Protein 1Z2Q (pdb70)

Foldseek 3Di:
DPPPPVVCVCQQARAQDCVSDQAAPPPGHGDDPVWDWDAANHNNYIHTCVQFVDWQADVVSVGRDIGTGGDVVNVVSVVPDDPD

Solvent-accessible surface area: 6778 Å² total; per-residue (Å²): 115,134,98,58,130,168,42,169,167,130,96,142,25,154,170,36,100,64,152,88,2,80,34,4,75,52,77,47,45,107,26,74,143,123,53,182,88,45,63,4,141,20,32,3,99,0,1,6,31,95,5,20,179,86,175,16,30,0,96,161,108,62,26,105,113,79,64,133,0,5,61,67,11,68,98,68,36,163,90,75,147,188,112,143

Secondary structure (DSSP, 8-state):
---TT--TT---SPPPPTTT--B-TTT-PBP-TTS--EE-TTT--EE-TGGG--EEEETTTTEEEEEE--HHHHHHHHTSPPP-

Structure (mmCIF, N/CA/C/O backbone):
data_1Z2Q
#
_entry.id   1Z2Q
#
loop_
_atom_site.group_PDB
_atom_site.id
_atom_site.type_symbol
_atom_site.label_atom_id
_atom_site.label_alt_id
_atom_site.label_comp_id
_atom_site.label_asym_id
_atom_site.label_entity_id
_atom_site.label_seq_id
_atom_site.pdbx_PDB_ins_code
_atom_site.Cartn_x
_atom_site.Cartn_y
_atom_site.Cartn_z
_atom_site.occupancy
_atom_site.B_iso_or_equiv
_atom_site.auth_seq_id
_atom_site.auth_comp_id
_atom_site.auth_asym_id
_atom_site.auth_atom_id
_atom_site.pdbx_PDB_model_num
ATOM 1 N N . GLY A 1 1 ? -16.370 19.339 -17.167 1.00 0.00 1 GLY A N 1
ATOM 2 C CA . GLY A 1 1 ? -15.144 20.183 -17.098 1.00 0.00 1 GLY A CA 1
ATOM 3 C C . GLY A 1 1 ? -13.906 19.378 -16.750 1.00 0.00 1 GLY A C 1
ATOM 4 O O . GLY A 1 1 ? -13.961 18.482 -15.908 1.00 0.00 1 GLY A O 1
ATOM 10 N N . PRO A 1 2 ? -12.764 19.683 -17.386 1.00 0.00 2 PRO A N 1
ATOM 11 C CA . PRO A 1 2 ? -11.501 18.981 -17.131 1.00 0.00 2 PRO A CA 1
ATOM 12 C C . PRO A 1 2 ? -11.066 19.085 -15.674 1.00 0.00 2 PRO A C 1
ATOM 13 O O . PRO A 1 2 ? -11.339 20.082 -15.005 1.00 0.00 2 PRO A O 1
ATOM 24 N N . LEU A 1 3 ? -10.389 18.050 -15.187 1.00 0.00 3 LEU A N 1
ATOM 25 C CA . LEU A 1 3 ? -9.918 18.027 -13.807 1.00 0.00 3 LEU A CA 1
ATOM 26 C C . LEU A 1 3 ? -8.956 19.180 -13.539 1.00 0.00 3 LEU A C 1
ATOM 27 O O . LEU A 1 3 ? -8.895 19.704 -12.427 1.00 0.00 3 LEU A O 1
ATOM 43 N N . GLY A 1 4 ? -8.205 19.569 -14.563 1.00 0.00 4 GLY A N 1
ATOM 44 C CA . GLY A 1 4 ? -7.257 20.656 -14.413 1.00 0.00 4 GLY A CA 1
ATOM 45 C C . GLY A 1 4 ? -5.885 20.177 -13.978 1.00 0.00 4 GLY A C 1
ATOM 46 O O . GLY A 1 4 ? -5.522 19.022 -14.205 1.00 0.00 4 GLY A O 1
ATOM 50 N N . SER A 1 5 ? -5.121 21.067 -13.356 1.00 0.00 5 SER A N 1
ATOM 51 C CA . SER A 1 5 ? -3.779 20.736 -12.892 1.00 0.00 5 SER A CA 1
ATOM 52 C C . SER A 1 5 ? -3.805 19.581 -11.896 1.00 0.00 5 SER A C 1
ATOM 53 O O . SER A 1 5 ? -2.872 18.779 -11.839 1.00 0.00 5 SER A O 1
ATOM 61 N N . MET A 1 6 ? -4.871 19.502 -11.106 1.00 0.00 6 MET A N 1
ATOM 62 C CA . MET A 1 6 ? -5.006 18.446 -10.110 1.00 0.00 6 MET A CA 1
ATOM 63 C C . MET A 1 6 ? -6.059 17.423 -10.528 1.00 0.00 6 MET A C 1
ATOM 64 O O . MET A 1 6 ? -7.072 17.772 -11.133 1.00 0.00 6 MET A O 1
ATOM 78 N N . GLY A 1 7 ? -5.812 16.159 -10.197 1.00 0.00 7 GLY A N 1
ATOM 79 C CA . GLY A 1 7 ? -6.746 15.102 -10.540 1.00 0.00 7 GLY A CA 1
ATOM 80 C C . GLY A 1 7 ? -6.634 13.907 -9.611 1.00 0.00 7 GLY A C 1
ATOM 81 O O . GLY A 1 7 ? -5.531 13.447 -9.314 1.00 0.00 7 GLY A O 1
ATOM 85 N N . GLU A 1 8 ? -7.774 13.405 -9.150 1.00 0.00 8 GLU A N 1
ATOM 86 C CA . GLU A 1 8 ? -7.796 12.258 -8.248 1.00 0.00 8 GLU A CA 1
ATOM 87 C C . GLU A 1 8 ? -7.850 10.944 -9.016 1.00 0.00 8 GLU A C 1
ATOM 88 O O . GLU A 1 8 ? -8.085 9.885 -8.432 1.00 0.00 8 GLU A O 1
ATOM 100 N N . LYS A 1 9 ? -7.604 11.005 -10.321 1.00 0.00 9 LYS A N 1
ATOM 101 C CA . LYS A 1 9 ? -7.600 9.803 -11.143 1.00 0.00 9 LYS A CA 1
ATOM 102 C C . LYS A 1 9 ? -6.346 8.987 -10.849 1.00 0.00 9 LYS A C 1
ATOM 103 O O . LYS A 1 9 ? -6.155 7.895 -11.383 1.00 0.00 9 LYS A O 1
ATOM 122 N N . GLN A 1 10 ? -5.499 9.536 -9.982 1.00 0.00 10 GLN A N 1
ATOM 123 C CA . GLN A 1 10 ? -4.259 8.891 -9.582 1.00 0.00 10 GLN A CA 1
ATOM 124 C C . GLN A 1 10 ? -4.535 7.613 -8.793 1.00 0.00 10 GLN A C 1
ATOM 125 O O . GLN A 1 10 ? -5.468 7.556 -7.992 1.00 0.00 10 GLN A O 1
ATOM 139 N N . SER A 1 11 ? -3.715 6.592 -9.023 1.00 0.00 11 SER A N 1
ATOM 140 C CA . SER A 1 11 ? -3.870 5.317 -8.331 1.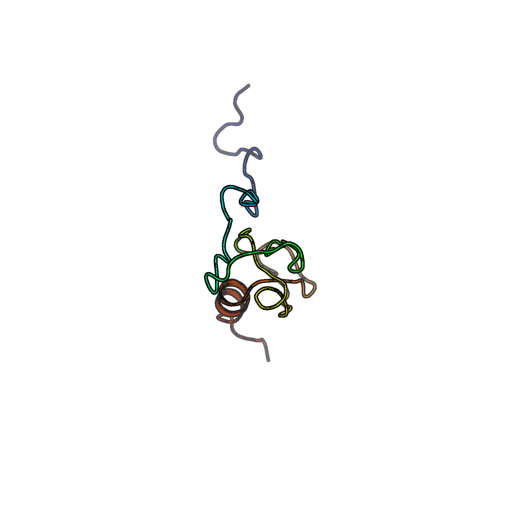00 0.00 11 SER A CA 1
ATOM 141 C C . SER A 1 11 ? -2.632 4.996 -7.500 1.00 0.00 11 SER A C 1
ATOM 142 O O . SER A 1 11 ? -1.526 5.430 -7.824 1.00 0.00 11 SER A O 1
ATOM 150 N N . LYS A 1 12 ? -2.824 4.237 -6.425 1.00 0.00 12 LYS A N 1
ATOM 151 C CA . LYS A 1 12 ? -1.720 3.863 -5.548 1.00 0.00 12 LYS A CA 1
ATOM 152 C C . LYS A 1 12 ? -1.639 2.348 -5.384 1.00 0.00 12 LYS A C 1
ATOM 153 O O . LYS A 1 12 ? -2.660 1.663 -5.351 1.00 0.00 12 LYS A O 1
ATOM 172 N N . GLY A 1 13 ? -0.418 1.834 -5.275 1.00 0.00 13 GLY A N 1
ATOM 173 C CA . GLY A 1 13 ? -0.228 0.405 -5.109 1.00 0.00 13 GLY A CA 1
ATOM 174 C C . GLY A 1 13 ? -0.751 -0.392 -6.287 1.00 0.00 13 GLY A C 1
ATOM 175 O O . GLY A 1 13 ? -1.863 -0.918 -6.243 1.00 0.00 13 GLY A O 1
ATOM 179 N N . TYR A 1 14 ? 0.052 -0.486 -7.341 1.00 0.00 14 TYR A N 1
ATOM 180 C CA . TYR A 1 14 ? -0.345 -1.230 -8.531 1.00 0.00 14 TYR A CA 1
ATOM 181 C C . TYR A 1 14 ? -0.214 -2.730 -8.301 1.00 0.00 14 TYR A C 1
ATOM 182 O O . TYR A 1 14 ? 0.869 -3.230 -7.999 1.00 0.00 14 TYR A O 1
ATOM 200 N N . TRP A 1 15 ? -1.322 -3.440 -8.459 1.00 0.00 15 TRP A N 1
ATOM 201 C CA . TRP A 1 15 ? -1.336 -4.889 -8.280 1.00 0.00 15 TRP A CA 1
ATOM 202 C C . TRP A 1 15 ? -1.087 -5.596 -9.609 1.00 0.00 15 TRP A C 1
ATOM 203 O O . TRP A 1 15 ? -1.876 -5.471 -10.546 1.00 0.00 15 TRP A O 1
ATOM 224 N N . GLN A 1 16 ? 0.004 -6.355 -9.678 1.00 0.00 16 GLN A N 1
ATOM 225 C CA . GLN A 1 16 ? 0.342 -7.100 -10.884 1.00 0.00 16 GLN A CA 1
ATOM 226 C C . GLN A 1 16 ? -0.445 -8.406 -10.926 1.00 0.00 16 GLN A C 1
ATOM 227 O O . GLN A 1 16 ? -0.455 -9.178 -9.967 1.00 0.00 16 GLN A O 1
ATOM 241 N N . GLU A 1 17 ? -1.131 -8.618 -12.045 1.00 0.00 17 GLU A N 1
ATOM 242 C CA . GLU A 1 17 ? -1.968 -9.796 -12.243 1.00 0.00 17 GLU A CA 1
ATOM 243 C C . GLU A 1 17 ? -1.206 -11.104 -12.054 1.00 0.00 17 GLU A C 1
ATOM 244 O O . GLU A 1 17 ? 0.001 -11.181 -12.284 1.00 0.00 17 GLU A O 1
ATOM 256 N N . ASP A 1 18 ? -1.943 -12.132 -11.646 1.00 0.00 18 ASP A N 1
ATOM 257 C CA . ASP A 1 18 ? -1.385 -13.460 -11.429 1.00 0.00 18 ASP A CA 1
ATOM 258 C C . ASP A 1 18 ? -0.654 -13.957 -12.672 1.00 0.00 18 ASP A C 1
ATOM 259 O O . ASP A 1 18 ? 0.443 -14.509 -12.583 1.00 0.00 18 ASP A O 1
ATOM 268 N N . GLU A 1 19 ? -1.286 -13.778 -13.825 1.00 0.00 19 GLU A N 1
ATOM 269 C CA . GLU A 1 19 ? -0.718 -14.228 -15.091 1.00 0.00 19 GLU A CA 1
ATOM 270 C C . GLU A 1 19 ? 0.542 -13.456 -15.463 1.00 0.00 19 GLU A C 1
ATOM 271 O O . GLU A 1 19 ? 1.520 -14.038 -15.933 1.00 0.00 19 GLU A O 1
ATOM 283 N N . ASP A 1 20 ? 0.519 -12.150 -15.249 1.00 0.00 20 ASP A N 1
ATOM 284 C CA . ASP A 1 20 ? 1.670 -11.311 -15.562 1.00 0.00 20 ASP A CA 1
ATOM 285 C C . ASP A 1 20 ? 2.831 -11.606 -14.616 1.00 0.00 20 ASP A C 1
ATOM 286 O O . ASP A 1 20 ? 3.999 -11.520 -14.997 1.00 0.00 20 ASP A O 1
ATOM 295 N N . ALA A 1 21 ? 2.490 -11.963 -13.383 1.00 0.00 21 ALA A N 1
ATOM 296 C CA . ALA A 1 21 ? 3.488 -12.283 -12.369 1.00 0.00 21 ALA A CA 1
ATOM 297 C C . ALA A 1 21 ? 3.407 -13.756 -11.977 1.00 0.00 21 ALA A C 1
ATOM 298 O O . ALA A 1 21 ? 2.917 -14.100 -10.900 1.00 0.00 21 ALA A O 1
ATOM 305 N N . PRO A 1 22 ? 3.890 -14.646 -12.858 1.00 0.00 22 PRO A N 1
ATOM 306 C CA . PRO A 1 22 ? 3.879 -16.094 -12.623 1.00 0.00 22 PRO A CA 1
ATOM 307 C C . PRO A 1 22 ? 4.963 -16.544 -11.650 1.00 0.00 22 PRO A C 1
ATOM 308 O O . PRO A 1 22 ? 4.959 -17.679 -11.173 1.00 0.00 22 PRO A O 1
ATOM 319 N N . ALA A 1 23 ? 5.883 -15.637 -11.360 1.00 0.00 23 ALA A N 1
ATOM 320 C CA . ALA A 1 23 ? 6.978 -15.919 -10.439 1.00 0.00 23 ALA A CA 1
ATOM 321 C C . ALA A 1 23 ? 7.163 -14.765 -9.464 1.00 0.00 23 ALA A C 1
ATOM 322 O O . ALA A 1 23 ? 6.776 -13.632 -9.753 1.00 0.00 23 ALA A O 1
ATOM 329 N N . CYS A 1 24 ? 7.734 -15.052 -8.297 1.00 0.00 24 CYS A N 1
ATOM 330 C CA . CYS A 1 24 ? 7.942 -14.034 -7.275 1.00 0.00 24 CYS A CA 1
ATOM 331 C C . CYS A 1 24 ? 8.836 -12.906 -7.773 1.00 0.00 24 CYS A C 1
ATOM 332 O O . CYS A 1 24 ? 9.977 -13.130 -8.178 1.00 0.00 24 CYS A O 1
ATOM 340 N N . ASN A 1 25 ? 8.310 -11.690 -7.716 1.00 0.00 25 ASN A N 1
ATOM 341 C CA . ASN A 1 25 ? 9.047 -10.507 -8.133 1.00 0.00 25 ASN A CA 1
ATOM 342 C C . ASN A 1 25 ? 10.298 -10.314 -7.278 1.00 0.00 25 ASN A C 1
ATOM 343 O O . ASN A 1 25 ? 11.269 -9.696 -7.714 1.00 0.00 25 ASN A O 1
ATOM 354 N N . GLY A 1 26 ? 10.256 -10.818 -6.048 1.00 0.00 26 GLY A N 1
ATOM 355 C CA . GLY A 1 26 ? 11.381 -10.659 -5.143 1.00 0.00 26 GLY A CA 1
ATOM 356 C C . GLY A 1 26 ? 12.439 -11.743 -5.267 1.00 0.00 26 GLY A C 1
ATOM 357 O O . GLY A 1 26 ? 13.615 -11.440 -5.471 1.00 0.00 26 GLY A O 1
ATOM 361 N N . CYS A 1 27 ? 12.041 -13.002 -5.109 1.00 0.00 27 CYS A N 1
ATOM 362 C CA . CYS A 1 27 ? 12.994 -14.107 -5.173 1.00 0.00 27 CYS A CA 1
ATOM 363 C C . CYS A 1 27 ? 12.906 -14.887 -6.483 1.00 0.00 27 CYS A C 1
ATOM 364 O O . CYS A 1 27 ? 13.707 -15.791 -6.721 1.00 0.00 27 CYS A O 1
ATOM 372 N N . GLY A 1 28 ? 11.960 -14.530 -7.342 1.00 0.00 28 GLY A N 1
ATOM 373 C CA . GLY A 1 28 ? 11.837 -15.211 -8.619 1.00 0.00 28 GLY A CA 1
ATOM 374 C C . GLY A 1 28 ? 11.309 -16.632 -8.506 1.00 0.00 28 GLY A C 1
ATOM 375 O O . GLY A 1 28 ? 11.339 -17.381 -9.483 1.00 0.00 28 GLY A O 1
ATOM 379 N N . CYS A 1 29 ? 10.821 -17.012 -7.329 1.00 0.00 29 CYS A N 1
ATOM 380 C CA . CYS A 1 29 ? 10.290 -18.359 -7.142 1.00 0.00 29 CYS A CA 1
ATOM 381 C C . CYS A 1 29 ? 8.961 -18.508 -7.872 1.00 0.00 29 CYS A C 1
ATOM 382 O O . CYS A 1 29 ? 8.169 -17.568 -7.946 1.00 0.00 29 CYS A O 1
ATOM 390 N N . VAL A 1 30 ? 8.735 -19.691 -8.432 1.00 0.00 30 VAL A N 1
ATOM 391 C CA . VAL A 1 30 ? 7.515 -19.963 -9.183 1.00 0.00 30 VAL A CA 1
ATOM 392 C C . VAL A 1 30 ? 6.350 -20.307 -8.264 1.00 0.00 30 VAL A C 1
ATOM 393 O O . VAL A 1 30 ? 6.502 -21.062 -7.305 1.00 0.00 30 VAL A O 1
ATOM 406 N N . PHE A 1 31 ? 5.185 -19.756 -8.573 1.00 0.00 31 PHE A N 1
ATOM 407 C CA . PHE A 1 31 ? 3.988 -20.013 -7.782 1.00 0.00 31 PHE A CA 1
ATOM 408 C C . PHE A 1 31 ? 3.337 -21.320 -8.223 1.00 0.00 31 PHE A C 1
ATOM 409 O O . PHE A 1 31 ? 3.185 -21.591 -9.415 1.00 0.00 31 PHE A O 1
ATOM 426 N N . THR A 1 32 ? 2.964 -22.125 -7.236 1.00 0.00 32 THR A N 1
ATOM 427 C CA . THR A 1 32 ? 2.334 -23.417 -7.484 1.00 0.00 32 THR A CA 1
ATOM 428 C C . THR A 1 32 ? 1.013 -23.543 -6.729 1.00 0.00 32 THR A C 1
ATOM 429 O O . THR A 1 32 ? 0.660 -22.684 -5.921 1.00 0.00 32 THR A O 1
ATOM 440 N N . THR A 1 33 ? 0.287 -24.621 -7.009 1.00 0.00 33 THR A N 1
ATOM 441 C CA . THR A 1 33 ? -1.003 -24.877 -6.372 1.00 0.00 33 THR A CA 1
ATOM 442 C C . THR A 1 33 ? -0.923 -24.762 -4.851 1.00 0.00 33 THR A C 1
ATOM 443 O O . THR A 1 33 ? -1.835 -24.228 -4.220 1.00 0.00 33 THR A O 1
ATOM 454 N N . THR A 1 34 ? 0.152 -25.272 -4.259 1.00 0.00 34 THR A N 1
ATOM 455 C CA . THR A 1 34 ? 0.302 -25.219 -2.808 1.00 0.00 34 THR A CA 1
ATOM 456 C C . THR A 1 34 ? 0.691 -23.819 -2.343 1.00 0.00 34 THR A C 1
ATOM 457 O O . THR A 1 34 ? 0.402 -23.439 -1.209 1.00 0.00 34 THR A O 1
ATOM 468 N N . VAL A 1 35 ? 1.340 -23.050 -3.207 1.00 0.00 35 VAL A N 1
ATOM 469 C CA . VAL A 1 35 ? 1.743 -21.700 -2.842 1.00 0.00 35 VAL A CA 1
ATOM 470 C C . VAL A 1 35 ? 0.702 -20.678 -3.264 1.00 0.00 35 VAL A C 1
ATOM 471 O O . VAL A 1 35 ? 0.480 -20.442 -4.452 1.00 0.00 35 VAL A O 1
ATOM 484 N N . ARG A 1 36 ? 0.084 -20.066 -2.270 1.00 0.00 36 ARG A N 1
ATOM 485 C CA . ARG A 1 36 ? -0.926 -19.045 -2.500 1.00 0.00 36 ARG A CA 1
ATOM 486 C C . ARG A 1 36 ? -0.268 -17.754 -2.970 1.00 0.00 36 ARG A C 1
ATOM 487 O O . ARG A 1 36 ? 0.826 -17.402 -2.527 1.00 0.00 36 ARG A O 1
ATOM 508 N N . ARG A 1 37 ? -0.943 -17.055 -3.872 1.00 0.00 37 ARG A N 1
ATOM 509 C CA . ARG A 1 37 ? -0.431 -15.805 -4.413 1.00 0.00 37 ARG A CA 1
ATOM 510 C C . ARG A 1 37 ? -0.817 -14.634 -3.517 1.00 0.00 37 ARG A C 1
ATOM 511 O O . ARG A 1 37 ? -1.917 -14.602 -2.965 1.00 0.00 37 ARG A O 1
ATOM 532 N N . HIS A 1 38 ? 0.092 -13.675 -3.368 1.00 0.00 38 HIS A N 1
ATOM 533 C CA . HIS A 1 38 ? -0.166 -12.512 -2.527 1.00 0.00 38 HIS A CA 1
ATOM 534 C C . HIS A 1 38 ? 0.458 -11.246 -3.111 1.00 0.00 38 HIS A C 1
ATOM 535 O O . HIS A 1 38 ? 1.240 -11.305 -4.059 1.00 0.00 38 HIS A O 1
ATOM 550 N N . HIS A 1 39 ? 0.093 -10.105 -2.541 1.00 0.00 39 HIS A N 1
ATOM 551 C CA . HIS A 1 39 ? 0.602 -8.818 -3.008 1.00 0.00 39 HIS A CA 1
ATOM 552 C C . HIS A 1 39 ? 1.167 -7.989 -1.859 1.00 0.00 39 HIS A C 1
ATOM 553 O O . HIS A 1 39 ? 0.655 -8.035 -0.740 1.00 0.00 39 HIS A O 1
ATOM 568 N N . CYS A 1 40 ? 2.202 -7.204 -2.152 1.00 0.00 40 CYS A N 1
ATOM 569 C CA . CYS A 1 40 ? 2.825 -6.325 -1.168 1.00 0.00 40 CYS A CA 1
ATOM 570 C C . CYS A 1 40 ? 2.132 -4.962 -1.215 1.00 0.00 40 CYS A C 1
ATOM 571 O O . CYS A 1 40 ? 1.798 -4.461 -2.288 1.00 0.00 40 CYS A O 1
ATOM 579 N N . ARG A 1 41 ? 1.879 -4.388 -0.040 1.00 0.00 41 ARG A N 1
ATOM 580 C CA . ARG A 1 41 ? 1.179 -3.107 0.066 1.00 0.00 41 ARG A CA 1
ATOM 581 C C . ARG A 1 41 ? 2.040 -1.922 -0.370 1.00 0.00 41 ARG A C 1
ATOM 582 O O . ARG A 1 41 ? 1.553 -0.794 -0.456 1.00 0.00 41 ARG A O 1
ATOM 603 N N . ASN A 1 42 ? 3.311 -2.175 -0.641 1.00 0.00 42 ASN A N 1
ATOM 604 C CA . ASN A 1 42 ? 4.225 -1.118 -1.063 1.00 0.00 42 ASN A CA 1
ATOM 605 C C . ASN A 1 42 ? 4.442 -1.128 -2.575 1.00 0.00 42 ASN A C 1
ATOM 606 O O . ASN A 1 42 ? 3.999 -0.219 -3.277 1.00 0.00 42 ASN A O 1
ATOM 617 N N . CYS A 1 43 ? 5.142 -2.139 -3.068 1.00 0.00 43 CYS A N 1
ATOM 618 C CA . CYS A 1 43 ? 5.435 -2.236 -4.494 1.00 0.00 43 CYS A CA 1
ATOM 619 C C . CYS A 1 43 ? 4.226 -2.702 -5.299 1.00 0.00 43 CYS A C 1
ATOM 620 O O . CYS A 1 43 ? 4.126 -2.431 -6.496 1.00 0.00 43 CYS A O 1
ATOM 628 N N . GLY A 1 44 ? 3.308 -3.395 -4.638 1.00 0.00 44 GLY A N 1
ATOM 629 C CA . GLY A 1 44 ? 2.119 -3.872 -5.321 1.00 0.00 44 GLY A CA 1
ATOM 630 C C . GLY A 1 44 ? 2.414 -5.028 -6.253 1.00 0.00 44 GLY A C 1
ATOM 631 O O . GLY A 1 44 ? 1.654 -5.300 -7.180 1.00 0.00 44 GLY A O 1
ATOM 635 N N . TYR A 1 45 ? 3.518 -5.716 -5.999 1.00 0.00 45 TYR A N 1
ATOM 636 C CA . TYR A 1 45 ? 3.914 -6.856 -6.813 1.00 0.00 45 TYR A CA 1
ATOM 637 C C . TYR A 1 45 ? 3.489 -8.151 -6.145 1.00 0.00 45 TYR A C 1
ATOM 638 O O . TYR A 1 45 ? 3.210 -8.181 -4.947 1.00 0.00 45 TYR A O 1
ATOM 656 N N . VAL A 1 46 ? 3.426 -9.215 -6.931 1.00 0.00 46 VAL A N 1
ATOM 657 C CA . VAL A 1 46 ? 3.019 -10.509 -6.408 1.00 0.00 46 VAL A CA 1
ATOM 658 C C . VAL A 1 46 ? 4.141 -11.155 -5.603 1.00 0.00 46 VAL A C 1
ATOM 659 O O . VAL A 1 46 ? 5.273 -11.269 -6.076 1.00 0.00 46 VAL A O 1
ATOM 672 N N . LEU A 1 47 ? 3.817 -11.585 -4.390 1.00 0.00 47 LEU A N 1
ATOM 673 C CA . LEU A 1 47 ? 4.793 -12.233 -3.520 1.00 0.00 47 LEU A CA 1
ATOM 674 C C . LEU A 1 47 ? 4.210 -13.499 -2.901 1.00 0.00 47 LEU A C 1
ATOM 675 O O . LEU A 1 47 ? 3.062 -13.512 -2.459 1.00 0.00 47 LEU A O 1
ATOM 691 N N . CYS A 1 48 ? 5.017 -14.550 -2.841 1.00 0.00 48 CYS A N 1
ATOM 692 C CA . CYS A 1 48 ? 4.585 -15.801 -2.235 1.00 0.00 48 CYS A CA 1
ATOM 693 C C . CYS A 1 48 ? 4.640 -15.654 -0.721 1.00 0.00 48 CYS A C 1
ATOM 694 O O . CYS A 1 48 ? 5.066 -14.613 -0.219 1.00 0.00 48 CYS A O 1
ATOM 702 N N . GLY A 1 49 ? 4.211 -16.668 0.019 1.00 0.00 49 GLY A N 1
ATOM 703 C CA . GLY A 1 49 ? 4.238 -16.567 1.464 1.00 0.00 49 GLY A CA 1
ATOM 704 C C . GLY A 1 49 ? 5.614 -16.205 1.988 1.00 0.00 49 GLY A C 1
ATOM 705 O O . GLY A 1 49 ? 5.763 -15.254 2.754 1.00 0.00 49 GLY A O 1
ATOM 709 N N . ASP A 1 50 ? 6.613 -16.975 1.572 1.00 0.00 50 ASP A N 1
ATOM 710 C CA . ASP A 1 50 ? 7.997 -16.764 1.998 1.00 0.00 50 ASP A CA 1
ATOM 711 C C . ASP A 1 50 ? 8.500 -15.354 1.705 1.00 0.00 50 ASP A C 1
ATOM 712 O O . ASP A 1 50 ? 9.272 -14.787 2.478 1.00 0.00 50 ASP A O 1
ATOM 721 N N . CYS A 1 51 ? 8.062 -14.797 0.585 1.00 0.00 51 CYS A N 1
ATOM 722 C CA . CYS A 1 51 ? 8.471 -13.453 0.189 1.00 0.00 51 CYS A CA 1
ATOM 723 C C . CYS A 1 51 ? 7.546 -12.394 0.774 1.00 0.00 51 CYS A C 1
ATOM 724 O O . CYS A 1 51 ? 7.760 -11.197 0.584 1.00 0.00 51 CYS A O 1
ATOM 732 N N . SER A 1 52 ? 6.527 -12.839 1.497 1.00 0.00 52 SER A N 1
ATOM 733 C CA . SER A 1 52 ? 5.579 -11.934 2.125 1.00 0.00 52 SER A CA 1
ATOM 734 C C . SER A 1 52 ? 5.374 -12.336 3.580 1.00 0.00 52 SER A C 1
ATOM 735 O O . SER A 1 52 ? 4.313 -12.100 4.158 1.00 0.00 52 SER A O 1
ATOM 743 N N . ARG A 1 53 ? 6.405 -12.939 4.168 1.00 0.00 53 ARG A N 1
ATOM 744 C CA . ARG A 1 53 ? 6.347 -13.364 5.560 1.00 0.00 53 ARG A CA 1
ATOM 745 C C . ARG A 1 53 ? 6.708 -12.219 6.503 1.00 0.00 53 ARG A C 1
ATOM 746 O O . ARG A 1 53 ? 6.428 -12.286 7.700 1.00 0.00 53 ARG A O 1
ATOM 767 N N . HIS A 1 54 ? 7.327 -11.165 5.971 1.00 0.00 54 HIS A N 1
ATOM 768 C CA . HIS A 1 54 ? 7.706 -10.023 6.798 1.00 0.00 54 HIS A CA 1
ATOM 769 C C . HIS A 1 54 ? 6.521 -9.097 7.019 1.00 0.00 54 HIS A C 1
ATOM 770 O O . HIS A 1 54 ? 5.514 -9.178 6.316 1.00 0.00 54 HIS A O 1
ATOM 785 N N . ARG A 1 55 ? 6.651 -8.209 7.995 1.00 0.00 55 ARG A N 1
ATOM 786 C CA . ARG A 1 55 ? 5.594 -7.256 8.303 1.00 0.00 55 ARG A CA 1
ATOM 787 C C . ARG A 1 55 ? 6.187 -5.888 8.639 1.00 0.00 55 ARG A C 1
ATOM 788 O O . ARG A 1 55 ? 7.171 -5.791 9.373 1.00 0.00 55 ARG A O 1
ATOM 809 N N . ALA A 1 56 ? 5.585 -4.841 8.097 1.00 0.00 56 ALA A N 1
ATOM 810 C CA . ALA A 1 56 ? 6.061 -3.483 8.342 1.00 0.00 56 ALA A CA 1
ATOM 811 C C . ALA A 1 56 ? 4.978 -2.448 8.075 1.00 0.00 56 ALA A C 1
ATOM 812 O O . ALA A 1 56 ? 4.079 -2.674 7.264 1.00 0.00 56 ALA A O 1
ATOM 819 N N . ALA A 1 57 ? 5.085 -1.295 8.732 1.00 0.00 57 ALA A N 1
ATOM 820 C CA . ALA A 1 57 ? 4.132 -0.210 8.538 1.00 0.00 57 ALA A CA 1
ATOM 821 C C . ALA A 1 57 ? 4.618 0.689 7.412 1.00 0.00 57 ALA A C 1
ATOM 822 O O . ALA A 1 57 ? 5.816 0.757 7.141 1.00 0.00 57 ALA A O 1
ATOM 829 N N . ILE A 1 58 ? 3.695 1.374 6.749 1.00 0.00 58 ILE A N 1
ATOM 830 C CA . ILE A 1 58 ? 4.048 2.257 5.649 1.00 0.00 58 ILE A CA 1
ATOM 831 C C . ILE A 1 58 ? 3.402 3.629 5.822 1.00 0.00 58 ILE A C 1
ATOM 832 O O . ILE A 1 58 ? 2.369 3.924 5.223 1.00 0.00 58 ILE A O 1
ATOM 848 N N . PRO A 1 59 ? 4.002 4.476 6.672 1.00 0.00 59 PRO A N 1
ATOM 849 C CA . PRO A 1 59 ? 3.487 5.820 6.965 1.00 0.00 59 PRO A CA 1
ATOM 850 C C . PRO A 1 59 ? 3.504 6.771 5.770 1.00 0.00 59 PRO A C 1
ATOM 851 O O . PRO A 1 59 ? 2.922 7.854 5.835 1.00 0.00 59 PRO A O 1
ATOM 862 N N . MET A 1 60 ? 4.132 6.369 4.671 1.00 0.00 60 MET A N 1
ATOM 863 C CA . MET A 1 60 ? 4.158 7.210 3.479 1.00 0.00 60 MET A CA 1
ATOM 864 C C . MET A 1 60 ? 2.946 6.894 2.618 1.00 0.00 60 MET A C 1
ATOM 865 O O . MET A 1 60 ? 2.339 7.777 2.012 1.00 0.00 60 MET A O 1
ATOM 879 N N . ARG A 1 61 ? 2.608 5.612 2.581 1.00 0.00 61 ARG A N 1
ATOM 880 C CA . ARG A 1 61 ? 1.474 5.132 1.807 1.00 0.00 61 ARG A CA 1
ATOM 881 C C . ARG A 1 61 ? 0.179 5.309 2.593 1.00 0.00 61 ARG A C 1
ATOM 882 O O . ARG A 1 61 ? -0.904 4.948 2.130 1.00 0.00 61 ARG A O 1
ATOM 903 N N . GLY A 1 62 ? 0.311 5.870 3.791 1.00 0.00 62 GLY A N 1
ATOM 904 C CA . GLY A 1 62 ? -0.839 6.095 4.643 1.00 0.00 62 GLY A CA 1
ATOM 905 C C . GLY A 1 62 ? -1.062 4.965 5.624 1.00 0.00 62 GLY A C 1
ATOM 906 O O . GLY A 1 62 ? -2.066 4.940 6.335 1.00 0.00 62 GLY A O 1
ATOM 910 N N . ILE A 1 63 ? -0.121 4.027 5.667 1.00 0.00 63 ILE A N 1
ATOM 911 C CA . ILE A 1 63 ? -0.214 2.892 6.570 1.00 0.00 63 ILE A CA 1
ATOM 912 C C . ILE A 1 63 ? 0.578 3.166 7.844 1.00 0.00 63 ILE A C 1
ATOM 913 O O . ILE A 1 63 ? 1.805 3.079 7.856 1.00 0.00 63 ILE A O 1
ATOM 929 N N . THR A 1 64 ? -0.133 3.509 8.913 1.00 0.00 64 THR A N 1
ATOM 930 C CA . THR A 1 64 ? 0.507 3.809 10.189 1.00 0.00 64 THR A CA 1
ATOM 931 C C . THR A 1 64 ? 0.694 2.552 11.028 1.00 0.00 64 THR A C 1
ATOM 932 O O . THR A 1 64 ? 1.513 2.526 11.948 1.00 0.00 64 THR A O 1
ATOM 943 N N . GLU A 1 65 ? -0.049 1.503 10.697 1.00 0.00 65 GLU A N 1
ATOM 944 C CA . GLU A 1 65 ? 0.058 0.237 11.411 1.00 0.00 65 GLU A CA 1
ATOM 945 C C . GLU A 1 65 ? 0.858 -0.748 10.572 1.00 0.00 65 GLU A C 1
ATOM 946 O O . GLU A 1 65 ? 0.741 -0.762 9.347 1.00 0.00 65 GLU A O 1
ATOM 958 N N . PRO A 1 66 ? 1.695 -1.578 11.206 1.00 0.00 66 PRO A N 1
ATOM 959 C CA . PRO A 1 66 ? 2.513 -2.545 10.479 1.00 0.00 66 PRO A CA 1
ATOM 960 C C . PRO A 1 66 ? 1.664 -3.468 9.614 1.00 0.00 66 PRO A C 1
ATOM 961 O O . PRO A 1 66 ? 0.746 -4.129 10.101 1.00 0.00 66 PRO A O 1
ATOM 972 N N . GLU A 1 67 ? 1.975 -3.496 8.324 1.00 0.00 67 GLU A N 1
ATOM 973 C CA . GLU A 1 67 ? 1.249 -4.320 7.369 1.00 0.00 67 GLU A CA 1
ATOM 974 C C . GLU A 1 67 ? 2.202 -5.240 6.616 1.00 0.00 67 GLU A C 1
ATOM 975 O O . GLU A 1 67 ? 3.420 -5.069 6.672 1.00 0.00 67 GLU A O 1
ATOM 987 N N . ARG A 1 68 ? 1.642 -6.222 5.920 1.00 0.00 68 ARG A N 1
ATOM 988 C CA . ARG A 1 68 ? 2.441 -7.178 5.164 1.00 0.00 68 ARG A CA 1
ATOM 989 C C . ARG A 1 68 ? 3.081 -6.532 3.939 1.00 0.00 68 ARG A C 1
ATOM 990 O O . ARG A 1 68 ? 2.447 -5.774 3.203 1.00 0.00 68 ARG A O 1
ATOM 1011 N N . VAL A 1 69 ? 4.349 -6.867 3.736 1.00 0.00 69 VAL A N 1
ATOM 1012 C CA . VAL A 1 69 ? 5.132 -6.370 2.610 1.00 0.00 69 VAL A CA 1
ATOM 1013 C C . VAL A 1 69 ? 6.099 -7.443 2.136 1.00 0.00 69 VAL A C 1
ATOM 1014 O O . VAL A 1 69 ? 6.149 -8.537 2.699 1.00 0.00 69 VAL A O 1
ATOM 1027 N N . CYS A 1 70 ? 6.888 -7.120 1.122 1.00 0.00 70 CYS A N 1
ATOM 1028 C CA . CYS A 1 70 ? 7.876 -8.046 0.603 1.00 0.00 70 CYS A CA 1
ATOM 1029 C C . CYS A 1 70 ? 9.235 -7.725 1.207 1.00 0.00 70 CYS A C 1
ATOM 1030 O O . CYS A 1 70 ? 9.326 -6.964 2.168 1.00 0.00 70 CYS A O 1
ATOM 1038 N N . ASP A 1 71 ? 10.284 -8.317 0.665 1.00 0.00 71 ASP A N 1
ATOM 1039 C CA . ASP A 1 71 ? 11.627 -8.088 1.192 1.00 0.00 71 ASP A CA 1
ATOM 1040 C C . ASP A 1 71 ? 12.201 -6.728 0.781 1.00 0.00 71 ASP A C 1
ATOM 1041 O O . ASP A 1 71 ? 12.803 -6.036 1.603 1.00 0.00 71 ASP A O 1
ATOM 1050 N N . ALA A 1 72 ? 12.035 -6.349 -0.481 1.00 0.00 72 ALA A N 1
ATOM 1051 C CA . ALA A 1 72 ? 12.565 -5.073 -0.962 1.00 0.00 72 ALA A CA 1
ATOM 1052 C C . ALA A 1 72 ? 11.843 -3.881 -0.337 1.00 0.00 72 ALA A C 1
ATOM 1053 O O . ALA A 1 72 ? 12.479 -2.928 0.113 1.00 0.00 72 ALA A O 1
ATOM 1060 N N . CYS A 1 73 ? 10.519 -3.937 -0.309 1.00 0.00 73 CYS A N 1
ATOM 1061 C CA . CYS A 1 73 ? 9.723 -2.859 0.267 1.00 0.00 73 CYS A CA 1
ATOM 1062 C C . CYS A 1 73 ? 10.008 -2.726 1.755 1.00 0.00 73 CYS A C 1
ATOM 1063 O O . CYS A 1 73 ? 10.129 -1.617 2.276 1.00 0.00 73 CYS A O 1
ATOM 1071 N N . TYR A 1 74 ? 10.139 -3.856 2.433 1.00 0.00 74 TYR A N 1
ATOM 1072 C CA . TYR A 1 74 ? 10.439 -3.841 3.855 1.00 0.00 74 TYR A CA 1
ATOM 1073 C C . TYR A 1 74 ? 11.725 -3.062 4.093 1.00 0.00 74 TYR A C 1
ATOM 1074 O O . TYR A 1 74 ? 11.843 -2.309 5.058 1.00 0.00 74 TYR A O 1
ATOM 1092 N N . LEU A 1 75 ? 12.686 -3.258 3.194 1.00 0.00 75 LEU A N 1
ATOM 1093 C CA . LEU A 1 75 ? 13.981 -2.588 3.277 1.00 0.00 75 LEU A CA 1
ATOM 1094 C C . LEU A 1 75 ? 13.897 -1.106 2.920 1.00 0.00 75 LEU A C 1
ATOM 1095 O O . LEU A 1 75 ? 14.365 -0.251 3.673 1.00 0.00 75 LEU A O 1
ATOM 1111 N N . ALA A 1 76 ? 13.318 -0.804 1.760 1.00 0.00 76 ALA A N 1
ATOM 1112 C CA . ALA A 1 76 ? 13.207 0.582 1.310 1.00 0.00 76 ALA A CA 1
ATOM 1113 C C . ALA A 1 76 ? 12.625 1.452 2.413 1.00 0.00 76 ALA A C 1
ATOM 1114 O O . ALA A 1 76 ? 13.176 2.503 2.739 1.00 0.00 76 ALA A O 1
ATOM 1121 N N . LEU A 1 77 ? 11.535 0.999 3.014 1.00 0.00 77 LEU A N 1
ATOM 1122 C CA . LEU A 1 77 ? 10.928 1.739 4.107 1.00 0.00 77 LEU A CA 1
ATOM 1123 C C . LEU A 1 77 ? 11.900 1.753 5.280 1.00 0.00 77 LEU A C 1
ATOM 1124 O O . LEU A 1 77 ? 12.079 2.764 5.958 1.00 0.00 77 LEU A O 1
ATOM 1140 N N . ARG A 1 78 ? 12.530 0.602 5.489 1.00 0.00 78 ARG A N 1
ATOM 1141 C CA . ARG A 1 78 ? 13.510 0.411 6.552 1.00 0.00 78 ARG A CA 1
ATOM 1142 C C . ARG A 1 78 ? 14.659 1.412 6.445 1.00 0.00 78 ARG A C 1
ATOM 1143 O O . ARG A 1 78 ? 15.376 1.650 7.416 1.00 0.00 78 ARG A O 1
ATOM 1164 N N . SER A 1 79 ? 14.832 1.993 5.262 1.00 0.00 79 SER A N 1
ATOM 1165 C CA . SER A 1 79 ? 15.898 2.963 5.043 1.00 0.00 79 SER A CA 1
ATOM 1166 C C . SER A 1 79 ? 15.725 4.179 5.948 1.00 0.00 79 SER A C 1
ATOM 1167 O O . SER A 1 79 ? 16.698 4.839 6.311 1.00 0.00 79 SER A O 1
ATOM 1175 N N . SER A 1 80 ? 14.479 4.470 6.305 1.00 0.00 80 SER A N 1
ATOM 1176 C CA . SER A 1 80 ? 14.177 5.608 7.165 1.00 0.00 80 SER A CA 1
ATOM 1177 C C . SER A 1 80 ? 14.820 5.439 8.536 1.00 0.00 80 SER A C 1
ATOM 1178 O O . SER A 1 80 ? 15.082 4.320 8.977 1.00 0.00 80 SER A O 1
ATOM 1186 N N . ASN A 1 81 ? 15.073 6.558 9.207 1.00 0.00 81 ASN A N 1
ATOM 1187 C CA . ASN A 1 81 ? 15.686 6.534 10.530 1.00 0.00 81 ASN A CA 1
ATOM 1188 C C . ASN A 1 81 ? 14.619 6.493 11.620 1.00 0.00 81 ASN A C 1
ATOM 1189 O O . ASN A 1 81 ? 13.621 7.210 11.552 1.00 0.00 81 ASN A O 1
ATOM 1200 N N . MET A 1 82 ? 14.836 5.649 12.622 1.00 0.00 82 MET A N 1
ATOM 1201 C CA . MET A 1 82 ? 13.892 5.514 13.725 1.00 0.00 82 MET A CA 1
ATOM 1202 C C . MET A 1 82 ? 14.095 6.620 14.756 1.00 0.00 82 MET A C 1
ATOM 1203 O O . MET A 1 82 ? 15.213 6.866 15.205 1.00 0.00 82 MET A O 1
ATOM 1217 N N . ALA A 1 83 ? 13.004 7.285 15.126 1.00 0.00 83 ALA A N 1
ATOM 1218 C CA . ALA A 1 83 ? 13.061 8.364 16.103 1.00 0.00 83 ALA A CA 1
ATOM 1219 C C . ALA A 1 83 ? 13.507 7.849 17.468 1.00 0.00 83 ALA A C 1
ATOM 1220 O O . ALA A 1 83 ? 13.178 6.728 17.856 1.00 0.00 83 ALA A O 1
ATOM 1227 N N . GLY A 1 84 ? 14.257 8.673 18.189 1.00 0.00 84 GLY A N 1
ATOM 1228 C CA . GLY A 1 84 ? 14.736 8.282 19.503 1.00 0.00 84 GLY A CA 1
ATOM 1229 C C . GLY A 1 84 ? 15.495 9.395 20.199 1.00 0.00 84 GLY A C 1
ATOM 1230 O O . GLY A 1 84 ? 15.085 9.787 21.312 1.00 0.00 84 GLY A O 1
ATOM 1235 N N . GLY A 1 1 ? 11.803 21.694 -7.558 1.00 0.00 1 GLY A N 2
ATOM 1236 C CA . GLY A 1 1 ? 12.025 21.545 -9.022 1.00 0.00 1 GLY A CA 2
ATOM 1237 C C . GLY A 1 1 ? 10.925 20.747 -9.693 1.00 0.00 1 GLY A C 2
ATOM 1238 O O . GLY A 1 1 ? 11.131 19.593 -10.066 1.00 0.00 1 GLY A O 2
ATOM 1244 N N . PRO A 1 2 ? 9.735 21.342 -9.855 1.00 0.00 2 PRO A N 2
ATOM 1245 C CA . PRO A 1 2 ? 8.591 20.675 -10.484 1.00 0.00 2 PRO A CA 2
ATOM 1246 C C . PRO A 1 2 ? 8.935 20.080 -11.844 1.00 0.00 2 PRO A C 2
ATOM 1247 O O . PRO A 1 2 ? 9.793 20.597 -12.560 1.00 0.00 2 PRO A O 2
ATOM 1258 N N . LEU A 1 3 ? 8.254 18.996 -12.196 1.00 0.00 3 LEU A N 2
ATOM 1259 C CA . LEU A 1 3 ? 8.482 18.337 -13.476 1.00 0.00 3 LEU A CA 2
ATOM 1260 C C . LEU A 1 3 ? 7.594 18.948 -14.556 1.00 0.00 3 LEU A C 2
ATOM 1261 O O . LEU A 1 3 ? 6.421 19.236 -14.318 1.00 0.00 3 LEU A O 2
ATOM 1277 N N . GLY A 1 4 ? 8.160 19.147 -15.742 1.00 0.00 4 GLY A N 2
ATOM 1278 C CA . GLY A 1 4 ? 7.402 19.728 -16.837 1.00 0.00 4 GLY A CA 2
ATOM 1279 C C . GLY A 1 4 ? 6.101 18.994 -17.097 1.00 0.00 4 GLY A C 2
ATOM 1280 O O . GLY A 1 4 ? 5.106 19.604 -17.491 1.00 0.00 4 GLY A O 2
ATOM 1284 N N . SER A 1 5 ? 6.102 17.684 -16.878 1.00 0.00 5 SER A N 2
ATOM 1285 C CA . SER A 1 5 ? 4.907 16.875 -17.092 1.00 0.00 5 SER A CA 2
ATOM 1286 C C . SER A 1 5 ? 4.479 16.188 -15.800 1.00 0.00 5 SER A C 2
ATOM 1287 O O . SER A 1 5 ? 5.315 15.830 -14.970 1.00 0.00 5 SER A O 2
ATOM 1295 N N . MET A 1 6 ? 3.172 16.003 -15.633 1.00 0.00 6 MET A N 2
ATOM 1296 C CA . MET A 1 6 ? 2.639 15.355 -14.441 1.00 0.00 6 MET A CA 2
ATOM 1297 C C . MET A 1 6 ? 1.787 14.146 -14.811 1.00 0.00 6 MET A C 2
ATOM 1298 O O . MET A 1 6 ? 1.228 14.079 -15.905 1.00 0.00 6 MET A O 2
ATOM 1312 N N . GLY A 1 7 ? 1.696 13.195 -13.889 1.00 0.00 7 GLY A N 2
ATOM 1313 C CA . GLY A 1 7 ? 0.913 12.000 -14.131 1.00 0.00 7 GLY A CA 2
ATOM 1314 C C . GLY A 1 7 ? 0.297 11.446 -12.861 1.00 0.00 7 GLY A C 2
ATOM 1315 O O . GLY A 1 7 ? 0.344 10.241 -12.614 1.00 0.00 7 GLY A O 2
ATOM 1319 N N . GLU A 1 8 ? -0.280 12.330 -12.052 1.00 0.00 8 GLU A N 2
ATOM 1320 C CA . GLU A 1 8 ? -0.904 11.924 -10.798 1.00 0.00 8 GLU A CA 2
ATOM 1321 C C . GLU A 1 8 ? -2.136 11.063 -11.043 1.00 0.00 8 GLU A C 2
ATOM 1322 O O . GLU A 1 8 ? -2.657 10.437 -10.120 1.00 0.00 8 GLU A O 2
ATOM 1334 N N . LYS A 1 9 ? -2.585 11.002 -12.293 1.00 0.00 9 LYS A N 2
ATOM 1335 C CA . LYS A 1 9 ? -3.735 10.179 -12.634 1.00 0.00 9 LYS A CA 2
ATOM 1336 C C . LYS A 1 9 ? -3.416 8.717 -12.334 1.00 0.00 9 LYS A C 2
ATOM 1337 O O . LYS A 1 9 ? -4.284 7.846 -12.402 1.00 0.00 9 LYS A O 2
ATOM 1356 N N . GLN A 1 10 ? -2.156 8.470 -11.977 1.00 0.00 10 GLN A N 2
ATOM 1357 C CA . GLN A 1 10 ? -1.685 7.139 -11.634 1.00 0.00 10 GLN A CA 2
ATOM 1358 C C . GLN A 1 10 ? -2.319 6.657 -10.335 1.00 0.00 10 GLN A C 2
ATOM 1359 O O . GLN A 1 10 ? -2.624 7.455 -9.449 1.00 0.00 10 GLN A O 2
ATOM 1373 N N . SER A 1 11 ? -2.514 5.348 -10.226 1.00 0.00 11 SER A N 2
ATOM 1374 C CA . SER A 1 11 ? -3.112 4.764 -9.030 1.00 0.00 11 SER A CA 2
ATOM 1375 C C . SER A 1 11 ? -2.050 4.099 -8.160 1.00 0.00 11 SER A C 2
ATOM 1376 O O . SER A 1 11 ? -1.041 3.603 -8.662 1.00 0.00 11 SER A O 2
ATOM 1384 N N . LYS A 1 12 ? -2.290 4.088 -6.852 1.00 0.00 12 LYS A N 2
ATOM 1385 C CA . LYS A 1 12 ? -1.358 3.480 -5.908 1.00 0.00 12 LYS A CA 2
ATOM 1386 C C . LYS A 1 12 ? -1.777 2.051 -5.572 1.00 0.00 12 LYS A C 2
ATOM 1387 O O . LYS A 1 12 ? -2.967 1.739 -5.525 1.00 0.00 12 LYS A O 2
ATOM 1406 N N . GLY A 1 13 ? -0.796 1.187 -5.330 1.00 0.00 13 GLY A N 2
ATOM 1407 C CA . GLY A 1 13 ? -1.092 -0.192 -4.992 1.00 0.00 13 GLY A CA 2
ATOM 1408 C C . GLY A 1 13 ? -1.556 -1.005 -6.184 1.00 0.00 13 GLY A C 2
ATOM 1409 O O . GLY A 1 13 ? -2.649 -1.572 -6.165 1.00 0.00 13 GLY A O 2
ATOM 1413 N N . TYR A 1 14 ? -0.731 -1.067 -7.223 1.00 0.00 14 TYR A N 2
ATOM 1414 C CA . TYR A 1 14 ? -1.085 -1.824 -8.417 1.00 0.00 14 TYR A CA 2
ATOM 1415 C C . TYR A 1 14 ? -0.915 -3.321 -8.183 1.00 0.00 14 TYR A C 2
ATOM 1416 O O . TYR A 1 14 ? 0.168 -3.783 -7.836 1.00 0.00 14 TYR A O 2
ATOM 1434 N N . TRP A 1 15 ? -1.992 -4.069 -8.378 1.00 0.00 15 TRP A N 2
ATOM 1435 C CA . TRP A 1 15 ? -1.963 -5.518 -8.196 1.00 0.00 15 TRP A CA 2
ATOM 1436 C C . TRP A 1 15 ? -1.636 -6.226 -9.509 1.00 0.00 15 TRP A C 2
ATOM 1437 O O . TRP A 1 15 ? -2.388 -6.132 -10.478 1.00 0.00 15 TRP A O 2
ATOM 1458 N N . GLN A 1 16 ? -0.524 -6.958 -9.527 1.00 0.00 16 GLN A N 2
ATOM 1459 C CA . GLN A 1 16 ? -0.120 -7.707 -10.712 1.00 0.00 16 GLN A CA 2
ATOM 1460 C C . GLN A 1 16 ? -0.833 -9.057 -10.735 1.00 0.00 16 GLN A C 2
ATOM 1461 O O . GLN A 1 16 ? -0.886 -9.765 -9.731 1.00 0.00 16 GLN A O 2
ATOM 1475 N N . GLU A 1 17 ? -1.414 -9.377 -11.887 1.00 0.00 17 GLU A N 2
ATOM 1476 C CA . GLU A 1 17 ? -2.173 -10.612 -12.068 1.00 0.00 17 GLU A CA 2
ATOM 1477 C C . GLU A 1 17 ? -1.332 -11.871 -11.884 1.00 0.00 17 GLU A C 2
ATOM 1478 O O . GLU A 1 17 ? -0.120 -11.868 -12.099 1.00 0.00 17 GLU A O 2
ATOM 1490 N N . ASP A 1 18 ? -2.009 -12.953 -11.507 1.00 0.00 18 ASP A N 2
ATOM 1491 C CA . ASP A 1 18 ? -1.372 -14.250 -11.313 1.00 0.00 18 ASP A CA 2
ATOM 1492 C C . ASP A 1 18 ? -0.617 -14.681 -12.567 1.00 0.00 18 ASP A C 2
ATOM 1493 O O . ASP A 1 18 ? 0.498 -15.197 -12.489 1.00 0.00 18 ASP A O 2
ATOM 1502 N N . GLU A 1 19 ? -1.247 -14.489 -13.721 1.00 0.00 19 GLU A N 2
ATOM 1503 C CA . GLU A 1 19 ? -0.649 -14.882 -14.992 1.00 0.00 19 GLU A CA 2
ATOM 1504 C C . GLU A 1 19 ? 0.587 -14.056 -15.332 1.00 0.00 19 GLU A C 2
ATOM 1505 O O . GLU A 1 19 ? 1.594 -14.598 -15.787 1.00 0.00 19 GLU A O 2
ATOM 1517 N N . ASP A 1 20 ? 0.517 -12.751 -15.104 1.00 0.00 20 ASP A N 2
ATOM 1518 C CA . ASP A 1 20 ? 1.648 -11.876 -15.389 1.00 0.00 20 ASP A CA 2
ATOM 1519 C C . ASP A 1 20 ? 2.784 -12.124 -14.403 1.00 0.00 20 ASP A C 2
ATOM 1520 O O . ASP A 1 20 ? 3.960 -11.962 -14.729 1.00 0.00 20 ASP A O 2
ATOM 1529 N N . ALA A 1 21 ? 2.412 -12.524 -13.194 1.00 0.00 21 ALA A N 2
ATOM 1530 C CA . ALA A 1 21 ? 3.383 -12.810 -12.148 1.00 0.00 21 ALA A CA 2
ATOM 1531 C C . ALA A 1 21 ? 3.413 -14.303 -11.837 1.00 0.00 21 ALA A C 2
ATOM 1532 O O . ALA A 1 21 ? 2.958 -14.741 -10.779 1.00 0.00 21 ALA A O 2
ATOM 1539 N N . PRO A 1 22 ? 3.954 -15.105 -12.766 1.00 0.00 22 PRO A N 2
ATOM 1540 C CA . PRO A 1 22 ? 4.051 -16.560 -12.604 1.00 0.00 22 PRO A CA 2
ATOM 1541 C C . PRO A 1 22 ? 5.125 -16.961 -11.601 1.00 0.00 22 PRO A C 2
ATOM 1542 O O . PRO A 1 22 ? 5.163 -18.094 -11.121 1.00 0.00 22 PRO A O 2
ATOM 1553 N N . ALA A 1 23 ? 5.990 -16.005 -11.290 1.00 0.00 23 ALA A N 2
ATOM 1554 C CA . ALA A 1 23 ? 7.073 -16.220 -10.343 1.00 0.00 23 ALA A CA 2
ATOM 1555 C C . ALA A 1 23 ? 7.196 -15.033 -9.395 1.00 0.00 23 ALA A C 2
ATOM 1556 O O . ALA A 1 23 ? 6.752 -13.930 -9.713 1.00 0.00 23 ALA A O 2
ATOM 1563 N N . CYS A 1 24 ? 7.780 -15.264 -8.227 1.00 0.00 24 CYS A N 2
ATOM 1564 C CA . CYS A 1 24 ? 7.932 -14.210 -7.234 1.00 0.00 24 CYS A CA 2
ATOM 1565 C C . CYS A 1 24 ? 8.837 -13.091 -7.734 1.00 0.00 24 CYS A C 2
ATOM 1566 O O . CYS A 1 24 ? 9.981 -13.322 -8.126 1.00 0.00 24 CYS A O 2
ATOM 1574 N N . ASN A 1 25 ? 8.311 -11.873 -7.701 1.00 0.00 25 ASN A N 2
ATOM 1575 C CA . ASN A 1 25 ? 9.051 -10.694 -8.130 1.00 0.00 25 ASN A CA 2
ATOM 1576 C C . ASN A 1 25 ? 10.313 -10.505 -7.290 1.00 0.00 25 ASN A C 2
ATOM 1577 O O . ASN A 1 25 ? 11.282 -9.897 -7.742 1.00 0.00 25 ASN A O 2
ATOM 1588 N N . GLY A 1 26 ? 10.285 -11.007 -6.058 1.00 0.00 26 GLY A N 2
ATOM 1589 C CA . GLY A 1 26 ? 11.427 -10.852 -5.174 1.00 0.00 26 GLY A CA 2
ATOM 1590 C C . GLY A 1 26 ? 12.487 -11.929 -5.326 1.00 0.00 26 GLY A C 2
ATOM 1591 O O . GLY A 1 26 ? 13.658 -11.620 -5.544 1.00 0.00 26 GLY A O 2
ATOM 1595 N N . CYS A 1 27 ? 12.096 -13.192 -5.180 1.00 0.00 27 CYS A N 2
ATOM 1596 C CA . CYS A 1 27 ? 13.054 -14.291 -5.273 1.00 0.00 27 CYS A CA 2
ATOM 1597 C C . CYS A 1 27 ? 12.941 -15.061 -6.586 1.00 0.00 27 CYS A C 2
ATOM 1598 O O . CYS A 1 27 ? 13.700 -16.001 -6.821 1.00 0.00 27 CYS A O 2
ATOM 1606 N N . GLY A 1 28 ? 12.018 -14.659 -7.449 1.00 0.00 28 GLY A N 2
ATOM 1607 C CA . GLY A 1 28 ? 11.872 -15.330 -8.728 1.00 0.00 28 GLY A CA 2
ATOM 1608 C C . GLY A 1 28 ? 11.333 -16.746 -8.613 1.00 0.00 28 GLY A C 2
ATOM 1609 O O . GLY A 1 28 ? 11.314 -17.482 -9.598 1.00 0.00 28 GLY A O 2
ATOM 1613 N N . CYS A 1 29 ? 10.890 -17.134 -7.419 1.00 0.00 29 CYS A N 2
ATOM 1614 C CA . CYS A 1 29 ? 10.349 -18.477 -7.223 1.00 0.00 29 CYS A CA 2
ATOM 1615 C C . CYS A 1 29 ? 9.012 -18.617 -7.944 1.00 0.00 29 CYS A C 2
ATOM 1616 O O . CYS A 1 29 ? 8.233 -17.669 -8.012 1.00 0.00 29 CYS A O 2
ATOM 1624 N N . VAL A 1 30 ? 8.764 -19.797 -8.501 1.00 0.00 30 VAL A N 2
ATOM 1625 C CA . VAL A 1 30 ? 7.531 -20.043 -9.242 1.00 0.00 30 VAL A CA 2
ATOM 1626 C C . VAL A 1 30 ? 6.360 -20.381 -8.325 1.00 0.00 30 VAL A C 2
ATOM 1627 O O . VAL A 1 30 ? 6.506 -21.129 -7.359 1.00 0.00 30 VAL A O 2
ATOM 1640 N N . PHE A 1 31 ? 5.198 -19.828 -8.650 1.00 0.00 31 PHE A N 2
ATOM 1641 C CA . PHE A 1 31 ? 3.984 -20.069 -7.876 1.00 0.00 31 PHE A CA 2
ATOM 1642 C C . PHE A 1 31 ? 3.314 -21.363 -8.328 1.00 0.00 31 PHE A C 2
ATOM 1643 O O . PHE A 1 31 ? 3.200 -21.641 -9.521 1.00 0.00 31 PHE A O 2
ATOM 1660 N N . THR A 1 32 ? 2.883 -22.149 -7.350 1.00 0.00 32 THR A N 2
ATOM 1661 C CA . THR A 1 32 ? 2.230 -23.423 -7.616 1.00 0.00 32 THR A CA 2
ATOM 1662 C C . THR A 1 32 ? 0.895 -23.519 -6.885 1.00 0.00 32 THR A C 2
ATOM 1663 O O . THR A 1 32 ? 0.558 -22.665 -6.065 1.00 0.00 32 THR A O 2
ATOM 1674 N N . THR A 1 33 ? 0.139 -24.563 -7.194 1.00 0.00 33 THR A N 2
ATOM 1675 C CA . THR A 1 33 ? -1.163 -24.781 -6.579 1.00 0.00 33 THR A CA 2
ATOM 1676 C C . THR A 1 33 ? -1.108 -24.619 -5.063 1.00 0.00 33 THR A C 2
ATOM 1677 O O . THR A 1 33 ? -2.021 -24.052 -4.463 1.00 0.00 33 THR A O 2
ATOM 1688 N N . THR A 1 34 ? -0.053 -25.130 -4.439 1.00 0.00 34 THR A N 2
ATOM 1689 C CA . THR A 1 34 ? 0.071 -25.039 -2.988 1.00 0.00 34 THR A CA 2
ATOM 1690 C C . THR A 1 34 ? 0.420 -23.620 -2.540 1.00 0.00 34 THR A C 2
ATOM 1691 O O . THR A 1 34 ? 0.125 -23.241 -1.409 1.00 0.00 34 THR A O 2
ATOM 1702 N N . VAL A 1 35 ? 1.041 -22.834 -3.412 1.00 0.00 35 VAL A N 2
ATOM 1703 C CA . VAL A 1 35 ? 1.397 -21.468 -3.047 1.00 0.00 35 VAL A CA 2
ATOM 1704 C C . VAL A 1 35 ? 0.376 -20.465 -3.557 1.00 0.00 35 VAL A C 2
ATOM 1705 O O . VAL A 1 35 ? 0.241 -20.248 -4.760 1.00 0.00 35 VAL A O 2
ATOM 1718 N N . ARG A 1 36 ? -0.319 -19.845 -2.620 1.00 0.00 36 ARG A N 2
ATOM 1719 C CA . ARG A 1 36 ? -1.322 -18.838 -2.939 1.00 0.00 36 ARG A CA 2
ATOM 1720 C C . ARG A 1 36 ? -0.655 -17.525 -3.333 1.00 0.00 36 ARG A C 2
ATOM 1721 O O . ARG A 1 36 ? 0.437 -17.206 -2.861 1.00 0.00 36 ARG A O 2
ATOM 1742 N N . ARG A 1 37 ? -1.321 -16.761 -4.192 1.00 0.00 37 ARG A N 2
ATOM 1743 C CA . ARG A 1 37 ? -0.785 -15.478 -4.634 1.00 0.00 37 ARG A CA 2
ATOM 1744 C C . ARG A 1 37 ? -1.039 -14.402 -3.587 1.00 0.00 37 ARG A C 2
ATOM 1745 O O . ARG A 1 37 ? -2.097 -14.366 -2.958 1.00 0.00 37 ARG A O 2
ATOM 1766 N N . HIS A 1 38 ? -0.058 -13.523 -3.412 1.00 0.00 38 HIS A N 2
ATOM 1767 C CA . HIS A 1 38 ? -0.166 -12.438 -2.448 1.00 0.00 38 HIS A CA 2
ATOM 1768 C C . HIS A 1 38 ? 0.425 -11.153 -3.016 1.00 0.00 38 HIS A C 2
ATOM 1769 O O . HIS A 1 38 ? 1.192 -11.186 -3.978 1.00 0.00 38 HIS A O 2
ATOM 1784 N N . HIS A 1 39 ? 0.054 -10.025 -2.429 1.00 0.00 39 HIS A N 2
ATOM 1785 C CA . HIS A 1 39 ? 0.542 -8.733 -2.898 1.00 0.00 39 HIS A CA 2
ATOM 1786 C C . HIS A 1 39 ? 1.124 -7.911 -1.761 1.00 0.00 39 HIS A C 2
ATOM 1787 O O . HIS A 1 39 ? 0.627 -7.950 -0.635 1.00 0.00 39 HIS A O 2
ATOM 1802 N N . CYS A 1 40 ? 2.155 -7.130 -2.070 1.00 0.00 40 CYS A N 2
ATOM 1803 C CA . CYS A 1 40 ? 2.782 -6.254 -1.095 1.00 0.00 40 CYS A CA 2
ATOM 1804 C C . CYS A 1 40 ? 2.096 -4.892 -1.163 1.00 0.00 40 CYS A C 2
ATOM 1805 O O . CYS A 1 40 ? 1.801 -4.390 -2.248 1.00 0.00 40 CYS A O 2
ATOM 1813 N N . ARG A 1 41 ? 1.805 -4.316 -0.001 1.00 0.00 41 ARG A N 2
ATOM 1814 C CA . ARG A 1 41 ? 1.106 -3.036 0.068 1.00 0.00 41 ARG A CA 2
ATOM 1815 C C . ARG A 1 41 ? 1.985 -1.859 -0.356 1.00 0.00 41 ARG A C 2
ATOM 1816 O O . ARG A 1 41 ? 1.515 -0.725 -0.433 1.00 0.00 41 ARG A O 2
ATOM 1837 N N . ASN A 1 42 ? 3.253 -2.126 -0.629 1.00 0.00 42 ASN A N 2
ATOM 1838 C CA . ASN A 1 42 ? 4.179 -1.076 -1.040 1.00 0.00 42 ASN A CA 2
ATOM 1839 C C . ASN A 1 42 ? 4.418 -1.084 -2.549 1.00 0.00 42 ASN A C 2
ATOM 1840 O O . ASN A 1 42 ? 3.973 -0.181 -3.257 1.00 0.00 42 ASN A O 2
ATOM 1851 N N . CYS A 1 43 ? 5.141 -2.085 -3.032 1.00 0.00 43 CYS A N 2
ATOM 1852 C CA . CYS A 1 43 ? 5.459 -2.177 -4.454 1.00 0.00 43 CYS A CA 2
ATOM 1853 C C . CYS A 1 43 ? 4.271 -2.662 -5.282 1.00 0.00 43 CYS A C 2
ATOM 1854 O O . CYS A 1 43 ? 4.188 -2.385 -6.478 1.00 0.00 43 CYS A O 2
ATOM 1862 N N . GLY A 1 44 ? 3.353 -3.375 -4.642 1.00 0.00 44 GLY A N 2
ATOM 1863 C CA . GLY A 1 44 ? 2.183 -3.867 -5.348 1.00 0.00 44 GLY A CA 2
ATOM 1864 C C . GLY A 1 44 ? 2.497 -5.034 -6.263 1.00 0.00 44 GLY A C 2
ATOM 1865 O O . GLY A 1 44 ? 1.752 -5.319 -7.198 1.00 0.00 44 GLY A O 2
ATOM 1869 N N . TYR A 1 45 ? 3.597 -5.717 -5.985 1.00 0.00 45 TYR A N 2
ATOM 1870 C CA . TYR A 1 45 ? 4.000 -6.865 -6.785 1.00 0.00 45 TYR A CA 2
ATOM 1871 C C . TYR A 1 45 ? 3.586 -8.159 -6.102 1.00 0.00 45 TYR A C 2
ATOM 1872 O O . TYR A 1 45 ? 3.311 -8.179 -4.903 1.00 0.00 45 TYR A O 2
ATOM 1890 N N . VAL A 1 46 ? 3.533 -9.232 -6.876 1.00 0.00 46 VAL A N 2
ATOM 1891 C CA . VAL A 1 46 ? 3.142 -10.529 -6.337 1.00 0.00 46 VAL A CA 2
ATOM 1892 C C . VAL A 1 46 ? 4.295 -11.178 -5.579 1.00 0.00 46 VAL A C 2
ATOM 1893 O O . VAL A 1 46 ? 5.406 -11.294 -6.096 1.00 0.00 46 VAL A O 2
ATOM 1906 N N . LEU A 1 47 ? 4.019 -11.604 -4.351 1.00 0.00 47 LEU A N 2
ATOM 1907 C CA . LEU A 1 47 ? 5.028 -12.250 -3.518 1.00 0.00 47 LEU A CA 2
ATOM 1908 C C . LEU A 1 47 ? 4.475 -13.535 -2.917 1.00 0.00 47 LEU A C 2
ATOM 1909 O O . LEU A 1 47 ? 3.323 -13.581 -2.486 1.00 0.00 47 LEU A O 2
ATOM 1925 N N . CYS A 1 48 ? 5.308 -14.565 -2.853 1.00 0.00 48 CYS A N 2
ATOM 1926 C CA . CYS A 1 48 ? 4.897 -15.826 -2.255 1.00 0.00 48 CYS A CA 2
ATOM 1927 C C . CYS A 1 48 ? 4.969 -15.682 -0.740 1.00 0.00 48 CYS A C 2
ATOM 1928 O O . CYS A 1 48 ? 5.359 -14.625 -0.244 1.00 0.00 48 CYS A O 2
ATOM 1936 N N . GLY A 1 49 ? 4.601 -16.716 0.007 1.00 0.00 49 GLY A N 2
ATOM 1937 C CA . GLY A 1 49 ? 4.657 -16.607 1.451 1.00 0.00 49 GLY A CA 2
ATOM 1938 C C . GLY A 1 49 ? 6.038 -16.217 1.939 1.00 0.00 49 GLY A C 2
ATOM 1939 O O . GLY A 1 49 ? 6.192 -15.263 2.701 1.00 0.00 49 GLY A O 2
ATOM 1943 N N . ASP A 1 50 ? 7.042 -16.962 1.493 1.00 0.00 50 ASP A N 2
ATOM 1944 C CA . ASP A 1 50 ? 8.429 -16.710 1.882 1.00 0.00 50 ASP A CA 2
ATOM 1945 C C . ASP A 1 50 ? 8.866 -15.276 1.598 1.00 0.00 50 ASP A C 2
ATOM 1946 O O . ASP A 1 50 ? 9.661 -14.700 2.341 1.00 0.00 50 ASP A O 2
ATOM 1955 N N . CYS A 1 51 ? 8.355 -14.712 0.511 1.00 0.00 51 CYS A N 2
ATOM 1956 C CA . CYS A 1 51 ? 8.708 -13.350 0.121 1.00 0.00 51 CYS A CA 2
ATOM 1957 C C . CYS A 1 51 ? 7.738 -12.324 0.701 1.00 0.00 51 CYS A C 2
ATOM 1958 O O . CYS A 1 51 ? 7.915 -11.120 0.513 1.00 0.00 51 CYS A O 2
ATOM 1966 N N . SER A 1 52 ? 6.720 -12.799 1.413 1.00 0.00 52 SER A N 2
ATOM 1967 C CA . SER A 1 52 ? 5.732 -11.919 2.028 1.00 0.00 52 SER A CA 2
ATOM 1968 C C . SER A 1 52 ? 5.508 -12.323 3.480 1.00 0.00 52 SER A C 2
ATOM 1969 O O . SER A 1 52 ? 4.426 -12.120 4.031 1.00 0.00 52 SER A O 2
ATOM 1977 N N . ARG A 1 53 ? 6.539 -12.890 4.095 1.00 0.00 53 ARG A N 2
ATOM 1978 C CA . ARG A 1 53 ? 6.457 -13.315 5.487 1.00 0.00 53 ARG A CA 2
ATOM 1979 C C . ARG A 1 53 ? 6.754 -12.160 6.438 1.00 0.00 53 ARG A C 2
ATOM 1980 O O . ARG A 1 53 ? 6.430 -12.231 7.623 1.00 0.00 53 ARG A O 2
ATOM 2001 N N . HIS A 1 54 ? 7.380 -11.101 5.926 1.00 0.00 54 HIS A N 2
ATOM 2002 C CA . HIS A 1 54 ? 7.719 -9.952 6.760 1.00 0.00 54 HIS A CA 2
ATOM 2003 C C . HIS A 1 54 ? 6.515 -9.050 6.981 1.00 0.00 54 HIS A C 2
ATOM 2004 O O . HIS A 1 54 ? 5.505 -9.152 6.285 1.00 0.00 54 HIS A O 2
ATOM 2019 N N . ARG A 1 55 ? 6.645 -8.158 7.953 1.00 0.00 55 ARG A N 2
ATOM 2020 C CA . ARG A 1 55 ? 5.586 -7.217 8.275 1.00 0.00 55 ARG A CA 2
ATOM 2021 C C . ARG A 1 55 ? 6.178 -5.852 8.621 1.00 0.00 55 ARG A C 2
ATOM 2022 O O . ARG A 1 55 ? 7.150 -5.756 9.369 1.00 0.00 55 ARG A O 2
ATOM 2043 N N . ALA A 1 56 ? 5.588 -4.805 8.068 1.00 0.00 56 ALA A N 2
ATOM 2044 C CA . ALA A 1 56 ? 6.068 -3.451 8.319 1.00 0.00 56 ALA A CA 2
ATOM 2045 C C . ALA A 1 56 ? 4.987 -2.415 8.057 1.00 0.00 56 ALA A C 2
ATOM 2046 O O . ALA A 1 56 ? 4.097 -2.630 7.235 1.00 0.00 56 ALA A O 2
ATOM 2053 N N . ALA A 1 57 ? 5.086 -1.276 8.732 1.00 0.00 57 ALA A N 2
ATOM 2054 C CA . ALA A 1 57 ? 4.132 -0.193 8.545 1.00 0.00 57 ALA A CA 2
ATOM 2055 C C . ALA A 1 57 ? 4.582 0.677 7.381 1.00 0.00 57 ALA A C 2
ATOM 2056 O O . ALA A 1 57 ? 5.760 0.676 7.022 1.00 0.00 57 ALA A O 2
ATOM 2063 N N . ILE A 1 58 ? 3.654 1.413 6.785 1.00 0.00 58 ILE A N 2
ATOM 2064 C CA . ILE A 1 58 ? 3.972 2.275 5.657 1.00 0.00 58 ILE A CA 2
ATOM 2065 C C . ILE A 1 58 ? 3.334 3.651 5.837 1.00 0.00 58 ILE A C 2
ATOM 2066 O O . ILE A 1 58 ? 2.292 3.946 5.253 1.00 0.00 58 ILE A O 2
ATOM 2082 N N . PRO A 1 59 ? 3.949 4.500 6.676 1.00 0.00 59 PRO A N 2
ATOM 2083 C CA . PRO A 1 59 ? 3.443 5.846 6.974 1.00 0.00 59 PRO A CA 2
ATOM 2084 C C . PRO A 1 59 ? 3.440 6.789 5.775 1.00 0.00 59 PRO A C 2
ATOM 2085 O O . PRO A 1 59 ? 2.814 7.849 5.823 1.00 0.00 59 PRO A O 2
ATOM 2096 N N . MET A 1 60 ? 4.102 6.405 4.688 1.00 0.00 60 MET A N 2
ATOM 2097 C CA . MET A 1 60 ? 4.114 7.240 3.493 1.00 0.00 60 MET A CA 2
ATOM 2098 C C . MET A 1 60 ? 2.875 6.934 2.662 1.00 0.00 60 MET A C 2
ATOM 2099 O O . MET A 1 60 ? 2.257 7.824 2.078 1.00 0.00 60 MET A O 2
ATOM 2113 N N . ARG A 1 61 ? 2.525 5.655 2.633 1.00 0.00 61 ARG A N 2
ATOM 2114 C CA . ARG A 1 61 ? 1.363 5.182 1.893 1.00 0.00 61 ARG A CA 2
ATOM 2115 C C . ARG A 1 61 ? 0.092 5.346 2.723 1.00 0.00 61 ARG A C 2
ATOM 2116 O O . ARG A 1 61 ? -1.001 4.981 2.289 1.00 0.00 61 ARG A O 2
ATOM 2137 N N . GLY A 1 62 ? 0.251 5.906 3.919 1.00 0.00 62 GLY A N 2
ATOM 2138 C CA . GLY A 1 62 ? -0.882 6.123 4.798 1.00 0.00 62 GLY A CA 2
ATOM 2139 C C . GLY A 1 62 ? -1.090 4.985 5.774 1.00 0.00 62 GLY A C 2
ATOM 2140 O O . GLY A 1 62 ? -2.104 4.934 6.471 1.00 0.00 62 GLY A O 2
ATOM 2144 N N . ILE A 1 63 ? -0.133 4.070 5.826 1.00 0.00 63 ILE A N 2
ATOM 2145 C CA . ILE A 1 63 ? -0.217 2.928 6.721 1.00 0.00 63 ILE A CA 2
ATOM 2146 C C . ILE A 1 63 ? 0.637 3.164 7.965 1.00 0.00 63 ILE A C 2
ATOM 2147 O O . ILE A 1 63 ? 1.855 2.985 7.938 1.00 0.00 63 ILE A O 2
ATOM 2163 N N . THR A 1 64 ? -0.013 3.577 9.052 1.00 0.00 64 THR A N 2
ATOM 2164 C CA . THR A 1 64 ? 0.683 3.855 10.306 1.00 0.00 64 THR A CA 2
ATOM 2165 C C . THR A 1 64 ? 0.875 2.593 11.138 1.00 0.00 64 THR A C 2
ATOM 2166 O O . THR A 1 64 ? 1.704 2.563 12.047 1.00 0.00 64 THR A O 2
ATOM 2177 N N . GLU A 1 65 ? 0.121 1.549 10.818 1.00 0.00 65 GLU A N 2
ATOM 2178 C CA . GLU A 1 65 ? 0.232 0.285 11.530 1.00 0.00 65 GLU A CA 2
ATOM 2179 C C . GLU A 1 65 ? 1.018 -0.702 10.684 1.00 0.00 65 GLU A C 2
ATOM 2180 O O . GLU A 1 65 ? 0.919 -0.686 9.459 1.00 0.00 65 GLU A O 2
ATOM 2192 N N . PRO A 1 66 ? 1.821 -1.570 11.308 1.00 0.00 66 PRO A N 2
ATOM 2193 C CA . PRO A 1 66 ? 2.617 -2.537 10.565 1.00 0.00 66 PRO A CA 2
ATOM 2194 C C . PRO A 1 66 ? 1.743 -3.445 9.708 1.00 0.00 66 PRO A C 2
ATOM 2195 O O . PRO A 1 66 ? 0.825 -4.097 10.203 1.00 0.00 66 PRO A O 2
ATOM 2206 N N . GLU A 1 67 ? 2.037 -3.467 8.412 1.00 0.00 67 GLU A N 2
ATOM 2207 C CA . GLU A 1 67 ? 1.287 -4.275 7.459 1.00 0.00 67 GLU A CA 2
ATOM 2208 C C . GLU A 1 67 ? 2.220 -5.201 6.683 1.00 0.00 67 GLU A C 2
ATOM 2209 O O . GLU A 1 67 ? 3.442 -5.058 6.743 1.00 0.00 67 GLU A O 2
ATOM 2221 N N . ARG A 1 68 ? 1.639 -6.162 5.967 1.00 0.00 68 ARG A N 2
ATOM 2222 C CA . ARG A 1 68 ? 2.419 -7.121 5.190 1.00 0.00 68 ARG A CA 2
ATOM 2223 C C . ARG A 1 68 ? 3.042 -6.480 3.955 1.00 0.00 68 ARG A C 2
ATOM 2224 O O . ARG A 1 68 ? 2.404 -5.712 3.234 1.00 0.00 68 ARG A O 2
ATOM 2245 N N . VAL A 1 69 ? 4.299 -6.836 3.727 1.00 0.00 69 VAL A N 2
ATOM 2246 C CA . VAL A 1 69 ? 5.069 -6.348 2.591 1.00 0.00 69 VAL A CA 2
ATOM 2247 C C . VAL A 1 69 ? 6.039 -7.422 2.115 1.00 0.00 69 VAL A C 2
ATOM 2248 O O . VAL A 1 69 ? 6.081 -8.520 2.672 1.00 0.00 69 VAL A O 2
ATOM 2261 N N . CYS A 1 70 ? 6.836 -7.094 1.104 1.00 0.00 70 CYS A N 2
ATOM 2262 C CA . CYS A 1 70 ? 7.829 -8.015 0.580 1.00 0.00 70 CYS A CA 2
ATOM 2263 C C . CYS A 1 70 ? 9.181 -7.712 1.216 1.00 0.00 70 CYS A C 2
ATOM 2264 O O . CYS A 1 70 ? 9.244 -7.048 2.252 1.00 0.00 70 CYS A O 2
ATOM 2272 N N . ASP A 1 71 ? 10.255 -8.203 0.619 1.00 0.00 71 ASP A N 2
ATOM 2273 C CA . ASP A 1 71 ? 11.591 -7.977 1.171 1.00 0.00 71 ASP A CA 2
ATOM 2274 C C . ASP A 1 71 ? 12.171 -6.617 0.771 1.00 0.00 71 ASP A C 2
ATOM 2275 O O . ASP A 1 71 ? 12.771 -5.934 1.601 1.00 0.00 71 ASP A O 2
ATOM 2284 N N . ALA A 1 72 ? 12.009 -6.225 -0.487 1.00 0.00 72 ALA A N 2
ATOM 2285 C CA . ALA A 1 72 ? 12.542 -4.945 -0.950 1.00 0.00 72 ALA A CA 2
ATOM 2286 C C . ALA A 1 72 ? 11.818 -3.765 -0.304 1.00 0.00 72 ALA A C 2
ATOM 2287 O O . ALA A 1 72 ? 12.450 -2.818 0.162 1.00 0.00 72 ALA A O 2
ATOM 2294 N N . CYS A 1 73 ? 10.493 -3.833 -0.269 1.00 0.00 73 CYS A N 2
ATOM 2295 C CA . CYS A 1 73 ? 9.684 -2.776 0.327 1.00 0.00 73 CYS A CA 2
ATOM 2296 C C . CYS A 1 73 ? 9.982 -2.650 1.815 1.00 0.00 73 CYS A C 2
ATOM 2297 O O . CYS A 1 73 ? 10.082 -1.543 2.345 1.00 0.00 73 CYS A O 2
ATOM 2305 N N . TYR A 1 74 ? 10.146 -3.782 2.485 1.00 0.00 74 TYR A N 2
ATOM 2306 C CA . TYR A 1 74 ? 10.462 -3.771 3.904 1.00 0.00 74 TYR A CA 2
ATOM 2307 C C . TYR A 1 74 ? 11.745 -2.974 4.132 1.00 0.00 74 TYR A C 2
ATOM 2308 O O . TYR A 1 74 ? 11.871 -2.233 5.107 1.00 0.00 74 TYR A O 2
ATOM 2326 N N . LEU A 1 75 ? 12.693 -3.144 3.212 1.00 0.00 75 LEU A N 2
ATOM 2327 C CA . LEU A 1 75 ? 13.984 -2.460 3.276 1.00 0.00 75 LEU A CA 2
ATOM 2328 C C . LEU A 1 75 ? 13.871 -0.969 2.970 1.00 0.00 75 LEU A C 2
ATOM 2329 O O . LEU A 1 75 ? 14.374 -0.133 3.722 1.00 0.00 75 LEU A O 2
ATOM 2345 N N . ALA A 1 76 ? 13.237 -0.639 1.848 1.00 0.00 76 ALA A N 2
ATOM 2346 C CA . ALA A 1 76 ? 13.099 0.756 1.441 1.00 0.00 76 ALA A CA 2
ATOM 2347 C C . ALA A 1 76 ? 12.435 1.585 2.534 1.00 0.00 76 ALA A C 2
ATOM 2348 O O . ALA A 1 76 ? 12.911 2.669 2.870 1.00 0.00 76 ALA A O 2
ATOM 2355 N N . LEU A 1 77 ? 11.357 1.068 3.111 1.00 0.00 77 LEU A N 2
ATOM 2356 C CA . LEU A 1 77 ? 10.678 1.778 4.186 1.00 0.00 77 LEU A CA 2
ATOM 2357 C C . LEU A 1 77 ? 11.583 1.830 5.405 1.00 0.00 77 LEU A C 2
ATOM 2358 O O . LEU A 1 77 ? 11.679 2.847 6.092 1.00 0.00 77 LEU A O 2
ATOM 2374 N N . ARG A 1 78 ? 12.246 0.711 5.654 1.00 0.00 78 ARG A N 2
ATOM 2375 C CA . ARG A 1 78 ? 13.163 0.571 6.776 1.00 0.00 78 ARG A CA 2
ATOM 2376 C C . ARG A 1 78 ? 14.300 1.584 6.708 1.00 0.00 78 ARG A C 2
ATOM 2377 O O . ARG A 1 78 ? 14.968 1.843 7.708 1.00 0.00 78 ARG A O 2
ATOM 2398 N N . SER A 1 79 ? 14.518 2.162 5.532 1.00 0.00 79 SER A N 2
ATOM 2399 C CA . SER A 1 79 ? 15.578 3.148 5.366 1.00 0.00 79 SER A CA 2
ATOM 2400 C C . SER A 1 79 ? 15.341 4.359 6.263 1.00 0.00 79 SER A C 2
ATOM 2401 O O . SER A 1 79 ? 16.278 4.918 6.832 1.00 0.00 79 SER A O 2
ATOM 2409 N N . SER A 1 80 ? 14.078 4.758 6.382 1.00 0.00 80 SER A N 2
ATOM 2410 C CA . SER A 1 80 ? 13.708 5.903 7.207 1.00 0.00 80 SER A CA 2
ATOM 2411 C C . SER A 1 80 ? 13.903 5.601 8.689 1.00 0.00 80 SER A C 2
ATOM 2412 O O . SER A 1 80 ? 13.875 4.444 9.108 1.00 0.00 80 SER A O 2
ATOM 2420 N N . ASN A 1 81 ? 14.090 6.654 9.477 1.00 0.00 81 ASN A N 2
ATOM 2421 C CA . ASN A 1 81 ? 14.281 6.515 10.916 1.00 0.00 81 ASN A CA 2
ATOM 2422 C C . ASN A 1 81 ? 12.977 6.798 11.654 1.00 0.00 81 ASN A C 2
ATOM 2423 O O . ASN A 1 81 ? 12.334 7.822 11.425 1.00 0.00 81 ASN A O 2
ATOM 2434 N N . MET A 1 82 ? 12.589 5.884 12.537 1.00 0.00 82 MET A N 2
ATOM 2435 C CA . MET A 1 82 ? 11.359 6.042 13.302 1.00 0.00 82 MET A CA 2
ATOM 2436 C C . MET A 1 82 ? 11.591 6.919 14.529 1.00 0.00 82 MET A C 2
ATOM 2437 O O . MET A 1 82 ? 12.573 6.745 15.252 1.00 0.00 82 MET A O 2
ATOM 2451 N N . ALA A 1 83 ? 10.682 7.861 14.759 1.00 0.00 83 ALA A N 2
ATOM 2452 C CA . ALA A 1 83 ? 10.787 8.767 15.897 1.00 0.00 83 ALA A CA 2
ATOM 2453 C C . ALA A 1 83 ? 10.748 8.004 17.218 1.00 0.00 83 ALA A C 2
ATOM 2454 O O . ALA A 1 83 ? 10.112 6.957 17.321 1.00 0.00 83 ALA A O 2
ATOM 2461 N N . GLY A 1 84 ? 11.439 8.535 18.224 1.00 0.00 84 GLY A N 2
ATOM 2462 C CA . GLY A 1 84 ? 11.473 7.889 19.523 1.00 0.00 84 GLY A CA 2
ATOM 2463 C C . GLY A 1 84 ? 12.384 6.678 19.543 1.00 0.00 84 GLY A C 2
ATOM 2464 O O . GLY A 1 84 ? 11.878 5.551 19.360 1.00 0.00 84 GLY A O 2
ATOM 2469 N N . GLY A 1 1 ? -9.107 2.702 -10.744 1.00 0.00 1 GLY A N 3
ATOM 2470 C CA . GLY A 1 1 ? -8.951 3.524 -11.975 1.00 0.00 1 GLY A CA 3
ATOM 2471 C C . GLY A 1 1 ? -7.865 4.573 -11.837 1.00 0.00 1 GLY A C 3
ATOM 2472 O O . GLY A 1 1 ? -6.853 4.340 -11.177 1.00 0.00 1 GLY A O 3
ATOM 2478 N N . PRO A 1 2 ? -8.050 5.748 -12.458 1.00 0.00 2 PRO A N 3
ATOM 2479 C CA . PRO A 1 2 ? -7.072 6.839 -12.398 1.00 0.00 2 PRO A CA 3
ATOM 2480 C C . PRO A 1 2 ? -6.714 7.218 -10.965 1.00 0.00 2 PRO A C 3
ATOM 2481 O O . PRO A 1 2 ? -7.556 7.168 -10.070 1.00 0.00 2 PRO A O 3
ATOM 2492 N N . LEU A 1 3 ? -5.457 7.598 -10.756 1.00 0.00 3 LEU A N 3
ATOM 2493 C CA . LEU A 1 3 ? -4.985 7.985 -9.433 1.00 0.00 3 LEU A CA 3
ATOM 2494 C C . LEU A 1 3 ? -5.351 9.433 -9.127 1.00 0.00 3 LEU A C 3
ATOM 2495 O O . LEU A 1 3 ? -5.346 10.286 -10.015 1.00 0.00 3 LEU A O 3
ATOM 2511 N N . GLY A 1 4 ? -5.672 9.703 -7.866 1.00 0.00 4 GLY A N 3
ATOM 2512 C CA . GLY A 1 4 ? -6.040 11.049 -7.469 1.00 0.00 4 GLY A CA 3
ATOM 2513 C C . GLY A 1 4 ? -7.467 11.389 -7.847 1.00 0.00 4 GLY A C 3
ATOM 2514 O O . GLY A 1 4 ? -7.772 12.533 -8.184 1.00 0.00 4 GLY A O 3
ATOM 2518 N N . SER A 1 5 ? -8.341 10.390 -7.795 1.00 0.00 5 SER A N 3
ATOM 2519 C CA . SER A 1 5 ? -9.744 10.583 -8.138 1.00 0.00 5 SER A CA 3
ATOM 2520 C C . SER A 1 5 ? -10.638 10.361 -6.923 1.00 0.00 5 SER A C 3
ATOM 2521 O O . SER A 1 5 ? -10.312 9.573 -6.035 1.00 0.00 5 SER A O 3
ATOM 2529 N N . MET A 1 6 ? -11.764 11.064 -6.890 1.00 0.00 6 MET A N 3
ATOM 2530 C CA . MET A 1 6 ? -12.707 10.950 -5.783 1.00 0.00 6 MET A CA 3
ATOM 2531 C C . MET A 1 6 ? -13.182 9.509 -5.610 1.00 0.00 6 MET A C 3
ATOM 2532 O O . MET A 1 6 ? -13.438 9.062 -4.491 1.00 0.00 6 MET A O 3
ATOM 2546 N N . GLY A 1 7 ? -13.301 8.786 -6.719 1.00 0.00 7 GLY A N 3
ATOM 2547 C CA . GLY A 1 7 ? -13.746 7.404 -6.657 1.00 0.00 7 GLY A CA 3
ATOM 2548 C C . GLY A 1 7 ? -12.902 6.566 -5.717 1.00 0.00 7 GLY A C 3
ATOM 2549 O O . GLY A 1 7 ? -11.674 6.654 -5.731 1.00 0.00 7 GLY A O 3
ATOM 2553 N N . GLU A 1 8 ? -13.560 5.755 -4.892 1.00 0.00 8 GLU A N 3
ATOM 2554 C CA . GLU A 1 8 ? -12.856 4.904 -3.937 1.00 0.00 8 GLU A CA 3
ATOM 2555 C C . GLU A 1 8 ? -12.499 3.552 -4.540 1.00 0.00 8 GLU A C 3
ATOM 2556 O O . GLU A 1 8 ? -11.995 2.671 -3.843 1.00 0.00 8 GLU A O 3
ATOM 2568 N N . LYS A 1 9 ? -12.725 3.394 -5.840 1.00 0.00 9 LYS A N 3
ATOM 2569 C CA . LYS A 1 9 ? -12.381 2.148 -6.511 1.00 0.00 9 LYS A CA 3
ATOM 2570 C C . LYS A 1 9 ? -10.865 2.055 -6.645 1.00 0.00 9 LYS A C 3
ATOM 2571 O O . LYS A 1 9 ? -10.324 1.059 -7.124 1.00 0.00 9 LYS A O 3
ATOM 2590 N N . GLN A 1 10 ? -10.192 3.115 -6.201 1.00 0.00 10 GLN A N 3
ATOM 2591 C CA . GLN A 1 10 ? -8.744 3.202 -6.239 1.00 0.00 10 GLN A CA 3
ATOM 2592 C C . GLN A 1 10 ? -8.109 2.216 -5.264 1.00 0.00 10 GLN A C 3
ATOM 2593 O O . GLN A 1 10 ? -8.647 1.957 -4.187 1.00 0.00 10 GLN A O 3
ATOM 2607 N N . SER A 1 11 ? -6.958 1.672 -5.645 1.00 0.00 11 SER A N 3
ATOM 2608 C CA . SER A 1 11 ? -6.246 0.718 -4.802 1.00 0.00 11 SER A CA 3
ATOM 2609 C C . SER A 1 11 ? -4.915 1.303 -4.342 1.00 0.00 11 SER A C 3
ATOM 2610 O O . SER A 1 11 ? -4.340 2.162 -5.012 1.00 0.00 11 SER A O 3
ATOM 2618 N N . LYS A 1 12 ? -4.431 0.840 -3.194 1.00 0.00 12 LYS A N 3
ATOM 2619 C CA . LYS A 1 12 ? -3.169 1.330 -2.653 1.00 0.00 12 LYS A CA 3
ATOM 2620 C C . LYS A 1 12 ? -2.038 1.130 -3.655 1.00 0.00 12 LYS A C 3
ATOM 2621 O O . LYS A 1 12 ? -1.167 1.985 -3.801 1.00 0.00 12 LYS A O 3
ATOM 2640 N N . GLY A 1 13 ? -2.064 -0.001 -4.350 1.00 0.00 13 GLY A N 3
ATOM 2641 C CA . GLY A 1 13 ? -1.041 -0.288 -5.336 1.00 0.00 13 GLY A CA 3
ATOM 2642 C C . GLY A 1 13 ? -1.571 -1.105 -6.496 1.00 0.00 13 GLY A C 3
ATOM 2643 O O . GLY A 1 13 ? -2.691 -1.614 -6.443 1.00 0.00 13 GLY A O 3
ATOM 2647 N N . TYR A 1 14 ? -0.768 -1.236 -7.545 1.00 0.00 14 TYR A N 3
ATOM 2648 C CA . TYR A 1 14 ? -1.179 -2.006 -8.712 1.00 0.00 14 TYR A CA 3
ATOM 2649 C C . TYR A 1 14 ? -0.986 -3.496 -8.469 1.00 0.00 14 TYR A C 3
ATOM 2650 O O . TYR A 1 14 ? 0.118 -3.948 -8.176 1.00 0.00 14 TYR A O 3
ATOM 2668 N N . TRP A 1 15 ? -2.066 -4.252 -8.603 1.00 0.00 15 TRP A N 3
ATOM 2669 C CA . TRP A 1 15 ? -2.018 -5.697 -8.406 1.00 0.00 15 TRP A CA 3
ATOM 2670 C C . TRP A 1 15 ? -1.638 -6.402 -9.706 1.00 0.00 15 TRP A C 3
ATOM 2671 O O . TRP A 1 15 ? -2.365 -6.328 -10.697 1.00 0.00 15 TRP A O 3
ATOM 2692 N N . GLN A 1 16 ? -0.509 -7.106 -9.689 1.00 0.00 16 GLN A N 3
ATOM 2693 C CA . GLN A 1 16 ? -0.049 -7.845 -10.859 1.00 0.00 16 GLN A CA 3
ATOM 2694 C C . GLN A 1 16 ? -0.714 -9.218 -10.899 1.00 0.00 16 GLN A C 3
ATOM 2695 O O . GLN A 1 16 ? -0.722 -9.951 -9.911 1.00 0.00 16 GLN A O 3
ATOM 2709 N N . GLU A 1 17 ? -1.304 -9.531 -12.048 1.00 0.00 17 GLU A N 3
ATOM 2710 C CA . GLU A 1 17 ? -2.022 -10.788 -12.241 1.00 0.00 17 GLU A CA 3
ATOM 2711 C C . GLU A 1 17 ? -1.145 -12.019 -12.038 1.00 0.00 17 GLU A C 3
ATOM 2712 O O . GLU A 1 17 ? 0.066 -11.987 -12.253 1.00 0.00 17 GLU A O 3
ATOM 2724 N N . ASP A 1 18 ? -1.794 -13.112 -11.646 1.00 0.00 18 ASP A N 3
ATOM 2725 C CA . ASP A 1 18 ? -1.126 -14.390 -11.431 1.00 0.00 18 ASP A CA 3
ATOM 2726 C C . ASP A 1 18 ? -0.387 -14.838 -12.685 1.00 0.00 18 ASP A C 3
ATOM 2727 O O . ASP A 1 18 ? 0.745 -15.320 -12.617 1.00 0.00 18 ASP A O 3
ATOM 2736 N N . GLU A 1 19 ? -1.048 -14.698 -13.827 1.00 0.00 19 GLU A N 3
ATOM 2737 C CA . GLU A 1 19 ? -0.474 -15.111 -15.105 1.00 0.00 19 GLU A CA 3
ATOM 2738 C C . GLU A 1 19 ? 0.742 -14.276 -15.482 1.00 0.00 19 GLU A C 3
ATOM 2739 O O . GLU A 1 19 ? 1.750 -14.810 -15.946 1.00 0.00 19 GLU A O 3
ATOM 2751 N N . ASP A 1 20 ? 0.655 -12.971 -15.270 1.00 0.00 20 ASP A N 3
ATOM 2752 C CA . ASP A 1 20 ? 1.765 -12.079 -15.580 1.00 0.00 20 ASP A CA 3
ATOM 2753 C C . ASP A 1 20 ? 2.893 -12.270 -14.574 1.00 0.00 20 ASP A C 3
ATOM 2754 O O . ASP A 1 20 ? 4.069 -12.096 -14.893 1.00 0.00 20 ASP A O 3
ATOM 2763 N N . ALA A 1 21 ? 2.514 -12.641 -13.357 1.00 0.00 21 ALA A N 3
ATOM 2764 C CA . ALA A 1 21 ? 3.477 -12.874 -12.290 1.00 0.00 21 ALA A CA 3
ATOM 2765 C C . ALA A 1 21 ? 3.500 -14.347 -11.897 1.00 0.00 21 ALA A C 3
ATOM 2766 O O . ALA A 1 21 ? 3.086 -14.719 -10.800 1.00 0.00 21 ALA A O 3
ATOM 2773 N N . PRO A 1 22 ? 3.990 -15.205 -12.805 1.00 0.00 22 PRO A N 3
ATOM 2774 C CA . PRO A 1 22 ? 4.078 -16.652 -12.574 1.00 0.00 22 PRO A CA 3
ATOM 2775 C C . PRO A 1 22 ? 5.166 -17.022 -11.575 1.00 0.00 22 PRO A C 3
ATOM 2776 O O . PRO A 1 22 ? 5.229 -18.151 -11.088 1.00 0.00 22 PRO A O 3
ATOM 2787 N N . ALA A 1 23 ? 6.012 -16.048 -11.273 1.00 0.00 23 ALA A N 3
ATOM 2788 C CA . ALA A 1 23 ? 7.103 -16.239 -10.327 1.00 0.00 23 ALA A CA 3
ATOM 2789 C C . ALA A 1 23 ? 7.200 -15.046 -9.384 1.00 0.00 23 ALA A C 3
ATOM 2790 O O . ALA A 1 23 ? 6.741 -13.952 -9.710 1.00 0.00 23 ALA A O 3
ATOM 2797 N N . CYS A 1 24 ? 7.782 -15.259 -8.209 1.00 0.00 24 CYS A N 3
ATOM 2798 C CA . CYS A 1 24 ? 7.912 -14.195 -7.222 1.00 0.00 24 CYS A CA 3
ATOM 2799 C C . CYS A 1 24 ? 8.814 -13.075 -7.726 1.00 0.00 24 CYS A C 3
ATOM 2800 O O . CYS A 1 24 ? 9.962 -13.304 -8.107 1.00 0.00 24 CYS A O 3
ATOM 2808 N N . ASN A 1 25 ? 8.282 -11.860 -7.707 1.00 0.00 25 ASN A N 3
ATOM 2809 C CA . ASN A 1 25 ? 9.021 -10.684 -8.142 1.00 0.00 25 ASN A CA 3
ATOM 2810 C C . ASN A 1 25 ? 10.287 -10.493 -7.309 1.00 0.00 25 ASN A C 3
ATOM 2811 O O . ASN A 1 25 ? 11.253 -9.881 -7.765 1.00 0.00 25 ASN A O 3
ATOM 2822 N N . GLY A 1 26 ? 10.266 -10.993 -6.076 1.00 0.00 26 GLY A N 3
ATOM 2823 C CA . GLY A 1 26 ? 11.410 -10.836 -5.196 1.00 0.00 26 GLY A CA 3
ATOM 2824 C C . GLY A 1 26 ? 12.443 -11.944 -5.315 1.00 0.00 26 GLY A C 3
ATOM 2825 O O . GLY A 1 26 ? 13.624 -11.671 -5.533 1.00 0.00 26 GLY A O 3
ATOM 2829 N N . CYS A 1 27 ? 12.016 -13.193 -5.139 1.00 0.00 27 CYS A N 3
ATOM 2830 C CA . CYS A 1 27 ? 12.941 -14.323 -5.196 1.00 0.00 27 CYS A CA 3
ATOM 2831 C C . CYS A 1 27 ? 12.854 -15.092 -6.513 1.00 0.00 27 CYS A C 3
ATOM 2832 O O . CYS A 1 27 ? 13.645 -16.004 -6.750 1.00 0.00 27 CYS A O 3
ATOM 2840 N N . GLY A 1 28 ? 11.917 -14.720 -7.377 1.00 0.00 28 GLY A N 3
ATOM 2841 C CA . GLY A 1 28 ? 11.795 -15.393 -8.658 1.00 0.00 28 GLY A CA 3
ATOM 2842 C C . GLY A 1 28 ? 11.248 -16.804 -8.548 1.00 0.00 28 GLY A C 3
ATOM 2843 O O . GLY A 1 28 ? 11.278 -17.557 -9.522 1.00 0.00 28 GLY A O 3
ATOM 2847 N N . CYS A 1 29 ? 10.744 -17.173 -7.375 1.00 0.00 29 CYS A N 3
ATOM 2848 C CA . CYS A 1 29 ? 10.192 -18.509 -7.186 1.00 0.00 29 CYS A CA 3
ATOM 2849 C C . CYS A 1 29 ? 8.870 -18.643 -7.927 1.00 0.00 29 CYS A C 3
ATOM 2850 O O . CYS A 1 29 ? 8.086 -17.699 -7.994 1.00 0.00 29 CYS A O 3
ATOM 2858 N N . VAL A 1 30 ? 8.635 -19.816 -8.498 1.00 0.00 30 VAL A N 3
ATOM 2859 C CA . VAL A 1 30 ? 7.414 -20.059 -9.254 1.00 0.00 30 VAL A CA 3
ATOM 2860 C C . VAL A 1 30 ? 6.239 -20.356 -8.336 1.00 0.00 30 VAL A C 3
ATOM 2861 O O . VAL A 1 30 ? 6.364 -21.101 -7.364 1.00 0.00 30 VAL A O 3
ATOM 2874 N N . PHE A 1 31 ? 5.093 -19.776 -8.662 1.00 0.00 31 PHE A N 3
ATOM 2875 C CA . PHE A 1 31 ? 3.883 -19.982 -7.880 1.00 0.00 31 PHE A CA 3
ATOM 2876 C C . PHE A 1 31 ? 3.187 -21.265 -8.313 1.00 0.00 31 PHE A C 3
ATOM 2877 O O . PHE A 1 31 ? 3.035 -21.542 -9.502 1.00 0.00 31 PHE A O 3
ATOM 2894 N N . THR A 1 32 ? 2.776 -22.043 -7.323 1.00 0.00 32 THR A N 3
ATOM 2895 C CA . THR A 1 32 ? 2.099 -23.310 -7.566 1.00 0.00 32 THR A CA 3
ATOM 2896 C C . THR A 1 32 ? 0.781 -23.379 -6.803 1.00 0.00 32 THR A C 3
ATOM 2897 O O . THR A 1 32 ? 0.500 -22.540 -5.949 1.00 0.00 32 THR A O 3
ATOM 2908 N N . THR A 1 33 ? -0.019 -24.391 -7.115 1.00 0.00 33 THR A N 3
ATOM 2909 C CA . THR A 1 33 ? -1.304 -24.582 -6.458 1.00 0.00 33 THR A CA 3
ATOM 2910 C C . THR A 1 33 ? -1.169 -24.445 -4.946 1.00 0.00 33 THR A C 3
ATOM 2911 O O . THR A 1 33 ? -2.017 -23.836 -4.294 1.00 0.00 33 THR A O 3
ATOM 2922 N N . THR A 1 34 ? -0.108 -25.019 -4.386 1.00 0.00 34 THR A N 3
ATOM 2923 C CA . THR A 1 34 ? 0.109 -24.953 -2.946 1.00 0.00 34 THR A CA 3
ATOM 2924 C C . THR A 1 34 ? 0.442 -23.530 -2.499 1.00 0.00 34 THR A C 3
ATOM 2925 O O . THR A 1 34 ? 0.031 -23.110 -1.418 1.00 0.00 34 THR A O 3
ATOM 2936 N N . VAL A 1 35 ? 1.181 -22.785 -3.317 1.00 0.00 35 VAL A N 3
ATOM 2937 C CA . VAL A 1 35 ? 1.541 -21.420 -2.960 1.00 0.00 35 VAL A CA 3
ATOM 2938 C C . VAL A 1 35 ? 0.511 -20.422 -3.467 1.00 0.00 35 VAL A C 3
ATOM 2939 O O . VAL A 1 35 ? 0.348 -20.226 -4.672 1.00 0.00 35 VAL A O 3
ATOM 2952 N N . ARG A 1 36 ? -0.170 -19.793 -2.528 1.00 0.00 36 ARG A N 3
ATOM 2953 C CA . ARG A 1 36 ? -1.188 -18.798 -2.841 1.00 0.00 36 ARG A CA 3
ATOM 2954 C C . ARG A 1 36 ? -0.551 -17.483 -3.279 1.00 0.00 36 ARG A C 3
ATOM 2955 O O . ARG A 1 36 ? 0.539 -17.125 -2.831 1.00 0.00 36 ARG A O 3
ATOM 2976 N N . ARG A 1 37 ? -1.246 -16.770 -4.157 1.00 0.00 37 ARG A N 3
ATOM 2977 C CA . ARG A 1 37 ? -0.769 -15.490 -4.667 1.00 0.00 37 ARG A CA 3
ATOM 2978 C C . ARG A 1 37 ? -1.019 -14.381 -3.649 1.00 0.00 37 ARG A C 3
ATOM 2979 O O . ARG A 1 37 ? -2.065 -14.346 -3.002 1.00 0.00 37 ARG A O 3
ATOM 3000 N N . HIS A 1 38 ? -0.049 -13.482 -3.506 1.00 0.00 38 HIS A N 3
ATOM 3001 C CA . HIS A 1 38 ? -0.168 -12.380 -2.559 1.00 0.00 38 HIS A CA 3
ATOM 3002 C C . HIS A 1 38 ? 0.432 -11.096 -3.126 1.00 0.00 38 HIS A C 3
ATOM 3003 O O . HIS A 1 38 ? 1.191 -11.131 -4.092 1.00 0.00 38 HIS A O 3
ATOM 3018 N N . HIS A 1 39 ? 0.076 -9.966 -2.526 1.00 0.00 39 HIS A N 3
ATOM 3019 C CA . HIS A 1 39 ? 0.574 -8.673 -2.985 1.00 0.00 39 HIS A CA 3
ATOM 3020 C C . HIS A 1 39 ? 1.150 -7.852 -1.836 1.00 0.00 39 HIS A C 3
ATOM 3021 O O . HIS A 1 39 ? 0.650 -7.902 -0.713 1.00 0.00 39 HIS A O 3
ATOM 3036 N N . CYS A 1 40 ? 2.181 -7.065 -2.137 1.00 0.00 40 CYS A N 3
ATOM 3037 C CA . CYS A 1 40 ? 2.808 -6.190 -1.155 1.00 0.00 40 CYS A CA 3
ATOM 3038 C C . CYS A 1 40 ? 2.126 -4.821 -1.217 1.00 0.00 40 CYS A C 3
ATOM 3039 O O . CYS A 1 40 ? 1.803 -4.329 -2.299 1.00 0.00 40 CYS A O 3
ATOM 3047 N N . ARG A 1 41 ? 1.866 -4.232 -0.051 1.00 0.00 41 ARG A N 3
ATOM 3048 C CA . ARG A 1 41 ? 1.171 -2.945 0.024 1.00 0.00 41 ARG A CA 3
ATOM 3049 C C . ARG A 1 41 ? 2.047 -1.770 -0.407 1.00 0.00 41 ARG A C 3
ATOM 3050 O O . ARG A 1 41 ? 1.575 -0.636 -0.491 1.00 0.00 41 ARG A O 3
ATOM 3071 N N . ASN A 1 42 ? 3.316 -2.038 -0.675 1.00 0.00 42 ASN A N 3
ATOM 3072 C CA . ASN A 1 42 ? 4.246 -0.995 -1.095 1.00 0.00 42 ASN A CA 3
ATOM 3073 C C . ASN A 1 42 ? 4.469 -1.015 -2.604 1.00 0.00 42 ASN A C 3
ATOM 3074 O O . ASN A 1 42 ? 4.013 -0.121 -3.317 1.00 0.00 42 ASN A O 3
ATOM 3085 N N . CYS A 1 43 ? 5.189 -2.019 -3.085 1.00 0.00 43 CYS A N 3
ATOM 3086 C CA . CYS A 1 43 ? 5.487 -2.128 -4.508 1.00 0.00 43 CYS A CA 3
ATOM 3087 C C . CYS A 1 43 ? 4.280 -2.612 -5.307 1.00 0.00 43 CYS A C 3
ATOM 3088 O O . CYS A 1 43 ? 4.162 -2.333 -6.499 1.00 0.00 43 CYS A O 3
ATOM 3096 N N . GLY A 1 44 ? 3.379 -3.324 -4.640 1.00 0.00 44 GLY A N 3
ATOM 3097 C CA . GLY A 1 44 ? 2.186 -3.816 -5.305 1.00 0.00 44 GLY A CA 3
ATOM 3098 C C . GLY A 1 44 ? 2.469 -4.985 -6.227 1.00 0.00 44 GLY A C 3
ATOM 3099 O O . GLY A 1 44 ? 1.691 -5.272 -7.135 1.00 0.00 44 GLY A O 3
ATOM 3103 N N . TYR A 1 45 ? 3.577 -5.667 -5.988 1.00 0.00 45 TYR A N 3
ATOM 3104 C CA . TYR A 1 45 ? 3.955 -6.815 -6.798 1.00 0.00 45 TYR A CA 3
ATOM 3105 C C . TYR A 1 45 ? 3.564 -8.108 -6.102 1.00 0.00 45 TYR A C 3
ATOM 3106 O O . TYR A 1 45 ? 3.307 -8.126 -4.899 1.00 0.00 45 TYR A O 3
ATOM 3124 N N . VAL A 1 46 ? 3.507 -9.184 -6.871 1.00 0.00 46 VAL A N 3
ATOM 3125 C CA . VAL A 1 46 ? 3.134 -10.479 -6.321 1.00 0.00 46 VAL A CA 3
ATOM 3126 C C . VAL A 1 46 ? 4.303 -11.117 -5.580 1.00 0.00 46 VAL A C 3
ATOM 3127 O O . VAL A 1 46 ? 5.406 -11.228 -6.117 1.00 0.00 46 VAL A O 3
ATOM 3140 N N . LEU A 1 47 ? 4.051 -11.543 -4.348 1.00 0.00 47 LEU A N 3
ATOM 3141 C CA . LEU A 1 47 ? 5.074 -12.184 -3.529 1.00 0.00 47 LEU A CA 3
ATOM 3142 C C . LEU A 1 47 ? 4.536 -13.472 -2.917 1.00 0.00 47 LEU A C 3
ATOM 3143 O O . LEU A 1 47 ? 3.402 -13.513 -2.440 1.00 0.00 47 LEU A O 3
ATOM 3159 N N . CYS A 1 48 ? 5.359 -14.512 -2.894 1.00 0.00 48 CYS A N 3
ATOM 3160 C CA . CYS A 1 48 ? 4.953 -15.775 -2.290 1.00 0.00 48 CYS A CA 3
ATOM 3161 C C . CYS A 1 48 ? 5.005 -15.625 -0.776 1.00 0.00 48 CYS A C 3
ATOM 3162 O O . CYS A 1 48 ? 5.398 -14.570 -0.277 1.00 0.00 48 CYS A O 3
ATOM 3170 N N . GLY A 1 49 ? 4.613 -16.652 -0.033 1.00 0.00 49 GLY A N 3
ATOM 3171 C CA . GLY A 1 49 ? 4.643 -16.544 1.412 1.00 0.00 49 GLY A CA 3
ATOM 3172 C C . GLY A 1 49 ? 6.010 -16.143 1.929 1.00 0.00 49 GLY A C 3
ATOM 3173 O O . GLY A 1 49 ? 6.138 -15.182 2.686 1.00 0.00 49 GLY A O 3
ATOM 3177 N N . ASP A 1 50 ? 7.029 -16.891 1.517 1.00 0.00 50 ASP A N 3
ATOM 3178 C CA . ASP A 1 50 ? 8.407 -16.639 1.939 1.00 0.00 50 ASP A CA 3
ATOM 3179 C C . ASP A 1 50 ? 8.867 -15.217 1.639 1.00 0.00 50 ASP A C 3
ATOM 3180 O O . ASP A 1 50 ? 9.626 -14.624 2.405 1.00 0.00 50 ASP A O 3
ATOM 3189 N N . CYS A 1 51 ? 8.406 -14.679 0.520 1.00 0.00 51 CYS A N 3
ATOM 3190 C CA . CYS A 1 51 ? 8.774 -13.327 0.114 1.00 0.00 51 CYS A CA 3
ATOM 3191 C C . CYS A 1 51 ? 7.816 -12.294 0.695 1.00 0.00 51 CYS A C 3
ATOM 3192 O O . CYS A 1 51 ? 7.995 -11.091 0.504 1.00 0.00 51 CYS A O 3
ATOM 3200 N N . SER A 1 52 ? 6.807 -12.768 1.418 1.00 0.00 52 SER A N 3
ATOM 3201 C CA . SER A 1 52 ? 5.830 -11.891 2.043 1.00 0.00 52 SER A CA 3
ATOM 3202 C C . SER A 1 52 ? 5.620 -12.302 3.496 1.00 0.00 52 SER A C 3
ATOM 3203 O O . SER A 1 52 ? 4.556 -12.075 4.070 1.00 0.00 52 SER A O 3
ATOM 3211 N N . ARG A 1 53 ? 6.652 -12.900 4.089 1.00 0.00 53 ARG A N 3
ATOM 3212 C CA . ARG A 1 53 ? 6.584 -13.332 5.479 1.00 0.00 53 ARG A CA 3
ATOM 3213 C C . ARG A 1 53 ? 6.883 -12.176 6.430 1.00 0.00 53 ARG A C 3
ATOM 3214 O O . ARG A 1 53 ? 6.567 -12.248 7.617 1.00 0.00 53 ARG A O 3
ATOM 3235 N N . HIS A 1 54 ? 7.497 -11.113 5.915 1.00 0.00 54 HIS A N 3
ATOM 3236 C CA . HIS A 1 54 ? 7.831 -9.962 6.747 1.00 0.00 54 HIS A CA 3
ATOM 3237 C C . HIS A 1 54 ? 6.618 -9.074 6.973 1.00 0.00 54 HIS A C 3
ATOM 3238 O O . HIS A 1 54 ? 5.612 -9.181 6.272 1.00 0.00 54 HIS A O 3
ATOM 3253 N N . ARG A 1 55 ? 6.731 -8.185 7.951 1.00 0.00 55 ARG A N 3
ATOM 3254 C CA . ARG A 1 55 ? 5.655 -7.258 8.271 1.00 0.00 55 ARG A CA 3
ATOM 3255 C C . ARG A 1 55 ? 6.222 -5.881 8.615 1.00 0.00 55 ARG A C 3
ATOM 3256 O O . ARG A 1 55 ? 7.206 -5.769 9.346 1.00 0.00 55 ARG A O 3
ATOM 3277 N N . ALA A 1 56 ? 5.600 -4.841 8.082 1.00 0.00 56 ALA A N 3
ATOM 3278 C CA . ALA A 1 56 ? 6.056 -3.476 8.337 1.00 0.00 56 ALA A CA 3
ATOM 3279 C C . ALA A 1 56 ? 4.952 -2.459 8.095 1.00 0.00 56 ALA A C 3
ATOM 3280 O O . ALA A 1 56 ? 4.045 -2.693 7.298 1.00 0.00 56 ALA A O 3
ATOM 3287 N N . ALA A 1 57 ? 5.049 -1.311 8.762 1.00 0.00 57 ALA A N 3
ATOM 3288 C CA . ALA A 1 57 ? 4.075 -0.243 8.594 1.00 0.00 57 ALA A CA 3
ATOM 3289 C C . ALA A 1 57 ? 4.554 0.709 7.510 1.00 0.00 57 ALA A C 3
ATOM 3290 O O . ALA A 1 57 ? 5.758 0.856 7.297 1.00 0.00 57 ALA A O 3
ATOM 3297 N N . ILE A 1 58 ? 3.622 1.347 6.816 1.00 0.00 58 ILE A N 3
ATOM 3298 C CA . ILE A 1 58 ? 3.969 2.268 5.746 1.00 0.00 58 ILE A CA 3
ATOM 3299 C C . ILE A 1 58 ? 3.292 3.621 5.946 1.00 0.00 58 ILE A C 3
ATOM 3300 O O . ILE A 1 58 ? 2.249 3.900 5.356 1.00 0.00 58 ILE A O 3
ATOM 3316 N N . PRO A 1 59 ? 3.878 4.471 6.801 1.00 0.00 59 PRO A N 3
ATOM 3317 C CA . PRO A 1 59 ? 3.335 5.798 7.114 1.00 0.00 59 PRO A CA 3
ATOM 3318 C C . PRO A 1 59 ? 3.315 6.752 5.924 1.00 0.00 59 PRO A C 3
ATOM 3319 O O . PRO A 1 59 ? 2.697 7.815 5.994 1.00 0.00 59 PRO A O 3
ATOM 3330 N N . MET A 1 60 ? 3.957 6.373 4.825 1.00 0.00 60 MET A N 3
ATOM 3331 C CA . MET A 1 60 ? 3.956 7.213 3.633 1.00 0.00 60 MET A CA 3
ATOM 3332 C C . MET A 1 60 ? 2.766 6.845 2.761 1.00 0.00 60 MET A C 3
ATOM 3333 O O . MET A 1 60 ? 2.136 7.699 2.136 1.00 0.00 60 MET A O 3
ATOM 3347 N N . ARG A 1 61 ? 2.473 5.552 2.738 1.00 0.00 61 ARG A N 3
ATOM 3348 C CA . ARG A 1 61 ? 1.364 5.015 1.961 1.00 0.00 61 ARG A CA 3
ATOM 3349 C C . ARG A 1 61 ? 0.066 5.067 2.766 1.00 0.00 61 ARG A C 3
ATOM 3350 O O . ARG A 1 61 ? -0.924 4.426 2.418 1.00 0.00 61 ARG A O 3
ATOM 3371 N N . GLY A 1 62 ? 0.089 5.851 3.840 1.00 0.00 62 GLY A N 3
ATOM 3372 C CA . GLY A 1 62 ? -1.081 5.999 4.683 1.00 0.00 62 GLY A CA 3
ATOM 3373 C C . GLY A 1 62 ? -1.247 4.858 5.664 1.00 0.00 62 GLY A C 3
ATOM 3374 O O . GLY A 1 62 ? -2.287 4.740 6.312 1.00 0.00 62 GLY A O 3
ATOM 3378 N N . ILE A 1 63 ? -0.228 4.012 5.778 1.00 0.00 63 ILE A N 3
ATOM 3379 C CA . ILE A 1 63 ? -0.280 2.878 6.688 1.00 0.00 63 ILE A CA 3
ATOM 3380 C C . ILE A 1 63 ? 0.508 3.181 7.962 1.00 0.00 63 ILE A C 3
ATOM 3381 O O . ILE A 1 63 ? 1.737 3.138 7.969 1.00 0.00 63 ILE A O 3
ATOM 3397 N N . THR A 1 64 ? -0.209 3.499 9.038 1.00 0.00 64 THR A N 3
ATOM 3398 C CA . THR A 1 64 ? 0.432 3.820 10.311 1.00 0.00 64 THR A CA 3
ATOM 3399 C C . THR A 1 64 ? 0.665 2.571 11.152 1.00 0.00 64 THR A C 3
ATOM 3400 O O . THR A 1 64 ? 1.498 2.570 12.057 1.00 0.00 64 THR A O 3
ATOM 3411 N N . GLU A 1 65 ? -0.056 1.502 10.836 1.00 0.00 65 GLU A N 3
ATOM 3412 C CA . GLU A 1 65 ? 0.097 0.243 11.552 1.00 0.00 65 GLU A CA 3
ATOM 3413 C C . GLU A 1 65 ? 0.906 -0.726 10.704 1.00 0.00 65 GLU A C 3
ATOM 3414 O O . GLU A 1 65 ? 0.819 -0.701 9.478 1.00 0.00 65 GLU A O 3
ATOM 3426 N N . PRO A 1 66 ? 1.714 -1.589 11.332 1.00 0.00 66 PRO A N 3
ATOM 3427 C CA . PRO A 1 66 ? 2.534 -2.546 10.594 1.00 0.00 66 PRO A CA 3
ATOM 3428 C C . PRO A 1 66 ? 1.683 -3.470 9.731 1.00 0.00 66 PRO A C 3
ATOM 3429 O O . PRO A 1 66 ? 0.779 -4.148 10.222 1.00 0.00 66 PRO A O 3
ATOM 3440 N N . GLU A 1 67 ? 1.978 -3.479 8.437 1.00 0.00 67 GLU A N 3
ATOM 3441 C CA . GLU A 1 67 ? 1.251 -4.299 7.478 1.00 0.00 67 GLU A CA 3
ATOM 3442 C C . GLU A 1 67 ? 2.212 -5.201 6.707 1.00 0.00 67 GLU A C 3
ATOM 3443 O O . GLU A 1 67 ? 3.428 -5.016 6.760 1.00 0.00 67 GLU A O 3
ATOM 3455 N N . ARG A 1 68 ? 1.661 -6.183 6.004 1.00 0.00 68 ARG A N 3
ATOM 3456 C CA . ARG A 1 68 ? 2.470 -7.125 5.235 1.00 0.00 68 ARG A CA 3
ATOM 3457 C C . ARG A 1 68 ? 3.085 -6.474 3.998 1.00 0.00 68 ARG A C 3
ATOM 3458 O O . ARG A 1 68 ? 2.432 -5.726 3.270 1.00 0.00 68 ARG A O 3
ATOM 3479 N N . VAL A 1 69 ? 4.353 -6.801 3.777 1.00 0.00 69 VAL A N 3
ATOM 3480 C CA . VAL A 1 69 ? 5.119 -6.305 2.637 1.00 0.00 69 VAL A CA 3
ATOM 3481 C C . VAL A 1 69 ? 6.089 -7.374 2.162 1.00 0.00 69 VAL A C 3
ATOM 3482 O O . VAL A 1 69 ? 6.148 -8.466 2.728 1.00 0.00 69 VAL A O 3
ATOM 3495 N N . CYS A 1 70 ? 6.872 -7.050 1.142 1.00 0.00 70 CYS A N 3
ATOM 3496 C CA . CYS A 1 70 ? 7.864 -7.973 0.622 1.00 0.00 70 CYS A CA 3
ATOM 3497 C C . CYS A 1 70 ? 9.218 -7.656 1.241 1.00 0.00 70 CYS A C 3
ATOM 3498 O O . CYS A 1 70 ? 9.296 -6.926 2.229 1.00 0.00 70 CYS A O 3
ATOM 3506 N N . ASP A 1 71 ? 10.278 -8.211 0.681 1.00 0.00 71 ASP A N 3
ATOM 3507 C CA . ASP A 1 71 ? 11.616 -7.976 1.220 1.00 0.00 71 ASP A CA 3
ATOM 3508 C C . ASP A 1 71 ? 12.187 -6.618 0.801 1.00 0.00 71 ASP A C 3
ATOM 3509 O O . ASP A 1 71 ? 12.750 -5.901 1.629 1.00 0.00 71 ASP A O 3
ATOM 3518 N N . ALA A 1 72 ? 12.055 -6.267 -0.472 1.00 0.00 72 ALA A N 3
ATOM 3519 C CA . ALA A 1 72 ? 12.579 -4.993 -0.960 1.00 0.00 72 ALA A CA 3
ATOM 3520 C C . ALA A 1 72 ? 11.853 -3.803 -0.336 1.00 0.00 72 ALA A C 3
ATOM 3521 O O . ALA A 1 72 ? 12.485 -2.847 0.112 1.00 0.00 72 ALA A O 3
ATOM 3528 N N . CYS A 1 73 ? 10.528 -3.868 -0.303 1.00 0.00 73 CYS A N 3
ATOM 3529 C CA . CYS A 1 73 ? 9.723 -2.797 0.274 1.00 0.00 73 CYS A CA 3
ATOM 3530 C C . CYS A 1 73 ? 10.011 -2.660 1.761 1.00 0.00 73 CYS A C 3
ATOM 3531 O O . CYS A 1 73 ? 10.134 -1.550 2.278 1.00 0.00 73 CYS A O 3
ATOM 3539 N N . TYR A 1 74 ? 10.141 -3.788 2.442 1.00 0.00 74 TYR A N 3
ATOM 3540 C CA . TYR A 1 74 ? 10.443 -3.770 3.863 1.00 0.00 74 TYR A CA 3
ATOM 3541 C C . TYR A 1 74 ? 11.725 -2.984 4.096 1.00 0.00 74 TYR A C 3
ATOM 3542 O O . TYR A 1 74 ? 11.837 -2.219 5.051 1.00 0.00 74 TYR A O 3
ATOM 3560 N N . LEU A 1 75 ? 12.688 -3.184 3.200 1.00 0.00 75 LEU A N 3
ATOM 3561 C CA . LEU A 1 75 ? 13.976 -2.507 3.275 1.00 0.00 75 LEU A CA 3
ATOM 3562 C C . LEU A 1 75 ? 13.867 -1.024 2.927 1.00 0.00 75 LEU A C 3
ATOM 3563 O O . LEU A 1 75 ? 14.331 -0.165 3.677 1.00 0.00 75 LEU A O 3
ATOM 3579 N N . ALA A 1 76 ? 13.267 -0.727 1.777 1.00 0.00 76 ALA A N 3
ATOM 3580 C CA . ALA A 1 76 ? 13.124 0.658 1.335 1.00 0.00 76 ALA A CA 3
ATOM 3581 C C . ALA A 1 76 ? 12.538 1.514 2.447 1.00 0.00 76 ALA A C 3
ATOM 3582 O O . ALA A 1 76 ? 13.078 2.570 2.773 1.00 0.00 76 ALA A O 3
ATOM 3589 N N . LEU A 1 77 ? 11.458 1.042 3.053 1.00 0.00 77 LEU A N 3
ATOM 3590 C CA . LEU A 1 77 ? 10.852 1.770 4.157 1.00 0.00 77 LEU A CA 3
ATOM 3591 C C . LEU A 1 77 ? 11.829 1.774 5.324 1.00 0.00 77 LEU A C 3
ATOM 3592 O O . LEU A 1 77 ? 12.027 2.784 5.999 1.00 0.00 77 LEU A O 3
ATOM 3608 N N . ARG A 1 78 ? 12.444 0.613 5.529 1.00 0.00 78 ARG A N 3
ATOM 3609 C CA . ARG A 1 78 ? 13.427 0.405 6.586 1.00 0.00 78 ARG A CA 3
ATOM 3610 C C . ARG A 1 78 ? 14.577 1.403 6.488 1.00 0.00 78 ARG A C 3
ATOM 3611 O O . ARG A 1 78 ? 15.268 1.663 7.474 1.00 0.00 78 ARG A O 3
ATOM 3632 N N . SER A 1 79 ? 14.777 1.966 5.303 1.00 0.00 79 SER A N 3
ATOM 3633 C CA . SER A 1 79 ? 15.843 2.940 5.099 1.00 0.00 79 SER A CA 3
ATOM 3634 C C . SER A 1 79 ? 15.664 4.140 6.024 1.00 0.00 79 SER A C 3
ATOM 3635 O O . SER A 1 79 ? 16.638 4.704 6.522 1.00 0.00 79 SER A O 3
ATOM 3643 N N . SER A 1 80 ? 14.412 4.522 6.247 1.00 0.00 80 SER A N 3
ATOM 3644 C CA . SER A 1 80 ? 14.096 5.655 7.111 1.00 0.00 80 SER A CA 3
ATOM 3645 C C . SER A 1 80 ? 14.632 5.437 8.523 1.00 0.00 80 SER A C 3
ATOM 3646 O O . SER A 1 80 ? 15.043 6.384 9.193 1.00 0.00 80 SER A O 3
ATOM 3654 N N . ASN A 1 81 ? 14.623 4.184 8.968 1.00 0.00 81 ASN A N 3
ATOM 3655 C CA . ASN A 1 81 ? 15.105 3.843 10.301 1.00 0.00 81 ASN A CA 3
ATOM 3656 C C . ASN A 1 81 ? 16.628 3.770 10.327 1.00 0.00 81 ASN A C 3
ATOM 3657 O O . ASN A 1 81 ? 17.253 3.269 9.392 1.00 0.00 81 ASN A O 3
ATOM 3668 N N . MET A 1 82 ? 17.219 4.276 11.405 1.00 0.00 82 MET A N 3
ATOM 3669 C CA . MET A 1 82 ? 18.670 4.271 11.556 1.00 0.00 82 MET A CA 3
ATOM 3670 C C . MET A 1 82 ? 19.149 2.992 12.234 1.00 0.00 82 MET A C 3
ATOM 3671 O O . MET A 1 82 ? 18.592 2.567 13.246 1.00 0.00 82 MET A O 3
ATOM 3685 N N . ALA A 1 83 ? 20.190 2.386 11.672 1.00 0.00 83 ALA A N 3
ATOM 3686 C CA . ALA A 1 83 ? 20.749 1.158 12.224 1.00 0.00 83 ALA A CA 3
ATOM 3687 C C . ALA A 1 83 ? 22.216 1.346 12.598 1.00 0.00 83 ALA A C 3
ATOM 3688 O O . ALA A 1 83 ? 22.633 1.010 13.707 1.00 0.00 83 ALA A O 3
ATOM 3695 N N . GLY A 1 84 ? 22.994 1.885 11.663 1.00 0.00 84 GLY A N 3
ATOM 3696 C CA . GLY A 1 84 ? 24.406 2.109 11.911 1.00 0.00 84 GLY A CA 3
ATOM 3697 C C . GLY A 1 84 ? 25.266 0.951 11.447 1.00 0.00 84 GLY A C 3
ATOM 3698 O O . GLY A 1 84 ? 26.405 0.821 11.944 1.00 0.00 84 GLY A O 3
ATOM 3703 N N . GLY A 1 1 ? -1.605 28.306 -13.524 1.00 0.00 1 GLY A N 4
ATOM 3704 C CA . GLY A 1 1 ? -1.001 27.112 -12.868 1.00 0.00 1 GLY A CA 4
ATOM 3705 C C . GLY A 1 1 ? -1.335 25.822 -13.592 1.00 0.00 1 GLY A C 4
ATOM 3706 O O . GLY A 1 1 ? -2.255 25.785 -14.409 1.00 0.00 1 GLY A O 4
ATOM 3712 N N . PRO A 1 2 ? -0.598 24.738 -13.308 1.00 0.00 2 PRO A N 4
ATOM 3713 C CA . PRO A 1 2 ? -0.825 23.436 -13.943 1.00 0.00 2 PRO A CA 4
ATOM 3714 C C . PRO A 1 2 ? -2.259 22.946 -13.761 1.00 0.00 2 PRO A C 4
ATOM 3715 O O . PRO A 1 2 ? -2.886 23.197 -12.731 1.00 0.00 2 PRO A O 4
ATOM 3726 N N . LEU A 1 3 ? -2.773 22.248 -14.769 1.00 0.00 3 LEU A N 4
ATOM 3727 C CA . LEU A 1 3 ? -4.134 21.724 -14.722 1.00 0.00 3 LEU A CA 4
ATOM 3728 C C . LEU A 1 3 ? -4.185 20.391 -13.984 1.00 0.00 3 LEU A C 4
ATOM 3729 O O . LEU A 1 3 ? -3.290 19.560 -14.121 1.00 0.00 3 LEU A O 4
ATOM 3745 N N . GLY A 1 4 ? -5.245 20.194 -13.205 1.00 0.00 4 GLY A N 4
ATOM 3746 C CA . GLY A 1 4 ? -5.396 18.956 -12.463 1.00 0.00 4 GLY A CA 4
ATOM 3747 C C . GLY A 1 4 ? -5.357 17.739 -13.364 1.00 0.00 4 GLY A C 4
ATOM 3748 O O . GLY A 1 4 ? -4.864 16.682 -12.973 1.00 0.00 4 GLY A O 4
ATOM 3752 N N . SER A 1 5 ? -5.880 17.891 -14.577 1.00 0.00 5 SER A N 4
ATOM 3753 C CA . SER A 1 5 ? -5.906 16.799 -15.542 1.00 0.00 5 SER A CA 4
ATOM 3754 C C . SER A 1 5 ? -4.492 16.334 -15.878 1.00 0.00 5 SER A C 4
ATOM 3755 O O . SER A 1 5 ? -4.277 15.173 -16.227 1.00 0.00 5 SER A O 4
ATOM 3763 N N . MET A 1 6 ? -3.531 17.246 -15.769 1.00 0.00 6 MET A N 4
ATOM 3764 C CA . MET A 1 6 ? -2.139 16.925 -16.062 1.00 0.00 6 MET A CA 4
ATOM 3765 C C . MET A 1 6 ? -1.388 16.557 -14.788 1.00 0.00 6 MET A C 4
ATOM 3766 O O . MET A 1 6 ? -1.565 17.188 -13.746 1.00 0.00 6 MET A O 4
ATOM 3780 N N . GLY A 1 7 ? -0.551 15.529 -14.878 1.00 0.00 7 GLY A N 4
ATOM 3781 C CA . GLY A 1 7 ? 0.214 15.091 -13.727 1.00 0.00 7 GLY A CA 4
ATOM 3782 C C . GLY A 1 7 ? -0.490 14.004 -12.939 1.00 0.00 7 GLY A C 4
ATOM 3783 O O . GLY A 1 7 ? 0.005 13.566 -11.900 1.00 0.00 7 GLY A O 4
ATOM 3787 N N . GLU A 1 8 ? -1.649 13.568 -13.427 1.00 0.00 8 GLU A N 4
ATOM 3788 C CA . GLU A 1 8 ? -2.415 12.530 -12.747 1.00 0.00 8 GLU A CA 4
ATOM 3789 C C . GLU A 1 8 ? -1.984 11.137 -13.192 1.00 0.00 8 GLU A C 4
ATOM 3790 O O . GLU A 1 8 ? -2.647 10.148 -12.884 1.00 0.00 8 GLU A O 4
ATOM 3802 N N . LYS A 1 9 ? -0.855 11.050 -13.889 1.00 0.00 9 LYS A N 4
ATOM 3803 C CA . LYS A 1 9 ? -0.352 9.756 -14.326 1.00 0.00 9 LYS A CA 4
ATOM 3804 C C . LYS A 1 9 ? -0.122 8.879 -13.101 1.00 0.00 9 LYS A C 4
ATOM 3805 O O . LYS A 1 9 ? -0.029 7.655 -13.198 1.00 0.00 9 LYS A O 4
ATOM 3824 N N . GLN A 1 10 ? -0.048 9.533 -11.944 1.00 0.00 10 GLN A N 4
ATOM 3825 C CA . GLN A 1 10 ? 0.150 8.854 -10.674 1.00 0.00 10 GLN A CA 4
ATOM 3826 C C . GLN A 1 10 ? -0.995 7.887 -10.385 1.00 0.00 10 GLN A C 4
ATOM 3827 O O . GLN A 1 10 ? -2.148 8.160 -10.719 1.00 0.00 10 GLN A O 4
ATOM 3841 N N . SER A 1 11 ? -0.669 6.759 -9.764 1.00 0.00 11 SER A N 4
ATOM 3842 C CA . SER A 1 11 ? -1.674 5.757 -9.434 1.00 0.00 11 SER A CA 4
ATOM 3843 C C . SER A 1 11 ? -1.350 5.076 -8.107 1.00 0.00 11 SER A C 4
ATOM 3844 O O . SER A 1 11 ? -0.215 5.125 -7.633 1.00 0.00 11 SER A O 4
ATOM 3852 N N . LYS A 1 12 ? -2.355 4.439 -7.516 1.00 0.00 12 LYS A N 4
ATOM 3853 C CA . LYS A 1 12 ? -2.182 3.743 -6.247 1.00 0.00 12 LYS A CA 4
ATOM 3854 C C . LYS A 1 12 ? -1.552 2.370 -6.466 1.00 0.00 12 LYS A C 4
ATOM 3855 O O . LYS A 1 12 ? -1.486 1.884 -7.595 1.00 0.00 12 LYS A O 4
ATOM 3874 N N . GLY A 1 13 ? -1.082 1.761 -5.379 1.00 0.00 13 GLY A N 4
ATOM 3875 C CA . GLY A 1 13 ? -0.450 0.453 -5.460 1.00 0.00 13 GLY A CA 4
ATOM 3876 C C . GLY A 1 13 ? -0.991 -0.401 -6.592 1.00 0.00 13 GLY A C 4
ATOM 3877 O O . GLY A 1 13 ? -2.125 -0.879 -6.535 1.00 0.00 13 GLY A O 4
ATOM 3881 N N . TYR A 1 14 ? -0.175 -0.591 -7.624 1.00 0.00 14 TYR A N 4
ATOM 3882 C CA . TYR A 1 14 ? -0.577 -1.392 -8.775 1.00 0.00 14 TYR A CA 4
ATOM 3883 C C . TYR A 1 14 ? -0.418 -2.881 -8.489 1.00 0.00 14 TYR A C 4
ATOM 3884 O O . TYR A 1 14 ? 0.677 -3.352 -8.182 1.00 0.00 14 TYR A O 4
ATOM 3902 N N . TRP A 1 15 ? -1.516 -3.612 -8.599 1.00 0.00 15 TRP A N 4
ATOM 3903 C CA . TRP A 1 15 ? -1.508 -5.053 -8.361 1.00 0.00 15 TRP A CA 4
ATOM 3904 C C . TRP A 1 15 ? -1.213 -5.808 -9.653 1.00 0.00 15 TRP A C 4
ATOM 3905 O O . TRP A 1 15 ? -1.965 -5.713 -10.624 1.00 0.00 15 TRP A O 4
ATOM 3926 N N . GLN A 1 16 ? -0.126 -6.578 -9.656 1.00 0.00 16 GLN A N 4
ATOM 3927 C CA . GLN A 1 16 ? 0.255 -7.371 -10.822 1.00 0.00 16 GLN A CA 4
ATOM 3928 C C . GLN A 1 16 ? -0.495 -8.701 -10.826 1.00 0.00 16 GLN A C 4
ATOM 3929 O O . GLN A 1 16 ? -0.534 -9.417 -9.824 1.00 0.00 16 GLN A O 4
ATOM 3943 N N . GLU A 1 17 ? -1.119 -8.995 -11.963 1.00 0.00 17 GLU A N 4
ATOM 3944 C CA . GLU A 1 17 ? -1.919 -10.205 -12.135 1.00 0.00 17 GLU A CA 4
ATOM 3945 C C . GLU A 1 17 ? -1.117 -11.490 -11.943 1.00 0.00 17 GLU A C 4
ATOM 3946 O O . GLU A 1 17 ? 0.091 -11.535 -12.176 1.00 0.00 17 GLU A O 4
ATOM 3958 N N . ASP A 1 18 ? -1.826 -12.539 -11.535 1.00 0.00 18 ASP A N 4
ATOM 3959 C CA . ASP A 1 18 ? -1.239 -13.857 -11.323 1.00 0.00 18 ASP A CA 4
ATOM 3960 C C . ASP A 1 18 ? -0.513 -14.341 -12.572 1.00 0.00 18 ASP A C 4
ATOM 3961 O O . ASP A 1 18 ? 0.612 -14.839 -12.499 1.00 0.00 18 ASP A O 4
ATOM 3970 N N . GLU A 1 19 ? -1.179 -14.214 -13.712 1.00 0.00 19 GLU A N 4
ATOM 3971 C CA . GLU A 1 19 ? -0.622 -14.662 -14.986 1.00 0.00 19 GLU A CA 4
ATOM 3972 C C . GLU A 1 19 ? 0.617 -13.871 -15.381 1.00 0.00 19 GLU A C 4
ATOM 3973 O O . GLU A 1 19 ? 1.599 -14.442 -15.858 1.00 0.00 19 GLU A O 4
ATOM 3985 N N . ASP A 1 20 ? 0.577 -12.564 -15.173 1.00 0.00 20 ASP A N 4
ATOM 3986 C CA . ASP A 1 20 ? 1.711 -11.714 -15.503 1.00 0.00 20 ASP A CA 4
ATOM 3987 C C . ASP A 1 20 ? 2.861 -11.970 -14.535 1.00 0.00 20 ASP A C 4
ATOM 3988 O O . ASP A 1 20 ? 4.033 -11.840 -14.887 1.00 0.00 20 ASP A O 4
ATOM 3997 N N . ALA A 1 21 ? 2.499 -12.348 -13.313 1.00 0.00 21 ALA A N 4
ATOM 3998 C CA . ALA A 1 21 ? 3.477 -12.639 -12.273 1.00 0.00 21 ALA A CA 4
ATOM 3999 C C . ALA A 1 21 ? 3.485 -14.129 -11.936 1.00 0.00 21 ALA A C 4
ATOM 4000 O O . ALA A 1 21 ? 3.047 -14.538 -10.860 1.00 0.00 21 ALA A O 4
ATOM 4007 N N . PRO A 1 22 ? 3.991 -14.957 -12.863 1.00 0.00 22 PRO A N 4
ATOM 4008 C CA . PRO A 1 22 ? 4.065 -16.412 -12.679 1.00 0.00 22 PRO A CA 4
ATOM 4009 C C . PRO A 1 22 ? 5.121 -16.818 -11.660 1.00 0.00 22 PRO A C 4
ATOM 4010 O O . PRO A 1 22 ? 5.140 -17.949 -11.175 1.00 0.00 22 PRO A O 4
ATOM 4021 N N . ALA A 1 23 ? 5.993 -15.873 -11.343 1.00 0.00 23 ALA A N 4
ATOM 4022 C CA . ALA A 1 23 ? 7.058 -16.107 -10.378 1.00 0.00 23 ALA A CA 4
ATOM 4023 C C . ALA A 1 23 ? 7.181 -14.927 -9.425 1.00 0.00 23 ALA A C 4
ATOM 4024 O O . ALA A 1 23 ? 6.759 -13.816 -9.744 1.00 0.00 23 ALA A O 4
ATOM 4031 N N . CYS A 1 24 ? 7.744 -15.169 -8.247 1.00 0.00 24 CYS A N 4
ATOM 4032 C CA . CYS A 1 24 ? 7.899 -14.122 -7.251 1.00 0.00 24 CYS A CA 4
ATOM 4033 C C . CYS A 1 24 ? 8.814 -13.011 -7.749 1.00 0.00 24 CYS A C 4
ATOM 4034 O O . CYS A 1 24 ? 9.957 -13.253 -8.135 1.00 0.00 24 CYS A O 4
ATOM 4042 N N . ASN A 1 25 ? 8.300 -11.790 -7.721 1.00 0.00 25 ASN A N 4
ATOM 4043 C CA . ASN A 1 25 ? 9.052 -10.622 -8.152 1.00 0.00 25 ASN A CA 4
ATOM 4044 C C . ASN A 1 25 ? 10.317 -10.438 -7.317 1.00 0.00 25 ASN A C 4
ATOM 4045 O O . ASN A 1 25 ? 11.286 -9.829 -7.769 1.00 0.00 25 ASN A O 4
ATOM 4056 N N . GLY A 1 26 ? 10.290 -10.940 -6.085 1.00 0.00 26 GLY A N 4
ATOM 4057 C CA . GLY A 1 26 ? 11.433 -10.784 -5.203 1.00 0.00 26 GLY A CA 4
ATOM 4058 C C . GLY A 1 26 ? 12.483 -11.875 -5.339 1.00 0.00 26 GLY A C 4
ATOM 4059 O O . GLY A 1 26 ? 13.659 -11.577 -5.554 1.00 0.00 26 GLY A O 4
ATOM 4063 N N . CYS A 1 27 ? 12.079 -13.131 -5.177 1.00 0.00 27 CYS A N 4
ATOM 4064 C CA . CYS A 1 27 ? 13.027 -14.243 -5.248 1.00 0.00 27 CYS A CA 4
ATOM 4065 C C . CYS A 1 27 ? 12.930 -15.022 -6.558 1.00 0.00 27 CYS A C 4
ATOM 4066 O O . CYS A 1 27 ? 13.715 -15.941 -6.792 1.00 0.00 27 CYS A O 4
ATOM 4074 N N . GLY A 1 28 ? 11.990 -14.654 -7.419 1.00 0.00 28 GLY A N 4
ATOM 4075 C CA . GLY A 1 28 ? 11.860 -15.338 -8.694 1.00 0.00 28 GLY A CA 4
ATOM 4076 C C . GLY A 1 28 ? 11.321 -16.752 -8.571 1.00 0.00 28 GLY A C 4
ATOM 4077 O O . GLY A 1 28 ? 11.335 -17.506 -9.544 1.00 0.00 28 GLY A O 4
ATOM 4081 N N . CYS A 1 29 ? 10.838 -17.119 -7.388 1.00 0.00 29 CYS A N 4
ATOM 4082 C CA . CYS A 1 29 ? 10.293 -18.457 -7.185 1.00 0.00 29 CYS A CA 4
ATOM 4083 C C . CYS A 1 29 ? 8.954 -18.593 -7.900 1.00 0.00 29 CYS A C 4
ATOM 4084 O O . CYS A 1 29 ? 8.183 -17.638 -7.980 1.00 0.00 29 CYS A O 4
ATOM 4092 N N . VAL A 1 30 ? 8.696 -19.778 -8.443 1.00 0.00 30 VAL A N 4
ATOM 4093 C CA . VAL A 1 30 ? 7.461 -20.022 -9.179 1.00 0.00 30 VAL A CA 4
ATOM 4094 C C . VAL A 1 30 ? 6.294 -20.337 -8.254 1.00 0.00 30 VAL A C 4
ATOM 4095 O O . VAL A 1 30 ? 6.436 -21.077 -7.282 1.00 0.00 30 VAL A O 4
ATOM 4108 N N . PHE A 1 31 ? 5.139 -19.775 -8.579 1.00 0.00 31 PHE A N 4
ATOM 4109 C CA . PHE A 1 31 ? 3.932 -19.996 -7.795 1.00 0.00 31 PHE A CA 4
ATOM 4110 C C . PHE A 1 31 ? 3.241 -21.283 -8.231 1.00 0.00 31 PHE A C 4
ATOM 4111 O O . PHE A 1 31 ? 3.095 -21.559 -9.422 1.00 0.00 31 PHE A O 4
ATOM 4128 N N . THR A 1 32 ? 2.819 -22.059 -7.245 1.00 0.00 32 THR A N 4
ATOM 4129 C CA . THR A 1 32 ? 2.136 -23.320 -7.493 1.00 0.00 32 THR A CA 4
ATOM 4130 C C . THR A 1 32 ? 0.824 -23.385 -6.724 1.00 0.00 32 THR A C 4
ATOM 4131 O O . THR A 1 32 ? 0.563 -22.561 -5.848 1.00 0.00 32 THR A O 4
ATOM 4142 N N . THR A 1 33 ? 0.002 -24.370 -7.060 1.00 0.00 33 THR A N 4
ATOM 4143 C CA . THR A 1 33 ? -1.287 -24.551 -6.405 1.00 0.00 33 THR A CA 4
ATOM 4144 C C . THR A 1 33 ? -1.159 -24.441 -4.891 1.00 0.00 33 THR A C 4
ATOM 4145 O O . THR A 1 33 ? -1.985 -23.799 -4.240 1.00 0.00 33 THR A O 4
ATOM 4156 N N . THR A 1 34 ? -0.131 -25.066 -4.326 1.00 0.00 34 THR A N 4
ATOM 4157 C CA . THR A 1 34 ? 0.071 -25.020 -2.882 1.00 0.00 34 THR A CA 4
ATOM 4158 C C . THR A 1 34 ? 0.402 -23.602 -2.421 1.00 0.00 34 THR A C 4
ATOM 4159 O O . THR A 1 34 ? -0.029 -23.182 -1.347 1.00 0.00 34 THR A O 4
ATOM 4170 N N . VAL A 1 35 ? 1.165 -22.863 -3.222 1.00 0.00 35 VAL A N 4
ATOM 4171 C CA . VAL A 1 35 ? 1.526 -21.501 -2.854 1.00 0.00 35 VAL A CA 4
ATOM 4172 C C . VAL A 1 35 ? 0.492 -20.501 -3.338 1.00 0.00 35 VAL A C 4
ATOM 4173 O O . VAL A 1 35 ? 0.319 -20.287 -4.538 1.00 0.00 35 VAL A O 4
ATOM 4186 N N . ARG A 1 36 ? -0.174 -19.883 -2.379 1.00 0.00 36 ARG A N 4
ATOM 4187 C CA . ARG A 1 36 ? -1.188 -18.880 -2.665 1.00 0.00 36 ARG A CA 4
ATOM 4188 C C . ARG A 1 36 ? -0.536 -17.584 -3.125 1.00 0.00 36 ARG A C 4
ATOM 4189 O O . ARG A 1 36 ? 0.550 -17.225 -2.670 1.00 0.00 36 ARG A O 4
ATOM 4210 N N . ARG A 1 37 ? -1.210 -16.885 -4.028 1.00 0.00 37 ARG A N 4
ATOM 4211 C CA . ARG A 1 37 ? -0.703 -15.626 -4.548 1.00 0.00 37 ARG A CA 4
ATOM 4212 C C . ARG A 1 37 ? -0.985 -14.496 -3.571 1.00 0.00 37 ARG A C 4
ATOM 4213 O O . ARG A 1 37 ? -2.055 -14.440 -2.964 1.00 0.00 37 ARG A O 4
ATOM 4234 N N . HIS A 1 38 ? -0.020 -13.598 -3.420 1.00 0.00 38 HIS A N 4
ATOM 4235 C CA . HIS A 1 38 ? -0.170 -12.474 -2.511 1.00 0.00 38 HIS A CA 4
ATOM 4236 C C . HIS A 1 38 ? 0.456 -11.212 -3.091 1.00 0.00 38 HIS A C 4
ATOM 4237 O O . HIS A 1 38 ? 1.223 -11.271 -4.052 1.00 0.00 38 HIS A O 4
ATOM 4252 N N . HIS A 1 39 ? 0.111 -10.072 -2.510 1.00 0.00 39 HIS A N 4
ATOM 4253 C CA . HIS A 1 39 ? 0.628 -8.795 -2.983 1.00 0.00 39 HIS A CA 4
ATOM 4254 C C . HIS A 1 39 ? 1.178 -7.955 -1.838 1.00 0.00 39 HIS A C 4
ATOM 4255 O O . HIS A 1 39 ? 0.657 -7.989 -0.723 1.00 0.00 39 HIS A O 4
ATOM 4270 N N . CYS A 1 40 ? 2.209 -7.168 -2.131 1.00 0.00 40 CYS A N 4
ATOM 4271 C CA . CYS A 1 40 ? 2.811 -6.277 -1.151 1.00 0.00 40 CYS A CA 4
ATOM 4272 C C . CYS A 1 40 ? 2.098 -4.926 -1.225 1.00 0.00 40 CYS A C 4
ATOM 4273 O O . CYS A 1 40 ? 1.784 -4.439 -2.310 1.00 0.00 40 CYS A O 4
ATOM 4281 N N . ARG A 1 41 ? 1.804 -4.352 -0.060 1.00 0.00 41 ARG A N 4
ATOM 4282 C CA . ARG A 1 41 ? 1.076 -3.085 0.022 1.00 0.00 41 ARG A CA 4
ATOM 4283 C C . ARG A 1 41 ? 1.909 -1.885 -0.428 1.00 0.00 41 ARG A C 4
ATOM 4284 O O . ARG A 1 41 ? 1.394 -0.770 -0.517 1.00 0.00 41 ARG A O 4
ATOM 4305 N N . ASN A 1 42 ? 3.185 -2.102 -0.702 1.00 0.00 42 ASN A N 4
ATOM 4306 C CA . ASN A 1 42 ? 4.063 -1.015 -1.131 1.00 0.00 42 ASN A CA 4
ATOM 4307 C C . ASN A 1 42 ? 4.325 -1.043 -2.633 1.00 0.00 42 ASN A C 4
ATOM 4308 O O . ASN A 1 42 ? 3.867 -0.167 -3.365 1.00 0.00 42 ASN A O 4
ATOM 4319 N N . CYS A 1 43 ? 5.079 -2.032 -3.085 1.00 0.00 43 CYS A N 4
ATOM 4320 C CA . CYS A 1 43 ? 5.418 -2.143 -4.498 1.00 0.00 43 CYS A CA 4
ATOM 4321 C C . CYS A 1 43 ? 4.231 -2.627 -5.323 1.00 0.00 43 CYS A C 4
ATOM 4322 O O . CYS A 1 43 ? 4.142 -2.353 -6.520 1.00 0.00 43 CYS A O 4
ATOM 4330 N N . GLY A 1 44 ? 3.315 -3.333 -4.674 1.00 0.00 44 GLY A N 4
ATOM 4331 C CA . GLY A 1 44 ? 2.139 -3.826 -5.366 1.00 0.00 44 GLY A CA 4
ATOM 4332 C C . GLY A 1 44 ? 2.444 -5.002 -6.272 1.00 0.00 44 GLY A C 4
ATOM 4333 O O . GLY A 1 44 ? 1.676 -5.306 -7.185 1.00 0.00 44 GLY A O 4
ATOM 4337 N N . TYR A 1 45 ? 3.560 -5.672 -6.017 1.00 0.00 45 TYR A N 4
ATOM 4338 C CA . TYR A 1 45 ? 3.958 -6.826 -6.812 1.00 0.00 45 TYR A CA 4
ATOM 4339 C C . TYR A 1 45 ? 3.537 -8.118 -6.131 1.00 0.00 45 TYR A C 4
ATOM 4340 O O . TYR A 1 45 ? 3.199 -8.129 -4.948 1.00 0.00 45 TYR A O 4
ATOM 4358 N N . VAL A 1 46 ? 3.552 -9.203 -6.894 1.00 0.00 46 VAL A N 4
ATOM 4359 C CA . VAL A 1 46 ? 3.164 -10.501 -6.364 1.00 0.00 46 VAL A CA 4
ATOM 4360 C C . VAL A 1 46 ? 4.309 -11.140 -5.588 1.00 0.00 46 VAL A C 4
ATOM 4361 O O . VAL A 1 46 ? 5.428 -11.252 -6.089 1.00 0.00 46 VAL A O 4
ATOM 4374 N N . LEU A 1 47 ? 4.016 -11.562 -4.364 1.00 0.00 47 LEU A N 4
ATOM 4375 C CA . LEU A 1 47 ? 5.013 -12.201 -3.515 1.00 0.00 47 LEU A CA 4
ATOM 4376 C C . LEU A 1 47 ? 4.453 -13.477 -2.903 1.00 0.00 47 LEU A C 4
ATOM 4377 O O . LEU A 1 47 ? 3.317 -13.500 -2.427 1.00 0.00 47 LEU A O 4
ATOM 4393 N N . CYS A 1 48 ? 5.263 -14.528 -2.879 1.00 0.00 48 CYS A N 4
ATOM 4394 C CA . CYS A 1 48 ? 4.844 -15.784 -2.277 1.00 0.00 48 CYS A CA 4
ATOM 4395 C C . CYS A 1 48 ? 4.937 -15.650 -0.765 1.00 0.00 48 CYS A C 4
ATOM 4396 O O . CYS A 1 48 ? 5.429 -14.638 -0.267 1.00 0.00 48 CYS A O 4
ATOM 4404 N N . GLY A 1 49 ? 4.469 -16.645 -0.021 1.00 0.00 49 GLY A N 4
ATOM 4405 C CA . GLY A 1 49 ? 4.532 -16.551 1.421 1.00 0.00 49 GLY A CA 4
ATOM 4406 C C . GLY A 1 49 ? 5.915 -16.170 1.911 1.00 0.00 49 GLY A C 4
ATOM 4407 O O . GLY A 1 49 ? 6.070 -15.202 2.652 1.00 0.00 49 GLY A O 4
ATOM 4411 N N . ASP A 1 50 ? 6.916 -16.940 1.492 1.00 0.00 50 ASP A N 4
ATOM 4412 C CA . ASP A 1 50 ? 8.303 -16.701 1.892 1.00 0.00 50 ASP A CA 4
ATOM 4413 C C . ASP A 1 50 ? 8.776 -15.284 1.582 1.00 0.00 50 ASP A C 4
ATOM 4414 O O . ASP A 1 50 ? 9.550 -14.699 2.339 1.00 0.00 50 ASP A O 4
ATOM 4423 N N . CYS A 1 51 ? 8.310 -14.738 0.465 1.00 0.00 51 CYS A N 4
ATOM 4424 C CA . CYS A 1 51 ? 8.691 -13.390 0.061 1.00 0.00 51 CYS A CA 4
ATOM 4425 C C . CYS A 1 51 ? 7.739 -12.351 0.640 1.00 0.00 51 CYS A C 4
ATOM 4426 O O . CYS A 1 51 ? 7.928 -11.149 0.454 1.00 0.00 51 CYS A O 4
ATOM 4434 N N . SER A 1 52 ? 6.728 -12.821 1.362 1.00 0.00 52 SER A N 4
ATOM 4435 C CA . SER A 1 52 ? 5.758 -11.944 1.994 1.00 0.00 52 SER A CA 4
ATOM 4436 C C . SER A 1 52 ? 5.582 -12.351 3.452 1.00 0.00 52 SER A C 4
ATOM 4437 O O . SER A 1 52 ? 4.546 -12.090 4.063 1.00 0.00 52 SER A O 4
ATOM 4445 N N . ARG A 1 53 ? 6.615 -12.983 4.005 1.00 0.00 53 ARG A N 4
ATOM 4446 C CA . ARG A 1 53 ? 6.589 -13.415 5.396 1.00 0.00 53 ARG A CA 4
ATOM 4447 C C . ARG A 1 53 ? 6.904 -12.251 6.331 1.00 0.00 53 ARG A C 4
ATOM 4448 O O . ARG A 1 53 ? 6.609 -12.312 7.525 1.00 0.00 53 ARG A O 4
ATOM 4469 N N . HIS A 1 54 ? 7.508 -11.193 5.793 1.00 0.00 54 HIS A N 4
ATOM 4470 C CA . HIS A 1 54 ? 7.857 -10.031 6.603 1.00 0.00 54 HIS A CA 4
ATOM 4471 C C . HIS A 1 54 ? 6.646 -9.143 6.839 1.00 0.00 54 HIS A C 4
ATOM 4472 O O . HIS A 1 54 ? 5.631 -9.259 6.152 1.00 0.00 54 HIS A O 4
ATOM 4487 N N . ARG A 1 55 ? 6.772 -8.244 7.806 1.00 0.00 55 ARG A N 4
ATOM 4488 C CA . ARG A 1 55 ? 5.700 -7.315 8.126 1.00 0.00 55 ARG A CA 4
ATOM 4489 C C . ARG A 1 55 ? 6.272 -5.949 8.503 1.00 0.00 55 ARG A C 4
ATOM 4490 O O . ARG A 1 55 ? 7.270 -5.860 9.219 1.00 0.00 55 ARG A O 4
ATOM 4511 N N . ALA A 1 56 ? 5.641 -4.894 8.016 1.00 0.00 56 ALA A N 4
ATOM 4512 C CA . ALA A 1 56 ? 6.100 -3.540 8.308 1.00 0.00 56 ALA A CA 4
ATOM 4513 C C . ALA A 1 56 ? 5.020 -2.508 8.048 1.00 0.00 56 ALA A C 4
ATOM 4514 O O . ALA A 1 56 ? 4.127 -2.721 7.229 1.00 0.00 56 ALA A O 4
ATOM 4521 N N . ALA A 1 57 ? 5.123 -1.365 8.722 1.00 0.00 57 ALA A N 4
ATOM 4522 C CA . ALA A 1 57 ? 4.172 -0.285 8.528 1.00 0.00 57 ALA A CA 4
ATOM 4523 C C . ALA A 1 57 ? 4.574 0.514 7.302 1.00 0.00 57 ALA A C 4
ATOM 4524 O O . ALA A 1 57 ? 5.728 0.466 6.873 1.00 0.00 57 ALA A O 4
ATOM 4531 N N . ILE A 1 58 ? 3.632 1.250 6.735 1.00 0.00 58 ILE A N 4
ATOM 4532 C CA . ILE A 1 58 ? 3.903 2.055 5.557 1.00 0.00 58 ILE A CA 4
ATOM 4533 C C . ILE A 1 58 ? 3.304 3.449 5.722 1.00 0.00 58 ILE A C 4
ATOM 4534 O O . ILE A 1 58 ? 2.262 3.763 5.148 1.00 0.00 58 ILE A O 4
ATOM 4550 N N . PRO A 1 59 ? 3.956 4.290 6.541 1.00 0.00 59 PRO A N 4
ATOM 4551 C CA . PRO A 1 59 ? 3.495 5.655 6.834 1.00 0.00 59 PRO A CA 4
ATOM 4552 C C . PRO A 1 59 ? 3.489 6.589 5.628 1.00 0.00 59 PRO A C 4
ATOM 4553 O O . PRO A 1 59 ? 2.883 7.660 5.679 1.00 0.00 59 PRO A O 4
ATOM 4564 N N . MET A 1 60 ? 4.125 6.189 4.536 1.00 0.00 60 MET A N 4
ATOM 4565 C CA . MET A 1 60 ? 4.127 7.016 3.336 1.00 0.00 60 MET A CA 4
ATOM 4566 C C . MET A 1 60 ? 2.892 6.687 2.513 1.00 0.00 60 MET A C 4
ATOM 4567 O O . MET A 1 60 ? 2.276 7.559 1.897 1.00 0.00 60 MET A O 4
ATOM 4581 N N . ARG A 1 61 ? 2.544 5.408 2.522 1.00 0.00 61 ARG A N 4
ATOM 4582 C CA . ARG A 1 61 ? 1.388 4.906 1.794 1.00 0.00 61 ARG A CA 4
ATOM 4583 C C . ARG A 1 61 ? 0.108 5.092 2.608 1.00 0.00 61 ARG A C 4
ATOM 4584 O O . ARG A 1 61 ? -0.968 4.642 2.213 1.00 0.00 61 ARG A O 4
ATOM 4605 N N . GLY A 1 62 ? 0.242 5.766 3.747 1.00 0.00 62 GLY A N 4
ATOM 4606 C CA . GLY A 1 62 ? -0.900 6.017 4.606 1.00 0.00 62 GLY A CA 4
ATOM 4607 C C . GLY A 1 62 ? -1.112 4.917 5.624 1.00 0.00 62 GLY A C 4
ATOM 4608 O O . GLY A 1 62 ? -2.143 4.873 6.296 1.00 0.00 62 GLY A O 4
ATOM 4612 N N . ILE A 1 63 ? -0.136 4.025 5.738 1.00 0.00 63 ILE A N 4
ATOM 4613 C CA . ILE A 1 63 ? -0.218 2.918 6.675 1.00 0.00 63 ILE A CA 4
ATOM 4614 C C . ILE A 1 63 ? 0.630 3.205 7.912 1.00 0.00 63 ILE A C 4
ATOM 4615 O O . ILE A 1 63 ? 1.855 3.090 7.880 1.00 0.00 63 ILE A O 4
ATOM 4631 N N . THR A 1 64 ? -0.032 3.588 8.998 1.00 0.00 64 THR A N 4
ATOM 4632 C CA . THR A 1 64 ? 0.658 3.904 10.245 1.00 0.00 64 THR A CA 4
ATOM 4633 C C . THR A 1 64 ? 0.855 2.662 11.108 1.00 0.00 64 THR A C 4
ATOM 4634 O O . THR A 1 64 ? 1.677 2.659 12.023 1.00 0.00 64 THR A O 4
ATOM 4645 N N . GLU A 1 65 ? 0.112 1.608 10.802 1.00 0.00 65 GLU A N 4
ATOM 4646 C CA . GLU A 1 65 ? 0.224 0.358 11.542 1.00 0.00 65 GLU A CA 4
ATOM 4647 C C . GLU A 1 65 ? 0.988 -0.658 10.709 1.00 0.00 65 GLU A C 4
ATOM 4648 O O . GLU A 1 65 ? 0.844 -0.699 9.488 1.00 0.00 65 GLU A O 4
ATOM 4660 N N . PRO A 1 66 ? 1.826 -1.485 11.344 1.00 0.00 66 PRO A N 4
ATOM 4661 C CA . PRO A 1 66 ? 2.616 -2.483 10.627 1.00 0.00 66 PRO A CA 4
ATOM 4662 C C . PRO A 1 66 ? 1.744 -3.399 9.776 1.00 0.00 66 PRO A C 4
ATOM 4663 O O . PRO A 1 66 ? 0.833 -4.058 10.277 1.00 0.00 66 PRO A O 4
ATOM 4674 N N . GLU A 1 67 ? 2.037 -3.426 8.482 1.00 0.00 67 GLU A N 4
ATOM 4675 C CA . GLU A 1 67 ? 1.297 -4.247 7.535 1.00 0.00 67 GLU A CA 4
ATOM 4676 C C . GLU A 1 67 ? 2.247 -5.158 6.764 1.00 0.00 67 GLU A C 4
ATOM 4677 O O . GLU A 1 67 ? 3.463 -4.992 6.825 1.00 0.00 67 GLU A O 4
ATOM 4689 N N . ARG A 1 68 ? 1.691 -6.135 6.061 1.00 0.00 68 ARG A N 4
ATOM 4690 C CA . ARG A 1 68 ? 2.499 -7.085 5.305 1.00 0.00 68 ARG A CA 4
ATOM 4691 C C . ARG A 1 68 ? 3.112 -6.447 4.059 1.00 0.00 68 ARG A C 4
ATOM 4692 O O . ARG A 1 68 ? 2.471 -5.670 3.351 1.00 0.00 68 ARG A O 4
ATOM 4713 N N . VAL A 1 69 ? 4.361 -6.818 3.805 1.00 0.00 69 VAL A N 4
ATOM 4714 C CA . VAL A 1 69 ? 5.115 -6.338 2.649 1.00 0.00 69 VAL A CA 4
ATOM 4715 C C . VAL A 1 69 ? 6.068 -7.417 2.163 1.00 0.00 69 VAL A C 4
ATOM 4716 O O . VAL A 1 69 ? 6.141 -8.501 2.743 1.00 0.00 69 VAL A O 4
ATOM 4729 N N . CYS A 1 70 ? 6.828 -7.104 1.121 1.00 0.00 70 CYS A N 4
ATOM 4730 C CA . CYS A 1 70 ? 7.809 -8.029 0.589 1.00 0.00 70 CYS A CA 4
ATOM 4731 C C . CYS A 1 70 ? 9.155 -7.737 1.238 1.00 0.00 70 CYS A C 4
ATOM 4732 O O . CYS A 1 70 ? 9.211 -7.091 2.283 1.00 0.00 70 CYS A O 4
ATOM 4740 N N . ASP A 1 71 ? 10.233 -8.217 0.641 1.00 0.00 71 ASP A N 4
ATOM 4741 C CA . ASP A 1 71 ? 11.558 -7.990 1.209 1.00 0.00 71 ASP A CA 4
ATOM 4742 C C . ASP A 1 71 ? 12.140 -6.633 0.808 1.00 0.00 71 ASP A C 4
ATOM 4743 O O . ASP A 1 71 ? 12.740 -5.948 1.636 1.00 0.00 71 ASP A O 4
ATOM 4752 N N . ALA A 1 72 ? 11.974 -6.245 -0.452 1.00 0.00 72 ALA A N 4
ATOM 4753 C CA . ALA A 1 72 ? 12.503 -4.966 -0.923 1.00 0.00 72 ALA A CA 4
ATOM 4754 C C . ALA A 1 72 ? 11.780 -3.788 -0.278 1.00 0.00 72 ALA A C 4
ATOM 4755 O O . ALA A 1 72 ? 12.414 -2.832 0.170 1.00 0.00 72 ALA A O 4
ATOM 4762 N N . CYS A 1 73 ? 10.457 -3.863 -0.222 1.00 0.00 73 CYS A N 4
ATOM 4763 C CA . CYS A 1 73 ? 9.656 -2.806 0.380 1.00 0.00 73 CYS A CA 4
ATOM 4764 C C . CYS A 1 73 ? 9.967 -2.692 1.864 1.00 0.00 73 CYS A C 4
ATOM 4765 O O . CYS A 1 73 ? 10.100 -1.590 2.397 1.00 0.00 73 CYS A O 4
ATOM 4773 N N . TYR A 1 74 ? 10.105 -3.832 2.524 1.00 0.00 74 TYR A N 4
ATOM 4774 C CA . TYR A 1 74 ? 10.430 -3.852 3.942 1.00 0.00 74 TYR A CA 4
ATOM 4775 C C . TYR A 1 74 ? 11.715 -3.066 4.179 1.00 0.00 74 TYR A C 4
ATOM 4776 O O . TYR A 1 74 ? 11.831 -2.319 5.146 1.00 0.00 74 TYR A O 4
ATOM 4794 N N . LEU A 1 75 ? 12.672 -3.241 3.274 1.00 0.00 75 LEU A N 4
ATOM 4795 C CA . LEU A 1 75 ? 13.959 -2.553 3.357 1.00 0.00 75 LEU A CA 4
ATOM 4796 C C . LEU A 1 75 ? 13.844 -1.057 3.071 1.00 0.00 75 LEU A C 4
ATOM 4797 O O . LEU A 1 75 ? 14.374 -0.234 3.817 1.00 0.00 75 LEU A O 4
ATOM 4813 N N . ALA A 1 76 ? 13.180 -0.709 1.974 1.00 0.00 76 ALA A N 4
ATOM 4814 C CA . ALA A 1 76 ? 13.037 0.692 1.580 1.00 0.00 76 ALA A CA 4
ATOM 4815 C C . ALA A 1 76 ? 12.401 1.534 2.683 1.00 0.00 76 ALA A C 4
ATOM 4816 O O . ALA A 1 76 ? 12.878 2.627 2.987 1.00 0.00 76 ALA A O 4
ATOM 4823 N N . LEU A 1 77 ? 11.335 1.027 3.286 1.00 0.00 77 LEU A N 4
ATOM 4824 C CA . LEU A 1 77 ? 10.653 1.748 4.359 1.00 0.00 77 LEU A CA 4
ATOM 4825 C C . LEU A 1 77 ? 11.568 1.915 5.566 1.00 0.00 77 LEU A C 4
ATOM 4826 O O . LEU A 1 77 ? 11.557 2.950 6.232 1.00 0.00 77 LEU A O 4
ATOM 4842 N N . ARG A 1 78 ? 12.349 0.886 5.841 1.00 0.00 78 ARG A N 4
ATOM 4843 C CA . ARG A 1 78 ? 13.270 0.895 6.972 1.00 0.00 78 ARG A CA 4
ATOM 4844 C C . ARG A 1 78 ? 14.359 1.954 6.821 1.00 0.00 78 ARG A C 4
ATOM 4845 O O . ARG A 1 78 ? 15.134 2.189 7.747 1.00 0.00 78 ARG A O 4
ATOM 4866 N N . SER A 1 79 ? 14.414 2.589 5.655 1.00 0.00 79 SER A N 4
ATOM 4867 C CA . SER A 1 79 ? 15.414 3.618 5.409 1.00 0.00 79 SER A CA 4
ATOM 4868 C C . SER A 1 79 ? 15.288 4.747 6.424 1.00 0.00 79 SER A C 4
ATOM 4869 O O . SER A 1 79 ? 14.207 5.001 6.956 1.00 0.00 79 SER A O 4
ATOM 4877 N N . SER A 1 80 ? 16.403 5.420 6.690 1.00 0.00 80 SER A N 4
ATOM 4878 C CA . SER A 1 80 ? 16.422 6.523 7.641 1.00 0.00 80 SER A CA 4
ATOM 4879 C C . SER A 1 80 ? 16.886 7.806 6.965 1.00 0.00 80 SER A C 4
ATOM 4880 O O . SER A 1 80 ? 17.720 7.776 6.060 1.00 0.00 80 SER A O 4
ATOM 4888 N N . ASN A 1 81 ? 16.343 8.935 7.408 1.00 0.00 81 ASN A N 4
ATOM 4889 C CA . ASN A 1 81 ? 16.706 10.227 6.841 1.00 0.00 81 ASN A CA 4
ATOM 4890 C C . ASN A 1 81 ? 17.838 10.871 7.635 1.00 0.00 81 ASN A C 4
ATOM 4891 O O . ASN A 1 81 ? 17.819 10.878 8.866 1.00 0.00 81 ASN A O 4
ATOM 4902 N N . MET A 1 82 ? 18.823 11.413 6.922 1.00 0.00 82 MET A N 4
ATOM 4903 C CA . MET A 1 82 ? 19.961 12.061 7.563 1.00 0.00 82 MET A CA 4
ATOM 4904 C C . MET A 1 82 ? 19.623 13.501 7.932 1.00 0.00 82 MET A C 4
ATOM 4905 O O . MET A 1 82 ? 19.106 14.258 7.111 1.00 0.00 82 MET A O 4
ATOM 4919 N N . ALA A 1 83 ? 19.920 13.876 9.171 1.00 0.00 83 ALA A N 4
ATOM 4920 C CA . ALA A 1 83 ? 19.648 15.226 9.646 1.00 0.00 83 ALA A CA 4
ATOM 4921 C C . ALA A 1 83 ? 20.422 16.259 8.834 1.00 0.00 83 ALA A C 4
ATOM 4922 O O . ALA A 1 83 ? 21.542 16.002 8.393 1.00 0.00 83 ALA A O 4
ATOM 4929 N N . GLY A 1 84 ? 19.819 17.428 8.641 1.00 0.00 84 GLY A N 4
ATOM 4930 C CA . GLY A 1 84 ? 20.467 18.480 7.882 1.00 0.00 84 GLY A CA 4
ATOM 4931 C C . GLY A 1 84 ? 19.496 19.550 7.423 1.00 0.00 84 GLY A C 4
ATOM 4932 O O . GLY A 1 84 ? 19.941 20.693 7.181 1.00 0.00 84 GLY A O 4
ATOM 4937 N N . GLY A 1 1 ? 22.633 16.050 3.450 1.00 0.00 1 GLY A N 5
ATOM 4938 C CA . GLY A 1 1 ? 22.325 15.558 2.079 1.00 0.00 1 GLY A CA 5
ATOM 4939 C C . GLY A 1 1 ? 20.988 14.848 2.002 1.00 0.00 1 GLY A C 5
ATOM 4940 O O . GLY A 1 1 ? 20.937 13.621 1.923 1.00 0.00 1 GLY A O 5
ATOM 4946 N N . PRO A 1 2 ? 19.878 15.602 2.020 1.00 0.00 2 PRO A N 5
ATOM 4947 C CA . PRO A 1 2 ? 18.529 15.030 1.948 1.00 0.00 2 PRO A CA 5
ATOM 4948 C C . PRO A 1 2 ? 18.310 14.239 0.664 1.00 0.00 2 PRO A C 5
ATOM 4949 O O . PRO A 1 2 ? 18.863 14.572 -0.383 1.00 0.00 2 PRO A O 5
ATOM 4960 N N . LEU A 1 3 ? 17.499 13.189 0.750 1.00 0.00 3 LEU A N 5
ATOM 4961 C CA . LEU A 1 3 ? 17.213 12.354 -0.411 1.00 0.00 3 LEU A CA 5
ATOM 4962 C C . LEU A 1 3 ? 16.128 12.990 -1.275 1.00 0.00 3 LEU A C 5
ATOM 4963 O O . LEU A 1 3 ? 15.130 13.496 -0.763 1.00 0.00 3 LEU A O 5
ATOM 4979 N N . GLY A 1 4 ? 16.332 12.961 -2.587 1.00 0.00 4 GLY A N 5
ATOM 4980 C CA . GLY A 1 4 ? 15.364 13.539 -3.502 1.00 0.00 4 GLY A CA 5
ATOM 4981 C C . GLY A 1 4 ? 14.803 12.520 -4.473 1.00 0.00 4 GLY A C 5
ATOM 4982 O O . GLY A 1 4 ? 15.552 11.863 -5.194 1.00 0.00 4 GLY A O 5
ATOM 4986 N N . SER A 1 5 ? 13.482 12.389 -4.492 1.00 0.00 5 SER A N 5
ATOM 4987 C CA . SER A 1 5 ? 12.824 11.442 -5.385 1.00 0.00 5 SER A CA 5
ATOM 4988 C C . SER A 1 5 ? 11.822 12.155 -6.288 1.00 0.00 5 SER A C 5
ATOM 4989 O O . SER A 1 5 ? 11.182 13.123 -5.878 1.00 0.00 5 SER A O 5
ATOM 4997 N N . MET A 1 6 ? 11.690 11.668 -7.518 1.00 0.00 6 MET A N 5
ATOM 4998 C CA . MET A 1 6 ? 10.764 12.256 -8.478 1.00 0.00 6 MET A CA 5
ATOM 4999 C C . MET A 1 6 ? 9.945 11.174 -9.174 1.00 0.00 6 MET A C 5
ATOM 5000 O O . MET A 1 6 ? 10.295 9.995 -9.131 1.00 0.00 6 MET A O 5
ATOM 5014 N N . GLY A 1 7 ? 8.854 11.581 -9.814 1.00 0.00 7 GLY A N 5
ATOM 5015 C CA . GLY A 1 7 ? 8.007 10.630 -10.510 1.00 0.00 7 GLY A CA 5
ATOM 5016 C C . GLY A 1 7 ? 7.102 9.860 -9.569 1.00 0.00 7 GLY A C 5
ATOM 5017 O O . GLY A 1 7 ? 6.896 8.658 -9.740 1.00 0.00 7 GLY A O 5
ATOM 5021 N N . GLU A 1 8 ? 6.560 10.552 -8.572 1.00 0.00 8 GLU A N 5
ATOM 5022 C CA . GLU A 1 8 ? 5.671 9.925 -7.600 1.00 0.00 8 GLU A CA 5
ATOM 5023 C C . GLU A 1 8 ? 4.248 9.824 -8.137 1.00 0.00 8 GLU A C 5
ATOM 5024 O O . GLU A 1 8 ? 3.333 9.425 -7.418 1.00 0.00 8 GLU A O 5
ATOM 5036 N N . LYS A 1 9 ? 4.070 10.159 -9.410 1.00 0.00 9 LYS A N 5
ATOM 5037 C CA . LYS A 1 9 ? 2.761 10.073 -10.036 1.00 0.00 9 LYS A CA 5
ATOM 5038 C C . LYS A 1 9 ? 2.251 8.640 -9.951 1.00 0.00 9 LYS A C 5
ATOM 5039 O O . LYS A 1 9 ? 1.060 8.376 -10.116 1.00 0.00 9 LYS A O 5
ATOM 5058 N N . GLN A 1 10 ? 3.173 7.719 -9.680 1.00 0.00 10 GLN A N 5
ATOM 5059 C CA . GLN A 1 10 ? 2.846 6.306 -9.556 1.00 0.00 10 GLN A CA 5
ATOM 5060 C C . GLN A 1 10 ? 1.719 6.094 -8.546 1.00 0.00 10 GLN A C 5
ATOM 5061 O O . GLN A 1 10 ? 1.637 6.794 -7.537 1.00 0.00 10 GLN A O 5
ATOM 5075 N N . SER A 1 11 ? 0.852 5.126 -8.828 1.00 0.00 11 SER A N 5
ATOM 5076 C CA . SER A 1 11 ? -0.272 4.824 -7.947 1.00 0.00 11 SER A CA 5
ATOM 5077 C C . SER A 1 11 ? 0.217 4.401 -6.566 1.00 0.00 11 SER A C 5
ATOM 5078 O O . SER A 1 11 ? 1.348 3.942 -6.411 1.00 0.00 11 SER A O 5
ATOM 5086 N N . LYS A 1 12 ? -0.643 4.561 -5.565 1.00 0.00 12 LYS A N 5
ATOM 5087 C CA . LYS A 1 12 ? -0.299 4.198 -4.195 1.00 0.00 12 LYS A CA 5
ATOM 5088 C C . LYS A 1 12 ? 0.126 2.736 -4.109 1.00 0.00 12 LYS A C 5
ATOM 5089 O O . LYS A 1 12 ? 0.964 2.373 -3.284 1.00 0.00 12 LYS A O 5
ATOM 5108 N N . GLY A 1 13 ? -0.456 1.900 -4.963 1.00 0.00 13 GLY A N 5
ATOM 5109 C CA . GLY A 1 13 ? -0.118 0.488 -4.959 1.00 0.00 13 GLY A CA 5
ATOM 5110 C C . GLY A 1 13 ? -0.702 -0.259 -6.143 1.00 0.00 13 GLY A C 5
ATOM 5111 O O . GLY A 1 13 ? -1.845 -0.713 -6.096 1.00 0.00 13 GLY A O 5
ATOM 5115 N N . TYR A 1 14 ? 0.088 -0.396 -7.203 1.00 0.00 14 TYR A N 5
ATOM 5116 C CA . TYR A 1 14 ? -0.363 -1.104 -8.395 1.00 0.00 14 TYR A CA 5
ATOM 5117 C C . TYR A 1 14 ? -0.275 -2.608 -8.181 1.00 0.00 14 TYR A C 5
ATOM 5118 O O . TYR A 1 14 ? 0.790 -3.140 -7.872 1.00 0.00 14 TYR A O 5
ATOM 5136 N N . TRP A 1 15 ? -1.400 -3.286 -8.345 1.00 0.00 15 TRP A N 5
ATOM 5137 C CA . TRP A 1 15 ? -1.452 -4.733 -8.170 1.00 0.00 15 TRP A CA 5
ATOM 5138 C C . TRP A 1 15 ? -1.212 -5.452 -9.492 1.00 0.00 15 TRP A C 5
ATOM 5139 O O . TRP A 1 15 ? -1.992 -5.318 -10.434 1.00 0.00 15 TRP A O 5
ATOM 5160 N N . GLN A 1 16 ? -0.137 -6.234 -9.550 1.00 0.00 16 GLN A N 5
ATOM 5161 C CA . GLN A 1 16 ? 0.195 -6.996 -10.747 1.00 0.00 16 GLN A CA 5
ATOM 5162 C C . GLN A 1 16 ? -0.579 -8.314 -10.755 1.00 0.00 16 GLN A C 5
ATOM 5163 O O . GLN A 1 16 ? -0.593 -9.050 -9.770 1.00 0.00 16 GLN A O 5
ATOM 5177 N N . GLU A 1 17 ? -1.255 -8.575 -11.871 1.00 0.00 17 GLU A N 5
ATOM 5178 C CA . GLU A 1 17 ? -2.081 -9.770 -12.030 1.00 0.00 17 GLU A CA 5
ATOM 5179 C C . GLU A 1 17 ? -1.301 -11.070 -11.844 1.00 0.00 17 GLU A C 5
ATOM 5180 O O . GLU A 1 17 ? -0.091 -11.128 -12.064 1.00 0.00 17 GLU A O 5
ATOM 5192 N N . ASP A 1 18 ? -2.029 -12.113 -11.453 1.00 0.00 18 ASP A N 5
ATOM 5193 C CA . ASP A 1 18 ? -1.457 -13.439 -11.248 1.00 0.00 18 ASP A CA 5
ATOM 5194 C C . ASP A 1 18 ? -0.771 -13.954 -12.509 1.00 0.00 18 ASP A C 5
ATOM 5195 O O . ASP A 1 18 ? 0.317 -14.525 -12.445 1.00 0.00 18 ASP A O 5
ATOM 5204 N N . GLU A 1 19 ? -1.423 -13.774 -13.648 1.00 0.00 19 GLU A N 5
ATOM 5205 C CA . GLU A 1 19 ? -0.883 -14.247 -14.918 1.00 0.00 19 GLU A CA 5
ATOM 5206 C C . GLU A 1 19 ? 0.394 -13.510 -15.300 1.00 0.00 19 GLU A C 5
ATOM 5207 O O . GLU A 1 19 ? 1.353 -14.119 -15.774 1.00 0.00 19 GLU A O 5
ATOM 5219 N N . ASP A 1 20 ? 0.404 -12.204 -15.090 1.00 0.00 20 ASP A N 5
ATOM 5220 C CA . ASP A 1 20 ? 1.572 -11.395 -15.413 1.00 0.00 20 ASP A CA 5
ATOM 5221 C C . ASP A 1 20 ? 2.741 -11.736 -14.492 1.00 0.00 20 ASP A C 5
ATOM 5222 O O . ASP A 1 20 ? 3.903 -11.680 -14.892 1.00 0.00 20 ASP A O 5
ATOM 5231 N N . ALA A 1 21 ? 2.411 -12.097 -13.256 1.00 0.00 21 ALA A N 5
ATOM 5232 C CA . ALA A 1 21 ? 3.416 -12.459 -12.264 1.00 0.00 21 ALA A CA 5
ATOM 5233 C C . ALA A 1 21 ? 3.341 -13.949 -11.935 1.00 0.00 21 ALA A C 5
ATOM 5234 O O . ALA A 1 21 ? 2.901 -14.336 -10.853 1.00 0.00 21 ALA A O 5
ATOM 5241 N N . PRO A 1 22 ? 3.777 -14.801 -12.876 1.00 0.00 22 PRO A N 5
ATOM 5242 C CA . PRO A 1 22 ? 3.769 -16.261 -12.703 1.00 0.00 22 PRO A CA 5
ATOM 5243 C C . PRO A 1 22 ? 4.812 -16.739 -11.699 1.00 0.00 22 PRO A C 5
ATOM 5244 O O . PRO A 1 22 ? 4.762 -17.871 -11.220 1.00 0.00 22 PRO A O 5
ATOM 5255 N N . ALA A 1 23 ? 5.748 -15.857 -11.385 1.00 0.00 23 ALA A N 5
ATOM 5256 C CA . ALA A 1 23 ? 6.806 -16.167 -10.431 1.00 0.00 23 ALA A CA 5
ATOM 5257 C C . ALA A 1 23 ? 7.009 -15.005 -9.467 1.00 0.00 23 ALA A C 5
ATOM 5258 O O . ALA A 1 23 ? 6.635 -13.871 -9.769 1.00 0.00 23 ALA A O 5
ATOM 5265 N N . CYS A 1 24 ? 7.580 -15.286 -8.299 1.00 0.00 24 CYS A N 5
ATOM 5266 C CA . CYS A 1 24 ? 7.800 -14.255 -7.293 1.00 0.00 24 CYS A CA 5
ATOM 5267 C C . CYS A 1 24 ? 8.741 -13.168 -7.795 1.00 0.00 24 CYS A C 5
ATOM 5268 O O . CYS A 1 24 ? 9.881 -13.436 -8.174 1.00 0.00 24 CYS A O 5
ATOM 5276 N N . ASN A 1 25 ? 8.248 -11.936 -7.778 1.00 0.00 25 ASN A N 5
ATOM 5277 C CA . ASN A 1 25 ? 9.021 -10.781 -8.211 1.00 0.00 25 ASN A CA 5
ATOM 5278 C C . ASN A 1 25 ? 10.272 -10.597 -7.354 1.00 0.00 25 ASN A C 5
ATOM 5279 O O . ASN A 1 25 ? 11.253 -9.998 -7.795 1.00 0.00 25 ASN A O 5
ATOM 5290 N N . GLY A 1 26 ? 10.221 -11.085 -6.118 1.00 0.00 26 GLY A N 5
ATOM 5291 C CA . GLY A 1 26 ? 11.347 -10.927 -5.215 1.00 0.00 26 GLY A CA 5
ATOM 5292 C C . GLY A 1 26 ? 12.398 -12.019 -5.321 1.00 0.00 26 GLY A C 5
ATOM 5293 O O . GLY A 1 26 ? 13.578 -11.726 -5.514 1.00 0.00 26 GLY A O 5
ATOM 5297 N N . CYS A 1 27 ? 11.986 -13.274 -5.159 1.00 0.00 27 CYS A N 5
ATOM 5298 C CA . CYS A 1 27 ? 12.932 -14.388 -5.204 1.00 0.00 27 CYS A CA 5
ATOM 5299 C C . CYS A 1 27 ? 12.858 -15.168 -6.514 1.00 0.00 27 CYS A C 5
ATOM 5300 O O . CYS A 1 27 ? 13.638 -16.095 -6.730 1.00 0.00 27 CYS A O 5
ATOM 5308 N N . GLY A 1 28 ? 11.941 -14.789 -7.395 1.00 0.00 28 GLY A N 5
ATOM 5309 C CA . GLY A 1 28 ? 11.826 -15.472 -8.671 1.00 0.00 28 GLY A CA 5
ATOM 5310 C C . GLY A 1 28 ? 11.258 -16.874 -8.551 1.00 0.00 28 GLY A C 5
ATOM 5311 O O . GLY A 1 28 ? 11.237 -17.620 -9.531 1.00 0.00 28 GLY A O 5
ATOM 5315 N N . CYS A 1 29 ? 10.792 -17.239 -7.360 1.00 0.00 29 CYS A N 5
ATOM 5316 C CA . CYS A 1 29 ? 10.223 -18.566 -7.156 1.00 0.00 29 CYS A CA 5
ATOM 5317 C C . CYS A 1 29 ? 8.896 -18.686 -7.890 1.00 0.00 29 CYS A C 5
ATOM 5318 O O . CYS A 1 29 ? 8.129 -17.727 -7.971 1.00 0.00 29 CYS A O 5
ATOM 5326 N N . VAL A 1 30 ? 8.642 -19.864 -8.443 1.00 0.00 30 VAL A N 5
ATOM 5327 C CA . VAL A 1 30 ? 7.418 -20.103 -9.193 1.00 0.00 30 VAL A CA 5
ATOM 5328 C C . VAL A 1 30 ? 6.247 -20.417 -8.274 1.00 0.00 30 VAL A C 5
ATOM 5329 O O . VAL A 1 30 ? 6.380 -21.181 -7.317 1.00 0.00 30 VAL A O 5
ATOM 5342 N N . PHE A 1 31 ? 5.099 -19.835 -8.580 1.00 0.00 31 PHE A N 5
ATOM 5343 C CA . PHE A 1 31 ? 3.898 -20.066 -7.790 1.00 0.00 31 PHE A CA 5
ATOM 5344 C C . PHE A 1 31 ? 3.236 -21.369 -8.222 1.00 0.00 31 PHE A C 5
ATOM 5345 O O . PHE A 1 31 ? 3.067 -21.639 -9.412 1.00 0.00 31 PHE A O 5
ATOM 5362 N N . THR A 1 32 ? 2.876 -22.170 -7.230 1.00 0.00 32 THR A N 5
ATOM 5363 C CA . THR A 1 32 ? 2.242 -23.460 -7.468 1.00 0.00 32 THR A CA 5
ATOM 5364 C C . THR A 1 32 ? 0.913 -23.565 -6.729 1.00 0.00 32 THR A C 5
ATOM 5365 O O . THR A 1 32 ? 0.551 -22.689 -5.943 1.00 0.00 32 THR A O 5
ATOM 5376 N N . THR A 1 33 ? 0.189 -24.645 -6.996 1.00 0.00 33 THR A N 5
ATOM 5377 C CA . THR A 1 33 ? -1.106 -24.886 -6.372 1.00 0.00 33 THR A CA 5
ATOM 5378 C C . THR A 1 33 ? -1.045 -24.738 -4.852 1.00 0.00 33 THR A C 5
ATOM 5379 O O . THR A 1 33 ? -1.980 -24.221 -4.241 1.00 0.00 33 THR A O 5
ATOM 5390 N N . THR A 1 34 ? 0.040 -25.201 -4.240 1.00 0.00 34 THR A N 5
ATOM 5391 C CA . THR A 1 34 ? 0.174 -25.117 -2.787 1.00 0.00 34 THR A CA 5
ATOM 5392 C C . THR A 1 34 ? 0.592 -23.719 -2.340 1.00 0.00 34 THR A C 5
ATOM 5393 O O . THR A 1 34 ? 0.351 -23.338 -1.195 1.00 0.00 34 THR A O 5
ATOM 5404 N N . VAL A 1 35 ? 1.211 -22.952 -3.227 1.00 0.00 35 VAL A N 5
ATOM 5405 C CA . VAL A 1 35 ? 1.635 -21.604 -2.871 1.00 0.00 35 VAL A CA 5
ATOM 5406 C C . VAL A 1 35 ? 0.611 -20.566 -3.302 1.00 0.00 35 VAL A C 5
ATOM 5407 O O . VAL A 1 35 ? 0.397 -20.331 -4.491 1.00 0.00 35 VAL A O 5
ATOM 5420 N N . ARG A 1 36 ? -0.002 -19.940 -2.312 1.00 0.00 36 ARG A N 5
ATOM 5421 C CA . ARG A 1 36 ? -0.997 -18.905 -2.550 1.00 0.00 36 ARG A CA 5
ATOM 5422 C C . ARG A 1 36 ? -0.322 -17.627 -3.031 1.00 0.00 36 ARG A C 5
ATOM 5423 O O . ARG A 1 36 ? 0.776 -17.285 -2.591 1.00 0.00 36 ARG A O 5
ATOM 5444 N N . ARG A 1 37 ? -0.988 -16.928 -3.939 1.00 0.00 37 ARG A N 5
ATOM 5445 C CA . ARG A 1 37 ? -0.460 -15.688 -4.490 1.00 0.00 37 ARG A CA 5
ATOM 5446 C C . ARG A 1 37 ? -0.802 -14.513 -3.580 1.00 0.00 37 ARG A C 5
ATOM 5447 O O . ARG A 1 37 ? -1.894 -14.454 -3.017 1.00 0.00 37 ARG A O 5
ATOM 5468 N N . HIS A 1 38 ? 0.138 -13.584 -3.431 1.00 0.00 38 HIS A N 5
ATOM 5469 C CA . HIS A 1 38 ? -0.074 -12.421 -2.578 1.00 0.00 38 HIS A CA 5
ATOM 5470 C C . HIS A 1 38 ? 0.573 -11.168 -3.163 1.00 0.00 38 HIS A C 5
ATOM 5471 O O . HIS A 1 38 ? 1.354 -11.245 -4.110 1.00 0.00 38 HIS A O 5
ATOM 5486 N N . HIS A 1 39 ? 0.230 -10.018 -2.597 1.00 0.00 39 HIS A N 5
ATOM 5487 C CA . HIS A 1 39 ? 0.767 -8.744 -3.069 1.00 0.00 39 HIS A CA 5
ATOM 5488 C C . HIS A 1 39 ? 1.306 -7.902 -1.919 1.00 0.00 39 HIS A C 5
ATOM 5489 O O . HIS A 1 39 ? 0.774 -7.937 -0.810 1.00 0.00 39 HIS A O 5
ATOM 5504 N N . CYS A 1 40 ? 2.343 -7.116 -2.203 1.00 0.00 40 CYS A N 5
ATOM 5505 C CA . CYS A 1 40 ? 2.943 -6.223 -1.220 1.00 0.00 40 CYS A CA 5
ATOM 5506 C C . CYS A 1 40 ? 2.230 -4.870 -1.282 1.00 0.00 40 CYS A C 5
ATOM 5507 O O . CYS A 1 40 ? 1.908 -4.377 -2.364 1.00 0.00 40 CYS A O 5
ATOM 5515 N N . ARG A 1 41 ? 1.944 -4.299 -0.113 1.00 0.00 41 ARG A N 5
ATOM 5516 C CA . ARG A 1 41 ? 1.219 -3.029 -0.024 1.00 0.00 41 ARG A CA 5
ATOM 5517 C C . ARG A 1 41 ? 2.067 -1.830 -0.446 1.00 0.00 41 ARG A C 5
ATOM 5518 O O . ARG A 1 41 ? 1.567 -0.709 -0.535 1.00 0.00 41 ARG A O 5
ATOM 5539 N N . ASN A 1 42 ? 3.343 -2.067 -0.701 1.00 0.00 42 ASN A N 5
ATOM 5540 C CA . ASN A 1 42 ? 4.254 -1.005 -1.108 1.00 0.00 42 ASN A CA 5
ATOM 5541 C C . ASN A 1 42 ? 4.490 -1.015 -2.619 1.00 0.00 42 ASN A C 5
ATOM 5542 O O . ASN A 1 42 ? 4.047 -0.112 -3.329 1.00 0.00 42 ASN A O 5
ATOM 5553 N N . CYS A 1 43 ? 5.203 -2.023 -3.102 1.00 0.00 43 CYS A N 5
ATOM 5554 C CA . CYS A 1 43 ? 5.510 -2.126 -4.526 1.00 0.00 43 CYS A CA 5
ATOM 5555 C C . CYS A 1 43 ? 4.304 -2.597 -5.335 1.00 0.00 43 CYS A C 5
ATOM 5556 O O . CYS A 1 43 ? 4.200 -2.315 -6.529 1.00 0.00 43 CYS A O 5
ATOM 5564 N N . GLY A 1 44 ? 3.389 -3.301 -4.678 1.00 0.00 44 GLY A N 5
ATOM 5565 C CA . GLY A 1 44 ? 2.201 -3.781 -5.358 1.00 0.00 44 GLY A CA 5
ATOM 5566 C C . GLY A 1 44 ? 2.488 -4.944 -6.288 1.00 0.00 44 GLY A C 5
ATOM 5567 O O . GLY A 1 44 ? 1.721 -5.215 -7.210 1.00 0.00 44 GLY A O 5
ATOM 5571 N N . TYR A 1 45 ? 3.591 -5.638 -6.039 1.00 0.00 45 TYR A N 5
ATOM 5572 C CA . TYR A 1 45 ? 3.974 -6.781 -6.854 1.00 0.00 45 TYR A CA 5
ATOM 5573 C C . TYR A 1 45 ? 3.564 -8.078 -6.178 1.00 0.00 45 TYR A C 5
ATOM 5574 O O . TYR A 1 45 ? 3.279 -8.102 -4.982 1.00 0.00 45 TYR A O 5
ATOM 5592 N N . VAL A 1 46 ? 3.522 -9.151 -6.953 1.00 0.00 46 VAL A N 5
ATOM 5593 C CA . VAL A 1 46 ? 3.131 -10.446 -6.418 1.00 0.00 46 VAL A CA 5
ATOM 5594 C C . VAL A 1 46 ? 4.275 -11.093 -5.649 1.00 0.00 46 VAL A C 5
ATOM 5595 O O . VAL A 1 46 ? 5.388 -11.222 -6.159 1.00 0.00 46 VAL A O 5
ATOM 5608 N N . LEU A 1 47 ? 3.988 -11.509 -4.421 1.00 0.00 47 LEU A N 5
ATOM 5609 C CA . LEU A 1 47 ? 4.983 -12.158 -3.576 1.00 0.00 47 LEU A CA 5
ATOM 5610 C C . LEU A 1 47 ? 4.406 -13.421 -2.945 1.00 0.00 47 LEU A C 5
ATOM 5611 O O . LEU A 1 47 ? 3.262 -13.431 -2.491 1.00 0.00 47 LEU A O 5
ATOM 5627 N N . CYS A 1 48 ? 5.213 -14.474 -2.885 1.00 0.00 48 CYS A N 5
ATOM 5628 C CA . CYS A 1 48 ? 4.779 -15.718 -2.268 1.00 0.00 48 CYS A CA 5
ATOM 5629 C C . CYS A 1 48 ? 4.845 -15.565 -0.753 1.00 0.00 48 CYS A C 5
ATOM 5630 O O . CYS A 1 48 ? 5.301 -14.533 -0.260 1.00 0.00 48 CYS A O 5
ATOM 5638 N N . GLY A 1 49 ? 4.391 -16.564 -0.006 1.00 0.00 49 GLY A N 5
ATOM 5639 C CA . GLY A 1 49 ? 4.428 -16.454 1.438 1.00 0.00 49 GLY A CA 5
ATOM 5640 C C . GLY A 1 49 ? 5.808 -16.095 1.954 1.00 0.00 49 GLY A C 5
ATOM 5641 O O . GLY A 1 49 ? 5.966 -15.138 2.709 1.00 0.00 49 GLY A O 5
ATOM 5645 N N . ASP A 1 50 ? 6.801 -16.873 1.539 1.00 0.00 50 ASP A N 5
ATOM 5646 C CA . ASP A 1 50 ? 8.185 -16.662 1.959 1.00 0.00 50 ASP A CA 5
ATOM 5647 C C . ASP A 1 50 ? 8.687 -15.254 1.656 1.00 0.00 50 ASP A C 5
ATOM 5648 O O . ASP A 1 50 ? 9.457 -14.679 2.425 1.00 0.00 50 ASP A O 5
ATOM 5657 N N . CYS A 1 51 ? 8.243 -14.705 0.532 1.00 0.00 51 CYS A N 5
ATOM 5658 C CA . CYS A 1 51 ? 8.646 -13.364 0.124 1.00 0.00 51 CYS A CA 5
ATOM 5659 C C . CYS A 1 51 ? 7.705 -12.309 0.690 1.00 0.00 51 CYS A C 5
ATOM 5660 O O . CYS A 1 51 ? 7.914 -11.112 0.497 1.00 0.00 51 CYS A O 5
ATOM 5668 N N . SER A 1 52 ? 6.675 -12.757 1.398 1.00 0.00 52 SER A N 5
ATOM 5669 C CA . SER A 1 52 ? 5.709 -11.855 2.007 1.00 0.00 52 SER A CA 5
ATOM 5670 C C . SER A 1 52 ? 5.482 -12.246 3.462 1.00 0.00 52 SER A C 5
ATOM 5671 O O . SER A 1 52 ? 4.419 -11.988 4.028 1.00 0.00 52 SER A O 5
ATOM 5679 N N . ARG A 1 53 ? 6.496 -12.861 4.065 1.00 0.00 53 ARG A N 5
ATOM 5680 C CA . ARG A 1 53 ? 6.417 -13.275 5.460 1.00 0.00 53 ARG A CA 5
ATOM 5681 C C . ARG A 1 53 ? 6.726 -12.116 6.402 1.00 0.00 53 ARG A C 5
ATOM 5682 O O . ARG A 1 53 ? 6.364 -12.160 7.579 1.00 0.00 53 ARG A O 5
ATOM 5703 N N . HIS A 1 54 ? 7.397 -11.082 5.900 1.00 0.00 54 HIS A N 5
ATOM 5704 C CA . HIS A 1 54 ? 7.738 -9.937 6.736 1.00 0.00 54 HIS A CA 5
ATOM 5705 C C . HIS A 1 54 ? 6.532 -9.038 6.956 1.00 0.00 54 HIS A C 5
ATOM 5706 O O . HIS A 1 54 ? 5.544 -9.111 6.225 1.00 0.00 54 HIS A O 5
ATOM 5721 N N . ARG A 1 55 ? 6.632 -8.182 7.961 1.00 0.00 55 ARG A N 5
ATOM 5722 C CA . ARG A 1 55 ? 5.561 -7.251 8.276 1.00 0.00 55 ARG A CA 5
ATOM 5723 C C . ARG A 1 55 ? 6.139 -5.887 8.645 1.00 0.00 55 ARG A C 5
ATOM 5724 O O . ARG A 1 55 ? 7.120 -5.798 9.384 1.00 0.00 55 ARG A O 5
ATOM 5745 N N . ALA A 1 56 ? 5.531 -4.834 8.126 1.00 0.00 56 ALA A N 5
ATOM 5746 C CA . ALA A 1 56 ? 5.999 -3.480 8.405 1.00 0.00 56 ALA A CA 5
ATOM 5747 C C . ALA A 1 56 ? 4.921 -2.443 8.133 1.00 0.00 56 ALA A C 5
ATOM 5748 O O . ALA A 1 56 ? 4.042 -2.653 7.298 1.00 0.00 56 ALA A O 5
ATOM 5755 N N . ALA A 1 57 ? 5.009 -1.307 8.818 1.00 0.00 57 ALA A N 5
ATOM 5756 C CA . ALA A 1 57 ? 4.058 -0.223 8.622 1.00 0.00 57 ALA A CA 5
ATOM 5757 C C . ALA A 1 57 ? 4.537 0.665 7.486 1.00 0.00 57 ALA A C 5
ATOM 5758 O O . ALA A 1 57 ? 5.736 0.741 7.218 1.00 0.00 57 ALA A O 5
ATOM 5765 N N . ILE A 1 58 ? 3.612 1.333 6.812 1.00 0.00 58 ILE A N 5
ATOM 5766 C CA . ILE A 1 58 ? 3.964 2.203 5.704 1.00 0.00 58 ILE A CA 5
ATOM 5767 C C . ILE A 1 58 ? 3.328 3.578 5.872 1.00 0.00 58 ILE A C 5
ATOM 5768 O O . ILE A 1 58 ? 2.314 3.888 5.247 1.00 0.00 58 ILE A O 5
ATOM 5784 N N . PRO A 1 59 ? 3.911 4.410 6.744 1.00 0.00 59 PRO A N 5
ATOM 5785 C CA . PRO A 1 59 ? 3.402 5.755 7.032 1.00 0.00 59 PRO A CA 5
ATOM 5786 C C . PRO A 1 59 ? 3.438 6.699 5.834 1.00 0.00 59 PRO A C 5
ATOM 5787 O O . PRO A 1 59 ? 2.874 7.792 5.891 1.00 0.00 59 PRO A O 5
ATOM 5798 N N . MET A 1 60 ? 4.067 6.281 4.741 1.00 0.00 60 MET A N 5
ATOM 5799 C CA . MET A 1 60 ? 4.114 7.113 3.545 1.00 0.00 60 MET A CA 5
ATOM 5800 C C . MET A 1 60 ? 2.912 6.802 2.667 1.00 0.00 60 MET A C 5
ATOM 5801 O O . MET A 1 60 ? 2.321 7.687 2.049 1.00 0.00 60 MET A O 5
ATOM 5815 N N . ARG A 1 61 ? 2.563 5.524 2.629 1.00 0.00 61 ARG A N 5
ATOM 5816 C CA . ARG A 1 61 ? 1.432 5.054 1.840 1.00 0.00 61 ARG A CA 5
ATOM 5817 C C . ARG A 1 61 ? 0.131 5.217 2.623 1.00 0.00 61 ARG A C 5
ATOM 5818 O O . ARG A 1 61 ? -0.945 4.842 2.157 1.00 0.00 61 ARG A O 5
ATOM 5839 N N . GLY A 1 62 ? 0.254 5.791 3.816 1.00 0.00 62 GLY A N 5
ATOM 5840 C CA . GLY A 1 62 ? -0.901 6.013 4.663 1.00 0.00 62 GLY A CA 5
ATOM 5841 C C . GLY A 1 62 ? -1.129 4.882 5.640 1.00 0.00 62 GLY A C 5
ATOM 5842 O O . GLY A 1 62 ? -2.146 4.848 6.334 1.00 0.00 62 GLY A O 5
ATOM 5846 N N . ILE A 1 63 ? -0.184 3.950 5.701 1.00 0.00 63 ILE A N 5
ATOM 5847 C CA . ILE A 1 63 ? -0.290 2.814 6.603 1.00 0.00 63 ILE A CA 5
ATOM 5848 C C . ILE A 1 63 ? 0.509 3.076 7.876 1.00 0.00 63 ILE A C 5
ATOM 5849 O O . ILE A 1 63 ? 1.735 2.967 7.885 1.00 0.00 63 ILE A O 5
ATOM 5865 N N . THR A 1 64 ? -0.190 3.433 8.948 1.00 0.00 64 THR A N 5
ATOM 5866 C CA . THR A 1 64 ? 0.462 3.721 10.221 1.00 0.00 64 THR A CA 5
ATOM 5867 C C . THR A 1 64 ? 0.640 2.459 11.056 1.00 0.00 64 THR A C 5
ATOM 5868 O O . THR A 1 64 ? 1.450 2.429 11.983 1.00 0.00 64 THR A O 5
ATOM 5879 N N . GLU A 1 65 ? -0.100 1.412 10.714 1.00 0.00 65 GLU A N 5
ATOM 5880 C CA . GLU A 1 65 ? -0.001 0.145 11.424 1.00 0.00 65 GLU A CA 5
ATOM 5881 C C . GLU A 1 65 ? 0.805 -0.838 10.591 1.00 0.00 65 GLU A C 5
ATOM 5882 O O . GLU A 1 65 ? 0.694 -0.853 9.367 1.00 0.00 65 GLU A O 5
ATOM 5894 N N . PRO A 1 66 ? 1.643 -1.664 11.229 1.00 0.00 66 PRO A N 5
ATOM 5895 C CA . PRO A 1 66 ? 2.470 -2.627 10.507 1.00 0.00 66 PRO A CA 5
ATOM 5896 C C . PRO A 1 66 ? 1.636 -3.554 9.630 1.00 0.00 66 PRO A C 5
ATOM 5897 O O . PRO A 1 66 ? 0.714 -4.218 10.104 1.00 0.00 66 PRO A O 5
ATOM 5908 N N . GLU A 1 67 ? 1.970 -3.581 8.344 1.00 0.00 67 GLU A N 5
ATOM 5909 C CA . GLU A 1 67 ? 1.265 -4.407 7.375 1.00 0.00 67 GLU A CA 5
ATOM 5910 C C . GLU A 1 67 ? 2.244 -5.295 6.609 1.00 0.00 67 GLU A C 5
ATOM 5911 O O . GLU A 1 67 ? 3.457 -5.096 6.675 1.00 0.00 67 GLU A O 5
ATOM 5923 N N . ARG A 1 68 ? 1.711 -6.280 5.895 1.00 0.00 68 ARG A N 5
ATOM 5924 C CA . ARG A 1 68 ? 2.534 -7.212 5.128 1.00 0.00 68 ARG A CA 5
ATOM 5925 C C . ARG A 1 68 ? 3.195 -6.529 3.930 1.00 0.00 68 ARG A C 5
ATOM 5926 O O . ARG A 1 68 ? 2.568 -5.758 3.203 1.00 0.00 68 ARG A O 5
ATOM 5947 N N . VAL A 1 69 ? 4.473 -6.841 3.740 1.00 0.00 69 VAL A N 5
ATOM 5948 C CA . VAL A 1 69 ? 5.265 -6.295 2.638 1.00 0.00 69 VAL A CA 5
ATOM 5949 C C . VAL A 1 69 ? 6.327 -7.291 2.188 1.00 0.00 69 VAL A C 5
ATOM 5950 O O . VAL A 1 69 ? 6.686 -8.203 2.932 1.00 0.00 69 VAL A O 5
ATOM 5963 N N . CYS A 1 70 ? 6.845 -7.100 0.980 1.00 0.00 70 CYS A N 5
ATOM 5964 C CA . CYS A 1 70 ? 7.883 -7.973 0.457 1.00 0.00 70 CYS A CA 5
ATOM 5965 C C . CYS A 1 70 ? 9.213 -7.647 1.124 1.00 0.00 70 CYS A C 5
ATOM 5966 O O . CYS A 1 70 ? 9.251 -6.934 2.126 1.00 0.00 70 CYS A O 5
ATOM 5974 N N . ASP A 1 71 ? 10.297 -8.188 0.591 1.00 0.00 71 ASP A N 5
ATOM 5975 C CA . ASP A 1 71 ? 11.615 -7.956 1.179 1.00 0.00 71 ASP A CA 5
ATOM 5976 C C . ASP A 1 71 ? 12.234 -6.615 0.769 1.00 0.00 71 ASP A C 5
ATOM 5977 O O . ASP A 1 71 ? 12.852 -5.944 1.596 1.00 0.00 71 ASP A O 5
ATOM 5986 N N . ALA A 1 72 ? 12.087 -6.224 -0.491 1.00 0.00 72 ALA A N 5
ATOM 5987 C CA . ALA A 1 72 ? 12.657 -4.960 -0.958 1.00 0.00 72 ALA A CA 5
ATOM 5988 C C . ALA A 1 72 ? 11.937 -3.765 -0.343 1.00 0.00 72 ALA A C 5
ATOM 5989 O O . ALA A 1 72 ? 12.569 -2.811 0.109 1.00 0.00 72 ALA A O 5
ATOM 5996 N N . CYS A 1 73 ? 10.614 -3.830 -0.320 1.00 0.00 73 CYS A N 5
ATOM 5997 C CA . CYS A 1 73 ? 9.803 -2.763 0.247 1.00 0.00 73 CYS A CA 5
ATOM 5998 C C . CYS A 1 73 ? 10.077 -2.626 1.737 1.00 0.00 73 CYS A C 5
ATOM 5999 O O . CYS A 1 73 ? 10.188 -1.517 2.258 1.00 0.00 73 CYS A O 5
ATOM 6007 N N . TYR A 1 74 ? 10.209 -3.756 2.415 1.00 0.00 74 TYR A N 5
ATOM 6008 C CA . TYR A 1 74 ? 10.497 -3.747 3.840 1.00 0.00 74 TYR A CA 5
ATOM 6009 C C . TYR A 1 74 ? 11.784 -2.972 4.100 1.00 0.00 74 TYR A C 5
ATOM 6010 O O . TYR A 1 74 ? 11.878 -2.205 5.053 1.00 0.00 74 TYR A O 5
ATOM 6028 N N . LEU A 1 75 ? 12.768 -3.183 3.236 1.00 0.00 75 LEU A N 5
ATOM 6029 C CA . LEU A 1 75 ? 14.061 -2.516 3.351 1.00 0.00 75 LEU A CA 5
ATOM 6030 C C . LEU A 1 75 ? 13.981 -1.017 3.060 1.00 0.00 75 LEU A C 5
ATOM 6031 O O . LEU A 1 75 ? 14.507 -0.203 3.819 1.00 0.00 75 LEU A O 5
ATOM 6047 N N . ALA A 1 76 ? 13.345 -0.656 1.950 1.00 0.00 76 ALA A N 5
ATOM 6048 C CA . ALA A 1 76 ? 13.232 0.751 1.558 1.00 0.00 76 ALA A CA 5
ATOM 6049 C C . ALA A 1 76 ? 12.564 1.589 2.646 1.00 0.00 76 ALA A C 5
ATOM 6050 O O . ALA A 1 76 ? 13.022 2.687 2.960 1.00 0.00 76 ALA A O 5
ATOM 6057 N N . LEU A 1 77 ? 11.491 1.068 3.224 1.00 0.00 77 LEU A N 5
ATOM 6058 C CA . LEU A 1 77 ? 10.779 1.775 4.283 1.00 0.00 77 LEU A CA 5
ATOM 6059 C C . LEU A 1 77 ? 11.658 1.907 5.524 1.00 0.00 77 LEU A C 5
ATOM 6060 O O . LEU A 1 77 ? 11.626 2.923 6.217 1.00 0.00 77 LEU A O 5
ATOM 6076 N N . ARG A 1 78 ? 12.444 0.874 5.789 1.00 0.00 78 ARG A N 5
ATOM 6077 C CA . ARG A 1 78 ? 13.345 0.855 6.939 1.00 0.00 78 ARG A CA 5
ATOM 6078 C C . ARG A 1 78 ? 14.471 1.882 6.801 1.00 0.00 78 ARG A C 5
ATOM 6079 O O . ARG A 1 78 ? 15.231 2.110 7.742 1.00 0.00 78 ARG A O 5
ATOM 6100 N N . SER A 1 79 ? 14.572 2.494 5.625 1.00 0.00 79 SER A N 5
ATOM 6101 C CA . SER A 1 79 ? 15.607 3.491 5.371 1.00 0.00 79 SER A CA 5
ATOM 6102 C C . SER A 1 79 ? 15.472 4.681 6.315 1.00 0.00 79 SER A C 5
ATOM 6103 O O . SER A 1 79 ? 16.465 5.309 6.682 1.00 0.00 79 SER A O 5
ATOM 6111 N N . SER A 1 80 ? 14.238 4.993 6.695 1.00 0.00 80 SER A N 5
ATOM 6112 C CA . SER A 1 80 ? 13.978 6.115 7.586 1.00 0.00 80 SER A CA 5
ATOM 6113 C C . SER A 1 80 ? 14.975 6.139 8.739 1.00 0.00 80 SER A C 5
ATOM 6114 O O . SER A 1 80 ? 15.256 5.112 9.354 1.00 0.00 80 SER A O 5
ATOM 6122 N N . ASN A 1 81 ? 15.509 7.323 9.021 1.00 0.00 81 ASN A N 5
ATOM 6123 C CA . ASN A 1 81 ? 16.477 7.491 10.096 1.00 0.00 81 ASN A CA 5
ATOM 6124 C C . ASN A 1 81 ? 15.779 7.817 11.412 1.00 0.00 81 ASN A C 5
ATOM 6125 O O . ASN A 1 81 ? 14.894 8.670 11.460 1.00 0.00 81 ASN A O 5
ATOM 6136 N N . MET A 1 82 ? 16.182 7.130 12.475 1.00 0.00 82 MET A N 5
ATOM 6137 C CA . MET A 1 82 ? 15.592 7.344 13.792 1.00 0.00 82 MET A CA 5
ATOM 6138 C C . MET A 1 82 ? 16.151 8.603 14.444 1.00 0.00 82 MET A C 5
ATOM 6139 O O . MET A 1 82 ? 17.362 8.835 14.440 1.00 0.00 82 MET A O 5
ATOM 6153 N N . ALA A 1 83 ? 15.259 9.414 15.006 1.00 0.00 83 ALA A N 5
ATOM 6154 C CA . ALA A 1 83 ? 15.656 10.653 15.666 1.00 0.00 83 ALA A CA 5
ATOM 6155 C C . ALA A 1 83 ? 16.538 10.375 16.877 1.00 0.00 83 ALA A C 5
ATOM 6156 O O . ALA A 1 83 ? 16.373 9.364 17.560 1.00 0.00 83 ALA A O 5
ATOM 6163 N N . GLY A 1 84 ? 17.476 11.279 17.140 1.00 0.00 84 GLY A N 5
ATOM 6164 C CA . GLY A 1 84 ? 18.369 11.115 18.269 1.00 0.00 84 GLY A CA 5
ATOM 6165 C C . GLY A 1 84 ? 19.776 11.590 17.969 1.00 0.00 84 GLY A C 5
ATOM 6166 O O . GLY A 1 84 ? 20.451 12.077 18.900 1.00 0.00 84 GLY A O 5
ATOM 6171 N N . GLY A 1 1 ? -3.208 19.504 -14.639 1.00 0.00 1 GLY A N 6
ATOM 6172 C CA . GLY A 1 1 ? -4.251 18.470 -14.391 1.00 0.00 1 GLY A CA 6
ATOM 6173 C C . GLY A 1 1 ? -5.656 19.047 -14.398 1.00 0.00 1 GLY A C 6
ATOM 6174 O O . GLY A 1 1 ? -5.946 19.991 -13.665 1.00 0.00 1 GLY A O 6
ATOM 6180 N N . PRO A 1 2 ? -6.559 18.489 -15.220 1.00 0.00 2 PRO A N 6
ATOM 6181 C CA . PRO A 1 2 ? -7.947 18.959 -15.305 1.00 0.00 2 PRO A CA 6
ATOM 6182 C C . PRO A 1 2 ? -8.703 18.764 -13.994 1.00 0.00 2 PRO A C 6
ATOM 6183 O O . PRO A 1 2 ? -8.480 17.788 -13.277 1.00 0.00 2 PRO A O 6
ATOM 6194 N N . LEU A 1 3 ? -9.599 19.695 -13.686 1.00 0.00 3 LEU A N 6
ATOM 6195 C CA . LEU A 1 3 ? -10.387 19.621 -12.461 1.00 0.00 3 LEU A CA 6
ATOM 6196 C C . LEU A 1 3 ? -11.544 18.638 -12.604 1.00 0.00 3 LEU A C 6
ATOM 6197 O O . LEU A 1 3 ? -12.270 18.382 -11.643 1.00 0.00 3 LEU A O 6
ATOM 6213 N N . GLY A 1 4 ? -11.721 18.096 -13.805 1.00 0.00 4 GLY A N 6
ATOM 6214 C CA . GLY A 1 4 ? -12.805 17.158 -14.038 1.00 0.00 4 GLY A CA 6
ATOM 6215 C C . GLY A 1 4 ? -12.485 15.753 -13.561 1.00 0.00 4 GLY A C 6
ATOM 6216 O O . GLY A 1 4 ? -11.409 15.503 -13.017 1.00 0.00 4 GLY A O 6
ATOM 6220 N N . SER A 1 5 ? -13.429 14.839 -13.764 1.00 0.00 5 SER A N 6
ATOM 6221 C CA . SER A 1 5 ? -13.256 13.449 -13.353 1.00 0.00 5 SER A CA 6
ATOM 6222 C C . SER A 1 5 ? -12.164 12.761 -14.165 1.00 0.00 5 SER A C 6
ATOM 6223 O O . SER A 1 5 ? -11.621 11.740 -13.748 1.00 0.00 5 SER A O 6
ATOM 6231 N N . MET A 1 6 ? -11.853 13.321 -15.329 1.00 0.00 6 MET A N 6
ATOM 6232 C CA . MET A 1 6 ? -10.828 12.751 -16.199 1.00 0.00 6 MET A CA 6
ATOM 6233 C C . MET A 1 6 ? -9.425 13.090 -15.699 1.00 0.00 6 MET A C 6
ATOM 6234 O O . MET A 1 6 ? -9.152 14.219 -15.292 1.00 0.00 6 MET A O 6
ATOM 6248 N N . GLY A 1 7 ? -8.542 12.098 -15.733 1.00 0.00 7 GLY A N 6
ATOM 6249 C CA . GLY A 1 7 ? -7.177 12.298 -15.282 1.00 0.00 7 GLY A CA 6
ATOM 6250 C C . GLY A 1 7 ? -6.957 11.800 -13.867 1.00 0.00 7 GLY A C 6
ATOM 6251 O O . GLY A 1 7 ? -5.818 11.656 -13.422 1.00 0.00 7 GLY A O 6
ATOM 6255 N N . GLU A 1 8 ? -8.051 11.533 -13.159 1.00 0.00 8 GLU A N 6
ATOM 6256 C CA . GLU A 1 8 ? -7.970 11.046 -11.788 1.00 0.00 8 GLU A CA 6
ATOM 6257 C C . GLU A 1 8 ? -8.120 9.531 -11.733 1.00 0.00 8 GLU A C 6
ATOM 6258 O O . GLU A 1 8 ? -8.345 8.961 -10.665 1.00 0.00 8 GLU A O 6
ATOM 6270 N N . LYS A 1 9 ? -7.968 8.878 -12.882 1.00 0.00 9 LYS A N 6
ATOM 6271 C CA . LYS A 1 9 ? -8.060 7.427 -12.942 1.00 0.00 9 LYS A CA 6
ATOM 6272 C C . LYS A 1 9 ? -6.827 6.819 -12.287 1.00 0.00 9 LYS A C 6
ATOM 6273 O O . LYS A 1 9 ? -6.725 5.604 -12.117 1.00 0.00 9 LYS A O 6
ATOM 6292 N N . GLN A 1 10 ? -5.901 7.695 -11.900 1.00 0.00 10 GLN A N 6
ATOM 6293 C CA . GLN A 1 10 ? -4.674 7.294 -11.235 1.00 0.00 10 GLN A CA 6
ATOM 6294 C C . GLN A 1 10 ? -4.985 6.625 -9.900 1.00 0.00 10 GLN A C 6
ATOM 6295 O O . GLN A 1 10 ? -5.887 7.050 -9.178 1.00 0.00 10 GLN A O 6
ATOM 6309 N N . SER A 1 11 ? -4.240 5.574 -9.579 1.00 0.00 11 SER A N 6
ATOM 6310 C CA . SER A 1 11 ? -4.447 4.849 -8.331 1.00 0.00 11 SER A CA 6
ATOM 6311 C C . SER A 1 11 ? -3.118 4.536 -7.651 1.00 0.00 11 SER A C 6
ATOM 6312 O O . SER A 1 11 ? -2.063 4.548 -8.286 1.00 0.00 11 SER A O 6
ATOM 6320 N N . LYS A 1 12 ? -3.180 4.260 -6.355 1.00 0.00 12 LYS A N 6
ATOM 6321 C CA . LYS A 1 12 ? -1.987 3.946 -5.578 1.00 0.00 12 LYS A CA 6
ATOM 6322 C C . LYS A 1 12 ? -1.873 2.443 -5.334 1.00 0.00 12 LYS A C 6
ATOM 6323 O O . LYS A 1 12 ? -2.881 1.754 -5.174 1.00 0.00 12 LYS A O 6
ATOM 6342 N N . GLY A 1 13 ? -0.641 1.941 -5.303 1.00 0.00 13 GLY A N 6
ATOM 6343 C CA . GLY A 1 13 ? -0.427 0.523 -5.074 1.00 0.00 13 GLY A CA 6
ATOM 6344 C C . GLY A 1 13 ? -0.924 -0.327 -6.227 1.00 0.00 13 GLY A C 6
ATOM 6345 O O . GLY A 1 13 ? -2.040 -0.845 -6.188 1.00 0.00 13 GLY A O 6
ATOM 6349 N N . TYR A 1 14 ? -0.097 -0.463 -7.259 1.00 0.00 14 TYR A N 6
ATOM 6350 C CA . TYR A 1 14 ? -0.467 -1.249 -8.431 1.00 0.00 14 TYR A CA 6
ATOM 6351 C C . TYR A 1 14 ? -0.323 -2.742 -8.164 1.00 0.00 14 TYR A C 6
ATOM 6352 O O . TYR A 1 14 ? 0.763 -3.228 -7.849 1.00 0.00 14 TYR A O 6
ATOM 6370 N N . TRP A 1 15 ? -1.426 -3.464 -8.308 1.00 0.00 15 TRP A N 6
ATOM 6371 C CA . TRP A 1 15 ? -1.431 -4.910 -8.098 1.00 0.00 15 TRP A CA 6
ATOM 6372 C C . TRP A 1 15 ? -1.243 -5.640 -9.422 1.00 0.00 15 TRP A C 6
ATOM 6373 O O . TRP A 1 15 ? -2.050 -5.500 -10.341 1.00 0.00 15 TRP A O 6
ATOM 6394 N N . GLN A 1 16 ? -0.175 -6.429 -9.507 1.00 0.00 16 GLN A N 6
ATOM 6395 C CA . GLN A 1 16 ? 0.124 -7.200 -10.709 1.00 0.00 16 GLN A CA 6
ATOM 6396 C C . GLN A 1 16 ? -0.630 -8.526 -10.690 1.00 0.00 16 GLN A C 6
ATOM 6397 O O . GLN A 1 16 ? -0.587 -9.269 -9.711 1.00 0.00 16 GLN A O 6
ATOM 6411 N N . GLU A 1 17 ? -1.344 -8.790 -11.781 1.00 0.00 17 GLU A N 6
ATOM 6412 C CA . GLU A 1 17 ? -2.151 -10.000 -11.913 1.00 0.00 17 GLU A CA 6
ATOM 6413 C C . GLU A 1 17 ? -1.346 -11.275 -11.696 1.00 0.00 17 GLU A C 6
ATOM 6414 O O . GLU A 1 17 ? -0.138 -11.320 -11.928 1.00 0.00 17 GLU A O 6
ATOM 6426 N N . ASP A 1 18 ? -2.053 -12.318 -11.274 1.00 0.00 18 ASP A N 6
ATOM 6427 C CA . ASP A 1 18 ? -1.455 -13.627 -11.043 1.00 0.00 18 ASP A CA 6
ATOM 6428 C C . ASP A 1 18 ? -0.760 -14.140 -12.300 1.00 0.00 18 ASP A C 6
ATOM 6429 O O . ASP A 1 18 ? 0.331 -14.704 -12.233 1.00 0.00 18 ASP A O 6
ATOM 6438 N N . GLU A 1 19 ? -1.414 -13.961 -13.444 1.00 0.00 19 GLU A N 6
ATOM 6439 C CA . GLU A 1 19 ? -0.874 -14.429 -14.718 1.00 0.00 19 GLU A CA 6
ATOM 6440 C C . GLU A 1 19 ? 0.379 -13.666 -15.122 1.00 0.00 19 GLU A C 6
ATOM 6441 O O . GLU A 1 19 ? 1.352 -14.260 -15.590 1.00 0.00 19 GLU A O 6
ATOM 6453 N N . ASP A 1 20 ? 0.357 -12.356 -14.941 1.00 0.00 20 ASP A N 6
ATOM 6454 C CA . ASP A 1 20 ? 1.501 -11.528 -15.291 1.00 0.00 20 ASP A CA 6
ATOM 6455 C C . ASP A 1 20 ? 2.687 -11.836 -14.381 1.00 0.00 20 ASP A C 6
ATOM 6456 O O . ASP A 1 20 ? 3.844 -11.759 -14.793 1.00 0.00 20 ASP A O 6
ATOM 6465 N N . ALA A 1 21 ? 2.378 -12.197 -13.140 1.00 0.00 21 ALA A N 6
ATOM 6466 C CA . ALA A 1 21 ? 3.404 -12.533 -12.161 1.00 0.00 21 ALA A CA 6
ATOM 6467 C C . ALA A 1 21 ? 3.376 -14.022 -11.829 1.00 0.00 21 ALA A C 6
ATOM 6468 O O . ALA A 1 21 ? 2.923 -14.425 -10.758 1.00 0.00 21 ALA A O 6
ATOM 6475 N N . PRO A 1 22 ? 3.868 -14.858 -12.755 1.00 0.00 22 PRO A N 6
ATOM 6476 C CA . PRO A 1 22 ? 3.909 -16.312 -12.574 1.00 0.00 22 PRO A CA 6
ATOM 6477 C C . PRO A 1 22 ? 4.983 -16.739 -11.580 1.00 0.00 22 PRO A C 6
ATOM 6478 O O . PRO A 1 22 ? 4.976 -17.862 -11.078 1.00 0.00 22 PRO A O 6
ATOM 6489 N N . ALA A 1 23 ? 5.895 -15.820 -11.297 1.00 0.00 23 ALA A N 6
ATOM 6490 C CA . ALA A 1 23 ? 6.977 -16.069 -10.354 1.00 0.00 23 ALA A CA 6
ATOM 6491 C C . ALA A 1 23 ? 7.116 -14.891 -9.402 1.00 0.00 23 ALA A C 6
ATOM 6492 O O . ALA A 1 23 ? 6.699 -13.777 -9.721 1.00 0.00 23 ALA A O 6
ATOM 6499 N N . CYS A 1 24 ? 7.676 -15.139 -8.226 1.00 0.00 24 CYS A N 6
ATOM 6500 C CA . CYS A 1 24 ? 7.838 -14.098 -7.224 1.00 0.00 24 CYS A CA 6
ATOM 6501 C C . CYS A 1 24 ? 8.732 -12.968 -7.718 1.00 0.00 24 CYS A C 6
ATOM 6502 O O . CYS A 1 24 ? 9.878 -13.184 -8.113 1.00 0.00 24 CYS A O 6
ATOM 6510 N N . ASN A 1 25 ? 8.190 -11.758 -7.672 1.00 0.00 25 ASN A N 6
ATOM 6511 C CA . ASN A 1 25 ? 8.912 -10.564 -8.089 1.00 0.00 25 ASN A CA 6
ATOM 6512 C C . ASN A 1 25 ? 10.156 -10.347 -7.234 1.00 0.00 25 ASN A C 6
ATOM 6513 O O . ASN A 1 25 ? 11.121 -9.722 -7.675 1.00 0.00 25 ASN A O 6
ATOM 6524 N N . GLY A 1 26 ? 10.112 -10.829 -5.995 1.00 0.00 26 GLY A N 6
ATOM 6525 C CA . GLY A 1 26 ? 11.228 -10.637 -5.087 1.00 0.00 26 GLY A CA 6
ATOM 6526 C C . GLY A 1 26 ? 12.334 -11.673 -5.211 1.00 0.00 26 GLY A C 6
ATOM 6527 O O . GLY A 1 26 ? 13.498 -11.316 -5.397 1.00 0.00 26 GLY A O 6
ATOM 6531 N N . CYS A 1 27 ? 11.992 -12.949 -5.071 1.00 0.00 27 CYS A N 6
ATOM 6532 C CA . CYS A 1 27 ? 13.000 -14.007 -5.133 1.00 0.00 27 CYS A CA 6
ATOM 6533 C C . CYS A 1 27 ? 12.955 -14.793 -6.443 1.00 0.00 27 CYS A C 6
ATOM 6534 O O . CYS A 1 27 ? 13.765 -15.693 -6.653 1.00 0.00 27 CYS A O 6
ATOM 6542 N N . GLY A 1 28 ? 12.031 -14.445 -7.331 1.00 0.00 28 GLY A N 6
ATOM 6543 C CA . GLY A 1 28 ? 11.946 -15.136 -8.608 1.00 0.00 28 GLY A CA 6
ATOM 6544 C C . GLY A 1 28 ? 11.445 -16.565 -8.497 1.00 0.00 28 GLY A C 6
ATOM 6545 O O . GLY A 1 28 ? 11.480 -17.310 -9.475 1.00 0.00 28 GLY A O 6
ATOM 6549 N N . CYS A 1 29 ? 10.972 -16.958 -7.318 1.00 0.00 29 CYS A N 6
ATOM 6550 C CA . CYS A 1 29 ? 10.466 -18.317 -7.138 1.00 0.00 29 CYS A CA 6
ATOM 6551 C C . CYS A 1 29 ? 9.141 -18.476 -7.870 1.00 0.00 29 CYS A C 6
ATOM 6552 O O . CYS A 1 29 ? 8.354 -17.535 -7.955 1.00 0.00 29 CYS A O 6
ATOM 6560 N N . VAL A 1 30 ? 8.910 -19.664 -8.420 1.00 0.00 30 VAL A N 6
ATOM 6561 C CA . VAL A 1 30 ? 7.688 -19.923 -9.171 1.00 0.00 30 VAL A CA 6
ATOM 6562 C C . VAL A 1 30 ? 6.515 -20.260 -8.263 1.00 0.00 30 VAL A C 6
ATOM 6563 O O . VAL A 1 30 ? 6.664 -20.982 -7.276 1.00 0.00 30 VAL A O 6
ATOM 6576 N N . PHE A 1 31 ? 5.347 -19.743 -8.613 1.00 0.00 31 PHE A N 6
ATOM 6577 C CA . PHE A 1 31 ? 4.140 -20.000 -7.841 1.00 0.00 31 PHE A CA 6
ATOM 6578 C C . PHE A 1 31 ? 3.501 -21.313 -8.278 1.00 0.00 31 PHE A C 6
ATOM 6579 O O . PHE A 1 31 ? 3.384 -21.604 -9.468 1.00 0.00 31 PHE A O 6
ATOM 6596 N N . THR A 1 32 ? 3.095 -22.095 -7.290 1.00 0.00 32 THR A N 6
ATOM 6597 C CA . THR A 1 32 ? 2.469 -23.384 -7.531 1.00 0.00 32 THR A CA 6
ATOM 6598 C C . THR A 1 32 ? 1.134 -23.485 -6.802 1.00 0.00 32 THR A C 6
ATOM 6599 O O . THR A 1 32 ? 0.826 -22.669 -5.934 1.00 0.00 32 THR A O 6
ATOM 6610 N N . THR A 1 33 ? 0.351 -24.496 -7.154 1.00 0.00 33 THR A N 6
ATOM 6611 C CA . THR A 1 33 ? -0.947 -24.711 -6.528 1.00 0.00 33 THR A CA 6
ATOM 6612 C C . THR A 1 33 ? -0.848 -24.569 -5.013 1.00 0.00 33 THR A C 6
ATOM 6613 O O . THR A 1 33 ? -1.724 -23.978 -4.382 1.00 0.00 33 THR A O 6
ATOM 6624 N N . THR A 1 34 ? 0.217 -25.114 -4.431 1.00 0.00 34 THR A N 6
ATOM 6625 C CA . THR A 1 34 ? 0.412 -25.039 -2.987 1.00 0.00 34 THR A CA 6
ATOM 6626 C C . THR A 1 34 ? 0.751 -23.618 -2.546 1.00 0.00 34 THR A C 6
ATOM 6627 O O . THR A 1 34 ? 0.352 -23.193 -1.462 1.00 0.00 34 THR A O 6
ATOM 6638 N N . VAL A 1 35 ? 1.488 -22.880 -3.371 1.00 0.00 35 VAL A N 6
ATOM 6639 C CA . VAL A 1 35 ? 1.858 -21.515 -3.019 1.00 0.00 35 VAL A CA 6
ATOM 6640 C C . VAL A 1 35 ? 0.846 -20.511 -3.540 1.00 0.00 35 VAL A C 6
ATOM 6641 O O . VAL A 1 35 ? 0.688 -20.324 -4.746 1.00 0.00 35 VAL A O 6
ATOM 6654 N N . ARG A 1 36 ? 0.174 -19.865 -2.608 1.00 0.00 36 ARG A N 6
ATOM 6655 C CA . ARG A 1 36 ? -0.824 -18.859 -2.930 1.00 0.00 36 ARG A CA 6
ATOM 6656 C C . ARG A 1 36 ? -0.158 -17.538 -3.294 1.00 0.00 36 ARG A C 6
ATOM 6657 O O . ARG A 1 36 ? 0.917 -17.214 -2.789 1.00 0.00 36 ARG A O 6
ATOM 6678 N N . ARG A 1 37 ? -0.813 -16.771 -4.152 1.00 0.00 37 ARG A N 6
ATOM 6679 C CA . ARG A 1 37 ? -0.287 -15.475 -4.553 1.00 0.00 37 ARG A CA 6
ATOM 6680 C C . ARG A 1 37 ? -0.795 -14.386 -3.625 1.00 0.00 37 ARG A C 6
ATOM 6681 O O . ARG A 1 37 ? -1.945 -14.409 -3.186 1.00 0.00 37 ARG A O 6
ATOM 6702 N N . HIS A 1 38 ? 0.074 -13.432 -3.341 1.00 0.00 38 HIS A N 6
ATOM 6703 C CA . HIS A 1 38 ? -0.273 -12.320 -2.474 1.00 0.00 38 HIS A CA 6
ATOM 6704 C C . HIS A 1 38 ? 0.313 -11.030 -3.019 1.00 0.00 38 HIS A C 6
ATOM 6705 O O . HIS A 1 38 ? 1.133 -11.054 -3.935 1.00 0.00 38 HIS A O 6
ATOM 6720 N N . HIS A 1 39 ? -0.116 -9.907 -2.476 1.00 0.00 39 HIS A N 6
ATOM 6721 C CA . HIS A 1 39 ? 0.368 -8.619 -2.943 1.00 0.00 39 HIS A CA 6
ATOM 6722 C C . HIS A 1 39 ? 0.974 -7.811 -1.806 1.00 0.00 39 HIS A C 6
ATOM 6723 O O . HIS A 1 39 ? 0.475 -7.835 -0.681 1.00 0.00 39 HIS A O 6
ATOM 6738 N N . CYS A 1 40 ? 2.031 -7.066 -2.114 1.00 0.00 40 CYS A N 6
ATOM 6739 C CA . CYS A 1 40 ? 2.691 -6.210 -1.142 1.00 0.00 40 CYS A CA 6
ATOM 6740 C C . CYS A 1 40 ? 2.044 -4.826 -1.199 1.00 0.00 40 CYS A C 6
ATOM 6741 O O . CYS A 1 40 ? 1.723 -4.327 -2.275 1.00 0.00 40 CYS A O 6
ATOM 6749 N N . ARG A 1 41 ? 1.813 -4.233 -0.029 1.00 0.00 41 ARG A N 6
ATOM 6750 C CA . ARG A 1 41 ? 1.154 -2.929 0.054 1.00 0.00 41 ARG A CA 6
ATOM 6751 C C . ARG A 1 41 ? 2.059 -1.787 -0.397 1.00 0.00 41 ARG A C 6
ATOM 6752 O O . ARG A 1 41 ? 1.627 -0.637 -0.473 1.00 0.00 41 ARG A O 6
ATOM 6773 N N . ASN A 1 42 ? 3.309 -2.106 -0.687 1.00 0.00 42 ASN A N 6
ATOM 6774 C CA . ASN A 1 42 ? 4.273 -1.105 -1.123 1.00 0.00 42 ASN A CA 6
ATOM 6775 C C . ASN A 1 42 ? 4.486 -1.144 -2.634 1.00 0.00 42 ASN A C 6
ATOM 6776 O O . ASN A 1 42 ? 4.055 -0.239 -3.348 1.00 0.00 42 ASN A O 6
ATOM 6787 N N . CYS A 1 43 ? 5.167 -2.175 -3.118 1.00 0.00 43 CYS A N 6
ATOM 6788 C CA . CYS A 1 43 ? 5.445 -2.293 -4.545 1.00 0.00 43 CYS A CA 6
ATOM 6789 C C . CYS A 1 43 ? 4.223 -2.765 -5.328 1.00 0.00 43 CYS A C 6
ATOM 6790 O O . CYS A 1 43 ? 4.099 -2.499 -6.523 1.00 0.00 43 CYS A O 6
ATOM 6798 N N . GLY A 1 44 ? 3.314 -3.457 -4.648 1.00 0.00 44 GLY A N 6
ATOM 6799 C CA . GLY A 1 44 ? 2.111 -3.937 -5.303 1.00 0.00 44 GLY A CA 6
ATOM 6800 C C . GLY A 1 44 ? 2.371 -5.112 -6.224 1.00 0.00 44 GLY A C 6
ATOM 6801 O O . GLY A 1 44 ? 1.591 -5.379 -7.139 1.00 0.00 44 GLY A O 6
ATOM 6805 N N . TYR A 1 45 ? 3.463 -5.822 -5.975 1.00 0.00 45 TYR A N 6
ATOM 6806 C CA . TYR A 1 45 ? 3.822 -6.985 -6.776 1.00 0.00 45 TYR A CA 6
ATOM 6807 C C . TYR A 1 45 ? 3.397 -8.266 -6.072 1.00 0.00 45 TYR A C 6
ATOM 6808 O O . TYR A 1 45 ? 3.103 -8.262 -4.876 1.00 0.00 45 TYR A O 6
ATOM 6826 N N . VAL A 1 46 ? 3.363 -9.359 -6.820 1.00 0.00 46 VAL A N 6
ATOM 6827 C CA . VAL A 1 46 ? 2.968 -10.636 -6.248 1.00 0.00 46 VAL A CA 6
ATOM 6828 C C . VAL A 1 46 ? 4.130 -11.280 -5.503 1.00 0.00 46 VAL A C 6
ATOM 6829 O O . VAL A 1 46 ? 5.229 -11.421 -6.042 1.00 0.00 46 VAL A O 6
ATOM 6842 N N . LEU A 1 47 ? 3.876 -11.678 -4.262 1.00 0.00 47 LEU A N 6
ATOM 6843 C CA . LEU A 1 47 ? 4.893 -12.323 -3.439 1.00 0.00 47 LEU A CA 6
ATOM 6844 C C . LEU A 1 47 ? 4.340 -13.597 -2.816 1.00 0.00 47 LEU A C 6
ATOM 6845 O O . LEU A 1 47 ? 3.218 -13.610 -2.307 1.00 0.00 47 LEU A O 6
ATOM 6861 N N . CYS A 1 48 ? 5.140 -14.653 -2.812 1.00 0.00 48 CYS A N 6
ATOM 6862 C CA . CYS A 1 48 ? 4.723 -15.901 -2.197 1.00 0.00 48 CYS A CA 6
ATOM 6863 C C . CYS A 1 48 ? 4.760 -15.731 -0.686 1.00 0.00 48 CYS A C 6
ATOM 6864 O O . CYS A 1 48 ? 5.198 -14.690 -0.197 1.00 0.00 48 CYS A O 6
ATOM 6872 N N . GLY A 1 49 ? 4.302 -16.725 0.064 1.00 0.00 49 GLY A N 6
ATOM 6873 C CA . GLY A 1 49 ? 4.308 -16.596 1.508 1.00 0.00 49 GLY A CA 6
ATOM 6874 C C . GLY A 1 49 ? 5.667 -16.199 2.047 1.00 0.00 49 GLY A C 6
ATOM 6875 O O . GLY A 1 49 ? 5.781 -15.229 2.793 1.00 0.00 49 GLY A O 6
ATOM 6879 N N . ASP A 1 50 ? 6.692 -16.960 1.666 1.00 0.00 50 ASP A N 6
ATOM 6880 C CA . ASP A 1 50 ? 8.063 -16.709 2.114 1.00 0.00 50 ASP A CA 6
ATOM 6881 C C . ASP A 1 50 ? 8.543 -15.299 1.788 1.00 0.00 50 ASP A C 6
ATOM 6882 O O . ASP A 1 50 ? 9.282 -14.686 2.556 1.00 0.00 50 ASP A O 6
ATOM 6891 N N . CYS A 1 51 ? 8.116 -14.797 0.639 1.00 0.00 51 CYS A N 6
ATOM 6892 C CA . CYS A 1 51 ? 8.499 -13.463 0.199 1.00 0.00 51 CYS A CA 6
ATOM 6893 C C . CYS A 1 51 ? 7.553 -12.410 0.754 1.00 0.00 51 CYS A C 6
ATOM 6894 O O . CYS A 1 51 ? 7.754 -11.212 0.557 1.00 0.00 51 CYS A O 6
ATOM 6902 N N . SER A 1 52 ? 6.529 -12.865 1.464 1.00 0.00 52 SER A N 6
ATOM 6903 C CA . SER A 1 52 ? 5.553 -11.976 2.069 1.00 0.00 52 SER A CA 6
ATOM 6904 C C . SER A 1 52 ? 5.340 -12.371 3.528 1.00 0.00 52 SER A C 6
ATOM 6905 O O . SER A 1 52 ? 4.288 -12.103 4.107 1.00 0.00 52 SER A O 6
ATOM 6913 N N . ARG A 1 53 ? 6.361 -12.995 4.120 1.00 0.00 53 ARG A N 6
ATOM 6914 C CA . ARG A 1 53 ? 6.297 -13.409 5.519 1.00 0.00 53 ARG A CA 6
ATOM 6915 C C . ARG A 1 53 ? 6.628 -12.246 6.448 1.00 0.00 53 ARG A C 6
ATOM 6916 O O . ARG A 1 53 ? 6.345 -12.302 7.644 1.00 0.00 53 ARG A O 6
ATOM 6937 N N . HIS A 1 54 ? 7.242 -11.195 5.908 1.00 0.00 54 HIS A N 6
ATOM 6938 C CA . HIS A 1 54 ? 7.614 -10.042 6.723 1.00 0.00 54 HIS A CA 6
ATOM 6939 C C . HIS A 1 54 ? 6.426 -9.123 6.958 1.00 0.00 54 HIS A C 6
ATOM 6940 O O . HIS A 1 54 ? 5.398 -9.228 6.290 1.00 0.00 54 HIS A O 6
ATOM 6955 N N . ARG A 1 55 ? 6.589 -8.215 7.910 1.00 0.00 55 ARG A N 6
ATOM 6956 C CA . ARG A 1 55 ? 5.546 -7.258 8.240 1.00 0.00 55 ARG A CA 6
ATOM 6957 C C . ARG A 1 55 ? 6.161 -5.900 8.574 1.00 0.00 55 ARG A C 6
ATOM 6958 O O . ARG A 1 55 ? 7.146 -5.816 9.307 1.00 0.00 55 ARG A O 6
ATOM 6979 N N . ALA A 1 56 ? 5.574 -4.848 8.032 1.00 0.00 56 ALA A N 6
ATOM 6980 C CA . ALA A 1 56 ? 6.069 -3.496 8.277 1.00 0.00 56 ALA A CA 6
ATOM 6981 C C . ALA A 1 56 ? 4.995 -2.450 8.025 1.00 0.00 56 ALA A C 6
ATOM 6982 O O . ALA A 1 56 ? 4.098 -2.656 7.208 1.00 0.00 56 ALA A O 6
ATOM 6989 N N . ALA A 1 57 ? 5.107 -1.311 8.700 1.00 0.00 57 ALA A N 6
ATOM 6990 C CA . ALA A 1 57 ? 4.162 -0.222 8.514 1.00 0.00 57 ALA A CA 6
ATOM 6991 C C . ALA A 1 57 ? 4.653 0.675 7.390 1.00 0.00 57 ALA A C 6
ATOM 6992 O O . ALA A 1 57 ? 5.850 0.720 7.107 1.00 0.00 57 ALA A O 6
ATOM 6999 N N . ILE A 1 58 ? 3.736 1.377 6.740 1.00 0.00 58 ILE A N 6
ATOM 7000 C CA . ILE A 1 58 ? 4.087 2.255 5.638 1.00 0.00 58 ILE A CA 6
ATOM 7001 C C . ILE A 1 58 ? 3.444 3.625 5.814 1.00 0.00 58 ILE A C 6
ATOM 7002 O O . ILE A 1 58 ? 2.393 3.911 5.239 1.00 0.00 58 ILE A O 6
ATOM 7018 N N . PRO A 1 59 ? 4.061 4.483 6.639 1.00 0.00 59 PRO A N 6
ATOM 7019 C CA . PRO A 1 59 ? 3.546 5.825 6.925 1.00 0.00 59 PRO A CA 6
ATOM 7020 C C . PRO A 1 59 ? 3.558 6.762 5.720 1.00 0.00 59 PRO A C 6
ATOM 7021 O O . PRO A 1 59 ? 2.987 7.852 5.777 1.00 0.00 59 PRO A O 6
ATOM 7032 N N . MET A 1 60 ? 4.169 6.337 4.619 1.00 0.00 60 MET A N 6
ATOM 7033 C CA . MET A 1 60 ? 4.185 7.158 3.411 1.00 0.00 60 MET A CA 6
ATOM 7034 C C . MET A 1 60 ? 2.962 6.826 2.573 1.00 0.00 60 MET A C 6
ATOM 7035 O O . MET A 1 60 ? 2.354 7.696 1.949 1.00 0.00 60 MET A O 6
ATOM 7049 N N . ARG A 1 61 ? 2.614 5.548 2.577 1.00 0.00 61 ARG A N 6
ATOM 7050 C CA . ARG A 1 61 ? 1.466 5.051 1.835 1.00 0.00 61 ARG A CA 6
ATOM 7051 C C . ARG A 1 61 ? 0.184 5.217 2.653 1.00 0.00 61 ARG A C 6
ATOM 7052 O O . ARG A 1 61 ? -0.895 4.795 2.235 1.00 0.00 61 ARG A O 6
ATOM 7073 N N . GLY A 1 62 ? 0.320 5.841 3.821 1.00 0.00 62 GLY A N 6
ATOM 7074 C CA . GLY A 1 62 ? -0.822 6.066 4.689 1.00 0.00 62 GLY A CA 6
ATOM 7075 C C . GLY A 1 62 ? -1.011 4.955 5.698 1.00 0.00 62 GLY A C 6
ATOM 7076 O O . GLY A 1 62 ? -1.981 4.950 6.455 1.00 0.00 62 GLY A O 6
ATOM 7080 N N . ILE A 1 63 ? -0.080 4.009 5.707 1.00 0.00 63 ILE A N 6
ATOM 7081 C CA . ILE A 1 63 ? -0.139 2.882 6.621 1.00 0.00 63 ILE A CA 6
ATOM 7082 C C . ILE A 1 63 ? 0.685 3.176 7.873 1.00 0.00 63 ILE A C 6
ATOM 7083 O O . ILE A 1 63 ? 1.906 3.017 7.877 1.00 0.00 63 ILE A O 6
ATOM 7099 N N . THR A 1 64 ? 0.008 3.613 8.932 1.00 0.00 64 THR A N 6
ATOM 7100 C CA . THR A 1 64 ? 0.678 3.940 10.187 1.00 0.00 64 THR A CA 6
ATOM 7101 C C . THR A 1 64 ? 0.877 2.701 11.051 1.00 0.00 64 THR A C 6
ATOM 7102 O O . THR A 1 64 ? 1.717 2.690 11.951 1.00 0.00 64 THR A O 6
ATOM 7113 N N . GLU A 1 65 ? 0.121 1.651 10.758 1.00 0.00 65 GLU A N 6
ATOM 7114 C CA . GLU A 1 65 ? 0.241 0.403 11.498 1.00 0.00 65 GLU A CA 6
ATOM 7115 C C . GLU A 1 65 ? 1.001 -0.610 10.656 1.00 0.00 65 GLU A C 6
ATOM 7116 O O . GLU A 1 65 ? 0.900 -0.604 9.429 1.00 0.00 65 GLU A O 6
ATOM 7128 N N . PRO A 1 66 ? 1.790 -1.482 11.293 1.00 0.00 66 PRO A N 6
ATOM 7129 C CA . PRO A 1 66 ? 2.578 -2.483 10.575 1.00 0.00 66 PRO A CA 6
ATOM 7130 C C . PRO A 1 66 ? 1.704 -3.388 9.717 1.00 0.00 66 PRO A C 6
ATOM 7131 O O . PRO A 1 66 ? 0.765 -4.015 10.208 1.00 0.00 66 PRO A O 6
ATOM 7142 N N . GLU A 1 67 ? 2.016 -3.435 8.425 1.00 0.00 67 GLU A N 6
ATOM 7143 C CA . GLU A 1 67 ? 1.265 -4.244 7.475 1.00 0.00 67 GLU A CA 6
ATOM 7144 C C . GLU A 1 67 ? 2.196 -5.173 6.697 1.00 0.00 67 GLU A C 6
ATOM 7145 O O . GLU A 1 67 ? 3.417 -5.029 6.750 1.00 0.00 67 GLU A O 6
ATOM 7157 N N . ARG A 1 68 ? 1.615 -6.135 5.990 1.00 0.00 68 ARG A N 6
ATOM 7158 C CA . ARG A 1 68 ? 2.391 -7.101 5.217 1.00 0.00 68 ARG A CA 6
ATOM 7159 C C . ARG A 1 68 ? 3.023 -6.473 3.976 1.00 0.00 68 ARG A C 6
ATOM 7160 O O . ARG A 1 68 ? 2.394 -5.704 3.247 1.00 0.00 68 ARG A O 6
ATOM 7181 N N . VAL A 1 69 ? 4.276 -6.846 3.751 1.00 0.00 69 VAL A N 6
ATOM 7182 C CA . VAL A 1 69 ? 5.050 -6.381 2.606 1.00 0.00 69 VAL A CA 6
ATOM 7183 C C . VAL A 1 69 ? 6.001 -7.471 2.143 1.00 0.00 69 VAL A C 6
ATOM 7184 O O . VAL A 1 69 ? 6.073 -8.543 2.746 1.00 0.00 69 VAL A O 6
ATOM 7197 N N . CYS A 1 70 ? 6.758 -7.183 1.095 1.00 0.00 70 CYS A N 6
ATOM 7198 C CA . CYS A 1 70 ? 7.733 -8.124 0.580 1.00 0.00 70 CYS A CA 6
ATOM 7199 C C . CYS A 1 70 ? 9.083 -7.848 1.227 1.00 0.00 70 CYS A C 6
ATOM 7200 O O . CYS A 1 70 ? 9.150 -7.192 2.266 1.00 0.00 70 CYS A O 6
ATOM 7208 N N . ASP A 1 71 ? 10.153 -8.351 0.632 1.00 0.00 71 ASP A N 6
ATOM 7209 C CA . ASP A 1 71 ? 11.485 -8.140 1.194 1.00 0.00 71 ASP A CA 6
ATOM 7210 C C . ASP A 1 71 ? 12.089 -6.795 0.784 1.00 0.00 71 ASP A C 6
ATOM 7211 O O . ASP A 1 71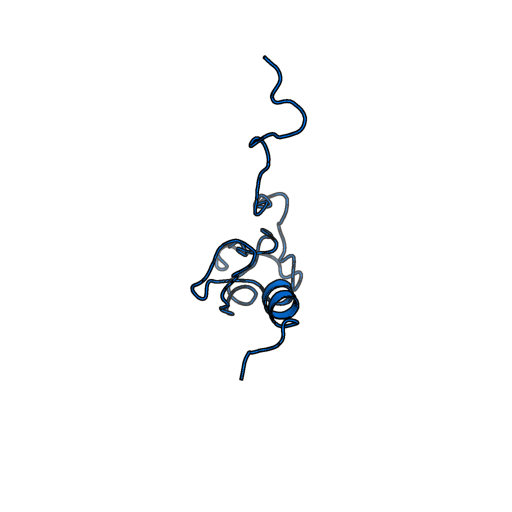 ? 12.668 -6.096 1.617 1.00 0.00 71 ASP A O 6
ATOM 7220 N N . ALA A 1 72 ? 11.968 -6.430 -0.488 1.00 0.00 72 ALA A N 6
ATOM 7221 C CA . ALA A 1 72 ? 12.527 -5.165 -0.962 1.00 0.00 72 ALA A CA 6
ATOM 7222 C C . ALA A 1 72 ? 11.812 -3.965 -0.350 1.00 0.00 72 ALA A C 6
ATOM 7223 O O . ALA A 1 72 ? 12.452 -3.013 0.095 1.00 0.00 72 ALA A O 6
ATOM 7230 N N . CYS A 1 73 ? 10.489 -4.019 -0.323 1.00 0.00 73 CYS A N 6
ATOM 7231 C CA . CYS A 1 73 ? 9.692 -2.940 0.243 1.00 0.00 73 CYS A CA 6
ATOM 7232 C C . CYS A 1 73 ? 9.970 -2.800 1.731 1.00 0.00 73 CYS A C 6
ATOM 7233 O O . CYS A 1 73 ? 10.100 -1.689 2.245 1.00 0.00 73 CYS A O 6
ATOM 7241 N N . TYR A 1 74 ? 10.089 -3.926 2.416 1.00 0.00 74 TYR A N 6
ATOM 7242 C CA . TYR A 1 74 ? 10.383 -3.905 3.837 1.00 0.00 74 TYR A CA 6
ATOM 7243 C C . TYR A 1 74 ? 11.659 -3.115 4.073 1.00 0.00 74 TYR A C 6
ATOM 7244 O O . TYR A 1 74 ? 11.758 -2.337 5.019 1.00 0.00 74 TYR A O 6
ATOM 7262 N N . LEU A 1 75 ? 12.629 -3.327 3.188 1.00 0.00 75 LEU A N 6
ATOM 7263 C CA . LEU A 1 75 ? 13.915 -2.648 3.263 1.00 0.00 75 LEU A CA 6
ATOM 7264 C C . LEU A 1 75 ? 13.812 -1.170 2.902 1.00 0.00 75 LEU A C 6
ATOM 7265 O O . LEU A 1 75 ? 14.247 -0.305 3.661 1.00 0.00 75 LEU A O 6
ATOM 7281 N N . ALA A 1 76 ? 13.251 -0.881 1.730 1.00 0.00 76 ALA A N 6
ATOM 7282 C CA . ALA A 1 76 ? 13.123 0.499 1.277 1.00 0.00 76 ALA A CA 6
ATOM 7283 C C . ALA A 1 76 ? 12.529 1.362 2.374 1.00 0.00 76 ALA A C 6
ATOM 7284 O O . ALA A 1 76 ? 13.073 2.416 2.705 1.00 0.00 76 ALA A O 6
ATOM 7291 N N . LEU A 1 77 ? 11.440 0.899 2.969 1.00 0.00 77 LEU A N 6
ATOM 7292 C CA . LEU A 1 77 ? 10.826 1.630 4.062 1.00 0.00 77 LEU A CA 6
ATOM 7293 C C . LEU A 1 77 ? 11.797 1.641 5.232 1.00 0.00 77 LEU A C 6
ATOM 7294 O O . LEU A 1 77 ? 11.996 2.657 5.896 1.00 0.00 77 LEU A O 6
ATOM 7310 N N . ARG A 1 78 ? 12.408 0.480 5.452 1.00 0.00 78 ARG A N 6
ATOM 7311 C CA . ARG A 1 78 ? 13.386 0.285 6.514 1.00 0.00 78 ARG A CA 6
ATOM 7312 C C . ARG A 1 78 ? 14.509 1.314 6.432 1.00 0.00 78 ARG A C 6
ATOM 7313 O O . ARG A 1 78 ? 15.199 1.568 7.420 1.00 0.00 78 ARG A O 6
ATOM 7334 N N . SER A 1 79 ? 14.687 1.908 5.259 1.00 0.00 79 SER A N 6
ATOM 7335 C CA . SER A 1 79 ? 15.731 2.907 5.079 1.00 0.00 79 SER A CA 6
ATOM 7336 C C . SER A 1 79 ? 15.529 4.075 6.036 1.00 0.00 79 SER A C 6
ATOM 7337 O O . SER A 1 79 ? 16.492 4.695 6.486 1.00 0.00 79 SER A O 6
ATOM 7345 N N . SER A 1 80 ? 14.270 4.366 6.351 1.00 0.00 80 SER A N 6
ATOM 7346 C CA . SER A 1 80 ? 13.946 5.453 7.265 1.00 0.00 80 SER A CA 6
ATOM 7347 C C . SER A 1 80 ? 14.531 5.183 8.646 1.00 0.00 80 SER A C 6
ATOM 7348 O O . SER A 1 80 ? 14.939 6.104 9.352 1.00 0.00 80 SER A O 6
ATOM 7356 N N . ASN A 1 81 ? 14.563 3.908 9.026 1.00 0.00 81 ASN A N 6
ATOM 7357 C CA . ASN A 1 81 ? 15.095 3.511 10.323 1.00 0.00 81 ASN A CA 6
ATOM 7358 C C . ASN A 1 81 ? 16.566 3.119 10.221 1.00 0.00 81 ASN A C 6
ATOM 7359 O O . ASN A 1 81 ? 16.926 2.204 9.484 1.00 0.00 81 ASN A O 6
ATOM 7370 N N . MET A 1 82 ? 17.409 3.816 10.973 1.00 0.00 82 MET A N 6
ATOM 7371 C CA . MET A 1 82 ? 18.838 3.539 10.973 1.00 0.00 82 MET A CA 6
ATOM 7372 C C . MET A 1 82 ? 19.178 2.461 11.998 1.00 0.00 82 MET A C 6
ATOM 7373 O O . MET A 1 82 ? 18.718 2.511 13.139 1.00 0.00 82 MET A O 6
ATOM 7387 N N . ALA A 1 83 ? 19.988 1.492 11.586 1.00 0.00 83 ALA A N 6
ATOM 7388 C CA . ALA A 1 83 ? 20.389 0.407 12.473 1.00 0.00 83 ALA A CA 6
ATOM 7389 C C . ALA A 1 83 ? 21.185 0.945 13.658 1.00 0.00 83 ALA A C 6
ATOM 7390 O O . ALA A 1 83 ? 21.962 1.890 13.517 1.00 0.00 83 ALA A O 6
ATOM 7397 N N . GLY A 1 84 ? 20.984 0.344 14.827 1.00 0.00 84 GLY A N 6
ATOM 7398 C CA . GLY A 1 84 ? 21.688 0.786 16.018 1.00 0.00 84 GLY A CA 6
ATOM 7399 C C . GLY A 1 84 ? 22.659 -0.250 16.546 1.00 0.00 84 GLY A C 6
ATOM 7400 O O . GLY A 1 84 ? 23.588 0.132 17.288 1.00 0.00 84 GLY A O 6
ATOM 7405 N N . GLY A 1 1 ? -14.912 3.256 -18.077 1.00 0.00 1 GLY A N 7
ATOM 7406 C CA . GLY A 1 1 ? -15.040 3.217 -16.595 1.00 0.00 1 GLY A CA 7
ATOM 7407 C C . GLY A 1 1 ? -14.800 4.569 -15.954 1.00 0.00 1 GLY A C 7
ATOM 7408 O O . GLY A 1 1 ? -14.888 5.600 -16.621 1.00 0.00 1 GLY A O 7
ATOM 7414 N N . PRO A 1 2 ? -14.483 4.592 -14.652 1.00 0.00 2 PRO A N 7
ATOM 7415 C CA . PRO A 1 2 ? -14.222 5.834 -13.920 1.00 0.00 2 PRO A CA 7
ATOM 7416 C C . PRO A 1 2 ? -13.044 6.603 -14.503 1.00 0.00 2 PRO A C 7
ATOM 7417 O O . PRO A 1 2 ? -12.115 6.013 -15.055 1.00 0.00 2 PRO A O 7
ATOM 7428 N N . LEU A 1 3 ? -13.089 7.925 -14.382 1.00 0.00 3 LEU A N 7
ATOM 7429 C CA . LEU A 1 3 ? -12.025 8.775 -14.900 1.00 0.00 3 LEU A CA 7
ATOM 7430 C C . LEU A 1 3 ? -10.855 8.833 -13.922 1.00 0.00 3 LEU A C 7
ATOM 7431 O O . LEU A 1 3 ? -11.050 8.895 -12.708 1.00 0.00 3 LEU A O 7
ATOM 7447 N N . GLY A 1 4 ? -9.639 8.811 -14.459 1.00 0.00 4 GLY A N 7
ATOM 7448 C CA . GLY A 1 4 ? -8.457 8.859 -13.620 1.00 0.00 4 GLY A CA 7
ATOM 7449 C C . GLY A 1 4 ? -8.090 10.272 -13.215 1.00 0.00 4 GLY A C 7
ATOM 7450 O O . GLY A 1 4 ? -8.796 11.224 -13.550 1.00 0.00 4 GLY A O 7
ATOM 7454 N N . SER A 1 5 ? -6.982 10.411 -12.493 1.00 0.00 5 SER A N 7
ATOM 7455 C CA . SER A 1 5 ? -6.524 11.720 -12.046 1.00 0.00 5 SER A CA 7
ATOM 7456 C C . SER A 1 5 ? -6.016 12.546 -13.225 1.00 0.00 5 SER A C 7
ATOM 7457 O O . SER A 1 5 ? -5.650 11.999 -14.266 1.00 0.00 5 SER A O 7
ATOM 7465 N N . MET A 1 6 ? -6.000 13.864 -13.057 1.00 0.00 6 MET A N 7
ATOM 7466 C CA . MET A 1 6 ? -5.541 14.763 -14.111 1.00 0.00 6 MET A CA 7
ATOM 7467 C C . MET A 1 6 ? -4.087 14.487 -14.482 1.00 0.00 6 MET A C 7
ATOM 7468 O O . MET A 1 6 ? -3.711 14.566 -15.651 1.00 0.00 6 MET A O 7
ATOM 7482 N N . GLY A 1 7 ? -3.272 14.168 -13.483 1.00 0.00 7 GLY A N 7
ATOM 7483 C CA . GLY A 1 7 ? -1.869 13.893 -13.732 1.00 0.00 7 GLY A CA 7
ATOM 7484 C C . GLY A 1 7 ? -1.605 12.427 -14.012 1.00 0.00 7 GLY A C 7
ATOM 7485 O O . GLY A 1 7 ? -2.512 11.600 -13.921 1.00 0.00 7 GLY A O 7
ATOM 7489 N N . GLU A 1 8 ? -0.361 12.104 -14.347 1.00 0.00 8 GLU A N 7
ATOM 7490 C CA . GLU A 1 8 ? 0.014 10.725 -14.634 1.00 0.00 8 GLU A CA 7
ATOM 7491 C C . GLU A 1 8 ? 0.501 10.020 -13.372 1.00 0.00 8 GLU A C 7
ATOM 7492 O O . GLU A 1 8 ? 1.118 8.959 -13.441 1.00 0.00 8 GLU A O 7
ATOM 7504 N N . LYS A 1 9 ? 0.195 10.603 -12.214 1.00 0.00 9 LYS A N 7
ATOM 7505 C CA . LYS A 1 9 ? 0.582 10.006 -10.943 1.00 0.00 9 LYS A CA 7
ATOM 7506 C C . LYS A 1 9 ? -0.261 8.761 -10.684 1.00 0.00 9 LYS A C 7
ATOM 7507 O O . LYS A 1 9 ? -0.077 8.062 -9.687 1.00 0.00 9 LYS A O 7
ATOM 7526 N N . GLN A 1 10 ? -1.184 8.492 -11.606 1.00 0.00 10 GLN A N 7
ATOM 7527 C CA . GLN A 1 10 ? -2.066 7.339 -11.515 1.00 0.00 10 GLN A CA 7
ATOM 7528 C C . GLN A 1 10 ? -1.288 6.038 -11.674 1.00 0.00 10 GLN A C 7
ATOM 7529 O O . GLN A 1 10 ? -0.814 5.716 -12.762 1.00 0.00 10 GLN A O 7
ATOM 7543 N N . SER A 1 11 ? -1.166 5.296 -10.575 1.00 0.00 11 SER A N 7
ATOM 7544 C CA . SER A 1 11 ? -0.450 4.023 -10.571 1.00 0.00 11 SER A CA 7
ATOM 7545 C C . SER A 1 11 ? -0.030 3.649 -9.151 1.00 0.00 11 SER A C 7
ATOM 7546 O O . SER A 1 11 ? 1.069 3.143 -8.930 1.00 0.00 11 SER A O 7
ATOM 7554 N N . LYS A 1 12 ? -0.916 3.904 -8.192 1.00 0.00 12 LYS A N 7
ATOM 7555 C CA . LYS A 1 12 ? -0.638 3.595 -6.795 1.00 0.00 12 LYS A CA 7
ATOM 7556 C C . LYS A 1 12 ? -1.208 2.233 -6.418 1.00 0.00 12 LYS A C 7
ATOM 7557 O O . LYS A 1 12 ? -2.410 1.998 -6.540 1.00 0.00 12 LYS A O 7
ATOM 7576 N N . GLY A 1 13 ? -0.342 1.339 -5.953 1.00 0.00 13 GLY A N 7
ATOM 7577 C CA . GLY A 1 13 ? -0.786 0.016 -5.560 1.00 0.00 13 GLY A CA 7
ATOM 7578 C C . GLY A 1 13 ? -1.289 -0.802 -6.734 1.00 0.00 13 GLY A C 7
ATOM 7579 O O . GLY A 1 13 ? -2.382 -1.366 -6.680 1.00 0.00 13 GLY A O 7
ATOM 7583 N N . TYR A 1 14 ? -0.493 -0.874 -7.797 1.00 0.00 14 TYR A N 7
ATOM 7584 C CA . TYR A 1 14 ? -0.879 -1.637 -8.979 1.00 0.00 14 TYR A CA 7
ATOM 7585 C C . TYR A 1 14 ? -0.718 -3.132 -8.733 1.00 0.00 14 TYR A C 7
ATOM 7586 O O . TYR A 1 14 ? 0.376 -3.609 -8.435 1.00 0.00 14 TYR A O 7
ATOM 7604 N N . TRP A 1 15 ? -1.816 -3.863 -8.862 1.00 0.00 15 TRP A N 7
ATOM 7605 C CA . TRP A 1 15 ? -1.800 -5.310 -8.656 1.00 0.00 15 TRP A CA 7
ATOM 7606 C C . TRP A 1 15 ? -1.416 -6.037 -9.939 1.00 0.00 15 TRP A C 7
ATOM 7607 O O . TRP A 1 15 ? -2.126 -5.961 -10.941 1.00 0.00 15 TRP A O 7
ATOM 7628 N N . GLN A 1 16 ? -0.303 -6.765 -9.895 1.00 0.00 16 GLN A N 7
ATOM 7629 C CA . GLN A 1 16 ? 0.158 -7.533 -11.046 1.00 0.00 16 GLN A CA 7
ATOM 7630 C C . GLN A 1 16 ? -0.539 -8.890 -11.070 1.00 0.00 16 GLN A C 7
ATOM 7631 O O . GLN A 1 16 ? -0.540 -9.625 -10.083 1.00 0.00 16 GLN A O 7
ATOM 7645 N N . GLU A 1 17 ? -1.163 -9.191 -12.205 1.00 0.00 17 GLU A N 7
ATOM 7646 C CA . GLU A 1 17 ? -1.911 -10.432 -12.378 1.00 0.00 17 GLU A CA 7
ATOM 7647 C C . GLU A 1 17 ? -1.056 -11.678 -12.174 1.00 0.00 17 GLU A C 7
ATOM 7648 O O . GLU A 1 17 ? 0.157 -11.668 -12.390 1.00 0.00 17 GLU A O 7
ATOM 7660 N N . ASP A 1 18 ? -1.723 -12.756 -11.780 1.00 0.00 18 ASP A N 7
ATOM 7661 C CA . ASP A 1 18 ? -1.079 -14.048 -11.562 1.00 0.00 18 ASP A CA 7
ATOM 7662 C C . ASP A 1 18 ? -0.374 -14.534 -12.824 1.00 0.00 18 ASP A C 7
ATOM 7663 O O . ASP A 1 18 ? 0.742 -15.051 -12.764 1.00 0.00 18 ASP A O 7
ATOM 7672 N N . GLU A 1 19 ? -1.041 -14.385 -13.961 1.00 0.00 19 GLU A N 7
ATOM 7673 C CA . GLU A 1 19 ? -0.492 -14.828 -15.239 1.00 0.00 19 GLU A CA 7
ATOM 7674 C C . GLU A 1 19 ? 0.741 -14.025 -15.636 1.00 0.00 19 GLU A C 7
ATOM 7675 O O . GLU A 1 19 ? 1.728 -14.585 -16.115 1.00 0.00 19 GLU A O 7
ATOM 7687 N N . ASP A 1 20 ? 0.691 -12.718 -15.421 1.00 0.00 20 ASP A N 7
ATOM 7688 C CA . ASP A 1 20 ? 1.821 -11.857 -15.747 1.00 0.00 20 ASP A CA 7
ATOM 7689 C C . ASP A 1 20 ? 2.962 -12.087 -14.761 1.00 0.00 20 ASP A C 7
ATOM 7690 O O . ASP A 1 20 ? 4.137 -11.944 -15.099 1.00 0.00 20 ASP A O 7
ATOM 7699 N N . ALA A 1 21 ? 2.591 -12.456 -13.539 1.00 0.00 21 ALA A N 7
ATOM 7700 C CA . ALA A 1 21 ? 3.561 -12.726 -12.484 1.00 0.00 21 ALA A CA 7
ATOM 7701 C C . ALA A 1 21 ? 3.489 -14.186 -12.050 1.00 0.00 21 ALA A C 7
ATOM 7702 O O . ALA A 1 21 ? 2.998 -14.502 -10.966 1.00 0.00 21 ALA A O 7
ATOM 7709 N N . PRO A 1 22 ? 3.981 -15.095 -12.904 1.00 0.00 22 PRO A N 7
ATOM 7710 C CA . PRO A 1 22 ? 3.981 -16.537 -12.629 1.00 0.00 22 PRO A CA 7
ATOM 7711 C C . PRO A 1 22 ? 5.039 -16.939 -11.612 1.00 0.00 22 PRO A C 7
ATOM 7712 O O . PRO A 1 22 ? 5.056 -18.068 -11.120 1.00 0.00 22 PRO A O 7
ATOM 7723 N N . ALA A 1 23 ? 5.911 -15.995 -11.300 1.00 0.00 23 ALA A N 7
ATOM 7724 C CA . ALA A 1 23 ? 6.975 -16.222 -10.334 1.00 0.00 23 ALA A CA 7
ATOM 7725 C C . ALA A 1 23 ? 7.097 -15.032 -9.390 1.00 0.00 23 ALA A C 7
ATOM 7726 O O . ALA A 1 23 ? 6.657 -13.929 -9.714 1.00 0.00 23 ALA A O 7
ATOM 7733 N N . CYS A 1 24 ? 7.679 -15.261 -8.219 1.00 0.00 24 CYS A N 7
ATOM 7734 C CA . CYS A 1 24 ? 7.838 -14.208 -7.225 1.00 0.00 24 CYS A CA 7
ATOM 7735 C C . CYS A 1 24 ? 8.734 -13.087 -7.733 1.00 0.00 24 CYS A C 7
ATOM 7736 O O . CYS A 1 24 ? 9.874 -13.315 -8.140 1.00 0.00 24 CYS A O 7
ATOM 7744 N N . ASN A 1 25 ? 8.203 -11.873 -7.690 1.00 0.00 25 ASN A N 7
ATOM 7745 C CA . ASN A 1 25 ? 8.930 -10.688 -8.125 1.00 0.00 25 ASN A CA 7
ATOM 7746 C C . ASN A 1 25 ? 10.162 -10.440 -7.255 1.00 0.00 25 ASN A C 7
ATOM 7747 O O . ASN A 1 25 ? 11.116 -9.794 -7.689 1.00 0.00 25 ASN A O 7
ATOM 7758 N N . GLY A 1 26 ? 10.123 -10.925 -6.017 1.00 0.00 26 GLY A N 7
ATOM 7759 C CA . GLY A 1 26 ? 11.229 -10.707 -5.100 1.00 0.00 26 GLY A CA 7
ATOM 7760 C C . GLY A 1 26 ? 12.359 -11.717 -5.217 1.00 0.00 26 GLY A C 7
ATOM 7761 O O . GLY A 1 26 ? 13.512 -11.334 -5.410 1.00 0.00 26 GLY A O 7
ATOM 7765 N N . CYS A 1 27 ? 12.046 -13.002 -5.067 1.00 0.00 27 CYS A N 7
ATOM 7766 C CA . CYS A 1 27 ? 13.077 -14.038 -5.125 1.00 0.00 27 CYS A CA 7
ATOM 7767 C C . CYS A 1 27 ? 13.053 -14.826 -6.433 1.00 0.00 27 CYS A C 7
ATOM 7768 O O . CYS A 1 27 ? 13.895 -15.697 -6.648 1.00 0.00 27 CYS A O 7
ATOM 7776 N N . GLY A 1 28 ? 12.110 -14.514 -7.311 1.00 0.00 28 GLY A N 7
ATOM 7777 C CA . GLY A 1 28 ? 12.039 -15.211 -8.584 1.00 0.00 28 GLY A CA 7
ATOM 7778 C C . GLY A 1 28 ? 11.476 -16.616 -8.472 1.00 0.00 28 GLY A C 7
ATOM 7779 O O . GLY A 1 28 ? 11.383 -17.327 -9.472 1.00 0.00 28 GLY A O 7
ATOM 7783 N N . CYS A 1 29 ? 11.084 -17.021 -7.267 1.00 0.00 29 CYS A N 7
ATOM 7784 C CA . CYS A 1 29 ? 10.519 -18.353 -7.075 1.00 0.00 29 CYS A CA 7
ATOM 7785 C C . CYS A 1 29 ? 9.174 -18.446 -7.785 1.00 0.00 29 CYS A C 7
ATOM 7786 O O . CYS A 1 29 ? 8.431 -17.471 -7.841 1.00 0.00 29 CYS A O 7
ATOM 7794 N N . VAL A 1 30 ? 8.873 -19.607 -8.351 1.00 0.00 30 VAL A N 7
ATOM 7795 C CA . VAL A 1 30 ? 7.620 -19.781 -9.085 1.00 0.00 30 VAL A CA 7
ATOM 7796 C C . VAL A 1 30 ? 6.446 -20.127 -8.183 1.00 0.00 30 VAL A C 7
ATOM 7797 O O . VAL A 1 30 ? 6.586 -20.864 -7.207 1.00 0.00 30 VAL A O 7
ATOM 7810 N N . PHE A 1 31 ? 5.285 -19.592 -8.535 1.00 0.00 31 PHE A N 7
ATOM 7811 C CA . PHE A 1 31 ? 4.062 -19.842 -7.778 1.00 0.00 31 PHE A CA 7
ATOM 7812 C C . PHE A 1 31 ? 3.411 -21.146 -8.224 1.00 0.00 31 PHE A C 7
ATOM 7813 O O . PHE A 1 31 ? 3.291 -21.428 -9.417 1.00 0.00 31 PHE A O 7
ATOM 7830 N N . THR A 1 32 ? 2.998 -21.935 -7.240 1.00 0.00 32 THR A N 7
ATOM 7831 C CA . THR A 1 32 ? 2.358 -23.219 -7.495 1.00 0.00 32 THR A CA 7
ATOM 7832 C C . THR A 1 32 ? 1.016 -23.315 -6.776 1.00 0.00 32 THR A C 7
ATOM 7833 O O . THR A 1 32 ? 0.690 -22.481 -5.931 1.00 0.00 32 THR A O 7
ATOM 7844 N N . THR A 1 33 ? 0.242 -24.338 -7.119 1.00 0.00 33 THR A N 7
ATOM 7845 C CA . THR A 1 33 ? -1.065 -24.547 -6.510 1.00 0.00 33 THR A CA 7
ATOM 7846 C C . THR A 1 33 ? -0.993 -24.441 -4.991 1.00 0.00 33 THR A C 7
ATOM 7847 O O . THR A 1 33 ? -1.845 -23.803 -4.371 1.00 0.00 33 THR A O 7
ATOM 7858 N N . THR A 1 34 ? 0.014 -25.062 -4.385 1.00 0.00 34 THR A N 7
ATOM 7859 C CA . THR A 1 34 ? 0.153 -25.011 -2.934 1.00 0.00 34 THR A CA 7
ATOM 7860 C C . THR A 1 34 ? 0.433 -23.583 -2.472 1.00 0.00 34 THR A C 7
ATOM 7861 O O . THR A 1 34 ? -0.045 -23.164 -1.418 1.00 0.00 34 THR A O 7
ATOM 7872 N N . VAL A 1 35 ? 1.204 -22.837 -3.255 1.00 0.00 35 VAL A N 7
ATOM 7873 C CA . VAL A 1 35 ? 1.525 -21.464 -2.896 1.00 0.00 35 VAL A CA 7
ATOM 7874 C C . VAL A 1 35 ? 0.477 -20.492 -3.414 1.00 0.00 35 VAL A C 7
ATOM 7875 O O . VAL A 1 35 ? 0.337 -20.283 -4.619 1.00 0.00 35 VAL A O 7
ATOM 7888 N N . ARG A 1 36 ? -0.236 -19.891 -2.481 1.00 0.00 36 ARG A N 7
ATOM 7889 C CA . ARG A 1 36 ? -1.264 -18.912 -2.801 1.00 0.00 36 ARG A CA 7
ATOM 7890 C C . ARG A 1 36 ? -0.622 -17.601 -3.236 1.00 0.00 36 ARG A C 7
ATOM 7891 O O . ARG A 1 36 ? 0.471 -17.255 -2.788 1.00 0.00 36 ARG A O 7
ATOM 7912 N N . ARG A 1 37 ? -1.306 -16.877 -4.114 1.00 0.00 37 ARG A N 7
ATOM 7913 C CA . ARG A 1 37 ? -0.800 -15.605 -4.611 1.00 0.00 37 ARG A CA 7
ATOM 7914 C C . ARG A 1 37 ? -1.092 -14.484 -3.623 1.00 0.00 37 ARG A C 7
ATOM 7915 O O . ARG A 1 37 ? -2.160 -14.443 -3.012 1.00 0.00 37 ARG A O 7
ATOM 7936 N N . HIS A 1 38 ? -0.135 -13.578 -3.470 1.00 0.00 38 HIS A N 7
ATOM 7937 C CA . HIS A 1 38 ? -0.288 -12.457 -2.553 1.00 0.00 38 HIS A CA 7
ATOM 7938 C C . HIS A 1 38 ? 0.329 -11.187 -3.129 1.00 0.00 38 HIS A C 7
ATOM 7939 O O . HIS A 1 38 ? 1.079 -11.236 -4.105 1.00 0.00 38 HIS A O 7
ATOM 7954 N N . HIS A 1 39 ? 0.003 -10.052 -2.528 1.00 0.00 39 HIS A N 7
ATOM 7955 C CA . HIS A 1 39 ? 0.520 -8.770 -2.994 1.00 0.00 39 HIS A CA 7
ATOM 7956 C C . HIS A 1 39 ? 1.084 -7.943 -1.845 1.00 0.00 39 HIS A C 7
ATOM 7957 O O . HIS A 1 39 ? 0.573 -7.988 -0.726 1.00 0.00 39 HIS A O 7
ATOM 7972 N N . CYS A 1 40 ? 2.113 -7.153 -2.143 1.00 0.00 40 CYS A N 7
ATOM 7973 C CA . CYS A 1 40 ? 2.727 -6.267 -1.163 1.00 0.00 40 CYS A CA 7
ATOM 7974 C C . CYS A 1 40 ? 2.021 -4.914 -1.233 1.00 0.00 40 CYS A C 7
ATOM 7975 O O . CYS A 1 40 ? 1.705 -4.426 -2.318 1.00 0.00 40 CYS A O 7
ATOM 7983 N N . ARG A 1 41 ? 1.727 -4.337 -0.070 1.00 0.00 41 ARG A N 7
ATOM 7984 C CA . ARG A 1 41 ? 1.002 -3.069 0.000 1.00 0.00 41 ARG A CA 7
ATOM 7985 C C . ARG A 1 41 ? 1.848 -1.870 -0.432 1.00 0.00 41 ARG A C 7
ATOM 7986 O O . ARG A 1 41 ? 1.339 -0.752 -0.526 1.00 0.00 41 ARG A O 7
ATOM 8007 N N . ASN A 1 42 ? 3.127 -2.095 -0.700 1.00 0.00 42 ASN A N 7
ATOM 8008 C CA . ASN A 1 42 ? 4.018 -1.017 -1.126 1.00 0.00 42 ASN A CA 7
ATOM 8009 C C . ASN A 1 42 ? 4.259 -1.041 -2.634 1.00 0.00 42 ASN A C 7
ATOM 8010 O O . ASN A 1 42 ? 3.802 -0.155 -3.357 1.00 0.00 42 ASN A O 7
ATOM 8021 N N . CYS A 1 43 ? 4.998 -2.040 -3.100 1.00 0.00 43 CYS A N 7
ATOM 8022 C CA . CYS A 1 43 ? 5.319 -2.152 -4.520 1.00 0.00 43 CYS A CA 7
ATOM 8023 C C . CYS A 1 43 ? 4.126 -2.634 -5.342 1.00 0.00 43 CYS A C 7
ATOM 8024 O O . CYS A 1 43 ? 4.034 -2.360 -6.539 1.00 0.00 43 CYS A O 7
ATOM 8032 N N . GLY A 1 44 ? 3.212 -3.342 -4.691 1.00 0.00 44 GLY A N 7
ATOM 8033 C CA . GLY A 1 44 ? 2.033 -3.837 -5.381 1.00 0.00 44 GLY A CA 7
ATOM 8034 C C . GLY A 1 44 ? 2.340 -5.007 -6.295 1.00 0.00 44 GLY A C 7
ATOM 8035 O O . GLY A 1 44 ? 1.592 -5.287 -7.230 1.00 0.00 44 GLY A O 7
ATOM 8039 N N . TYR A 1 45 ? 3.440 -5.695 -6.017 1.00 0.00 45 TYR A N 7
ATOM 8040 C CA . TYR A 1 45 ? 3.847 -6.845 -6.813 1.00 0.00 45 TYR A CA 7
ATOM 8041 C C . TYR A 1 45 ? 3.430 -8.141 -6.131 1.00 0.00 45 TYR A C 7
ATOM 8042 O O . TYR A 1 45 ? 3.110 -8.155 -4.943 1.00 0.00 45 TYR A O 7
ATOM 8060 N N . VAL A 1 46 ? 3.427 -9.224 -6.895 1.00 0.00 46 VAL A N 7
ATOM 8061 C CA . VAL A 1 46 ? 3.039 -10.520 -6.358 1.00 0.00 46 VAL A CA 7
ATOM 8062 C C . VAL A 1 46 ? 4.185 -11.150 -5.578 1.00 0.00 46 VAL A C 7
ATOM 8063 O O . VAL A 1 46 ? 5.306 -11.255 -6.074 1.00 0.00 46 VAL A O 7
ATOM 8076 N N . LEU A 1 47 ? 3.891 -11.573 -4.356 1.00 0.00 47 LEU A N 7
ATOM 8077 C CA . LEU A 1 47 ? 4.893 -12.201 -3.504 1.00 0.00 47 LEU A CA 7
ATOM 8078 C C . LEU A 1 47 ? 4.347 -13.473 -2.871 1.00 0.00 47 LEU A C 7
ATOM 8079 O O . LEU A 1 47 ? 3.197 -13.516 -2.435 1.00 0.00 47 LEU A O 7
ATOM 8095 N N . CYS A 1 48 ? 5.189 -14.492 -2.787 1.00 0.00 48 CYS A N 7
ATOM 8096 C CA . CYS A 1 48 ? 4.798 -15.747 -2.163 1.00 0.00 48 CYS A CA 7
ATOM 8097 C C . CYS A 1 48 ? 4.957 -15.615 -0.657 1.00 0.00 48 CYS A C 7
ATOM 8098 O O . CYS A 1 48 ? 5.441 -14.590 -0.178 1.00 0.00 48 CYS A O 7
ATOM 8106 N N . GLY A 1 49 ? 4.556 -16.625 0.101 1.00 0.00 49 GLY A N 7
ATOM 8107 C CA . GLY A 1 49 ? 4.685 -16.532 1.539 1.00 0.00 49 GLY A CA 7
ATOM 8108 C C . GLY A 1 49 ? 6.091 -16.157 1.963 1.00 0.00 49 GLY A C 7
ATOM 8109 O O . GLY A 1 49 ? 6.288 -15.205 2.717 1.00 0.00 49 GLY A O 7
ATOM 8113 N N . ASP A 1 50 ? 7.071 -16.908 1.471 1.00 0.00 50 ASP A N 7
ATOM 8114 C CA . ASP A 1 50 ? 8.473 -16.666 1.799 1.00 0.00 50 ASP A CA 7
ATOM 8115 C C . ASP A 1 50 ? 8.900 -15.229 1.518 1.00 0.00 50 ASP A C 7
ATOM 8116 O O . ASP A 1 50 ? 9.706 -14.657 2.253 1.00 0.00 50 ASP A O 7
ATOM 8125 N N . CYS A 1 51 ? 8.365 -14.653 0.449 1.00 0.00 51 CYS A N 7
ATOM 8126 C CA . CYS A 1 51 ? 8.704 -13.285 0.072 1.00 0.00 51 CYS A CA 7
ATOM 8127 C C . CYS A 1 51 ? 7.732 -12.276 0.676 1.00 0.00 51 CYS A C 7
ATOM 8128 O O . CYS A 1 51 ? 7.891 -11.069 0.496 1.00 0.00 51 CYS A O 7
ATOM 8136 N N . SER A 1 52 ? 6.738 -12.771 1.409 1.00 0.00 52 SER A N 7
ATOM 8137 C CA . SER A 1 52 ? 5.755 -11.909 2.054 1.00 0.00 52 SER A CA 7
ATOM 8138 C C . SER A 1 52 ? 5.566 -12.327 3.509 1.00 0.00 52 SER A C 7
ATOM 8139 O O . SER A 1 52 ? 4.514 -12.093 4.103 1.00 0.00 52 SER A O 7
ATOM 8147 N N . ARG A 1 53 ? 6.598 -12.945 4.079 1.00 0.00 53 ARG A N 7
ATOM 8148 C CA . ARG A 1 53 ? 6.554 -13.389 5.468 1.00 0.00 53 ARG A CA 7
ATOM 8149 C C . ARG A 1 53 ? 6.802 -12.230 6.429 1.00 0.00 53 ARG A C 7
ATOM 8150 O O . ARG A 1 53 ? 6.417 -12.295 7.596 1.00 0.00 53 ARG A O 7
ATOM 8171 N N . HIS A 1 54 ? 7.459 -11.179 5.948 1.00 0.00 54 HIS A N 7
ATOM 8172 C CA . HIS A 1 54 ? 7.762 -10.030 6.796 1.00 0.00 54 HIS A CA 7
ATOM 8173 C C . HIS A 1 54 ? 6.540 -9.156 7.022 1.00 0.00 54 HIS A C 7
ATOM 8174 O O . HIS A 1 54 ? 5.538 -9.256 6.312 1.00 0.00 54 HIS A O 7
ATOM 8189 N N . ARG A 1 55 ? 6.651 -8.285 8.012 1.00 0.00 55 ARG A N 7
ATOM 8190 C CA . ARG A 1 55 ? 5.584 -7.360 8.351 1.00 0.00 55 ARG A CA 7
ATOM 8191 C C . ARG A 1 55 ? 6.168 -5.990 8.691 1.00 0.00 55 ARG A C 7
ATOM 8192 O O . ARG A 1 55 ? 7.147 -5.891 9.431 1.00 0.00 55 ARG A O 7
ATOM 8213 N N . ALA A 1 56 ? 5.573 -4.944 8.142 1.00 0.00 56 ALA A N 7
ATOM 8214 C CA . ALA A 1 56 ? 6.056 -3.590 8.389 1.00 0.00 56 ALA A CA 7
ATOM 8215 C C . ALA A 1 56 ? 4.989 -2.544 8.106 1.00 0.00 56 ALA A C 7
ATOM 8216 O O . ALA A 1 56 ? 4.088 -2.766 7.298 1.00 0.00 56 ALA A O 7
ATOM 8223 N N . ALA A 1 57 ? 5.111 -1.387 8.749 1.00 0.00 57 ALA A N 7
ATOM 8224 C CA . ALA A 1 57 ? 4.172 -0.296 8.536 1.00 0.00 57 ALA A CA 7
ATOM 8225 C C . ALA A 1 57 ? 4.597 0.507 7.317 1.00 0.00 57 ALA A C 7
ATOM 8226 O O . ALA A 1 57 ? 5.756 0.453 6.906 1.00 0.00 57 ALA A O 7
ATOM 8233 N N . ILE A 1 58 ? 3.666 1.250 6.738 1.00 0.00 58 ILE A N 7
ATOM 8234 C CA . ILE A 1 58 ? 3.956 2.058 5.567 1.00 0.00 58 ILE A CA 7
ATOM 8235 C C . ILE A 1 58 ? 3.391 3.464 5.740 1.00 0.00 58 ILE A C 7
ATOM 8236 O O . ILE A 1 58 ? 2.359 3.810 5.164 1.00 0.00 58 ILE A O 7
ATOM 8252 N N . PRO A 1 59 ? 4.057 4.281 6.572 1.00 0.00 59 PRO A N 7
ATOM 8253 C CA . PRO A 1 59 ? 3.626 5.651 6.877 1.00 0.00 59 PRO A CA 7
ATOM 8254 C C . PRO A 1 59 ? 3.612 6.591 5.677 1.00 0.00 59 PRO A C 7
ATOM 8255 O O . PRO A 1 59 ? 3.009 7.663 5.740 1.00 0.00 59 PRO A O 7
ATOM 8266 N N . MET A 1 60 ? 4.241 6.196 4.579 1.00 0.00 60 MET A N 7
ATOM 8267 C CA . MET A 1 60 ? 4.240 7.030 3.385 1.00 0.00 60 MET A CA 7
ATOM 8268 C C . MET A 1 60 ? 2.995 6.725 2.567 1.00 0.00 60 MET A C 7
ATOM 8269 O O . MET A 1 60 ? 2.387 7.612 1.966 1.00 0.00 60 MET A O 7
ATOM 8283 N N . ARG A 1 61 ? 2.633 5.451 2.556 1.00 0.00 61 ARG A N 7
ATOM 8284 C CA . ARG A 1 61 ? 1.468 4.981 1.820 1.00 0.00 61 ARG A CA 7
ATOM 8285 C C . ARG A 1 61 ? 0.191 5.188 2.633 1.00 0.00 61 ARG A C 7
ATOM 8286 O O . ARG A 1 61 ? -0.899 4.794 2.215 1.00 0.00 61 ARG A O 7
ATOM 8307 N N . GLY A 1 62 ? 0.342 5.810 3.797 1.00 0.00 62 GLY A N 7
ATOM 8308 C CA . GLY A 1 62 ? -0.795 6.069 4.659 1.00 0.00 62 GLY A CA 7
ATOM 8309 C C . GLY A 1 62 ? -1.011 4.968 5.676 1.00 0.00 62 GLY A C 7
ATOM 8310 O O . GLY A 1 62 ? -2.025 4.948 6.374 1.00 0.00 62 GLY A O 7
ATOM 8314 N N . ILE A 1 63 ? -0.056 4.051 5.762 1.00 0.00 63 ILE A N 7
ATOM 8315 C CA . ILE A 1 63 ? -0.143 2.943 6.700 1.00 0.00 63 ILE A CA 7
ATOM 8316 C C . ILE A 1 63 ? 0.726 3.218 7.924 1.00 0.00 63 ILE A C 7
ATOM 8317 O O . ILE A 1 63 ? 1.946 3.059 7.882 1.00 0.00 63 ILE A O 7
ATOM 8333 N N . THR A 1 64 ? 0.090 3.637 9.013 1.00 0.00 64 THR A N 7
ATOM 8334 C CA . THR A 1 64 ? 0.807 3.942 10.246 1.00 0.00 64 THR A CA 7
ATOM 8335 C C . THR A 1 64 ? 0.971 2.702 11.116 1.00 0.00 64 THR A C 7
ATOM 8336 O O . THR A 1 64 ? 1.801 2.679 12.025 1.00 0.00 64 THR A O 7
ATOM 8347 N N . GLU A 1 65 ? 0.196 1.664 10.823 1.00 0.00 65 GLU A N 7
ATOM 8348 C CA . GLU A 1 65 ? 0.280 0.416 11.570 1.00 0.00 65 GLU A CA 7
ATOM 8349 C C . GLU A 1 65 ? 1.041 -0.612 10.744 1.00 0.00 65 GLU A C 7
ATOM 8350 O O . GLU A 1 65 ? 0.943 -0.622 9.518 1.00 0.00 65 GLU A O 7
ATOM 8362 N N . PRO A 1 66 ? 1.826 -1.485 11.388 1.00 0.00 66 PRO A N 7
ATOM 8363 C CA . PRO A 1 66 ? 2.602 -2.492 10.669 1.00 0.00 66 PRO A CA 7
ATOM 8364 C C . PRO A 1 66 ? 1.715 -3.405 9.830 1.00 0.00 66 PRO A C 7
ATOM 8365 O O . PRO A 1 66 ? 0.813 -4.066 10.345 1.00 0.00 66 PRO A O 7
ATOM 8376 N N . GLU A 1 67 ? 1.987 -3.429 8.531 1.00 0.00 67 GLU A N 7
ATOM 8377 C CA . GLU A 1 67 ? 1.232 -4.246 7.592 1.00 0.00 67 GLU A CA 7
ATOM 8378 C C . GLU A 1 67 ? 2.166 -5.153 6.793 1.00 0.00 67 GLU A C 7
ATOM 8379 O O . GLU A 1 67 ? 3.387 -5.005 6.847 1.00 0.00 67 GLU A O 7
ATOM 8391 N N . ARG A 1 68 ? 1.587 -6.106 6.073 1.00 0.00 68 ARG A N 7
ATOM 8392 C CA . ARG A 1 68 ? 2.366 -7.055 5.284 1.00 0.00 68 ARG A CA 7
ATOM 8393 C C . ARG A 1 68 ? 2.981 -6.411 4.043 1.00 0.00 68 ARG A C 7
ATOM 8394 O O . ARG A 1 68 ? 2.339 -5.644 3.326 1.00 0.00 68 ARG A O 7
ATOM 8415 N N . VAL A 1 69 ? 4.239 -6.768 3.808 1.00 0.00 69 VAL A N 7
ATOM 8416 C CA . VAL A 1 69 ? 5.009 -6.289 2.664 1.00 0.00 69 VAL A CA 7
ATOM 8417 C C . VAL A 1 69 ? 5.946 -7.382 2.177 1.00 0.00 69 VAL A C 7
ATOM 8418 O O . VAL A 1 69 ? 5.966 -8.484 2.728 1.00 0.00 69 VAL A O 7
ATOM 8431 N N . CYS A 1 70 ? 6.747 -7.068 1.166 1.00 0.00 70 CYS A N 7
ATOM 8432 C CA . CYS A 1 70 ? 7.713 -8.012 0.635 1.00 0.00 70 CYS A CA 7
ATOM 8433 C C . CYS A 1 70 ? 9.076 -7.731 1.254 1.00 0.00 70 CYS A C 7
ATOM 8434 O O . CYS A 1 70 ? 9.163 -7.077 2.293 1.00 0.00 70 CYS A O 7
ATOM 8442 N N . ASP A 1 71 ? 10.133 -8.233 0.640 1.00 0.00 71 ASP A N 7
ATOM 8443 C CA . ASP A 1 71 ? 11.473 -8.024 1.179 1.00 0.00 71 ASP A CA 7
ATOM 8444 C C . ASP A 1 71 ? 12.062 -6.670 0.774 1.00 0.00 71 ASP A C 7
ATOM 8445 O O . ASP A 1 71 ? 12.653 -5.979 1.604 1.00 0.00 71 ASP A O 7
ATOM 8454 N N . ALA A 1 72 ? 11.911 -6.291 -0.489 1.00 0.00 72 ALA A N 7
ATOM 8455 C CA . ALA A 1 72 ? 12.448 -5.017 -0.964 1.00 0.00 72 ALA A CA 7
ATOM 8456 C C . ALA A 1 72 ? 11.725 -3.833 -0.329 1.00 0.00 72 ALA A C 7
ATOM 8457 O O . ALA A 1 72 ? 12.358 -2.876 0.120 1.00 0.00 72 ALA A O 7
ATOM 8464 N N . CYS A 1 73 ? 10.402 -3.907 -0.285 1.00 0.00 73 CYS A N 7
ATOM 8465 C CA . CYS A 1 73 ? 9.597 -2.846 0.305 1.00 0.00 73 CYS A CA 7
ATOM 8466 C C . CYS A 1 73 ? 9.893 -2.724 1.790 1.00 0.00 73 CYS A C 7
ATOM 8467 O O . CYS A 1 73 ? 10.002 -1.618 2.320 1.00 0.00 73 CYS A O 7
ATOM 8475 N N . TYR A 1 74 ? 10.046 -3.859 2.458 1.00 0.00 74 TYR A N 7
ATOM 8476 C CA . TYR A 1 74 ? 10.356 -3.850 3.877 1.00 0.00 74 TYR A CA 7
ATOM 8477 C C . TYR A 1 74 ? 11.639 -3.062 4.107 1.00 0.00 74 TYR A C 7
ATOM 8478 O O . TYR A 1 74 ? 11.745 -2.281 5.051 1.00 0.00 74 TYR A O 7
ATOM 8496 N N . LEU A 1 75 ? 12.607 -3.272 3.219 1.00 0.00 75 LEU A N 7
ATOM 8497 C CA . LEU A 1 75 ? 13.890 -2.584 3.298 1.00 0.00 75 LEU A CA 7
ATOM 8498 C C . LEU A 1 75 ? 13.763 -1.105 2.955 1.00 0.00 75 LEU A C 7
ATOM 8499 O O . LEU A 1 75 ? 14.239 -0.245 3.695 1.00 0.00 75 LEU A O 7
ATOM 8515 N N . ALA A 1 76 ? 13.135 -0.808 1.819 1.00 0.00 76 ALA A N 7
ATOM 8516 C CA . ALA A 1 76 ? 12.979 0.578 1.389 1.00 0.00 76 ALA A CA 7
ATOM 8517 C C . ALA A 1 76 ? 12.416 1.416 2.523 1.00 0.00 76 ALA A C 7
ATOM 8518 O O . ALA A 1 76 ? 12.958 2.472 2.849 1.00 0.00 76 ALA A O 7
ATOM 8525 N N . LEU A 1 77 ? 11.358 0.930 3.153 1.00 0.00 77 LEU A N 7
ATOM 8526 C CA . LEU A 1 77 ? 10.779 1.640 4.281 1.00 0.00 77 LEU A CA 7
ATOM 8527 C C . LEU A 1 77 ? 11.805 1.667 5.402 1.00 0.00 77 LEU A C 7
ATOM 8528 O O . LEU A 1 77 ? 12.007 2.680 6.070 1.00 0.00 77 LEU A O 7
ATOM 8544 N N . ARG A 1 78 ? 12.451 0.521 5.580 1.00 0.00 78 ARG A N 7
ATOM 8545 C CA . ARG A 1 78 ? 13.479 0.335 6.597 1.00 0.00 78 ARG A CA 7
ATOM 8546 C C . ARG A 1 78 ? 14.597 1.364 6.460 1.00 0.00 78 ARG A C 7
ATOM 8547 O O . ARG A 1 78 ? 15.348 1.605 7.405 1.00 0.00 78 ARG A O 7
ATOM 8568 N N . SER A 1 79 ? 14.702 1.973 5.284 1.00 0.00 79 SER A N 7
ATOM 8569 C CA . SER A 1 79 ? 15.733 2.975 5.049 1.00 0.00 79 SER A CA 7
ATOM 8570 C C . SER A 1 79 ? 15.579 4.131 6.027 1.00 0.00 79 SER A C 7
ATOM 8571 O O . SER A 1 79 ? 16.555 4.785 6.396 1.00 0.00 79 SER A O 7
ATOM 8579 N N . SER A 1 80 ? 14.343 4.370 6.450 1.00 0.00 80 SER A N 7
ATOM 8580 C CA . SER A 1 80 ? 14.048 5.441 7.393 1.00 0.00 80 SER A CA 7
ATOM 8581 C C . SER A 1 80 ? 13.394 4.883 8.654 1.00 0.00 80 SER A C 7
ATOM 8582 O O . SER A 1 80 ? 12.558 3.981 8.583 1.00 0.00 80 SER A O 7
ATOM 8590 N N . ASN A 1 81 ? 13.779 5.424 9.805 1.00 0.00 81 ASN A N 7
ATOM 8591 C CA . ASN A 1 81 ? 13.230 4.978 11.081 1.00 0.00 81 ASN A CA 7
ATOM 8592 C C . ASN A 1 81 ? 12.005 5.801 11.467 1.00 0.00 81 ASN A C 7
ATOM 8593 O O . ASN A 1 81 ? 11.964 7.011 11.252 1.00 0.00 81 ASN A O 7
ATOM 8604 N N . MET A 1 82 ? 11.008 5.133 12.039 1.00 0.00 82 MET A N 7
ATOM 8605 C CA . MET A 1 82 ? 9.782 5.799 12.456 1.00 0.00 82 MET A CA 7
ATOM 8606 C C . MET A 1 82 ? 9.955 6.452 13.822 1.00 0.00 82 MET A C 7
ATOM 8607 O O . MET A 1 82 ? 10.506 5.850 14.744 1.00 0.00 82 MET A O 7
ATOM 8621 N N . ALA A 1 83 ? 9.479 7.686 13.946 1.00 0.00 83 ALA A N 7
ATOM 8622 C CA . ALA A 1 83 ? 9.577 8.421 15.201 1.00 0.00 83 ALA A CA 7
ATOM 8623 C C . ALA A 1 83 ? 8.782 7.728 16.299 1.00 0.00 83 ALA A C 7
ATOM 8624 O O . ALA A 1 83 ? 7.716 7.166 16.046 1.00 0.00 83 ALA A O 7
ATOM 8631 N N . GLY A 1 84 ? 9.304 7.769 17.519 1.00 0.00 84 GLY A N 7
ATOM 8632 C CA . GLY A 1 84 ? 8.626 7.140 18.635 1.00 0.00 84 GLY A CA 7
ATOM 8633 C C . GLY A 1 84 ? 9.373 7.317 19.942 1.00 0.00 84 GLY A C 7
ATOM 8634 O O . GLY A 1 84 ? 10.558 7.711 19.901 1.00 0.00 84 GLY A O 7
ATOM 8639 N N . GLY A 1 1 ? -2.766 19.689 3.316 1.00 0.00 1 GLY A N 8
ATOM 8640 C CA . GLY A 1 1 ? -2.199 18.474 2.669 1.00 0.00 1 GLY A CA 8
ATOM 8641 C C . GLY A 1 1 ? -3.197 17.780 1.763 1.00 0.00 1 GLY A C 8
ATOM 8642 O O . GLY A 1 1 ? -3.126 17.909 0.541 1.00 0.00 1 GLY A O 8
ATOM 8648 N N . PRO A 1 2 ? -4.147 17.031 2.342 1.00 0.00 2 PRO A N 8
ATOM 8649 C CA . PRO A 1 2 ? -5.167 16.311 1.573 1.00 0.00 2 PRO A CA 8
ATOM 8650 C C . PRO A 1 2 ? -5.959 17.234 0.655 1.00 0.00 2 PRO A C 8
ATOM 8651 O O . PRO A 1 2 ? -6.185 18.401 0.976 1.00 0.00 2 PRO A O 8
ATOM 8662 N N . LEU A 1 3 ? -6.377 16.705 -0.491 1.00 0.00 3 LEU A N 8
ATOM 8663 C CA . LEU A 1 3 ? -7.144 17.483 -1.457 1.00 0.00 3 LEU A CA 8
ATOM 8664 C C . LEU A 1 3 ? -8.445 17.986 -0.837 1.00 0.00 3 LEU A C 8
ATOM 8665 O O . LEU A 1 3 ? -8.906 19.086 -1.144 1.00 0.00 3 LEU A O 8
ATOM 8681 N N . GLY A 1 4 ? -9.031 17.174 0.035 1.00 0.00 4 GLY A N 8
ATOM 8682 C CA . GLY A 1 4 ? -10.271 17.553 0.686 1.00 0.00 4 GLY A CA 8
ATOM 8683 C C . GLY A 1 4 ? -10.388 16.982 2.084 1.00 0.00 4 GLY A C 8
ATOM 8684 O O . GLY A 1 4 ? -9.527 16.223 2.526 1.00 0.00 4 GLY A O 8
ATOM 8688 N N . SER A 1 5 ? -11.459 17.346 2.783 1.00 0.00 5 SER A N 8
ATOM 8689 C CA . SER A 1 5 ? -11.684 16.862 4.138 1.00 0.00 5 SER A CA 8
ATOM 8690 C C . SER A 1 5 ? -11.825 15.342 4.158 1.00 0.00 5 SER A C 8
ATOM 8691 O O . SER A 1 5 ? -11.522 14.693 5.158 1.00 0.00 5 SER A O 8
ATOM 8699 N N . MET A 1 6 ? -12.287 14.783 3.044 1.00 0.00 6 MET A N 8
ATOM 8700 C CA . MET A 1 6 ? -12.469 13.341 2.930 1.00 0.00 6 MET A CA 8
ATOM 8701 C C . MET A 1 6 ? -11.150 12.604 3.142 1.00 0.00 6 MET A C 8
ATOM 8702 O O . MET A 1 6 ? -11.120 11.517 3.719 1.00 0.00 6 MET A O 8
ATOM 8716 N N . GLY A 1 7 ? -10.061 13.201 2.668 1.00 0.00 7 GLY A N 8
ATOM 8717 C CA . GLY A 1 7 ? -8.756 12.583 2.812 1.00 0.00 7 GLY A CA 8
ATOM 8718 C C . GLY A 1 7 ? -8.547 11.450 1.827 1.00 0.00 7 GLY A C 8
ATOM 8719 O O . GLY A 1 7 ? -7.840 10.485 2.121 1.00 0.00 7 GLY A O 8
ATOM 8723 N N . GLU A 1 8 ? -9.167 11.565 0.656 1.00 0.00 8 GLU A N 8
ATOM 8724 C CA . GLU A 1 8 ? -9.052 10.539 -0.375 1.00 0.00 8 GLU A CA 8
ATOM 8725 C C . GLU A 1 8 ? -7.773 10.701 -1.185 1.00 0.00 8 GLU A C 8
ATOM 8726 O O . GLU A 1 8 ? -7.562 9.993 -2.170 1.00 0.00 8 GLU A O 8
ATOM 8738 N N . LYS A 1 9 ? -6.906 11.609 -0.756 1.00 0.00 9 LYS A N 8
ATOM 8739 C CA . LYS A 1 9 ? -5.640 11.819 -1.438 1.00 0.00 9 LYS A CA 8
ATOM 8740 C C . LYS A 1 9 ? -4.852 10.513 -1.444 1.00 0.00 9 LYS A C 8
ATOM 8741 O O . LYS A 1 9 ? -3.925 10.330 -2.233 1.00 0.00 9 LYS A O 8
ATOM 8760 N N . GLN A 1 10 ? -5.249 9.606 -0.553 1.00 0.00 10 GLN A N 8
ATOM 8761 C CA . GLN A 1 10 ? -4.612 8.303 -0.430 1.00 0.00 10 GLN A CA 8
ATOM 8762 C C . GLN A 1 10 ? -4.661 7.543 -1.753 1.00 0.00 10 GLN A C 8
ATOM 8763 O O . GLN A 1 10 ? -5.651 7.608 -2.481 1.00 0.00 10 GLN A O 8
ATOM 8777 N N . SER A 1 11 ? -3.586 6.820 -2.057 1.00 0.00 11 SER A N 8
ATOM 8778 C CA . SER A 1 11 ? -3.512 6.047 -3.292 1.00 0.00 11 SER A CA 8
ATOM 8779 C C . SER A 1 11 ? -3.300 4.566 -2.993 1.00 0.00 11 SER A C 8
ATOM 8780 O O . SER A 1 11 ? -2.717 4.206 -1.970 1.00 0.00 11 SER A O 8
ATOM 8788 N N . LYS A 1 12 ? -3.779 3.711 -3.891 1.00 0.00 12 LYS A N 8
ATOM 8789 C CA . LYS A 1 12 ? -3.644 2.269 -3.720 1.00 0.00 12 LYS A CA 8
ATOM 8790 C C . LYS A 1 12 ? -2.547 1.714 -4.625 1.00 0.00 12 LYS A C 8
ATOM 8791 O O . LYS A 1 12 ? -2.468 2.060 -5.804 1.00 0.00 12 LYS A O 8
ATOM 8810 N N . GLY A 1 13 ? -1.703 0.850 -4.067 1.00 0.00 13 GLY A N 8
ATOM 8811 C CA . GLY A 1 13 ? -0.624 0.263 -4.838 1.00 0.00 13 GLY A CA 8
ATOM 8812 C C . GLY A 1 13 ? -1.128 -0.554 -6.012 1.00 0.00 13 GLY A C 8
ATOM 8813 O O . GLY A 1 13 ? -2.239 -1.085 -5.974 1.00 0.00 13 GLY A O 8
ATOM 8817 N N . TYR A 1 14 ? -0.313 -0.655 -7.058 1.00 0.00 14 TYR A N 8
ATOM 8818 C CA . TYR A 1 14 ? -0.694 -1.415 -8.243 1.00 0.00 14 TYR A CA 8
ATOM 8819 C C . TYR A 1 14 ? -0.528 -2.911 -8.009 1.00 0.00 14 TYR A C 8
ATOM 8820 O O . TYR A 1 14 ? 0.564 -3.384 -7.701 1.00 0.00 14 TYR A O 8
ATOM 8838 N N . TRP A 1 15 ? -1.618 -3.649 -8.166 1.00 0.00 15 TRP A N 8
ATOM 8839 C CA . TRP A 1 15 ? -1.600 -5.098 -7.983 1.00 0.00 15 TRP A CA 8
ATOM 8840 C C . TRP A 1 15 ? -1.360 -5.808 -9.313 1.00 0.00 15 TRP A C 8
ATOM 8841 O O . TRP A 1 15 ? -2.157 -5.686 -10.243 1.00 0.00 15 TRP A O 8
ATOM 8862 N N . GLN A 1 16 ? -0.267 -6.564 -9.391 1.00 0.00 16 GLN A N 8
ATOM 8863 C CA . GLN A 1 16 ? 0.064 -7.311 -10.601 1.00 0.00 16 GLN A CA 8
ATOM 8864 C C . GLN A 1 16 ? -0.673 -8.647 -10.618 1.00 0.00 16 GLN A C 8
ATOM 8865 O O . GLN A 1 16 ? -0.696 -9.378 -9.627 1.00 0.00 16 GLN A O 8
ATOM 8879 N N . GLU A 1 17 ? -1.305 -8.932 -11.753 1.00 0.00 17 GLU A N 8
ATOM 8880 C CA . GLU A 1 17 ? -2.091 -10.148 -11.934 1.00 0.00 17 GLU A CA 8
ATOM 8881 C C . GLU A 1 17 ? -1.270 -11.424 -11.750 1.00 0.00 17 GLU A C 8
ATOM 8882 O O . GLU A 1 17 ? -0.060 -11.442 -11.974 1.00 0.00 17 GLU A O 8
ATOM 8894 N N . ASP A 1 18 ? -1.963 -12.492 -11.363 1.00 0.00 18 ASP A N 8
ATOM 8895 C CA . ASP A 1 18 ? -1.345 -13.801 -11.164 1.00 0.00 18 ASP A CA 8
ATOM 8896 C C . ASP A 1 18 ? -0.649 -14.285 -12.432 1.00 0.00 18 ASP A C 8
ATOM 8897 O O . ASP A 1 18 ? 0.460 -14.817 -12.377 1.00 0.00 18 ASP A O 8
ATOM 8906 N N . GLU A 1 19 ? -1.318 -14.123 -13.565 1.00 0.00 19 GLU A N 8
ATOM 8907 C CA . GLU A 1 19 ? -0.774 -14.571 -14.843 1.00 0.00 19 GLU A CA 8
ATOM 8908 C C . GLU A 1 19 ? 0.465 -13.781 -15.248 1.00 0.00 19 GLU A C 8
ATOM 8909 O O . GLU A 1 19 ? 1.443 -14.352 -15.730 1.00 0.00 19 GLU A O 8
ATOM 8921 N N . ASP A 1 20 ? 0.424 -12.472 -15.048 1.00 0.00 20 ASP A N 8
ATOM 8922 C CA . ASP A 1 20 ? 1.555 -11.619 -15.395 1.00 0.00 20 ASP A CA 8
ATOM 8923 C C . ASP A 1 20 ? 2.751 -11.920 -14.498 1.00 0.00 20 ASP A C 8
ATOM 8924 O O . ASP A 1 20 ? 3.903 -11.846 -14.927 1.00 0.00 20 ASP A O 8
ATOM 8933 N N . ALA A 1 21 ? 2.457 -12.267 -13.250 1.00 0.00 21 ALA A N 8
ATOM 8934 C CA . ALA A 1 21 ? 3.492 -12.593 -12.276 1.00 0.00 21 ALA A CA 8
ATOM 8935 C C . ALA A 1 21 ? 3.431 -14.069 -11.894 1.00 0.00 21 ALA A C 8
ATOM 8936 O O . ALA A 1 21 ? 2.984 -14.424 -10.804 1.00 0.00 21 ALA A O 8
ATOM 8943 N N . PRO A 1 22 ? 3.888 -14.948 -12.799 1.00 0.00 22 PRO A N 8
ATOM 8944 C CA . PRO A 1 22 ? 3.894 -16.400 -12.574 1.00 0.00 22 PRO A CA 8
ATOM 8945 C C . PRO A 1 22 ? 4.966 -16.833 -11.582 1.00 0.00 22 PRO A C 8
ATOM 8946 O O . PRO A 1 22 ? 4.967 -17.963 -11.096 1.00 0.00 22 PRO A O 8
ATOM 8957 N N . ALA A 1 23 ? 5.868 -15.911 -11.281 1.00 0.00 23 ALA A N 8
ATOM 8958 C CA . ALA A 1 23 ? 6.948 -16.168 -10.337 1.00 0.00 23 ALA A CA 8
ATOM 8959 C C . ALA A 1 23 ? 7.094 -14.997 -9.375 1.00 0.00 23 ALA A C 8
ATOM 8960 O O . ALA A 1 23 ? 6.677 -13.880 -9.682 1.00 0.00 23 ALA A O 8
ATOM 8967 N N . CYS A 1 24 ? 7.666 -15.250 -8.202 1.00 0.00 24 CYS A N 8
ATOM 8968 C CA . CYS A 1 24 ? 7.834 -14.208 -7.197 1.00 0.00 24 CYS A CA 8
ATOM 8969 C C . CYS A 1 24 ? 8.739 -13.087 -7.694 1.00 0.00 24 CYS A C 8
ATOM 8970 O O . CYS A 1 24 ? 9.887 -13.315 -8.074 1.00 0.00 24 CYS A O 8
ATOM 8978 N N . ASN A 1 25 ? 8.207 -11.871 -7.670 1.00 0.00 25 ASN A N 8
ATOM 8979 C CA . ASN A 1 25 ? 8.947 -10.691 -8.096 1.00 0.00 25 ASN A CA 8
ATOM 8980 C C . ASN A 1 25 ? 10.199 -10.489 -7.247 1.00 0.00 25 ASN A C 8
ATOM 8981 O O . ASN A 1 25 ? 11.169 -9.874 -7.692 1.00 0.00 25 ASN A O 8
ATOM 8992 N N . GLY A 1 26 ? 10.160 -10.980 -6.010 1.00 0.00 26 GLY A N 8
ATOM 8993 C CA . GLY A 1 26 ? 11.288 -10.809 -5.111 1.00 0.00 26 GLY A CA 8
ATOM 8994 C C . GLY A 1 26 ? 12.354 -11.883 -5.230 1.00 0.00 26 GLY A C 8
ATOM 8995 O O . GLY A 1 26 ? 13.527 -11.573 -5.431 1.00 0.00 26 GLY A O 8
ATOM 8999 N N . CYS A 1 27 ? 11.964 -13.146 -5.072 1.00 0.00 27 CYS A N 8
ATOM 9000 C CA . CYS A 1 27 ? 12.927 -14.245 -5.132 1.00 0.00 27 CYS A CA 8
ATOM 9001 C C . CYS A 1 27 ? 12.860 -15.016 -6.447 1.00 0.00 27 CYS A C 8
ATOM 9002 O O . CYS A 1 27 ? 13.662 -15.922 -6.676 1.00 0.00 27 CYS A O 8
ATOM 9010 N N . GLY A 1 28 ? 11.928 -14.654 -7.318 1.00 0.00 28 GLY A N 8
ATOM 9011 C CA . GLY A 1 28 ? 11.824 -15.332 -8.597 1.00 0.00 28 GLY A CA 8
ATOM 9012 C C . GLY A 1 28 ? 11.288 -16.747 -8.488 1.00 0.00 28 GLY A C 8
ATOM 9013 O O . GLY A 1 28 ? 11.301 -17.491 -9.468 1.00 0.00 28 GLY A O 8
ATOM 9017 N N . CYS A 1 29 ? 10.814 -17.128 -7.306 1.00 0.00 29 CYS A N 8
ATOM 9018 C CA . CYS A 1 29 ? 10.274 -18.470 -7.116 1.00 0.00 29 CYS A CA 8
ATOM 9019 C C . CYS A 1 29 ? 8.955 -18.616 -7.862 1.00 0.00 29 CYS A C 8
ATOM 9020 O O . CYS A 1 29 ? 8.164 -17.677 -7.938 1.00 0.00 29 CYS A O 8
ATOM 9028 N N . VAL A 1 30 ? 8.734 -19.792 -8.431 1.00 0.00 30 VAL A N 8
ATOM 9029 C CA . VAL A 1 30 ? 7.521 -20.052 -9.196 1.00 0.00 30 VAL A CA 8
ATOM 9030 C C . VAL A 1 30 ? 6.341 -20.388 -8.295 1.00 0.00 30 VAL A C 8
ATOM 9031 O O . VAL A 1 30 ? 6.474 -21.142 -7.331 1.00 0.00 30 VAL A O 8
ATOM 9044 N N . PHE A 1 31 ? 5.186 -19.831 -8.627 1.00 0.00 31 PHE A N 8
ATOM 9045 C CA . PHE A 1 31 ? 3.969 -20.074 -7.861 1.00 0.00 31 PHE A CA 8
ATOM 9046 C C . PHE A 1 31 ? 3.304 -21.368 -8.311 1.00 0.00 31 PHE A C 8
ATOM 9047 O O . PHE A 1 31 ? 3.166 -21.639 -9.504 1.00 0.00 31 PHE A O 8
ATOM 9064 N N . THR A 1 32 ? 2.898 -22.159 -7.328 1.00 0.00 32 THR A N 8
ATOM 9065 C CA . THR A 1 32 ? 2.245 -23.436 -7.581 1.00 0.00 32 THR A CA 8
ATOM 9066 C C . THR A 1 32 ? 0.926 -23.534 -6.825 1.00 0.00 32 THR A C 8
ATOM 9067 O O . THR A 1 32 ? 0.608 -22.687 -5.991 1.00 0.00 32 THR A O 8
ATOM 9078 N N . THR A 1 33 ? 0.165 -24.577 -7.126 1.00 0.00 33 THR A N 8
ATOM 9079 C CA . THR A 1 33 ? -1.123 -24.803 -6.484 1.00 0.00 33 THR A CA 8
ATOM 9080 C C . THR A 1 33 ? -1.027 -24.638 -4.970 1.00 0.00 33 THR A C 8
ATOM 9081 O O . THR A 1 33 ? -1.938 -24.099 -4.343 1.00 0.00 33 THR A O 8
ATOM 9092 N N . THR A 1 34 ? 0.064 -25.117 -4.380 1.00 0.00 34 THR A N 8
ATOM 9093 C CA . THR A 1 34 ? 0.238 -25.021 -2.933 1.00 0.00 34 THR A CA 8
ATOM 9094 C C . THR A 1 34 ? 0.615 -23.606 -2.499 1.00 0.00 34 THR A C 8
ATOM 9095 O O . THR A 1 34 ? 0.350 -23.218 -1.362 1.00 0.00 34 THR A O 8
ATOM 9106 N N . VAL A 1 35 ? 1.225 -22.831 -3.387 1.00 0.00 35 VAL A N 8
ATOM 9107 C CA . VAL A 1 35 ? 1.607 -21.468 -3.036 1.00 0.00 35 VAL A CA 8
ATOM 9108 C C . VAL A 1 35 ? 0.565 -20.464 -3.507 1.00 0.00 35 VAL A C 8
ATOM 9109 O O . VAL A 1 35 ? 0.374 -20.253 -4.705 1.00 0.00 35 VAL A O 8
ATOM 9122 N N . ARG A 1 36 ? -0.093 -19.844 -2.542 1.00 0.00 36 ARG A N 8
ATOM 9123 C CA . ARG A 1 36 ? -1.116 -18.842 -2.818 1.00 0.00 36 ARG A CA 8
ATOM 9124 C C . ARG A 1 36 ? -0.478 -17.528 -3.250 1.00 0.00 36 ARG A C 8
ATOM 9125 O O . ARG A 1 36 ? 0.614 -17.178 -2.804 1.00 0.00 36 ARG A O 8
ATOM 9146 N N . ARG A 1 37 ? -1.172 -16.803 -4.119 1.00 0.00 37 ARG A N 8
ATOM 9147 C CA . ARG A 1 37 ? -0.680 -15.523 -4.613 1.00 0.00 37 ARG A CA 8
ATOM 9148 C C . ARG A 1 37 ? -0.979 -14.409 -3.618 1.00 0.00 37 ARG A C 8
ATOM 9149 O O . ARG A 1 37 ? -2.048 -14.376 -3.010 1.00 0.00 37 ARG A O 8
ATOM 9170 N N . HIS A 1 38 ? -0.025 -13.499 -3.455 1.00 0.00 38 HIS A N 8
ATOM 9171 C CA . HIS A 1 38 ? -0.187 -12.387 -2.530 1.00 0.00 38 HIS A CA 8
ATOM 9172 C C . HIS A 1 38 ? 0.419 -11.107 -3.094 1.00 0.00 38 HIS A C 8
ATOM 9173 O O . HIS A 1 38 ? 1.197 -11.146 -4.046 1.00 0.00 38 HIS A O 8
ATOM 9188 N N . HIS A 1 39 ? 0.053 -9.973 -2.511 1.00 0.00 39 HIS A N 8
ATOM 9189 C CA . HIS A 1 39 ? 0.560 -8.685 -2.971 1.00 0.00 39 HIS A CA 8
ATOM 9190 C C . HIS A 1 39 ? 1.121 -7.857 -1.821 1.00 0.00 39 HIS A C 8
ATOM 9191 O O . HIS A 1 39 ? 0.608 -7.902 -0.703 1.00 0.00 39 HIS A O 8
ATOM 9206 N N . CYS A 1 40 ? 2.158 -7.074 -2.114 1.00 0.00 40 CYS A N 8
ATOM 9207 C CA . CYS A 1 40 ? 2.781 -6.196 -1.133 1.00 0.00 40 CYS A CA 8
ATOM 9208 C C . CYS A 1 40 ? 2.103 -4.826 -1.196 1.00 0.00 40 CYS A C 8
ATOM 9209 O O . CYS A 1 40 ? 1.786 -4.330 -2.277 1.00 0.00 40 CYS A O 8
ATOM 9217 N N . ARG A 1 41 ? 1.846 -4.238 -0.028 1.00 0.00 41 ARG A N 8
ATOM 9218 C CA . ARG A 1 41 ? 1.159 -2.948 0.055 1.00 0.00 41 ARG A CA 8
ATOM 9219 C C . ARG A 1 41 ? 2.043 -1.780 -0.381 1.00 0.00 41 ARG A C 8
ATOM 9220 O O . ARG A 1 41 ? 1.581 -0.641 -0.456 1.00 0.00 41 ARG A O 8
ATOM 9241 N N . ASN A 1 42 ? 3.308 -2.059 -0.659 1.00 0.00 42 ASN A N 8
ATOM 9242 C CA . ASN A 1 42 ? 4.244 -1.023 -1.079 1.00 0.00 42 ASN A CA 8
ATOM 9243 C C . ASN A 1 42 ? 4.471 -1.041 -2.589 1.00 0.00 42 ASN A C 8
ATOM 9244 O O . ASN A 1 42 ? 4.028 -0.137 -3.299 1.00 0.00 42 ASN A O 8
ATOM 9255 N N . CYS A 1 43 ? 5.180 -2.051 -3.075 1.00 0.00 43 CYS A N 8
ATOM 9256 C CA . CYS A 1 43 ? 5.480 -2.154 -4.501 1.00 0.00 43 CYS A CA 8
ATOM 9257 C C . CYS A 1 43 ? 4.280 -2.644 -5.307 1.00 0.00 43 CYS A C 8
ATOM 9258 O O . CYS A 1 43 ? 4.173 -2.372 -6.503 1.00 0.00 43 CYS A O 8
ATOM 9266 N N . GLY A 1 44 ? 3.374 -3.358 -4.647 1.00 0.00 44 GLY A N 8
ATOM 9267 C CA . GLY A 1 44 ? 2.193 -3.856 -5.329 1.00 0.00 44 GLY A CA 8
ATOM 9268 C C . GLY A 1 44 ? 2.500 -5.024 -6.245 1.00 0.00 44 GLY A C 8
ATOM 9269 O O . GLY A 1 44 ? 1.745 -5.313 -7.172 1.00 0.00 44 GLY A O 8
ATOM 9273 N N . TYR A 1 45 ? 3.606 -5.703 -5.979 1.00 0.00 45 TYR A N 8
ATOM 9274 C CA . TYR A 1 45 ? 4.007 -6.850 -6.777 1.00 0.00 45 TYR A CA 8
ATOM 9275 C C . TYR A 1 45 ? 3.590 -8.141 -6.097 1.00 0.00 45 TYR A C 8
ATOM 9276 O O . TYR A 1 45 ? 3.304 -8.161 -4.901 1.00 0.00 45 TYR A O 8
ATOM 9294 N N . VAL A 1 46 ? 3.542 -9.214 -6.870 1.00 0.00 46 VAL A N 8
ATOM 9295 C CA . VAL A 1 46 ? 3.145 -10.507 -6.336 1.00 0.00 46 VAL A CA 8
ATOM 9296 C C . VAL A 1 46 ? 4.284 -11.148 -5.553 1.00 0.00 46 VAL A C 8
ATOM 9297 O O . VAL A 1 46 ? 5.405 -11.259 -6.048 1.00 0.00 46 VAL A O 8
ATOM 9310 N N . LEU A 1 47 ? 3.987 -11.573 -4.331 1.00 0.00 47 LEU A N 8
ATOM 9311 C CA . LEU A 1 47 ? 4.985 -12.210 -3.480 1.00 0.00 47 LEU A CA 8
ATOM 9312 C C . LEU A 1 47 ? 4.435 -13.491 -2.866 1.00 0.00 47 LEU A C 8
ATOM 9313 O O . LEU A 1 47 ? 3.290 -13.530 -2.414 1.00 0.00 47 LEU A O 8
ATOM 9329 N N . CYS A 1 48 ? 5.266 -14.524 -2.815 1.00 0.00 48 CYS A N 8
ATOM 9330 C CA . CYS A 1 48 ? 4.864 -15.786 -2.210 1.00 0.00 48 CYS A CA 8
ATOM 9331 C C . CYS A 1 48 ? 4.960 -15.651 -0.697 1.00 0.00 48 CYS A C 8
ATOM 9332 O O . CYS A 1 48 ? 5.394 -14.613 -0.198 1.00 0.00 48 CYS A O 8
ATOM 9340 N N . GLY A 1 49 ? 4.555 -16.674 0.045 1.00 0.00 49 GLY A N 8
ATOM 9341 C CA . GLY A 1 49 ? 4.620 -16.585 1.489 1.00 0.00 49 GLY A CA 8
ATOM 9342 C C . GLY A 1 49 ? 5.997 -16.184 1.980 1.00 0.00 49 GLY A C 8
ATOM 9343 O O . GLY A 1 49 ? 6.137 -15.222 2.733 1.00 0.00 49 GLY A O 8
ATOM 9347 N N . ASP A 1 50 ? 7.008 -16.931 1.550 1.00 0.00 50 ASP A N 8
ATOM 9348 C CA . ASP A 1 50 ? 8.392 -16.678 1.946 1.00 0.00 50 ASP A CA 8
ATOM 9349 C C . ASP A 1 50 ? 8.843 -15.250 1.653 1.00 0.00 50 ASP A C 8
ATOM 9350 O O . ASP A 1 50 ? 9.618 -14.665 2.409 1.00 0.00 50 ASP A O 8
ATOM 9359 N N . CYS A 1 51 ? 8.357 -14.698 0.551 1.00 0.00 51 CYS A N 8
ATOM 9360 C CA . CYS A 1 51 ? 8.715 -13.339 0.158 1.00 0.00 51 CYS A CA 8
ATOM 9361 C C . CYS A 1 51 ? 7.746 -12.318 0.739 1.00 0.00 51 CYS A C 8
ATOM 9362 O O . CYS A 1 51 ? 7.918 -11.113 0.556 1.00 0.00 51 CYS A O 8
ATOM 9370 N N . SER A 1 52 ? 6.736 -12.802 1.454 1.00 0.00 52 SER A N 8
ATOM 9371 C CA . SER A 1 52 ? 5.752 -11.934 2.081 1.00 0.00 52 SER A CA 8
ATOM 9372 C C . SER A 1 52 ? 5.562 -12.339 3.538 1.00 0.00 52 SER A C 8
ATOM 9373 O O . SER A 1 52 ? 4.508 -12.102 4.129 1.00 0.00 52 SER A O 8
ATOM 9381 N N . ARG A 1 53 ? 6.598 -12.943 4.114 1.00 0.00 53 ARG A N 8
ATOM 9382 C CA . ARG A 1 53 ? 6.556 -13.371 5.506 1.00 0.00 53 ARG A CA 8
ATOM 9383 C C . ARG A 1 53 ? 6.838 -12.204 6.449 1.00 0.00 53 ARG A C 8
ATOM 9384 O O . ARG A 1 53 ? 6.515 -12.269 7.635 1.00 0.00 53 ARG A O 8
ATOM 9405 N N . HIS A 1 54 ? 7.449 -11.141 5.930 1.00 0.00 54 HIS A N 8
ATOM 9406 C CA . HIS A 1 54 ? 7.772 -9.982 6.756 1.00 0.00 54 HIS A CA 8
ATOM 9407 C C . HIS A 1 54 ? 6.561 -9.082 6.949 1.00 0.00 54 HIS A C 8
ATOM 9408 O O . HIS A 1 54 ? 5.580 -9.166 6.210 1.00 0.00 54 HIS A O 8
ATOM 9423 N N . ARG A 1 55 ? 6.649 -8.206 7.942 1.00 0.00 55 ARG A N 8
ATOM 9424 C CA . ARG A 1 55 ? 5.576 -7.268 8.232 1.00 0.00 55 ARG A CA 8
ATOM 9425 C C . ARG A 1 55 ? 6.152 -5.895 8.579 1.00 0.00 55 ARG A C 8
ATOM 9426 O O . ARG A 1 55 ? 7.134 -5.792 9.313 1.00 0.00 55 ARG A O 8
ATOM 9447 N N . ALA A 1 56 ? 5.541 -4.851 8.042 1.00 0.00 56 ALA A N 8
ATOM 9448 C CA . ALA A 1 56 ? 6.009 -3.491 8.298 1.00 0.00 56 ALA A CA 8
ATOM 9449 C C . ALA A 1 56 ? 4.920 -2.459 8.050 1.00 0.00 56 ALA A C 8
ATOM 9450 O O . ALA A 1 56 ? 4.013 -2.680 7.248 1.00 0.00 56 ALA A O 8
ATOM 9457 N N . ALA A 1 57 ? 5.032 -1.312 8.716 1.00 0.00 57 ALA A N 8
ATOM 9458 C CA . ALA A 1 57 ? 4.077 -0.229 8.540 1.00 0.00 57 ALA A CA 8
ATOM 9459 C C . ALA A 1 57 ? 4.563 0.695 7.436 1.00 0.00 57 ALA A C 8
ATOM 9460 O O . ALA A 1 57 ? 5.766 0.799 7.195 1.00 0.00 57 ALA A O 8
ATOM 9467 N N . ILE A 1 58 ? 3.639 1.354 6.754 1.00 0.00 58 ILE A N 8
ATOM 9468 C CA . ILE A 1 58 ? 3.995 2.251 5.668 1.00 0.00 58 ILE A CA 8
ATOM 9469 C C . ILE A 1 58 ? 3.344 3.619 5.852 1.00 0.00 58 ILE A C 8
ATOM 9470 O O . ILE A 1 58 ? 2.321 3.922 5.240 1.00 0.00 58 ILE A O 8
ATOM 9486 N N . PRO A 1 59 ? 3.930 4.456 6.722 1.00 0.00 59 PRO A N 8
ATOM 9487 C CA . PRO A 1 59 ? 3.411 5.796 7.023 1.00 0.00 59 PRO A CA 8
ATOM 9488 C C . PRO A 1 59 ? 3.423 6.750 5.831 1.00 0.00 59 PRO A C 8
ATOM 9489 O O . PRO A 1 59 ? 2.825 7.823 5.893 1.00 0.00 59 PRO A O 8
ATOM 9500 N N . MET A 1 60 ? 4.069 6.359 4.737 1.00 0.00 60 MET A N 8
ATOM 9501 C CA . MET A 1 60 ? 4.095 7.202 3.544 1.00 0.00 60 MET A CA 8
ATOM 9502 C C . MET A 1 60 ? 2.887 6.881 2.679 1.00 0.00 60 MET A C 8
ATOM 9503 O O . MET A 1 60 ? 2.278 7.763 2.075 1.00 0.00 60 MET A O 8
ATOM 9517 N N . ARG A 1 61 ? 2.558 5.600 2.641 1.00 0.00 61 ARG A N 8
ATOM 9518 C CA . ARG A 1 61 ? 1.426 5.114 1.867 1.00 0.00 61 ARG A CA 8
ATOM 9519 C C . ARG A 1 61 ? 0.131 5.279 2.656 1.00 0.00 61 ARG A C 8
ATOM 9520 O O . ARG A 1 61 ? -0.950 4.913 2.192 1.00 0.00 61 ARG A O 8
ATOM 9541 N N . GLY A 1 62 ? 0.261 5.836 3.855 1.00 0.00 62 GLY A N 8
ATOM 9542 C CA . GLY A 1 62 ? -0.891 6.052 4.708 1.00 0.00 62 GLY A CA 8
ATOM 9543 C C . GLY A 1 62 ? -1.106 4.917 5.685 1.00 0.00 62 GLY A C 8
ATOM 9544 O O . GLY A 1 62 ? -2.114 4.880 6.392 1.00 0.00 62 GLY A O 8
ATOM 9548 N N . ILE A 1 63 ? -0.156 3.991 5.732 1.00 0.00 63 ILE A N 8
ATOM 9549 C CA . ILE A 1 63 ? -0.241 2.853 6.631 1.00 0.00 63 ILE A CA 8
ATOM 9550 C C . ILE A 1 63 ? 0.549 3.130 7.905 1.00 0.00 63 ILE A C 8
ATOM 9551 O O . ILE A 1 63 ? 1.777 3.046 7.919 1.00 0.00 63 ILE A O 8
ATOM 9567 N N . THR A 1 64 ? -0.167 3.473 8.973 1.00 0.00 64 THR A N 8
ATOM 9568 C CA . THR A 1 64 ? 0.467 3.776 10.251 1.00 0.00 64 THR A CA 8
ATOM 9569 C C . THR A 1 64 ? 0.649 2.520 11.092 1.00 0.00 64 THR A C 8
ATOM 9570 O O . THR A 1 64 ? 1.470 2.492 12.009 1.00 0.00 64 THR A O 8
ATOM 9581 N N . GLU A 1 65 ? -0.099 1.473 10.764 1.00 0.00 65 GLU A N 8
ATOM 9582 C CA . GLU A 1 65 ? 0.002 0.208 11.478 1.00 0.00 65 GLU A CA 8
ATOM 9583 C C . GLU A 1 65 ? 0.782 -0.785 10.632 1.00 0.00 65 GLU A C 8
ATOM 9584 O O . GLU A 1 65 ? 0.601 -0.846 9.418 1.00 0.00 65 GLU A O 8
ATOM 9596 N N . PRO A 1 66 ? 1.677 -1.567 11.248 1.00 0.00 66 PRO A N 8
ATOM 9597 C CA . PRO A 1 66 ? 2.485 -2.535 10.512 1.00 0.00 66 PRO A CA 8
ATOM 9598 C C . PRO A 1 66 ? 1.629 -3.463 9.658 1.00 0.00 66 PRO A C 8
ATOM 9599 O O . PRO A 1 66 ? 0.718 -4.124 10.156 1.00 0.00 66 PRO A O 8
ATOM 9610 N N . GLU A 1 67 ? 1.933 -3.495 8.365 1.00 0.00 67 GLU A N 8
ATOM 9611 C CA . GLU A 1 67 ? 1.207 -4.326 7.416 1.00 0.00 67 GLU A CA 8
ATOM 9612 C C . GLU A 1 67 ? 2.167 -5.227 6.647 1.00 0.00 67 GLU A C 8
ATOM 9613 O O . GLU A 1 67 ? 3.383 -5.044 6.700 1.00 0.00 67 GLU A O 8
ATOM 9625 N N . ARG A 1 68 ? 1.613 -6.208 5.943 1.00 0.00 68 ARG A N 8
ATOM 9626 C CA . ARG A 1 68 ? 2.413 -7.153 5.172 1.00 0.00 68 ARG A CA 8
ATOM 9627 C C . ARG A 1 68 ? 3.058 -6.495 3.954 1.00 0.00 68 ARG A C 8
ATOM 9628 O O . ARG A 1 68 ? 2.424 -5.737 3.219 1.00 0.00 68 ARG A O 8
ATOM 9649 N N . VAL A 1 69 ? 4.330 -6.824 3.754 1.00 0.00 69 VAL A N 8
ATOM 9650 C CA . VAL A 1 69 ? 5.118 -6.319 2.633 1.00 0.00 69 VAL A CA 8
ATOM 9651 C C . VAL A 1 69 ? 6.093 -7.388 2.159 1.00 0.00 69 VAL A C 8
ATOM 9652 O O . VAL A 1 69 ? 6.157 -8.476 2.730 1.00 0.00 69 VAL A O 8
ATOM 9665 N N . CYS A 1 70 ? 6.869 -7.065 1.132 1.00 0.00 70 CYS A N 8
ATOM 9666 C CA . CYS A 1 70 ? 7.861 -7.986 0.606 1.00 0.00 70 CYS A CA 8
ATOM 9667 C C . CYS A 1 70 ? 9.219 -7.677 1.222 1.00 0.00 70 CYS A C 8
ATOM 9668 O O . CYS A 1 70 ? 9.303 -6.951 2.213 1.00 0.00 70 CYS A O 8
ATOM 9676 N N . ASP A 1 71 ? 10.275 -8.237 0.658 1.00 0.00 71 ASP A N 8
ATOM 9677 C CA . ASP A 1 71 ? 11.615 -8.011 1.197 1.00 0.00 71 ASP A CA 8
ATOM 9678 C C . ASP A 1 71 ? 12.203 -6.659 0.775 1.00 0.00 71 ASP A C 8
ATOM 9679 O O . ASP A 1 71 ? 12.811 -5.968 1.593 1.00 0.00 71 ASP A O 8
ATOM 9688 N N . ALA A 1 72 ? 12.036 -6.283 -0.487 1.00 0.00 72 ALA A N 8
ATOM 9689 C CA . ALA A 1 72 ? 12.573 -5.013 -0.974 1.00 0.00 72 ALA A CA 8
ATOM 9690 C C . ALA A 1 72 ? 11.854 -3.819 -0.349 1.00 0.00 72 ALA A C 8
ATOM 9691 O O . ALA A 1 72 ? 12.492 -2.868 0.103 1.00 0.00 72 ALA A O 8
ATOM 9698 N N . CYS A 1 73 ? 10.528 -3.878 -0.316 1.00 0.00 73 CYS A N 8
ATOM 9699 C CA . CYS A 1 73 ? 9.727 -2.805 0.264 1.00 0.00 73 CYS A CA 8
ATOM 9700 C C . CYS A 1 73 ? 10.020 -2.672 1.749 1.00 0.00 73 CYS A C 8
ATOM 9701 O O . CYS A 1 73 ? 10.151 -1.563 2.268 1.00 0.00 73 CYS A O 8
ATOM 9709 N N . TYR A 1 74 ? 10.145 -3.801 2.427 1.00 0.00 74 TYR A N 8
ATOM 9710 C CA . TYR A 1 74 ? 10.452 -3.791 3.846 1.00 0.00 74 TYR A CA 8
ATOM 9711 C C . TYR A 1 74 ? 11.740 -3.014 4.081 1.00 0.00 74 TYR A C 8
ATOM 9712 O O . TYR A 1 74 ? 11.856 -2.253 5.039 1.00 0.00 74 TYR A O 8
ATOM 9730 N N . LEU A 1 75 ? 12.705 -3.216 3.189 1.00 0.00 75 LEU A N 8
ATOM 9731 C CA . LEU A 1 75 ? 13.997 -2.546 3.280 1.00 0.00 75 LEU A CA 8
ATOM 9732 C C . LEU A 1 75 ? 13.906 -1.063 2.923 1.00 0.00 75 LEU A C 8
ATOM 9733 O O . LEU A 1 75 ? 14.396 -0.210 3.661 1.00 0.00 75 LEU A O 8
ATOM 9749 N N . ALA A 1 76 ? 13.296 -0.759 1.777 1.00 0.00 76 ALA A N 8
ATOM 9750 C CA . ALA A 1 76 ? 13.174 0.628 1.330 1.00 0.00 76 ALA A CA 8
ATOM 9751 C C . ALA A 1 76 ? 12.587 1.497 2.431 1.00 0.00 76 ALA A C 8
ATOM 9752 O O . ALA A 1 76 ? 13.141 2.546 2.761 1.00 0.00 76 ALA A O 8
ATOM 9759 N N . LEU A 1 77 ? 11.492 1.048 3.025 1.00 0.00 77 LEU A N 8
ATOM 9760 C CA . LEU A 1 77 ? 10.885 1.792 4.118 1.00 0.00 77 LEU A CA 8
ATOM 9761 C C . LEU A 1 77 ? 11.852 1.786 5.294 1.00 0.00 77 LEU A C 8
ATOM 9762 O O . LEU A 1 77 ? 12.061 2.796 5.966 1.00 0.00 77 LEU A O 8
ATOM 9778 N N . ARG A 1 78 ? 12.442 0.617 5.509 1.00 0.00 78 ARG A N 8
ATOM 9779 C CA . ARG A 1 78 ? 13.415 0.389 6.573 1.00 0.00 78 ARG A CA 8
ATOM 9780 C C . ARG A 1 78 ? 14.618 1.322 6.450 1.00 0.00 78 ARG A C 8
ATOM 9781 O O . ARG A 1 78 ? 15.349 1.535 7.418 1.00 0.00 78 ARG A O 8
ATOM 9802 N N . SER A 1 79 ? 14.829 1.863 5.255 1.00 0.00 79 SER A N 8
ATOM 9803 C CA . SER A 1 79 ? 15.957 2.757 5.017 1.00 0.00 79 SER A CA 8
ATOM 9804 C C . SER A 1 79 ? 16.002 3.873 6.054 1.00 0.00 79 SER A C 8
ATOM 9805 O O . SER A 1 79 ? 17.078 4.289 6.484 1.00 0.00 79 SER A O 8
ATOM 9813 N N . SER A 1 80 ? 14.830 4.352 6.459 1.00 0.00 80 SER A N 8
ATOM 9814 C CA . SER A 1 80 ? 14.750 5.418 7.451 1.00 0.00 80 SER A CA 8
ATOM 9815 C C . SER A 1 80 ? 13.687 5.107 8.500 1.00 0.00 80 SER A C 8
ATOM 9816 O O . SER A 1 80 ? 12.512 4.931 8.175 1.00 0.00 80 SER A O 8
ATOM 9824 N N . ASN A 1 81 ? 14.107 5.049 9.759 1.00 0.00 81 ASN A N 8
ATOM 9825 C CA . ASN A 1 81 ? 13.193 4.768 10.859 1.00 0.00 81 ASN A CA 8
ATOM 9826 C C . ASN A 1 81 ? 12.134 5.859 10.976 1.00 0.00 81 ASN A C 8
ATOM 9827 O O . ASN A 1 81 ? 10.973 5.585 11.279 1.00 0.00 81 ASN A O 8
ATOM 9838 N N . MET A 1 82 ? 12.547 7.099 10.735 1.00 0.00 82 MET A N 8
ATOM 9839 C CA . MET A 1 82 ? 11.641 8.238 10.814 1.00 0.00 82 MET A CA 8
ATOM 9840 C C . MET A 1 82 ? 10.990 8.516 9.462 1.00 0.00 82 MET A C 8
ATOM 9841 O O . MET A 1 82 ? 11.660 8.526 8.430 1.00 0.00 82 MET A O 8
ATOM 9855 N N . ALA A 1 83 ? 9.681 8.745 9.478 1.00 0.00 83 ALA A N 8
ATOM 9856 C CA . ALA A 1 83 ? 8.938 9.029 8.256 1.00 0.00 83 ALA A CA 8
ATOM 9857 C C . ALA A 1 83 ? 9.364 10.362 7.651 1.00 0.00 83 ALA A C 8
ATOM 9858 O O . ALA A 1 83 ? 9.694 11.305 8.371 1.00 0.00 83 ALA A O 8
ATOM 9865 N N . GLY A 1 84 ? 9.352 10.437 6.325 1.00 0.00 84 GLY A N 8
ATOM 9866 C CA . GLY A 1 84 ? 9.738 11.660 5.648 1.00 0.00 84 GLY A CA 8
ATOM 9867 C C . GLY A 1 84 ? 10.746 11.420 4.542 1.00 0.00 84 GLY A C 8
ATOM 9868 O O . GLY A 1 84 ? 10.523 10.501 3.725 1.00 0.00 84 GLY A O 8
ATOM 9873 N N . GLY A 1 1 ? 17.604 -2.180 -10.730 1.00 0.00 1 GLY A N 9
ATOM 9874 C CA . GLY A 1 1 ? 18.737 -3.029 -10.271 1.00 0.00 1 GLY A CA 9
ATOM 9875 C C . GLY A 1 1 ? 20.082 -2.473 -10.689 1.00 0.00 1 GLY A C 9
ATOM 9876 O O . GLY A 1 1 ? 20.235 -1.261 -10.847 1.00 0.00 1 GLY A O 9
ATOM 9882 N N . PRO A 1 2 ? 21.082 -3.343 -10.883 1.00 0.00 2 PRO A N 9
ATOM 9883 C CA . PRO A 1 2 ? 22.425 -2.925 -11.291 1.00 0.00 2 PRO A CA 9
ATOM 9884 C C . PRO A 1 2 ? 22.477 -2.505 -12.757 1.00 0.00 2 PRO A C 9
ATOM 9885 O O . PRO A 1 2 ? 23.512 -2.053 -13.247 1.00 0.00 2 PRO A O 9
ATOM 9896 N N . LEU A 1 3 ? 21.354 -2.657 -13.454 1.00 0.00 3 LEU A N 9
ATOM 9897 C CA . LEU A 1 3 ? 21.270 -2.297 -14.863 1.00 0.00 3 LEU A CA 9
ATOM 9898 C C . LEU A 1 3 ? 21.565 -0.813 -15.063 1.00 0.00 3 LEU A C 9
ATOM 9899 O O . LEU A 1 3 ? 22.136 -0.414 -16.078 1.00 0.00 3 LEU A O 9
ATOM 9915 N N . GLY A 1 4 ? 21.173 -0.001 -14.086 1.00 0.00 4 GLY A N 9
ATOM 9916 C CA . GLY A 1 4 ? 21.404 1.430 -14.174 1.00 0.00 4 GLY A CA 9
ATOM 9917 C C . GLY A 1 4 ? 20.253 2.168 -14.830 1.00 0.00 4 GLY A C 9
ATOM 9918 O O . GLY A 1 4 ? 20.382 3.338 -15.190 1.00 0.00 4 GLY A O 9
ATOM 9922 N N . SER A 1 5 ? 19.124 1.484 -14.988 1.00 0.00 5 SER A N 9
ATOM 9923 C CA . SER A 1 5 ? 17.948 2.084 -15.606 1.00 0.00 5 SER A CA 9
ATOM 9924 C C . SER A 1 5 ? 16.800 2.182 -14.609 1.00 0.00 5 SER A C 9
ATOM 9925 O O . SER A 1 5 ? 16.640 1.320 -13.745 1.00 0.00 5 SER A O 9
ATOM 9933 N N . MET A 1 6 ? 16.004 3.239 -14.731 1.00 0.00 6 MET A N 9
ATOM 9934 C CA . MET A 1 6 ? 14.873 3.449 -13.836 1.00 0.00 6 MET A CA 9
ATOM 9935 C C . MET A 1 6 ? 13.677 2.604 -14.263 1.00 0.00 6 MET A C 9
ATOM 9936 O O . MET A 1 6 ? 13.235 2.664 -15.410 1.00 0.00 6 MET A O 9
ATOM 9950 N N . GLY A 1 7 ? 13.162 1.811 -13.329 1.00 0.00 7 GLY A N 9
ATOM 9951 C CA . GLY A 1 7 ? 12.025 0.957 -13.616 1.00 0.00 7 GLY A CA 9
ATOM 9952 C C . GLY A 1 7 ? 10.698 1.642 -13.358 1.00 0.00 7 GLY A C 9
ATOM 9953 O O . GLY A 1 7 ? 10.650 2.847 -13.111 1.00 0.00 7 GLY A O 9
ATOM 9957 N N . GLU A 1 8 ? 9.616 0.870 -13.416 1.00 0.00 8 GLU A N 9
ATOM 9958 C CA . GLU A 1 8 ? 8.281 1.406 -13.187 1.00 0.00 8 GLU A CA 9
ATOM 9959 C C . GLU A 1 8 ? 7.973 1.524 -11.698 1.00 0.00 8 GLU A C 9
ATOM 9960 O O . GLU A 1 8 ? 6.851 1.859 -11.316 1.00 0.00 8 GLU A O 9
ATOM 9972 N N . LYS A 1 9 ? 8.976 1.280 -10.857 1.00 0.00 9 LYS A N 9
ATOM 9973 C CA . LYS A 1 9 ? 8.795 1.397 -9.417 1.00 0.00 9 LYS A CA 9
ATOM 9974 C C . LYS A 1 9 ? 8.377 2.824 -9.072 1.00 0.00 9 LYS A C 9
ATOM 9975 O O . LYS A 1 9 ? 7.915 3.104 -7.966 1.00 0.00 9 LYS A O 9
ATOM 9994 N N . GLN A 1 10 ? 8.537 3.719 -10.047 1.00 0.00 10 GLN A N 9
ATOM 9995 C CA . GLN A 1 10 ? 8.174 5.120 -9.891 1.00 0.00 10 GLN A CA 9
ATOM 9996 C C . GLN A 1 10 ? 6.794 5.264 -9.256 1.00 0.00 10 GLN A C 9
ATOM 9997 O O . GLN A 1 10 ? 6.548 6.198 -8.492 1.00 0.00 10 GLN A O 9
ATOM 10011 N N . SER A 1 11 ? 5.899 4.336 -9.574 1.00 0.00 11 SER A N 9
ATOM 10012 C CA . SER A 1 11 ? 4.547 4.364 -9.027 1.00 0.00 11 SER A CA 9
ATOM 10013 C C . SER A 1 11 ? 4.351 3.234 -8.020 1.00 0.00 11 SER A C 9
ATOM 10014 O O . SER A 1 11 ? 4.966 2.174 -8.135 1.00 0.00 11 SER A O 9
ATOM 10022 N N . LYS A 1 12 ? 3.498 3.470 -7.028 1.00 0.00 12 LYS A N 9
ATOM 10023 C CA . LYS A 1 12 ? 3.231 2.473 -5.996 1.00 0.00 12 LYS A CA 9
ATOM 10024 C C . LYS A 1 12 ? 1.736 2.209 -5.849 1.00 0.00 12 LYS A C 9
ATOM 10025 O O . LYS A 1 12 ? 0.911 3.087 -6.106 1.00 0.00 12 LYS A O 9
ATOM 10044 N N . GLY A 1 13 ? 1.396 0.995 -5.427 1.00 0.00 13 GLY A N 9
ATOM 10045 C CA . GLY A 1 13 ? 0.003 0.631 -5.244 1.00 0.00 13 GLY A CA 9
ATOM 10046 C C . GLY A 1 13 ? -0.558 -0.172 -6.405 1.00 0.00 13 GLY A C 9
ATOM 10047 O O . GLY A 1 13 ? -1.699 -0.633 -6.351 1.00 0.00 13 GLY A O 9
ATOM 10051 N N . TYR A 1 14 ? 0.242 -0.347 -7.451 1.00 0.00 14 TYR A N 9
ATOM 10052 C CA . TYR A 1 14 ? -0.196 -1.107 -8.616 1.00 0.00 14 TYR A CA 9
ATOM 10053 C C . TYR A 1 14 ? -0.076 -2.608 -8.364 1.00 0.00 14 TYR A C 9
ATOM 10054 O O . TYR A 1 14 ? 1.007 -3.115 -8.070 1.00 0.00 14 TYR A O 9
ATOM 10072 N N . TRP A 1 15 ? -1.193 -3.312 -8.489 1.00 0.00 15 TRP A N 9
ATOM 10073 C CA . TRP A 1 15 ? -1.217 -4.759 -8.283 1.00 0.00 15 TRP A CA 9
ATOM 10074 C C . TRP A 1 15 ? -0.991 -5.499 -9.597 1.00 0.00 15 TRP A C 9
ATOM 10075 O O . TRP A 1 15 ? -1.779 -5.374 -10.535 1.00 0.00 15 TRP A O 9
ATOM 10096 N N . GLN A 1 16 ? 0.080 -6.292 -9.650 1.00 0.00 16 GLN A N 9
ATOM 10097 C CA . GLN A 1 16 ? 0.400 -7.079 -10.838 1.00 0.00 16 GLN A CA 9
ATOM 10098 C C . GLN A 1 16 ? -0.414 -8.370 -10.841 1.00 0.00 16 GLN A C 9
ATOM 10099 O O . GLN A 1 16 ? -0.446 -9.108 -9.857 1.00 0.00 16 GLN A O 9
ATOM 10113 N N . GLU A 1 17 ? -1.096 -8.607 -11.957 1.00 0.00 17 GLU A N 9
ATOM 10114 C CA . GLU A 1 17 ? -1.956 -9.775 -12.121 1.00 0.00 17 GLU A CA 9
ATOM 10115 C C . GLU A 1 17 ? -1.206 -11.092 -11.942 1.00 0.00 17 GLU A C 9
ATOM 10116 O O . GLU A 1 17 ? 0.001 -11.179 -12.175 1.00 0.00 17 GLU A O 9
ATOM 10128 N N . ASP A 1 18 ? -1.950 -12.116 -11.534 1.00 0.00 18 ASP A N 9
ATOM 10129 C CA . ASP A 1 18 ? -1.401 -13.451 -11.322 1.00 0.00 18 ASP A CA 9
ATOM 10130 C C . ASP A 1 18 ? -0.676 -13.956 -12.566 1.00 0.00 18 ASP A C 9
ATOM 10131 O O . ASP A 1 18 ? 0.423 -14.504 -12.478 1.00 0.00 18 ASP A O 9
ATOM 10140 N N . GLU A 1 19 ? -1.316 -13.797 -13.717 1.00 0.00 19 GLU A N 9
ATOM 10141 C CA . GLU A 1 19 ? -0.755 -14.267 -14.979 1.00 0.00 19 GLU A CA 9
ATOM 10142 C C . GLU A 1 19 ? 0.497 -13.499 -15.381 1.00 0.00 19 GLU A C 9
ATOM 10143 O O . GLU A 1 19 ? 1.471 -14.088 -15.852 1.00 0.00 19 GLU A O 9
ATOM 10155 N N . ASP A 1 20 ? 0.475 -12.188 -15.193 1.00 0.00 20 ASP A N 9
ATOM 10156 C CA . ASP A 1 20 ? 1.622 -11.358 -15.540 1.00 0.00 20 ASP A CA 9
ATOM 10157 C C . ASP A 1 20 ? 2.811 -11.679 -14.641 1.00 0.00 20 ASP A C 9
ATOM 10158 O O . ASP A 1 20 ? 3.965 -11.611 -15.063 1.00 0.00 20 ASP A O 9
ATOM 10167 N N . ALA A 1 21 ? 2.506 -12.035 -13.398 1.00 0.00 21 ALA A N 9
ATOM 10168 C CA . ALA A 1 21 ? 3.531 -12.381 -12.422 1.00 0.00 21 ALA A CA 9
ATOM 10169 C C . ALA A 1 21 ? 3.451 -13.859 -12.057 1.00 0.00 21 ALA A C 9
ATOM 10170 O O . ALA A 1 21 ? 2.930 -14.224 -11.003 1.00 0.00 21 ALA A O 9
ATOM 10177 N N . PRO A 1 22 ? 3.970 -14.729 -12.936 1.00 0.00 22 PRO A N 9
ATOM 10178 C CA . PRO A 1 22 ? 3.966 -16.181 -12.724 1.00 0.00 22 PRO A CA 9
ATOM 10179 C C . PRO A 1 22 ? 5.026 -16.631 -11.727 1.00 0.00 22 PRO A C 9
ATOM 10180 O O . PRO A 1 22 ? 5.005 -17.764 -11.244 1.00 0.00 22 PRO A O 9
ATOM 10191 N N . ALA A 1 23 ? 5.944 -15.729 -11.422 1.00 0.00 23 ALA A N 9
ATOM 10192 C CA . ALA A 1 23 ? 7.015 -16.013 -10.477 1.00 0.00 23 ALA A CA 9
ATOM 10193 C C . ALA A 1 23 ? 7.185 -14.856 -9.503 1.00 0.00 23 ALA A C 9
ATOM 10194 O O . ALA A 1 23 ? 6.807 -13.724 -9.804 1.00 0.00 23 ALA A O 9
ATOM 10201 N N . CYS A 1 24 ? 7.736 -15.140 -8.327 1.00 0.00 24 CYS A N 9
ATOM 10202 C CA . CYS A 1 24 ? 7.932 -14.118 -7.308 1.00 0.00 24 CYS A CA 9
ATOM 10203 C C . CYS A 1 24 ? 8.824 -12.990 -7.811 1.00 0.00 24 CYS A C 9
ATOM 10204 O O . CYS A 1 24 ? 9.956 -13.215 -8.240 1.00 0.00 24 CYS A O 9
ATOM 10212 N N . ASN A 1 25 ? 8.299 -11.772 -7.742 1.00 0.00 25 ASN A N 9
ATOM 10213 C CA . ASN A 1 25 ? 9.029 -10.585 -8.175 1.00 0.00 25 ASN A CA 9
ATOM 10214 C C . ASN A 1 25 ? 10.308 -10.401 -7.364 1.00 0.00 25 ASN A C 9
ATOM 10215 O O . ASN A 1 25 ? 11.274 -9.803 -7.837 1.00 0.00 25 ASN A O 9
ATOM 10226 N N . GLY A 1 26 ? 10.295 -10.889 -6.127 1.00 0.00 26 GLY A N 9
ATOM 10227 C CA . GLY A 1 26 ? 11.447 -10.734 -5.259 1.00 0.00 26 GLY A CA 9
ATOM 10228 C C . GLY A 1 26 ? 12.479 -11.843 -5.384 1.00 0.00 26 GLY A C 9
ATOM 10229 O O . GLY A 1 26 ? 13.660 -11.567 -5.600 1.00 0.00 26 GLY A O 9
ATOM 10233 N N . CYS A 1 27 ? 12.053 -13.093 -5.216 1.00 0.00 27 CYS A N 9
ATOM 10234 C CA . CYS A 1 27 ? 12.984 -14.221 -5.279 1.00 0.00 27 CYS A CA 9
ATOM 10235 C C . CYS A 1 27 ? 12.892 -14.996 -6.592 1.00 0.00 27 CYS A C 9
ATOM 10236 O O . CYS A 1 27 ? 13.680 -15.913 -6.826 1.00 0.00 27 CYS A O 9
ATOM 10244 N N . GLY A 1 28 ? 11.957 -14.627 -7.459 1.00 0.00 28 GLY A N 9
ATOM 10245 C CA . GLY A 1 28 ? 11.838 -15.311 -8.736 1.00 0.00 28 GLY A CA 9
ATOM 10246 C C . GLY A 1 28 ? 11.295 -16.725 -8.621 1.00 0.00 28 GLY A C 9
ATOM 10247 O O . GLY A 1 28 ? 11.275 -17.463 -9.607 1.00 0.00 28 GLY A O 9
ATOM 10251 N N . CYS A 1 29 ? 10.850 -17.112 -7.428 1.00 0.00 29 CYS A N 9
ATOM 10252 C CA . CYS A 1 29 ? 10.307 -18.453 -7.231 1.00 0.00 29 CYS A CA 9
ATOM 10253 C C . CYS A 1 29 ? 8.968 -18.591 -7.944 1.00 0.00 29 CYS A C 9
ATOM 10254 O O . CYS A 1 29 ? 8.193 -17.638 -8.018 1.00 0.00 29 CYS A O 9
ATOM 10262 N N . VAL A 1 30 ? 8.709 -19.774 -8.489 1.00 0.00 30 VAL A N 9
ATOM 10263 C CA . VAL A 1 30 ? 7.471 -20.019 -9.221 1.00 0.00 30 VAL A CA 9
ATOM 10264 C C . VAL A 1 30 ? 6.308 -20.335 -8.289 1.00 0.00 30 VAL A C 9
ATOM 10265 O O . VAL A 1 30 ? 6.452 -21.095 -7.331 1.00 0.00 30 VAL A O 9
ATOM 10278 N N . PHE A 1 31 ? 5.152 -19.758 -8.590 1.00 0.00 31 PHE A N 9
ATOM 10279 C CA . PHE A 1 31 ? 3.954 -19.988 -7.792 1.00 0.00 31 PHE A CA 9
ATOM 10280 C C . PHE A 1 31 ? 3.269 -21.277 -8.230 1.00 0.00 31 PHE A C 9
ATOM 10281 O O . PHE A 1 31 ? 3.097 -21.539 -9.421 1.00 0.00 31 PHE A O 9
ATOM 10298 N N . THR A 1 32 ? 2.881 -22.071 -7.241 1.00 0.00 32 THR A N 9
ATOM 10299 C CA . THR A 1 32 ? 2.210 -23.340 -7.490 1.00 0.00 32 THR A CA 9
ATOM 10300 C C . THR A 1 32 ? 0.917 -23.435 -6.691 1.00 0.00 32 THR A C 9
ATOM 10301 O O . THR A 1 32 ? 0.641 -22.593 -5.835 1.00 0.00 32 THR A O 9
ATOM 10312 N N . THR A 1 33 ? 0.124 -24.459 -6.977 1.00 0.00 33 THR A N 9
ATOM 10313 C CA . THR A 1 33 ? -1.144 -24.661 -6.288 1.00 0.00 33 THR A CA 9
ATOM 10314 C C . THR A 1 33 ? -0.974 -24.572 -4.774 1.00 0.00 33 THR A C 9
ATOM 10315 O O . THR A 1 33 ? -1.785 -23.944 -4.093 1.00 0.00 33 THR A O 9
ATOM 10326 N N . THR A 1 34 ? 0.074 -25.197 -4.245 1.00 0.00 34 THR A N 9
ATOM 10327 C CA . THR A 1 34 ? 0.311 -25.163 -2.806 1.00 0.00 34 THR A CA 9
ATOM 10328 C C . THR A 1 34 ? 0.652 -23.747 -2.350 1.00 0.00 34 THR A C 9
ATOM 10329 O O . THR A 1 34 ? 0.263 -23.336 -1.257 1.00 0.00 34 THR A O 9
ATOM 10340 N N . VAL A 1 35 ? 1.372 -23.001 -3.177 1.00 0.00 35 VAL A N 9
ATOM 10341 C CA . VAL A 1 35 ? 1.738 -21.638 -2.820 1.00 0.00 35 VAL A CA 9
ATOM 10342 C C . VAL A 1 35 ? 0.685 -20.644 -3.279 1.00 0.00 35 VAL A C 9
ATOM 10343 O O . VAL A 1 35 ? 0.500 -20.415 -4.474 1.00 0.00 35 VAL A O 9
ATOM 10356 N N . ARG A 1 36 ? 0.020 -20.043 -2.311 1.00 0.00 36 ARG A N 9
ATOM 10357 C CA . ARG A 1 36 ? -1.005 -19.044 -2.583 1.00 0.00 36 ARG A CA 9
ATOM 10358 C C . ARG A 1 36 ? -0.354 -17.749 -3.048 1.00 0.00 36 ARG A C 9
ATOM 10359 O O . ARG A 1 36 ? 0.740 -17.398 -2.606 1.00 0.00 36 ARG A O 9
ATOM 10380 N N . ARG A 1 37 ? -1.029 -17.048 -3.948 1.00 0.00 37 ARG A N 9
ATOM 10381 C CA . ARG A 1 37 ? -0.510 -15.795 -4.478 1.00 0.00 37 ARG A CA 9
ATOM 10382 C C . ARG A 1 37 ? -0.843 -14.640 -3.547 1.00 0.00 37 ARG A C 9
ATOM 10383 O O . ARG A 1 37 ? -1.930 -14.585 -2.971 1.00 0.00 37 ARG A O 9
ATOM 10404 N N . HIS A 1 38 ? 0.099 -13.718 -3.401 1.00 0.00 38 HIS A N 9
ATOM 10405 C CA . HIS A 1 38 ? -0.097 -12.566 -2.535 1.00 0.00 38 HIS A CA 9
ATOM 10406 C C . HIS A 1 38 ? 0.551 -11.316 -3.118 1.00 0.00 38 HIS A C 9
ATOM 10407 O O . HIS A 1 38 ? 1.344 -11.393 -4.057 1.00 0.00 38 HIS A O 9
ATOM 10422 N N . HIS A 1 39 ? 0.197 -10.168 -2.563 1.00 0.00 39 HIS A N 9
ATOM 10423 C CA . HIS A 1 39 ? 0.734 -8.897 -3.036 1.00 0.00 39 HIS A CA 9
ATOM 10424 C C . HIS A 1 39 ? 1.253 -8.045 -1.887 1.00 0.00 39 HIS A C 9
ATOM 10425 O O . HIS A 1 39 ? 0.722 -8.087 -0.778 1.00 0.00 39 HIS A O 9
ATOM 10440 N N . CYS A 1 40 ? 2.278 -7.244 -2.169 1.00 0.00 40 CYS A N 9
ATOM 10441 C CA . CYS A 1 40 ? 2.861 -6.348 -1.183 1.00 0.00 40 CYS A CA 9
ATOM 10442 C C . CYS A 1 40 ? 2.142 -5.002 -1.242 1.00 0.00 40 CYS A C 9
ATOM 10443 O O . CYS A 1 40 ? 1.824 -4.500 -2.321 1.00 0.00 40 CYS A O 9
ATOM 10451 N N . ARG A 1 41 ? 1.855 -4.443 -0.069 1.00 0.00 41 ARG A N 9
ATOM 10452 C CA . ARG A 1 41 ? 1.132 -3.178 0.036 1.00 0.00 41 ARG A CA 9
ATOM 10453 C C . ARG A 1 41 ? 1.976 -1.979 -0.396 1.00 0.00 41 ARG A C 9
ATOM 10454 O O . ARG A 1 41 ? 1.470 -0.860 -0.486 1.00 0.00 41 ARG A O 9
ATOM 10475 N N . ASN A 1 42 ? 3.254 -2.206 -0.657 1.00 0.00 42 ASN A N 9
ATOM 10476 C CA . ASN A 1 42 ? 4.150 -1.132 -1.070 1.00 0.00 42 ASN A CA 9
ATOM 10477 C C . ASN A 1 42 ? 4.384 -1.131 -2.580 1.00 0.00 42 ASN A C 9
ATOM 10478 O O . ASN A 1 42 ? 3.947 -0.218 -3.280 1.00 0.00 42 ASN A O 9
ATOM 10489 N N . CYS A 1 43 ? 5.096 -2.133 -3.075 1.00 0.00 43 CYS A N 9
ATOM 10490 C CA . CYS A 1 43 ? 5.409 -2.214 -4.499 1.00 0.00 43 CYS A CA 9
ATOM 10491 C C . CYS A 1 43 ? 4.221 -2.690 -5.327 1.00 0.00 43 CYS A C 9
ATOM 10492 O O . CYS A 1 43 ? 4.140 -2.417 -6.524 1.00 0.00 43 CYS A O 9
ATOM 10500 N N . GLY A 1 44 ? 3.295 -3.390 -4.687 1.00 0.00 44 GLY A N 9
ATOM 10501 C CA . GLY A 1 44 ? 2.125 -3.873 -5.396 1.00 0.00 44 GLY A CA 9
ATOM 10502 C C . GLY A 1 44 ? 2.442 -5.037 -6.313 1.00 0.00 44 GLY A C 9
ATOM 10503 O O . GLY A 1 44 ? 1.699 -5.319 -7.251 1.00 0.00 44 GLY A O 9
ATOM 10507 N N . TYR A 1 45 ? 3.546 -5.719 -6.033 1.00 0.00 45 TYR A N 9
ATOM 10508 C CA . TYR A 1 45 ? 3.963 -6.866 -6.828 1.00 0.00 45 TYR A CA 9
ATOM 10509 C C . TYR A 1 45 ? 3.545 -8.159 -6.146 1.00 0.00 45 TYR A C 9
ATOM 10510 O O . TYR A 1 45 ? 3.248 -8.174 -4.951 1.00 0.00 45 TYR A O 9
ATOM 10528 N N . VAL A 1 46 ? 3.513 -9.237 -6.913 1.00 0.00 46 VAL A N 9
ATOM 10529 C CA . VAL A 1 46 ? 3.117 -10.529 -6.371 1.00 0.00 46 VAL A CA 9
ATOM 10530 C C . VAL A 1 46 ? 4.261 -11.179 -5.601 1.00 0.00 46 VAL A C 9
ATOM 10531 O O . VAL A 1 46 ? 5.379 -11.296 -6.103 1.00 0.00 46 VAL A O 9
ATOM 10544 N N . LEU A 1 47 ? 3.962 -11.606 -4.380 1.00 0.00 47 LEU A N 9
ATOM 10545 C CA . LEU A 1 47 ? 4.950 -12.256 -3.530 1.00 0.00 47 LEU A CA 9
ATOM 10546 C C . LEU A 1 47 ? 4.381 -13.529 -2.918 1.00 0.00 47 LEU A C 9
ATOM 10547 O O . LEU A 1 47 ? 3.224 -13.561 -2.498 1.00 0.00 47 LEU A O 9
ATOM 10563 N N . CYS A 1 48 ? 5.208 -14.562 -2.832 1.00 0.00 48 CYS A N 9
ATOM 10564 C CA . CYS A 1 48 ? 4.784 -15.814 -2.224 1.00 0.00 48 CYS A CA 9
ATOM 10565 C C . CYS A 1 48 ? 4.851 -15.664 -0.710 1.00 0.00 48 CYS A C 9
ATOM 10566 O O . CYS A 1 48 ? 5.254 -14.612 -0.217 1.00 0.00 48 CYS A O 9
ATOM 10574 N N . GLY A 1 49 ? 4.459 -16.689 0.035 1.00 0.00 49 GLY A N 9
ATOM 10575 C CA . GLY A 1 49 ? 4.502 -16.578 1.479 1.00 0.00 49 GLY A CA 9
ATOM 10576 C C . GLY A 1 49 ? 5.878 -16.193 1.984 1.00 0.00 49 GLY A C 9
ATOM 10577 O O . GLY A 1 49 ? 6.021 -15.233 2.740 1.00 0.00 49 GLY A O 9
ATOM 10581 N N . ASP A 1 50 ? 6.888 -16.949 1.563 1.00 0.00 50 ASP A N 9
ATOM 10582 C CA . ASP A 1 50 ? 8.270 -16.703 1.977 1.00 0.00 50 ASP A CA 9
ATOM 10583 C C . ASP A 1 50 ? 8.740 -15.282 1.674 1.00 0.00 50 ASP A C 9
ATOM 10584 O O . ASP A 1 50 ? 9.507 -14.697 2.437 1.00 0.00 50 ASP A O 9
ATOM 10593 N N . CYS A 1 51 ? 8.278 -14.736 0.557 1.00 0.00 51 CYS A N 9
ATOM 10594 C CA . CYS A 1 51 ? 8.658 -13.385 0.156 1.00 0.00 51 CYS A CA 9
ATOM 10595 C C . CYS A 1 51 ? 7.704 -12.349 0.737 1.00 0.00 51 CYS A C 9
ATOM 10596 O O . CYS A 1 51 ? 7.886 -11.148 0.546 1.00 0.00 51 CYS A O 9
ATOM 10604 N N . SER A 1 52 ? 6.692 -12.821 1.458 1.00 0.00 52 SER A N 9
ATOM 10605 C CA . SER A 1 52 ? 5.714 -11.945 2.084 1.00 0.00 52 SER A CA 9
ATOM 10606 C C . SER A 1 52 ? 5.512 -12.353 3.540 1.00 0.00 52 SER A C 9
ATOM 10607 O O . SER A 1 52 ? 4.464 -12.095 4.130 1.00 0.00 52 SER A O 9
ATOM 10615 N N . ARG A 1 53 ? 6.535 -12.978 4.116 1.00 0.00 53 ARG A N 9
ATOM 10616 C CA . ARG A 1 53 ? 6.480 -13.407 5.507 1.00 0.00 53 ARG A CA 9
ATOM 10617 C C . ARG A 1 53 ? 6.756 -12.241 6.451 1.00 0.00 53 ARG A C 9
ATOM 10618 O O . ARG A 1 53 ? 6.429 -12.305 7.636 1.00 0.00 53 ARG A O 9
ATOM 10639 N N . HIS A 1 54 ? 7.370 -11.179 5.932 1.00 0.00 54 HIS A N 9
ATOM 10640 C CA . HIS A 1 54 ? 7.691 -10.018 6.757 1.00 0.00 54 HIS A CA 9
ATOM 10641 C C . HIS A 1 54 ? 6.482 -9.118 6.959 1.00 0.00 54 HIS A C 9
ATOM 10642 O O . HIS A 1 54 ? 5.491 -9.207 6.234 1.00 0.00 54 HIS A O 9
ATOM 10657 N N . ARG A 1 55 ? 6.588 -8.234 7.943 1.00 0.00 55 ARG A N 9
ATOM 10658 C CA . ARG A 1 55 ? 5.523 -7.291 8.245 1.00 0.00 55 ARG A CA 9
ATOM 10659 C C . ARG A 1 55 ? 6.110 -5.926 8.605 1.00 0.00 55 ARG A C 9
ATOM 10660 O O . ARG A 1 55 ? 7.080 -5.837 9.355 1.00 0.00 55 ARG A O 9
ATOM 10681 N N . ALA A 1 56 ? 5.519 -4.872 8.062 1.00 0.00 56 ALA A N 9
ATOM 10682 C CA . ALA A 1 56 ? 6.000 -3.518 8.328 1.00 0.00 56 ALA A CA 9
ATOM 10683 C C . ALA A 1 56 ? 4.930 -2.471 8.060 1.00 0.00 56 ALA A C 9
ATOM 10684 O O . ALA A 1 56 ? 4.031 -2.683 7.249 1.00 0.00 56 ALA A O 9
ATOM 10691 N N . ALA A 1 57 ? 5.052 -1.324 8.722 1.00 0.00 57 ALA A N 9
ATOM 10692 C CA . ALA A 1 57 ? 4.117 -0.226 8.534 1.00 0.00 57 ALA A CA 9
ATOM 10693 C C . ALA A 1 57 ? 4.595 0.655 7.390 1.00 0.00 57 ALA A C 9
ATOM 10694 O O . ALA A 1 57 ? 5.788 0.699 7.093 1.00 0.00 57 ALA A O 9
ATOM 10701 N N . ILE A 1 58 ? 3.671 1.355 6.746 1.00 0.00 58 ILE A N 9
ATOM 10702 C CA . ILE A 1 58 ? 4.012 2.227 5.635 1.00 0.00 58 ILE A CA 9
ATOM 10703 C C . ILE A 1 58 ? 3.398 3.611 5.831 1.00 0.00 58 ILE A C 9
ATOM 10704 O O . ILE A 1 58 ? 2.344 3.921 5.277 1.00 0.00 58 ILE A O 9
ATOM 10720 N N . PRO A 1 59 ? 4.048 4.448 6.656 1.00 0.00 59 PRO A N 9
ATOM 10721 C CA . PRO A 1 59 ? 3.569 5.802 6.972 1.00 0.00 59 PRO A CA 9
ATOM 10722 C C . PRO A 1 59 ? 3.573 6.759 5.785 1.00 0.00 59 PRO A C 9
ATOM 10723 O O . PRO A 1 59 ? 2.972 7.831 5.851 1.00 0.00 59 PRO A O 9
ATOM 10734 N N . MET A 1 60 ? 4.216 6.373 4.691 1.00 0.00 60 MET A N 9
ATOM 10735 C CA . MET A 1 60 ? 4.237 7.214 3.501 1.00 0.00 60 MET A CA 9
ATOM 10736 C C . MET A 1 60 ? 3.002 6.923 2.661 1.00 0.00 60 MET A C 9
ATOM 10737 O O . MET A 1 60 ? 2.408 7.819 2.061 1.00 0.00 60 MET A O 9
ATOM 10751 N N . ARG A 1 61 ? 2.629 5.650 2.636 1.00 0.00 61 ARG A N 9
ATOM 10752 C CA . ARG A 1 61 ? 1.467 5.193 1.884 1.00 0.00 61 ARG A CA 9
ATOM 10753 C C . ARG A 1 61 ? 0.187 5.389 2.694 1.00 0.00 61 ARG A C 9
ATOM 10754 O O . ARG A 1 61 ? -0.904 5.018 2.260 1.00 0.00 61 ARG A O 9
ATOM 10775 N N . GLY A 1 62 ? 0.340 5.975 3.876 1.00 0.00 62 GLY A N 9
ATOM 10776 C CA . GLY A 1 62 ? -0.794 6.221 4.742 1.00 0.00 62 GLY A CA 9
ATOM 10777 C C . GLY A 1 62 ? -1.028 5.085 5.714 1.00 0.00 62 GLY A C 9
ATOM 10778 O O . GLY A 1 62 ? -2.037 5.059 6.418 1.00 0.00 62 GLY A O 9
ATOM 10782 N N . ILE A 1 63 ? -0.093 4.145 5.756 1.00 0.00 63 ILE A N 9
ATOM 10783 C CA . ILE A 1 63 ? -0.195 3.003 6.648 1.00 0.00 63 ILE A CA 9
ATOM 10784 C C . ILE A 1 63 ? 0.626 3.252 7.911 1.00 0.00 63 ILE A C 9
ATOM 10785 O O . ILE A 1 63 ? 1.848 3.103 7.909 1.00 0.00 63 ILE A O 9
ATOM 10801 N N . THR A 1 64 ? -0.053 3.646 8.985 1.00 0.00 64 THR A N 9
ATOM 10802 C CA . THR A 1 64 ? 0.620 3.933 10.248 1.00 0.00 64 THR A CA 9
ATOM 10803 C C . THR A 1 64 ? 0.788 2.677 11.095 1.00 0.00 64 THR A C 9
ATOM 10804 O O . THR A 1 64 ? 1.609 2.646 12.013 1.00 0.00 64 THR A O 9
ATOM 10815 N N . GLU A 1 65 ? 0.030 1.635 10.776 1.00 0.00 65 GLU A N 9
ATOM 10816 C CA . GLU A 1 65 ? 0.126 0.377 11.502 1.00 0.00 65 GLU A CA 9
ATOM 10817 C C . GLU A 1 65 ? 0.907 -0.624 10.664 1.00 0.00 65 GLU A C 9
ATOM 10818 O O . GLU A 1 65 ? 0.797 -0.629 9.440 1.00 0.00 65 GLU A O 9
ATOM 10830 N N . PRO A 1 66 ? 1.720 -1.480 11.294 1.00 0.00 66 PRO A N 9
ATOM 10831 C CA . PRO A 1 66 ? 2.514 -2.462 10.561 1.00 0.00 66 PRO A CA 9
ATOM 10832 C C . PRO A 1 66 ? 1.638 -3.366 9.700 1.00 0.00 66 PRO A C 9
ATOM 10833 O O . PRO A 1 66 ? 0.719 -4.017 10.194 1.00 0.00 66 PRO A O 9
ATOM 10844 N N . GLU A 1 67 ? 1.932 -3.386 8.402 1.00 0.00 67 GLU A N 9
ATOM 10845 C CA . GLU A 1 67 ? 1.181 -4.190 7.448 1.00 0.00 67 GLU A CA 9
ATOM 10846 C C . GLU A 1 67 ? 2.107 -5.137 6.688 1.00 0.00 67 GLU A C 9
ATOM 10847 O O . GLU A 1 67 ? 3.331 -5.012 6.754 1.00 0.00 67 GLU A O 9
ATOM 10859 N N . ARG A 1 68 ? 1.515 -6.091 5.977 1.00 0.00 68 ARG A N 9
ATOM 10860 C CA . ARG A 1 68 ? 2.278 -7.075 5.212 1.00 0.00 68 ARG A CA 9
ATOM 10861 C C . ARG A 1 68 ? 2.935 -6.453 3.984 1.00 0.00 68 ARG A C 9
ATOM 10862 O O . ARG A 1 68 ? 2.322 -5.686 3.241 1.00 0.00 68 ARG A O 9
ATOM 10883 N N . VAL A 1 69 ? 4.197 -6.821 3.787 1.00 0.00 69 VAL A N 9
ATOM 10884 C CA . VAL A 1 69 ? 4.998 -6.352 2.660 1.00 0.00 69 VAL A CA 9
ATOM 10885 C C . VAL A 1 69 ? 5.955 -7.446 2.207 1.00 0.00 69 VAL A C 9
ATOM 10886 O O . VAL A 1 69 ? 5.967 -8.543 2.766 1.00 0.00 69 VAL A O 9
ATOM 10899 N N . CYS A 1 70 ? 6.780 -7.135 1.215 1.00 0.00 70 CYS A N 9
ATOM 10900 C CA . CYS A 1 70 ? 7.765 -8.076 0.712 1.00 0.00 70 CYS A CA 9
ATOM 10901 C C . CYS A 1 70 ? 9.114 -7.772 1.347 1.00 0.00 70 CYS A C 9
ATOM 10902 O O . CYS A 1 70 ? 9.179 -7.088 2.367 1.00 0.00 70 CYS A O 9
ATOM 10910 N N . ASP A 1 71 ? 10.187 -8.281 0.762 1.00 0.00 71 ASP A N 9
ATOM 10911 C CA . ASP A 1 71 ? 11.518 -8.047 1.315 1.00 0.00 71 ASP A CA 9
ATOM 10912 C C . ASP A 1 71 ? 12.113 -6.701 0.885 1.00 0.00 71 ASP A C 9
ATOM 10913 O O . ASP A 1 71 ? 12.727 -6.010 1.698 1.00 0.00 71 ASP A O 9
ATOM 10922 N N . ALA A 1 72 ? 11.944 -6.331 -0.379 1.00 0.00 72 ALA A N 9
ATOM 10923 C CA . ALA A 1 72 ? 12.487 -5.066 -0.876 1.00 0.00 72 ALA A CA 9
ATOM 10924 C C . ALA A 1 72 ? 11.764 -3.869 -0.268 1.00 0.00 72 ALA A C 9
ATOM 10925 O O . ALA A 1 72 ? 12.396 -2.914 0.185 1.00 0.00 72 ALA A O 9
ATOM 10932 N N . CYS A 1 73 ? 10.440 -3.929 -0.251 1.00 0.00 73 CYS A N 9
ATOM 10933 C CA . CYS A 1 73 ? 9.632 -2.854 0.310 1.00 0.00 73 CYS A CA 9
ATOM 10934 C C . CYS A 1 73 ? 9.901 -2.717 1.800 1.00 0.00 73 CYS A C 9
ATOM 10935 O O . CYS A 1 73 ? 10.013 -1.605 2.318 1.00 0.00 73 CYS A O 9
ATOM 10943 N N . TYR A 1 74 ? 10.035 -3.843 2.480 1.00 0.00 74 TYR A N 9
ATOM 10944 C CA . TYR A 1 74 ? 10.327 -3.819 3.902 1.00 0.00 74 TYR A CA 9
ATOM 10945 C C . TYR A 1 74 ? 11.611 -3.036 4.138 1.00 0.00 74 TYR A C 9
ATOM 10946 O O . TYR A 1 74 ? 11.715 -2.263 5.087 1.00 0.00 74 TYR A O 9
ATOM 10964 N N . LEU A 1 75 ? 12.584 -3.247 3.255 1.00 0.00 75 LEU A N 9
ATOM 10965 C CA . LEU A 1 75 ? 13.874 -2.571 3.346 1.00 0.00 75 LEU A CA 9
ATOM 10966 C C . LEU A 1 75 ? 13.787 -1.096 2.967 1.00 0.00 75 LEU A C 9
ATOM 10967 O O . LEU A 1 75 ? 14.232 -0.226 3.716 1.00 0.00 75 LEU A O 9
ATOM 10983 N N . ALA A 1 76 ? 13.229 -0.816 1.790 1.00 0.00 76 ALA A N 9
ATOM 10984 C CA . ALA A 1 76 ? 13.115 0.562 1.319 1.00 0.00 76 ALA A CA 9
ATOM 10985 C C . ALA A 1 76 ? 12.511 1.438 2.404 1.00 0.00 76 ALA A C 9
ATOM 10986 O O . ALA A 1 76 ? 13.048 2.497 2.728 1.00 0.00 76 ALA A O 9
ATOM 10993 N N . LEU A 1 77 ? 11.417 0.978 2.993 1.00 0.00 77 LEU A N 9
ATOM 10994 C CA . LEU A 1 77 ? 10.785 1.715 4.075 1.00 0.00 77 LEU A CA 9
ATOM 10995 C C . LEU A 1 77 ? 11.726 1.722 5.270 1.00 0.00 77 LEU A C 9
ATOM 10996 O O . LEU A 1 77 ? 11.903 2.736 5.947 1.00 0.00 77 LEU A O 9
ATOM 11012 N N . ARG A 1 78 ? 12.333 0.564 5.498 1.00 0.00 78 ARG A N 9
ATOM 11013 C CA . ARG A 1 78 ? 13.282 0.365 6.586 1.00 0.00 78 ARG A CA 9
ATOM 11014 C C . ARG A 1 78 ? 14.429 1.367 6.511 1.00 0.00 78 ARG A C 9
ATOM 11015 O O . ARG A 1 78 ? 15.116 1.608 7.504 1.00 0.00 78 ARG A O 9
ATOM 11036 N N . SER A 1 79 ? 14.633 1.952 5.339 1.00 0.00 79 SER A N 9
ATOM 11037 C CA . SER A 1 79 ? 15.700 2.928 5.166 1.00 0.00 79 SER A CA 9
ATOM 11038 C C . SER A 1 79 ? 15.161 4.345 5.321 1.00 0.00 79 SER A C 9
ATOM 11039 O O . SER A 1 79 ? 14.877 5.025 4.335 1.00 0.00 79 SER A O 9
ATOM 11047 N N . SER A 1 80 ? 15.022 4.783 6.568 1.00 0.00 80 SER A N 9
ATOM 11048 C CA . SER A 1 80 ? 14.518 6.119 6.857 1.00 0.00 80 SER A CA 9
ATOM 11049 C C . SER A 1 80 ? 15.515 6.905 7.702 1.00 0.00 80 SER A C 9
ATOM 11050 O O . SER A 1 80 ? 16.237 6.333 8.520 1.00 0.00 80 SER A O 9
ATOM 11058 N N . ASN A 1 81 ? 15.553 8.218 7.497 1.00 0.00 81 ASN A N 9
ATOM 11059 C CA . ASN A 1 81 ? 16.464 9.080 8.240 1.00 0.00 81 ASN A CA 9
ATOM 11060 C C . ASN A 1 81 ? 16.250 8.938 9.743 1.00 0.00 81 ASN A C 9
ATOM 11061 O O . ASN A 1 81 ? 17.202 8.982 10.523 1.00 0.00 81 ASN A O 9
ATOM 11072 N N . MET A 1 82 ? 14.994 8.765 10.146 1.00 0.00 82 MET A N 9
ATOM 11073 C CA . MET A 1 82 ? 14.661 8.616 11.558 1.00 0.00 82 MET A CA 9
ATOM 11074 C C . MET A 1 82 ? 14.754 7.155 11.985 1.00 0.00 82 MET A C 9
ATOM 11075 O O . MET A 1 82 ? 14.218 6.268 11.321 1.00 0.00 82 MET A O 9
ATOM 11089 N N . ALA A 1 83 ? 15.437 6.913 13.098 1.00 0.00 83 ALA A N 9
ATOM 11090 C CA . ALA A 1 83 ? 15.599 5.559 13.613 1.00 0.00 83 ALA A CA 9
ATOM 11091 C C . ALA A 1 83 ? 14.247 4.931 13.930 1.00 0.00 83 ALA A C 9
ATOM 11092 O O . ALA A 1 83 ? 13.336 5.603 14.413 1.00 0.00 83 ALA A O 9
ATOM 11099 N N . GLY A 1 84 ? 14.124 3.637 13.658 1.00 0.00 84 GLY A N 9
ATOM 11100 C CA . GLY A 1 84 ? 12.880 2.938 13.923 1.00 0.00 84 GLY A CA 9
ATOM 11101 C C . GLY A 1 84 ? 12.593 1.860 12.896 1.00 0.00 84 GLY A C 9
ATOM 11102 O O . GLY A 1 84 ? 13.394 0.908 12.794 1.00 0.00 84 GLY A O 9
ATOM 11107 N N . GLY A 1 1 ? 7.127 2.589 -26.581 1.00 0.00 1 GLY A N 10
ATOM 11108 C CA . GLY A 1 1 ? 5.882 1.771 -26.562 1.00 0.00 1 GLY A CA 10
ATOM 11109 C C . GLY A 1 1 ? 5.346 1.553 -25.160 1.00 0.00 1 GLY A C 10
ATOM 11110 O O . GLY A 1 1 ? 5.463 0.460 -24.608 1.00 0.00 1 GLY A O 10
ATOM 11116 N N . PRO A 1 2 ? 4.743 2.589 -24.559 1.00 0.00 2 PRO A N 10
ATOM 11117 C CA . PRO A 1 2 ? 4.179 2.511 -23.206 1.00 0.00 2 PRO A CA 10
ATOM 11118 C C . PRO A 1 2 ? 3.125 1.415 -23.080 1.00 0.00 2 PRO A C 10
ATOM 11119 O O . PRO A 1 2 ? 2.392 1.131 -24.027 1.00 0.00 2 PRO A O 10
ATOM 11130 N N . LEU A 1 3 ? 3.055 0.802 -21.902 1.00 0.00 3 LEU A N 10
ATOM 11131 C CA . LEU A 1 3 ? 2.091 -0.264 -21.646 1.00 0.00 3 LEU A CA 10
ATOM 11132 C C . LEU A 1 3 ? 0.657 0.242 -21.775 1.00 0.00 3 LEU A C 10
ATOM 11133 O O . LEU A 1 3 ? -0.230 -0.485 -22.225 1.00 0.00 3 LEU A O 10
ATOM 11149 N N . GLY A 1 4 ? 0.434 1.489 -21.373 1.00 0.00 4 GLY A N 10
ATOM 11150 C CA . GLY A 1 4 ? -0.895 2.067 -21.449 1.00 0.00 4 GLY A CA 10
ATOM 11151 C C . GLY A 1 4 ? -1.693 1.862 -20.174 1.00 0.00 4 GLY A C 10
ATOM 11152 O O . GLY A 1 4 ? -2.896 2.116 -20.139 1.00 0.00 4 GLY A O 10
ATOM 11156 N N . SER A 1 5 ? -1.021 1.399 -19.124 1.00 0.00 5 SER A N 10
ATOM 11157 C CA . SER A 1 5 ? -1.673 1.161 -17.842 1.00 0.00 5 SER A CA 10
ATOM 11158 C C . SER A 1 5 ? -2.137 2.469 -17.214 1.00 0.00 5 SER A C 10
ATOM 11159 O O . SER A 1 5 ? -1.594 3.535 -17.503 1.00 0.00 5 SER A O 10
ATOM 11167 N N . MET A 1 6 ? -3.142 2.380 -16.349 1.00 0.00 6 MET A N 10
ATOM 11168 C CA . MET A 1 6 ? -3.677 3.556 -15.676 1.00 0.00 6 MET A CA 10
ATOM 11169 C C . MET A 1 6 ? -2.574 4.286 -14.916 1.00 0.00 6 MET A C 10
ATOM 11170 O O . MET A 1 6 ? -2.608 5.507 -14.772 1.00 0.00 6 MET A O 10
ATOM 11184 N N . GLY A 1 7 ? -1.594 3.527 -14.434 1.00 0.00 7 GLY A N 10
ATOM 11185 C CA . GLY A 1 7 ? -0.491 4.118 -13.699 1.00 0.00 7 GLY A CA 10
ATOM 11186 C C . GLY A 1 7 ? -0.479 3.712 -12.241 1.00 0.00 7 GLY A C 10
ATOM 11187 O O . GLY A 1 7 ? -1.506 3.313 -11.691 1.00 0.00 7 GLY A O 10
ATOM 11191 N N . GLU A 1 8 ? 0.688 3.810 -11.616 1.00 0.00 8 GLU A N 10
ATOM 11192 C CA . GLU A 1 8 ? 0.838 3.449 -10.212 1.00 0.00 8 GLU A CA 10
ATOM 11193 C C . GLU A 1 8 ? 0.700 4.667 -9.310 1.00 0.00 8 GLU A C 10
ATOM 11194 O O . GLU A 1 8 ? 1.065 4.622 -8.135 1.00 0.00 8 GLU A O 10
ATOM 11206 N N . LYS A 1 9 ? 0.151 5.750 -9.852 1.00 0.00 9 LYS A N 10
ATOM 11207 C CA . LYS A 1 9 ? -0.050 6.958 -9.066 1.00 0.00 9 LYS A CA 10
ATOM 11208 C C . LYS A 1 9 ? -0.925 6.629 -7.864 1.00 0.00 9 LYS A C 10
ATOM 11209 O O . LYS A 1 9 ? -0.952 7.361 -6.875 1.00 0.00 9 LYS A O 10
ATOM 11228 N N . GLN A 1 10 ? -1.628 5.504 -7.965 1.00 0.00 10 GLN A N 10
ATOM 11229 C CA . GLN A 1 10 ? -2.500 5.034 -6.900 1.00 0.00 10 GLN A CA 10
ATOM 11230 C C . GLN A 1 10 ? -1.701 4.748 -5.631 1.00 0.00 10 GLN A C 10
ATOM 11231 O O . GLN A 1 10 ? -0.712 4.015 -5.661 1.00 0.00 10 GLN A O 10
ATOM 11245 N N . SER A 1 11 ? -2.134 5.330 -4.518 1.00 0.00 11 SER A N 10
ATOM 11246 C CA . SER A 1 11 ? -1.456 5.133 -3.240 1.00 0.00 11 SER A CA 10
ATOM 11247 C C . SER A 1 11 ? -1.549 3.678 -2.792 1.00 0.00 11 SER A C 10
ATOM 11248 O O . SER A 1 11 ? -0.630 3.150 -2.166 1.00 0.00 11 SER A O 10
ATOM 11256 N N . LYS A 1 12 ? -2.666 3.038 -3.117 1.00 0.00 12 LYS A N 10
ATOM 11257 C CA . LYS A 1 12 ? -2.888 1.643 -2.752 1.00 0.00 12 LYS A CA 10
ATOM 11258 C C . LYS A 1 12 ? -1.830 0.737 -3.372 1.00 0.00 12 LYS A C 10
ATOM 11259 O O . LYS A 1 12 ? -1.388 -0.233 -2.756 1.00 0.00 12 LYS A O 10
ATOM 11278 N N . GLY A 1 13 ? -1.434 1.059 -4.598 1.00 0.00 13 GLY A N 10
ATOM 11279 C CA . GLY A 1 13 ? -0.438 0.265 -5.294 1.00 0.00 13 GLY A CA 10
ATOM 11280 C C . GLY A 1 13 ? -1.039 -0.537 -6.431 1.00 0.00 13 GLY A C 10
ATOM 11281 O O . GLY A 1 13 ? -2.177 -0.999 -6.339 1.00 0.00 13 GLY A O 10
ATOM 11285 N N . TYR A 1 14 ? -0.276 -0.704 -7.506 1.00 0.00 14 TYR A N 10
ATOM 11286 C CA . TYR A 1 14 ? -0.751 -1.459 -8.658 1.00 0.00 14 TYR A CA 10
ATOM 11287 C C . TYR A 1 14 ? -0.633 -2.957 -8.412 1.00 0.00 14 TYR A C 10
ATOM 11288 O O . TYR A 1 14 ? 0.450 -3.466 -8.125 1.00 0.00 14 TYR A O 10
ATOM 11306 N N . TRP A 1 15 ? -1.754 -3.657 -8.527 1.00 0.00 15 TRP A N 10
ATOM 11307 C CA . TRP A 1 15 ? -1.777 -5.101 -8.319 1.00 0.00 15 TRP A CA 10
ATOM 11308 C C . TRP A 1 15 ? -1.479 -5.845 -9.617 1.00 0.00 15 TRP A C 10
ATOM 11309 O O . TRP A 1 15 ? -2.239 -5.757 -10.582 1.00 0.00 15 TRP A O 10
ATOM 11330 N N . GLN A 1 16 ? -0.384 -6.602 -9.626 1.00 0.00 16 GLN A N 10
ATOM 11331 C CA . GLN A 1 16 ? -0.003 -7.389 -10.794 1.00 0.00 16 GLN A CA 10
ATOM 11332 C C . GLN A 1 16 ? -0.734 -8.730 -10.766 1.00 0.00 16 GLN A C 10
ATOM 11333 O O . GLN A 1 16 ? -0.721 -9.443 -9.763 1.00 0.00 16 GLN A O 10
ATOM 11347 N N . GLU A 1 17 ? -1.405 -9.037 -11.871 1.00 0.00 17 GLU A N 10
ATOM 11348 C CA . GLU A 1 17 ? -2.194 -10.259 -11.994 1.00 0.00 17 GLU A CA 10
ATOM 11349 C C . GLU A 1 17 ? -1.377 -11.529 -11.792 1.00 0.00 17 GLU A C 10
ATOM 11350 O O . GLU A 1 17 ? -0.172 -11.568 -12.045 1.00 0.00 17 GLU A O 10
ATOM 11362 N N . ASP A 1 18 ? -2.073 -12.574 -11.354 1.00 0.00 18 ASP A N 10
ATOM 11363 C CA . ASP A 1 18 ? -1.473 -13.884 -11.127 1.00 0.00 18 ASP A CA 10
ATOM 11364 C C . ASP A 1 18 ? -0.744 -14.366 -12.375 1.00 0.00 18 ASP A C 10
ATOM 11365 O O . ASP A 1 18 ? 0.380 -14.861 -12.304 1.00 0.00 18 ASP A O 10
ATOM 11374 N N . GLU A 1 19 ? -1.407 -14.230 -13.517 1.00 0.00 19 GLU A N 10
ATOM 11375 C CA . GLU A 1 19 ? -0.845 -14.666 -14.790 1.00 0.00 19 GLU A CA 10
ATOM 11376 C C . GLU A 1 19 ? 0.366 -13.836 -15.198 1.00 0.00 19 GLU A C 10
ATOM 11377 O O . GLU A 1 19 ? 1.358 -14.374 -15.688 1.00 0.00 19 GLU A O 10
ATOM 11389 N N . ASP A 1 20 ? 0.288 -12.528 -14.989 1.00 0.00 20 ASP A N 10
ATOM 11390 C CA . ASP A 1 20 ? 1.393 -11.642 -15.336 1.00 0.00 20 ASP A CA 10
ATOM 11391 C C . ASP A 1 20 ? 2.586 -11.887 -14.418 1.00 0.00 20 ASP A C 10
ATOM 11392 O O . ASP A 1 20 ? 3.740 -11.782 -14.831 1.00 0.00 20 ASP A O 10
ATOM 11401 N N . ALA A 1 21 ? 2.285 -12.221 -13.168 1.00 0.00 21 ALA A N 10
ATOM 11402 C CA . ALA A 1 21 ? 3.313 -12.494 -12.172 1.00 0.00 21 ALA A CA 10
ATOM 11403 C C . ALA A 1 21 ? 3.316 -13.973 -11.794 1.00 0.00 21 ALA A C 10
ATOM 11404 O O . ALA A 1 21 ? 2.802 -14.361 -10.746 1.00 0.00 21 ALA A O 10
ATOM 11411 N N . PRO A 1 22 ? 3.893 -14.814 -12.665 1.00 0.00 22 PRO A N 10
ATOM 11412 C CA . PRO A 1 22 ? 3.967 -16.263 -12.452 1.00 0.00 22 PRO A CA 10
ATOM 11413 C C . PRO A 1 22 ? 5.067 -16.671 -11.479 1.00 0.00 22 PRO A C 10
ATOM 11414 O O . PRO A 1 22 ? 5.100 -17.803 -10.998 1.00 0.00 22 PRO A O 10
ATOM 11425 N N . ALA A 1 23 ? 5.961 -15.736 -11.198 1.00 0.00 23 ALA A N 10
ATOM 11426 C CA . ALA A 1 23 ? 7.066 -15.987 -10.282 1.00 0.00 23 ALA A CA 10
ATOM 11427 C C . ALA A 1 23 ? 7.273 -14.806 -9.343 1.00 0.00 23 ALA A C 10
ATOM 11428 O O . ALA A 1 23 ? 6.872 -13.684 -9.648 1.00 0.00 23 ALA A O 10
ATOM 11435 N N . CYS A 1 24 ? 7.883 -15.065 -8.190 1.00 0.00 24 CYS A N 10
ATOM 11436 C CA . CYS A 1 24 ? 8.122 -14.031 -7.193 1.00 0.00 24 CYS A CA 10
ATOM 11437 C C . CYS A 1 24 ? 8.979 -12.898 -7.739 1.00 0.00 24 CYS A C 10
ATOM 11438 O O . CYS A 1 24 ? 10.083 -13.119 -8.240 1.00 0.00 24 CYS A O 10
ATOM 11446 N N . ASN A 1 25 ? 8.466 -11.683 -7.616 1.00 0.00 25 ASN A N 10
ATOM 11447 C CA . ASN A 1 25 ? 9.176 -10.496 -8.069 1.00 0.00 25 ASN A CA 10
ATOM 11448 C C . ASN A 1 25 ? 10.477 -10.321 -7.294 1.00 0.00 25 ASN A C 10
ATOM 11449 O O . ASN A 1 25 ? 11.432 -9.723 -7.789 1.00 0.00 25 ASN A O 10
ATOM 11460 N N . GLY A 1 26 ? 10.496 -10.824 -6.063 1.00 0.00 26 GLY A N 10
ATOM 11461 C CA . GLY A 1 26 ? 11.671 -10.689 -5.224 1.00 0.00 26 GLY A CA 10
ATOM 11462 C C . GLY A 1 26 ? 12.673 -11.821 -5.373 1.00 0.00 26 GLY A C 10
ATOM 11463 O O . GLY A 1 26 ? 13.855 -11.573 -5.613 1.00 0.00 26 GLY A O 10
ATOM 11467 N N . CYS A 1 27 ? 12.222 -13.060 -5.198 1.00 0.00 27 CYS A N 10
ATOM 11468 C CA . CYS A 1 27 ? 13.122 -14.208 -5.284 1.00 0.00 27 CYS A CA 10
ATOM 11469 C C . CYS A 1 27 ? 12.983 -14.973 -6.600 1.00 0.00 27 CYS A C 10
ATOM 11470 O O . CYS A 1 27 ? 13.740 -15.910 -6.853 1.00 0.00 27 CYS A O 10
ATOM 11478 N N . GLY A 1 28 ? 12.042 -14.571 -7.448 1.00 0.00 28 GLY A N 10
ATOM 11479 C CA . GLY A 1 28 ? 11.879 -15.240 -8.727 1.00 0.00 28 GLY A CA 10
ATOM 11480 C C . GLY A 1 28 ? 11.326 -16.650 -8.610 1.00 0.00 28 GLY A C 10
ATOM 11481 O O . GLY A 1 28 ? 11.336 -17.400 -9.587 1.00 0.00 28 GLY A O 10
ATOM 11485 N N . CYS A 1 29 ? 10.839 -17.022 -7.431 1.00 0.00 29 CYS A N 10
ATOM 11486 C CA . CYS A 1 29 ? 10.286 -18.361 -7.241 1.00 0.00 29 CYS A CA 10
ATOM 11487 C C . CYS A 1 29 ? 8.939 -18.487 -7.945 1.00 0.00 29 CYS A C 10
ATOM 11488 O O . CYS A 1 29 ? 8.163 -17.535 -7.997 1.00 0.00 29 CYS A O 10
ATOM 11496 N N . VAL A 1 30 ? 8.677 -19.664 -8.499 1.00 0.00 30 VAL A N 10
ATOM 11497 C CA . VAL A 1 30 ? 7.429 -19.907 -9.218 1.00 0.00 30 VAL A CA 10
ATOM 11498 C C . VAL A 1 30 ? 6.277 -20.211 -8.270 1.00 0.00 30 VAL A C 10
ATOM 11499 O O . VAL A 1 30 ? 6.427 -20.971 -7.314 1.00 0.00 30 VAL A O 10
ATOM 11512 N N . PHE A 1 31 ? 5.122 -19.622 -8.553 1.00 0.00 31 PHE A N 10
ATOM 11513 C CA . PHE A 1 31 ? 3.936 -19.843 -7.737 1.00 0.00 31 PHE A CA 10
ATOM 11514 C C . PHE A 1 31 ? 3.251 -21.137 -8.159 1.00 0.00 31 PHE A C 10
ATOM 11515 O O . PHE A 1 31 ? 3.089 -21.416 -9.347 1.00 0.00 31 PHE A O 10
ATOM 11532 N N . THR A 1 32 ? 2.867 -21.922 -7.165 1.00 0.00 32 THR A N 10
ATOM 11533 C CA . THR A 1 32 ? 2.214 -23.200 -7.408 1.00 0.00 32 THR A CA 10
ATOM 11534 C C . THR A 1 32 ? 0.884 -23.289 -6.674 1.00 0.00 32 THR A C 10
ATOM 11535 O O . THR A 1 32 ? 0.564 -22.451 -5.832 1.00 0.00 32 THR A O 10
ATOM 11546 N N . THR A 1 33 ? 0.114 -24.319 -7.003 1.00 0.00 33 THR A N 10
ATOM 11547 C CA . THR A 1 33 ? -1.184 -24.535 -6.381 1.00 0.00 33 THR A CA 10
ATOM 11548 C C . THR A 1 33 ? -1.097 -24.399 -4.865 1.00 0.00 33 THR A C 10
ATOM 11549 O O . THR A 1 33 ? -1.964 -23.785 -4.243 1.00 0.00 33 THR A O 10
ATOM 11560 N N . THR A 1 34 ? -0.056 -24.971 -4.267 1.00 0.00 34 THR A N 10
ATOM 11561 C CA . THR A 1 34 ? 0.109 -24.897 -2.820 1.00 0.00 34 THR A CA 10
ATOM 11562 C C . THR A 1 34 ? 0.407 -23.467 -2.375 1.00 0.00 34 THR A C 10
ATOM 11563 O O . THR A 1 34 ? -0.068 -23.030 -1.328 1.00 0.00 34 THR A O 10
ATOM 11574 N N . VAL A 1 35 ? 1.195 -22.739 -3.162 1.00 0.00 35 VAL A N 10
ATOM 11575 C CA . VAL A 1 35 ? 1.534 -21.367 -2.812 1.00 0.00 35 VAL A CA 10
ATOM 11576 C C . VAL A 1 35 ? 0.490 -20.390 -3.331 1.00 0.00 35 VAL A C 10
ATOM 11577 O O . VAL A 1 35 ? 0.337 -20.197 -4.537 1.00 0.00 35 VAL A O 10
ATOM 11590 N N . ARG A 1 36 ? -0.214 -19.775 -2.397 1.00 0.00 36 ARG A N 10
ATOM 11591 C CA . ARG A 1 36 ? -1.249 -18.800 -2.714 1.00 0.00 36 ARG A CA 10
ATOM 11592 C C . ARG A 1 36 ? -0.630 -17.484 -3.171 1.00 0.00 36 ARG A C 10
ATOM 11593 O O . ARG A 1 36 ? 0.466 -17.118 -2.747 1.00 0.00 36 ARG A O 10
ATOM 11614 N N . ARG A 1 37 ? -1.347 -16.778 -4.036 1.00 0.00 37 ARG A N 10
ATOM 11615 C CA . ARG A 1 37 ? -0.882 -15.499 -4.555 1.00 0.00 37 ARG A CA 10
ATOM 11616 C C . ARG A 1 37 ? -1.156 -14.379 -3.559 1.00 0.00 37 ARG A C 10
ATOM 11617 O O . ARG A 1 37 ? -2.217 -14.333 -2.938 1.00 0.00 37 ARG A O 10
ATOM 11638 N N . HIS A 1 38 ? -0.191 -13.480 -3.412 1.00 0.00 38 HIS A N 10
ATOM 11639 C CA . HIS A 1 38 ? -0.329 -12.361 -2.493 1.00 0.00 38 HIS A CA 10
ATOM 11640 C C . HIS A 1 38 ? 0.304 -11.098 -3.066 1.00 0.00 38 HIS A C 10
ATOM 11641 O O . HIS A 1 38 ? 1.061 -11.156 -4.034 1.00 0.00 38 HIS A O 10
ATOM 11656 N N . HIS A 1 39 ? -0.021 -9.959 -2.470 1.00 0.00 39 HIS A N 10
ATOM 11657 C CA . HIS A 1 39 ? 0.508 -8.681 -2.935 1.00 0.00 39 HIS A CA 10
ATOM 11658 C C . HIS A 1 39 ? 1.137 -7.885 -1.800 1.00 0.00 39 HIS A C 10
ATOM 11659 O O . HIS A 1 39 ? 0.662 -7.918 -0.664 1.00 0.00 39 HIS A O 10
ATOM 11674 N 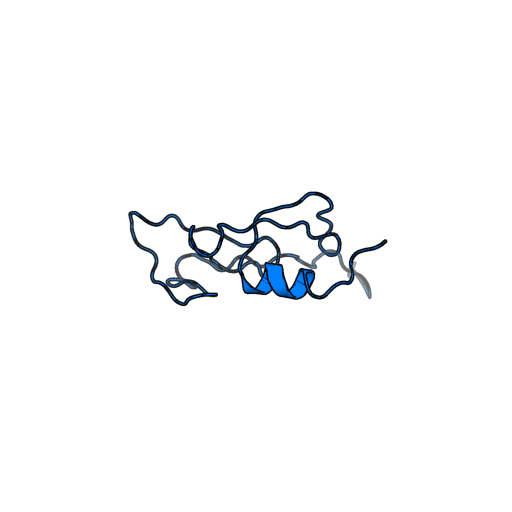N . CYS A 1 40 ? 2.185 -7.131 -2.125 1.00 0.00 40 CYS A N 10
ATOM 11675 C CA . CYS A 1 40 ? 2.863 -6.277 -1.162 1.00 0.00 40 CYS A CA 10
ATOM 11676 C C . CYS A 1 40 ? 2.199 -4.902 -1.192 1.00 0.00 40 CYS A C 10
ATOM 11677 O O . CYS A 1 40 ? 1.854 -4.391 -2.258 1.00 0.00 40 CYS A O 10
ATOM 11685 N N . ARG A 1 41 ? 1.984 -4.325 -0.013 1.00 0.00 41 ARG A N 10
ATOM 11686 C CA . ARG A 1 41 ? 1.316 -3.031 0.108 1.00 0.00 41 ARG A CA 10
ATOM 11687 C C . ARG A 1 41 ? 2.193 -1.866 -0.350 1.00 0.00 41 ARG A C 10
ATOM 11688 O O . ARG A 1 41 ? 1.725 -0.730 -0.433 1.00 0.00 41 ARG A O 10
ATOM 11709 N N . ASN A 1 42 ? 3.454 -2.142 -0.642 1.00 0.00 42 ASN A N 10
ATOM 11710 C CA . ASN A 1 42 ? 4.379 -1.103 -1.085 1.00 0.00 42 ASN A CA 10
ATOM 11711 C C . ASN A 1 42 ? 4.582 -1.128 -2.597 1.00 0.00 42 ASN A C 10
ATOM 11712 O O . ASN A 1 42 ? 4.127 -0.228 -3.304 1.00 0.00 42 ASN A O 10
ATOM 11723 N N . CYS A 1 43 ? 5.282 -2.140 -3.090 1.00 0.00 43 CYS A N 10
ATOM 11724 C CA . CYS A 1 43 ? 5.556 -2.246 -4.519 1.00 0.00 43 CYS A CA 10
ATOM 11725 C C . CYS A 1 43 ? 4.323 -2.694 -5.298 1.00 0.00 43 CYS A C 10
ATOM 11726 O O . CYS A 1 43 ? 4.197 -2.418 -6.491 1.00 0.00 43 CYS A O 10
ATOM 11734 N N . GLY A 1 44 ? 3.408 -3.372 -4.615 1.00 0.00 44 GLY A N 10
ATOM 11735 C CA . GLY A 1 44 ? 2.190 -3.825 -5.262 1.00 0.00 44 GLY A CA 10
ATOM 11736 C C . GLY A 1 44 ? 2.423 -4.998 -6.194 1.00 0.00 44 GLY A C 10
ATOM 11737 O O . GLY A 1 44 ? 1.616 -5.264 -7.083 1.00 0.00 44 GLY A O 10
ATOM 11741 N N . TYR A 1 45 ? 3.526 -5.705 -5.984 1.00 0.00 45 TYR A N 10
ATOM 11742 C CA . TYR A 1 45 ? 3.862 -6.861 -6.807 1.00 0.00 45 TYR A CA 10
ATOM 11743 C C . TYR A 1 45 ? 3.469 -8.151 -6.104 1.00 0.00 45 TYR A C 10
ATOM 11744 O O . TYR A 1 45 ? 3.217 -8.164 -4.900 1.00 0.00 45 TYR A O 10
ATOM 11762 N N . VAL A 1 46 ? 3.401 -9.231 -6.871 1.00 0.00 46 VAL A N 10
ATOM 11763 C CA . VAL A 1 46 ? 3.021 -10.521 -6.317 1.00 0.00 46 VAL A CA 10
ATOM 11764 C C . VAL A 1 46 ? 4.171 -11.154 -5.541 1.00 0.00 46 VAL A C 10
ATOM 11765 O O . VAL A 1 46 ? 5.286 -11.276 -6.047 1.00 0.00 46 VAL A O 10
ATOM 11778 N N . LEU A 1 47 ? 3.883 -11.564 -4.311 1.00 0.00 47 LEU A N 10
ATOM 11779 C CA . LEU A 1 47 ? 4.881 -12.198 -3.457 1.00 0.00 47 LEU A CA 10
ATOM 11780 C C . LEU A 1 47 ? 4.314 -13.455 -2.810 1.00 0.00 47 LEU A C 10
ATOM 11781 O O . LEU A 1 47 ? 3.172 -13.467 -2.353 1.00 0.00 47 LEU A O 10
ATOM 11797 N N . CYS A 1 48 ? 5.128 -14.497 -2.740 1.00 0.00 48 CYS A N 10
ATOM 11798 C CA . CYS A 1 48 ? 4.713 -15.739 -2.108 1.00 0.00 48 CYS A CA 10
ATOM 11799 C C . CYS A 1 48 ? 4.836 -15.584 -0.599 1.00 0.00 48 CYS A C 10
ATOM 11800 O O . CYS A 1 48 ? 5.308 -14.550 -0.126 1.00 0.00 48 CYS A O 10
ATOM 11808 N N . GLY A 1 49 ? 4.417 -16.583 0.166 1.00 0.00 49 GLY A N 10
ATOM 11809 C CA . GLY A 1 49 ? 4.509 -16.468 1.607 1.00 0.00 49 GLY A CA 10
ATOM 11810 C C . GLY A 1 49 ? 5.910 -16.116 2.068 1.00 0.00 49 GLY A C 10
ATOM 11811 O O . GLY A 1 49 ? 6.103 -15.148 2.802 1.00 0.00 49 GLY A O 10
ATOM 11815 N N . ASP A 1 50 ? 6.887 -16.910 1.632 1.00 0.00 50 ASP A N 10
ATOM 11816 C CA . ASP A 1 50 ? 8.285 -16.698 2.003 1.00 0.00 50 ASP A CA 10
ATOM 11817 C C . ASP A 1 50 ? 8.768 -15.288 1.686 1.00 0.00 50 ASP A C 10
ATOM 11818 O O . ASP A 1 50 ? 9.563 -14.711 2.427 1.00 0.00 50 ASP A O 10
ATOM 11827 N N . CYS A 1 51 ? 8.286 -14.740 0.579 1.00 0.00 51 CYS A N 10
ATOM 11828 C CA . CYS A 1 51 ? 8.671 -13.397 0.163 1.00 0.00 51 CYS A CA 10
ATOM 11829 C C . CYS A 1 51 ? 7.735 -12.350 0.754 1.00 0.00 51 CYS A C 10
ATOM 11830 O O . CYS A 1 51 ? 7.928 -11.151 0.557 1.00 0.00 51 CYS A O 10
ATOM 11838 N N . SER A 1 52 ? 6.731 -12.809 1.493 1.00 0.00 52 SER A N 10
ATOM 11839 C CA . SER A 1 52 ? 5.773 -11.919 2.131 1.00 0.00 52 SER A CA 10
ATOM 11840 C C . SER A 1 52 ? 5.584 -12.324 3.589 1.00 0.00 52 SER A C 10
ATOM 11841 O O . SER A 1 52 ? 4.538 -12.068 4.185 1.00 0.00 52 SER A O 10
ATOM 11849 N N . ARG A 1 53 ? 6.612 -12.946 4.162 1.00 0.00 53 ARG A N 10
ATOM 11850 C CA . ARG A 1 53 ? 6.567 -13.372 5.557 1.00 0.00 53 ARG A CA 10
ATOM 11851 C C . ARG A 1 53 ? 6.855 -12.205 6.496 1.00 0.00 53 ARG A C 10
ATOM 11852 O O . ARG A 1 53 ? 6.533 -12.264 7.683 1.00 0.00 53 ARG A O 10
ATOM 11873 N N . HIS A 1 54 ? 7.469 -11.147 5.972 1.00 0.00 54 HIS A N 10
ATOM 11874 C CA . HIS A 1 54 ? 7.800 -9.984 6.790 1.00 0.00 54 HIS A CA 10
ATOM 11875 C C . HIS A 1 54 ? 6.590 -9.086 7.004 1.00 0.00 54 HIS A C 10
ATOM 11876 O O . HIS A 1 54 ? 5.588 -9.188 6.296 1.00 0.00 54 HIS A O 10
ATOM 11891 N N . ARG A 1 55 ? 6.707 -8.193 7.978 1.00 0.00 55 ARG A N 10
ATOM 11892 C CA . ARG A 1 55 ? 5.640 -7.255 8.287 1.00 0.00 55 ARG A CA 10
ATOM 11893 C C . ARG A 1 55 ? 6.219 -5.884 8.627 1.00 0.00 55 ARG A C 10
ATOM 11894 O O . ARG A 1 55 ? 7.222 -5.781 9.334 1.00 0.00 55 ARG A O 10
ATOM 11915 N N . ALA A 1 56 ? 5.588 -4.838 8.118 1.00 0.00 56 ALA A N 10
ATOM 11916 C CA . ALA A 1 56 ? 6.054 -3.478 8.374 1.00 0.00 56 ALA A CA 10
ATOM 11917 C C . ALA A 1 56 ? 4.961 -2.451 8.134 1.00 0.00 56 ALA A C 10
ATOM 11918 O O . ALA A 1 56 ? 4.054 -2.671 7.331 1.00 0.00 56 ALA A O 10
ATOM 11925 N N . ALA A 1 57 ? 5.072 -1.310 8.807 1.00 0.00 57 ALA A N 10
ATOM 11926 C CA . ALA A 1 57 ? 4.113 -0.230 8.641 1.00 0.00 57 ALA A CA 10
ATOM 11927 C C . ALA A 1 57 ? 4.601 0.713 7.556 1.00 0.00 57 ALA A C 10
ATOM 11928 O O . ALA A 1 57 ? 5.806 0.884 7.371 1.00 0.00 57 ALA A O 10
ATOM 11935 N N . ILE A 1 58 ? 3.673 1.313 6.828 1.00 0.00 58 ILE A N 10
ATOM 11936 C CA . ILE A 1 58 ? 4.025 2.223 5.752 1.00 0.00 58 ILE A CA 10
ATOM 11937 C C . ILE A 1 58 ? 3.313 3.561 5.919 1.00 0.00 58 ILE A C 10
ATOM 11938 O O . ILE A 1 58 ? 2.309 3.836 5.261 1.00 0.00 58 ILE A O 10
ATOM 11954 N N . PRO A 1 59 ? 3.824 4.400 6.832 1.00 0.00 59 PRO A N 10
ATOM 11955 C CA . PRO A 1 59 ? 3.245 5.714 7.135 1.00 0.00 59 PRO A CA 10
ATOM 11956 C C . PRO A 1 59 ? 3.258 6.678 5.956 1.00 0.00 59 PRO A C 10
ATOM 11957 O O . PRO A 1 59 ? 2.643 7.743 6.019 1.00 0.00 59 PRO A O 10
ATOM 11968 N N . MET A 1 60 ? 3.920 6.305 4.872 1.00 0.00 60 MET A N 10
ATOM 11969 C CA . MET A 1 60 ? 3.946 7.153 3.690 1.00 0.00 60 MET A CA 10
ATOM 11970 C C . MET A 1 60 ? 2.869 6.692 2.724 1.00 0.00 60 MET A C 10
ATOM 11971 O O . MET A 1 60 ? 2.248 7.486 2.020 1.00 0.00 60 MET A O 10
ATOM 11985 N N . ARG A 1 61 ? 2.670 5.380 2.708 1.00 0.00 61 ARG A N 10
ATOM 11986 C CA . ARG A 1 61 ? 1.684 4.746 1.843 1.00 0.00 61 ARG A CA 10
ATOM 11987 C C . ARG A 1 61 ? 0.326 4.641 2.534 1.00 0.00 61 ARG A C 10
ATOM 11988 O O . ARG A 1 61 ? -0.460 3.739 2.251 1.00 0.00 61 ARG A O 10
ATOM 12009 N N . GLY A 1 62 ? 0.055 5.585 3.428 1.00 0.00 62 GLY A N 10
ATOM 12010 C CA . GLY A 1 62 ? -1.211 5.600 4.137 1.00 0.00 62 GLY A CA 10
ATOM 12011 C C . GLY A 1 62 ? -1.384 4.418 5.068 1.00 0.00 62 GLY A C 10
ATOM 12012 O O . GLY A 1 62 ? -2.510 4.056 5.413 1.00 0.00 62 GLY A O 10
ATOM 12016 N N . ILE A 1 63 ? -0.276 3.818 5.486 1.00 0.00 63 ILE A N 10
ATOM 12017 C CA . ILE A 1 63 ? -0.327 2.678 6.391 1.00 0.00 63 ILE A CA 10
ATOM 12018 C C . ILE A 1 63 ? 0.408 2.998 7.693 1.00 0.00 63 ILE A C 10
ATOM 12019 O O . ILE A 1 63 ? 1.635 2.958 7.748 1.00 0.00 63 ILE A O 10
ATOM 12035 N N . THR A 1 64 ? -0.347 3.321 8.740 1.00 0.00 64 THR A N 10
ATOM 12036 C CA . THR A 1 64 ? 0.251 3.655 10.031 1.00 0.00 64 THR A CA 10
ATOM 12037 C C . THR A 1 64 ? 0.469 2.412 10.883 1.00 0.00 64 THR A C 10
ATOM 12038 O O . THR A 1 64 ? 1.318 2.399 11.773 1.00 0.00 64 THR A O 10
ATOM 12049 N N . GLU A 1 65 ? -0.288 1.363 10.595 1.00 0.00 65 GLU A N 10
ATOM 12050 C CA . GLU A 1 65 ? -0.160 0.111 11.323 1.00 0.00 65 GLU A CA 10
ATOM 12051 C C . GLU A 1 65 ? 0.676 -0.860 10.506 1.00 0.00 65 GLU A C 10
ATOM 12052 O O . GLU A 1 65 ? 0.525 -0.937 9.290 1.00 0.00 65 GLU A O 10
ATOM 12064 N N . PRO A 1 66 ? 1.583 -1.603 11.149 1.00 0.00 66 PRO A N 10
ATOM 12065 C CA . PRO A 1 66 ? 2.437 -2.547 10.435 1.00 0.00 66 PRO A CA 10
ATOM 12066 C C . PRO A 1 66 ? 1.622 -3.501 9.570 1.00 0.00 66 PRO A C 10
ATOM 12067 O O . PRO A 1 66 ? 0.739 -4.204 10.061 1.00 0.00 66 PRO A O 10
ATOM 12078 N N . GLU A 1 67 ? 1.928 -3.514 8.276 1.00 0.00 67 GLU A N 10
ATOM 12079 C CA . GLU A 1 67 ? 1.234 -4.371 7.325 1.00 0.00 67 GLU A CA 10
ATOM 12080 C C . GLU A 1 67 ? 2.227 -5.247 6.570 1.00 0.00 67 GLU A C 10
ATOM 12081 O O . GLU A 1 67 ? 3.435 -5.012 6.614 1.00 0.00 67 GLU A O 10
ATOM 12093 N N . ARG A 1 68 ? 1.715 -6.268 5.896 1.00 0.00 68 ARG A N 10
ATOM 12094 C CA . ARG A 1 68 ? 2.558 -7.197 5.152 1.00 0.00 68 ARG A CA 10
ATOM 12095 C C . ARG A 1 68 ? 3.185 -6.547 3.920 1.00 0.00 68 ARG A C 10
ATOM 12096 O O . ARG A 1 68 ? 2.543 -5.794 3.191 1.00 0.00 68 ARG A O 10
ATOM 12117 N N . VAL A 1 69 ? 4.453 -6.881 3.707 1.00 0.00 69 VAL A N 10
ATOM 12118 C CA . VAL A 1 69 ? 5.226 -6.386 2.574 1.00 0.00 69 VAL A CA 10
ATOM 12119 C C . VAL A 1 69 ? 6.189 -7.462 2.094 1.00 0.00 69 VAL A C 10
ATOM 12120 O O . VAL A 1 69 ? 6.241 -8.555 2.658 1.00 0.00 69 VAL A O 10
ATOM 12133 N N . CYS A 1 70 ? 6.972 -7.140 1.074 1.00 0.00 70 CYS A N 10
ATOM 12134 C CA . CYS A 1 70 ? 7.957 -8.066 0.547 1.00 0.00 70 CYS A CA 10
ATOM 12135 C C . CYS A 1 70 ? 9.316 -7.765 1.167 1.00 0.00 70 CYS A C 10
ATOM 12136 O O . CYS A 1 70 ? 9.397 -7.068 2.178 1.00 0.00 70 CYS A O 10
ATOM 12144 N N . ASP A 1 71 ? 10.376 -8.301 0.583 1.00 0.00 71 ASP A N 10
ATOM 12145 C CA . ASP A 1 71 ? 11.718 -8.080 1.122 1.00 0.00 71 ASP A CA 10
ATOM 12146 C C . ASP A 1 71 ? 12.302 -6.722 0.719 1.00 0.00 71 ASP A C 10
ATOM 12147 O O . ASP A 1 71 ? 12.893 -6.032 1.550 1.00 0.00 71 ASP A O 10
ATOM 12156 N N . ALA A 1 72 ? 12.151 -6.337 -0.543 1.00 0.00 72 ALA A N 10
ATOM 12157 C CA . ALA A 1 72 ? 12.688 -5.060 -1.009 1.00 0.00 72 ALA A CA 10
ATOM 12158 C C . ALA A 1 72 ? 11.960 -3.877 -0.378 1.00 0.00 72 ALA A C 10
ATOM 12159 O O . ALA A 1 72 ? 12.588 -2.909 0.050 1.00 0.00 72 ALA A O 10
ATOM 12166 N N . CYS A 1 73 ? 10.639 -3.962 -0.321 1.00 0.00 73 CYS A N 10
ATOM 12167 C CA . CYS A 1 73 ? 9.831 -2.900 0.260 1.00 0.00 73 CYS A CA 10
ATOM 12168 C C . CYS A 1 73 ? 10.119 -2.769 1.748 1.00 0.00 73 CYS A C 10
ATOM 12169 O O . CYS A 1 73 ? 10.220 -1.659 2.271 1.00 0.00 73 CYS A O 10
ATOM 12177 N N . TYR A 1 74 ? 10.279 -3.898 2.424 1.00 0.00 74 TYR A N 10
ATOM 12178 C CA . TYR A 1 74 ? 10.587 -3.878 3.842 1.00 0.00 74 TYR A CA 10
ATOM 12179 C C . TYR A 1 74 ? 11.863 -3.078 4.066 1.00 0.00 74 TYR A C 10
ATOM 12180 O O . TYR A 1 74 ? 11.958 -2.287 5.000 1.00 0.00 74 TYR A O 10
ATOM 12198 N N . LEU A 1 75 ? 12.839 -3.292 3.187 1.00 0.00 75 LEU A N 10
ATOM 12199 C CA . LEU A 1 75 ? 14.121 -2.597 3.262 1.00 0.00 75 LEU A CA 10
ATOM 12200 C C . LEU A 1 75 ? 13.999 -1.118 2.905 1.00 0.00 75 LEU A C 10
ATOM 12201 O O . LEU A 1 75 ? 14.490 -0.252 3.628 1.00 0.00 75 LEU A O 10
ATOM 12217 N N . ALA A 1 76 ? 13.367 -0.835 1.765 1.00 0.00 76 ALA A N 10
ATOM 12218 C CA . ALA A 1 76 ? 13.216 0.541 1.294 1.00 0.00 76 ALA A CA 10
ATOM 12219 C C . ALA A 1 76 ? 12.610 1.432 2.368 1.00 0.00 76 ALA A C 10
ATOM 12220 O O . ALA A 1 76 ? 13.170 2.477 2.696 1.00 0.00 76 ALA A O 10
ATOM 12227 N N . LEU A 1 77 ? 11.494 1.010 2.945 1.00 0.00 77 LEU A N 10
ATOM 12228 C CA . LEU A 1 77 ? 10.878 1.785 4.012 1.00 0.00 77 LEU A CA 10
ATOM 12229 C C . LEU A 1 77 ? 11.826 1.785 5.199 1.00 0.00 77 LEU A C 10
ATOM 12230 O O . LEU A 1 77 ? 12.053 2.803 5.853 1.00 0.00 77 LEU A O 10
ATOM 12246 N N . ARG A 1 78 ? 12.384 0.608 5.435 1.00 0.00 78 ARG A N 10
ATOM 12247 C CA . ARG A 1 78 ? 13.339 0.374 6.505 1.00 0.00 78 ARG A CA 10
ATOM 12248 C C . ARG A 1 78 ? 14.566 1.267 6.371 1.00 0.00 78 ARG A C 10
ATOM 12249 O O . ARG A 1 78 ? 15.296 1.482 7.338 1.00 0.00 78 ARG A O 10
ATOM 12270 N N . SER A 1 79 ? 14.800 1.776 5.166 1.00 0.00 79 SER A N 10
ATOM 12271 C CA . SER A 1 79 ? 15.952 2.634 4.921 1.00 0.00 79 SER A CA 10
ATOM 12272 C C . SER A 1 79 ? 15.531 4.093 4.791 1.00 0.00 79 SER A C 10
ATOM 12273 O O . SER A 1 79 ? 14.432 4.394 4.326 1.00 0.00 79 SER A O 10
ATOM 12281 N N . SER A 1 80 ? 16.413 4.995 5.206 1.00 0.00 80 SER A N 10
ATOM 12282 C CA . SER A 1 80 ? 16.134 6.424 5.135 1.00 0.00 80 SER A CA 10
ATOM 12283 C C . SER A 1 80 ? 17.120 7.121 4.202 1.00 0.00 80 SER A C 10
ATOM 12284 O O . SER A 1 80 ? 18.291 6.749 4.131 1.00 0.00 80 SER A O 10
ATOM 12292 N N . ASN A 1 81 ? 16.638 8.132 3.486 1.00 0.00 81 ASN A N 10
ATOM 12293 C CA . ASN A 1 81 ? 17.479 8.877 2.557 1.00 0.00 81 ASN A CA 10
ATOM 12294 C C . ASN A 1 81 ? 18.148 10.054 3.259 1.00 0.00 81 ASN A C 10
ATOM 12295 O O . ASN A 1 81 ? 17.490 10.831 3.951 1.00 0.00 81 ASN A O 10
ATOM 12306 N N . MET A 1 82 ? 19.460 10.177 3.083 1.00 0.00 82 MET A N 10
ATOM 12307 C CA . MET A 1 82 ? 20.217 11.257 3.707 1.00 0.00 82 MET A CA 10
ATOM 12308 C C . MET A 1 82 ? 19.700 12.619 3.255 1.00 0.00 82 MET A C 10
ATOM 12309 O O . MET A 1 82 ? 19.681 13.574 4.031 1.00 0.00 82 MET A O 10
ATOM 12323 N N . ALA A 1 83 ? 19.281 12.702 1.997 1.00 0.00 83 ALA A N 10
ATOM 12324 C CA . ALA A 1 83 ? 18.761 13.948 1.445 1.00 0.00 83 ALA A CA 10
ATOM 12325 C C . ALA A 1 83 ? 17.498 14.386 2.177 1.00 0.00 83 ALA A C 10
ATOM 12326 O O . ALA A 1 83 ? 16.715 13.553 2.635 1.00 0.00 83 ALA A O 10
ATOM 12333 N N . GLY A 1 84 ? 17.302 15.695 2.284 1.00 0.00 84 GLY A N 10
ATOM 12334 C CA . GLY A 1 84 ? 16.129 16.216 2.961 1.00 0.00 84 GLY A CA 10
ATOM 12335 C C . GLY A 1 84 ? 16.217 17.707 3.215 1.00 0.00 84 GLY A C 10
ATOM 12336 O O . GLY A 1 84 ? 17.344 18.246 3.206 1.00 0.00 84 GLY A O 10
ATOM 12341 N N . GLY A 1 1 ? -11.033 1.854 19.942 1.00 0.00 1 GLY A N 11
ATOM 12342 C CA . GLY A 1 1 ? -10.442 2.747 18.906 1.00 0.00 1 GLY A CA 11
ATOM 12343 C C . GLY A 1 1 ? -11.249 4.016 18.704 1.00 0.00 1 GLY A C 11
ATOM 12344 O O . GLY A 1 1 ? -12.392 3.960 18.248 1.00 0.00 1 GLY A O 11
ATOM 12350 N N . PRO A 1 2 ? -10.675 5.184 19.035 1.00 0.00 2 PRO A N 11
ATOM 12351 C CA . PRO A 1 2 ? -11.359 6.472 18.881 1.00 0.00 2 PRO A CA 11
ATOM 12352 C C . PRO A 1 2 ? -11.443 6.919 17.424 1.00 0.00 2 PRO A C 11
ATOM 12353 O O . PRO A 1 2 ? -12.066 7.935 17.111 1.00 0.00 2 PRO A O 11
ATOM 12364 N N . LEU A 1 3 ? -10.814 6.157 16.535 1.00 0.00 3 LEU A N 11
ATOM 12365 C CA . LEU A 1 3 ? -10.818 6.476 15.112 1.00 0.00 3 LEU A CA 11
ATOM 12366 C C . LEU A 1 3 ? -12.063 5.917 14.429 1.00 0.00 3 LEU A C 11
ATOM 12367 O O . LEU A 1 3 ? -12.546 4.841 14.783 1.00 0.00 3 LEU A O 11
ATOM 12383 N N . GLY A 1 4 ? -12.580 6.656 13.452 1.00 0.00 4 GLY A N 11
ATOM 12384 C CA . GLY A 1 4 ? -13.765 6.220 12.738 1.00 0.00 4 GLY A CA 11
ATOM 12385 C C . GLY A 1 4 ? -13.587 4.861 12.088 1.00 0.00 4 GLY A C 11
ATOM 12386 O O . GLY A 1 4 ? -12.500 4.528 11.616 1.00 0.00 4 GLY A O 11
ATOM 12390 N N . SER A 1 5 ? -14.660 4.075 12.064 1.00 0.00 5 SER A N 11
ATOM 12391 C CA . SER A 1 5 ? -14.623 2.744 11.468 1.00 0.00 5 SER A CA 11
ATOM 12392 C C . SER A 1 5 ? -14.335 2.821 9.971 1.00 0.00 5 SER A C 11
ATOM 12393 O O . SER A 1 5 ? -13.847 1.862 9.374 1.00 0.00 5 SER A O 11
ATOM 12401 N N . MET A 1 6 ? -14.642 3.967 9.370 1.00 0.00 6 MET A N 11
ATOM 12402 C CA . MET A 1 6 ? -14.415 4.164 7.941 1.00 0.00 6 MET A CA 11
ATOM 12403 C C . MET A 1 6 ? -13.273 5.145 7.699 1.00 0.00 6 MET A C 11
ATOM 12404 O O . MET A 1 6 ? -13.110 6.118 8.436 1.00 0.00 6 MET A O 11
ATOM 12418 N N . GLY A 1 7 ? -12.485 4.884 6.661 1.00 0.00 7 GLY A N 11
ATOM 12419 C CA . GLY A 1 7 ? -11.369 5.754 6.338 1.00 0.00 7 GLY A CA 11
ATOM 12420 C C . GLY A 1 7 ? -10.756 5.433 4.991 1.00 0.00 7 GLY A C 11
ATOM 12421 O O . GLY A 1 7 ? -10.137 4.383 4.818 1.00 0.00 7 GLY A O 11
ATOM 12425 N N . GLU A 1 8 ? -10.926 6.338 4.031 1.00 0.00 8 GLU A N 11
ATOM 12426 C CA . GLU A 1 8 ? -10.380 6.140 2.695 1.00 0.00 8 GLU A CA 11
ATOM 12427 C C . GLU A 1 8 ? -8.966 6.703 2.594 1.00 0.00 8 GLU A C 11
ATOM 12428 O O . GLU A 1 8 ? -8.418 6.834 1.500 1.00 0.00 8 GLU A O 11
ATOM 12440 N N . LYS A 1 9 ? -8.363 7.010 3.740 1.00 0.00 9 LYS A N 11
ATOM 12441 C CA . LYS A 1 9 ? -7.002 7.530 3.756 1.00 0.00 9 LYS A CA 11
ATOM 12442 C C . LYS A 1 9 ? -6.029 6.427 3.349 1.00 0.00 9 LYS A C 11
ATOM 12443 O O . LYS A 1 9 ? -4.828 6.655 3.206 1.00 0.00 9 LYS A O 11
ATOM 12462 N N . GLN A 1 10 ? -6.578 5.230 3.154 1.00 0.00 10 GLN A N 11
ATOM 12463 C CA . GLN A 1 10 ? -5.807 4.066 2.750 1.00 0.00 10 GLN A CA 11
ATOM 12464 C C . GLN A 1 10 ? -5.379 4.177 1.289 1.00 0.00 10 GLN A C 11
ATOM 12465 O O . GLN A 1 10 ? -6.178 4.541 0.425 1.00 0.00 10 GLN A O 11
ATOM 12479 N N . SER A 1 11 ? -4.118 3.861 1.019 1.00 0.00 11 SER A N 11
ATOM 12480 C CA . SER A 1 11 ? -3.588 3.925 -0.339 1.00 0.00 11 SER A CA 11
ATOM 12481 C C . SER A 1 11 ? -3.031 2.572 -0.764 1.00 0.00 11 SER A C 11
ATOM 12482 O O . SER A 1 11 ? -2.418 1.864 0.034 1.00 0.00 11 SER A O 11
ATOM 12490 N N . LYS A 1 12 ? -3.251 2.215 -2.025 1.00 0.00 12 LYS A N 11
ATOM 12491 C CA . LYS A 1 12 ? -2.773 0.941 -2.548 1.00 0.00 12 LYS A CA 11
ATOM 12492 C C . LYS A 1 12 ? -1.946 1.145 -3.814 1.00 0.00 12 LYS A C 11
ATOM 12493 O O . LYS A 1 12 ? -2.244 2.016 -4.631 1.00 0.00 12 LYS A O 11
ATOM 12512 N N . GLY A 1 13 ? -0.909 0.328 -3.972 1.00 0.00 13 GLY A N 11
ATOM 12513 C CA . GLY A 1 13 ? -0.054 0.427 -5.142 1.00 0.00 13 GLY A CA 11
ATOM 12514 C C . GLY A 1 13 ? -0.592 -0.370 -6.315 1.00 0.00 13 GLY A C 11
ATOM 12515 O O . GLY A 1 13 ? -1.710 -0.885 -6.262 1.00 0.00 13 GLY A O 11
ATOM 12519 N N . TYR A 1 14 ? 0.202 -0.478 -7.375 1.00 0.00 14 TYR A N 11
ATOM 12520 C CA . TYR A 1 14 ? -0.213 -1.225 -8.557 1.00 0.00 14 TYR A CA 11
ATOM 12521 C C . TYR A 1 14 ? -0.093 -2.724 -8.322 1.00 0.00 14 TYR A C 11
ATOM 12522 O O . TYR A 1 14 ? 0.988 -3.231 -8.023 1.00 0.00 14 TYR A O 11
ATOM 12540 N N . TRP A 1 15 ? -1.206 -3.428 -8.471 1.00 0.00 15 TRP A N 11
ATOM 12541 C CA . TRP A 1 15 ? -1.227 -4.876 -8.287 1.00 0.00 15 TRP A CA 11
ATOM 12542 C C . TRP A 1 15 ? -1.005 -5.589 -9.617 1.00 0.00 15 TRP A C 11
ATOM 12543 O O . TRP A 1 15 ? -1.805 -5.459 -10.544 1.00 0.00 15 TRP A O 11
ATOM 12564 N N . GLN A 1 16 ? 0.078 -6.359 -9.698 1.00 0.00 16 GLN A N 11
ATOM 12565 C CA . GLN A 1 16 ? 0.397 -7.113 -10.906 1.00 0.00 16 GLN A CA 11
ATOM 12566 C C . GLN A 1 16 ? -0.390 -8.420 -10.938 1.00 0.00 16 GLN A C 11
ATOM 12567 O O . GLN A 1 16 ? -0.448 -9.156 -9.953 1.00 0.00 16 GLN A O 11
ATOM 12581 N N . GLU A 1 17 ? -1.019 -8.674 -12.081 1.00 0.00 17 GLU A N 11
ATOM 12582 C CA . GLU A 1 17 ? -1.844 -9.862 -12.277 1.00 0.00 17 GLU A CA 11
ATOM 12583 C C . GLU A 1 17 ? -1.060 -11.160 -12.106 1.00 0.00 17 GLU A C 11
ATOM 12584 O O . GLU A 1 17 ? 0.148 -11.211 -12.335 1.00 0.00 17 GLU A O 11
ATOM 12596 N N . ASP A 1 18 ? -1.777 -12.210 -11.719 1.00 0.00 18 ASP A N 11
ATOM 12597 C CA . ASP A 1 18 ? -1.192 -13.533 -11.529 1.00 0.00 18 ASP A CA 11
ATOM 12598 C C . ASP A 1 18 ? -0.496 -14.023 -12.794 1.00 0.00 18 ASP A C 11
ATOM 12599 O O . ASP A 1 18 ? 0.606 -14.568 -12.736 1.00 0.00 18 ASP A O 11
ATOM 12608 N N . GLU A 1 19 ? -1.160 -13.853 -13.929 1.00 0.00 19 GLU A N 11
ATOM 12609 C CA . GLU A 1 19 ? -0.619 -14.306 -15.206 1.00 0.00 19 GLU A CA 11
ATOM 12610 C C . GLU A 1 19 ? 0.648 -13.552 -15.589 1.00 0.00 19 GLU A C 11
ATOM 12611 O O . GLU A 1 19 ? 1.616 -14.149 -16.060 1.00 0.00 19 GLU A O 11
ATOM 12623 N N . ASP A 1 20 ? 0.644 -12.244 -15.377 1.00 0.00 20 ASP A N 11
ATOM 12624 C CA . ASP A 1 20 ? 1.804 -11.420 -15.692 1.00 0.00 20 ASP A CA 11
ATOM 12625 C C . ASP A 1 20 ? 2.930 -11.676 -14.696 1.00 0.00 20 ASP A C 11
ATOM 12626 O O . ASP A 1 20 ? 4.110 -11.553 -15.021 1.00 0.00 20 ASP A O 11
ATOM 12635 N N . ALA A 1 21 ? 2.540 -12.045 -13.479 1.00 0.00 21 ALA A N 11
ATOM 12636 C CA . ALA A 1 21 ? 3.497 -12.337 -12.419 1.00 0.00 21 ALA A CA 11
ATOM 12637 C C . ALA A 1 21 ? 3.395 -13.799 -11.995 1.00 0.00 21 ALA A C 11
ATOM 12638 O O . ALA A 1 21 ? 2.884 -14.116 -10.921 1.00 0.00 21 ALA A O 11
ATOM 12645 N N . PRO A 1 22 ? 3.881 -14.709 -12.853 1.00 0.00 22 PRO A N 11
ATOM 12646 C CA . PRO A 1 22 ? 3.851 -16.154 -12.596 1.00 0.00 22 PRO A CA 11
ATOM 12647 C C . PRO A 1 22 ? 4.924 -16.605 -11.613 1.00 0.00 22 PRO A C 11
ATOM 12648 O O . PRO A 1 22 ? 4.910 -17.737 -11.130 1.00 0.00 22 PRO A O 11
ATOM 12659 N N . ALA A 1 23 ? 5.847 -15.701 -11.322 1.00 0.00 23 ALA A N 11
ATOM 12660 C CA . ALA A 1 23 ? 6.933 -15.985 -10.393 1.00 0.00 23 ALA A CA 11
ATOM 12661 C C . ALA A 1 23 ? 7.133 -14.818 -9.435 1.00 0.00 23 ALA A C 11
ATOM 12662 O O . ALA A 1 23 ? 6.749 -13.687 -9.735 1.00 0.00 23 ALA A O 11
ATOM 12669 N N . CYS A 1 24 ? 7.714 -15.095 -8.272 1.00 0.00 24 CYS A N 11
ATOM 12670 C CA . CYS A 1 24 ? 7.939 -14.069 -7.261 1.00 0.00 24 CYS A CA 11
ATOM 12671 C C . CYS A 1 24 ? 8.818 -12.940 -7.784 1.00 0.00 24 CYS A C 11
ATOM 12672 O O . CYS A 1 24 ? 9.942 -13.164 -8.233 1.00 0.00 24 CYS A O 11
ATOM 12680 N N . ASN A 1 25 ? 8.296 -11.724 -7.705 1.00 0.00 25 ASN A N 11
ATOM 12681 C CA . ASN A 1 25 ? 9.018 -10.540 -8.147 1.00 0.00 25 ASN A CA 11
ATOM 12682 C C . ASN A 1 25 ? 10.298 -10.347 -7.338 1.00 0.00 25 ASN A C 11
ATOM 12683 O O . ASN A 1 25 ? 11.262 -9.748 -7.815 1.00 0.00 25 ASN A O 11
ATOM 12694 N N . GLY A 1 26 ? 10.289 -10.835 -6.101 1.00 0.00 26 GLY A N 11
ATOM 12695 C CA . GLY A 1 26 ? 11.442 -10.680 -5.234 1.00 0.00 26 GLY A CA 11
ATOM 12696 C C . GLY A 1 26 ? 12.474 -11.787 -5.370 1.00 0.00 26 GLY A C 11
ATOM 12697 O O . GLY A 1 26 ? 13.654 -11.513 -5.587 1.00 0.00 26 GLY A O 11
ATOM 12701 N N . CYS A 1 27 ? 12.046 -13.037 -5.209 1.00 0.00 27 CYS A N 11
ATOM 12702 C CA . CYS A 1 27 ? 12.971 -14.167 -5.283 1.00 0.00 27 CYS A CA 11
ATOM 12703 C C . CYS A 1 27 ? 12.860 -14.936 -6.599 1.00 0.00 27 CYS A C 11
ATOM 12704 O O . CYS A 1 27 ? 13.628 -15.867 -6.840 1.00 0.00 27 CYS A O 11
ATOM 12712 N N . GLY A 1 28 ? 11.927 -14.544 -7.458 1.00 0.00 28 GLY A N 11
ATOM 12713 C CA . GLY A 1 28 ? 11.783 -15.216 -8.738 1.00 0.00 28 GLY A CA 11
ATOM 12714 C C . GLY A 1 28 ? 11.255 -16.635 -8.620 1.00 0.00 28 GLY A C 11
ATOM 12715 O O . GLY A 1 28 ? 11.237 -17.374 -9.605 1.00 0.00 28 GLY A O 11
ATOM 12719 N N . CYS A 1 29 ? 10.819 -17.023 -7.425 1.00 0.00 29 CYS A N 11
ATOM 12720 C CA . CYS A 1 29 ? 10.288 -18.368 -7.222 1.00 0.00 29 CYS A CA 11
ATOM 12721 C C . CYS A 1 29 ? 8.938 -18.510 -7.915 1.00 0.00 29 CYS A C 11
ATOM 12722 O O . CYS A 1 29 ? 8.163 -17.557 -7.986 1.00 0.00 29 CYS A O 11
ATOM 12730 N N . VAL A 1 30 ? 8.674 -19.697 -8.447 1.00 0.00 30 VAL A N 11
ATOM 12731 C CA . VAL A 1 30 ? 7.427 -19.951 -9.162 1.00 0.00 30 VAL A CA 11
ATOM 12732 C C . VAL A 1 30 ? 6.276 -20.266 -8.215 1.00 0.00 30 VAL A C 11
ATOM 12733 O O . VAL A 1 30 ? 6.428 -21.036 -7.266 1.00 0.00 30 VAL A O 11
ATOM 12746 N N . PHE A 1 31 ? 5.121 -19.678 -8.494 1.00 0.00 31 PHE A N 11
ATOM 12747 C CA . PHE A 1 31 ? 3.933 -19.907 -7.683 1.00 0.00 31 PHE A CA 11
ATOM 12748 C C . PHE A 1 31 ? 3.251 -21.200 -8.113 1.00 0.00 31 PHE A C 11
ATOM 12749 O O . PHE A 1 31 ? 3.081 -21.468 -9.302 1.00 0.00 31 PHE A O 11
ATOM 12766 N N . THR A 1 32 ? 2.870 -21.990 -7.123 1.00 0.00 32 THR A N 11
ATOM 12767 C CA . THR A 1 32 ? 2.206 -23.263 -7.367 1.00 0.00 32 THR A CA 11
ATOM 12768 C C . THR A 1 32 ? 0.896 -23.346 -6.594 1.00 0.00 32 THR A C 11
ATOM 12769 O O . THR A 1 32 ? 0.625 -22.522 -5.721 1.00 0.00 32 THR A O 11
ATOM 12780 N N . THR A 1 33 ? 0.089 -24.346 -6.920 1.00 0.00 33 THR A N 11
ATOM 12781 C CA . THR A 1 33 ? -1.195 -24.539 -6.259 1.00 0.00 33 THR A CA 11
ATOM 12782 C C . THR A 1 33 ? -1.055 -24.444 -4.744 1.00 0.00 33 THR A C 11
ATOM 12783 O O . THR A 1 33 ? -1.879 -23.813 -4.081 1.00 0.00 33 THR A O 11
ATOM 12794 N N . THR A 1 34 ? -0.018 -25.067 -4.191 1.00 0.00 34 THR A N 11
ATOM 12795 C CA . THR A 1 34 ? 0.188 -25.026 -2.747 1.00 0.00 34 THR A CA 11
ATOM 12796 C C . THR A 1 34 ? 0.519 -23.610 -2.286 1.00 0.00 34 THR A C 11
ATOM 12797 O O . THR A 1 34 ? 0.071 -23.183 -1.221 1.00 0.00 34 THR A O 11
ATOM 12808 N N . VAL A 1 35 ? 1.296 -22.879 -3.077 1.00 0.00 35 VAL A N 11
ATOM 12809 C CA . VAL A 1 35 ? 1.660 -21.516 -2.714 1.00 0.00 35 VAL A CA 11
ATOM 12810 C C . VAL A 1 35 ? 0.610 -20.524 -3.184 1.00 0.00 35 VAL A C 11
ATOM 12811 O O . VAL A 1 35 ? 0.426 -20.305 -4.382 1.00 0.00 35 VAL A O 11
ATOM 12824 N N . ARG A 1 36 ? -0.059 -19.918 -2.221 1.00 0.00 36 ARG A N 11
ATOM 12825 C CA . ARG A 1 36 ? -1.087 -18.926 -2.499 1.00 0.00 36 ARG A CA 11
ATOM 12826 C C . ARG A 1 36 ? -0.447 -17.632 -2.978 1.00 0.00 36 ARG A C 11
ATOM 12827 O O . ARG A 1 36 ? 0.642 -17.264 -2.538 1.00 0.00 36 ARG A O 11
ATOM 12848 N N . ARG A 1 37 ? -1.131 -16.946 -3.885 1.00 0.00 37 ARG A N 11
ATOM 12849 C CA . ARG A 1 37 ? -0.630 -15.692 -4.428 1.00 0.00 37 ARG A CA 11
ATOM 12850 C C . ARG A 1 37 ? -0.966 -14.536 -3.500 1.00 0.00 37 ARG A C 11
ATOM 12851 O O . ARG A 1 37 ? -2.051 -14.489 -2.919 1.00 0.00 37 ARG A O 11
ATOM 12872 N N . HIS A 1 38 ? -0.029 -13.609 -3.358 1.00 0.00 38 HIS A N 11
ATOM 12873 C CA . HIS A 1 38 ? -0.229 -12.459 -2.491 1.00 0.00 38 HIS A CA 11
ATOM 12874 C C . HIS A 1 38 ? 0.396 -11.200 -3.082 1.00 0.00 38 HIS A C 11
ATOM 12875 O O . HIS A 1 38 ? 1.166 -11.266 -4.040 1.00 0.00 38 HIS A O 11
ATOM 12890 N N . HIS A 1 39 ? 0.049 -10.057 -2.509 1.00 0.00 39 HIS A N 11
ATOM 12891 C CA . HIS A 1 39 ? 0.564 -8.780 -2.986 1.00 0.00 39 HIS A CA 11
ATOM 12892 C C . HIS A 1 39 ? 1.156 -7.960 -1.847 1.00 0.00 39 HIS A C 11
ATOM 12893 O O . HIS A 1 39 ? 0.661 -7.998 -0.720 1.00 0.00 39 HIS A O 11
ATOM 12908 N N . CYS A 1 40 ? 2.196 -7.192 -2.156 1.00 0.00 40 CYS A N 11
ATOM 12909 C CA . CYS A 1 40 ? 2.841 -6.324 -1.180 1.00 0.00 40 CYS A CA 11
ATOM 12910 C C . CYS A 1 40 ? 2.155 -4.960 -1.212 1.00 0.00 40 CYS A C 11
ATOM 12911 O O . CYS A 1 40 ? 1.817 -4.447 -2.279 1.00 0.00 40 CYS A O 11
ATOM 12919 N N . ARG A 1 41 ? 1.916 -4.398 -0.030 1.00 0.00 41 ARG A N 11
ATOM 12920 C CA . ARG A 1 41 ? 1.226 -3.114 0.097 1.00 0.00 41 ARG A CA 11
ATOM 12921 C C . ARG A 1 41 ? 2.084 -1.936 -0.354 1.00 0.00 41 ARG A C 11
ATOM 12922 O O . ARG A 1 41 ? 1.601 -0.808 -0.435 1.00 0.00 41 ARG A O 11
ATOM 12943 N N . ASN A 1 42 ? 3.352 -2.192 -0.640 1.00 0.00 42 ASN A N 11
ATOM 12944 C CA . ASN A 1 42 ? 4.264 -1.137 -1.073 1.00 0.00 42 ASN A CA 11
ATOM 12945 C C . ASN A 1 42 ? 4.488 -1.158 -2.583 1.00 0.00 42 ASN A C 11
ATOM 12946 O O . ASN A 1 42 ? 4.047 -0.256 -3.295 1.00 0.00 42 ASN A O 11
ATOM 12957 N N . CYS A 1 43 ? 5.195 -2.170 -3.066 1.00 0.00 43 CYS A N 11
ATOM 12958 C CA . CYS A 1 43 ? 5.499 -2.277 -4.490 1.00 0.00 43 CYS A CA 11
ATOM 12959 C C . CYS A 1 43 ? 4.293 -2.739 -5.303 1.00 0.00 43 CYS A C 11
ATOM 12960 O O . CYS A 1 43 ? 4.198 -2.462 -6.499 1.00 0.00 43 CYS A O 11
ATOM 12968 N N . GLY A 1 44 ? 3.367 -3.430 -4.649 1.00 0.00 44 GLY A N 11
ATOM 12969 C CA . GLY A 1 44 ? 2.176 -3.898 -5.337 1.00 0.00 44 GLY A CA 11
ATOM 12970 C C . GLY A 1 44 ? 2.457 -5.059 -6.269 1.00 0.00 44 GLY A C 11
ATOM 12971 O O . GLY A 1 44 ? 1.684 -5.331 -7.187 1.00 0.00 44 GLY A O 11
ATOM 12975 N N . TYR A 1 45 ? 3.561 -5.752 -6.027 1.00 0.00 45 TYR A N 11
ATOM 12976 C CA . TYR A 1 45 ? 3.939 -6.896 -6.843 1.00 0.00 45 TYR A CA 11
ATOM 12977 C C . TYR A 1 45 ? 3.530 -8.192 -6.159 1.00 0.00 45 TYR A C 11
ATOM 12978 O O . TYR A 1 45 ? 3.268 -8.213 -4.958 1.00 0.00 45 TYR A O 11
ATOM 12996 N N . VAL A 1 46 ? 3.463 -9.266 -6.933 1.00 0.00 46 VAL A N 11
ATOM 12997 C CA . VAL A 1 46 ? 3.073 -10.559 -6.387 1.00 0.00 46 VAL A CA 11
ATOM 12998 C C . VAL A 1 46 ? 4.208 -11.179 -5.581 1.00 0.00 46 VAL A C 11
ATOM 12999 O O . VAL A 1 46 ? 5.336 -11.287 -6.061 1.00 0.00 46 VAL A O 11
ATOM 13012 N N . LEU A 1 47 ? 3.898 -11.594 -4.359 1.00 0.00 47 LEU A N 11
ATOM 13013 C CA . LEU A 1 47 ? 4.890 -12.215 -3.488 1.00 0.00 47 LEU A CA 11
ATOM 13014 C C . LEU A 1 47 ? 4.339 -13.488 -2.863 1.00 0.00 47 LEU A C 11
ATOM 13015 O O . LEU A 1 47 ? 3.189 -13.528 -2.426 1.00 0.00 47 LEU A O 11
ATOM 13031 N N . CYS A 1 48 ? 5.177 -14.512 -2.785 1.00 0.00 48 CYS A N 11
ATOM 13032 C CA . CYS A 1 48 ? 4.779 -15.768 -2.169 1.00 0.00 48 CYS A CA 11
ATOM 13033 C C . CYS A 1 48 ? 4.879 -15.622 -0.658 1.00 0.00 48 CYS A C 11
ATOM 13034 O O . CYS A 1 48 ? 5.342 -14.592 -0.170 1.00 0.00 48 CYS A O 11
ATOM 13042 N N . GLY A 1 49 ? 4.447 -16.627 0.090 1.00 0.00 49 GLY A N 11
ATOM 13043 C CA . GLY A 1 49 ? 4.516 -16.526 1.532 1.00 0.00 49 GLY A CA 11
ATOM 13044 C C . GLY A 1 49 ? 5.897 -16.138 2.019 1.00 0.00 49 GLY A C 11
ATOM 13045 O O . GLY A 1 49 ? 6.049 -15.171 2.763 1.00 0.00 49 GLY A O 11
ATOM 13049 N N . ASP A 1 50 ? 6.901 -16.901 1.596 1.00 0.00 50 ASP A N 11
ATOM 13050 C CA . ASP A 1 50 ? 8.286 -16.657 1.994 1.00 0.00 50 ASP A CA 11
ATOM 13051 C C . ASP A 1 50 ? 8.756 -15.239 1.686 1.00 0.00 50 ASP A C 11
ATOM 13052 O O . ASP A 1 50 ? 9.537 -14.656 2.437 1.00 0.00 50 ASP A O 11
ATOM 13061 N N . CYS A 1 51 ? 8.278 -14.692 0.576 1.00 0.00 51 CYS A N 11
ATOM 13062 C CA . CYS A 1 51 ? 8.655 -13.343 0.168 1.00 0.00 51 CYS A CA 11
ATOM 13063 C C . CYS A 1 51 ? 7.710 -12.301 0.751 1.00 0.00 51 CYS A C 11
ATOM 13064 O O . CYS A 1 51 ? 7.910 -11.102 0.567 1.00 0.00 51 CYS A O 11
ATOM 13072 N N . SER A 1 52 ? 6.693 -12.760 1.471 1.00 0.00 52 SER A N 11
ATOM 13073 C CA . SER A 1 52 ? 5.729 -11.869 2.098 1.00 0.00 52 SER A CA 11
ATOM 13074 C C . SER A 1 52 ? 5.510 -12.281 3.550 1.00 0.00 52 SER A C 11
ATOM 13075 O O . SER A 1 52 ? 4.456 -12.018 4.129 1.00 0.00 52 SER A O 11
ATOM 13083 N N . ARG A 1 53 ? 6.522 -12.919 4.137 1.00 0.00 53 ARG A N 11
ATOM 13084 C CA . ARG A 1 53 ? 6.445 -13.353 5.527 1.00 0.00 53 ARG A CA 11
ATOM 13085 C C . ARG A 1 53 ? 6.734 -12.199 6.481 1.00 0.00 53 ARG A C 11
ATOM 13086 O O . ARG A 1 53 ? 6.367 -12.253 7.654 1.00 0.00 53 ARG A O 11
ATOM 13107 N N . HIS A 1 54 ? 7.396 -11.154 5.985 1.00 0.00 54 HIS A N 11
ATOM 13108 C CA . HIS A 1 54 ? 7.721 -10.006 6.824 1.00 0.00 54 HIS A CA 11
ATOM 13109 C C . HIS A 1 54 ? 6.517 -9.101 7.010 1.00 0.00 54 HIS A C 11
ATOM 13110 O O . HIS A 1 54 ? 5.542 -9.176 6.260 1.00 0.00 54 HIS A O 11
ATOM 13125 N N . ARG A 1 55 ? 6.602 -8.232 8.005 1.00 0.00 55 ARG A N 11
ATOM 13126 C CA . ARG A 1 55 ? 5.535 -7.287 8.291 1.00 0.00 55 ARG A CA 11
ATOM 13127 C C . ARG A 1 55 ? 6.125 -5.920 8.621 1.00 0.00 55 ARG A C 11
ATOM 13128 O O . ARG A 1 55 ? 7.101 -5.818 9.364 1.00 0.00 55 ARG A O 11
ATOM 13149 N N . ALA A 1 56 ? 5.535 -4.879 8.060 1.00 0.00 56 ALA A N 11
ATOM 13150 C CA . ALA A 1 56 ? 6.021 -3.524 8.295 1.00 0.00 56 ALA A CA 11
ATOM 13151 C C . ALA A 1 56 ? 4.936 -2.483 8.068 1.00 0.00 56 ALA A C 11
ATOM 13152 O O . ALA A 1 56 ? 4.013 -2.696 7.283 1.00 0.00 56 ALA A O 11
ATOM 13159 N N . ALA A 1 57 ? 5.071 -1.341 8.735 1.00 0.00 57 ALA A N 11
ATOM 13160 C CA . ALA A 1 57 ? 4.123 -0.249 8.585 1.00 0.00 57 ALA A CA 11
ATOM 13161 C C . ALA A 1 57 ? 4.628 0.712 7.520 1.00 0.00 57 ALA A C 11
ATOM 13162 O O . ALA A 1 57 ? 5.834 0.851 7.324 1.00 0.00 57 ALA A O 11
ATOM 13169 N N . ILE A 1 58 ? 3.711 1.360 6.816 1.00 0.00 58 ILE A N 11
ATOM 13170 C CA . ILE A 1 58 ? 4.079 2.287 5.758 1.00 0.00 58 ILE A CA 11
ATOM 13171 C C . ILE A 1 58 ? 3.372 3.628 5.938 1.00 0.00 58 ILE A C 11
ATOM 13172 O O . ILE A 1 58 ? 2.388 3.923 5.261 1.00 0.00 58 ILE A O 11
ATOM 13188 N N . PRO A 1 59 ? 3.863 4.446 6.883 1.00 0.00 59 PRO A N 11
ATOM 13189 C CA . PRO A 1 59 ? 3.281 5.757 7.197 1.00 0.00 59 PRO A CA 11
ATOM 13190 C C . PRO A 1 59 ? 3.318 6.739 6.031 1.00 0.00 59 PRO A C 11
ATOM 13191 O O . PRO A 1 59 ? 2.702 7.802 6.095 1.00 0.00 59 PRO A O 11
ATOM 13202 N N . MET A 1 60 ? 4.005 6.376 4.958 1.00 0.00 60 MET A N 11
ATOM 13203 C CA . MET A 1 60 ? 4.063 7.236 3.785 1.00 0.00 60 MET A CA 11
ATOM 13204 C C . MET A 1 60 ? 2.988 6.803 2.802 1.00 0.00 60 MET A C 11
ATOM 13205 O O . MET A 1 60 ? 2.381 7.618 2.106 1.00 0.00 60 MET A O 11
ATOM 13219 N N . ARG A 1 61 ? 2.775 5.493 2.762 1.00 0.00 61 ARG A N 11
ATOM 13220 C CA . ARG A 1 61 ? 1.787 4.885 1.880 1.00 0.00 61 ARG A CA 11
ATOM 13221 C C . ARG A 1 61 ? 0.428 4.780 2.570 1.00 0.00 61 ARG A C 11
ATOM 13222 O O . ARG A 1 61 ? -0.366 3.890 2.265 1.00 0.00 61 ARG A O 11
ATOM 13243 N N . GLY A 1 62 ? 0.168 5.703 3.489 1.00 0.00 62 GLY A N 11
ATOM 13244 C CA . GLY A 1 62 ? -1.100 5.714 4.197 1.00 0.00 62 GLY A CA 11
ATOM 13245 C C . GLY A 1 62 ? -1.283 4.516 5.109 1.00 0.00 62 GLY A C 11
ATOM 13246 O O . GLY A 1 62 ? -2.413 4.141 5.425 1.00 0.00 62 GLY A O 11
ATOM 13250 N N . ILE A 1 63 ? -0.180 3.917 5.544 1.00 0.00 63 ILE A N 11
ATOM 13251 C CA . ILE A 1 63 ? -0.243 2.765 6.435 1.00 0.00 63 ILE A CA 11
ATOM 13252 C C . ILE A 1 63 ? 0.547 3.036 7.714 1.00 0.00 63 ILE A C 11
ATOM 13253 O O . ILE A 1 63 ? 1.766 2.893 7.745 1.00 0.00 63 ILE A O 11
ATOM 13269 N N . THR A 1 64 ? -0.156 3.435 8.770 1.00 0.00 64 THR A N 11
ATOM 13270 C CA . THR A 1 64 ? 0.493 3.735 10.043 1.00 0.00 64 THR A CA 11
ATOM 13271 C C . THR A 1 64 ? 0.650 2.488 10.903 1.00 0.00 64 THR A C 11
ATOM 13272 O O . THR A 1 64 ? 1.455 2.463 11.831 1.00 0.00 64 THR A O 11
ATOM 13283 N N . GLU A 1 65 ? -0.105 1.445 10.578 1.00 0.00 65 GLU A N 11
ATOM 13284 C CA . GLU A 1 65 ? -0.024 0.191 11.313 1.00 0.00 65 GLU A CA 11
ATOM 13285 C C . GLU A 1 65 ? 0.790 -0.811 10.511 1.00 0.00 65 GLU A C 11
ATOM 13286 O O . GLU A 1 65 ? 0.684 -0.860 9.286 1.00 0.00 65 GLU A O 11
ATOM 13298 N N . PRO A 1 66 ? 1.627 -1.617 11.175 1.00 0.00 66 PRO A N 11
ATOM 13299 C CA . PRO A 1 66 ? 2.458 -2.595 10.478 1.00 0.00 66 PRO A CA 11
ATOM 13300 C C . PRO A 1 66 ? 1.622 -3.528 9.610 1.00 0.00 66 PRO A C 11
ATOM 13301 O O . PRO A 1 66 ? 0.714 -4.202 10.094 1.00 0.00 66 PRO A O 11
ATOM 13312 N N . GLU A 1 67 ? 1.937 -3.552 8.319 1.00 0.00 67 GLU A N 11
ATOM 13313 C CA . GLU A 1 67 ? 1.225 -4.386 7.363 1.00 0.00 67 GLU A CA 11
ATOM 13314 C C . GLU A 1 67 ? 2.193 -5.281 6.597 1.00 0.00 67 GLU A C 11
ATOM 13315 O O . GLU A 1 67 ? 3.407 -5.086 6.646 1.00 0.00 67 GLU A O 11
ATOM 13327 N N . ARG A 1 68 ? 1.647 -6.270 5.903 1.00 0.00 68 ARG A N 11
ATOM 13328 C CA . ARG A 1 68 ? 2.454 -7.211 5.136 1.00 0.00 68 ARG A CA 11
ATOM 13329 C C . ARG A 1 68 ? 3.100 -6.551 3.919 1.00 0.00 68 ARG A C 11
ATOM 13330 O O . ARG A 1 68 ? 2.469 -5.786 3.189 1.00 0.00 68 ARG A O 11
ATOM 13351 N N . VAL A 1 69 ? 4.369 -6.887 3.713 1.00 0.00 69 VAL A N 11
ATOM 13352 C CA . VAL A 1 69 ? 5.157 -6.381 2.593 1.00 0.00 69 VAL A CA 11
ATOM 13353 C C . VAL A 1 69 ? 6.133 -7.446 2.120 1.00 0.00 69 VAL A C 11
ATOM 13354 O O . VAL A 1 69 ? 6.184 -8.541 2.679 1.00 0.00 69 VAL A O 11
ATOM 13367 N N . CYS A 1 70 ? 6.928 -7.117 1.109 1.00 0.00 70 CYS A N 11
ATOM 13368 C CA . CYS A 1 70 ? 7.923 -8.040 0.592 1.00 0.00 70 CYS A CA 11
ATOM 13369 C C . CYS A 1 70 ? 9.278 -7.729 1.216 1.00 0.00 70 CYS A C 11
ATOM 13370 O O . CYS A 1 70 ? 9.357 -6.998 2.202 1.00 0.00 70 CYS A O 11
ATOM 13378 N N . ASP A 1 71 ? 10.338 -8.294 0.660 1.00 0.00 71 ASP A N 11
ATOM 13379 C CA . ASP A 1 71 ? 11.675 -8.067 1.204 1.00 0.00 71 ASP A CA 11
ATOM 13380 C C . ASP A 1 71 ? 12.250 -6.705 0.801 1.00 0.00 71 ASP A C 11
ATOM 13381 O O . ASP A 1 71 ? 12.862 -6.023 1.623 1.00 0.00 71 ASP A O 11
ATOM 13390 N N . ALA A 1 72 ? 12.071 -6.314 -0.454 1.00 0.00 72 ALA A N 11
ATOM 13391 C CA . ALA A 1 72 ? 12.599 -5.034 -0.932 1.00 0.00 72 ALA A CA 11
ATOM 13392 C C . ALA A 1 72 ? 11.871 -3.847 -0.307 1.00 0.00 72 ALA A C 11
ATOM 13393 O O . ALA A 1 72 ? 12.501 -2.889 0.141 1.00 0.00 72 ALA A O 11
ATOM 13400 N N . CYS A 1 73 ? 10.548 -3.917 -0.276 1.00 0.00 73 CYS A N 11
ATOM 13401 C CA . CYS A 1 73 ? 9.741 -2.848 0.297 1.00 0.00 73 CYS A CA 11
ATOM 13402 C C . CYS A 1 73 ? 10.016 -2.715 1.786 1.00 0.00 73 CYS A C 11
ATOM 13403 O O . CYS A 1 73 ? 10.146 -1.606 2.304 1.00 0.00 73 CYS A O 11
ATOM 13411 N N . TYR A 1 74 ? 10.133 -3.842 2.468 1.00 0.00 74 TYR A N 11
ATOM 13412 C CA . TYR A 1 74 ? 10.425 -3.822 3.889 1.00 0.00 74 TYR A CA 11
ATOM 13413 C C . TYR A 1 74 ? 11.709 -3.038 4.119 1.00 0.00 74 TYR A C 11
ATOM 13414 O O . TYR A 1 74 ? 11.822 -2.275 5.076 1.00 0.00 74 TYR A O 11
ATOM 13432 N N . LEU A 1 75 ? 12.669 -3.237 3.221 1.00 0.00 75 LEU A N 11
ATOM 13433 C CA . LEU A 1 75 ? 13.960 -2.560 3.298 1.00 0.00 75 LEU A CA 11
ATOM 13434 C C . LEU A 1 75 ? 13.866 -1.081 2.929 1.00 0.00 75 LEU A C 11
ATOM 13435 O O . LEU A 1 75 ? 14.298 -0.214 3.688 1.00 0.00 75 LEU A O 11
ATOM 13451 N N . ALA A 1 76 ? 13.322 -0.796 1.747 1.00 0.00 76 ALA A N 11
ATOM 13452 C CA . ALA A 1 76 ? 13.205 0.583 1.283 1.00 0.00 76 ALA A CA 11
ATOM 13453 C C . ALA A 1 76 ? 12.607 1.457 2.370 1.00 0.00 76 ALA A C 11
ATOM 13454 O O . ALA A 1 76 ? 13.145 2.516 2.693 1.00 0.00 76 ALA A O 11
ATOM 13461 N N . LEU A 1 77 ? 11.517 0.997 2.965 1.00 0.00 77 LEU A N 11
ATOM 13462 C CA . LEU A 1 77 ? 10.893 1.737 4.048 1.00 0.00 77 LEU A CA 11
ATOM 13463 C C . LEU A 1 77 ? 11.843 1.746 5.236 1.00 0.00 77 LEU A C 11
ATOM 13464 O O . LEU A 1 77 ? 12.018 2.756 5.917 1.00 0.00 77 LEU A O 11
ATOM 13480 N N . ARG A 1 78 ? 12.462 0.592 5.454 1.00 0.00 78 ARG A N 11
ATOM 13481 C CA . ARG A 1 78 ? 13.422 0.399 6.532 1.00 0.00 78 ARG A CA 11
ATOM 13482 C C . ARG A 1 78 ? 14.566 1.404 6.440 1.00 0.00 78 ARG A C 11
ATOM 13483 O O . ARG A 1 78 ? 15.267 1.649 7.422 1.00 0.00 78 ARG A O 11
ATOM 13504 N N . SER A 1 79 ? 14.749 1.990 5.261 1.00 0.00 79 SER A N 11
ATOM 13505 C CA . SER A 1 79 ? 15.810 2.970 5.066 1.00 0.00 79 SER A CA 11
ATOM 13506 C C . SER A 1 79 ? 15.650 4.137 6.034 1.00 0.00 79 SER A C 11
ATOM 13507 O O . SER A 1 79 ? 16.632 4.662 6.558 1.00 0.00 79 SER A O 11
ATOM 13515 N N . SER A 1 80 ? 14.403 4.536 6.269 1.00 0.00 80 SER A N 11
ATOM 13516 C CA . SER A 1 80 ? 14.113 5.639 7.177 1.00 0.00 80 SER A CA 11
ATOM 13517 C C . SER A 1 80 ? 14.203 5.181 8.629 1.00 0.00 80 SER A C 11
ATOM 13518 O O . SER A 1 80 ? 14.100 3.989 8.920 1.00 0.00 80 SER A O 11
ATOM 13526 N N . ASN A 1 81 ? 14.395 6.132 9.538 1.00 0.00 81 ASN A N 11
ATOM 13527 C CA . ASN A 1 81 ? 14.499 5.819 10.958 1.00 0.00 81 ASN A CA 11
ATOM 13528 C C . ASN A 1 81 ? 13.155 5.996 11.657 1.00 0.00 81 ASN A C 11
ATOM 13529 O O . ASN A 1 81 ? 12.558 7.072 11.613 1.00 0.00 81 ASN A O 11
ATOM 13540 N N . MET A 1 82 ? 12.685 4.933 12.303 1.00 0.00 82 MET A N 11
ATOM 13541 C CA . MET A 1 82 ? 11.412 4.975 13.011 1.00 0.00 82 MET A CA 11
ATOM 13542 C C . MET A 1 82 ? 11.589 5.557 14.410 1.00 0.00 82 MET A C 11
ATOM 13543 O O . MET A 1 82 ? 12.439 5.107 15.178 1.00 0.00 82 MET A O 11
ATOM 13557 N N . ALA A 1 83 ? 10.781 6.563 14.733 1.00 0.00 83 ALA A N 11
ATOM 13558 C CA . ALA A 1 83 ? 10.848 7.210 16.038 1.00 0.00 83 ALA A CA 11
ATOM 13559 C C . ALA A 1 83 ? 10.505 6.231 17.156 1.00 0.00 83 ALA A C 11
ATOM 13560 O O . ALA A 1 83 ? 9.663 5.349 16.985 1.00 0.00 83 ALA A O 11
ATOM 13567 N N . GLY A 1 84 ? 11.163 6.394 18.298 1.00 0.00 84 GLY A N 11
ATOM 13568 C CA . GLY A 1 84 ? 10.917 5.517 19.427 1.00 0.00 84 GLY A CA 11
ATOM 13569 C C . GLY A 1 84 ? 12.200 5.011 20.057 1.00 0.00 84 GLY A C 11
ATOM 13570 O O . GLY A 1 84 ? 13.237 5.693 19.917 1.00 0.00 84 GLY A O 11
ATOM 13575 N N . GLY A 1 1 ? -12.644 1.432 -28.084 1.00 0.00 1 GLY A N 12
ATOM 13576 C CA . GLY A 1 1 ? -11.645 1.429 -26.978 1.00 0.00 1 GLY A CA 12
ATOM 13577 C C . GLY A 1 1 ? -11.738 2.667 -26.109 1.00 0.00 1 GLY A C 12
ATOM 13578 O O . GLY A 1 1 ? -11.104 3.681 -26.397 1.00 0.00 1 GLY A O 12
ATOM 13584 N N . PRO A 1 2 ? -12.529 2.611 -25.027 1.00 0.00 2 PRO A N 12
ATOM 13585 C CA . PRO A 1 2 ? -12.700 3.744 -24.112 1.00 0.00 2 PRO A CA 12
ATOM 13586 C C . PRO A 1 2 ? -11.372 4.242 -23.553 1.00 0.00 2 PRO A C 12
ATOM 13587 O O . PRO A 1 2 ? -10.444 3.460 -23.339 1.00 0.00 2 PRO A O 12
ATOM 13598 N N . LEU A 1 3 ? -11.285 5.548 -23.319 1.00 0.00 3 LEU A N 12
ATOM 13599 C CA . LEU A 1 3 ? -10.066 6.146 -22.786 1.00 0.00 3 LEU A CA 12
ATOM 13600 C C . LEU A 1 3 ? -9.719 5.544 -21.428 1.00 0.00 3 LEU A C 12
ATOM 13601 O O . LEU A 1 3 ? -8.548 5.340 -21.109 1.00 0.00 3 LEU A O 12
ATOM 13617 N N . GLY A 1 4 ? -10.746 5.262 -20.634 1.00 0.00 4 GLY A N 12
ATOM 13618 C CA . GLY A 1 4 ? -10.532 4.685 -19.320 1.00 0.00 4 GLY A CA 12
ATOM 13619 C C . GLY A 1 4 ? -10.091 5.715 -18.300 1.00 0.00 4 GLY A C 12
ATOM 13620 O O . GLY A 1 4 ? -10.171 6.919 -18.549 1.00 0.00 4 GLY A O 12
ATOM 13624 N N . SER A 1 5 ? -9.621 5.244 -17.150 1.00 0.00 5 SER A N 12
ATOM 13625 C CA . SER A 1 5 ? -9.162 6.135 -16.090 1.00 0.00 5 SER A CA 12
ATOM 13626 C C . SER A 1 5 ? -7.934 6.920 -16.539 1.00 0.00 5 SER A C 12
ATOM 13627 O O . SER A 1 5 ? -7.158 6.454 -17.373 1.00 0.00 5 SER A O 12
ATOM 13635 N N . MET A 1 6 ? -7.761 8.115 -15.981 1.00 0.00 6 MET A N 12
ATOM 13636 C CA . MET A 1 6 ? -6.625 8.962 -16.327 1.00 0.00 6 MET A CA 12
ATOM 13637 C C . MET A 1 6 ? -5.303 8.275 -15.995 1.00 0.00 6 MET A C 12
ATOM 13638 O O . MET A 1 6 ? -4.312 8.437 -16.709 1.00 0.00 6 MET A O 12
ATOM 13652 N N . GLY A 1 7 ? -5.292 7.510 -14.907 1.00 0.00 7 GLY A N 12
ATOM 13653 C CA . GLY A 1 7 ? -4.085 6.814 -14.500 1.00 0.00 7 GLY A CA 12
ATOM 13654 C C . GLY A 1 7 ? -4.343 5.773 -13.429 1.00 0.00 7 GLY A C 12
ATOM 13655 O O . GLY A 1 7 ? -5.494 5.493 -13.090 1.00 0.00 7 GLY A O 12
ATOM 13659 N N . GLU A 1 8 ? -3.270 5.195 -12.893 1.00 0.00 8 GLU A N 12
ATOM 13660 C CA . GLU A 1 8 ? -3.387 4.178 -11.854 1.00 0.00 8 GLU A CA 12
ATOM 13661 C C . GLU A 1 8 ? -3.543 4.810 -10.476 1.00 0.00 8 GLU A C 12
ATOM 13662 O O . GLU A 1 8 ? -3.520 4.114 -9.460 1.00 0.00 8 GLU A O 12
ATOM 13674 N N . LYS A 1 9 ? -3.727 6.127 -10.444 1.00 0.00 9 LYS A N 12
ATOM 13675 C CA . LYS A 1 9 ? -3.919 6.829 -9.186 1.00 0.00 9 LYS A CA 12
ATOM 13676 C C . LYS A 1 9 ? -5.140 6.261 -8.474 1.00 0.00 9 LYS A C 12
ATOM 13677 O O . LYS A 1 9 ? -5.324 6.447 -7.271 1.00 0.00 9 LYS A O 12
ATOM 13696 N N . GLN A 1 10 ? -5.969 5.557 -9.241 1.00 0.00 10 GLN A N 12
ATOM 13697 C CA . GLN A 1 10 ? -7.178 4.937 -8.720 1.00 0.00 10 GLN A CA 12
ATOM 13698 C C . GLN A 1 10 ? -6.875 4.079 -7.494 1.00 0.00 10 GLN A C 12
ATOM 13699 O O . GLN A 1 10 ? -7.656 4.041 -6.544 1.00 0.00 10 GLN A O 12
ATOM 13713 N N . SER A 1 11 ? -5.739 3.390 -7.522 1.00 0.00 11 SER A N 12
ATOM 13714 C CA . SER A 1 11 ? -5.340 2.530 -6.414 1.00 0.00 11 SER A CA 12
ATOM 13715 C C . SER A 1 11 ? -3.992 2.958 -5.844 1.00 0.00 11 SER A C 12
ATOM 13716 O O . SER A 1 11 ? -3.118 3.426 -6.574 1.00 0.00 11 SER A O 12
ATOM 13724 N N . LYS A 1 12 ? -3.829 2.789 -4.535 1.00 0.00 12 LYS A N 12
ATOM 13725 C CA . LYS A 1 12 ? -2.584 3.153 -3.869 1.00 0.00 12 LYS A CA 12
ATOM 13726 C C . LYS A 1 12 ? -1.412 2.380 -4.462 1.00 0.00 12 LYS A C 12
ATOM 13727 O O . LYS A 1 12 ? -0.312 2.913 -4.605 1.00 0.00 12 LYS A O 12
ATOM 13746 N N . GLY A 1 13 ? -1.657 1.122 -4.813 1.00 0.00 13 GLY A N 12
ATOM 13747 C CA . GLY A 1 13 ? -0.615 0.294 -5.394 1.00 0.00 13 GLY A CA 12
ATOM 13748 C C . GLY A 1 13 ? -1.126 -0.545 -6.550 1.00 0.00 13 GLY A C 12
ATOM 13749 O O . GLY A 1 13 ? -2.251 -1.042 -6.512 1.00 0.00 13 GLY A O 12
ATOM 13753 N N . TYR A 1 14 ? -0.302 -0.700 -7.581 1.00 0.00 14 TYR A N 12
ATOM 13754 C CA . TYR A 1 14 ? -0.695 -1.483 -8.749 1.00 0.00 14 TYR A CA 12
ATOM 13755 C C . TYR A 1 14 ? -0.553 -2.978 -8.487 1.00 0.00 14 TYR A C 12
ATOM 13756 O O . TYR A 1 14 ? 0.532 -3.465 -8.167 1.00 0.00 14 TYR A O 12
ATOM 13774 N N . TRP A 1 15 ? -1.658 -3.700 -8.632 1.00 0.00 15 TRP A N 12
ATOM 13775 C CA . TRP A 1 15 ? -1.668 -5.145 -8.417 1.00 0.00 15 TRP A CA 12
ATOM 13776 C C . TRP A 1 15 ? -1.334 -5.888 -9.707 1.00 0.00 15 TRP A C 12
ATOM 13777 O O . TRP A 1 15 ? -2.065 -5.797 -10.692 1.00 0.00 15 TRP A O 12
ATOM 13798 N N . GLN A 1 16 ? -0.241 -6.648 -9.686 1.00 0.00 16 GLN A N 12
ATOM 13799 C CA . GLN A 1 16 ? 0.170 -7.432 -10.845 1.00 0.00 16 GLN A CA 12
ATOM 13800 C C . GLN A 1 16 ? -0.559 -8.774 -10.845 1.00 0.00 16 GLN A C 12
ATOM 13801 O O . GLN A 1 16 ? -0.567 -9.495 -9.847 1.00 0.00 16 GLN A O 12
ATOM 13815 N N . GLU A 1 17 ? -1.201 -9.072 -11.970 1.00 0.00 17 GLU A N 12
ATOM 13816 C CA . GLU A 1 17 ? -1.983 -10.296 -12.128 1.00 0.00 17 GLU A CA 12
ATOM 13817 C C . GLU A 1 17 ? -1.160 -11.561 -11.906 1.00 0.00 17 GLU A C 12
ATOM 13818 O O . GLU A 1 17 ? 0.050 -11.587 -12.130 1.00 0.00 17 GLU A O 12
ATOM 13830 N N . ASP A 1 18 ? -1.852 -12.619 -11.491 1.00 0.00 18 ASP A N 12
ATOM 13831 C CA . ASP A 1 18 ? -1.232 -13.919 -11.260 1.00 0.00 18 ASP A CA 12
ATOM 13832 C C . ASP A 1 18 ? -0.533 -14.418 -12.518 1.00 0.00 18 ASP A C 12
ATOM 13833 O O . ASP A 1 18 ? 0.578 -14.945 -12.458 1.00 0.00 18 ASP A O 12
ATOM 13842 N N . GLU A 1 19 ? -1.202 -14.266 -13.654 1.00 0.00 19 GLU A N 12
ATOM 13843 C CA . GLU A 1 19 ? -0.658 -14.720 -14.930 1.00 0.00 19 GLU A CA 12
ATOM 13844 C C . GLU A 1 19 ? 0.577 -13.927 -15.338 1.00 0.00 19 GLU A C 12
ATOM 13845 O O . GLU A 1 19 ? 1.559 -14.496 -15.815 1.00 0.00 19 GLU A O 12
ATOM 13857 N N . ASP A 1 20 ? 0.532 -12.615 -15.143 1.00 0.00 20 ASP A N 12
ATOM 13858 C CA . ASP A 1 20 ? 1.663 -11.761 -15.490 1.00 0.00 20 ASP A CA 12
ATOM 13859 C C . ASP A 1 20 ? 2.849 -12.042 -14.573 1.00 0.00 20 ASP A C 12
ATOM 13860 O O . ASP A 1 20 ? 4.006 -11.967 -14.986 1.00 0.00 20 ASP A O 12
ATOM 13869 N N . ALA A 1 21 ? 2.542 -12.375 -13.323 1.00 0.00 21 ALA A N 12
ATOM 13870 C CA . ALA A 1 21 ? 3.567 -12.679 -12.332 1.00 0.00 21 ALA A CA 12
ATOM 13871 C C . ALA A 1 21 ? 3.518 -14.153 -11.938 1.00 0.00 21 ALA A C 12
ATOM 13872 O O . ALA A 1 21 ? 3.038 -14.506 -10.862 1.00 0.00 21 ALA A O 12
ATOM 13879 N N . PRO A 1 22 ? 4.021 -15.030 -12.820 1.00 0.00 22 PRO A N 12
ATOM 13880 C CA . PRO A 1 22 ? 4.044 -16.478 -12.584 1.00 0.00 22 PRO A CA 12
ATOM 13881 C C . PRO A 1 22 ? 5.116 -16.891 -11.583 1.00 0.00 22 PRO A C 12
ATOM 13882 O O . PRO A 1 22 ? 5.133 -18.022 -11.095 1.00 0.00 22 PRO A O 12
ATOM 13893 N N . ALA A 1 23 ? 5.999 -15.952 -11.278 1.00 0.00 23 ALA A N 12
ATOM 13894 C CA . ALA A 1 23 ? 7.078 -16.184 -10.327 1.00 0.00 23 ALA A CA 12
ATOM 13895 C C . ALA A 1 23 ? 7.194 -15.009 -9.366 1.00 0.00 23 ALA A C 12
ATOM 13896 O O . ALA A 1 23 ? 6.766 -13.900 -9.683 1.00 0.00 23 ALA A O 12
ATOM 13903 N N . CYS A 1 24 ? 7.753 -15.250 -8.186 1.00 0.00 24 CYS A N 12
ATOM 13904 C CA . CYS A 1 24 ? 7.896 -14.202 -7.183 1.00 0.00 24 CYS A CA 12
ATOM 13905 C C . CYS A 1 24 ? 8.800 -13.078 -7.675 1.00 0.00 24 CYS A C 12
ATOM 13906 O O . CYS A 1 24 ? 9.951 -13.303 -8.047 1.00 0.00 24 CYS A O 12
ATOM 13914 N N . ASN A 1 25 ? 8.265 -11.863 -7.659 1.00 0.00 25 ASN A N 12
ATOM 13915 C CA . ASN A 1 25 ? 9.005 -10.683 -8.084 1.00 0.00 25 ASN A CA 12
ATOM 13916 C C . ASN A 1 25 ? 10.266 -10.494 -7.245 1.00 0.00 25 ASN A C 12
ATOM 13917 O O . ASN A 1 25 ? 11.238 -9.887 -7.696 1.00 0.00 25 ASN A O 12
ATOM 13928 N N . GLY A 1 26 ? 10.235 -10.990 -6.012 1.00 0.00 26 GLY A N 12
ATOM 13929 C CA . GLY A 1 26 ? 11.372 -10.833 -5.123 1.00 0.00 26 GLY A CA 12
ATOM 13930 C C . GLY A 1 26 ? 12.424 -11.920 -5.255 1.00 0.00 26 GLY A C 12
ATOM 13931 O O . GLY A 1 26 ? 13.601 -11.622 -5.456 1.00 0.00 26 GLY A O 12
ATOM 13935 N N . CYS A 1 27 ? 12.019 -13.178 -5.104 1.00 0.00 27 CYS A N 12
ATOM 13936 C CA . CYS A 1 27 ? 12.968 -14.287 -5.171 1.00 0.00 27 CYS A CA 12
ATOM 13937 C C . CYS A 1 27 ? 12.896 -15.050 -6.491 1.00 0.00 27 CYS A C 12
ATOM 13938 O O . CYS A 1 27 ? 13.681 -15.971 -6.719 1.00 0.00 27 CYS A O 12
ATOM 13946 N N . GLY A 1 28 ? 11.976 -14.665 -7.368 1.00 0.00 28 GLY A N 12
ATOM 13947 C CA . GLY A 1 28 ? 11.868 -15.335 -8.652 1.00 0.00 28 GLY A CA 12
ATOM 13948 C C . GLY A 1 28 ? 11.341 -16.755 -8.546 1.00 0.00 28 GLY A C 12
ATOM 13949 O O . GLY A 1 28 ? 11.347 -17.492 -9.532 1.00 0.00 28 GLY A O 12
ATOM 13953 N N . CYS A 1 29 ? 10.879 -17.145 -7.363 1.00 0.00 29 CYS A N 12
ATOM 13954 C CA . CYS A 1 29 ? 10.348 -18.492 -7.176 1.00 0.00 29 CYS A CA 12
ATOM 13955 C C . CYS A 1 29 ? 9.030 -18.641 -7.924 1.00 0.00 29 CYS A C 12
ATOM 13956 O O . CYS A 1 29 ? 8.239 -17.702 -8.006 1.00 0.00 29 CYS A O 12
ATOM 13964 N N . VAL A 1 30 ? 8.812 -19.820 -8.491 1.00 0.00 30 VAL A N 12
ATOM 13965 C CA . VAL A 1 30 ? 7.602 -20.085 -9.261 1.00 0.00 30 VAL A CA 12
ATOM 13966 C C . VAL A 1 30 ? 6.414 -20.399 -8.362 1.00 0.00 30 VAL A C 12
ATOM 13967 O O . VAL A 1 30 ? 6.535 -21.143 -7.389 1.00 0.00 30 VAL A O 12
ATOM 13980 N N . PHE A 1 31 ? 5.265 -19.832 -8.704 1.00 0.00 31 PHE A N 12
ATOM 13981 C CA . PHE A 1 31 ? 4.045 -20.055 -7.941 1.00 0.00 31 PHE A CA 12
ATOM 13982 C C . PHE A 1 31 ? 3.362 -21.340 -8.394 1.00 0.00 31 PHE A C 12
ATOM 13983 O O . PHE A 1 31 ? 3.236 -21.613 -9.587 1.00 0.00 31 PHE A O 12
ATOM 14000 N N . THR A 1 32 ? 2.936 -22.124 -7.413 1.00 0.00 32 THR A N 12
ATOM 14001 C CA . THR A 1 32 ? 2.270 -23.393 -7.672 1.00 0.00 32 THR A CA 12
ATOM 14002 C C . THR A 1 32 ? 0.943 -23.484 -6.928 1.00 0.00 32 THR A C 12
ATOM 14003 O O . THR A 1 32 ? 0.620 -22.633 -6.099 1.00 0.00 32 THR A O 12
ATOM 14014 N N . THR A 1 33 ? 0.181 -24.524 -7.236 1.00 0.00 33 THR A N 12
ATOM 14015 C CA . THR A 1 33 ? -1.116 -24.746 -6.609 1.00 0.00 33 THR A CA 12
ATOM 14016 C C . THR A 1 33 ? -1.036 -24.614 -5.090 1.00 0.00 33 THR A C 12
ATOM 14017 O O . THR A 1 33 ? -1.931 -24.043 -4.467 1.00 0.00 33 THR A O 12
ATOM 14028 N N . THR A 1 34 ? 0.024 -25.145 -4.489 1.00 0.00 34 THR A N 12
ATOM 14029 C CA . THR A 1 34 ? 0.175 -25.075 -3.039 1.00 0.00 34 THR A CA 12
ATOM 14030 C C . THR A 1 34 ? 0.519 -23.659 -2.586 1.00 0.00 34 THR A C 12
ATOM 14031 O O . THR A 1 34 ? 0.192 -23.269 -1.467 1.00 0.00 34 THR A O 12
ATOM 14042 N N . VAL A 1 35 ? 1.172 -22.888 -3.446 1.00 0.00 35 VAL A N 12
ATOM 14043 C CA . VAL A 1 35 ? 1.531 -21.523 -3.088 1.00 0.00 35 VAL A CA 12
ATOM 14044 C C . VAL A 1 35 ? 0.492 -20.528 -3.580 1.00 0.00 35 VAL A C 12
ATOM 14045 O O . VAL A 1 35 ? 0.328 -20.312 -4.781 1.00 0.00 35 VAL A O 12
ATOM 14058 N N . ARG A 1 36 ? -0.190 -19.914 -2.628 1.00 0.00 36 ARG A N 12
ATOM 14059 C CA . ARG A 1 36 ? -1.208 -18.916 -2.924 1.00 0.00 36 ARG A CA 12
ATOM 14060 C C . ARG A 1 36 ? -0.558 -17.606 -3.351 1.00 0.00 36 ARG A C 12
ATOM 14061 O O . ARG A 1 36 ? 0.531 -17.263 -2.891 1.00 0.00 36 ARG A O 12
ATOM 14082 N N . ARG A 1 37 ? -1.234 -16.876 -4.227 1.00 0.00 37 ARG A N 12
ATOM 14083 C CA . ARG A 1 37 ? -0.720 -15.600 -4.709 1.00 0.00 37 ARG A CA 12
ATOM 14084 C C . ARG A 1 37 ? -1.032 -14.488 -3.718 1.00 0.00 37 ARG A C 12
ATOM 14085 O O . ARG A 1 37 ? -2.113 -14.449 -3.131 1.00 0.00 37 ARG A O 12
ATOM 14106 N N . HIS A 1 38 ? -0.077 -13.584 -3.536 1.00 0.00 38 HIS A N 12
ATOM 14107 C CA . HIS A 1 38 ? -0.250 -12.470 -2.614 1.00 0.00 38 HIS A CA 12
ATOM 14108 C C . HIS A 1 38 ? 0.382 -11.199 -3.168 1.00 0.00 38 HIS A C 12
ATOM 14109 O O . HIS A 1 38 ? 1.165 -11.247 -4.115 1.00 0.00 38 HIS A O 12
ATOM 14124 N N . HIS A 1 39 ? 0.030 -10.063 -2.579 1.00 0.00 39 HIS A N 12
ATOM 14125 C CA . HIS A 1 39 ? 0.562 -8.782 -3.029 1.00 0.00 39 HIS A CA 12
ATOM 14126 C C . HIS A 1 39 ? 1.103 -7.961 -1.864 1.00 0.00 39 HIS A C 12
ATOM 14127 O O . HIS A 1 39 ? 0.569 -8.007 -0.757 1.00 0.00 39 HIS A O 12
ATOM 14142 N N . CYS A 1 40 ? 2.148 -7.183 -2.133 1.00 0.00 40 CYS A N 12
ATOM 14143 C CA . CYS A 1 40 ? 2.753 -6.312 -1.135 1.00 0.00 40 CYS A CA 12
ATOM 14144 C C . CYS A 1 40 ? 2.049 -4.955 -1.179 1.00 0.00 40 CYS A C 12
ATOM 14145 O O . CYS A 1 40 ? 1.712 -4.454 -2.251 1.00 0.00 40 CYS A O 12
ATOM 14153 N N . ARG A 1 41 ? 1.786 -4.393 -0.001 1.00 0.00 41 ARG A N 12
ATOM 14154 C CA . ARG A 1 41 ? 1.070 -3.123 0.109 1.00 0.00 41 ARG A CA 12
ATOM 14155 C C . ARG A 1 41 ? 1.916 -1.925 -0.323 1.00 0.00 41 ARG A C 12
ATOM 14156 O O . ARG A 1 41 ? 1.417 -0.804 -0.406 1.00 0.00 41 ARG A O 12
ATOM 14177 N N . ASN A 1 42 ? 3.192 -2.162 -0.591 1.00 0.00 42 ASN A N 12
ATOM 14178 C CA . ASN A 1 42 ? 4.100 -1.099 -1.007 1.00 0.00 42 ASN A CA 12
ATOM 14179 C C . ASN A 1 42 ? 4.323 -1.104 -2.518 1.00 0.00 42 ASN A C 12
ATOM 14180 O O . ASN A 1 42 ? 3.884 -0.192 -3.218 1.00 0.00 42 ASN A O 12
ATOM 14191 N N . CYS A 1 43 ? 5.027 -2.111 -3.012 1.00 0.00 43 CYS A N 12
ATOM 14192 C CA . CYS A 1 43 ? 5.327 -2.201 -4.437 1.00 0.00 43 CYS A CA 12
ATOM 14193 C C . CYS A 1 43 ? 4.130 -2.691 -5.247 1.00 0.00 43 CYS A C 12
ATOM 14194 O O . CYS A 1 43 ? 4.029 -2.419 -6.444 1.00 0.00 43 CYS A O 12
ATOM 14202 N N . GLY A 1 44 ? 3.222 -3.405 -4.593 1.00 0.00 44 GLY A N 12
ATOM 14203 C CA . GLY A 1 44 ? 2.046 -3.902 -5.283 1.00 0.00 44 GLY A CA 12
ATOM 14204 C C . GLY A 1 44 ? 2.366 -5.054 -6.212 1.00 0.00 44 GLY A C 12
ATOM 14205 O O . GLY A 1 44 ? 1.617 -5.336 -7.147 1.00 0.00 44 GLY A O 12
ATOM 14209 N N . TYR A 1 45 ? 3.478 -5.727 -5.950 1.00 0.00 45 TYR A N 12
ATOM 14210 C CA . TYR A 1 45 ? 3.897 -6.861 -6.761 1.00 0.00 45 TYR A CA 12
ATOM 14211 C C . TYR A 1 45 ? 3.495 -8.164 -6.093 1.00 0.00 45 TYR A C 12
ATOM 14212 O O . TYR A 1 45 ? 3.174 -8.191 -4.905 1.00 0.00 45 TYR A O 12
ATOM 14230 N N . VAL A 1 46 ? 3.499 -9.243 -6.864 1.00 0.00 46 VAL A N 12
ATOM 14231 C CA . VAL A 1 46 ? 3.120 -10.542 -6.335 1.00 0.00 46 VAL A CA 12
ATOM 14232 C C . VAL A 1 46 ? 4.265 -11.176 -5.557 1.00 0.00 46 VAL A C 12
ATOM 14233 O O . VAL A 1 46 ? 5.383 -11.298 -6.059 1.00 0.00 46 VAL A O 12
ATOM 14246 N N . LEU A 1 47 ? 3.976 -11.588 -4.329 1.00 0.00 47 LEU A N 12
ATOM 14247 C CA . LEU A 1 47 ? 4.976 -12.220 -3.479 1.00 0.00 47 LEU A CA 12
ATOM 14248 C C . LEU A 1 47 ? 4.417 -13.490 -2.850 1.00 0.00 47 LEU A C 12
ATOM 14249 O O . LEU A 1 47 ? 3.272 -13.516 -2.402 1.00 0.00 47 LEU A O 12
ATOM 14265 N N . CYS A 1 48 ? 5.240 -14.528 -2.784 1.00 0.00 48 CYS A N 12
ATOM 14266 C CA . CYS A 1 48 ? 4.825 -15.779 -2.166 1.00 0.00 48 CYS A CA 12
ATOM 14267 C C . CYS A 1 48 ? 4.923 -15.634 -0.653 1.00 0.00 48 CYS A C 12
ATOM 14268 O O . CYS A 1 48 ? 5.337 -14.584 -0.160 1.00 0.00 48 CYS A O 12
ATOM 14276 N N . GLY A 1 49 ? 4.546 -16.663 0.095 1.00 0.00 49 GLY A N 12
ATOM 14277 C CA . GLY A 1 49 ? 4.617 -16.566 1.538 1.00 0.00 49 GLY A CA 12
ATOM 14278 C C . GLY A 1 49 ? 5.996 -16.167 2.025 1.00 0.00 49 GLY A C 12
ATOM 14279 O O . GLY A 1 49 ? 6.141 -15.204 2.775 1.00 0.00 49 GLY A O 12
ATOM 14283 N N . ASP A 1 50 ? 7.006 -16.919 1.594 1.00 0.00 50 ASP A N 12
ATOM 14284 C CA . ASP A 1 50 ? 8.391 -16.666 1.988 1.00 0.00 50 ASP A CA 12
ATOM 14285 C C . ASP A 1 50 ? 8.849 -15.244 1.682 1.00 0.00 50 ASP A C 12
ATOM 14286 O O . ASP A 1 50 ? 9.622 -14.653 2.436 1.00 0.00 50 ASP A O 12
ATOM 14295 N N . CYS A 1 51 ? 8.369 -14.702 0.569 1.00 0.00 51 CYS A N 12
ATOM 14296 C CA . CYS A 1 51 ? 8.731 -13.349 0.160 1.00 0.00 51 CYS A CA 12
ATOM 14297 C C . CYS A 1 51 ? 7.772 -12.318 0.742 1.00 0.00 51 CYS A C 12
ATOM 14298 O O . CYS A 1 51 ? 7.951 -11.115 0.553 1.00 0.00 51 CYS A O 12
ATOM 14306 N N . SER A 1 52 ? 6.764 -12.795 1.463 1.00 0.00 52 SER A N 12
ATOM 14307 C CA . SER A 1 52 ? 5.787 -11.919 2.092 1.00 0.00 52 SER A CA 12
ATOM 14308 C C . SER A 1 52 ? 5.593 -12.326 3.549 1.00 0.00 52 SER A C 12
ATOM 14309 O O . SER A 1 52 ? 4.543 -12.078 4.141 1.00 0.00 52 SER A O 12
ATOM 14317 N N . ARG A 1 53 ? 6.624 -12.943 4.123 1.00 0.00 53 ARG A N 12
ATOM 14318 C CA . ARG A 1 53 ? 6.577 -13.371 5.515 1.00 0.00 53 ARG A CA 12
ATOM 14319 C C . ARG A 1 53 ? 6.838 -12.204 6.463 1.00 0.00 53 ARG A C 12
ATOM 14320 O O . ARG A 1 53 ? 6.474 -12.263 7.638 1.00 0.00 53 ARG A O 12
ATOM 14341 N N . HIS A 1 54 ? 7.478 -11.147 5.964 1.00 0.00 54 HIS A N 12
ATOM 14342 C CA . HIS A 1 54 ? 7.783 -9.989 6.801 1.00 0.00 54 HIS A CA 12
ATOM 14343 C C . HIS A 1 54 ? 6.575 -9.080 6.961 1.00 0.00 54 HIS A C 12
ATOM 14344 O O . HIS A 1 54 ? 5.602 -9.172 6.212 1.00 0.00 54 HIS A O 12
ATOM 14359 N N . ARG A 1 55 ? 6.663 -8.187 7.936 1.00 0.00 55 ARG A N 12
ATOM 14360 C CA . ARG A 1 55 ? 5.597 -7.234 8.201 1.00 0.00 55 ARG A CA 12
ATOM 14361 C C . ARG A 1 55 ? 6.181 -5.867 8.556 1.00 0.00 55 ARG A C 12
ATOM 14362 O O . ARG A 1 55 ? 7.162 -5.774 9.294 1.00 0.00 55 ARG A O 12
ATOM 14383 N N . ALA A 1 56 ? 5.579 -4.818 8.021 1.00 0.00 56 ALA A N 12
ATOM 14384 C CA . ALA A 1 56 ? 6.053 -3.462 8.281 1.00 0.00 56 ALA A CA 12
ATOM 14385 C C . ALA A 1 56 ? 4.967 -2.426 8.034 1.00 0.00 56 ALA A C 12
ATOM 14386 O O . ALA A 1 56 ? 4.063 -2.642 7.227 1.00 0.00 56 ALA A O 12
ATOM 14393 N N . ALA A 1 57 ? 5.076 -1.285 8.709 1.00 0.00 57 ALA A N 12
ATOM 14394 C CA . ALA A 1 57 ? 4.122 -0.201 8.533 1.00 0.00 57 ALA A CA 12
ATOM 14395 C C . ALA A 1 57 ? 4.595 0.698 7.403 1.00 0.00 57 ALA A C 12
ATOM 14396 O O . ALA A 1 57 ? 5.788 0.745 7.104 1.00 0.00 57 ALA A O 12
ATOM 14403 N N . ILE A 1 58 ? 3.671 1.402 6.765 1.00 0.00 58 ILE A N 12
ATOM 14404 C CA . ILE A 1 58 ? 4.019 2.280 5.662 1.00 0.00 58 ILE A CA 12
ATOM 14405 C C . ILE A 1 58 ? 3.409 3.665 5.852 1.00 0.00 58 ILE A C 12
ATOM 14406 O O . ILE A 1 58 ? 2.374 3.987 5.270 1.00 0.00 58 ILE A O 12
ATOM 14422 N N . PRO A 1 59 ? 4.043 4.494 6.694 1.00 0.00 59 PRO A N 12
ATOM 14423 C CA . PRO A 1 59 ? 3.566 5.848 6.999 1.00 0.00 59 PRO A CA 12
ATOM 14424 C C . PRO A 1 59 ? 3.567 6.790 5.797 1.00 0.00 59 PRO A C 12
ATOM 14425 O O . PRO A 1 59 ? 2.981 7.870 5.858 1.00 0.00 59 PRO A O 12
ATOM 14436 N N . MET A 1 60 ? 4.192 6.383 4.697 1.00 0.00 60 MET A N 12
ATOM 14437 C CA . MET A 1 60 ? 4.208 7.212 3.497 1.00 0.00 60 MET A CA 12
ATOM 14438 C C . MET A 1 60 ? 2.966 6.921 2.668 1.00 0.00 60 MET A C 12
ATOM 14439 O O . MET A 1 60 ? 2.371 7.816 2.068 1.00 0.00 60 MET A O 12
ATOM 14453 N N . ARG A 1 61 ? 2.591 5.651 2.649 1.00 0.00 61 ARG A N 12
ATOM 14454 C CA . ARG A 1 61 ? 1.422 5.200 1.906 1.00 0.00 61 ARG A CA 12
ATOM 14455 C C . ARG A 1 61 ? 0.155 5.380 2.738 1.00 0.00 61 ARG A C 12
ATOM 14456 O O . ARG A 1 61 ? -0.937 4.992 2.323 1.00 0.00 61 ARG A O 12
ATOM 14477 N N . GLY A 1 62 ? 0.317 5.977 3.914 1.00 0.00 62 GLY A N 12
ATOM 14478 C CA . GLY A 1 62 ? -0.809 6.211 4.793 1.00 0.00 62 GLY A CA 12
ATOM 14479 C C . GLY A 1 62 ? -1.021 5.079 5.776 1.00 0.00 62 GLY A C 12
ATOM 14480 O O . GLY A 1 62 ? -2.029 5.043 6.482 1.00 0.00 62 GLY A O 12
ATOM 14484 N N . ILE A 1 63 ? -0.072 4.151 5.822 1.00 0.00 63 ILE A N 12
ATOM 14485 C CA . ILE A 1 63 ? -0.159 3.013 6.726 1.00 0.00 63 ILE A CA 12
ATOM 14486 C C . ILE A 1 63 ? 0.683 3.264 7.973 1.00 0.00 63 ILE A C 12
ATOM 14487 O O . ILE A 1 63 ? 1.906 3.122 7.949 1.00 0.00 63 ILE A O 12
ATOM 14503 N N . THR A 1 64 ? 0.021 3.649 9.059 1.00 0.00 64 THR A N 12
ATOM 14504 C CA . THR A 1 64 ? 0.713 3.933 10.313 1.00 0.00 64 THR A CA 12
ATOM 14505 C C . THR A 1 64 ? 0.892 2.673 11.151 1.00 0.00 64 THR A C 12
ATOM 14506 O O . THR A 1 64 ? 1.718 2.641 12.063 1.00 0.00 64 THR A O 12
ATOM 14517 N N . GLU A 1 65 ? 0.136 1.630 10.831 1.00 0.00 65 GLU A N 12
ATOM 14518 C CA . GLU A 1 65 ? 0.239 0.368 11.549 1.00 0.00 65 GLU A CA 12
ATOM 14519 C C . GLU A 1 65 ? 1.005 -0.637 10.704 1.00 0.00 65 GLU A C 12
ATOM 14520 O O . GLU A 1 65 ? 0.896 -0.631 9.479 1.00 0.00 65 GLU A O 12
ATOM 14532 N N . PRO A 1 66 ? 1.801 -1.507 11.333 1.00 0.00 66 PRO A N 12
ATOM 14533 C CA . PRO A 1 66 ? 2.585 -2.499 10.600 1.00 0.00 66 PRO A CA 12
ATOM 14534 C C . PRO A 1 66 ? 1.698 -3.404 9.750 1.00 0.00 66 PRO A C 12
ATOM 14535 O O . PRO A 1 66 ? 0.778 -4.047 10.255 1.00 0.00 66 PRO A O 12
ATOM 14546 N N . GLU A 1 67 ? 1.984 -3.434 8.452 1.00 0.00 67 GLU A N 12
ATOM 14547 C CA . GLU A 1 67 ? 1.223 -4.241 7.509 1.00 0.00 67 GLU A CA 12
ATOM 14548 C C . GLU A 1 67 ? 2.144 -5.177 6.732 1.00 0.00 67 GLU A C 12
ATOM 14549 O O . GLU A 1 67 ? 3.367 -5.038 6.780 1.00 0.00 67 GLU A O 12
ATOM 14561 N N . ARG A 1 68 ? 1.554 -6.137 6.027 1.00 0.00 68 ARG A N 12
ATOM 14562 C CA . ARG A 1 68 ? 2.320 -7.107 5.251 1.00 0.00 68 ARG A CA 12
ATOM 14563 C C . ARG A 1 68 ? 2.959 -6.466 4.020 1.00 0.00 68 ARG A C 12
ATOM 14564 O O . ARG A 1 68 ? 2.332 -5.692 3.297 1.00 0.00 68 ARG A O 12
ATOM 14585 N N . VAL A 1 69 ? 4.218 -6.826 3.799 1.00 0.00 69 VAL A N 12
ATOM 14586 C CA . VAL A 1 69 ? 5.001 -6.337 2.668 1.00 0.00 69 VAL A CA 12
ATOM 14587 C C . VAL A 1 69 ? 5.973 -7.409 2.201 1.00 0.00 69 VAL A C 12
ATOM 14588 O O . VAL A 1 69 ? 6.017 -8.504 2.761 1.00 0.00 69 VAL A O 12
ATOM 14601 N N . CYS A 1 70 ? 6.771 -7.082 1.192 1.00 0.00 70 CYS A N 12
ATOM 14602 C CA . CYS A 1 70 ? 7.764 -8.006 0.675 1.00 0.00 70 CYS A CA 12
ATOM 14603 C C . CYS A 1 70 ? 9.120 -7.692 1.293 1.00 0.00 70 CYS A C 12
ATOM 14604 O O . CYS A 1 70 ? 9.200 -6.983 2.297 1.00 0.00 70 CYS A O 12
ATOM 14612 N N . ASP A 1 71 ? 10.180 -8.227 0.713 1.00 0.00 71 ASP A N 12
ATOM 14613 C CA . ASP A 1 71 ? 11.522 -7.996 1.246 1.00 0.00 71 ASP A CA 12
ATOM 14614 C C . ASP A 1 71 ? 12.091 -6.636 0.833 1.00 0.00 71 ASP A C 12
ATOM 14615 O O . ASP A 1 71 ? 12.680 -5.935 1.655 1.00 0.00 71 ASP A O 12
ATOM 14624 N N . ALA A 1 72 ? 11.930 -6.266 -0.432 1.00 0.00 72 ALA A N 12
ATOM 14625 C CA . ALA A 1 72 ? 12.450 -4.989 -0.918 1.00 0.00 72 ALA A CA 12
ATOM 14626 C C . ALA A 1 72 ? 11.725 -3.802 -0.286 1.00 0.00 72 ALA A C 12
ATOM 14627 O O . ALA A 1 72 ? 12.359 -2.849 0.171 1.00 0.00 72 ALA A O 12
ATOM 14634 N N . CYS A 1 73 ? 10.401 -3.865 -0.255 1.00 0.00 73 CYS A N 12
ATOM 14635 C CA . CYS A 1 73 ? 9.599 -2.797 0.330 1.00 0.00 73 CYS A CA 12
ATOM 14636 C C . CYS A 1 73 ? 9.895 -2.667 1.815 1.00 0.00 73 CYS A C 12
ATOM 14637 O O . CYS A 1 73 ? 10.025 -1.559 2.334 1.00 0.00 73 CYS A O 12
ATOM 14645 N N . TYR A 1 74 ? 10.028 -3.797 2.493 1.00 0.00 74 TYR A N 12
ATOM 14646 C CA . TYR A 1 74 ? 10.341 -3.780 3.910 1.00 0.00 74 TYR A CA 12
ATOM 14647 C C . TYR A 1 74 ? 11.627 -2.994 4.127 1.00 0.00 74 TYR A C 12
ATOM 14648 O O . TYR A 1 74 ? 11.760 -2.244 5.092 1.00 0.00 74 TYR A O 12
ATOM 14666 N N . LEU A 1 75 ? 12.571 -3.181 3.208 1.00 0.00 75 LEU A N 12
ATOM 14667 C CA . LEU A 1 75 ? 13.862 -2.505 3.264 1.00 0.00 75 LEU A CA 12
ATOM 14668 C C . LEU A 1 75 ? 13.766 -1.022 2.910 1.00 0.00 75 LEU A C 12
ATOM 14669 O O . LEU A 1 75 ? 14.206 -0.164 3.674 1.00 0.00 75 LEU A O 12
ATOM 14685 N N . ALA A 1 76 ? 13.207 -0.726 1.739 1.00 0.00 76 ALA A N 12
ATOM 14686 C CA . ALA A 1 76 ? 13.084 0.659 1.288 1.00 0.00 76 ALA A CA 12
ATOM 14687 C C . ALA A 1 76 ? 12.488 1.521 2.389 1.00 0.00 76 ALA A C 12
ATOM 14688 O O . ALA A 1 76 ? 13.021 2.581 2.715 1.00 0.00 76 ALA A O 12
ATOM 14695 N N . LEU A 1 77 ? 11.405 1.049 2.988 1.00 0.00 77 LEU A N 12
ATOM 14696 C CA . LEU A 1 77 ? 10.786 1.777 4.082 1.00 0.00 77 LEU A CA 12
ATOM 14697 C C . LEU A 1 77 ? 11.755 1.797 5.256 1.00 0.00 77 LEU A C 12
ATOM 14698 O O . LEU A 1 77 ? 11.931 2.813 5.931 1.00 0.00 77 LEU A O 12
ATOM 14714 N N . ARG A 1 78 ? 12.388 0.651 5.470 1.00 0.00 78 ARG A N 12
ATOM 14715 C CA . ARG A 1 78 ? 13.368 0.472 6.535 1.00 0.00 78 ARG A CA 12
ATOM 14716 C C . ARG A 1 78 ? 14.513 1.475 6.418 1.00 0.00 78 ARG A C 12
ATOM 14717 O O . ARG A 1 78 ? 15.239 1.716 7.382 1.00 0.00 78 ARG A O 12
ATOM 14738 N N . SER A 1 79 ? 14.667 2.059 5.235 1.00 0.00 79 SER A N 12
ATOM 14739 C CA . SER A 1 79 ? 15.726 3.035 5.003 1.00 0.00 79 SER A CA 12
ATOM 14740 C C . SER A 1 79 ? 15.522 4.278 5.863 1.00 0.00 79 SER A C 12
ATOM 14741 O O . SER A 1 79 ? 14.405 4.580 6.282 1.00 0.00 79 SER A O 12
ATOM 14749 N N . SER A 1 80 ? 16.610 5.000 6.115 1.00 0.00 80 SER A N 12
ATOM 14750 C CA . SER A 1 80 ? 16.551 6.212 6.920 1.00 0.00 80 SER A CA 12
ATOM 14751 C C . SER A 1 80 ? 16.966 7.428 6.096 1.00 0.00 80 SER A C 12
ATOM 14752 O O . SER A 1 80 ? 17.687 7.300 5.107 1.00 0.00 80 SER A O 12
ATOM 14760 N N . ASN A 1 81 ? 16.505 8.602 6.509 1.00 0.00 81 ASN A N 12
ATOM 14761 C CA . ASN A 1 81 ? 16.827 9.839 5.805 1.00 0.00 81 ASN A CA 12
ATOM 14762 C C . ASN A 1 81 ? 18.336 10.023 5.678 1.00 0.00 81 ASN A C 12
ATOM 14763 O O . ASN A 1 81 ? 19.086 9.782 6.624 1.00 0.00 81 ASN A O 12
ATOM 14774 N N . MET A 1 82 ? 18.774 10.451 4.498 1.00 0.00 82 MET A N 12
ATOM 14775 C CA . MET A 1 82 ? 20.193 10.668 4.237 1.00 0.00 82 MET A CA 12
ATOM 14776 C C . MET A 1 82 ? 20.626 12.059 4.687 1.00 0.00 82 MET A C 12
ATOM 14777 O O . MET A 1 82 ? 19.868 13.023 4.577 1.00 0.00 82 MET A O 12
ATOM 14791 N N . ALA A 1 83 ? 21.850 12.156 5.195 1.00 0.00 83 ALA A N 12
ATOM 14792 C CA . ALA A 1 83 ? 22.386 13.430 5.661 1.00 0.00 83 ALA A CA 12
ATOM 14793 C C . ALA A 1 83 ? 22.562 14.410 4.504 1.00 0.00 83 ALA A C 12
ATOM 14794 O O . ALA A 1 83 ? 22.533 15.624 4.698 1.00 0.00 83 ALA A O 12
ATOM 14801 N N . GLY A 1 84 ? 22.744 13.874 3.301 1.00 0.00 84 GLY A N 12
ATOM 14802 C CA . GLY A 1 84 ? 22.923 14.718 2.134 1.00 0.00 84 GLY A CA 12
ATOM 14803 C C . GLY A 1 84 ? 24.070 14.259 1.256 1.00 0.00 84 GLY A C 12
ATOM 14804 O O . GLY A 1 84 ? 24.301 13.035 1.171 1.00 0.00 84 GLY A O 12
ATOM 14809 N N . GLY A 1 1 ? 6.474 23.847 -20.130 1.00 0.00 1 GLY A N 13
ATOM 14810 C CA . GLY A 1 1 ? 7.935 24.091 -20.269 1.00 0.00 1 GLY A CA 13
ATOM 14811 C C . GLY A 1 1 ? 8.636 22.994 -21.044 1.00 0.00 1 GLY A C 13
ATOM 14812 O O . GLY A 1 1 ? 8.129 21.876 -21.143 1.00 0.00 1 GLY A O 13
ATOM 14818 N N . PRO A 1 2 ? 9.815 23.287 -21.610 1.00 0.00 2 PRO A N 13
ATOM 14819 C CA . PRO A 1 2 ? 10.590 22.313 -22.384 1.00 0.00 2 PRO A CA 13
ATOM 14820 C C . PRO A 1 2 ? 11.226 21.241 -21.503 1.00 0.00 2 PRO A C 13
ATOM 14821 O O . PRO A 1 2 ? 11.862 20.313 -22.003 1.00 0.00 2 PRO A O 13
ATOM 14832 N N . LEU A 1 3 ? 11.051 21.373 -20.191 1.00 0.00 3 LEU A N 13
ATOM 14833 C CA . LEU A 1 3 ? 11.609 20.414 -19.245 1.00 0.00 3 LEU A CA 13
ATOM 14834 C C . LEU A 1 3 ? 10.713 19.184 -19.126 1.00 0.00 3 LEU A C 13
ATOM 14835 O O . LEU A 1 3 ? 9.487 19.293 -19.144 1.00 0.00 3 LEU A O 13
ATOM 14851 N N . GLY A 1 4 ? 11.334 18.017 -19.003 1.00 0.00 4 GLY A N 13
ATOM 14852 C CA . GLY A 1 4 ? 10.577 16.785 -18.881 1.00 0.00 4 GLY A CA 13
ATOM 14853 C C . GLY A 1 4 ? 11.382 15.673 -18.239 1.00 0.00 4 GLY A C 13
ATOM 14854 O O . GLY A 1 4 ? 12.404 15.247 -18.778 1.00 0.00 4 GLY A O 13
ATOM 14858 N N . SER A 1 5 ? 10.919 15.201 -17.087 1.00 0.00 5 SER A N 13
ATOM 14859 C CA . SER A 1 5 ? 11.603 14.131 -16.372 1.00 0.00 5 SER A CA 13
ATOM 14860 C C . SER A 1 5 ? 10.612 13.081 -15.885 1.00 0.00 5 SER A C 13
ATOM 14861 O O . SER A 1 5 ? 9.424 13.361 -15.721 1.00 0.00 5 SER A O 13
ATOM 14869 N N . MET A 1 6 ? 11.108 11.871 -15.652 1.00 0.00 6 MET A N 13
ATOM 14870 C CA . MET A 1 6 ? 10.267 10.777 -15.182 1.00 0.00 6 MET A CA 13
ATOM 14871 C C . MET A 1 6 ? 10.759 10.261 -13.834 1.00 0.00 6 MET A C 13
ATOM 14872 O O . MET A 1 6 ? 11.956 10.293 -13.547 1.00 0.00 6 MET A O 13
ATOM 14886 N N . GLY A 1 7 ? 9.834 9.786 -13.009 1.00 0.00 7 GLY A N 13
ATOM 14887 C CA . GLY A 1 7 ? 10.207 9.273 -11.705 1.00 0.00 7 GLY A CA 13
ATOM 14888 C C . GLY A 1 7 ? 9.010 8.994 -10.818 1.00 0.00 7 GLY A C 13
ATOM 14889 O O . GLY A 1 7 ? 8.414 7.918 -10.888 1.00 0.00 7 GLY A O 13
ATOM 14893 N N . GLU A 1 8 ? 8.662 9.960 -9.973 1.00 0.00 8 GLU A N 13
ATOM 14894 C CA . GLU A 1 8 ? 7.533 9.812 -9.060 1.00 0.00 8 GLU A CA 13
ATOM 14895 C C . GLU A 1 8 ? 6.215 9.706 -9.813 1.00 0.00 8 GLU A C 13
ATOM 14896 O O . GLU A 1 8 ? 5.192 9.340 -9.234 1.00 0.00 8 GLU A O 13
ATOM 14908 N N . LYS A 1 9 ? 6.240 9.997 -11.109 1.00 0.00 9 LYS A N 13
ATOM 14909 C CA . LYS A 1 9 ? 5.035 9.893 -11.920 1.00 0.00 9 LYS A CA 13
ATOM 14910 C C . LYS A 1 9 ? 4.556 8.443 -11.939 1.00 0.00 9 LYS A C 13
ATOM 14911 O O . LYS A 1 9 ? 3.488 8.133 -12.466 1.00 0.00 9 LYS A O 13
ATOM 14930 N N . GLN A 1 10 ? 5.363 7.564 -11.342 1.00 0.00 10 GLN A N 13
ATOM 14931 C CA . GLN A 1 10 ? 5.052 6.144 -11.258 1.00 0.00 10 GLN A CA 13
ATOM 14932 C C . GLN A 1 10 ? 3.828 5.902 -10.379 1.00 0.00 10 GLN A C 13
ATOM 14933 O O . GLN A 1 10 ? 3.665 6.538 -9.338 1.00 0.00 10 GLN A O 13
ATOM 14947 N N . SER A 1 11 ? 2.971 4.977 -10.800 1.00 0.00 11 SER A N 13
ATOM 14948 C CA . SER A 1 11 ? 1.768 4.652 -10.042 1.00 0.00 11 SER A CA 13
ATOM 14949 C C . SER A 1 11 ? 2.133 4.056 -8.688 1.00 0.00 11 SER A C 13
ATOM 14950 O O . SER A 1 11 ? 3.201 3.466 -8.528 1.00 0.00 11 SER A O 13
ATOM 14958 N N . LYS A 1 12 ? 1.244 4.212 -7.713 1.00 0.00 12 LYS A N 13
ATOM 14959 C CA . LYS A 1 12 ? 1.486 3.686 -6.376 1.00 0.00 12 LYS A CA 13
ATOM 14960 C C . LYS A 1 12 ? 0.381 2.719 -5.958 1.00 0.00 12 LYS A C 13
ATOM 14961 O O . LYS A 1 12 ? -0.804 3.001 -6.134 1.00 0.00 12 LYS A O 13
ATOM 14980 N N . GLY A 1 13 ? 0.780 1.581 -5.400 1.00 0.00 13 GLY A N 13
ATOM 14981 C CA . GLY A 1 13 ? -0.185 0.590 -4.959 1.00 0.00 13 GLY A CA 13
ATOM 14982 C C . GLY A 1 13 ? -0.744 -0.231 -6.104 1.00 0.00 13 GLY A C 13
ATOM 14983 O O . GLY A 1 13 ? -1.876 -0.709 -6.038 1.00 0.00 13 GLY A O 13
ATOM 14987 N N . TYR A 1 14 ? 0.049 -0.395 -7.158 1.00 0.00 14 TYR A N 13
ATOM 14988 C CA . TYR A 1 14 ? -0.385 -1.163 -8.319 1.00 0.00 14 TYR A CA 13
ATOM 14989 C C . TYR A 1 14 ? -0.263 -2.661 -8.061 1.00 0.00 14 TYR A C 13
ATOM 14990 O O . TYR A 1 14 ? 0.820 -3.167 -7.767 1.00 0.00 14 TYR A O 13
ATOM 15008 N N . TRP A 1 15 ? -1.382 -3.362 -8.180 1.00 0.00 15 TRP A N 13
ATOM 15009 C CA . TRP A 1 15 ? -1.410 -4.806 -7.967 1.00 0.00 15 TRP A CA 13
ATOM 15010 C C . TRP A 1 15 ? -1.203 -5.549 -9.283 1.00 0.00 15 TRP A C 13
ATOM 15011 O O . TRP A 1 15 ? -2.005 -5.425 -10.209 1.00 0.00 15 TRP A O 13
ATOM 15032 N N . GLN A 1 16 ? -0.134 -6.337 -9.353 1.00 0.00 16 GLN A N 13
ATOM 15033 C CA . GLN A 1 16 ? 0.165 -7.121 -10.546 1.00 0.00 16 GLN A CA 13
ATOM 15034 C C . GLN A 1 16 ? -0.615 -8.433 -10.525 1.00 0.00 16 GLN A C 13
ATOM 15035 O O . GLN A 1 16 ? -0.641 -9.145 -9.521 1.00 0.00 16 GLN A O 13
ATOM 15049 N N . GLU A 1 17 ? -1.277 -8.718 -11.643 1.00 0.00 17 GLU A N 13
ATOM 15050 C CA . GLU A 1 17 ? -2.103 -9.914 -11.785 1.00 0.00 17 GLU A CA 13
ATOM 15051 C C . GLU A 1 17 ? -1.314 -11.207 -11.600 1.00 0.00 17 GLU A C 13
ATOM 15052 O O . GLU A 1 17 ? -0.106 -11.260 -11.833 1.00 0.00 17 GLU A O 13
ATOM 15064 N N . ASP A 1 18 ? -2.029 -12.251 -11.190 1.00 0.00 18 ASP A N 13
ATOM 15065 C CA . ASP A 1 18 ? -1.442 -13.570 -10.977 1.00 0.00 18 ASP A CA 13
ATOM 15066 C C . ASP A 1 18 ? -0.737 -14.069 -12.235 1.00 0.00 18 ASP A C 13
ATOM 15067 O O . ASP A 1 18 ? 0.360 -14.624 -12.165 1.00 0.00 18 ASP A O 13
ATOM 15076 N N . GLU A 1 19 ? -1.391 -13.898 -13.378 1.00 0.00 19 GLU A N 13
ATOM 15077 C CA . GLU A 1 19 ? -0.848 -14.359 -14.653 1.00 0.00 19 GLU A CA 13
ATOM 15078 C C . GLU A 1 19 ? 0.396 -13.584 -15.072 1.00 0.00 19 GLU A C 13
ATOM 15079 O O . GLU A 1 19 ? 1.365 -14.170 -15.553 1.00 0.00 19 GLU A O 13
ATOM 15091 N N . ASP A 1 20 ? 0.370 -12.272 -14.891 1.00 0.00 20 ASP A N 13
ATOM 15092 C CA . ASP A 1 20 ? 1.511 -11.439 -15.258 1.00 0.00 20 ASP A CA 13
ATOM 15093 C C . ASP A 1 20 ? 2.715 -11.759 -14.379 1.00 0.00 20 ASP A C 13
ATOM 15094 O O . ASP A 1 20 ? 3.862 -11.709 -14.825 1.00 0.00 20 ASP A O 13
ATOM 15103 N N . ALA A 1 21 ? 2.433 -12.101 -13.127 1.00 0.00 21 ALA A N 13
ATOM 15104 C CA . ALA A 1 21 ? 3.476 -12.447 -12.171 1.00 0.00 21 ALA A CA 13
ATOM 15105 C C . ALA A 1 21 ? 3.395 -13.926 -11.802 1.00 0.00 21 ALA A C 13
ATOM 15106 O O . ALA A 1 21 ? 2.991 -14.285 -10.696 1.00 0.00 21 ALA A O 13
ATOM 15113 N N . PRO A 1 22 ? 3.789 -14.804 -12.739 1.00 0.00 22 PRO A N 13
ATOM 15114 C CA . PRO A 1 22 ? 3.771 -16.257 -12.533 1.00 0.00 22 PRO A CA 13
ATOM 15115 C C . PRO A 1 22 ? 4.851 -16.722 -11.567 1.00 0.00 22 PRO A C 13
ATOM 15116 O O . PRO A 1 22 ? 4.827 -17.853 -11.079 1.00 0.00 22 PRO A O 13
ATOM 15127 N N . ALA A 1 23 ? 5.788 -15.829 -11.288 1.00 0.00 23 ALA A N 13
ATOM 15128 C CA . ALA A 1 23 ? 6.881 -16.119 -10.369 1.00 0.00 23 ALA A CA 13
ATOM 15129 C C . ALA A 1 23 ? 7.087 -14.953 -9.414 1.00 0.00 23 ALA A C 13
ATOM 15130 O O . ALA A 1 23 ? 6.706 -13.822 -9.716 1.00 0.00 23 ALA A O 13
ATOM 15137 N N . CYS A 1 24 ? 7.670 -15.225 -8.251 1.00 0.00 24 CYS A N 13
ATOM 15138 C CA . CYS A 1 24 ? 7.897 -14.191 -7.252 1.00 0.00 24 CYS A CA 13
ATOM 15139 C C . CYS A 1 24 ? 8.832 -13.106 -7.769 1.00 0.00 24 CYS A C 13
ATOM 15140 O O . CYS A 1 24 ? 9.965 -13.377 -8.165 1.00 0.00 24 CYS A O 13
ATOM 15148 N N . ASN A 1 25 ? 8.343 -11.873 -7.744 1.00 0.00 25 ASN A N 13
ATOM 15149 C CA . ASN A 1 25 ? 9.116 -10.722 -8.189 1.00 0.00 25 ASN A CA 13
ATOM 15150 C C . ASN A 1 25 ? 10.388 -10.555 -7.361 1.00 0.00 25 ASN A C 13
ATOM 15151 O O . ASN A 1 25 ? 11.363 -9.961 -7.820 1.00 0.00 25 ASN A O 13
ATOM 15162 N N . GLY A 1 26 ? 10.362 -11.055 -6.129 1.00 0.00 26 GLY A N 13
ATOM 15163 C CA . GLY A 1 26 ? 11.510 -10.921 -5.251 1.00 0.00 26 GLY A CA 13
ATOM 15164 C C . GLY A 1 26 ? 12.520 -12.050 -5.370 1.00 0.00 26 GLY A C 13
ATOM 15165 O O . GLY A 1 26 ? 13.705 -11.802 -5.596 1.00 0.00 26 GLY A O 13
ATOM 15169 N N . CYS A 1 27 ? 12.070 -13.289 -5.184 1.00 0.00 27 CYS A N 13
ATOM 15170 C CA . CYS A 1 27 ? 12.972 -14.437 -5.239 1.00 0.00 27 CYS A CA 13
ATOM 15171 C C . CYS A 1 27 ? 12.859 -15.214 -6.549 1.00 0.00 27 CYS A C 13
ATOM 15172 O O . CYS A 1 27 ? 13.627 -16.147 -6.784 1.00 0.00 27 CYS A O 13
ATOM 15180 N N . GLY A 1 28 ? 11.926 -14.826 -7.409 1.00 0.00 28 GLY A N 13
ATOM 15181 C CA . GLY A 1 28 ? 11.782 -15.506 -8.682 1.00 0.00 28 GLY A CA 13
ATOM 15182 C C . GLY A 1 28 ? 11.189 -16.899 -8.560 1.00 0.00 28 GLY A C 13
ATOM 15183 O O . GLY A 1 28 ? 11.181 -17.654 -9.532 1.00 0.00 28 GLY A O 13
ATOM 15187 N N . CYS A 1 29 ? 10.690 -17.249 -7.379 1.00 0.00 29 CYS A N 13
ATOM 15188 C CA . CYS A 1 29 ? 10.099 -18.568 -7.181 1.00 0.00 29 CYS A CA 13
ATOM 15189 C C . CYS A 1 29 ? 8.770 -18.668 -7.915 1.00 0.00 29 CYS A C 13
ATOM 15190 O O . CYS A 1 29 ? 8.013 -17.700 -7.987 1.00 0.00 29 CYS A O 13
ATOM 15198 N N . VAL A 1 30 ? 8.503 -19.838 -8.478 1.00 0.00 30 VAL A N 13
ATOM 15199 C CA . VAL A 1 30 ? 7.275 -20.057 -9.231 1.00 0.00 30 VAL A CA 13
ATOM 15200 C C . VAL A 1 30 ? 6.096 -20.354 -8.315 1.00 0.00 30 VAL A C 13
ATOM 15201 O O . VAL A 1 30 ? 6.222 -21.097 -7.341 1.00 0.00 30 VAL A O 13
ATOM 15214 N N . PHE A 1 31 ? 4.951 -19.775 -8.643 1.00 0.00 31 PHE A N 13
ATOM 15215 C CA . PHE A 1 31 ? 3.740 -19.980 -7.861 1.00 0.00 31 PHE A CA 13
ATOM 15216 C C . PHE A 1 31 ? 3.040 -21.265 -8.289 1.00 0.00 31 PHE A C 13
ATOM 15217 O O . PHE A 1 31 ? 2.877 -21.541 -9.477 1.00 0.00 31 PHE A O 13
ATOM 15234 N N . THR A 1 32 ? 2.636 -22.041 -7.293 1.00 0.00 32 THR A N 13
ATOM 15235 C CA . THR A 1 32 ? 1.954 -23.307 -7.525 1.00 0.00 32 THR A CA 13
ATOM 15236 C C . THR A 1 32 ? 0.651 -23.378 -6.737 1.00 0.00 32 THR A C 13
ATOM 15237 O O . THR A 1 32 ? 0.365 -22.515 -5.906 1.00 0.00 32 THR A O 13
ATOM 15248 N N . THR A 1 33 ? -0.133 -24.413 -7.007 1.00 0.00 33 THR A N 13
ATOM 15249 C CA . THR A 1 33 ? -1.410 -24.612 -6.334 1.00 0.00 33 THR A CA 13
ATOM 15250 C C . THR A 1 33 ? -1.278 -24.464 -4.821 1.00 0.00 33 THR A C 13
ATOM 15251 O O . THR A 1 33 ? -2.148 -23.883 -4.173 1.00 0.00 33 THR A O 13
ATOM 15262 N N . THR A 1 34 ? -0.201 -24.999 -4.251 1.00 0.00 34 THR A N 13
ATOM 15263 C CA . THR A 1 34 ? -0.004 -24.918 -2.808 1.00 0.00 34 THR A CA 13
ATOM 15264 C C . THR A 1 34 ? 0.380 -23.505 -2.377 1.00 0.00 34 THR A C 13
ATOM 15265 O O . THR A 1 34 ? 0.098 -23.104 -1.247 1.00 0.00 34 THR A O 13
ATOM 15276 N N . VAL A 1 35 ? 1.014 -22.747 -3.262 1.00 0.00 35 VAL A N 13
ATOM 15277 C CA . VAL A 1 35 ? 1.407 -21.385 -2.923 1.00 0.00 35 VAL A CA 13
ATOM 15278 C C . VAL A 1 35 ? 0.363 -20.379 -3.377 1.00 0.00 35 VAL A C 13
ATOM 15279 O O . VAL A 1 35 ? 0.156 -20.163 -4.573 1.00 0.00 35 VAL A O 13
ATOM 15292 N N . ARG A 1 36 ? -0.277 -19.760 -2.402 1.00 0.00 36 ARG A N 13
ATOM 15293 C CA . ARG A 1 36 ? -1.298 -18.756 -2.657 1.00 0.00 36 ARG A CA 13
ATOM 15294 C C . ARG A 1 36 ? -0.659 -17.458 -3.132 1.00 0.00 36 ARG A C 13
ATOM 15295 O O . ARG A 1 36 ? 0.436 -17.097 -2.700 1.00 0.00 36 ARG A O 13
ATOM 15316 N N . ARG A 1 37 ? -1.354 -16.759 -4.021 1.00 0.00 37 ARG A N 13
ATOM 15317 C CA . ARG A 1 37 ? -0.860 -15.497 -4.554 1.00 0.00 37 ARG A CA 13
ATOM 15318 C C . ARG A 1 37 ? -1.064 -14.377 -3.544 1.00 0.00 37 ARG A C 13
ATOM 15319 O O . ARG A 1 37 ? -2.099 -14.308 -2.881 1.00 0.00 37 ARG A O 13
ATOM 15340 N N . HIS A 1 38 ? -0.072 -13.501 -3.427 1.00 0.00 38 HIS A N 13
ATOM 15341 C CA . HIS A 1 38 ? -0.153 -12.390 -2.491 1.00 0.00 38 HIS A CA 13
ATOM 15342 C C . HIS A 1 38 ? 0.483 -11.131 -3.072 1.00 0.00 38 HIS A C 13
ATOM 15343 O O . HIS A 1 38 ? 1.246 -11.195 -4.035 1.00 0.00 38 HIS A O 13
ATOM 15358 N N . HIS A 1 39 ? 0.149 -9.988 -2.490 1.00 0.00 39 HIS A N 13
ATOM 15359 C CA . HIS A 1 39 ? 0.678 -8.713 -2.963 1.00 0.00 39 HIS A CA 13
ATOM 15360 C C . HIS A 1 39 ? 1.255 -7.888 -1.819 1.00 0.00 39 HIS A C 13
ATOM 15361 O O . HIS A 1 39 ? 0.751 -7.923 -0.697 1.00 0.00 39 HIS A O 13
ATOM 15376 N N . CYS A 1 40 ? 2.297 -7.117 -2.121 1.00 0.00 40 CYS A N 13
ATOM 15377 C CA . CYS A 1 40 ? 2.935 -6.243 -1.146 1.00 0.00 40 CYS A CA 13
ATOM 15378 C C . CYS A 1 40 ? 2.247 -4.876 -1.187 1.00 0.00 40 CYS A C 13
ATOM 15379 O O . CYS A 1 40 ? 1.907 -4.376 -2.258 1.00 0.00 40 CYS A O 13
ATOM 15387 N N . ARG A 1 41 ? 2.007 -4.301 -0.010 1.00 0.00 41 ARG A N 13
ATOM 15388 C CA . ARG A 1 41 ? 1.314 -3.015 0.101 1.00 0.00 41 ARG A CA 13
ATOM 15389 C C . ARG A 1 41 ? 2.177 -1.840 -0.354 1.00 0.00 41 ARG A C 13
ATOM 15390 O O . ARG A 1 41 ? 1.700 -0.708 -0.432 1.00 0.00 41 ARG A O 13
ATOM 15411 N N . ASN A 1 42 ? 3.440 -2.108 -0.641 1.00 0.00 42 ASN A N 13
ATOM 15412 C CA . ASN A 1 42 ? 4.363 -1.067 -1.077 1.00 0.00 42 ASN A CA 13
ATOM 15413 C C . ASN A 1 42 ? 4.582 -1.091 -2.588 1.00 0.00 42 ASN A C 13
ATOM 15414 O O . ASN A 1 42 ? 4.129 -0.193 -3.299 1.00 0.00 42 ASN A O 13
ATOM 15425 N N . CYS A 1 43 ? 5.292 -2.100 -3.073 1.00 0.00 43 CYS A N 13
ATOM 15426 C CA . CYS A 1 43 ? 5.585 -2.207 -4.499 1.00 0.00 43 CYS A CA 13
ATOM 15427 C C . CYS A 1 43 ? 4.372 -2.676 -5.297 1.00 0.00 43 CYS A C 13
ATOM 15428 O O . CYS A 1 43 ? 4.264 -2.408 -6.493 1.00 0.00 43 CYS A O 13
ATOM 15436 N N . GLY A 1 44 ? 3.457 -3.367 -4.628 1.00 0.00 44 GLY A N 13
ATOM 15437 C CA . GLY A 1 44 ? 2.264 -3.846 -5.301 1.00 0.00 44 GLY A CA 13
ATOM 15438 C C . GLY A 1 44 ? 2.553 -5.007 -6.230 1.00 0.00 44 GLY A C 13
ATOM 15439 O O . GLY A 1 44 ? 1.787 -5.280 -7.153 1.00 0.00 44 GLY A O 13
ATOM 15443 N N . TYR A 1 45 ? 3.658 -5.697 -5.977 1.00 0.00 45 TYR A N 13
ATOM 15444 C CA . TYR A 1 45 ? 4.049 -6.843 -6.787 1.00 0.00 45 TYR A CA 13
ATOM 15445 C C . TYR A 1 45 ? 3.646 -8.137 -6.101 1.00 0.00 45 TYR A C 13
ATOM 15446 O O . TYR A 1 45 ? 3.359 -8.154 -4.903 1.00 0.00 45 TYR A O 13
ATOM 15464 N N . VAL A 1 46 ? 3.613 -9.217 -6.867 1.00 0.00 46 VAL A N 13
ATOM 15465 C CA . VAL A 1 46 ? 3.231 -10.510 -6.321 1.00 0.00 46 VAL A CA 13
ATOM 15466 C C . VAL A 1 46 ? 4.386 -11.136 -5.549 1.00 0.00 46 VAL A C 13
ATOM 15467 O O . VAL A 1 46 ? 5.499 -11.256 -6.061 1.00 0.00 46 VAL A O 13
ATOM 15480 N N . LEU A 1 47 ? 4.109 -11.541 -4.316 1.00 0.00 47 LEU A N 13
ATOM 15481 C CA . LEU A 1 47 ? 5.118 -12.166 -3.470 1.00 0.00 47 LEU A CA 13
ATOM 15482 C C . LEU A 1 47 ? 4.567 -13.434 -2.828 1.00 0.00 47 LEU A C 13
ATOM 15483 O O . LEU A 1 47 ? 3.434 -13.452 -2.344 1.00 0.00 47 LEU A O 13
ATOM 15499 N N . CYS A 1 48 ? 5.379 -14.482 -2.793 1.00 0.00 48 CYS A N 13
ATOM 15500 C CA . CYS A 1 48 ? 4.967 -15.730 -2.168 1.00 0.00 48 CYS A CA 13
ATOM 15501 C C . CYS A 1 48 ? 5.065 -15.578 -0.657 1.00 0.00 48 CYS A C 13
ATOM 15502 O O . CYS A 1 48 ? 5.496 -14.533 -0.169 1.00 0.00 48 CYS A O 13
ATOM 15510 N N . GLY A 1 49 ? 4.666 -16.598 0.095 1.00 0.00 49 GLY A N 13
ATOM 15511 C CA . GLY A 1 49 ? 4.733 -16.498 1.538 1.00 0.00 49 GLY A CA 13
ATOM 15512 C C . GLY A 1 49 ? 6.116 -16.112 2.024 1.00 0.00 49 GLY A C 13
ATOM 15513 O O . GLY A 1 49 ? 6.273 -15.142 2.764 1.00 0.00 49 GLY A O 13
ATOM 15517 N N . ASP A 1 50 ? 7.117 -16.882 1.606 1.00 0.00 50 ASP A N 13
ATOM 15518 C CA . ASP A 1 50 ? 8.503 -16.641 2.000 1.00 0.00 50 ASP A CA 13
ATOM 15519 C C . ASP A 1 50 ? 8.969 -15.223 1.682 1.00 0.00 50 ASP A C 13
ATOM 15520 O O . ASP A 1 50 ? 9.754 -14.635 2.426 1.00 0.00 50 ASP A O 13
ATOM 15529 N N . CYS A 1 51 ? 8.484 -14.686 0.572 1.00 0.00 51 CYS A N 13
ATOM 15530 C CA . CYS A 1 51 ? 8.855 -13.339 0.153 1.00 0.00 51 CYS A CA 13
ATOM 15531 C C . CYS A 1 51 ? 7.910 -12.296 0.736 1.00 0.00 51 CYS A C 13
ATOM 15532 O O . CYS A 1 51 ? 8.097 -11.096 0.538 1.00 0.00 51 CYS A O 13
ATOM 15540 N N . SER A 1 52 ? 6.901 -12.758 1.468 1.00 0.00 52 SER A N 13
ATOM 15541 C CA . SER A 1 52 ? 5.935 -11.869 2.097 1.00 0.00 52 SER A CA 13
ATOM 15542 C C . SER A 1 52 ? 5.736 -12.270 3.553 1.00 0.00 52 SER A C 13
ATOM 15543 O O . SER A 1 52 ? 4.689 -12.006 4.145 1.00 0.00 52 SER A O 13
ATOM 15551 N N . ARG A 1 53 ? 6.757 -12.898 4.131 1.00 0.00 53 ARG A N 13
ATOM 15552 C CA . ARG A 1 53 ? 6.702 -13.322 5.524 1.00 0.00 53 ARG A CA 13
ATOM 15553 C C . ARG A 1 53 ? 6.955 -12.152 6.467 1.00 0.00 53 ARG A C 13
ATOM 15554 O O . ARG A 1 53 ? 6.582 -12.204 7.640 1.00 0.00 53 ARG A O 13
ATOM 15575 N N . HIS A 1 54 ? 7.596 -11.097 5.965 1.00 0.00 54 HIS A N 13
ATOM 15576 C CA . HIS A 1 54 ? 7.890 -9.933 6.796 1.00 0.00 54 HIS A CA 13
ATOM 15577 C C . HIS A 1 54 ? 6.662 -9.055 6.970 1.00 0.00 54 HIS A C 13
ATOM 15578 O O . HIS A 1 54 ? 5.704 -9.141 6.201 1.00 0.00 54 HIS A O 13
ATOM 15593 N N . ARG A 1 55 ? 6.708 -8.198 7.979 1.00 0.00 55 ARG A N 13
ATOM 15594 C CA . ARG A 1 55 ? 5.613 -7.281 8.255 1.00 0.00 55 ARG A CA 13
ATOM 15595 C C . ARG A 1 55 ? 6.164 -5.902 8.612 1.00 0.00 55 ARG A C 13
ATOM 15596 O O . ARG A 1 55 ? 7.150 -5.790 9.343 1.00 0.00 55 ARG A O 13
ATOM 15617 N N . ALA A 1 56 ? 5.534 -4.861 8.092 1.00 0.00 56 ALA A N 13
ATOM 15618 C CA . ALA A 1 56 ? 5.981 -3.498 8.363 1.00 0.00 56 ALA A CA 13
ATOM 15619 C C . ALA A 1 56 ? 4.879 -2.478 8.122 1.00 0.00 56 ALA A C 13
ATOM 15620 O O . ALA A 1 56 ? 3.991 -2.695 7.298 1.00 0.00 56 ALA A O 13
ATOM 15627 N N . ALA A 1 57 ? 4.961 -1.346 8.816 1.00 0.00 57 ALA A N 13
ATOM 15628 C CA . ALA A 1 57 ? 3.991 -0.274 8.649 1.00 0.00 57 ALA A CA 13
ATOM 15629 C C . ALA A 1 57 ? 4.490 0.687 7.585 1.00 0.00 57 ALA A C 13
ATOM 15630 O O . ALA A 1 57 ? 5.696 0.868 7.424 1.00 0.00 57 ALA A O 13
ATOM 15637 N N . ILE A 1 58 ? 3.571 1.292 6.847 1.00 0.00 58 ILE A N 13
ATOM 15638 C CA . ILE A 1 58 ? 3.939 2.215 5.789 1.00 0.00 58 ILE A CA 13
ATOM 15639 C C . ILE A 1 58 ? 3.222 3.549 5.956 1.00 0.00 58 ILE A C 13
ATOM 15640 O O . ILE A 1 58 ? 2.240 3.833 5.271 1.00 0.00 58 ILE A O 13
ATOM 15656 N N . PRO A 1 59 ? 3.704 4.375 6.897 1.00 0.00 59 PRO A N 13
ATOM 15657 C CA . PRO A 1 59 ? 3.115 5.684 7.196 1.00 0.00 59 PRO A CA 13
ATOM 15658 C C . PRO A 1 59 ? 3.171 6.663 6.029 1.00 0.00 59 PRO A C 13
ATOM 15659 O O . PRO A 1 59 ? 2.571 7.738 6.089 1.00 0.00 59 PRO A O 13
ATOM 15670 N N . MET A 1 60 ? 3.854 6.287 4.955 1.00 0.00 60 MET A N 13
ATOM 15671 C CA . MET A 1 60 ? 3.927 7.141 3.777 1.00 0.00 60 MET A CA 13
ATOM 15672 C C . MET A 1 60 ? 2.861 6.707 2.784 1.00 0.00 60 MET A C 13
ATOM 15673 O O . MET A 1 60 ? 2.257 7.521 2.086 1.00 0.00 60 MET A O 13
ATOM 15687 N N . ARG A 1 61 ? 2.653 5.396 2.744 1.00 0.00 61 ARG A N 13
ATOM 15688 C CA . ARG A 1 61 ? 1.675 4.782 1.855 1.00 0.00 61 ARG A CA 13
ATOM 15689 C C . ARG A 1 61 ? 0.311 4.680 2.535 1.00 0.00 61 ARG A C 13
ATOM 15690 O O . ARG A 1 61 ? -0.479 3.786 2.236 1.00 0.00 61 ARG A O 13
ATOM 15711 N N . GLY A 1 62 ? 0.043 5.615 3.440 1.00 0.00 62 GLY A N 13
ATOM 15712 C CA . GLY A 1 62 ? -1.228 5.633 4.141 1.00 0.00 62 GLY A CA 13
ATOM 15713 C C . GLY A 1 62 ? -1.417 4.449 5.070 1.00 0.00 62 GLY A C 13
ATOM 15714 O O . GLY A 1 62 ? -2.547 4.097 5.408 1.00 0.00 62 GLY A O 13
ATOM 15718 N N . ILE A 1 63 ? -0.318 3.832 5.494 1.00 0.00 63 ILE A N 13
ATOM 15719 C CA . ILE A 1 63 ? -0.391 2.690 6.399 1.00 0.00 63 ILE A CA 13
ATOM 15720 C C . ILE A 1 63 ? 0.320 3.002 7.714 1.00 0.00 63 ILE A C 13
ATOM 15721 O O . ILE A 1 63 ? 1.547 2.981 7.786 1.00 0.00 63 ILE A O 13
ATOM 15737 N N . THR A 1 64 ? -0.455 3.300 8.752 1.00 0.00 64 THR A N 13
ATOM 15738 C CA . THR A 1 64 ? 0.116 3.627 10.056 1.00 0.00 64 THR A CA 13
ATOM 15739 C C . THR A 1 64 ? 0.348 2.373 10.892 1.00 0.00 64 THR A C 13
ATOM 15740 O O . THR A 1 64 ? 1.171 2.372 11.807 1.00 0.00 64 THR A O 13
ATOM 15751 N N . GLU A 1 65 ? -0.364 1.305 10.561 1.00 0.00 65 GLU A N 13
ATOM 15752 C CA . GLU A 1 65 ? -0.218 0.042 11.271 1.00 0.00 65 GLU A CA 13
ATOM 15753 C C . GLU A 1 65 ? 0.662 -0.897 10.463 1.00 0.00 65 GLU A C 13
ATOM 15754 O O . GLU A 1 65 ? 0.630 -0.877 9.233 1.00 0.00 65 GLU A O 13
ATOM 15766 N N . PRO A 1 66 ? 1.466 -1.733 11.130 1.00 0.00 66 PRO A N 13
ATOM 15767 C CA . PRO A 1 66 ? 2.349 -2.665 10.437 1.00 0.00 66 PRO A CA 13
ATOM 15768 C C . PRO A 1 66 ? 1.564 -3.619 9.548 1.00 0.00 66 PRO A C 13
ATOM 15769 O O . PRO A 1 66 ? 0.662 -4.319 10.008 1.00 0.00 66 PRO A O 13
ATOM 15780 N N . GLU A 1 67 ? 1.908 -3.625 8.265 1.00 0.00 67 GLU A N 13
ATOM 15781 C CA . GLU A 1 67 ? 1.238 -4.470 7.290 1.00 0.00 67 GLU A CA 13
ATOM 15782 C C . GLU A 1 67 ? 2.243 -5.331 6.534 1.00 0.00 67 GLU A C 13
ATOM 15783 O O . GLU A 1 67 ? 3.450 -5.091 6.592 1.00 0.00 67 GLU A O 13
ATOM 15795 N N . ARG A 1 68 ? 1.740 -6.340 5.838 1.00 0.00 68 ARG A N 13
ATOM 15796 C CA . ARG A 1 68 ? 2.587 -7.254 5.080 1.00 0.00 68 ARG A CA 13
ATOM 15797 C C . ARG A 1 68 ? 3.236 -6.571 3.877 1.00 0.00 68 ARG A C 13
ATOM 15798 O O . ARG A 1 68 ? 2.599 -5.817 3.140 1.00 0.00 68 ARG A O 13
ATOM 15819 N N . VAL A 1 69 ? 4.518 -6.874 3.692 1.00 0.00 69 VAL A N 13
ATOM 15820 C CA . VAL A 1 69 ? 5.314 -6.341 2.588 1.00 0.00 69 VAL A CA 13
ATOM 15821 C C . VAL A 1 69 ? 6.311 -7.387 2.114 1.00 0.00 69 VAL A C 13
ATOM 15822 O O . VAL A 1 69 ? 6.407 -8.469 2.693 1.00 0.00 69 VAL A O 13
ATOM 15835 N N . CYS A 1 70 ? 7.071 -7.054 1.080 1.00 0.00 70 CYS A N 13
ATOM 15836 C CA . CYS A 1 70 ? 8.081 -7.956 0.560 1.00 0.00 70 CYS A CA 13
ATOM 15837 C C . CYS A 1 70 ? 9.433 -7.616 1.173 1.00 0.00 70 CYS A C 13
ATOM 15838 O O . CYS A 1 70 ? 9.507 -6.854 2.138 1.00 0.00 70 CYS A O 13
ATOM 15846 N N . ASP A 1 71 ? 10.492 -8.193 0.634 1.00 0.00 71 ASP A N 13
ATOM 15847 C CA . ASP A 1 71 ? 11.834 -7.951 1.165 1.00 0.00 71 ASP A CA 13
ATOM 15848 C C . ASP A 1 71 ? 12.401 -6.594 0.738 1.00 0.00 71 ASP A C 13
ATOM 15849 O O . ASP A 1 71 ? 13.006 -5.893 1.548 1.00 0.00 71 ASP A O 13
ATOM 15858 N N . ALA A 1 72 ? 12.221 -6.226 -0.525 1.00 0.00 72 ALA A N 13
ATOM 15859 C CA . ALA A 1 72 ? 12.742 -4.951 -1.021 1.00 0.00 72 ALA A CA 13
ATOM 15860 C C . ALA A 1 72 ? 12.023 -3.758 -0.393 1.00 0.00 72 ALA A C 13
ATOM 15861 O O . ALA A 1 72 ? 12.660 -2.800 0.044 1.00 0.00 72 ALA A O 13
ATOM 15868 N N . CYS A 1 73 ? 10.700 -3.824 -0.346 1.00 0.00 73 CYS A N 13
ATOM 15869 C CA . CYS A 1 73 ? 9.899 -2.751 0.233 1.00 0.00 73 CYS A CA 13
ATOM 15870 C C . CYS A 1 73 ? 10.196 -2.610 1.719 1.00 0.00 73 CYS A C 13
ATOM 15871 O O . CYS A 1 73 ? 10.314 -1.498 2.236 1.00 0.00 73 CYS A O 13
ATOM 15879 N N . TYR A 1 74 ? 10.333 -3.737 2.400 1.00 0.00 74 TYR A N 13
ATOM 15880 C CA . TYR A 1 74 ? 10.639 -3.725 3.822 1.00 0.00 74 TYR A CA 13
ATOM 15881 C C . TYR A 1 74 ? 11.924 -2.936 4.055 1.00 0.00 74 TYR A C 13
ATOM 15882 O O . TYR A 1 74 ? 12.040 -2.181 5.018 1.00 0.00 74 TYR A O 13
ATOM 15900 N N . LEU A 1 75 ? 12.883 -3.124 3.155 1.00 0.00 75 LEU A N 13
ATOM 15901 C CA . LEU A 1 75 ? 14.171 -2.439 3.234 1.00 0.00 75 LEU A CA 13
ATOM 15902 C C . LEU A 1 75 ? 14.061 -0.944 2.936 1.00 0.00 75 LEU A C 13
ATOM 15903 O O . LEU A 1 75 ? 14.583 -0.117 3.683 1.00 0.00 75 LEU A O 13
ATOM 15919 N N . ALA A 1 76 ? 13.407 -0.602 1.830 1.00 0.00 76 ALA A N 13
ATOM 15920 C CA . ALA A 1 76 ? 13.265 0.799 1.428 1.00 0.00 76 ALA A CA 13
ATOM 15921 C C . ALA A 1 76 ? 12.579 1.634 2.507 1.00 0.00 76 ALA A C 13
ATOM 15922 O O . ALA A 1 76 ? 13.016 2.743 2.813 1.00 0.00 76 ALA A O 13
ATOM 15929 N N . LEU A 1 77 ? 11.513 1.100 3.086 1.00 0.00 77 LEU A N 13
ATOM 15930 C CA . LEU A 1 77 ? 10.785 1.807 4.136 1.00 0.00 77 LEU A CA 13
ATOM 15931 C C . LEU A 1 77 ? 11.643 1.950 5.389 1.00 0.00 77 LEU A C 13
ATOM 15932 O O . LEU A 1 77 ? 11.589 2.968 6.077 1.00 0.00 77 LEU A O 13
ATOM 15948 N N . ARG A 1 78 ? 12.434 0.928 5.674 1.00 0.00 78 ARG A N 13
ATOM 15949 C CA . ARG A 1 78 ? 13.312 0.937 6.841 1.00 0.00 78 ARG A CA 13
ATOM 15950 C C . ARG A 1 78 ? 14.442 1.955 6.698 1.00 0.00 78 ARG A C 13
ATOM 15951 O O . ARG A 1 78 ? 15.206 2.177 7.637 1.00 0.00 78 ARG A O 13
ATOM 15972 N N . SER A 1 79 ? 14.549 2.569 5.523 1.00 0.00 79 SER A N 13
ATOM 15973 C CA . SER A 1 79 ? 15.596 3.555 5.285 1.00 0.00 79 SER A CA 13
ATOM 15974 C C . SER A 1 79 ? 15.470 4.730 6.249 1.00 0.00 79 SER A C 13
ATOM 15975 O O . SER A 1 79 ? 16.133 4.768 7.285 1.00 0.00 79 SER A O 13
ATOM 15983 N N . SER A 1 80 ? 14.614 5.687 5.904 1.00 0.00 80 SER A N 13
ATOM 15984 C CA . SER A 1 80 ? 14.405 6.859 6.745 1.00 0.00 80 SER A CA 13
ATOM 15985 C C . SER A 1 80 ? 12.921 7.112 6.978 1.00 0.00 80 SER A C 13
ATOM 15986 O O . SER A 1 80 ? 12.097 6.900 6.087 1.00 0.00 80 SER A O 13
ATOM 15994 N N . ASN A 1 81 ? 12.586 7.576 8.177 1.00 0.00 81 ASN A N 13
ATOM 15995 C CA . ASN A 1 81 ? 11.201 7.871 8.522 1.00 0.00 81 ASN A CA 13
ATOM 15996 C C . ASN A 1 81 ? 10.635 8.939 7.593 1.00 0.00 81 ASN A C 13
ATOM 15997 O O . ASN A 1 81 ? 9.452 8.919 7.252 1.00 0.00 81 ASN A O 13
ATOM 16008 N N . MET A 1 82 ? 11.494 9.868 7.184 1.00 0.00 82 MET A N 13
ATOM 16009 C CA . MET A 1 82 ? 11.091 10.947 6.290 1.00 0.00 82 MET A CA 13
ATOM 16010 C C . MET A 1 82 ? 11.236 10.521 4.832 1.00 0.00 82 MET A C 13
ATOM 16011 O O . MET A 1 82 ? 12.221 9.885 4.457 1.00 0.00 82 MET A O 13
ATOM 16025 N N . ALA A 1 83 ? 10.250 10.872 4.014 1.00 0.00 83 ALA A N 13
ATOM 16026 C CA . ALA A 1 83 ? 10.271 10.522 2.598 1.00 0.00 83 ALA A CA 13
ATOM 16027 C C . ALA A 1 83 ? 11.482 11.133 1.900 1.00 0.00 83 ALA A C 13
ATOM 16028 O O . ALA A 1 83 ? 11.917 12.233 2.239 1.00 0.00 83 ALA A O 13
ATOM 16035 N N . GLY A 1 84 ? 12.020 10.411 0.922 1.00 0.00 84 GLY A N 13
ATOM 16036 C CA . GLY A 1 84 ? 13.175 10.898 0.190 1.00 0.00 84 GLY A CA 13
ATOM 16037 C C . GLY A 1 84 ? 14.289 9.873 0.117 1.00 0.00 84 GLY A C 13
ATOM 16038 O O . GLY A 1 84 ? 14.772 9.600 -1.003 1.00 0.00 84 GLY A O 13
ATOM 16043 N N . GLY A 1 1 ? -11.463 23.703 -24.734 1.00 0.00 1 GLY A N 14
ATOM 16044 C CA . GLY A 1 1 ? -11.522 23.709 -23.246 1.00 0.00 1 GLY A CA 14
ATOM 16045 C C . GLY A 1 1 ? -10.147 23.642 -22.614 1.00 0.00 1 GLY A C 14
ATOM 16046 O O . GLY A 1 1 ? -9.184 23.222 -23.256 1.00 0.00 1 GLY A O 14
ATOM 16052 N N . PRO A 1 2 ? -10.023 24.052 -21.342 1.00 0.00 2 PRO A N 14
ATOM 16053 C CA . PRO A 1 2 ? -8.747 24.033 -20.622 1.00 0.00 2 PRO A CA 14
ATOM 16054 C C . PRO A 1 2 ? -8.153 22.632 -20.535 1.00 0.00 2 PRO A C 14
ATOM 16055 O O . PRO A 1 2 ? -8.868 21.657 -20.299 1.00 0.00 2 PRO A O 14
ATOM 16066 N N . LEU A 1 3 ? -6.841 22.539 -20.719 1.00 0.00 3 LEU A N 14
ATOM 16067 C CA . LEU A 1 3 ? -6.151 21.258 -20.655 1.00 0.00 3 LEU A CA 14
ATOM 16068 C C . LEU A 1 3 ? -5.671 20.980 -19.234 1.00 0.00 3 LEU A C 14
ATOM 16069 O O . LEU A 1 3 ? -5.174 21.875 -18.550 1.00 0.00 3 LEU A O 14
ATOM 16085 N N . GLY A 1 4 ? -5.823 19.735 -18.794 1.00 0.00 4 GLY A N 14
ATOM 16086 C CA . GLY A 1 4 ? -5.402 19.369 -17.456 1.00 0.00 4 GLY A CA 14
ATOM 16087 C C . GLY A 1 4 ? -4.953 17.924 -17.362 1.00 0.00 4 GLY A C 14
ATOM 16088 O O . GLY A 1 4 ? -4.935 17.206 -18.362 1.00 0.00 4 GLY A O 14
ATOM 16092 N N . SER A 1 5 ? -4.586 17.497 -16.158 1.00 0.00 5 SER A N 14
ATOM 16093 C CA . SER A 1 5 ? -4.133 16.129 -15.937 1.00 0.00 5 SER A CA 14
ATOM 16094 C C . SER A 1 5 ? -4.712 15.566 -14.642 1.00 0.00 5 SER A C 14
ATOM 16095 O O . SER A 1 5 ? -5.112 16.316 -13.752 1.00 0.00 5 SER A O 14
ATOM 16103 N N . MET A 1 6 ? -4.752 14.242 -14.544 1.00 0.00 6 MET A N 14
ATOM 16104 C CA . MET A 1 6 ? -5.279 13.576 -13.357 1.00 0.00 6 MET A CA 14
ATOM 16105 C C . MET A 1 6 ? -4.498 13.987 -12.114 1.00 0.00 6 MET A C 14
ATOM 16106 O O . MET A 1 6 ? -5.064 14.125 -11.030 1.00 0.00 6 MET A O 14
ATOM 16120 N N . GLY A 1 7 ? -3.195 14.180 -12.280 1.00 0.00 7 GLY A N 14
ATOM 16121 C CA . GLY A 1 7 ? -2.355 14.573 -11.165 1.00 0.00 7 GLY A CA 14
ATOM 16122 C C . GLY A 1 7 ? -1.902 13.388 -10.335 1.00 0.00 7 GLY A C 14
ATOM 16123 O O . GLY A 1 7 ? -2.171 12.238 -10.685 1.00 0.00 7 GLY A O 14
ATOM 16127 N N . GLU A 1 8 ? -1.214 13.667 -9.232 1.00 0.00 8 GLU A N 14
ATOM 16128 C CA . GLU A 1 8 ? -0.727 12.612 -8.353 1.00 0.00 8 GLU A CA 14
ATOM 16129 C C . GLU A 1 8 ? -1.735 12.290 -7.256 1.00 0.00 8 GLU A C 14
ATOM 16130 O O . GLU A 1 8 ? -1.439 11.518 -6.345 1.00 0.00 8 GLU A O 14
ATOM 16142 N N . LYS A 1 9 ? -2.935 12.855 -7.359 1.00 0.00 9 LYS A N 14
ATOM 16143 C CA . LYS A 1 9 ? -3.976 12.582 -6.377 1.00 0.00 9 LYS A CA 14
ATOM 16144 C C . LYS A 1 9 ? -4.413 11.126 -6.496 1.00 0.00 9 LYS A C 14
ATOM 16145 O O . LYS A 1 9 ? -5.170 10.617 -5.670 1.00 0.00 9 LYS A O 14
ATOM 16164 N N . GLN A 1 10 ? -3.909 10.463 -7.535 1.00 0.00 10 GLN A N 14
ATOM 16165 C CA . GLN A 1 10 ? -4.212 9.065 -7.788 1.00 0.00 10 GLN A CA 14
ATOM 16166 C C . GLN A 1 10 ? -3.704 8.187 -6.650 1.00 0.00 10 GLN A C 14
ATOM 16167 O O . GLN A 1 10 ? -2.632 8.432 -6.096 1.00 0.00 10 GLN A O 14
ATOM 16181 N N . SER A 1 11 ? -4.477 7.163 -6.307 1.00 0.00 11 SER A N 14
ATOM 16182 C CA . SER A 1 11 ? -4.097 6.250 -5.235 1.00 0.00 11 SER A CA 14
ATOM 16183 C C . SER A 1 11 ? -2.814 5.506 -5.591 1.00 0.00 11 SER A C 14
ATOM 16184 O O . SER A 1 11 ? -2.511 5.301 -6.766 1.00 0.00 11 SER A O 14
ATOM 16192 N N . LYS A 1 12 ? -2.064 5.104 -4.570 1.00 0.00 12 LYS A N 14
ATOM 16193 C CA . LYS A 1 12 ? -0.814 4.381 -4.777 1.00 0.00 12 LYS A CA 14
ATOM 16194 C C . LYS A 1 12 ? -0.970 2.910 -4.407 1.00 0.00 12 LYS A C 14
ATOM 16195 O O . LYS A 1 12 ? -1.712 2.568 -3.486 1.00 0.00 12 LYS A O 14
ATOM 16214 N N . GLY A 1 13 ? -0.267 2.043 -5.129 1.00 0.00 13 GLY A N 14
ATOM 16215 C CA . GLY A 1 13 ? -0.344 0.619 -4.856 1.00 0.00 13 GLY A CA 14
ATOM 16216 C C . GLY A 1 13 ? -0.926 -0.167 -6.015 1.00 0.00 13 GLY A C 14
ATOM 16217 O O . GLY A 1 13 ? -2.059 -0.642 -5.945 1.00 0.00 13 GLY A O 14
ATOM 16221 N N . TYR A 1 14 ? -0.146 -0.309 -7.081 1.00 0.00 14 TYR A N 14
ATOM 16222 C CA . TYR A 1 14 ? -0.599 -1.052 -8.250 1.00 0.00 14 TYR A CA 14
ATOM 16223 C C . TYR A 1 14 ? -0.479 -2.553 -8.017 1.00 0.00 14 TYR A C 14
ATOM 16224 O O . TYR A 1 14 ? 0.606 -3.063 -7.741 1.00 0.00 14 TYR A O 14
ATOM 16242 N N . TRP A 1 15 ? -1.596 -3.253 -8.145 1.00 0.00 15 TRP A N 14
ATOM 16243 C CA . TRP A 1 15 ? -1.613 -4.701 -7.963 1.00 0.00 15 TRP A CA 14
ATOM 16244 C C . TRP A 1 15 ? -1.392 -5.406 -9.296 1.00 0.00 15 TRP A C 14
ATOM 16245 O O . TRP A 1 15 ? -2.205 -5.289 -10.212 1.00 0.00 15 TRP A O 14
ATOM 16266 N N . GLN A 1 16 ? -0.295 -6.153 -9.393 1.00 0.00 16 GLN A N 14
ATOM 16267 C CA . GLN A 1 16 ? 0.021 -6.895 -10.608 1.00 0.00 16 GLN A CA 14
ATOM 16268 C C . GLN A 1 16 ? -0.709 -8.234 -10.614 1.00 0.00 16 GLN A C 14
ATOM 16269 O O . GLN A 1 16 ? -0.725 -8.958 -9.619 1.00 0.00 16 GLN A O 14
ATOM 16283 N N . GLU A 1 17 ? -1.338 -8.533 -11.745 1.00 0.00 17 GLU A N 14
ATOM 16284 C CA . GLU A 1 17 ? -2.112 -9.758 -11.911 1.00 0.00 17 GLU A CA 14
ATOM 16285 C C . GLU A 1 17 ? -1.282 -11.015 -11.673 1.00 0.00 17 GLU A C 14
ATOM 16286 O O . GLU A 1 17 ? -0.074 -11.040 -11.911 1.00 0.00 17 GLU A O 14
ATOM 16298 N N . ASP A 1 18 ? -1.962 -12.065 -11.227 1.00 0.00 18 ASP A N 14
ATOM 16299 C CA . ASP A 1 18 ? -1.331 -13.355 -10.975 1.00 0.00 18 ASP A CA 14
ATOM 16300 C C . ASP A 1 18 ? -0.637 -13.873 -12.229 1.00 0.00 18 ASP A C 14
ATOM 16301 O O . ASP A 1 18 ? 0.469 -14.413 -12.165 1.00 0.00 18 ASP A O 14
ATOM 16310 N N . GLU A 1 19 ? -1.309 -13.730 -13.364 1.00 0.00 19 GLU A N 14
ATOM 16311 C CA . GLU A 1 19 ? -0.783 -14.209 -14.638 1.00 0.00 19 GLU A CA 14
ATOM 16312 C C . GLU A 1 19 ? 0.454 -13.437 -15.085 1.00 0.00 19 GLU A C 14
ATOM 16313 O O . GLU A 1 19 ? 1.407 -14.022 -15.597 1.00 0.00 19 GLU A O 14
ATOM 16325 N N . ASP A 1 20 ? 0.431 -12.125 -14.903 1.00 0.00 20 ASP A N 14
ATOM 16326 C CA . ASP A 1 20 ? 1.555 -11.288 -15.309 1.00 0.00 20 ASP A CA 14
ATOM 16327 C C . ASP A 1 20 ? 2.823 -11.651 -14.539 1.00 0.00 20 ASP A C 14
ATOM 16328 O O . ASP A 1 20 ? 3.927 -11.603 -15.083 1.00 0.00 20 ASP A O 14
ATOM 16337 N N . ALA A 1 21 ? 2.652 -12.003 -13.269 1.00 0.00 21 ALA A N 14
ATOM 16338 C CA . ALA A 1 21 ? 3.780 -12.370 -12.416 1.00 0.00 21 ALA A CA 14
ATOM 16339 C C . ALA A 1 21 ? 3.712 -13.840 -11.998 1.00 0.00 21 ALA A C 14
ATOM 16340 O O . ALA A 1 21 ? 3.333 -14.158 -10.871 1.00 0.00 21 ALA A O 14
ATOM 16347 N N . PRO A 1 22 ? 4.087 -14.756 -12.910 1.00 0.00 22 PRO A N 14
ATOM 16348 C CA . PRO A 1 22 ? 4.076 -16.202 -12.648 1.00 0.00 22 PRO A CA 14
ATOM 16349 C C . PRO A 1 22 ? 5.111 -16.623 -11.609 1.00 0.00 22 PRO A C 14
ATOM 16350 O O . PRO A 1 22 ? 5.086 -17.747 -11.108 1.00 0.00 22 PRO A O 14
ATOM 16361 N N . ALA A 1 23 ? 6.007 -15.705 -11.287 1.00 0.00 23 ALA A N 14
ATOM 16362 C CA . ALA A 1 23 ? 7.050 -15.964 -10.301 1.00 0.00 23 ALA A CA 14
ATOM 16363 C C . ALA A 1 23 ? 7.191 -14.784 -9.351 1.00 0.00 23 ALA A C 14
ATOM 16364 O O . ALA A 1 23 ? 6.782 -13.668 -9.672 1.00 0.00 23 ALA A O 14
ATOM 16371 N N . CYS A 1 24 ? 7.752 -15.031 -8.173 1.00 0.00 24 CYS A N 14
ATOM 16372 C CA . CYS A 1 24 ? 7.923 -13.987 -7.172 1.00 0.00 24 CYS A CA 14
ATOM 16373 C C . CYS A 1 24 ? 8.798 -12.850 -7.682 1.00 0.00 24 CYS A C 14
ATOM 16374 O O . CYS A 1 24 ? 9.936 -13.061 -8.102 1.00 0.00 24 CYS A O 14
ATOM 16382 N N . ASN A 1 25 ? 8.258 -11.640 -7.621 1.00 0.00 25 ASN A N 14
ATOM 16383 C CA . ASN A 1 25 ? 8.978 -10.450 -8.051 1.00 0.00 25 ASN A CA 14
ATOM 16384 C C . ASN A 1 25 ? 10.237 -10.245 -7.211 1.00 0.00 25 ASN A C 14
ATOM 16385 O O . ASN A 1 25 ? 11.190 -9.603 -7.652 1.00 0.00 25 ASN A O 14
ATOM 16396 N N . GLY A 1 26 ? 10.217 -10.762 -5.986 1.00 0.00 26 GLY A N 14
ATOM 16397 C CA . GLY A 1 26 ? 11.345 -10.592 -5.087 1.00 0.00 26 GLY A CA 14
ATOM 16398 C C . GLY A 1 26 ? 12.431 -11.648 -5.218 1.00 0.00 26 GLY A C 14
ATOM 16399 O O . GLY A 1 26 ? 13.598 -11.311 -5.416 1.00 0.00 26 GLY A O 14
ATOM 16403 N N . CYS A 1 27 ? 12.071 -12.921 -5.069 1.00 0.00 27 CYS A N 14
ATOM 16404 C CA . CYS A 1 27 ? 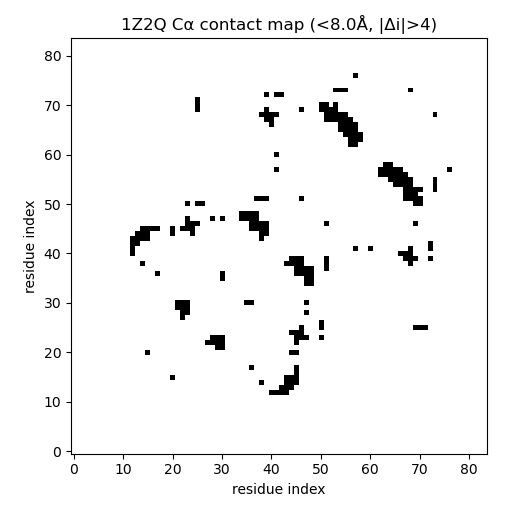13.060 -13.997 -5.136 1.00 0.00 27 CYS A CA 14
ATOM 16405 C C . CYS A 1 27 ? 12.996 -14.789 -6.440 1.00 0.00 27 CYS A C 14
ATOM 16406 O O . CYS A 1 27 ? 13.812 -15.685 -6.661 1.00 0.00 27 CYS A O 14
ATOM 16414 N N . GLY A 1 28 ? 12.053 -14.454 -7.311 1.00 0.00 28 GLY A N 14
ATOM 16415 C CA . GLY A 1 28 ? 11.952 -15.150 -8.582 1.00 0.00 28 GLY A CA 14
ATOM 16416 C C . GLY A 1 28 ? 11.438 -16.575 -8.460 1.00 0.00 28 GLY A C 14
ATOM 16417 O O . GLY A 1 28 ? 11.467 -17.328 -9.434 1.00 0.00 28 GLY A O 14
ATOM 16421 N N . CYS A 1 29 ? 10.962 -16.955 -7.278 1.00 0.00 29 CYS A N 14
ATOM 16422 C CA . CYS A 1 29 ? 10.447 -18.308 -7.084 1.00 0.00 29 CYS A CA 14
ATOM 16423 C C . CYS A 1 29 ? 9.120 -18.475 -7.817 1.00 0.00 29 CYS A C 14
ATOM 16424 O O . CYS A 1 29 ? 8.323 -17.541 -7.901 1.00 0.00 29 CYS A O 14
ATOM 16432 N N . VAL A 1 30 ? 8.903 -19.664 -8.368 1.00 0.00 30 VAL A N 14
ATOM 16433 C CA . VAL A 1 30 ? 7.685 -19.945 -9.122 1.00 0.00 30 VAL A CA 14
ATOM 16434 C C . VAL A 1 30 ? 6.510 -20.263 -8.208 1.00 0.00 30 VAL A C 14
ATOM 16435 O O . VAL A 1 30 ? 6.643 -21.014 -7.242 1.00 0.00 30 VAL A O 14
ATOM 16448 N N . PHE A 1 31 ? 5.356 -19.701 -8.536 1.00 0.00 31 PHE A N 14
ATOM 16449 C CA . PHE A 1 31 ? 4.146 -19.936 -7.762 1.00 0.00 31 PHE A CA 14
ATOM 16450 C C . PHE A 1 31 ? 3.490 -21.240 -8.199 1.00 0.00 31 PHE A C 14
ATOM 16451 O O . PHE A 1 31 ? 3.358 -21.523 -9.389 1.00 0.00 31 PHE A O 14
ATOM 16468 N N . THR A 1 32 ? 3.085 -22.024 -7.211 1.00 0.00 32 THR A N 14
ATOM 16469 C CA . THR A 1 32 ? 2.440 -23.306 -7.459 1.00 0.00 32 THR A CA 14
ATOM 16470 C C . THR A 1 32 ? 1.099 -23.383 -6.740 1.00 0.00 32 THR A C 14
ATOM 16471 O O . THR A 1 32 ? 0.787 -22.546 -5.892 1.00 0.00 32 THR A O 14
ATOM 16482 N N . THR A 1 33 ? 0.310 -24.393 -7.083 1.00 0.00 33 THR A N 14
ATOM 16483 C CA . THR A 1 33 ? -0.999 -24.584 -6.474 1.00 0.00 33 THR A CA 14
ATOM 16484 C C . THR A 1 33 ? -0.925 -24.457 -4.955 1.00 0.00 33 THR A C 14
ATOM 16485 O O . THR A 1 33 ? -1.781 -23.820 -4.340 1.00 0.00 33 THR A O 14
ATOM 16496 N N . THR A 1 34 ? 0.091 -25.062 -4.349 1.00 0.00 34 THR A N 14
ATOM 16497 C CA . THR A 1 34 ? 0.242 -24.996 -2.900 1.00 0.00 34 THR A CA 14
ATOM 16498 C C . THR A 1 34 ? 0.552 -23.572 -2.446 1.00 0.00 34 THR A C 14
ATOM 16499 O O . THR A 1 34 ? 0.083 -23.140 -1.393 1.00 0.00 34 THR A O 14
ATOM 16510 N N . VAL A 1 35 ? 1.339 -22.842 -3.229 1.00 0.00 35 VAL A N 14
ATOM 16511 C CA . VAL A 1 35 ? 1.688 -21.475 -2.870 1.00 0.00 35 VAL A CA 14
ATOM 16512 C C . VAL A 1 35 ? 0.670 -20.482 -3.406 1.00 0.00 35 VAL A C 14
ATOM 16513 O O . VAL A 1 35 ? 0.539 -20.287 -4.614 1.00 0.00 35 VAL A O 14
ATOM 16526 N N . ARG A 1 36 ? -0.032 -19.847 -2.486 1.00 0.00 36 ARG A N 14
ATOM 16527 C CA . ARG A 1 36 ? -1.035 -18.851 -2.830 1.00 0.00 36 ARG A CA 14
ATOM 16528 C C . ARG A 1 36 ? -0.371 -17.536 -3.221 1.00 0.00 36 ARG A C 14
ATOM 16529 O O . ARG A 1 36 ? 0.714 -17.211 -2.741 1.00 0.00 36 ARG A O 14
ATOM 16550 N N . ARG A 1 37 ? -1.034 -16.780 -4.085 1.00 0.00 37 ARG A N 14
ATOM 16551 C CA . ARG A 1 37 ? -0.510 -15.495 -4.524 1.00 0.00 37 ARG A CA 14
ATOM 16552 C C . ARG A 1 37 ? -0.953 -14.385 -3.584 1.00 0.00 37 ARG A C 14
ATOM 16553 O O . ARG A 1 37 ? -2.080 -14.383 -3.090 1.00 0.00 37 ARG A O 14
ATOM 16574 N N . HIS A 1 38 ? -0.049 -13.449 -3.336 1.00 0.00 38 HIS A N 14
ATOM 16575 C CA . HIS A 1 38 ? -0.332 -12.333 -2.449 1.00 0.00 38 HIS A CA 14
ATOM 16576 C C . HIS A 1 38 ? 0.259 -11.044 -3.001 1.00 0.00 38 HIS A C 14
ATOM 16577 O O . HIS A 1 38 ? 1.074 -11.075 -3.918 1.00 0.00 38 HIS A O 14
ATOM 16592 N N . HIS A 1 39 ? -0.159 -9.916 -2.448 1.00 0.00 39 HIS A N 14
ATOM 16593 C CA . HIS A 1 39 ? 0.332 -8.624 -2.910 1.00 0.00 39 HIS A CA 14
ATOM 16594 C C . HIS A 1 39 ? 0.956 -7.825 -1.774 1.00 0.00 39 HIS A C 14
ATOM 16595 O O . HIS A 1 39 ? 0.471 -7.852 -0.643 1.00 0.00 39 HIS A O 14
ATOM 16610 N N . CYS A 1 40 ? 2.008 -7.078 -2.095 1.00 0.00 40 CYS A N 14
ATOM 16611 C CA . CYS A 1 40 ? 2.681 -6.223 -1.129 1.00 0.00 40 CYS A CA 14
ATOM 16612 C C . CYS A 1 40 ? 2.031 -4.842 -1.181 1.00 0.00 40 CYS A C 14
ATOM 16613 O O . CYS A 1 40 ? 1.707 -4.337 -2.255 1.00 0.00 40 CYS A O 14
ATOM 16621 N N . ARG A 1 41 ? 1.802 -4.254 -0.009 1.00 0.00 41 ARG A N 14
ATOM 16622 C CA . ARG A 1 41 ? 1.142 -2.953 0.086 1.00 0.00 41 ARG A CA 14
ATOM 16623 C C . ARG A 1 41 ? 2.034 -1.808 -0.383 1.00 0.00 41 ARG A C 14
ATOM 16624 O O . ARG A 1 41 ? 1.588 -0.664 -0.473 1.00 0.00 41 ARG A O 14
ATOM 16645 N N . ASN A 1 42 ? 3.288 -2.113 -0.680 1.00 0.00 42 ASN A N 14
ATOM 16646 C CA . ASN A 1 42 ? 4.232 -1.102 -1.136 1.00 0.00 42 ASN A CA 14
ATOM 16647 C C . ASN A 1 42 ? 4.423 -1.151 -2.649 1.00 0.00 42 ASN A C 14
ATOM 16648 O O . ASN A 1 42 ? 3.975 -0.258 -3.368 1.00 0.00 42 ASN A O 14
ATOM 16659 N N . CYS A 1 43 ? 5.105 -2.184 -3.127 1.00 0.00 43 CYS A N 14
ATOM 16660 C CA . CYS A 1 43 ? 5.366 -2.322 -4.554 1.00 0.00 43 CYS A CA 14
ATOM 16661 C C . CYS A 1 43 ? 4.128 -2.785 -5.316 1.00 0.00 43 CYS A C 14
ATOM 16662 O O . CYS A 1 43 ? 3.979 -2.508 -6.505 1.00 0.00 43 CYS A O 14
ATOM 16670 N N . GLY A 1 44 ? 3.234 -3.476 -4.618 1.00 0.00 44 GLY A N 14
ATOM 16671 C CA . GLY A 1 44 ? 2.014 -3.951 -5.245 1.00 0.00 44 GLY A CA 14
ATOM 16672 C C . GLY A 1 44 ? 2.248 -5.129 -6.168 1.00 0.00 44 GLY A C 14
ATOM 16673 O O . GLY A 1 44 ? 1.458 -5.385 -7.075 1.00 0.00 44 GLY A O 14
ATOM 16677 N N . TYR A 1 45 ? 3.335 -5.851 -5.930 1.00 0.00 45 TYR A N 14
ATOM 16678 C CA . TYR A 1 45 ? 3.677 -7.015 -6.737 1.00 0.00 45 TYR A CA 14
ATOM 16679 C C . TYR A 1 45 ? 3.281 -8.298 -6.022 1.00 0.00 45 TYR A C 14
ATOM 16680 O O . TYR A 1 45 ? 3.033 -8.297 -4.817 1.00 0.00 45 TYR A O 14
ATOM 16698 N N . VAL A 1 46 ? 3.218 -9.389 -6.775 1.00 0.00 46 VAL A N 14
ATOM 16699 C CA . VAL A 1 46 ? 2.844 -10.672 -6.198 1.00 0.00 46 VAL A CA 14
ATOM 16700 C C . VAL A 1 46 ? 4.014 -11.295 -5.448 1.00 0.00 46 VAL A C 14
ATOM 16701 O O . VAL A 1 46 ? 5.115 -11.423 -5.984 1.00 0.00 46 VAL A O 14
ATOM 16714 N N . LEU A 1 47 ? 3.762 -11.689 -4.205 1.00 0.00 47 LEU A N 14
ATOM 16715 C CA . LEU A 1 47 ? 4.785 -12.312 -3.374 1.00 0.00 47 LEU A CA 14
ATOM 16716 C C . LEU A 1 47 ? 4.240 -13.580 -2.726 1.00 0.00 47 LEU A C 14
ATOM 16717 O O . LEU A 1 47 ? 3.113 -13.598 -2.232 1.00 0.00 47 LEU A O 14
ATOM 16733 N N . CYS A 1 48 ? 5.054 -14.625 -2.695 1.00 0.00 48 CYS A N 14
ATOM 16734 C CA . CYS A 1 48 ? 4.652 -15.873 -2.066 1.00 0.00 48 CYS A CA 14
ATOM 16735 C C . CYS A 1 48 ? 4.755 -15.714 -0.556 1.00 0.00 48 CYS A C 14
ATOM 16736 O O . CYS A 1 48 ? 5.224 -14.682 -0.077 1.00 0.00 48 CYS A O 14
ATOM 16744 N N . GLY A 1 49 ? 4.318 -16.711 0.203 1.00 0.00 49 GLY A N 14
ATOM 16745 C CA . GLY A 1 49 ? 4.390 -16.598 1.645 1.00 0.00 49 GLY A CA 14
ATOM 16746 C C . GLY A 1 49 ? 5.776 -16.217 2.125 1.00 0.00 49 GLY A C 14
ATOM 16747 O O . GLY A 1 49 ? 5.936 -15.256 2.872 1.00 0.00 49 GLY A O 14
ATOM 16751 N N . ASP A 1 50 ? 6.774 -16.981 1.688 1.00 0.00 50 ASP A N 14
ATOM 16752 C CA . ASP A 1 50 ? 8.164 -16.743 2.074 1.00 0.00 50 ASP A CA 14
ATOM 16753 C C . ASP A 1 50 ? 8.627 -15.325 1.756 1.00 0.00 50 ASP A C 14
ATOM 16754 O O . ASP A 1 50 ? 9.406 -14.731 2.502 1.00 0.00 50 ASP A O 14
ATOM 16763 N N . CYS A 1 51 ? 8.146 -14.792 0.640 1.00 0.00 51 CYS A N 14
ATOM 16764 C CA . CYS A 1 51 ? 8.516 -13.447 0.217 1.00 0.00 51 CYS A CA 14
ATOM 16765 C C . CYS A 1 51 ? 7.577 -12.403 0.806 1.00 0.00 51 CYS A C 14
ATOM 16766 O O . CYS A 1 51 ? 7.771 -11.203 0.614 1.00 0.00 51 CYS A O 14
ATOM 16774 N N . SER A 1 52 ? 6.572 -12.863 1.543 1.00 0.00 52 SER A N 14
ATOM 16775 C CA . SER A 1 52 ? 5.617 -11.972 2.182 1.00 0.00 52 SER A CA 14
ATOM 16776 C C . SER A 1 52 ? 5.436 -12.375 3.640 1.00 0.00 52 SER A C 14
ATOM 16777 O O . SER A 1 52 ? 4.395 -12.115 4.244 1.00 0.00 52 SER A O 14
ATOM 16785 N N . ARG A 1 53 ? 6.467 -13.000 4.204 1.00 0.00 53 ARG A N 14
ATOM 16786 C CA . ARG A 1 53 ? 6.429 -13.424 5.599 1.00 0.00 53 ARG A CA 14
ATOM 16787 C C . ARG A 1 53 ? 6.741 -12.257 6.532 1.00 0.00 53 ARG A C 14
ATOM 16788 O O . ARG A 1 53 ? 6.449 -12.321 7.726 1.00 0.00 53 ARG A O 14
ATOM 16809 N N . HIS A 1 54 ? 7.340 -11.196 5.994 1.00 0.00 54 HIS A N 14
ATOM 16810 C CA . HIS A 1 54 ? 7.686 -10.036 6.807 1.00 0.00 54 HIS A CA 14
ATOM 16811 C C . HIS A 1 54 ? 6.488 -9.126 7.011 1.00 0.00 54 HIS A C 14
ATOM 16812 O O . HIS A 1 54 ? 5.488 -9.221 6.301 1.00 0.00 54 HIS A O 14
ATOM 16827 N N . ARG A 1 55 ? 6.610 -8.229 7.978 1.00 0.00 55 ARG A N 14
ATOM 16828 C CA . ARG A 1 55 ? 5.552 -7.279 8.273 1.00 0.00 55 ARG A CA 14
ATOM 16829 C C . ARG A 1 55 ? 6.150 -5.913 8.603 1.00 0.00 55 ARG A C 14
ATOM 16830 O O . ARG A 1 55 ? 7.129 -5.815 9.344 1.00 0.00 55 ARG A O 14
ATOM 16851 N N . ALA A 1 56 ? 5.564 -4.870 8.041 1.00 0.00 56 ALA A N 14
ATOM 16852 C CA . ALA A 1 56 ? 6.052 -3.514 8.273 1.00 0.00 56 ALA A CA 14
ATOM 16853 C C . ALA A 1 56 ? 4.970 -2.476 8.023 1.00 0.00 56 ALA A C 14
ATOM 16854 O O . ALA A 1 56 ? 4.058 -2.698 7.228 1.00 0.00 56 ALA A O 14
ATOM 16861 N N . ALA A 1 57 ? 5.092 -1.326 8.680 1.00 0.00 57 ALA A N 14
ATOM 16862 C CA . ALA A 1 57 ? 4.141 -0.241 8.503 1.00 0.00 57 ALA A CA 14
ATOM 16863 C C . ALA A 1 57 ? 4.632 0.683 7.399 1.00 0.00 57 ALA A C 14
ATOM 16864 O O . ALA A 1 57 ? 5.837 0.832 7.199 1.00 0.00 57 ALA A O 14
ATOM 16871 N N . ILE A 1 58 ? 3.706 1.292 6.670 1.00 0.00 58 ILE A N 14
ATOM 16872 C CA . ILE A 1 58 ? 4.064 2.184 5.578 1.00 0.00 58 ILE A CA 14
ATOM 16873 C C . ILE A 1 58 ? 3.418 3.553 5.761 1.00 0.00 58 ILE A C 14
ATOM 16874 O O . ILE A 1 58 ? 2.361 3.833 5.196 1.00 0.00 58 ILE A O 14
ATOM 16890 N N . PRO A 1 59 ? 4.042 4.414 6.576 1.00 0.00 59 PRO A N 14
ATOM 16891 C CA . PRO A 1 59 ? 3.526 5.757 6.867 1.00 0.00 59 PRO A CA 14
ATOM 16892 C C . PRO A 1 59 ? 3.521 6.696 5.663 1.00 0.00 59 PRO A C 14
ATOM 16893 O O . PRO A 1 59 ? 2.904 7.761 5.713 1.00 0.00 59 PRO A O 14
ATOM 16904 N N . MET A 1 60 ? 4.167 6.301 4.573 1.00 0.00 60 MET A N 14
ATOM 16905 C CA . MET A 1 60 ? 4.174 7.127 3.371 1.00 0.00 60 MET A CA 14
ATOM 16906 C C . MET A 1 60 ? 2.949 6.801 2.531 1.00 0.00 60 MET A C 14
ATOM 16907 O O . MET A 1 60 ? 2.339 7.676 1.917 1.00 0.00 60 MET A O 14
ATOM 16921 N N . ARG A 1 61 ? 2.605 5.519 2.520 1.00 0.00 61 ARG A N 14
ATOM 16922 C CA . ARG A 1 61 ? 1.457 5.030 1.767 1.00 0.00 61 ARG A CA 14
ATOM 16923 C C . ARG A 1 61 ? 0.173 5.192 2.577 1.00 0.00 61 ARG A C 14
ATOM 16924 O O . ARG A 1 61 ? -0.908 4.798 2.140 1.00 0.00 61 ARG A O 14
ATOM 16945 N N . GLY A 1 62 ? 0.312 5.782 3.760 1.00 0.00 62 GLY A N 14
ATOM 16946 C CA . GLY A 1 62 ? -0.832 6.000 4.623 1.00 0.00 62 GLY A CA 14
ATOM 16947 C C . GLY A 1 62 ? -1.040 4.871 5.610 1.00 0.00 62 GLY A C 14
ATOM 16948 O O . GLY A 1 62 ? -2.049 4.832 6.314 1.00 0.00 62 GLY A O 14
ATOM 16952 N N . ILE A 1 63 ? -0.084 3.951 5.668 1.00 0.00 63 ILE A N 14
ATOM 16953 C CA . ILE A 1 63 ? -0.165 2.818 6.577 1.00 0.00 63 ILE A CA 14
ATOM 16954 C C . ILE A 1 63 ? 0.645 3.096 7.842 1.00 0.00 63 ILE A C 14
ATOM 16955 O O . ILE A 1 63 ? 1.871 2.993 7.841 1.00 0.00 63 ILE A O 14
ATOM 16971 N N . THR A 1 64 ? -0.052 3.462 8.915 1.00 0.00 64 THR A N 14
ATOM 16972 C CA . THR A 1 64 ? 0.603 3.770 10.183 1.00 0.00 64 THR A CA 14
ATOM 16973 C C . THR A 1 64 ? 0.801 2.518 11.031 1.00 0.00 64 THR A C 14
ATOM 16974 O O . THR A 1 64 ? 1.640 2.497 11.932 1.00 0.00 64 THR A O 14
ATOM 16985 N N . GLU A 1 65 ? 0.046 1.470 10.728 1.00 0.00 65 GLU A N 14
ATOM 16986 C CA . GLU A 1 65 ? 0.164 0.214 11.452 1.00 0.00 65 GLU A CA 14
ATOM 16987 C C . GLU A 1 65 ? 0.962 -0.773 10.616 1.00 0.00 65 GLU A C 14
ATOM 16988 O O . GLU A 1 65 ? 0.880 -0.756 9.389 1.00 0.00 65 GLU A O 14
ATOM 17000 N N . PRO A 1 66 ? 1.757 -1.640 11.251 1.00 0.00 66 PRO A N 14
ATOM 17001 C CA . PRO A 1 66 ? 2.565 -2.608 10.518 1.00 0.00 66 PRO A CA 14
ATOM 17002 C C . PRO A 1 66 ? 1.704 -3.514 9.645 1.00 0.00 66 PRO A C 14
ATOM 17003 O O . PRO A 1 66 ? 0.791 -4.180 10.133 1.00 0.00 66 PRO A O 14
ATOM 17014 N N . GLU A 1 67 ? 2.000 -3.521 8.351 1.00 0.00 67 GLU A N 14
ATOM 17015 C CA . GLU A 1 67 ? 1.260 -4.325 7.391 1.00 0.00 67 GLU A CA 14
ATOM 17016 C C . GLU A 1 67 ? 2.205 -5.241 6.616 1.00 0.00 67 GLU A C 14
ATOM 17017 O O . GLU A 1 67 ? 3.424 -5.080 6.671 1.00 0.00 67 GLU A O 14
ATOM 17029 N N . ARG A 1 68 ? 1.636 -6.210 5.909 1.00 0.00 68 ARG A N 14
ATOM 17030 C CA . ARG A 1 68 ? 2.424 -7.165 5.138 1.00 0.00 68 ARG A CA 14
ATOM 17031 C C . ARG A 1 68 ? 3.060 -6.520 3.907 1.00 0.00 68 ARG A C 14
ATOM 17032 O O . ARG A 1 68 ? 2.427 -5.756 3.178 1.00 0.00 68 ARG A O 14
ATOM 17053 N N . VAL A 1 69 ? 4.323 -6.869 3.691 1.00 0.00 69 VAL A N 14
ATOM 17054 C CA . VAL A 1 69 ? 5.100 -6.381 2.556 1.00 0.00 69 VAL A CA 14
ATOM 17055 C C . VAL A 1 69 ? 6.060 -7.458 2.081 1.00 0.00 69 VAL A C 14
ATOM 17056 O O . VAL A 1 69 ? 6.131 -8.539 2.666 1.00 0.00 69 VAL A O 14
ATOM 17069 N N . CYS A 1 70 ? 6.823 -7.152 1.039 1.00 0.00 70 CYS A N 14
ATOM 17070 C CA . CYS A 1 70 ? 7.801 -8.087 0.515 1.00 0.00 70 CYS A CA 14
ATOM 17071 C C . CYS A 1 70 ? 9.162 -7.797 1.134 1.00 0.00 70 CYS A C 14
ATOM 17072 O O . CYS A 1 70 ? 9.251 -7.092 2.140 1.00 0.00 70 CYS A O 14
ATOM 17080 N N . ASP A 1 71 ? 10.215 -8.348 0.556 1.00 0.00 71 ASP A N 14
ATOM 17081 C CA . ASP A 1 71 ? 11.556 -8.137 1.097 1.00 0.00 71 ASP A CA 14
ATOM 17082 C C . ASP A 1 71 ? 12.149 -6.787 0.685 1.00 0.00 71 ASP A C 14
ATOM 17083 O O . ASP A 1 71 ? 12.740 -6.092 1.512 1.00 0.00 71 ASP A O 14
ATOM 17092 N N . ALA A 1 72 ? 12.005 -6.416 -0.582 1.00 0.00 72 ALA A N 14
ATOM 17093 C CA . ALA A 1 72 ? 12.550 -5.148 -1.063 1.00 0.00 72 ALA A CA 14
ATOM 17094 C C . ALA A 1 72 ? 11.830 -3.952 -0.447 1.00 0.00 72 ALA A C 14
ATOM 17095 O O . ALA A 1 72 ? 12.465 -2.997 0.000 1.00 0.00 72 ALA A O 14
ATOM 17102 N N . CYS A 1 73 ? 10.505 -4.013 -0.416 1.00 0.00 73 CYS A N 14
ATOM 17103 C CA . CYS A 1 73 ? 9.704 -2.938 0.155 1.00 0.00 73 CYS A CA 14
ATOM 17104 C C . CYS A 1 73 ? 9.996 -2.802 1.642 1.00 0.00 73 CYS A C 14
ATOM 17105 O O . CYS A 1 73 ? 10.131 -1.693 2.158 1.00 0.00 73 CYS A O 14
ATOM 17113 N N . TYR A 1 74 ? 10.116 -3.932 2.322 1.00 0.00 74 TYR A N 14
ATOM 17114 C CA . TYR A 1 74 ? 10.419 -3.921 3.744 1.00 0.00 74 TYR A CA 14
ATOM 17115 C C . TYR A 1 74 ? 11.709 -3.146 3.980 1.00 0.00 74 TYR A C 14
ATOM 17116 O O . TYR A 1 74 ? 11.820 -2.376 4.932 1.00 0.00 74 TYR A O 14
ATOM 17134 N N . LEU A 1 75 ? 12.678 -3.358 3.093 1.00 0.00 75 LEU A N 14
ATOM 17135 C CA . LEU A 1 75 ? 13.971 -2.687 3.182 1.00 0.00 75 LEU A CA 14
ATOM 17136 C C . LEU A 1 75 ? 13.883 -1.207 2.820 1.00 0.00 75 LEU A C 14
ATOM 17137 O O . LEU A 1 75 ? 14.363 -0.349 3.561 1.00 0.00 75 LEU A O 14
ATOM 17153 N N . ALA A 1 76 ? 13.289 -0.909 1.666 1.00 0.00 76 ALA A N 14
ATOM 17154 C CA . ALA A 1 76 ? 13.176 0.473 1.211 1.00 0.00 76 ALA A CA 14
ATOM 17155 C C . ALA A 1 76 ? 12.586 1.348 2.306 1.00 0.00 76 ALA A C 14
ATOM 17156 O O . ALA A 1 76 ? 13.135 2.403 2.626 1.00 0.00 76 ALA A O 14
ATOM 17163 N N . LEU A 1 77 ? 11.496 0.897 2.908 1.00 0.00 77 LEU A N 14
ATOM 17164 C CA . LEU A 1 77 ? 10.888 1.645 3.996 1.00 0.00 77 LEU A CA 14
ATOM 17165 C C . LEU A 1 77 ? 11.844 1.637 5.178 1.00 0.00 77 LEU A C 14
ATOM 17166 O O . LEU A 1 77 ? 12.058 2.648 5.846 1.00 0.00 77 LEU A O 14
ATOM 17182 N N . ARG A 1 78 ? 12.424 0.464 5.403 1.00 0.00 78 ARG A N 14
ATOM 17183 C CA . ARG A 1 78 ? 13.384 0.244 6.476 1.00 0.00 78 ARG A CA 14
ATOM 17184 C C . ARG A 1 78 ? 14.547 1.227 6.392 1.00 0.00 78 ARG A C 14
ATOM 17185 O O . ARG A 1 78 ? 15.234 1.471 7.385 1.00 0.00 78 ARG A O 14
ATOM 17206 N N . SER A 1 79 ? 14.767 1.792 5.210 1.00 0.00 79 SER A N 14
ATOM 17207 C CA . SER A 1 79 ? 15.853 2.750 5.028 1.00 0.00 79 SER A CA 14
ATOM 17208 C C . SER A 1 79 ? 15.315 4.177 5.024 1.00 0.00 79 SER A C 14
ATOM 17209 O O . SER A 1 79 ? 14.240 4.443 4.486 1.00 0.00 79 SER A O 14
ATOM 17217 N N . SER A 1 80 ? 16.065 5.088 5.632 1.00 0.00 80 SER A N 14
ATOM 17218 C CA . SER A 1 80 ? 15.663 6.488 5.704 1.00 0.00 80 SER A CA 14
ATOM 17219 C C . SER A 1 80 ? 16.174 7.283 4.504 1.00 0.00 80 SER A C 14
ATOM 17220 O O . SER A 1 80 ? 15.849 8.460 4.348 1.00 0.00 80 SER A O 14
ATOM 17228 N N . ASN A 1 81 ? 16.977 6.639 3.663 1.00 0.00 81 ASN A N 14
ATOM 17229 C CA . ASN A 1 81 ? 17.530 7.298 2.486 1.00 0.00 81 ASN A CA 14
ATOM 17230 C C . ASN A 1 81 ? 16.421 7.866 1.605 1.00 0.00 81 ASN A C 14
ATOM 17231 O O . ASN A 1 81 ? 16.595 8.903 0.965 1.00 0.00 81 ASN A O 14
ATOM 17242 N N . MET A 1 82 ? 15.285 7.180 1.574 1.00 0.00 82 MET A N 14
ATOM 17243 C CA . MET A 1 82 ? 14.153 7.618 0.767 1.00 0.00 82 MET A CA 14
ATOM 17244 C C . MET A 1 82 ? 13.681 9.006 1.187 1.00 0.00 82 MET A C 14
ATOM 17245 O O . MET A 1 82 ? 13.242 9.800 0.355 1.00 0.00 82 MET A O 14
ATOM 17259 N N . ALA A 1 83 ? 13.773 9.293 2.481 1.00 0.00 83 ALA A N 14
ATOM 17260 C CA . ALA A 1 83 ? 13.353 10.589 3.004 1.00 0.00 83 ALA A CA 14
ATOM 17261 C C . ALA A 1 83 ? 14.158 11.720 2.373 1.00 0.00 83 ALA A C 14
ATOM 17262 O O . ALA A 1 83 ? 15.356 11.581 2.127 1.00 0.00 83 ALA A O 14
ATOM 17269 N N . GLY A 1 84 ? 13.491 12.840 2.114 1.00 0.00 84 GLY A N 14
ATOM 17270 C CA . GLY A 1 84 ? 14.162 13.978 1.513 1.00 0.00 84 GLY A CA 14
ATOM 17271 C C . GLY A 1 84 ? 14.851 13.624 0.210 1.00 0.00 84 GLY A C 14
ATOM 17272 O O . GLY A 1 84 ? 14.258 12.870 -0.590 1.00 0.00 84 GLY A O 14
ATOM 17277 N N . GLY A 1 1 ? -10.704 16.136 -5.501 1.00 0.00 1 GLY A N 15
ATOM 17278 C CA . GLY A 1 1 ? -9.361 15.575 -5.186 1.00 0.00 1 GLY A CA 15
ATOM 17279 C C . GLY A 1 1 ? -8.983 15.754 -3.729 1.00 0.00 1 GLY A C 15
ATOM 17280 O O . GLY A 1 1 ? -9.802 16.189 -2.920 1.00 0.00 1 GLY A O 15
ATOM 17286 N N . PRO A 1 2 ? -7.735 15.424 -3.366 1.00 0.00 2 PRO A N 15
ATOM 17287 C CA . PRO A 1 2 ? -7.247 15.553 -1.989 1.00 0.00 2 PRO A CA 15
ATOM 17288 C C . PRO A 1 2 ? -7.337 16.985 -1.475 1.00 0.00 2 PRO A C 15
ATOM 17289 O O . PRO A 1 2 ? -7.140 17.938 -2.230 1.00 0.00 2 PRO A O 15
ATOM 17300 N N . LEU A 1 3 ? -7.634 17.133 -0.188 1.00 0.00 3 LEU A N 15
ATOM 17301 C CA . LEU A 1 3 ? -7.746 18.452 0.422 1.00 0.00 3 LEU A CA 15
ATOM 17302 C C . LEU A 1 3 ? -6.428 19.209 0.307 1.00 0.00 3 LEU A C 15
ATOM 17303 O O . LEU A 1 3 ? -6.410 20.429 0.151 1.00 0.00 3 LEU A O 15
ATOM 17319 N N . GLY A 1 4 ? -5.326 18.472 0.384 1.00 0.00 4 GLY A N 15
ATOM 17320 C CA . GLY A 1 4 ? -4.014 19.080 0.285 1.00 0.00 4 GLY A CA 15
ATOM 17321 C C . GLY A 1 4 ? -2.906 18.047 0.217 1.00 0.00 4 GLY A C 15
ATOM 17322 O O . GLY A 1 4 ? -3.173 16.848 0.142 1.00 0.00 4 GLY A O 15
ATOM 17326 N N . SER A 1 5 ? -1.662 18.511 0.245 1.00 0.00 5 SER A N 15
ATOM 17327 C CA . SER A 1 5 ? -0.516 17.612 0.187 1.00 0.00 5 SER A CA 15
ATOM 17328 C C . SER A 1 5 ? -0.517 16.665 1.381 1.00 0.00 5 SER A C 15
ATOM 17329 O O . SER A 1 5 ? -0.009 15.546 1.301 1.00 0.00 5 SER A O 15
ATOM 17337 N N . MET A 1 6 ? -1.093 17.123 2.488 1.00 0.00 6 MET A N 15
ATOM 17338 C CA . MET A 1 6 ? -1.165 16.323 3.704 1.00 0.00 6 MET A CA 15
ATOM 17339 C C . MET A 1 6 ? -1.943 15.033 3.467 1.00 0.00 6 MET A C 15
ATOM 17340 O O . MET A 1 6 ? -1.623 13.991 4.038 1.00 0.00 6 MET A O 15
ATOM 17354 N N . GLY A 1 7 ? -2.968 15.108 2.625 1.00 0.00 7 GLY A N 15
ATOM 17355 C CA . GLY A 1 7 ? -3.773 13.936 2.335 1.00 0.00 7 GLY A CA 15
ATOM 17356 C C . GLY A 1 7 ? -2.942 12.768 1.846 1.00 0.00 7 GLY A C 15
ATOM 17357 O O . GLY A 1 7 ? -2.568 12.712 0.674 1.00 0.00 7 GLY A O 15
ATOM 17361 N N . GLU A 1 8 ? -2.651 11.831 2.744 1.00 0.00 8 GLU A N 15
ATOM 17362 C CA . GLU A 1 8 ? -1.858 10.658 2.395 1.00 0.00 8 GLU A CA 15
ATOM 17363 C C . GLU A 1 8 ? -2.748 9.499 1.963 1.00 0.00 8 GLU A C 15
ATOM 17364 O O . GLU A 1 8 ? -2.284 8.366 1.837 1.00 0.00 8 GLU A O 15
ATOM 17376 N N . LYS A 1 9 ? -4.022 9.789 1.710 1.00 0.00 9 LYS A N 15
ATOM 17377 C CA . LYS A 1 9 ? -4.955 8.762 1.263 1.00 0.00 9 LYS A CA 15
ATOM 17378 C C . LYS A 1 9 ? -4.624 8.363 -0.173 1.00 0.00 9 LYS A C 15
ATOM 17379 O O . LYS A 1 9 ? -5.267 7.491 -0.758 1.00 0.00 9 LYS A O 15
ATOM 17398 N N . GLN A 1 10 ? -3.603 9.017 -0.724 1.00 0.00 10 GLN A N 15
ATOM 17399 C CA . GLN A 1 10 ? -3.145 8.763 -2.080 1.00 0.00 10 GLN A CA 15
ATOM 17400 C C . GLN A 1 10 ? -2.249 7.529 -2.132 1.00 0.00 10 GLN A C 15
ATOM 17401 O O . GLN A 1 10 ? -1.248 7.447 -1.420 1.00 0.00 10 GLN A O 15
ATOM 17415 N N . SER A 1 11 ? -2.609 6.572 -2.983 1.00 0.00 11 SER A N 15
ATOM 17416 C CA . SER A 1 11 ? -1.828 5.347 -3.125 1.00 0.00 11 SER A CA 15
ATOM 17417 C C . SER A 1 11 ? -1.668 4.969 -4.595 1.00 0.00 11 SER A C 15
ATOM 17418 O O . SER A 1 11 ? -2.591 5.138 -5.393 1.00 0.00 11 SER A O 15
ATOM 17426 N N . LYS A 1 12 ? -0.493 4.453 -4.946 1.00 0.00 12 LYS A N 15
ATOM 17427 C CA . LYS A 1 12 ? -0.214 4.047 -6.319 1.00 0.00 12 LYS A CA 15
ATOM 17428 C C . LYS A 1 12 ? 0.153 2.566 -6.391 1.00 0.00 12 LYS A C 15
ATOM 17429 O O . LYS A 1 12 ? 0.775 2.118 -7.354 1.00 0.00 12 LYS A O 15
ATOM 17448 N N . GLY A 1 13 ? -0.225 1.814 -5.362 1.00 0.00 13 GLY A N 15
ATOM 17449 C CA . GLY A 1 13 ? 0.084 0.396 -5.324 1.00 0.00 13 GLY A CA 15
ATOM 17450 C C . GLY A 1 13 ? -0.501 -0.374 -6.493 1.00 0.00 13 GLY A C 15
ATOM 17451 O O . GLY A 1 13 ? -1.647 -0.822 -6.439 1.00 0.00 13 GLY A O 15
ATOM 17455 N N . TYR A 1 14 ? 0.292 -0.539 -7.548 1.00 0.00 14 TYR A N 15
ATOM 17456 C CA . TYR A 1 14 ? -0.155 -1.274 -8.727 1.00 0.00 14 TYR A CA 15
ATOM 17457 C C . TYR A 1 14 ? -0.034 -2.776 -8.497 1.00 0.00 14 TYR A C 15
ATOM 17458 O O . TYR A 1 14 ? 1.045 -3.281 -8.191 1.00 0.00 14 TYR A O 15
ATOM 17476 N N . TRP A 1 15 ? -1.146 -3.482 -8.652 1.00 0.00 15 TRP A N 15
ATOM 17477 C CA . TRP A 1 15 ? -1.168 -4.932 -8.463 1.00 0.00 15 TRP A CA 15
ATOM 17478 C C . TRP A 1 15 ? -0.912 -5.663 -9.780 1.00 0.00 15 TRP A C 15
ATOM 17479 O O . TRP A 1 15 ? -1.691 -5.546 -10.726 1.00 0.00 15 TRP A O 15
ATOM 17500 N N . GLN A 1 16 ? 0.169 -6.440 -9.824 1.00 0.00 16 GLN A N 15
ATOM 17501 C CA . GLN A 1 16 ? 0.514 -7.217 -11.011 1.00 0.00 16 GLN A CA 15
ATOM 17502 C C . GLN A 1 16 ? -0.292 -8.516 -11.038 1.00 0.00 16 GLN A C 15
ATOM 17503 O O . GLN A 1 16 ? -0.415 -9.209 -10.030 1.00 0.00 16 GLN A O 15
ATOM 17517 N N . GLU A 1 17 ? -0.872 -8.804 -12.200 1.00 0.00 17 GLU A N 15
ATOM 17518 C CA . GLU A 1 17 ? -1.720 -9.981 -12.392 1.00 0.00 17 GLU A CA 15
ATOM 17519 C C . GLU A 1 17 ? -0.975 -11.304 -12.220 1.00 0.00 17 GLU A C 15
ATOM 17520 O O . GLU A 1 17 ? 0.234 -11.394 -12.435 1.00 0.00 17 GLU A O 15
ATOM 17532 N N . ASP A 1 18 ? -1.735 -12.334 -11.848 1.00 0.00 18 ASP A N 15
ATOM 17533 C CA . ASP A 1 18 ? -1.207 -13.682 -11.657 1.00 0.00 18 ASP A CA 15
ATOM 17534 C C . ASP A 1 18 ? -0.457 -14.169 -12.888 1.00 0.00 18 ASP A C 15
ATOM 17535 O O . ASP A 1 18 ? 0.694 -14.597 -12.803 1.00 0.00 18 ASP A O 15
ATOM 17544 N N . GLU A 1 19 ? -1.131 -14.123 -14.028 1.00 0.00 19 GLU A N 15
ATOM 17545 C CA . GLU A 1 19 ? -0.547 -14.586 -15.282 1.00 0.00 19 GLU A CA 15
ATOM 17546 C C . GLU A 1 19 ? 0.692 -13.785 -15.659 1.00 0.00 19 GLU A C 15
ATOM 17547 O O . GLU A 1 19 ? 1.684 -14.345 -16.123 1.00 0.00 19 GLU A O 15
ATOM 17559 N N . ASP A 1 20 ? 0.638 -12.479 -15.447 1.00 0.00 20 ASP A N 15
ATOM 17560 C CA . ASP A 1 20 ? 1.771 -11.616 -15.758 1.00 0.00 20 ASP A CA 15
ATOM 17561 C C . ASP A 1 20 ? 2.917 -11.876 -14.785 1.00 0.00 20 ASP A C 15
ATOM 17562 O O . ASP A 1 20 ? 4.092 -11.755 -15.134 1.00 0.00 20 ASP A O 15
ATOM 17571 N N . ALA A 1 21 ? 2.552 -12.241 -13.559 1.00 0.00 21 ALA A N 15
ATOM 17572 C CA . ALA A 1 21 ? 3.528 -12.535 -12.515 1.00 0.00 21 ALA A CA 15
ATOM 17573 C C . ALA A 1 21 ? 3.448 -14.002 -12.100 1.00 0.00 21 ALA A C 15
ATOM 17574 O O . ALA A 1 21 ? 2.944 -14.330 -11.027 1.00 0.00 21 ALA A O 15
ATOM 17581 N N . PRO A 1 22 ? 3.944 -14.904 -12.961 1.00 0.00 22 PRO A N 15
ATOM 17582 C CA . PRO A 1 22 ? 3.933 -16.349 -12.703 1.00 0.00 22 PRO A CA 15
ATOM 17583 C C . PRO A 1 22 ? 4.991 -16.778 -11.693 1.00 0.00 22 PRO A C 15
ATOM 17584 O O . PRO A 1 22 ? 4.983 -17.906 -11.200 1.00 0.00 22 PRO A O 15
ATOM 17595 N N . ALA A 1 23 ? 5.893 -15.858 -11.386 1.00 0.00 23 ALA A N 15
ATOM 17596 C CA . ALA A 1 23 ? 6.961 -16.115 -10.428 1.00 0.00 23 ALA A CA 15
ATOM 17597 C C . ALA A 1 23 ? 7.113 -14.939 -9.473 1.00 0.00 23 ALA A C 15
ATOM 17598 O O . ALA A 1 23 ? 6.707 -13.820 -9.788 1.00 0.00 23 ALA A O 15
ATOM 17605 N N . CYS A 1 24 ? 7.680 -15.193 -8.298 1.00 0.00 24 CYS A N 15
ATOM 17606 C CA . CYS A 1 24 ? 7.860 -14.150 -7.296 1.00 0.00 24 CYS A CA 15
ATOM 17607 C C . CYS A 1 24 ? 8.789 -13.050 -7.792 1.00 0.00 24 CYS A C 15
ATOM 17608 O O . CYS A 1 24 ? 9.932 -13.305 -8.169 1.00 0.00 24 CYS A O 15
ATOM 17616 N N . ASN A 1 25 ? 8.287 -11.823 -7.769 1.00 0.00 25 ASN A N 15
ATOM 17617 C CA . ASN A 1 25 ? 9.055 -10.661 -8.195 1.00 0.00 25 ASN A CA 15
ATOM 17618 C C . ASN A 1 25 ? 10.310 -10.485 -7.345 1.00 0.00 25 ASN A C 15
ATOM 17619 O O . ASN A 1 25 ? 11.291 -9.888 -7.790 1.00 0.00 25 ASN A O 15
ATOM 17630 N N . GLY A 1 26 ? 10.265 -10.977 -6.111 1.00 0.00 26 GLY A N 15
ATOM 17631 C CA . GLY A 1 26 ? 11.398 -10.827 -5.214 1.00 0.00 26 GLY A CA 15
ATOM 17632 C C . GLY A 1 26 ? 12.453 -11.910 -5.353 1.00 0.00 26 GLY A C 15
ATOM 17633 O O . GLY A 1 26 ? 13.628 -11.608 -5.561 1.00 0.00 26 GLY A O 15
ATOM 17637 N N . CYS A 1 27 ? 12.054 -13.171 -5.204 1.00 0.00 27 CYS A N 15
ATOM 17638 C CA . CYS A 1 27 ? 13.004 -14.278 -5.282 1.00 0.00 27 CYS A CA 15
ATOM 17639 C C . CYS A 1 27 ? 12.898 -15.058 -6.590 1.00 0.00 27 CYS A C 15
ATOM 17640 O O . CYS A 1 27 ? 13.670 -15.989 -6.821 1.00 0.00 27 CYS A O 15
ATOM 17648 N N . GLY A 1 28 ? 11.966 -14.677 -7.456 1.00 0.00 28 GLY A N 15
ATOM 17649 C CA . GLY A 1 28 ? 11.826 -15.360 -8.730 1.00 0.00 28 GLY A CA 15
ATOM 17650 C C . GLY A 1 28 ? 11.264 -16.766 -8.609 1.00 0.00 28 GLY A C 15
ATOM 17651 O O . GLY A 1 28 ? 11.282 -17.524 -9.578 1.00 0.00 28 GLY A O 15
ATOM 17655 N N . CYS A 1 29 ? 10.762 -17.122 -7.430 1.00 0.00 29 CYS A N 15
ATOM 17656 C CA . CYS A 1 29 ? 10.199 -18.455 -7.228 1.00 0.00 29 CYS A CA 15
ATOM 17657 C C . CYS A 1 29 ? 8.862 -18.583 -7.950 1.00 0.00 29 CYS A C 15
ATOM 17658 O O . CYS A 1 29 ? 8.090 -17.629 -8.022 1.00 0.00 29 CYS A O 15
ATOM 17666 N N . VAL A 1 30 ? 8.605 -19.765 -8.498 1.00 0.00 30 VAL A N 15
ATOM 17667 C CA . VAL A 1 30 ? 7.368 -20.009 -9.234 1.00 0.00 30 VAL A CA 15
ATOM 17668 C C . VAL A 1 30 ? 6.205 -20.309 -8.298 1.00 0.00 30 VAL A C 15
ATOM 17669 O O . VAL A 1 30 ? 6.344 -21.069 -7.339 1.00 0.00 30 VAL A O 15
ATOM 17682 N N . PHE A 1 31 ? 5.057 -19.718 -8.594 1.00 0.00 31 PHE A N 15
ATOM 17683 C CA . PHE A 1 31 ? 3.862 -19.934 -7.792 1.00 0.00 31 PHE A CA 15
ATOM 17684 C C . PHE A 1 31 ? 3.173 -21.225 -8.217 1.00 0.00 31 PHE A C 15
ATOM 17685 O O . PHE A 1 31 ? 2.997 -21.495 -9.405 1.00 0.00 31 PHE A O 15
ATOM 17702 N N . THR A 1 32 ? 2.799 -22.016 -7.223 1.00 0.00 32 THR A N 15
ATOM 17703 C CA . THR A 1 32 ? 2.137 -23.291 -7.456 1.00 0.00 32 THR A CA 15
ATOM 17704 C C . THR A 1 32 ? 0.828 -23.378 -6.682 1.00 0.00 32 THR A C 15
ATOM 17705 O O . THR A 1 32 ? 0.539 -22.535 -5.833 1.00 0.00 32 THR A O 15
ATOM 17716 N N . THR A 1 33 ? 0.042 -24.404 -6.980 1.00 0.00 33 THR A N 15
ATOM 17717 C CA . THR A 1 33 ? -1.238 -24.607 -6.314 1.00 0.00 33 THR A CA 15
ATOM 17718 C C . THR A 1 33 ? -1.102 -24.486 -4.800 1.00 0.00 33 THR A C 15
ATOM 17719 O O . THR A 1 33 ? -1.935 -23.856 -4.146 1.00 0.00 33 THR A O 15
ATOM 17730 N N . THR A 1 34 ? -0.060 -25.091 -4.239 1.00 0.00 34 THR A N 15
ATOM 17731 C CA . THR A 1 34 ? 0.151 -25.036 -2.796 1.00 0.00 34 THR A CA 15
ATOM 17732 C C . THR A 1 34 ? 0.493 -23.619 -2.345 1.00 0.00 34 THR A C 15
ATOM 17733 O O . THR A 1 34 ? 0.083 -23.194 -1.266 1.00 0.00 34 THR A O 15
ATOM 17744 N N . VAL A 1 35 ? 1.243 -22.885 -3.160 1.00 0.00 35 VAL A N 15
ATOM 17745 C CA . VAL A 1 35 ? 1.619 -21.523 -2.806 1.00 0.00 35 VAL A CA 15
ATOM 17746 C C . VAL A 1 35 ? 0.567 -20.520 -3.251 1.00 0.00 35 VAL A C 15
ATOM 17747 O O . VAL A 1 35 ? 0.353 -20.301 -4.444 1.00 0.00 35 VAL A O 15
ATOM 17760 N N . ARG A 1 36 ? -0.072 -19.909 -2.271 1.00 0.00 36 ARG A N 15
ATOM 17761 C CA . ARG A 1 36 ? -1.097 -18.907 -2.522 1.00 0.00 36 ARG A CA 15
ATOM 17762 C C . ARG A 1 36 ? -0.458 -17.609 -2.998 1.00 0.00 36 ARG A C 15
ATOM 17763 O O . ARG A 1 36 ? 0.637 -17.247 -2.570 1.00 0.00 36 ARG A O 15
ATOM 17784 N N . ARG A 1 37 ? -1.152 -16.917 -3.891 1.00 0.00 37 ARG A N 15
ATOM 17785 C CA . ARG A 1 37 ? -0.660 -15.661 -4.437 1.00 0.00 37 ARG A CA 15
ATOM 17786 C C . ARG A 1 37 ? -0.985 -14.499 -3.508 1.00 0.00 37 ARG A C 15
ATOM 17787 O O . ARG A 1 37 ? -2.068 -14.444 -2.924 1.00 0.00 37 ARG A O 15
ATOM 17808 N N . HIS A 1 38 ? -0.041 -13.575 -3.370 1.00 0.00 38 HIS A N 15
ATOM 17809 C CA . HIS A 1 38 ? -0.233 -12.420 -2.504 1.00 0.00 38 HIS A CA 15
ATOM 17810 C C . HIS A 1 38 ? 0.413 -11.169 -3.093 1.00 0.00 38 HIS A C 15
ATOM 17811 O O . HIS A 1 38 ? 1.189 -11.245 -4.046 1.00 0.00 38 HIS A O 15
ATOM 17826 N N . HIS A 1 39 ? 0.075 -10.020 -2.523 1.00 0.00 39 HIS A N 15
ATOM 17827 C CA . HIS A 1 39 ? 0.613 -8.749 -2.998 1.00 0.00 39 HIS A CA 15
ATOM 17828 C C . HIS A 1 39 ? 1.163 -7.914 -1.847 1.00 0.00 39 HIS A C 15
ATOM 17829 O O . HIS A 1 39 ? 0.635 -7.949 -0.736 1.00 0.00 39 HIS A O 15
ATOM 17844 N N . CYS A 1 40 ? 2.205 -7.137 -2.129 1.00 0.00 40 CYS A N 15
ATOM 17845 C CA . CYS A 1 40 ? 2.812 -6.256 -1.141 1.00 0.00 40 CYS A CA 15
ATOM 17846 C C . CYS A 1 40 ? 2.134 -4.887 -1.222 1.00 0.00 40 CYS A C 15
ATOM 17847 O O . CYS A 1 40 ? 1.833 -4.399 -2.311 1.00 0.00 40 CYS A O 15
ATOM 17855 N N . ARG A 1 41 ? 1.856 -4.295 -0.063 1.00 0.00 41 ARG A N 15
ATOM 17856 C CA . ARG A 1 41 ? 1.165 -3.005 -0.001 1.00 0.00 41 ARG A CA 15
ATOM 17857 C C . ARG A 1 41 ? 2.054 -1.838 -0.424 1.00 0.00 41 ARG A C 15
ATOM 17858 O O . ARG A 1 41 ? 1.592 -0.700 -0.514 1.00 0.00 41 ARG A O 15
ATOM 17879 N N . ASN A 1 42 ? 3.323 -2.115 -0.681 1.00 0.00 42 ASN A N 15
ATOM 17880 C CA . ASN A 1 42 ? 4.265 -1.079 -1.089 1.00 0.00 42 ASN A CA 15
ATOM 17881 C C . ASN A 1 42 ? 4.518 -1.109 -2.595 1.00 0.00 42 ASN A C 15
ATOM 17882 O O . ASN A 1 42 ? 4.078 -0.220 -3.322 1.00 0.00 42 ASN A O 15
ATOM 17893 N N . CYS A 1 43 ? 5.248 -2.117 -3.055 1.00 0.00 43 CYS A N 15
ATOM 17894 C CA . CYS A 1 43 ? 5.576 -2.236 -4.474 1.00 0.00 43 CYS A CA 15
ATOM 17895 C C . CYS A 1 43 ? 4.376 -2.697 -5.299 1.00 0.00 43 CYS A C 15
ATOM 17896 O O . CYS A 1 43 ? 4.294 -2.422 -6.496 1.00 0.00 43 CYS A O 15
ATOM 17904 N N . GLY A 1 44 ? 3.441 -3.380 -4.650 1.00 0.00 44 GLY A N 15
ATOM 17905 C CA . GLY A 1 44 ? 2.250 -3.844 -5.342 1.00 0.00 44 GLY A CA 15
ATOM 17906 C C . GLY A 1 44 ? 2.519 -5.017 -6.264 1.00 0.00 44 GLY A C 15
ATOM 17907 O O . GLY A 1 44 ? 1.729 -5.304 -7.162 1.00 0.00 44 GLY A O 15
ATOM 17911 N N . TYR A 1 45 ? 3.630 -5.705 -6.036 1.00 0.00 45 TYR A N 15
ATOM 17912 C CA . TYR A 1 45 ? 3.996 -6.860 -6.844 1.00 0.00 45 TYR A CA 15
ATOM 17913 C C . TYR A 1 45 ? 3.581 -8.148 -6.154 1.00 0.00 45 TYR A C 15
ATOM 17914 O O . TYR A 1 45 ? 3.253 -8.152 -4.967 1.00 0.00 45 TYR A O 15
ATOM 17932 N N . VAL A 1 46 ? 3.589 -9.238 -6.907 1.00 0.00 46 VAL A N 15
ATOM 17933 C CA . VAL A 1 46 ? 3.202 -10.527 -6.358 1.00 0.00 46 VAL A CA 15
ATOM 17934 C C . VAL A 1 46 ? 4.355 -11.164 -5.592 1.00 0.00 46 VAL A C 15
ATOM 17935 O O . VAL A 1 46 ? 5.464 -11.293 -6.110 1.00 0.00 46 VAL A O 15
ATOM 17948 N N . LEU A 1 47 ? 4.077 -11.568 -4.360 1.00 0.00 47 LEU A N 15
ATOM 17949 C CA . LEU A 1 47 ? 5.078 -12.205 -3.515 1.00 0.00 47 LEU A CA 15
ATOM 17950 C C . LEU A 1 47 ? 4.518 -13.475 -2.887 1.00 0.00 47 LEU A C 15
ATOM 17951 O O . LEU A 1 47 ? 3.384 -13.490 -2.409 1.00 0.00 47 LEU A O 15
ATOM 17967 N N . CYS A 1 48 ? 5.327 -14.527 -2.851 1.00 0.00 48 CYS A N 15
ATOM 17968 C CA . CYS A 1 48 ? 4.906 -15.775 -2.234 1.00 0.00 48 CYS A CA 15
ATOM 17969 C C . CYS A 1 48 ? 4.986 -15.624 -0.722 1.00 0.00 48 CYS A C 15
ATOM 17970 O O . CYS A 1 48 ? 5.409 -14.577 -0.230 1.00 0.00 48 CYS A O 15
ATOM 17978 N N . GLY A 1 49 ? 4.582 -16.644 0.025 1.00 0.00 49 GLY A N 15
ATOM 17979 C CA . GLY A 1 49 ? 4.634 -16.541 1.470 1.00 0.00 49 GLY A CA 15
ATOM 17980 C C . GLY A 1 49 ? 6.008 -16.140 1.970 1.00 0.00 49 GLY A C 15
ATOM 17981 O O . GLY A 1 49 ? 6.144 -15.168 2.712 1.00 0.00 49 GLY A O 15
ATOM 17985 N N . ASP A 1 50 ? 7.023 -16.895 1.559 1.00 0.00 50 ASP A N 15
ATOM 17986 C CA . ASP A 1 50 ? 8.402 -16.637 1.968 1.00 0.00 50 ASP A CA 15
ATOM 17987 C C . ASP A 1 50 ? 8.858 -15.217 1.653 1.00 0.00 50 ASP A C 15
ATOM 17988 O O . ASP A 1 50 ? 9.633 -14.622 2.400 1.00 0.00 50 ASP A O 15
ATOM 17997 N N . CYS A 1 51 ? 8.376 -14.683 0.537 1.00 0.00 51 CYS A N 15
ATOM 17998 C CA . CYS A 1 51 ? 8.739 -13.335 0.118 1.00 0.00 51 CYS A CA 15
ATOM 17999 C C . CYS A 1 51 ? 7.786 -12.299 0.701 1.00 0.00 51 CYS A C 15
ATOM 18000 O O . CYS A 1 51 ? 7.971 -11.097 0.508 1.00 0.00 51 CYS A O 15
ATOM 18008 N N . SER A 1 52 ? 6.778 -12.767 1.427 1.00 0.00 52 SER A N 15
ATOM 18009 C CA . SER A 1 52 ? 5.807 -11.885 2.054 1.00 0.00 52 SER A CA 15
ATOM 18010 C C . SER A 1 52 ? 5.602 -12.292 3.509 1.00 0.00 52 SER A C 15
ATOM 18011 O O . SER A 1 52 ? 4.556 -12.023 4.100 1.00 0.00 52 SER A O 15
ATOM 18019 N N . ARG A 1 53 ? 6.619 -12.930 4.084 1.00 0.00 53 ARG A N 15
ATOM 18020 C CA . ARG A 1 53 ? 6.560 -13.361 5.475 1.00 0.00 53 ARG A CA 15
ATOM 18021 C C . ARG A 1 53 ? 6.812 -12.190 6.421 1.00 0.00 53 ARG A C 15
ATOM 18022 O O . ARG A 1 53 ? 6.432 -12.240 7.591 1.00 0.00 53 ARG A O 15
ATOM 18043 N N . HIS A 1 54 ? 7.464 -11.140 5.924 1.00 0.00 54 HIS A N 15
ATOM 18044 C CA . HIS A 1 54 ? 7.767 -9.979 6.755 1.00 0.00 54 HIS A CA 15
ATOM 18045 C C . HIS A 1 54 ? 6.546 -9.090 6.948 1.00 0.00 54 HIS A C 15
ATOM 18046 O O . HIS A 1 54 ? 5.573 -9.171 6.197 1.00 0.00 54 HIS A O 15
ATOM 18061 N N . ARG A 1 55 ? 6.623 -8.226 7.952 1.00 0.00 55 ARG A N 15
ATOM 18062 C CA . ARG A 1 55 ? 5.545 -7.293 8.247 1.00 0.00 55 ARG A CA 15
ATOM 18063 C C . ARG A 1 55 ? 6.120 -5.922 8.598 1.00 0.00 55 ARG A C 15
ATOM 18064 O O . ARG A 1 55 ? 7.102 -5.820 9.333 1.00 0.00 55 ARG A O 15
ATOM 18085 N N . ALA A 1 56 ? 5.506 -4.876 8.068 1.00 0.00 56 ALA A N 15
ATOM 18086 C CA . ALA A 1 56 ? 5.971 -3.516 8.328 1.00 0.00 56 ALA A CA 15
ATOM 18087 C C . ALA A 1 56 ? 4.882 -2.487 8.074 1.00 0.00 56 ALA A C 15
ATOM 18088 O O . ALA A 1 56 ? 3.986 -2.708 7.258 1.00 0.00 56 ALA A O 15
ATOM 18095 N N . ALA A 1 57 ? 4.981 -1.347 8.749 1.00 0.00 57 ALA A N 15
ATOM 18096 C CA . ALA A 1 57 ? 4.024 -0.266 8.569 1.00 0.00 57 ALA A CA 15
ATOM 18097 C C . ALA A 1 57 ? 4.514 0.660 7.468 1.00 0.00 57 ALA A C 15
ATOM 18098 O O . ALA A 1 57 ? 5.719 0.776 7.243 1.00 0.00 57 ALA A O 15
ATOM 18105 N N . ILE A 1 58 ? 3.592 1.306 6.769 1.00 0.00 58 ILE A N 15
ATOM 18106 C CA . ILE A 1 58 ? 3.953 2.202 5.682 1.00 0.00 58 ILE A CA 15
ATOM 18107 C C . ILE A 1 58 ? 3.300 3.569 5.859 1.00 0.00 58 ILE A C 15
ATOM 18108 O O . ILE A 1 58 ? 2.249 3.848 5.281 1.00 0.00 58 ILE A O 15
ATOM 18124 N N . PRO A 1 59 ? 3.912 4.433 6.682 1.00 0.00 59 PRO A N 15
ATOM 18125 C CA . PRO A 1 59 ? 3.391 5.774 6.967 1.00 0.00 59 PRO A CA 15
ATOM 18126 C C . PRO A 1 59 ? 3.398 6.711 5.763 1.00 0.00 59 PRO A C 15
ATOM 18127 O O . PRO A 1 59 ? 2.786 7.779 5.807 1.00 0.00 59 PRO A O 15
ATOM 18138 N N . MET A 1 60 ? 4.052 6.312 4.677 1.00 0.00 60 MET A N 15
ATOM 18139 C CA . MET A 1 60 ? 4.071 7.138 3.476 1.00 0.00 60 MET A CA 15
ATOM 18140 C C . MET A 1 60 ? 2.853 6.811 2.627 1.00 0.00 60 MET A C 15
ATOM 18141 O O . MET A 1 60 ? 2.245 7.686 2.010 1.00 0.00 60 MET A O 15
ATOM 18155 N N . ARG A 1 61 ? 2.507 5.532 2.619 1.00 0.00 61 ARG A N 15
ATOM 18156 C CA . ARG A 1 61 ? 1.361 5.043 1.868 1.00 0.00 61 ARG A CA 15
ATOM 18157 C C . ARG A 1 61 ? 0.079 5.223 2.676 1.00 0.00 61 ARG A C 15
ATOM 18158 O O . ARG A 1 61 ? -1.007 4.841 2.242 1.00 0.00 61 ARG A O 15
ATOM 18179 N N . GLY A 1 62 ? 0.228 5.813 3.858 1.00 0.00 62 GLY A N 15
ATOM 18180 C CA . GLY A 1 62 ? -0.911 6.045 4.724 1.00 0.00 62 GLY A CA 15
ATOM 18181 C C . GLY A 1 62 ? -1.123 4.918 5.713 1.00 0.00 62 GLY A C 15
ATOM 18182 O O . GLY A 1 62 ? -2.123 4.893 6.429 1.00 0.00 62 GLY A O 15
ATOM 18186 N N . ILE A 1 63 ? -0.179 3.983 5.754 1.00 0.00 63 ILE A N 15
ATOM 18187 C CA . ILE A 1 63 ? -0.262 2.850 6.662 1.00 0.00 63 ILE A CA 15
ATOM 18188 C C . ILE A 1 63 ? 0.544 3.128 7.928 1.00 0.00 63 ILE A C 15
ATOM 18189 O O . ILE A 1 63 ? 1.769 3.010 7.935 1.00 0.00 63 ILE A O 15
ATOM 18205 N N . THR A 1 64 ? -0.153 3.509 8.995 1.00 0.00 64 THR A N 15
ATOM 18206 C CA . THR A 1 64 ? 0.500 3.819 10.263 1.00 0.00 64 THR A CA 15
ATOM 18207 C C . THR A 1 64 ? 0.706 2.567 11.107 1.00 0.00 64 THR A C 15
ATOM 18208 O O . THR A 1 64 ? 1.540 2.548 12.012 1.00 0.00 64 THR A O 15
ATOM 18219 N N . GLU A 1 65 ? -0.041 1.514 10.796 1.00 0.00 65 GLU A N 15
ATOM 18220 C CA . GLU A 1 65 ? 0.082 0.255 11.517 1.00 0.00 65 GLU A CA 15
ATOM 18221 C C . GLU A 1 65 ? 0.874 -0.735 10.676 1.00 0.00 65 GLU A C 15
ATOM 18222 O O . GLU A 1 65 ? 0.793 -0.713 9.449 1.00 0.00 65 GLU A O 15
ATOM 18234 N N . PRO A 1 66 ? 1.664 -1.611 11.310 1.00 0.00 66 PRO A N 15
ATOM 18235 C CA . PRO A 1 66 ? 2.470 -2.587 10.579 1.00 0.00 66 PRO A CA 15
ATOM 18236 C C . PRO A 1 66 ? 1.612 -3.497 9.709 1.00 0.00 66 PRO A C 15
ATOM 18237 O O . PRO A 1 66 ? 0.689 -4.155 10.193 1.00 0.00 66 PRO A O 15
ATOM 18248 N N . GLU A 1 67 ? 1.919 -3.516 8.416 1.00 0.00 67 GLU A N 15
ATOM 18249 C CA . GLU A 1 67 ? 1.186 -4.324 7.453 1.00 0.00 67 GLU A CA 15
ATOM 18250 C C . GLU A 1 67 ? 2.136 -5.234 6.678 1.00 0.00 67 GLU A C 15
ATOM 18251 O O . GLU A 1 67 ? 3.355 -5.065 6.733 1.00 0.00 67 GLU A O 15
ATOM 18263 N N . ARG A 1 68 ? 1.573 -6.206 5.968 1.00 0.00 68 ARG A N 15
ATOM 18264 C CA . ARG A 1 68 ? 2.371 -7.154 5.194 1.00 0.00 68 ARG A CA 15
ATOM 18265 C C . ARG A 1 68 ? 3.023 -6.498 3.978 1.00 0.00 68 ARG A C 15
ATOM 18266 O O . ARG A 1 68 ? 2.401 -5.722 3.252 1.00 0.00 68 ARG A O 15
ATOM 18287 N N . VAL A 1 69 ? 4.288 -6.848 3.773 1.00 0.00 69 VAL A N 15
ATOM 18288 C CA . VAL A 1 69 ? 5.084 -6.347 2.657 1.00 0.00 69 VAL A CA 15
ATOM 18289 C C . VAL A 1 69 ? 6.057 -7.420 2.192 1.00 0.00 69 VAL A C 15
ATOM 18290 O O . VAL A 1 69 ? 6.109 -8.509 2.761 1.00 0.00 69 VAL A O 15
ATOM 18303 N N . CYS A 1 70 ? 6.847 -7.101 1.175 1.00 0.00 70 CYS A N 15
ATOM 18304 C CA . CYS A 1 70 ? 7.836 -8.028 0.660 1.00 0.00 70 CYS A CA 15
ATOM 18305 C C . CYS A 1 70 ? 9.187 -7.733 1.298 1.00 0.00 70 CYS A C 15
ATOM 18306 O O . CYS A 1 70 ? 9.255 -7.059 2.327 1.00 0.00 70 CYS A O 15
ATOM 18314 N N . ASP A 1 71 ? 10.257 -8.248 0.712 1.00 0.00 71 ASP A N 15
ATOM 18315 C CA . ASP A 1 71 ? 11.590 -8.028 1.274 1.00 0.00 71 ASP A CA 15
ATOM 18316 C C . ASP A 1 71 ? 12.191 -6.680 0.862 1.00 0.00 71 ASP A C 15
ATOM 18317 O O . ASP A 1 71 ? 12.791 -5.993 1.688 1.00 0.00 71 ASP A O 15
ATOM 18326 N N . ALA A 1 72 ? 12.042 -6.303 -0.402 1.00 0.00 72 ALA A N 15
ATOM 18327 C CA . ALA A 1 72 ? 12.592 -5.033 -0.881 1.00 0.00 72 ALA A CA 15
ATOM 18328 C C . ALA A 1 72 ? 11.866 -3.838 -0.268 1.00 0.00 72 ALA A C 15
ATOM 18329 O O . ALA A 1 72 ? 12.497 -2.879 0.178 1.00 0.00 72 ALA A O 15
ATOM 18336 N N . CYS A 1 73 ? 10.543 -3.903 -0.244 1.00 0.00 73 CYS A N 15
ATOM 18337 C CA . CYS A 1 73 ? 9.731 -2.832 0.321 1.00 0.00 73 CYS A CA 15
ATOM 18338 C C . CYS A 1 73 ? 10.014 -2.685 1.806 1.00 0.00 73 CYS A C 15
ATOM 18339 O O . CYS A 1 73 ? 10.131 -1.570 2.315 1.00 0.00 73 CYS A O 15
ATOM 18347 N N . TYR A 1 74 ? 10.144 -3.807 2.493 1.00 0.00 74 TYR A N 15
ATOM 18348 C CA . TYR A 1 74 ? 10.439 -3.779 3.914 1.00 0.00 74 TYR A CA 15
ATOM 18349 C C . TYR A 1 74 ? 11.720 -2.991 4.148 1.00 0.00 74 TYR A C 15
ATOM 18350 O O . TYR A 1 74 ? 11.828 -2.227 5.105 1.00 0.00 74 TYR A O 15
ATOM 18368 N N . LEU A 1 75 ? 12.687 -3.188 3.257 1.00 0.00 75 LEU A N 15
ATOM 18369 C CA . LEU A 1 75 ? 13.973 -2.503 3.344 1.00 0.00 75 LEU A CA 15
ATOM 18370 C C . LEU A 1 75 ? 13.869 -1.025 2.975 1.00 0.00 75 LEU A C 15
ATOM 18371 O O . LEU A 1 75 ? 14.344 -0.161 3.711 1.00 0.00 75 LEU A O 15
ATOM 18387 N N . ALA A 1 76 ? 13.268 -0.735 1.822 1.00 0.00 76 ALA A N 15
ATOM 18388 C CA . ALA A 1 76 ? 13.138 0.648 1.365 1.00 0.00 76 ALA A CA 15
ATOM 18389 C C . ALA A 1 76 ? 12.520 1.509 2.453 1.00 0.00 76 ALA A C 15
ATOM 18390 O O . ALA A 1 76 ? 13.038 2.578 2.776 1.00 0.00 76 ALA A O 15
ATOM 18397 N N . LEU A 1 77 ? 11.438 1.030 3.046 1.00 0.00 77 LEU A N 15
ATOM 18398 C CA . LEU A 1 77 ? 10.802 1.760 4.129 1.00 0.00 77 LEU A CA 15
ATOM 18399 C C . LEU A 1 77 ? 11.769 1.803 5.302 1.00 0.00 77 LEU A C 15
ATOM 18400 O O . LEU A 1 77 ? 11.929 2.823 5.973 1.00 0.00 77 LEU A O 15
ATOM 18416 N N . ARG A 1 78 ? 12.419 0.666 5.518 1.00 0.00 78 ARG A N 15
ATOM 18417 C CA . ARG A 1 78 ? 13.404 0.499 6.579 1.00 0.00 78 ARG A CA 15
ATOM 18418 C C . ARG A 1 78 ? 14.551 1.499 6.444 1.00 0.00 78 ARG A C 15
ATOM 18419 O O . ARG A 1 78 ? 15.298 1.734 7.395 1.00 0.00 78 ARG A O 15
ATOM 18440 N N . SER A 1 79 ? 14.687 2.083 5.257 1.00 0.00 79 SER A N 15
ATOM 18441 C CA . SER A 1 79 ? 15.744 3.054 5.000 1.00 0.00 79 SER A CA 15
ATOM 18442 C C . SER A 1 79 ? 15.658 4.238 5.958 1.00 0.00 79 SER A C 15
ATOM 18443 O O . SER A 1 79 ? 16.675 4.837 6.311 1.00 0.00 79 SER A O 15
ATOM 18451 N N . SER A 1 80 ? 14.442 4.577 6.372 1.00 0.00 80 SER A N 15
ATOM 18452 C CA . SER A 1 80 ? 14.230 5.696 7.284 1.00 0.00 80 SER A CA 15
ATOM 18453 C C . SER A 1 80 ? 15.126 5.575 8.512 1.00 0.00 80 SER A C 15
ATOM 18454 O O . SER A 1 80 ? 15.573 6.580 9.066 1.00 0.00 80 SER A O 15
ATOM 18462 N N . ASN A 1 81 ? 15.390 4.343 8.931 1.00 0.00 81 ASN A N 15
ATOM 18463 C CA . ASN A 1 81 ? 16.239 4.099 10.091 1.00 0.00 81 ASN A CA 15
ATOM 18464 C C . ASN A 1 81 ? 17.710 4.100 9.688 1.00 0.00 81 ASN A C 15
ATOM 18465 O O . ASN A 1 81 ? 18.146 3.271 8.889 1.00 0.00 81 ASN A O 15
ATOM 18476 N N . MET A 1 82 ? 18.470 5.040 10.242 1.00 0.00 82 MET A N 15
ATOM 18477 C CA . MET A 1 82 ? 19.891 5.154 9.936 1.00 0.00 82 MET A CA 15
ATOM 18478 C C . MET A 1 82 ? 20.728 4.314 10.894 1.00 0.00 82 MET A C 15
ATOM 18479 O O . MET A 1 82 ? 20.486 4.302 12.100 1.00 0.00 82 MET A O 15
ATOM 18493 N N . ALA A 1 83 ? 21.716 3.613 10.345 1.00 0.00 83 ALA A N 15
ATOM 18494 C CA . ALA A 1 83 ? 22.595 2.770 11.146 1.00 0.00 83 ALA A CA 15
ATOM 18495 C C . ALA A 1 83 ? 23.392 3.603 12.145 1.00 0.00 83 ALA A C 15
ATOM 18496 O O . ALA A 1 83 ? 23.780 4.734 11.857 1.00 0.00 83 ALA A O 15
ATOM 18503 N N . GLY A 1 84 ? 23.632 3.034 13.323 1.00 0.00 84 GLY A N 15
ATOM 18504 C CA . GLY A 1 84 ? 24.382 3.736 14.348 1.00 0.00 84 GLY A CA 15
ATOM 18505 C C . GLY A 1 84 ? 25.133 2.793 15.266 1.00 0.00 84 GLY A C 15
ATOM 18506 O O . GLY A 1 84 ? 25.858 3.284 16.156 1.00 0.00 84 GLY A O 15
ATOM 18511 N N . GLY A 1 1 ? -13.746 21.535 0.761 1.00 0.00 1 GLY A N 16
ATOM 18512 C CA . GLY A 1 1 ? -12.538 20.704 1.022 1.00 0.00 1 GLY A CA 16
ATOM 18513 C C . GLY A 1 1 ? -11.484 20.855 -0.060 1.00 0.00 1 GLY A C 16
ATOM 18514 O O . GLY A 1 1 ? -11.039 21.967 -0.343 1.00 0.00 1 GLY A O 16
ATOM 18520 N N . PRO A 1 2 ? -11.063 19.743 -0.687 1.00 0.00 2 PRO A N 16
ATOM 18521 C CA . PRO A 1 2 ? -10.049 19.764 -1.748 1.00 0.00 2 PRO A CA 16
ATOM 18522 C C . PRO A 1 2 ? -10.451 20.657 -2.918 1.00 0.00 2 PRO A C 16
ATOM 18523 O O . PRO A 1 2 ? -11.636 20.823 -3.207 1.00 0.00 2 PRO A O 16
ATOM 18534 N N . LEU A 1 3 ? -9.453 21.230 -3.585 1.00 0.00 3 LEU A N 16
ATOM 18535 C CA . LEU A 1 3 ? -9.695 22.108 -4.723 1.00 0.00 3 LEU A CA 16
ATOM 18536 C C . LEU A 1 3 ? -9.863 21.298 -6.004 1.00 0.00 3 LEU A C 16
ATOM 18537 O O . LEU A 1 3 ? -9.172 20.301 -6.214 1.00 0.00 3 LEU A O 16
ATOM 18553 N N . GLY A 1 4 ? -10.785 21.733 -6.857 1.00 0.00 4 GLY A N 16
ATOM 18554 C CA . GLY A 1 4 ? -11.029 21.035 -8.107 1.00 0.00 4 GLY A CA 16
ATOM 18555 C C . GLY A 1 4 ? -11.685 19.683 -7.898 1.00 0.00 4 GLY A C 16
ATOM 18556 O O . GLY A 1 4 ? -12.604 19.548 -7.090 1.00 0.00 4 GLY A O 16
ATOM 18560 N N . SER A 1 5 ? -11.213 18.680 -8.631 1.00 0.00 5 SER A N 16
ATOM 18561 C CA . SER A 1 5 ? -11.761 17.334 -8.525 1.00 0.00 5 SER A CA 16
ATOM 18562 C C . SER A 1 5 ? -10.656 16.314 -8.259 1.00 0.00 5 SER A C 16
ATOM 18563 O O . SER A 1 5 ? -9.496 16.536 -8.604 1.00 0.00 5 SER A O 16
ATOM 18571 N N . MET A 1 6 ? -11.028 15.196 -7.644 1.00 0.00 6 MET A N 16
ATOM 18572 C CA . MET A 1 6 ? -10.072 14.140 -7.330 1.00 0.00 6 MET A CA 16
ATOM 18573 C C . MET A 1 6 ? -10.337 12.898 -8.175 1.00 0.00 6 MET A C 16
ATOM 18574 O O . MET A 1 6 ? -11.475 12.442 -8.283 1.00 0.00 6 MET A O 16
ATOM 18588 N N . GLY A 1 7 ? -9.280 12.352 -8.768 1.00 0.00 7 GLY A N 16
ATOM 18589 C CA . GLY A 1 7 ? -9.425 11.164 -9.589 1.00 0.00 7 GLY A CA 16
ATOM 18590 C C . GLY A 1 7 ? -9.421 9.889 -8.767 1.00 0.00 7 GLY A C 16
ATOM 18591 O O . GLY A 1 7 ? -8.488 9.640 -8.003 1.00 0.00 7 GLY A O 16
ATOM 18595 N N . GLU A 1 8 ? -10.466 9.084 -8.919 1.00 0.00 8 GLU A N 16
ATOM 18596 C CA . GLU A 1 8 ? -10.581 7.832 -8.179 1.00 0.00 8 GLU A CA 16
ATOM 18597 C C . GLU A 1 8 ? -9.591 6.795 -8.689 1.00 0.00 8 GLU A C 16
ATOM 18598 O O . GLU A 1 8 ? -9.405 5.750 -8.066 1.00 0.00 8 GLU A O 16
ATOM 18610 N N . LYS A 1 9 ? -8.931 7.092 -9.804 1.00 0.00 9 LYS A N 16
ATOM 18611 C CA . LYS A 1 9 ? -7.939 6.177 -10.348 1.00 0.00 9 LYS A CA 16
ATOM 18612 C C . LYS A 1 9 ? -6.843 5.955 -9.311 1.00 0.00 9 LYS A C 16
ATOM 18613 O O . LYS A 1 9 ? -6.006 5.061 -9.447 1.00 0.00 9 LYS A O 16
ATOM 18632 N N . GLN A 1 10 ? -6.869 6.782 -8.266 1.00 0.00 10 GLN A N 16
ATOM 18633 C CA . GLN A 1 10 ? -5.902 6.701 -7.185 1.00 0.00 10 GLN A CA 16
ATOM 18634 C C . GLN A 1 10 ? -6.039 5.386 -6.426 1.00 0.00 10 GLN A C 16
ATOM 18635 O O . GLN A 1 10 ? -7.117 5.048 -5.939 1.00 0.00 10 GLN A O 16
ATOM 18649 N N . SER A 1 11 ? -4.938 4.652 -6.328 1.00 0.00 11 SER A N 16
ATOM 18650 C CA . SER A 1 11 ? -4.931 3.377 -5.624 1.00 0.00 11 SER A CA 16
ATOM 18651 C C . SER A 1 11 ? -3.781 3.315 -4.625 1.00 0.00 11 SER A C 16
ATOM 18652 O O . SER A 1 11 ? -2.716 3.888 -4.856 1.00 0.00 11 SER A O 16
ATOM 18660 N N . LYS A 1 12 ? -3.998 2.614 -3.519 1.00 0.00 12 LYS A N 16
ATOM 18661 C CA . LYS A 1 12 ? -2.970 2.477 -2.496 1.00 0.00 12 LYS A CA 16
ATOM 18662 C C . LYS A 1 12 ? -1.731 1.811 -3.084 1.00 0.00 12 LYS A C 16
ATOM 18663 O O . LYS A 1 12 ? -0.603 2.103 -2.687 1.00 0.00 12 LYS A O 16
ATOM 18682 N N . GLY A 1 13 ? -1.957 0.915 -4.041 1.00 0.00 13 GLY A N 16
ATOM 18683 C CA . GLY A 1 13 ? -0.864 0.213 -4.689 1.00 0.00 13 GLY A CA 16
ATOM 18684 C C . GLY A 1 13 ? -1.339 -0.603 -5.877 1.00 0.00 13 GLY A C 16
ATOM 18685 O O . GLY A 1 13 ? -2.442 -1.151 -5.857 1.00 0.00 13 GLY A O 16
ATOM 18689 N N . TYR A 1 14 ? -0.511 -0.687 -6.915 1.00 0.00 14 TYR A N 16
ATOM 18690 C CA . TYR A 1 14 ? -0.869 -1.444 -8.112 1.00 0.00 14 TYR A CA 16
ATOM 18691 C C . TYR A 1 14 ? -0.679 -2.940 -7.893 1.00 0.00 14 TYR A C 16
ATOM 18692 O O . TYR A 1 14 ? 0.417 -3.395 -7.575 1.00 0.00 14 TYR A O 16
ATOM 18710 N N . TRP A 1 15 ? -1.753 -3.696 -8.077 1.00 0.00 15 TRP A N 16
ATOM 18711 C CA . TRP A 1 15 ? -1.707 -5.147 -7.913 1.00 0.00 15 TRP A CA 16
ATOM 18712 C C . TRP A 1 15 ? -1.476 -5.841 -9.254 1.00 0.00 15 TRP A C 16
ATOM 18713 O O . TRP A 1 15 ? -2.284 -5.716 -10.174 1.00 0.00 15 TRP A O 16
ATOM 18734 N N . GLN A 1 16 ? -0.379 -6.590 -9.352 1.00 0.00 16 GLN A N 16
ATOM 18735 C CA . GLN A 1 16 ? -0.053 -7.324 -10.574 1.00 0.00 16 GLN A CA 16
ATOM 18736 C C . GLN A 1 16 ? -0.762 -8.676 -10.580 1.00 0.00 16 GLN A C 16
ATOM 18737 O O . GLN A 1 16 ? -0.741 -9.411 -9.594 1.00 0.00 16 GLN A O 16
ATOM 18751 N N . GLU A 1 17 ? -1.417 -8.969 -11.698 1.00 0.00 17 GLU A N 16
ATOM 18752 C CA . GLU A 1 17 ? -2.179 -10.204 -11.862 1.00 0.00 17 GLU A CA 16
ATOM 18753 C C . GLU A 1 17 ? -1.325 -11.457 -11.673 1.00 0.00 17 GLU A C 16
ATOM 18754 O O . GLU A 1 17 ? -0.116 -11.448 -11.902 1.00 0.00 17 GLU A O 16
ATOM 18766 N N . ASP A 1 18 ? -1.989 -12.538 -11.276 1.00 0.00 18 ASP A N 16
ATOM 18767 C CA . ASP A 1 18 ? -1.339 -13.828 -11.070 1.00 0.00 18 ASP A CA 16
ATOM 18768 C C . ASP A 1 18 ? -0.602 -14.276 -12.325 1.00 0.00 18 ASP A C 16
ATOM 18769 O O . ASP A 1 18 ? 0.531 -14.753 -12.260 1.00 0.00 18 ASP A O 16
ATOM 18778 N N . GLU A 1 19 ? -1.269 -14.145 -13.463 1.00 0.00 19 GLU A N 16
ATOM 18779 C CA . GLU A 1 19 ? -0.701 -14.564 -14.743 1.00 0.00 19 GLU A CA 16
ATOM 18780 C C . GLU A 1 19 ? 0.509 -13.729 -15.146 1.00 0.00 19 GLU A C 16
ATOM 18781 O O . GLU A 1 19 ? 1.508 -14.266 -15.625 1.00 0.00 19 GLU A O 16
ATOM 18793 N N . ASP A 1 20 ? 0.423 -12.421 -14.951 1.00 0.00 20 ASP A N 16
ATOM 18794 C CA . ASP A 1 20 ? 1.528 -11.536 -15.300 1.00 0.00 20 ASP A CA 16
ATOM 18795 C C . ASP A 1 20 ? 2.734 -11.816 -14.411 1.00 0.00 20 ASP A C 16
ATOM 18796 O O . ASP A 1 20 ? 3.882 -11.728 -14.845 1.00 0.00 20 ASP A O 16
ATOM 18805 N N . ALA A 1 21 ? 2.448 -12.167 -13.163 1.00 0.00 21 ALA A N 16
ATOM 18806 C CA . ALA A 1 21 ? 3.488 -12.481 -12.194 1.00 0.00 21 ALA A CA 16
ATOM 18807 C C . ALA A 1 21 ? 3.477 -13.968 -11.858 1.00 0.00 21 ALA A C 16
ATOM 18808 O O . ALA A 1 21 ? 3.042 -14.373 -10.781 1.00 0.00 21 ALA A O 16
ATOM 18815 N N . PRO A 1 22 ? 3.956 -14.803 -12.793 1.00 0.00 22 PRO A N 16
ATOM 18816 C CA . PRO A 1 22 ? 4.006 -16.259 -12.615 1.00 0.00 22 PRO A CA 16
ATOM 18817 C C . PRO A 1 22 ? 5.093 -16.694 -11.639 1.00 0.00 22 PRO A C 16
ATOM 18818 O O . PRO A 1 22 ? 5.103 -17.829 -11.162 1.00 0.00 22 PRO A O 16
ATOM 18829 N N . ALA A 1 23 ? 5.997 -15.774 -11.346 1.00 0.00 23 ALA A N 16
ATOM 18830 C CA . ALA A 1 23 ? 7.094 -16.037 -10.422 1.00 0.00 23 ALA A CA 16
ATOM 18831 C C . ALA A 1 23 ? 7.247 -14.882 -9.443 1.00 0.00 23 ALA A C 16
ATOM 18832 O O . ALA A 1 23 ? 6.839 -13.758 -9.737 1.00 0.00 23 ALA A O 16
ATOM 18839 N N . CYS A 1 24 ? 7.811 -15.157 -8.270 1.00 0.00 24 CYS A N 16
ATOM 18840 C CA . CYS A 1 24 ? 7.985 -14.135 -7.246 1.00 0.00 24 CYS A CA 16
ATOM 18841 C C . CYS A 1 24 ? 8.863 -12.992 -7.735 1.00 0.00 24 CYS A C 16
ATOM 18842 O O . CYS A 1 24 ? 9.995 -13.197 -8.173 1.00 0.00 24 CYS A O 16
ATOM 18850 N N . ASN A 1 25 ? 8.327 -11.782 -7.638 1.00 0.00 25 ASN A N 16
ATOM 18851 C CA . ASN A 1 25 ? 9.041 -10.582 -8.047 1.00 0.00 25 ASN A CA 16
ATOM 18852 C C . ASN A 1 25 ? 10.291 -10.376 -7.196 1.00 0.00 25 ASN A C 16
ATOM 18853 O O . ASN A 1 25 ? 11.250 -9.737 -7.629 1.00 0.00 25 ASN A O 16
ATOM 18864 N N . GLY A 1 26 ? 10.259 -10.893 -5.971 1.00 0.00 26 GLY A N 16
ATOM 18865 C CA . GLY A 1 26 ? 11.383 -10.723 -5.069 1.00 0.00 26 GLY A CA 16
ATOM 18866 C C . GLY A 1 26 ? 12.445 -11.804 -5.185 1.00 0.00 26 GLY A C 16
ATOM 18867 O O . GLY A 1 26 ? 13.621 -11.497 -5.390 1.00 0.00 26 GLY A O 16
ATOM 18871 N N . CYS A 1 27 ? 12.051 -13.065 -5.021 1.00 0.00 27 CYS A N 16
ATOM 18872 C CA . CYS A 1 27 ? 13.010 -14.167 -5.077 1.00 0.00 27 CYS A CA 16
ATOM 18873 C C . CYS A 1 27 ? 12.955 -14.931 -6.398 1.00 0.00 27 CYS A C 16
ATOM 18874 O O . CYS A 1 27 ? 13.768 -15.825 -6.633 1.00 0.00 27 CYS A O 16
ATOM 18882 N N . GLY A 1 28 ? 12.019 -14.573 -7.271 1.00 0.00 28 GLY A N 16
ATOM 18883 C CA . GLY A 1 28 ? 11.927 -15.240 -8.559 1.00 0.00 28 GLY A CA 16
ATOM 18884 C C . GLY A 1 28 ? 11.403 -16.663 -8.469 1.00 0.00 28 GLY A C 16
ATOM 18885 O O . GLY A 1 28 ? 11.474 -17.410 -9.444 1.00 0.00 28 GLY A O 16
ATOM 18889 N N . CYS A 1 29 ? 10.873 -17.048 -7.311 1.00 0.00 29 CYS A N 16
ATOM 18890 C CA . CYS A 1 29 ? 10.341 -18.399 -7.146 1.00 0.00 29 CYS A CA 16
ATOM 18891 C C . CYS A 1 29 ? 9.017 -18.540 -7.885 1.00 0.00 29 CYS A C 16
ATOM 18892 O O . CYS A 1 29 ? 8.227 -17.600 -7.950 1.00 0.00 29 CYS A O 16
ATOM 18900 N N . VAL A 1 30 ? 8.792 -19.715 -8.460 1.00 0.00 30 VAL A N 16
ATOM 18901 C CA . VAL A 1 30 ? 7.571 -19.968 -9.219 1.00 0.00 30 VAL A CA 16
ATOM 18902 C C . VAL A 1 30 ? 6.393 -20.279 -8.307 1.00 0.00 30 VAL A C 16
ATOM 18903 O O . VAL A 1 30 ? 6.517 -21.032 -7.342 1.00 0.00 30 VAL A O 16
ATOM 18916 N N . PHE A 1 31 ? 5.246 -19.700 -8.636 1.00 0.00 31 PHE A N 16
ATOM 18917 C CA . PHE A 1 31 ? 4.028 -19.915 -7.864 1.00 0.00 31 PHE A CA 16
ATOM 18918 C C . PHE A 1 31 ? 3.336 -21.196 -8.314 1.00 0.00 31 PHE A C 16
ATOM 18919 O O . PHE A 1 31 ? 3.203 -21.465 -9.509 1.00 0.00 31 PHE A O 16
ATOM 18936 N N . THR A 1 32 ? 2.906 -21.982 -7.334 1.00 0.00 32 THR A N 16
ATOM 18937 C CA . THR A 1 32 ? 2.230 -23.247 -7.599 1.00 0.00 32 THR A CA 16
ATOM 18938 C C . THR A 1 32 ? 0.912 -23.345 -6.836 1.00 0.00 32 THR A C 16
ATOM 18939 O O . THR A 1 32 ? 0.616 -22.516 -5.976 1.00 0.00 32 THR A O 16
ATOM 18950 N N . THR A 1 33 ? 0.127 -24.365 -7.161 1.00 0.00 33 THR A N 16
ATOM 18951 C CA . THR A 1 33 ? -1.162 -24.582 -6.518 1.00 0.00 33 THR A CA 16
ATOM 18952 C C . THR A 1 33 ? -1.054 -24.483 -4.999 1.00 0.00 33 THR A C 16
ATOM 18953 O O . THR A 1 33 ? -1.895 -23.857 -4.352 1.00 0.00 33 THR A O 16
ATOM 18964 N N . THR A 1 34 ? -0.026 -25.100 -4.426 1.00 0.00 34 THR A N 16
ATOM 18965 C CA . THR A 1 34 ? 0.155 -25.061 -2.980 1.00 0.00 34 THR A CA 16
ATOM 18966 C C . THR A 1 34 ? 0.445 -23.640 -2.508 1.00 0.00 34 THR A C 16
ATOM 18967 O O . THR A 1 34 ? 0.006 -23.240 -1.431 1.00 0.00 34 THR A O 16
ATOM 18978 N N . VAL A 1 35 ? 1.182 -22.877 -3.306 1.00 0.00 35 VAL A N 16
ATOM 18979 C CA . VAL A 1 35 ? 1.509 -21.510 -2.933 1.00 0.00 35 VAL A CA 16
ATOM 18980 C C . VAL A 1 35 ? 0.463 -20.526 -3.436 1.00 0.00 35 VAL A C 16
ATOM 18981 O O . VAL A 1 35 ? 0.311 -20.312 -4.638 1.00 0.00 35 VAL A O 16
ATOM 18994 N N . ARG A 1 36 ? -0.235 -19.920 -2.491 1.00 0.00 36 ARG A N 16
ATOM 18995 C CA . ARG A 1 36 ? -1.263 -18.931 -2.797 1.00 0.00 36 ARG A CA 16
ATOM 18996 C C . ARG A 1 36 ? -0.623 -17.607 -3.204 1.00 0.00 36 ARG A C 16
ATOM 18997 O O . ARG A 1 36 ? 0.462 -17.262 -2.737 1.00 0.00 36 ARG A O 16
ATOM 19018 N N . ARG A 1 37 ? -1.301 -16.871 -4.075 1.00 0.00 37 ARG A N 16
ATOM 19019 C CA . ARG A 1 37 ? -0.793 -15.586 -4.542 1.00 0.00 37 ARG A CA 16
ATOM 19020 C C . ARG A 1 37 ? -1.044 -14.495 -3.510 1.00 0.00 37 ARG A C 16
ATOM 19021 O O . ARG A 1 37 ? -2.091 -14.465 -2.863 1.00 0.00 37 ARG A O 16
ATOM 19042 N N . HIS A 1 38 ? -0.076 -13.596 -3.365 1.00 0.00 38 HIS A N 16
ATOM 19043 C CA . HIS A 1 38 ? -0.190 -12.500 -2.414 1.00 0.00 38 HIS A CA 16
ATOM 19044 C C . HIS A 1 38 ? 0.393 -11.213 -2.990 1.00 0.00 38 HIS A C 16
ATOM 19045 O O . HIS A 1 38 ? 1.165 -11.243 -3.947 1.00 0.00 38 HIS A O 16
ATOM 19060 N N . HIS A 1 39 ? 0.006 -10.084 -2.410 1.00 0.00 39 HIS A N 16
ATOM 19061 C CA . HIS A 1 39 ? 0.482 -8.788 -2.880 1.00 0.00 39 HIS A CA 16
ATOM 19062 C C . HIS A 1 39 ? 1.085 -7.973 -1.744 1.00 0.00 39 HIS A C 16
ATOM 19063 O O . HIS A 1 39 ? 0.607 -8.023 -0.610 1.00 0.00 39 HIS A O 16
ATOM 19078 N N . CYS A 1 40 ? 2.113 -7.189 -2.061 1.00 0.00 40 CYS A N 16
ATOM 19079 C CA . CYS A 1 40 ? 2.760 -6.321 -1.088 1.00 0.00 40 CYS A CA 16
ATOM 19080 C C . CYS A 1 40 ? 2.078 -4.955 -1.129 1.00 0.00 40 CYS A C 16
ATOM 19081 O O . CYS A 1 40 ? 1.746 -4.449 -2.201 1.00 0.00 40 CYS A O 16
ATOM 19089 N N . ARG A 1 41 ? 1.831 -4.385 0.047 1.00 0.00 41 ARG A N 16
ATOM 19090 C CA . ARG A 1 41 ? 1.140 -3.100 0.160 1.00 0.00 41 ARG A CA 16
ATOM 19091 C C . ARG A 1 41 ? 2.005 -1.922 -0.288 1.00 0.00 41 ARG A C 16
ATOM 19092 O O . ARG A 1 41 ? 1.525 -0.792 -0.370 1.00 0.00 41 ARG A O 16
ATOM 19113 N N . ASN A 1 42 ? 3.272 -2.182 -0.575 1.00 0.00 42 ASN A N 16
ATOM 19114 C CA . ASN A 1 42 ? 4.186 -1.130 -1.008 1.00 0.00 42 ASN A CA 16
ATOM 19115 C C . ASN A 1 42 ? 4.387 -1.136 -2.521 1.00 0.00 42 ASN A C 16
ATOM 19116 O O . ASN A 1 42 ? 3.924 -0.234 -3.219 1.00 0.00 42 ASN A O 16
ATOM 19127 N N . CYS A 1 43 ? 5.101 -2.135 -3.020 1.00 0.00 43 CYS A N 16
ATOM 19128 C CA . CYS A 1 43 ? 5.385 -2.228 -4.447 1.00 0.00 43 CYS A CA 16
ATOM 19129 C C . CYS A 1 43 ? 4.174 -2.701 -5.245 1.00 0.00 43 CYS A C 16
ATOM 19130 O O . CYS A 1 43 ? 4.059 -2.420 -6.437 1.00 0.00 43 CYS A O 16
ATOM 19138 N N . GLY A 1 44 ? 3.267 -3.411 -4.583 1.00 0.00 44 GLY A N 16
ATOM 19139 C CA . GLY A 1 44 ? 2.075 -3.892 -5.258 1.00 0.00 44 GLY A CA 16
ATOM 19140 C C . GLY A 1 44 ? 2.365 -5.054 -6.187 1.00 0.00 44 GLY A C 16
ATOM 19141 O O . GLY A 1 44 ? 1.592 -5.341 -7.100 1.00 0.00 44 GLY A O 16
ATOM 19145 N N . TYR A 1 45 ? 3.480 -5.728 -5.946 1.00 0.00 45 TYR A N 16
ATOM 19146 C CA . TYR A 1 45 ? 3.877 -6.871 -6.757 1.00 0.00 45 TYR A CA 16
ATOM 19147 C C . TYR A 1 45 ? 3.490 -8.171 -6.071 1.00 0.00 45 TYR A C 16
ATOM 19148 O O . TYR A 1 45 ? 3.216 -8.195 -4.872 1.00 0.00 45 TYR A O 16
ATOM 19166 N N . VAL A 1 46 ? 3.456 -9.245 -6.842 1.00 0.00 46 VAL A N 16
ATOM 19167 C CA . VAL A 1 46 ? 3.088 -10.544 -6.302 1.00 0.00 46 VAL A CA 16
ATOM 19168 C C . VAL A 1 46 ? 4.248 -11.181 -5.548 1.00 0.00 46 VAL A C 16
ATOM 19169 O O . VAL A 1 46 ? 5.359 -11.291 -6.066 1.00 0.00 46 VAL A O 16
ATOM 19182 N N . LEU A 1 47 ? 3.975 -11.611 -4.323 1.00 0.00 47 LEU A N 16
ATOM 19183 C CA . LEU A 1 47 ? 4.984 -12.253 -3.490 1.00 0.00 47 LEU A CA 16
ATOM 19184 C C . LEU A 1 47 ? 4.434 -13.533 -2.878 1.00 0.00 47 LEU A C 16
ATOM 19185 O O . LEU A 1 47 ? 3.290 -13.572 -2.429 1.00 0.00 47 LEU A O 16
ATOM 19201 N N . CYS A 1 48 ? 5.261 -14.565 -2.825 1.00 0.00 48 CYS A N 16
ATOM 19202 C CA . CYS A 1 48 ? 4.852 -15.825 -2.222 1.00 0.00 48 CYS A CA 16
ATOM 19203 C C . CYS A 1 48 ? 4.924 -15.688 -0.709 1.00 0.00 48 CYS A C 16
ATOM 19204 O O . CYS A 1 48 ? 5.281 -14.622 -0.205 1.00 0.00 48 CYS A O 16
ATOM 19212 N N . GLY A 1 49 ? 4.590 -16.739 0.029 1.00 0.00 49 GLY A N 16
ATOM 19213 C CA . GLY A 1 49 ? 4.644 -16.646 1.471 1.00 0.00 49 GLY A CA 16
ATOM 19214 C C . GLY A 1 49 ? 6.017 -16.234 1.968 1.00 0.00 49 GLY A C 16
ATOM 19215 O O . GLY A 1 49 ? 6.148 -15.271 2.720 1.00 0.00 49 GLY A O 16
ATOM 19219 N N . ASP A 1 50 ? 7.036 -16.974 1.539 1.00 0.00 50 ASP A N 16
ATOM 19220 C CA . ASP A 1 50 ? 8.419 -16.708 1.940 1.00 0.00 50 ASP A CA 16
ATOM 19221 C C . ASP A 1 50 ? 8.861 -15.279 1.641 1.00 0.00 50 ASP A C 16
ATOM 19222 O O . ASP A 1 50 ? 9.618 -14.681 2.406 1.00 0.00 50 ASP A O 16
ATOM 19231 N N . CYS A 1 51 ? 8.389 -14.739 0.525 1.00 0.00 51 CYS A N 16
ATOM 19232 C CA . CYS A 1 51 ? 8.741 -13.379 0.131 1.00 0.00 51 CYS A CA 16
ATOM 19233 C C . CYS A 1 51 ? 7.776 -12.364 0.725 1.00 0.00 51 CYS A C 16
ATOM 19234 O O . CYS A 1 51 ? 7.942 -11.158 0.545 1.00 0.00 51 CYS A O 16
ATOM 19242 N N . SER A 1 52 ? 6.776 -12.855 1.447 1.00 0.00 52 SER A N 16
ATOM 19243 C CA . SER A 1 52 ? 5.793 -11.995 2.086 1.00 0.00 52 SER A CA 16
ATOM 19244 C C . SER A 1 52 ? 5.607 -12.415 3.540 1.00 0.00 52 SER A C 16
ATOM 19245 O O . SER A 1 52 ? 4.554 -12.184 4.133 1.00 0.00 52 SER A O 16
ATOM 19253 N N . ARG A 1 53 ? 6.645 -13.021 4.115 1.00 0.00 53 ARG A N 16
ATOM 19254 C CA . ARG A 1 53 ? 6.593 -13.452 5.508 1.00 0.00 53 ARG A CA 16
ATOM 19255 C C . ARG A 1 53 ? 6.879 -12.287 6.450 1.00 0.00 53 ARG A C 16
ATOM 19256 O O . ARG A 1 53 ? 6.591 -12.366 7.645 1.00 0.00 53 ARG A O 16
ATOM 19277 N N . HIS A 1 54 ? 7.453 -11.208 5.922 1.00 0.00 54 HIS A N 16
ATOM 19278 C CA . HIS A 1 54 ? 7.773 -10.048 6.746 1.00 0.00 54 HIS A CA 16
ATOM 19279 C C . HIS A 1 54 ? 6.578 -9.119 6.881 1.00 0.00 54 HIS A C 16
ATOM 19280 O O . HIS A 1 54 ? 5.592 -9.239 6.152 1.00 0.00 54 HIS A O 16
ATOM 19295 N N . ARG A 1 55 ? 6.681 -8.184 7.814 1.00 0.00 55 ARG A N 16
ATOM 19296 C CA . ARG A 1 55 ? 5.620 -7.218 8.044 1.00 0.00 55 ARG A CA 16
ATOM 19297 C C . ARG A 1 55 ? 6.207 -5.857 8.414 1.00 0.00 55 ARG A C 16
ATOM 19298 O O . ARG A 1 55 ? 7.194 -5.772 9.146 1.00 0.00 55 ARG A O 16
ATOM 19319 N N . ALA A 1 56 ? 5.595 -4.806 7.902 1.00 0.00 56 ALA A N 16
ATOM 19320 C CA . ALA A 1 56 ? 6.058 -3.450 8.176 1.00 0.00 56 ALA A CA 16
ATOM 19321 C C . ALA A 1 56 ? 4.964 -2.426 7.933 1.00 0.00 56 ALA A C 16
ATOM 19322 O O . ALA A 1 56 ? 4.065 -2.646 7.121 1.00 0.00 56 ALA A O 16
ATOM 19329 N N . ALA A 1 57 ? 5.060 -1.287 8.613 1.00 0.00 57 ALA A N 16
ATOM 19330 C CA . ALA A 1 57 ? 4.097 -0.214 8.439 1.00 0.00 57 ALA A CA 16
ATOM 19331 C C . ALA A 1 57 ? 4.571 0.698 7.324 1.00 0.00 57 ALA A C 16
ATOM 19332 O O . ALA A 1 57 ? 5.774 0.831 7.094 1.00 0.00 57 ALA A O 16
ATOM 19339 N N . ILE A 1 58 ? 3.638 1.317 6.620 1.00 0.00 58 ILE A N 16
ATOM 19340 C CA . ILE A 1 58 ? 3.981 2.202 5.522 1.00 0.00 58 ILE A CA 16
ATOM 19341 C C . ILE A 1 58 ? 3.345 3.574 5.720 1.00 0.00 58 ILE A C 16
ATOM 19342 O O . ILE A 1 58 ? 2.285 3.869 5.168 1.00 0.00 58 ILE A O 16
ATOM 19358 N N . PRO A 1 59 ? 3.985 4.421 6.542 1.00 0.00 59 PRO A N 16
ATOM 19359 C CA . PRO A 1 59 ? 3.483 5.766 6.858 1.00 0.00 59 PRO A CA 16
ATOM 19360 C C . PRO A 1 59 ? 3.479 6.729 5.675 1.00 0.00 59 PRO A C 16
ATOM 19361 O O . PRO A 1 59 ? 2.846 7.783 5.738 1.00 0.00 59 PRO A O 16
ATOM 19372 N N . MET A 1 60 ? 4.145 6.368 4.586 1.00 0.00 60 MET A N 16
ATOM 19373 C CA . MET A 1 60 ? 4.154 7.221 3.404 1.00 0.00 60 MET A CA 16
ATOM 19374 C C . MET A 1 60 ? 2.927 6.913 2.560 1.00 0.00 60 MET A C 16
ATOM 19375 O O . MET A 1 60 ? 2.315 7.802 1.968 1.00 0.00 60 MET A O 16
ATOM 19389 N N . ARG A 1 61 ? 2.585 5.633 2.519 1.00 0.00 61 ARG A N 16
ATOM 19390 C CA . ARG A 1 61 ? 1.438 5.160 1.756 1.00 0.00 61 ARG A CA 16
ATOM 19391 C C . ARG A 1 61 ? 0.146 5.327 2.555 1.00 0.00 61 ARG A C 16
ATOM 19392 O O . ARG A 1 61 ? -0.937 4.966 2.093 1.00 0.00 61 ARG A O 16
ATOM 19413 N N . GLY A 1 62 ? 0.278 5.881 3.756 1.00 0.00 62 GLY A N 16
ATOM 19414 C CA . GLY A 1 62 ? -0.874 6.097 4.611 1.00 0.00 62 GLY A CA 16
ATOM 19415 C C . GLY A 1 62 ? -1.092 4.962 5.590 1.00 0.00 62 GLY A C 16
ATOM 19416 O O . GLY A 1 62 ? -2.113 4.912 6.275 1.00 0.00 62 GLY A O 16
ATOM 19420 N N . ILE A 1 63 ? -0.129 4.048 5.658 1.00 0.00 63 ILE A N 16
ATOM 19421 C CA . ILE A 1 63 ? -0.215 2.909 6.559 1.00 0.00 63 ILE A CA 16
ATOM 19422 C C . ILE A 1 63 ? 0.597 3.179 7.826 1.00 0.00 63 ILE A C 16
ATOM 19423 O O . ILE A 1 63 ? 1.823 3.078 7.824 1.00 0.00 63 ILE A O 16
ATOM 19439 N N . THR A 1 64 ? -0.099 3.540 8.903 1.00 0.00 64 THR A N 16
ATOM 19440 C CA . THR A 1 64 ? 0.560 3.846 10.172 1.00 0.00 64 THR A CA 16
ATOM 19441 C C . THR A 1 64 ? 0.736 2.600 11.032 1.00 0.00 64 THR A C 16
ATOM 19442 O O . THR A 1 64 ? 1.547 2.586 11.957 1.00 0.00 64 THR A O 16
ATOM 19453 N N . GLU A 1 65 ? -0.010 1.551 10.717 1.00 0.00 65 GLU A N 16
ATOM 19454 C CA . GLU A 1 65 ? 0.089 0.302 11.456 1.00 0.00 65 GLU A CA 16
ATOM 19455 C C . GLU A 1 65 ? 0.889 -0.702 10.642 1.00 0.00 65 GLU A C 16
ATOM 19456 O O . GLU A 1 65 ? 0.774 -0.742 9.419 1.00 0.00 65 GLU A O 16
ATOM 19468 N N . PRO A 1 66 ? 1.724 -1.520 11.291 1.00 0.00 66 PRO A N 16
ATOM 19469 C CA . PRO A 1 66 ? 2.537 -2.502 10.580 1.00 0.00 66 PRO A CA 16
ATOM 19470 C C . PRO A 1 66 ? 1.681 -3.423 9.715 1.00 0.00 66 PRO A C 16
ATOM 19471 O O . PRO A 1 66 ? 0.771 -4.090 10.207 1.00 0.00 66 PRO A O 16
ATOM 19482 N N . GLU A 1 67 ? 1.980 -3.441 8.419 1.00 0.00 67 GLU A N 16
ATOM 19483 C CA . GLU A 1 67 ? 1.246 -4.263 7.464 1.00 0.00 67 GLU A CA 16
ATOM 19484 C C . GLU A 1 67 ? 2.193 -5.197 6.722 1.00 0.00 67 GLU A C 16
ATOM 19485 O O . GLU A 1 67 ? 3.411 -5.030 6.776 1.00 0.00 67 GLU A O 16
ATOM 19497 N N . ARG A 1 68 ? 1.632 -6.186 6.038 1.00 0.00 68 ARG A N 16
ATOM 19498 C CA . ARG A 1 68 ? 2.433 -7.152 5.299 1.00 0.00 68 ARG A CA 16
ATOM 19499 C C . ARG A 1 68 ? 3.067 -6.518 4.063 1.00 0.00 68 ARG A C 16
ATOM 19500 O O . ARG A 1 68 ? 2.441 -5.736 3.349 1.00 0.00 68 ARG A O 16
ATOM 19521 N N . VAL A 1 69 ? 4.321 -6.890 3.827 1.00 0.00 69 VAL A N 16
ATOM 19522 C CA . VAL A 1 69 ? 5.089 -6.407 2.684 1.00 0.00 69 VAL A CA 16
ATOM 19523 C C . VAL A 1 69 ? 6.052 -7.482 2.205 1.00 0.00 69 VAL A C 16
ATOM 19524 O O . VAL A 1 69 ? 6.111 -8.574 2.773 1.00 0.00 69 VAL A O 16
ATOM 19537 N N . CYS A 1 70 ? 6.828 -7.160 1.177 1.00 0.00 70 CYS A N 16
ATOM 19538 C CA . CYS A 1 70 ? 7.815 -8.082 0.643 1.00 0.00 70 CYS A CA 16
ATOM 19539 C C . CYS A 1 70 ? 9.172 -7.784 1.266 1.00 0.00 70 CYS A C 16
ATOM 19540 O O . CYS A 1 70 ? 9.251 -7.101 2.286 1.00 0.00 70 CYS A O 16
ATOM 19548 N N . ASP A 1 71 ? 10.234 -8.305 0.674 1.00 0.00 71 ASP A N 16
ATOM 19549 C CA . ASP A 1 71 ? 11.571 -8.082 1.217 1.00 0.00 71 ASP A CA 16
ATOM 19550 C C . ASP A 1 71 ? 12.150 -6.724 0.809 1.00 0.00 71 ASP A C 16
ATOM 19551 O O . ASP A 1 71 ? 12.742 -6.029 1.635 1.00 0.00 71 ASP A O 16
ATOM 19560 N N . ALA A 1 72 ? 11.992 -6.349 -0.455 1.00 0.00 72 ALA A N 16
ATOM 19561 C CA . ALA A 1 72 ? 12.519 -5.073 -0.937 1.00 0.00 72 ALA A CA 16
ATOM 19562 C C . ALA A 1 72 ? 11.793 -3.889 -0.304 1.00 0.00 72 ALA A C 16
ATOM 19563 O O . ALA A 1 72 ? 12.424 -2.933 0.148 1.00 0.00 72 ALA A O 16
ATOM 19570 N N . CYS A 1 73 ? 10.469 -3.959 -0.271 1.00 0.00 73 CYS A N 16
ATOM 19571 C CA . CYS A 1 73 ? 9.661 -2.896 0.311 1.00 0.00 73 CYS A CA 16
ATOM 19572 C C . CYS A 1 73 ? 9.952 -2.769 1.796 1.00 0.00 73 CYS A C 16
ATOM 19573 O O . CYS A 1 73 ? 10.058 -1.662 2.323 1.00 0.00 73 CYS A O 16
ATOM 19581 N N . TYR A 1 74 ? 10.110 -3.900 2.464 1.00 0.00 74 TYR A N 16
ATOM 19582 C CA . TYR A 1 74 ? 10.421 -3.886 3.880 1.00 0.00 74 TYR A CA 16
ATOM 19583 C C . TYR A 1 74 ? 11.697 -3.084 4.103 1.00 0.00 74 TYR A C 16
ATOM 19584 O O . TYR A 1 74 ? 11.809 -2.326 5.064 1.00 0.00 74 TYR A O 16
ATOM 19602 N N . LEU A 1 75 ? 12.654 -3.264 3.195 1.00 0.00 75 LEU A N 16
ATOM 19603 C CA . LEU A 1 75 ? 13.935 -2.566 3.267 1.00 0.00 75 LEU A CA 16
ATOM 19604 C C . LEU A 1 75 ? 13.813 -1.085 2.917 1.00 0.00 75 LEU A C 16
ATOM 19605 O O . LEU A 1 75 ? 14.282 -0.224 3.659 1.00 0.00 75 LEU A O 16
ATOM 19621 N N . ALA A 1 76 ? 13.208 -0.792 1.766 1.00 0.00 76 ALA A N 16
ATOM 19622 C CA . ALA A 1 76 ? 13.068 0.593 1.321 1.00 0.00 76 ALA A CA 16
ATOM 19623 C C . ALA A 1 76 ? 12.488 1.455 2.432 1.00 0.00 76 ALA A C 16
ATOM 19624 O O . ALA A 1 76 ? 13.042 2.502 2.763 1.00 0.00 76 ALA A O 16
ATOM 19631 N N . LEU A 1 77 ? 11.397 1.001 3.031 1.00 0.00 77 LEU A N 16
ATOM 19632 C CA . LEU A 1 77 ? 10.795 1.738 4.131 1.00 0.00 77 LEU A CA 16
ATOM 19633 C C . LEU A 1 77 ? 11.770 1.746 5.299 1.00 0.00 77 LEU A C 16
ATOM 19634 O O . LEU A 1 77 ? 11.964 2.754 5.977 1.00 0.00 77 LEU A O 16
ATOM 19650 N N . ARG A 1 78 ? 12.381 0.588 5.503 1.00 0.00 78 ARG A N 16
ATOM 19651 C CA . ARG A 1 78 ? 13.363 0.370 6.559 1.00 0.00 78 ARG A CA 16
ATOM 19652 C C . ARG A 1 78 ? 14.538 1.340 6.458 1.00 0.00 78 ARG A C 16
ATOM 19653 O O . ARG A 1 78 ? 15.250 1.562 7.438 1.00 0.00 78 ARG A O 16
ATOM 19674 N N . SER A 1 79 ? 14.749 1.906 5.274 1.00 0.00 79 SER A N 16
ATOM 19675 C CA . SER A 1 79 ? 15.854 2.837 5.073 1.00 0.00 79 SER A CA 16
ATOM 19676 C C . SER A 1 79 ? 15.365 4.281 5.026 1.00 0.00 79 SER A C 16
ATOM 19677 O O . SER A 1 79 ? 14.213 4.547 4.684 1.00 0.00 79 SER A O 16
ATOM 19685 N N . SER A 1 80 ? 16.255 5.211 5.367 1.00 0.00 80 SER A N 16
ATOM 19686 C CA . SER A 1 80 ? 15.923 6.629 5.360 1.00 0.00 80 SER A CA 16
ATOM 19687 C C . SER A 1 80 ? 16.999 7.430 4.632 1.00 0.00 80 SER A C 16
ATOM 19688 O O . SER A 1 80 ? 18.151 7.004 4.549 1.00 0.00 80 SER A O 16
ATOM 19696 N N . ASN A 1 81 ? 16.618 8.589 4.104 1.00 0.00 81 ASN A N 16
ATOM 19697 C CA . ASN A 1 81 ? 17.553 9.446 3.383 1.00 0.00 81 ASN A CA 16
ATOM 19698 C C . ASN A 1 81 ? 18.178 10.478 4.315 1.00 0.00 81 ASN A C 16
ATOM 19699 O O . ASN A 1 81 ? 17.504 11.032 5.184 1.00 0.00 81 ASN A O 16
ATOM 19710 N N . MET A 1 82 ? 19.469 10.734 4.129 1.00 0.00 82 MET A N 16
ATOM 19711 C CA . MET A 1 82 ? 20.182 11.703 4.952 1.00 0.00 82 MET A CA 16
ATOM 19712 C C . MET A 1 82 ? 19.548 13.085 4.829 1.00 0.00 82 MET A C 16
ATOM 19713 O O . MET A 1 82 ? 19.520 13.855 5.787 1.00 0.00 82 MET A O 16
ATOM 19727 N N . ALA A 1 83 ? 19.039 13.388 3.638 1.00 0.00 83 ALA A N 16
ATOM 19728 C CA . ALA A 1 83 ? 18.403 14.675 3.384 1.00 0.00 83 ALA A CA 16
ATOM 19729 C C . ALA A 1 83 ? 17.171 14.857 4.262 1.00 0.00 83 ALA A C 16
ATOM 19730 O O . ALA A 1 83 ? 16.769 15.983 4.559 1.00 0.00 83 ALA A O 16
ATOM 19737 N N . GLY A 1 84 ? 16.574 13.744 4.676 1.00 0.00 84 GLY A N 16
ATOM 19738 C CA . GLY A 1 84 ? 15.395 13.807 5.519 1.00 0.00 84 GLY A CA 16
ATOM 19739 C C . GLY A 1 84 ? 15.742 13.922 6.990 1.00 0.00 84 GLY A C 16
ATOM 19740 O O . GLY A 1 84 ? 16.147 15.023 7.417 1.00 0.00 84 GLY A O 16
ATOM 19745 N N . GLY A 1 1 ? -11.236 15.167 -8.094 1.00 0.00 1 GLY A N 17
ATOM 19746 C CA . GLY A 1 1 ? -12.251 14.221 -7.549 1.00 0.00 1 GLY A CA 17
ATOM 19747 C C . GLY A 1 1 ? -11.644 13.173 -6.637 1.00 0.00 1 GLY A C 17
ATOM 19748 O O . GLY A 1 1 ? -11.713 11.978 -6.925 1.00 0.00 1 GLY A O 17
ATOM 19754 N N . PRO A 1 2 ? -11.044 13.595 -5.513 1.00 0.00 2 PRO A N 17
ATOM 19755 C CA . PRO A 1 2 ? -10.428 12.678 -4.546 1.00 0.00 2 PRO A CA 17
ATOM 19756 C C . PRO A 1 2 ? -11.436 11.691 -3.966 1.00 0.00 2 PRO A C 17
ATOM 19757 O O . PRO A 1 2 ? -12.603 12.028 -3.768 1.00 0.00 2 PRO A O 17
ATOM 19768 N N . LEU A 1 3 ? -10.979 10.472 -3.693 1.00 0.00 3 LEU A N 17
ATOM 19769 C CA . LEU A 1 3 ? -11.847 9.440 -3.133 1.00 0.00 3 LEU A CA 17
ATOM 19770 C C . LEU A 1 3 ? -11.913 9.552 -1.613 1.00 0.00 3 LEU A C 17
ATOM 19771 O O . LEU A 1 3 ? -10.911 9.833 -0.957 1.00 0.00 3 LEU A O 17
ATOM 19787 N N . GLY A 1 4 ? -13.102 9.331 -1.059 1.00 0.00 4 GLY A N 17
ATOM 19788 C CA . GLY A 1 4 ? -13.277 9.412 0.378 1.00 0.00 4 GLY A CA 17
ATOM 19789 C C . GLY A 1 4 ? -12.660 8.235 1.109 1.00 0.00 4 GLY A C 17
ATOM 19790 O O . GLY A 1 4 ? -12.677 7.109 0.611 1.00 0.00 4 GLY A O 17
ATOM 19794 N N . SER A 1 5 ? -12.115 8.496 2.294 1.00 0.00 5 SER A N 17
ATOM 19795 C CA . SER A 1 5 ? -11.492 7.449 3.098 1.00 0.00 5 SER A CA 17
ATOM 19796 C C . SER A 1 5 ? -12.544 6.560 3.753 1.00 0.00 5 SER A C 17
ATOM 19797 O O . SER A 1 5 ? -12.214 5.551 4.377 1.00 0.00 5 SER A O 17
ATOM 19805 N N . MET A 1 6 ? -13.812 6.939 3.613 1.00 0.00 6 MET A N 17
ATOM 19806 C CA . MET A 1 6 ? -14.903 6.172 4.200 1.00 0.00 6 MET A CA 17
ATOM 19807 C C . MET A 1 6 ? -14.860 4.721 3.732 1.00 0.00 6 MET A C 17
ATOM 19808 O O . MET A 1 6 ? -15.185 3.806 4.486 1.00 0.00 6 MET A O 17
ATOM 19822 N N . GLY A 1 7 ? -14.451 4.517 2.484 1.00 0.00 7 GLY A N 17
ATOM 19823 C CA . GLY A 1 7 ? -14.369 3.173 1.943 1.00 0.00 7 GLY A CA 17
ATOM 19824 C C . GLY A 1 7 ? -12.944 2.765 1.623 1.00 0.00 7 GLY A C 17
ATOM 19825 O O . GLY A 1 7 ? -12.414 3.115 0.570 1.00 0.00 7 GLY A O 17
ATOM 19829 N N . GLU A 1 8 ? -12.322 2.026 2.536 1.00 0.00 8 GLU A N 17
ATOM 19830 C CA . GLU A 1 8 ? -10.949 1.575 2.341 1.00 0.00 8 GLU A CA 17
ATOM 19831 C C . GLU A 1 8 ? -10.901 0.196 1.698 1.00 0.00 8 GLU A C 17
ATOM 19832 O O . GLU A 1 8 ? -9.836 -0.413 1.593 1.00 0.00 8 GLU A O 17
ATOM 19844 N N . LYS A 1 9 ? -12.053 -0.280 1.235 1.00 0.00 9 LYS A N 17
ATOM 19845 C CA . LYS A 1 9 ? -12.119 -1.572 0.567 1.00 0.00 9 LYS A CA 17
ATOM 19846 C C . LYS A 1 9 ? -11.196 -1.546 -0.645 1.00 0.00 9 LYS A C 17
ATOM 19847 O O . LYS A 1 9 ? -10.796 -2.587 -1.166 1.00 0.00 9 LYS A O 17
ATOM 19866 N N . GLN A 1 10 ? -10.858 -0.332 -1.072 1.00 0.00 10 GLN A N 17
ATOM 19867 C CA . GLN A 1 10 ? -9.977 -0.117 -2.210 1.00 0.00 10 GLN A CA 17
ATOM 19868 C C . GLN A 1 10 ? -8.598 -0.724 -1.961 1.00 0.00 10 GLN A C 17
ATOM 19869 O O . GLN A 1 10 ? -8.043 -0.602 -0.868 1.00 0.00 10 GLN A O 17
ATOM 19883 N N . SER A 1 11 ? -8.049 -1.373 -2.983 1.00 0.00 11 SER A N 17
ATOM 19884 C CA . SER A 1 11 ? -6.733 -1.994 -2.880 1.00 0.00 11 SER A CA 17
ATOM 19885 C C . SER A 1 11 ? -5.630 -0.943 -2.969 1.00 0.00 11 SER A C 17
ATOM 19886 O O . SER A 1 11 ? -5.851 0.158 -3.474 1.00 0.00 11 SER A O 17
ATOM 19894 N N . LYS A 1 12 ? -4.444 -1.289 -2.482 1.00 0.00 12 LYS A N 17
ATOM 19895 C CA . LYS A 1 12 ? -3.312 -0.370 -2.515 1.00 0.00 12 LYS A CA 17
ATOM 19896 C C . LYS A 1 12 ? -2.262 -0.833 -3.519 1.00 0.00 12 LYS A C 17
ATOM 19897 O O . LYS A 1 12 ? -1.862 -1.997 -3.524 1.00 0.00 12 LYS A O 17
ATOM 19916 N N . GLY A 1 13 ? -1.816 0.088 -4.366 1.00 0.00 13 GLY A N 17
ATOM 19917 C CA . GLY A 1 13 ? -0.812 -0.241 -5.360 1.00 0.00 13 GLY A CA 17
ATOM 19918 C C . GLY A 1 13 ? -1.376 -1.031 -6.524 1.00 0.00 13 GLY A C 17
ATOM 19919 O O . GLY A 1 13 ? -2.515 -1.498 -6.475 1.00 0.00 13 GLY A O 17
ATOM 19923 N N . TYR A 1 14 ? -0.574 -1.185 -7.573 1.00 0.00 14 TYR A N 17
ATOM 19924 C CA . TYR A 1 14 ? -0.998 -1.931 -8.752 1.00 0.00 14 TYR A CA 17
ATOM 19925 C C . TYR A 1 14 ? -0.863 -3.429 -8.511 1.00 0.00 14 TYR A C 17
ATOM 19926 O O . TYR A 1 14 ? 0.219 -3.920 -8.205 1.00 0.00 14 TYR A O 17
ATOM 19944 N N . TRP A 1 15 ? -1.969 -4.147 -8.649 1.00 0.00 15 TRP A N 17
ATOM 19945 C CA . TRP A 1 15 ? -1.971 -5.595 -8.444 1.00 0.00 15 TRP A CA 17
ATOM 19946 C C . TRP A 1 15 ? -1.593 -6.334 -9.725 1.00 0.00 15 TRP A C 17
ATOM 19947 O O . TRP A 1 15 ? -2.301 -6.256 -10.729 1.00 0.00 15 TRP A O 17
ATOM 19968 N N . GLN A 1 16 ? -0.485 -7.073 -9.677 1.00 0.00 16 GLN A N 17
ATOM 19969 C CA . GLN A 1 16 ? -0.030 -7.852 -10.823 1.00 0.00 16 GLN A CA 17
ATOM 19970 C C . GLN A 1 16 ? -0.746 -9.201 -10.849 1.00 0.00 16 GLN A C 17
ATOM 19971 O O . GLN A 1 16 ? -0.843 -9.890 -9.834 1.00 0.00 16 GLN A O 17
ATOM 19985 N N . GLU A 1 17 ? -1.278 -9.544 -12.018 1.00 0.00 17 GLU A N 17
ATOM 19986 C CA . GLU A 1 17 ? -2.033 -10.782 -12.204 1.00 0.00 17 GLU A CA 17
ATOM 19987 C C . GLU A 1 17 ? -1.191 -12.037 -11.997 1.00 0.00 17 GLU A C 17
ATOM 19988 O O . GLU A 1 17 ? 0.023 -12.035 -12.200 1.00 0.00 17 GLU A O 17
ATOM 20000 N N . ASP A 1 18 ? -1.870 -13.118 -11.619 1.00 0.00 18 ASP A N 17
ATOM 20001 C CA . ASP A 1 18 ? -1.230 -14.411 -11.409 1.00 0.00 18 ASP A CA 17
ATOM 20002 C C . ASP A 1 18 ? -0.479 -14.853 -12.662 1.00 0.00 18 ASP A C 17
ATOM 20003 O O . ASP A 1 18 ? 0.640 -15.358 -12.583 1.00 0.00 18 ASP A O 17
ATOM 20012 N N . GLU A 1 19 ? -1.121 -14.681 -13.814 1.00 0.00 19 GLU A N 17
ATOM 20013 C CA . GLU A 1 19 ? -0.535 -15.086 -15.089 1.00 0.00 19 GLU A CA 17
ATOM 20014 C C . GLU A 1 19 ? 0.678 -14.242 -15.461 1.00 0.00 19 GLU A C 17
ATOM 20015 O O . GLU A 1 19 ? 1.690 -14.770 -15.924 1.00 0.00 19 GLU A O 17
ATOM 20027 N N . ASP A 1 20 ? 0.583 -12.937 -15.256 1.00 0.00 20 ASP A N 17
ATOM 20028 C CA . ASP A 1 20 ? 1.689 -12.041 -15.573 1.00 0.00 20 ASP A CA 17
ATOM 20029 C C . ASP A 1 20 ? 2.847 -12.266 -14.609 1.00 0.00 20 ASP A C 17
ATOM 20030 O O . ASP A 1 20 ? 4.016 -12.123 -14.970 1.00 0.00 20 ASP A O 17
ATOM 20039 N N . ALA A 1 21 ? 2.499 -12.627 -13.380 1.00 0.00 21 ALA A N 17
ATOM 20040 C CA . ALA A 1 21 ? 3.487 -12.887 -12.343 1.00 0.00 21 ALA A CA 17
ATOM 20041 C C . ALA A 1 21 ? 3.474 -14.359 -11.950 1.00 0.00 21 ALA A C 17
ATOM 20042 O O . ALA A 1 21 ? 2.978 -14.727 -10.886 1.00 0.00 21 ALA A O 17
ATOM 20049 N N . PRO A 1 22 ? 4.024 -15.223 -12.819 1.00 0.00 22 PRO A N 17
ATOM 20050 C CA . PRO A 1 22 ? 4.083 -16.667 -12.578 1.00 0.00 22 PRO A CA 17
ATOM 20051 C C . PRO A 1 22 ? 5.174 -17.044 -11.586 1.00 0.00 22 PRO A C 17
ATOM 20052 O O . PRO A 1 22 ? 5.237 -18.173 -11.101 1.00 0.00 22 PRO A O 17
ATOM 20063 N N . ALA A 1 23 ? 6.028 -16.073 -11.292 1.00 0.00 23 ALA A N 17
ATOM 20064 C CA . ALA A 1 23 ? 7.126 -16.264 -10.355 1.00 0.00 23 ALA A CA 17
ATOM 20065 C C . ALA A 1 23 ? 7.216 -15.080 -9.402 1.00 0.00 23 ALA A C 17
ATOM 20066 O O . ALA A 1 23 ? 6.759 -13.983 -9.724 1.00 0.00 23 ALA A O 17
ATOM 20073 N N . CYS A 1 24 ? 7.789 -15.300 -8.223 1.00 0.00 24 CYS A N 17
ATOM 20074 C CA . CYS A 1 24 ? 7.913 -14.242 -7.229 1.00 0.00 24 CYS A CA 17
ATOM 20075 C C . CYS A 1 24 ? 8.812 -13.117 -7.723 1.00 0.00 24 CYS A C 17
ATOM 20076 O O . CYS A 1 24 ? 9.950 -13.346 -8.135 1.00 0.00 24 CYS A O 17
ATOM 20084 N N . ASN A 1 25 ? 8.289 -11.900 -7.666 1.00 0.00 25 ASN A N 17
ATOM 20085 C CA . ASN A 1 25 ? 9.027 -10.719 -8.089 1.00 0.00 25 ASN A CA 17
ATOM 20086 C C . ASN A 1 25 ? 10.292 -10.537 -7.254 1.00 0.00 25 ASN A C 17
ATOM 20087 O O . ASN A 1 25 ? 11.258 -9.918 -7.702 1.00 0.00 25 ASN A O 17
ATOM 20098 N N . GLY A 1 26 ? 10.269 -11.052 -6.027 1.00 0.00 26 GLY A N 17
ATOM 20099 C CA . GLY A 1 26 ? 11.409 -10.905 -5.141 1.00 0.00 26 GLY A CA 17
ATOM 20100 C C . GLY A 1 26 ? 12.439 -12.015 -5.261 1.00 0.00 26 GLY A C 17
ATOM 20101 O O . GLY A 1 26 ? 13.619 -11.744 -5.477 1.00 0.00 26 GLY A O 17
ATOM 20105 N N . CYS A 1 27 ? 12.010 -13.262 -5.087 1.00 0.00 27 CYS A N 17
ATOM 20106 C CA . CYS A 1 27 ? 12.935 -14.391 -5.147 1.00 0.00 27 CYS A CA 17
ATOM 20107 C C . CYS A 1 27 ? 12.850 -15.158 -6.464 1.00 0.00 27 CYS A C 17
ATOM 20108 O O . CYS A 1 27 ? 13.635 -16.076 -6.698 1.00 0.00 27 CYS A O 17
ATOM 20116 N N . GLY A 1 28 ? 11.920 -14.779 -7.333 1.00 0.00 28 GLY A N 17
ATOM 20117 C CA . GLY A 1 28 ? 11.799 -15.452 -8.614 1.00 0.00 28 GLY A CA 17
ATOM 20118 C C . GLY A 1 28 ? 11.250 -16.863 -8.506 1.00 0.00 28 GLY A C 17
ATOM 20119 O O . GLY A 1 28 ? 11.244 -17.604 -9.488 1.00 0.00 28 GLY A O 17
ATOM 20123 N N . CYS A 1 29 ? 10.781 -17.242 -7.321 1.00 0.00 29 CYS A N 17
ATOM 20124 C CA . CYS A 1 29 ? 10.228 -18.579 -7.129 1.00 0.00 29 CYS A CA 17
ATOM 20125 C C . CYS A 1 29 ? 8.903 -18.707 -7.869 1.00 0.00 29 CYS A C 17
ATOM 20126 O O . CYS A 1 29 ? 8.132 -17.752 -7.950 1.00 0.00 29 CYS A O 17
ATOM 20134 N N . VAL A 1 30 ? 8.656 -19.882 -8.432 1.00 0.00 30 VAL A N 17
ATOM 20135 C CA . VAL A 1 30 ? 7.434 -20.114 -9.193 1.00 0.00 30 VAL A CA 17
ATOM 20136 C C . VAL A 1 30 ? 6.245 -20.405 -8.289 1.00 0.00 30 VAL A C 17
ATOM 20137 O O . VAL A 1 30 ? 6.355 -21.149 -7.313 1.00 0.00 30 VAL A O 17
ATOM 20150 N N . PHE A 1 31 ? 5.105 -19.821 -8.633 1.00 0.00 31 PHE A N 17
ATOM 20151 C CA . PHE A 1 31 ? 3.881 -20.019 -7.869 1.00 0.00 31 PHE A CA 17
ATOM 20152 C C . PHE A 1 31 ? 3.182 -21.299 -8.308 1.00 0.00 31 PHE A C 17
ATOM 20153 O O . PHE A 1 31 ? 3.025 -21.569 -9.500 1.00 0.00 31 PHE A O 17
ATOM 20170 N N . THR A 1 32 ? 2.772 -22.081 -7.319 1.00 0.00 32 THR A N 17
ATOM 20171 C CA . THR A 1 32 ? 2.092 -23.343 -7.565 1.00 0.00 32 THR A CA 17
ATOM 20172 C C . THR A 1 32 ? 0.769 -23.404 -6.812 1.00 0.00 32 THR A C 17
ATOM 20173 O O . THR A 1 32 ? 0.483 -22.561 -5.962 1.00 0.00 32 THR A O 17
ATOM 20184 N N . THR A 1 33 ? -0.032 -24.413 -7.131 1.00 0.00 33 THR A N 17
ATOM 20185 C CA . THR A 1 33 ? -1.327 -24.601 -6.491 1.00 0.00 33 THR A CA 17
ATOM 20186 C C . THR A 1 33 ? -1.223 -24.461 -4.975 1.00 0.00 33 THR A C 17
ATOM 20187 O O . THR A 1 33 ? -2.108 -23.887 -4.339 1.00 0.00 33 THR A O 17
ATOM 20198 N N . THR A 1 34 ? -0.153 -24.991 -4.391 1.00 0.00 34 THR A N 17
ATOM 20199 C CA . THR A 1 34 ? 0.023 -24.914 -2.944 1.00 0.00 34 THR A CA 17
ATOM 20200 C C . THR A 1 34 ? 0.410 -23.503 -2.503 1.00 0.00 34 THR A C 17
ATOM 20201 O O . THR A 1 34 ? 0.138 -23.116 -1.367 1.00 0.00 34 THR A O 17
ATOM 20212 N N . VAL A 1 35 ? 1.031 -22.730 -3.388 1.00 0.00 35 VAL A N 17
ATOM 20213 C CA . VAL A 1 35 ? 1.419 -21.369 -3.035 1.00 0.00 35 VAL A CA 17
ATOM 20214 C C . VAL A 1 35 ? 0.398 -20.358 -3.533 1.00 0.00 35 VAL A C 17
ATOM 20215 O O . VAL A 1 35 ? 0.235 -20.155 -4.737 1.00 0.00 35 VAL A O 17
ATOM 20228 N N . ARG A 1 36 ? -0.273 -19.724 -2.590 1.00 0.00 36 ARG A N 17
ATOM 20229 C CA . ARG A 1 36 ? -1.279 -18.716 -2.899 1.00 0.00 36 ARG A CA 17
ATOM 20230 C C . ARG A 1 36 ? -0.624 -17.401 -3.306 1.00 0.00 36 ARG A C 17
ATOM 20231 O O . ARG A 1 36 ? 0.464 -17.066 -2.839 1.00 0.00 36 ARG A O 17
ATOM 20252 N N . ARG A 1 37 ? -1.299 -16.658 -4.175 1.00 0.00 37 ARG A N 17
ATOM 20253 C CA . ARG A 1 37 ? -0.782 -15.376 -4.637 1.00 0.00 37 ARG A CA 17
ATOM 20254 C C . ARG A 1 37 ? -1.029 -14.292 -3.599 1.00 0.00 37 ARG A C 17
ATOM 20255 O O . ARG A 1 37 ? -2.083 -14.252 -2.963 1.00 0.00 37 ARG A O 17
ATOM 20276 N N . HIS A 1 38 ? -0.050 -13.413 -3.436 1.00 0.00 38 HIS A N 17
ATOM 20277 C CA . HIS A 1 38 ? -0.157 -12.325 -2.475 1.00 0.00 38 HIS A CA 17
ATOM 20278 C C . HIS A 1 38 ? 0.434 -11.038 -3.040 1.00 0.00 38 HIS A C 17
ATOM 20279 O O . HIS A 1 38 ? 1.236 -11.072 -3.971 1.00 0.00 38 HIS A O 17
ATOM 20294 N N . HIS A 1 39 ? 0.027 -9.908 -2.479 1.00 0.00 39 HIS A N 17
ATOM 20295 C CA . HIS A 1 39 ? 0.513 -8.613 -2.943 1.00 0.00 39 HIS A CA 17
ATOM 20296 C C . HIS A 1 39 ? 1.103 -7.800 -1.799 1.00 0.00 39 HIS A C 17
ATOM 20297 O O . HIS A 1 39 ? 0.604 -7.839 -0.675 1.00 0.00 39 HIS A O 17
ATOM 20312 N N . CYS A 1 40 ? 2.143 -7.028 -2.102 1.00 0.00 40 CYS A N 17
ATOM 20313 C CA . CYS A 1 40 ? 2.782 -6.163 -1.122 1.00 0.00 40 CYS A CA 17
ATOM 20314 C C . CYS A 1 40 ? 2.112 -4.792 -1.175 1.00 0.00 40 CYS A C 17
ATOM 20315 O O . CYS A 1 40 ? 1.789 -4.291 -2.252 1.00 0.00 40 CYS A O 17
ATOM 20323 N N . ARG A 1 41 ? 1.864 -4.212 -0.005 1.00 0.00 41 ARG A N 17
ATOM 20324 C CA . ARG A 1 41 ? 1.181 -2.921 0.087 1.00 0.00 41 ARG A CA 17
ATOM 20325 C C . ARG A 1 41 ? 2.062 -1.753 -0.349 1.00 0.00 41 ARG A C 17
ATOM 20326 O O . ARG A 1 41 ? 1.594 -0.620 -0.443 1.00 0.00 41 ARG A O 17
ATOM 20347 N N . ASN A 1 42 ? 3.332 -2.025 -0.615 1.00 0.00 42 ASN A N 17
ATOM 20348 C CA . ASN A 1 42 ? 4.260 -0.983 -1.038 1.00 0.00 42 ASN A CA 17
ATOM 20349 C C . ASN A 1 42 ? 4.489 -1.008 -2.546 1.00 0.00 42 ASN A C 17
ATOM 20350 O O . ASN A 1 42 ? 4.025 -0.126 -3.266 1.00 0.00 42 ASN A O 17
ATOM 20361 N N . CYS A 1 43 ? 5.222 -2.008 -3.017 1.00 0.00 43 CYS A N 17
ATOM 20362 C CA . CYS A 1 43 ? 5.523 -2.118 -4.438 1.00 0.00 43 CYS A CA 17
ATOM 20363 C C . CYS A 1 43 ? 4.313 -2.596 -5.232 1.00 0.00 43 CYS A C 17
ATOM 20364 O O . CYS A 1 43 ? 4.190 -2.315 -6.425 1.00 0.00 43 CYS A O 17
ATOM 20372 N N . GLY A 1 44 ? 3.412 -3.305 -4.559 1.00 0.00 44 GLY A N 17
ATOM 20373 C CA . GLY A 1 44 ? 2.214 -3.794 -5.217 1.00 0.00 44 GLY A CA 17
ATOM 20374 C C . GLY A 1 44 ? 2.492 -4.956 -6.148 1.00 0.00 44 GLY A C 17
ATOM 20375 O O . GLY A 1 44 ? 1.723 -5.225 -7.067 1.00 0.00 44 GLY A O 17
ATOM 20379 N N . TYR A 1 45 ? 3.593 -5.652 -5.904 1.00 0.00 45 TYR A N 17
ATOM 20380 C CA . TYR A 1 45 ? 3.970 -6.796 -6.721 1.00 0.00 45 TYR A CA 17
ATOM 20381 C C . TYR A 1 45 ? 3.567 -8.095 -6.042 1.00 0.00 45 TYR A C 17
ATOM 20382 O O . TYR A 1 45 ? 3.286 -8.120 -4.844 1.00 0.00 45 TYR A O 17
ATOM 20400 N N . VAL A 1 46 ? 3.528 -9.170 -6.820 1.00 0.00 46 VAL A N 17
ATOM 20401 C CA . VAL A 1 46 ? 3.149 -10.469 -6.289 1.00 0.00 46 VAL A CA 17
ATOM 20402 C C . VAL A 1 46 ? 4.313 -11.116 -5.548 1.00 0.00 46 VAL A C 17
ATOM 20403 O O . VAL A 1 46 ? 5.416 -11.236 -6.082 1.00 0.00 46 VAL A O 17
ATOM 20416 N N . LEU A 1 47 ? 4.056 -11.539 -4.317 1.00 0.00 47 LEU A N 17
ATOM 20417 C CA . LEU A 1 47 ? 5.076 -12.184 -3.499 1.00 0.00 47 LEU A CA 17
ATOM 20418 C C . LEU A 1 47 ? 4.534 -13.467 -2.885 1.00 0.00 47 LEU A C 17
ATOM 20419 O O . LEU A 1 47 ? 3.394 -13.510 -2.424 1.00 0.00 47 LEU A O 17
ATOM 20435 N N . CYS A 1 48 ? 5.365 -14.496 -2.840 1.00 0.00 48 CYS A N 17
ATOM 20436 C CA . CYS A 1 48 ? 4.965 -15.752 -2.231 1.00 0.00 48 CYS A CA 17
ATOM 20437 C C . CYS A 1 48 ? 5.086 -15.612 -0.720 1.00 0.00 48 CYS A C 17
ATOM 20438 O O . CYS A 1 48 ? 5.567 -14.586 -0.235 1.00 0.00 48 CYS A O 17
ATOM 20446 N N . GLY A 1 49 ? 4.652 -16.611 0.034 1.00 0.00 49 GLY A N 17
ATOM 20447 C CA . GLY A 1 49 ? 4.738 -16.510 1.475 1.00 0.00 49 GLY A CA 17
ATOM 20448 C C . GLY A 1 49 ? 6.121 -16.107 1.948 1.00 0.00 49 GLY A C 17
ATOM 20449 O O . GLY A 1 49 ? 6.270 -15.136 2.689 1.00 0.00 49 GLY A O 17
ATOM 20453 N N . ASP A 1 50 ? 7.128 -16.861 1.517 1.00 0.00 50 ASP A N 17
ATOM 20454 C CA . ASP A 1 50 ? 8.515 -16.599 1.902 1.00 0.00 50 ASP A CA 17
ATOM 20455 C C . ASP A 1 50 ? 8.957 -15.174 1.593 1.00 0.00 50 ASP A C 17
ATOM 20456 O O . ASP A 1 50 ? 9.728 -14.576 2.344 1.00 0.00 50 ASP A O 17
ATOM 20465 N N . CYS A 1 51 ? 8.470 -14.640 0.482 1.00 0.00 51 CYS A N 17
ATOM 20466 C CA . CYS A 1 51 ? 8.820 -13.287 0.070 1.00 0.00 51 CYS A CA 17
ATOM 20467 C C . CYS A 1 51 ? 7.847 -12.269 0.646 1.00 0.00 51 CYS A C 17
ATOM 20468 O O . CYS A 1 51 ? 8.010 -11.063 0.460 1.00 0.00 51 CYS A O 17
ATOM 20476 N N . SER A 1 52 ? 6.841 -12.761 1.364 1.00 0.00 52 SER A N 17
ATOM 20477 C CA . SER A 1 52 ? 5.847 -11.904 1.987 1.00 0.00 52 SER A CA 17
ATOM 20478 C C . SER A 1 52 ? 5.650 -12.315 3.443 1.00 0.00 52 SER A C 17
ATOM 20479 O O . SER A 1 52 ? 4.593 -12.076 4.028 1.00 0.00 52 SER A O 17
ATOM 20487 N N . ARG A 1 53 ? 6.682 -12.923 4.029 1.00 0.00 53 ARG A N 17
ATOM 20488 C CA . ARG A 1 53 ? 6.622 -13.351 5.424 1.00 0.00 53 ARG A CA 17
ATOM 20489 C C . ARG A 1 53 ? 6.900 -12.184 6.368 1.00 0.00 53 ARG A C 17
ATOM 20490 O O . ARG A 1 53 ? 6.589 -12.258 7.558 1.00 0.00 53 ARG A O 17
ATOM 20511 N N . HIS A 1 54 ? 7.497 -11.115 5.849 1.00 0.00 54 HIS A N 17
ATOM 20512 C CA . HIS A 1 54 ? 7.818 -9.956 6.677 1.00 0.00 54 HIS A CA 17
ATOM 20513 C C . HIS A 1 54 ? 6.601 -9.072 6.897 1.00 0.00 54 HIS A C 17
ATOM 20514 O O . HIS A 1 54 ? 5.607 -9.161 6.175 1.00 0.00 54 HIS A O 17
ATOM 20529 N N . ARG A 1 55 ? 6.700 -8.203 7.894 1.00 0.00 55 ARG A N 17
ATOM 20530 C CA . ARG A 1 55 ? 5.625 -7.276 8.214 1.00 0.00 55 ARG A CA 17
ATOM 20531 C C . ARG A 1 55 ? 6.198 -5.905 8.570 1.00 0.00 55 ARG A C 17
ATOM 20532 O O . ARG A 1 55 ? 7.190 -5.804 9.292 1.00 0.00 55 ARG A O 17
ATOM 20553 N N . ALA A 1 56 ? 5.576 -4.857 8.052 1.00 0.00 56 ALA A N 17
ATOM 20554 C CA . ALA A 1 56 ? 6.041 -3.497 8.314 1.00 0.00 56 ALA A CA 17
ATOM 20555 C C . ALA A 1 56 ? 4.947 -2.468 8.089 1.00 0.00 56 ALA A C 17
ATOM 20556 O O . ALA A 1 56 ? 4.030 -2.685 7.297 1.00 0.00 56 ALA A O 17
ATOM 20563 N N . ALA A 1 57 ? 5.066 -1.327 8.763 1.00 0.00 57 ALA A N 17
ATOM 20564 C CA . ALA A 1 57 ? 4.109 -0.244 8.612 1.00 0.00 57 ALA A CA 17
ATOM 20565 C C . ALA A 1 57 ? 4.579 0.686 7.504 1.00 0.00 57 ALA A C 17
ATOM 20566 O O . ALA A 1 57 ? 5.782 0.828 7.278 1.00 0.00 57 ALA A O 17
ATOM 20573 N N . ILE A 1 58 ? 3.642 1.307 6.801 1.00 0.00 58 ILE A N 17
ATOM 20574 C CA . ILE A 1 58 ? 3.980 2.202 5.709 1.00 0.00 58 ILE A CA 17
ATOM 20575 C C . ILE A 1 58 ? 3.313 3.562 5.893 1.00 0.00 58 ILE A C 17
ATOM 20576 O O . ILE A 1 58 ? 2.278 3.848 5.290 1.00 0.00 58 ILE A O 17
ATOM 20592 N N . PRO A 1 59 ? 3.898 4.410 6.750 1.00 0.00 59 PRO A N 17
ATOM 20593 C CA . PRO A 1 59 ? 3.364 5.744 7.048 1.00 0.00 59 PRO A CA 17
ATOM 20594 C C . PRO A 1 59 ? 3.356 6.686 5.849 1.00 0.00 59 PRO A C 17
ATOM 20595 O O . PRO A 1 59 ? 2.742 7.752 5.903 1.00 0.00 59 PRO A O 17
ATOM 20606 N N . MET A 1 60 ? 4.000 6.293 4.755 1.00 0.00 60 MET A N 17
ATOM 20607 C CA . MET A 1 60 ? 4.005 7.124 3.555 1.00 0.00 60 MET A CA 17
ATOM 20608 C C . MET A 1 60 ? 2.787 6.788 2.709 1.00 0.00 60 MET A C 17
ATOM 20609 O O . MET A 1 60 ? 2.167 7.659 2.102 1.00 0.00 60 MET A O 17
ATOM 20623 N N . ARG A 1 61 ? 2.456 5.503 2.690 1.00 0.00 61 ARG A N 17
ATOM 20624 C CA . ARG A 1 61 ? 1.312 5.008 1.935 1.00 0.00 61 ARG A CA 17
ATOM 20625 C C . ARG A 1 61 ? 0.031 5.160 2.746 1.00 0.00 61 ARG A C 17
ATOM 20626 O O . ARG A 1 61 ? -1.047 4.745 2.320 1.00 0.00 61 ARG A O 17
ATOM 20647 N N . GLY A 1 62 ? 0.167 5.761 3.922 1.00 0.00 62 GLY A N 17
ATOM 20648 C CA . GLY A 1 62 ? -0.973 5.968 4.789 1.00 0.00 62 GLY A CA 17
ATOM 20649 C C . GLY A 1 62 ? -1.160 4.832 5.770 1.00 0.00 62 GLY A C 17
ATOM 20650 O O . GLY A 1 62 ? -2.151 4.791 6.500 1.00 0.00 62 GLY A O 17
ATOM 20654 N N . ILE A 1 63 ? -0.207 3.906 5.793 1.00 0.00 63 ILE A N 17
ATOM 20655 C CA . ILE A 1 63 ? -0.268 2.767 6.693 1.00 0.00 63 ILE A CA 17
ATOM 20656 C C . ILE A 1 63 ? 0.530 3.050 7.962 1.00 0.00 63 ILE A C 17
ATOM 20657 O O . ILE A 1 63 ? 1.757 2.950 7.970 1.00 0.00 63 ILE A O 17
ATOM 20673 N N . THR A 1 64 ? -0.174 3.409 9.030 1.00 0.00 64 THR A N 17
ATOM 20674 C CA . THR A 1 64 ? 0.473 3.714 10.302 1.00 0.00 64 THR A CA 17
ATOM 20675 C C . THR A 1 64 ? 0.663 2.460 11.142 1.00 0.00 64 THR A C 17
ATOM 20676 O O . THR A 1 64 ? 1.494 2.432 12.049 1.00 0.00 64 THR A O 17
ATOM 20687 N N . GLU A 1 65 ? -0.090 1.414 10.823 1.00 0.00 65 GLU A N 17
ATOM 20688 C CA . GLU A 1 65 ? 0.022 0.150 11.534 1.00 0.00 65 GLU A CA 17
ATOM 20689 C C . GLU A 1 65 ? 0.798 -0.836 10.677 1.00 0.00 65 GLU A C 17
ATOM 20690 O O . GLU A 1 65 ? 0.608 -0.888 9.463 1.00 0.00 65 GLU A O 17
ATOM 20702 N N . PRO A 1 66 ? 1.702 -1.618 11.277 1.00 0.00 66 PRO A N 17
ATOM 20703 C CA . PRO A 1 66 ? 2.509 -2.575 10.523 1.00 0.00 66 PRO A CA 17
ATOM 20704 C C . PRO A 1 66 ? 1.652 -3.498 9.661 1.00 0.00 66 PRO A C 17
ATOM 20705 O O . PRO A 1 66 ? 0.751 -4.175 10.156 1.00 0.00 66 PRO A O 17
ATOM 20716 N N . GLU A 1 67 ? 1.951 -3.512 8.366 1.00 0.00 67 GLU A N 17
ATOM 20717 C CA . GLU A 1 67 ? 1.230 -4.340 7.408 1.00 0.00 67 GLU A CA 17
ATOM 20718 C C . GLU A 1 67 ? 2.199 -5.228 6.631 1.00 0.00 67 GLU A C 17
ATOM 20719 O O . GLU A 1 67 ? 3.413 -5.027 6.681 1.00 0.00 67 GLU A O 17
ATOM 20731 N N . ARG A 1 68 ? 1.661 -6.218 5.928 1.00 0.00 68 ARG A N 17
ATOM 20732 C CA . ARG A 1 68 ? 2.479 -7.147 5.157 1.00 0.00 68 ARG A CA 17
ATOM 20733 C C . ARG A 1 68 ? 3.106 -6.482 3.936 1.00 0.00 68 ARG A C 17
ATOM 20734 O O . ARG A 1 68 ? 2.469 -5.703 3.225 1.00 0.00 68 ARG A O 17
ATOM 20755 N N . VAL A 1 69 ? 4.367 -6.826 3.710 1.00 0.00 69 VAL A N 17
ATOM 20756 C CA . VAL A 1 69 ? 5.142 -6.316 2.584 1.00 0.00 69 VAL A CA 17
ATOM 20757 C C . VAL A 1 69 ? 6.123 -7.374 2.106 1.00 0.00 69 VAL A C 17
ATOM 20758 O O . VAL A 1 69 ? 6.214 -8.456 2.687 1.00 0.00 69 VAL A O 17
ATOM 20771 N N . CYS A 1 70 ? 6.882 -7.050 1.067 1.00 0.00 70 CYS A N 17
ATOM 20772 C CA . CYS A 1 70 ? 7.883 -7.961 0.542 1.00 0.00 70 CYS A CA 17
ATOM 20773 C C . CYS A 1 70 ? 9.225 -7.655 1.189 1.00 0.00 70 CYS A C 17
ATOM 20774 O O . CYS A 1 70 ? 9.281 -6.968 2.209 1.00 0.00 70 CYS A O 17
ATOM 20782 N N . ASP A 1 71 ? 10.301 -8.173 0.623 1.00 0.00 71 ASP A N 17
ATOM 20783 C CA . ASP A 1 71 ? 11.626 -7.943 1.196 1.00 0.00 71 ASP A CA 17
ATOM 20784 C C . ASP A 1 71 ? 12.212 -6.585 0.800 1.00 0.00 71 ASP A C 17
ATOM 20785 O O . ASP A 1 71 ? 12.793 -5.895 1.637 1.00 0.00 71 ASP A O 17
ATOM 20794 N N . ALA A 1 72 ? 12.073 -6.202 -0.464 1.00 0.00 72 ALA A N 17
ATOM 20795 C CA . ALA A 1 72 ? 12.613 -4.923 -0.927 1.00 0.00 72 ALA A CA 17
ATOM 20796 C C . ALA A 1 72 ? 11.878 -3.737 -0.303 1.00 0.00 72 ALA A C 17
ATOM 20797 O O . ALA A 1 72 ? 12.503 -2.780 0.152 1.00 0.00 72 ALA A O 17
ATOM 20804 N N . CYS A 1 73 ? 10.555 -3.813 -0.277 1.00 0.00 73 CYS A N 17
ATOM 20805 C CA . CYS A 1 73 ? 9.738 -2.752 0.298 1.00 0.00 73 CYS A CA 17
ATOM 20806 C C . CYS A 1 73 ? 10.022 -2.612 1.785 1.00 0.00 73 CYS A C 17
ATOM 20807 O O . CYS A 1 73 ? 10.140 -1.502 2.301 1.00 0.00 73 CYS A O 17
ATOM 20815 N N . TYR A 1 74 ? 10.158 -3.738 2.466 1.00 0.00 74 TYR A N 17
ATOM 20816 C CA . TYR A 1 74 ? 10.459 -3.714 3.886 1.00 0.00 74 TYR A CA 17
ATOM 20817 C C . TYR A 1 74 ? 11.732 -2.912 4.114 1.00 0.00 74 TYR A C 17
ATOM 20818 O O . TYR A 1 74 ? 11.835 -2.143 5.067 1.00 0.00 74 TYR A O 17
ATOM 20836 N N . LEU A 1 75 ? 12.699 -3.098 3.217 1.00 0.00 75 LEU A N 17
ATOM 20837 C CA . LEU A 1 75 ? 13.976 -2.398 3.297 1.00 0.00 75 LEU A CA 17
ATOM 20838 C C . LEU A 1 75 ? 13.847 -0.922 2.935 1.00 0.00 75 LEU A C 17
ATOM 20839 O O . LEU A 1 75 ? 14.307 -0.051 3.672 1.00 0.00 75 LEU A O 17
ATOM 20855 N N . ALA A 1 76 ? 13.244 -0.641 1.782 1.00 0.00 76 ALA A N 17
ATOM 20856 C CA . ALA A 1 76 ? 13.093 0.738 1.327 1.00 0.00 76 ALA A CA 17
ATOM 20857 C C . ALA A 1 76 ? 12.481 1.593 2.427 1.00 0.00 76 ALA A C 17
ATOM 20858 O O . ALA A 1 76 ? 13.006 2.656 2.758 1.00 0.00 76 ALA A O 17
ATOM 20865 N N . LEU A 1 77 ? 11.401 1.111 3.023 1.00 0.00 77 LEU A N 17
ATOM 20866 C CA . LEU A 1 77 ? 10.772 1.832 4.119 1.00 0.00 77 LEU A CA 17
ATOM 20867 C C . LEU A 1 77 ? 11.738 1.855 5.293 1.00 0.00 77 LEU A C 17
ATOM 20868 O O . LEU A 1 77 ? 11.917 2.870 5.965 1.00 0.00 77 LEU A O 17
ATOM 20884 N N . ARG A 1 78 ? 12.367 0.706 5.507 1.00 0.00 78 ARG A N 17
ATOM 20885 C CA . ARG A 1 78 ? 13.347 0.524 6.568 1.00 0.00 78 ARG A CA 17
ATOM 20886 C C . ARG A 1 78 ? 14.477 1.542 6.455 1.00 0.00 78 ARG A C 17
ATOM 20887 O O . ARG A 1 78 ? 15.202 1.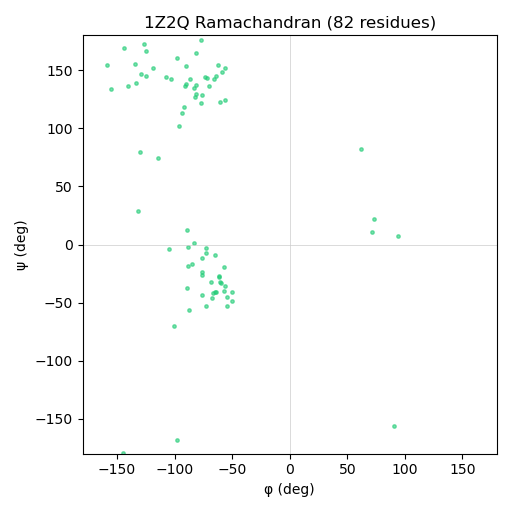788 7.418 1.00 0.00 78 ARG A O 17
ATOM 20908 N N . SER A 1 79 ? 14.622 2.133 5.275 1.00 0.00 79 SER A N 17
ATOM 20909 C CA . SER A 1 79 ? 15.665 3.125 5.051 1.00 0.00 79 SER A CA 17
ATOM 20910 C C . SER A 1 79 ? 15.514 4.296 6.012 1.00 0.00 79 SER A C 17
ATOM 20911 O O . SER A 1 79 ? 14.407 4.618 6.446 1.00 0.00 79 SER A O 17
ATOM 20919 N N . SER A 1 80 ? 16.631 4.932 6.339 1.00 0.00 80 SER A N 17
ATOM 20920 C CA . SER A 1 80 ? 16.627 6.071 7.248 1.00 0.00 80 SER A CA 17
ATOM 20921 C C . SER A 1 80 ? 17.199 7.305 6.561 1.00 0.00 80 SER A C 17
ATOM 20922 O O . SER A 1 80 ? 18.066 7.197 5.695 1.00 0.00 80 SER A O 17
ATOM 20930 N N . ASN A 1 81 ? 16.712 8.478 6.951 1.00 0.00 81 ASN A N 17
ATOM 20931 C CA . ASN A 1 81 ? 17.182 9.729 6.367 1.00 0.00 81 ASN A CA 17
ATOM 20932 C C . ASN A 1 81 ? 18.699 9.840 6.480 1.00 0.00 81 ASN A C 17
ATOM 20933 O O . ASN A 1 81 ? 19.357 10.398 5.602 1.00 0.00 81 ASN A O 17
ATOM 20944 N N . MET A 1 82 ? 19.246 9.305 7.565 1.00 0.00 82 MET A N 17
ATOM 20945 C CA . MET A 1 82 ? 20.684 9.340 7.795 1.00 0.00 82 MET A CA 17
ATOM 20946 C C . MET A 1 82 ? 21.367 8.127 7.165 1.00 0.00 82 MET A C 17
ATOM 20947 O O . MET A 1 82 ? 20.865 7.006 7.251 1.00 0.00 82 MET A O 17
ATOM 20961 N N . ALA A 1 83 ? 22.512 8.361 6.531 1.00 0.00 83 ALA A N 17
ATOM 20962 C CA . ALA A 1 83 ? 23.263 7.288 5.885 1.00 0.00 83 ALA A CA 17
ATOM 20963 C C . ALA A 1 83 ? 23.706 6.238 6.899 1.00 0.00 83 ALA A C 17
ATOM 20964 O O . ALA A 1 83 ? 24.018 6.561 8.045 1.00 0.00 83 ALA A O 17
ATOM 20971 N N . GLY A 1 84 ? 23.731 4.980 6.470 1.00 0.00 84 GLY A N 17
ATOM 20972 C CA . GLY A 1 84 ? 24.138 3.903 7.352 1.00 0.00 84 GLY A CA 17
ATOM 20973 C C . GLY A 1 84 ? 25.622 3.605 7.262 1.00 0.00 84 GLY A C 17
ATOM 20974 O O . GLY A 1 84 ? 26.110 3.356 6.139 1.00 0.00 84 GLY A O 17
ATOM 20979 N N . GLY A 1 1 ? -20.904 4.077 9.428 1.00 0.00 1 GLY A N 18
ATOM 20980 C CA . GLY A 1 1 ? -20.877 5.204 8.454 1.00 0.00 1 GLY A CA 18
ATOM 20981 C C . GLY A 1 1 ? -21.200 4.752 7.042 1.00 0.00 1 GLY A C 18
ATOM 20982 O O . GLY A 1 1 ? -22.202 4.072 6.821 1.00 0.00 1 GLY A O 18
ATOM 20988 N N . PRO A 1 2 ? -20.363 5.114 6.057 1.00 0.00 2 PRO A N 18
ATOM 20989 C CA . PRO A 1 2 ? -20.577 4.730 4.658 1.00 0.00 2 PRO A CA 18
ATOM 20990 C C . PRO A 1 2 ? -20.598 3.217 4.476 1.00 0.00 2 PRO A C 18
ATOM 20991 O O . PRO A 1 2 ? -19.894 2.490 5.176 1.00 0.00 2 PRO A O 18
ATOM 21002 N N . LEU A 1 3 ? -21.407 2.749 3.532 1.00 0.00 3 LEU A N 18
ATOM 21003 C CA . LEU A 1 3 ? -21.516 1.320 3.259 1.00 0.00 3 LEU A CA 18
ATOM 21004 C C . LEU A 1 3 ? -20.170 0.745 2.829 1.00 0.00 3 LEU A C 18
ATOM 21005 O O . LEU A 1 3 ? -19.896 -0.439 3.029 1.00 0.00 3 LEU A O 18
ATOM 21021 N N . GLY A 1 4 ? -19.335 1.591 2.232 1.00 0.00 4 GLY A N 18
ATOM 21022 C CA . GLY A 1 4 ? -18.028 1.151 1.777 1.00 0.00 4 GLY A CA 18
ATOM 21023 C C . GLY A 1 4 ? -17.012 1.035 2.901 1.00 0.00 4 GLY A C 18
ATOM 21024 O O . GLY A 1 4 ? -15.832 0.792 2.649 1.00 0.00 4 GLY A O 18
ATOM 21028 N N . SER A 1 5 ? -17.461 1.206 4.140 1.00 0.00 5 SER A N 18
ATOM 21029 C CA . SER A 1 5 ? -16.569 1.114 5.292 1.00 0.00 5 SER A CA 18
ATOM 21030 C C . SER A 1 5 ? -15.906 -0.258 5.359 1.00 0.00 5 SER A C 18
ATOM 21031 O O . SER A 1 5 ? -14.762 -0.386 5.797 1.00 0.00 5 SER A O 18
ATOM 21039 N N . MET A 1 6 ? -16.629 -1.282 4.917 1.00 0.00 6 MET A N 18
ATOM 21040 C CA . MET A 1 6 ? -16.110 -2.644 4.922 1.00 0.00 6 MET A CA 18
ATOM 21041 C C . MET A 1 6 ? -15.403 -2.959 3.608 1.00 0.00 6 MET A C 18
ATOM 21042 O O . MET A 1 6 ? -15.867 -2.573 2.535 1.00 0.00 6 MET A O 18
ATOM 21056 N N . GLY A 1 7 ? -14.281 -3.661 3.700 1.00 0.00 7 GLY A N 18
ATOM 21057 C CA . GLY A 1 7 ? -13.530 -4.014 2.510 1.00 0.00 7 GLY A CA 18
ATOM 21058 C C . GLY A 1 7 ? -12.524 -2.947 2.120 1.00 0.00 7 GLY A C 18
ATOM 21059 O O . GLY A 1 7 ? -11.917 -3.019 1.053 1.00 0.00 7 GLY A O 18
ATOM 21063 N N . GLU A 1 8 ? -12.346 -1.955 2.988 1.00 0.00 8 GLU A N 18
ATOM 21064 C CA . GLU A 1 8 ? -11.405 -0.871 2.727 1.00 0.00 8 GLU A CA 18
ATOM 21065 C C . GLU A 1 8 ? -10.006 -1.232 3.215 1.00 0.00 8 GLU A C 18
ATOM 21066 O O . GLU A 1 8 ? -9.121 -0.379 3.280 1.00 0.00 8 GLU A O 18
ATOM 21078 N N . LYS A 1 9 ? -9.799 -2.507 3.530 1.00 0.00 9 LYS A N 18
ATOM 21079 C CA . LYS A 1 9 ? -8.496 -2.970 3.980 1.00 0.00 9 LYS A CA 18
ATOM 21080 C C . LYS A 1 9 ? -7.518 -2.960 2.809 1.00 0.00 9 LYS A C 18
ATOM 21081 O O . LYS A 1 9 ? -6.324 -3.212 2.972 1.00 0.00 9 LYS A O 18
ATOM 21100 N N . GLN A 1 10 ? -8.046 -2.645 1.628 1.00 0.00 10 GLN A N 18
ATOM 21101 C CA . GLN A 1 10 ? -7.249 -2.573 0.414 1.00 0.00 10 GLN A CA 18
ATOM 21102 C C . GLN A 1 10 ? -6.112 -1.573 0.573 1.00 0.00 10 GLN A C 18
ATOM 21103 O O . GLN A 1 10 ? -6.251 -0.565 1.267 1.00 0.00 10 GLN A O 18
ATOM 21117 N N . SER A 1 11 ? -4.985 -1.861 -0.067 1.00 0.00 11 SER A N 18
ATOM 21118 C CA . SER A 1 11 ? -3.821 -0.987 0.011 1.00 0.00 11 SER A CA 18
ATOM 21119 C C . SER A 1 11 ? -3.523 -0.351 -1.339 1.00 0.00 11 SER A C 18
ATOM 21120 O O . SER A 1 11 ? -3.707 -0.972 -2.386 1.00 0.00 11 SER A O 18
ATOM 21128 N N . LYS A 1 12 ? -3.057 0.892 -1.307 1.00 0.00 12 LYS A N 18
ATOM 21129 C CA . LYS A 1 12 ? -2.727 1.616 -2.526 1.00 0.00 12 LYS A CA 18
ATOM 21130 C C . LYS A 1 12 ? -1.540 0.970 -3.233 1.00 0.00 12 LYS A C 18
ATOM 21131 O O . LYS A 1 12 ? -0.532 0.646 -2.606 1.00 0.00 12 LYS A O 18
ATOM 21150 N N . GLY A 1 13 ? -1.669 0.783 -4.542 1.00 0.00 13 GLY A N 18
ATOM 21151 C CA . GLY A 1 13 ? -0.602 0.174 -5.314 1.00 0.00 13 GLY A CA 18
ATOM 21152 C C . GLY A 1 13 ? -1.126 -0.665 -6.462 1.00 0.00 13 GLY A C 18
ATOM 21153 O O . GLY A 1 13 ? -2.241 -1.185 -6.401 1.00 0.00 13 GLY A O 18
ATOM 21157 N N . TYR A 1 14 ? -0.321 -0.802 -7.509 1.00 0.00 14 TYR A N 18
ATOM 21158 C CA . TYR A 1 14 ? -0.718 -1.587 -8.670 1.00 0.00 14 TYR A CA 18
ATOM 21159 C C . TYR A 1 14 ? -0.552 -3.079 -8.408 1.00 0.00 14 TYR A C 18
ATOM 21160 O O . TYR A 1 14 ? 0.545 -3.549 -8.113 1.00 0.00 14 TYR A O 18
ATOM 21178 N N . TRP A 1 15 ? -1.648 -3.815 -8.527 1.00 0.00 15 TRP A N 18
ATOM 21179 C CA . TRP A 1 15 ? -1.630 -5.262 -8.312 1.00 0.00 15 TRP A CA 18
ATOM 21180 C C . TRP A 1 15 ? -1.332 -5.997 -9.616 1.00 0.00 15 TRP A C 18
ATOM 21181 O O . TRP A 1 15 ? -2.092 -5.902 -10.580 1.00 0.00 15 TRP A O 18
ATOM 21202 N N . GLN A 1 16 ? -0.233 -6.749 -9.635 1.00 0.00 16 GLN A N 18
ATOM 21203 C CA . GLN A 1 16 ? 0.150 -7.522 -10.813 1.00 0.00 16 GLN A CA 18
ATOM 21204 C C . GLN A 1 16 ? -0.570 -8.868 -10.814 1.00 0.00 16 GLN A C 18
ATOM 21205 O O . GLN A 1 16 ? -0.578 -9.589 -9.817 1.00 0.00 16 GLN A O 18
ATOM 21219 N N . GLU A 1 17 ? -1.200 -9.176 -11.944 1.00 0.00 17 GLU A N 18
ATOM 21220 C CA . GLU A 1 17 ? -1.965 -10.409 -12.106 1.00 0.00 17 GLU A CA 18
ATOM 21221 C C . GLU A 1 17 ? -1.120 -11.662 -11.881 1.00 0.00 17 GLU A C 18
ATOM 21222 O O . GLU A 1 17 ? 0.087 -11.671 -12.123 1.00 0.00 17 GLU A O 18
ATOM 21234 N N . ASP A 1 18 ? -1.787 -12.723 -11.442 1.00 0.00 18 ASP A N 18
ATOM 21235 C CA . ASP A 1 18 ? -1.143 -14.011 -11.207 1.00 0.00 18 ASP A CA 18
ATOM 21236 C C . ASP A 1 18 ? -0.433 -14.495 -12.465 1.00 0.00 18 ASP A C 18
ATOM 21237 O O . ASP A 1 18 ? 0.694 -14.986 -12.408 1.00 0.00 18 ASP A O 18
ATOM 21246 N N . GLU A 1 19 ? -1.117 -14.372 -13.594 1.00 0.00 19 GLU A N 18
ATOM 21247 C CA . GLU A 1 19 ? -0.575 -14.818 -14.873 1.00 0.00 19 GLU A CA 18
ATOM 21248 C C . GLU A 1 19 ? 0.639 -14.000 -15.296 1.00 0.00 19 GLU A C 18
ATOM 21249 O O . GLU A 1 19 ? 1.626 -14.550 -15.785 1.00 0.00 19 GLU A O 18
ATOM 21261 N N . ASP A 1 20 ? 0.569 -12.691 -15.104 1.00 0.00 20 ASP A N 18
ATOM 21262 C CA . ASP A 1 20 ? 1.677 -11.816 -15.467 1.00 0.00 20 ASP A CA 18
ATOM 21263 C C . ASP A 1 20 ? 2.885 -12.084 -14.577 1.00 0.00 20 ASP A C 18
ATOM 21264 O O . ASP A 1 20 ? 4.032 -12.001 -15.019 1.00 0.00 20 ASP A O 18
ATOM 21273 N N . ALA A 1 21 ? 2.610 -12.417 -13.320 1.00 0.00 21 ALA A N 18
ATOM 21274 C CA . ALA A 1 21 ? 3.661 -12.712 -12.353 1.00 0.00 21 ALA A CA 18
ATOM 21275 C C . ALA A 1 21 ? 3.644 -14.189 -11.969 1.00 0.00 21 ALA A C 18
ATOM 21276 O O . ALA A 1 21 ? 3.218 -14.555 -10.875 1.00 0.00 21 ALA A O 18
ATOM 21283 N N . PRO A 1 22 ? 4.113 -15.056 -12.878 1.00 0.00 22 PRO A N 18
ATOM 21284 C CA . PRO A 1 22 ? 4.160 -16.507 -12.652 1.00 0.00 22 PRO A CA 18
ATOM 21285 C C . PRO A 1 22 ? 5.232 -16.908 -11.644 1.00 0.00 22 PRO A C 18
ATOM 21286 O O . PRO A 1 22 ? 5.254 -18.036 -11.151 1.00 0.00 22 PRO A O 18
ATOM 21297 N N . ALA A 1 23 ? 6.107 -15.962 -11.338 1.00 0.00 23 ALA A N 18
ATOM 21298 C CA . ALA A 1 23 ? 7.183 -16.186 -10.380 1.00 0.00 23 ALA A CA 18
ATOM 21299 C C . ALA A 1 23 ? 7.291 -15.008 -9.419 1.00 0.00 23 ALA A C 18
ATOM 21300 O O . ALA A 1 23 ? 6.850 -13.901 -9.735 1.00 0.00 23 ALA A O 18
ATOM 21307 N N . CYS A 1 24 ? 7.859 -15.245 -8.242 1.00 0.00 24 CYS A N 18
ATOM 21308 C CA . CYS A 1 24 ? 7.998 -14.198 -7.238 1.00 0.00 24 CYS A CA 18
ATOM 21309 C C . CYS A 1 24 ? 8.872 -13.056 -7.739 1.00 0.00 24 CYS A C 18
ATOM 21310 O O . CYS A 1 24 ? 10.015 -13.261 -8.149 1.00 0.00 24 CYS A O 18
ATOM 21318 N N . ASN A 1 25 ? 8.324 -11.848 -7.687 1.00 0.00 25 ASN A N 18
ATOM 21319 C CA . ASN A 1 25 ? 9.042 -10.656 -8.116 1.00 0.00 25 ASN A CA 18
ATOM 21320 C C . ASN A 1 25 ? 10.310 -10.458 -7.289 1.00 0.00 25 ASN A C 18
ATOM 21321 O O . ASN A 1 25 ? 11.268 -9.835 -7.747 1.00 0.00 25 ASN A O 18
ATOM 21332 N N . GLY A 1 26 ? 10.299 -10.968 -6.061 1.00 0.00 26 GLY A N 18
ATOM 21333 C CA . GLY A 1 26 ? 11.446 -10.810 -5.184 1.00 0.00 26 GLY A CA 18
ATOM 21334 C C . GLY A 1 26 ? 12.476 -11.920 -5.308 1.00 0.00 26 GLY A C 18
ATOM 21335 O O . GLY A 1 26 ? 13.657 -11.649 -5.522 1.00 0.00 26 GLY A O 18
ATOM 21339 N N . CYS A 1 27 ? 12.045 -13.167 -5.136 1.00 0.00 27 CYS A N 18
ATOM 21340 C CA . CYS A 1 27 ? 12.968 -14.299 -5.195 1.00 0.00 27 CYS A CA 18
ATOM 21341 C C . CYS A 1 27 ? 12.869 -15.077 -6.507 1.00 0.00 27 CYS A C 18
ATOM 21342 O O . CYS A 1 27 ? 13.661 -15.988 -6.750 1.00 0.00 27 CYS A O 18
ATOM 21350 N N . GLY A 1 28 ? 11.922 -14.712 -7.362 1.00 0.00 28 GLY A N 18
ATOM 21351 C CA . GLY A 1 28 ? 11.787 -15.389 -8.640 1.00 0.00 28 GLY A CA 18
ATOM 21352 C C . GLY A 1 28 ? 11.255 -16.806 -8.529 1.00 0.00 28 GLY A C 18
ATOM 21353 O O . GLY A 1 28 ? 11.287 -17.557 -9.503 1.00 0.00 28 GLY A O 18
ATOM 21357 N N . CYS A 1 29 ? 10.758 -17.182 -7.355 1.00 0.00 29 CYS A N 18
ATOM 21358 C CA . CYS A 1 29 ? 10.219 -18.526 -7.166 1.00 0.00 29 CYS A CA 18
ATOM 21359 C C . CYS A 1 29 ? 8.887 -18.673 -7.897 1.00 0.00 29 CYS A C 18
ATOM 21360 O O . CYS A 1 29 ? 8.101 -17.730 -7.971 1.00 0.00 29 CYS A O 18
ATOM 21368 N N . VAL A 1 30 ? 8.651 -19.855 -8.458 1.00 0.00 30 VAL A N 18
ATOM 21369 C CA . VAL A 1 30 ? 7.425 -20.112 -9.208 1.00 0.00 30 VAL A CA 18
ATOM 21370 C C . VAL A 1 30 ? 6.249 -20.423 -8.291 1.00 0.00 30 VAL A C 18
ATOM 21371 O O . VAL A 1 30 ? 6.381 -21.160 -7.314 1.00 0.00 30 VAL A O 18
ATOM 21384 N N . PHE A 1 31 ? 5.096 -19.858 -8.625 1.00 0.00 31 PHE A N 18
ATOM 21385 C CA . PHE A 1 31 ? 3.881 -20.071 -7.847 1.00 0.00 31 PHE A CA 18
ATOM 21386 C C . PHE A 1 31 ? 3.178 -21.348 -8.287 1.00 0.00 31 PHE A C 18
ATOM 21387 O O . PHE A 1 31 ? 3.035 -21.623 -9.479 1.00 0.00 31 PHE A O 18
ATOM 21404 N N . THR A 1 32 ? 2.741 -22.119 -7.302 1.00 0.00 32 THR A N 18
ATOM 21405 C CA . THR A 1 32 ? 2.046 -23.375 -7.554 1.00 0.00 32 THR A CA 18
ATOM 21406 C C . THR A 1 32 ? 0.723 -23.422 -6.801 1.00 0.00 32 THR A C 18
ATOM 21407 O O . THR A 1 32 ? 0.452 -22.578 -5.946 1.00 0.00 32 THR A O 18
ATOM 21418 N N . THR A 1 33 ? -0.094 -24.417 -7.120 1.00 0.00 33 THR A N 18
ATOM 21419 C CA . THR A 1 33 ? -1.389 -24.583 -6.471 1.00 0.00 33 THR A CA 18
ATOM 21420 C C . THR A 1 33 ? -1.267 -24.446 -4.958 1.00 0.00 33 THR A C 18
ATOM 21421 O O . THR A 1 33 ? -2.101 -23.806 -4.320 1.00 0.00 33 THR A O 18
ATOM 21432 N N . THR A 1 34 ? -0.232 -25.048 -4.382 1.00 0.00 34 THR A N 18
ATOM 21433 C CA . THR A 1 34 ? -0.032 -24.977 -2.939 1.00 0.00 34 THR A CA 18
ATOM 21434 C C . THR A 1 34 ? 0.291 -23.554 -2.495 1.00 0.00 34 THR A C 18
ATOM 21435 O O . THR A 1 34 ? -0.146 -23.124 -1.428 1.00 0.00 34 THR A O 18
ATOM 21446 N N . VAL A 1 35 ? 1.056 -22.819 -3.297 1.00 0.00 35 VAL A N 18
ATOM 21447 C CA . VAL A 1 35 ? 1.411 -21.453 -2.939 1.00 0.00 35 VAL A CA 18
ATOM 21448 C C . VAL A 1 35 ? 0.385 -20.457 -3.454 1.00 0.00 35 VAL A C 18
ATOM 21449 O O . VAL A 1 35 ? 0.240 -20.253 -4.660 1.00 0.00 35 VAL A O 18
ATOM 21462 N N . ARG A 1 36 ? -0.308 -19.832 -2.520 1.00 0.00 36 ARG A N 18
ATOM 21463 C CA . ARG A 1 36 ? -1.316 -18.833 -2.843 1.00 0.00 36 ARG A CA 18
ATOM 21464 C C . ARG A 1 36 ? -0.656 -17.531 -3.279 1.00 0.00 36 ARG A C 18
ATOM 21465 O O . ARG A 1 36 ? 0.427 -17.184 -2.808 1.00 0.00 36 ARG A O 18
ATOM 21486 N N . ARG A 1 37 ? -1.320 -16.807 -4.173 1.00 0.00 37 ARG A N 18
ATOM 21487 C CA . ARG A 1 37 ? -0.799 -15.538 -4.661 1.00 0.00 37 ARG A CA 18
ATOM 21488 C C . ARG A 1 37 ? -1.045 -14.435 -3.640 1.00 0.00 37 ARG A C 18
ATOM 21489 O O . ARG A 1 37 ? -2.093 -14.396 -2.994 1.00 0.00 37 ARG A O 18
ATOM 21510 N N . HIS A 1 38 ? -0.073 -13.543 -3.495 1.00 0.00 38 HIS A N 18
ATOM 21511 C CA . HIS A 1 38 ? -0.186 -12.444 -2.547 1.00 0.00 38 HIS A CA 18
ATOM 21512 C C . HIS A 1 38 ? 0.426 -11.165 -3.110 1.00 0.00 38 HIS A C 18
ATOM 21513 O O . HIS A 1 38 ? 1.181 -11.206 -4.079 1.00 0.00 38 HIS A O 18
ATOM 21528 N N . HIS A 1 39 ? 0.084 -10.033 -2.508 1.00 0.00 39 HIS A N 18
ATOM 21529 C CA . HIS A 1 39 ? 0.592 -8.745 -2.971 1.00 0.00 39 HIS A CA 18
ATOM 21530 C C . HIS A 1 39 ? 1.172 -7.920 -1.831 1.00 0.00 39 HIS A C 18
ATOM 21531 O O . HIS A 1 39 ? 0.684 -7.970 -0.703 1.00 0.00 39 HIS A O 18
ATOM 21546 N N . CYS A 1 40 ? 2.195 -7.128 -2.145 1.00 0.00 40 CYS A N 18
ATOM 21547 C CA . CYS A 1 40 ? 2.830 -6.243 -1.178 1.00 0.00 40 CYS A CA 18
ATOM 21548 C C . CYS A 1 40 ? 2.123 -4.888 -1.224 1.00 0.00 40 CYS A C 18
ATOM 21549 O O . CYS A 1 40 ? 1.784 -4.390 -2.298 1.00 0.00 40 CYS A O 18
ATOM 21557 N N . ARG A 1 41 ? 1.862 -4.322 -0.048 1.00 0.00 41 ARG A N 18
ATOM 21558 C CA . ARG A 1 41 ? 1.147 -3.049 0.064 1.00 0.00 41 ARG A CA 18
ATOM 21559 C C . ARG A 1 41 ? 1.973 -1.858 -0.425 1.00 0.00 41 ARG A C 18
ATOM 21560 O O . ARG A 1 41 ? 1.465 -0.740 -0.507 1.00 0.00 41 ARG A O 18
ATOM 21581 N N . ASN A 1 42 ? 3.237 -2.092 -0.741 1.00 0.00 42 ASN A N 18
ATOM 21582 C CA . ASN A 1 42 ? 4.117 -1.024 -1.211 1.00 0.00 42 ASN A CA 18
ATOM 21583 C C . ASN A 1 42 ? 4.332 -1.067 -2.721 1.00 0.00 42 ASN A C 18
ATOM 21584 O O . ASN A 1 42 ? 3.872 -0.187 -3.449 1.00 0.00 42 ASN A O 18
ATOM 21595 N N . CYS A 1 43 ? 5.064 -2.074 -3.179 1.00 0.00 43 CYS A N 18
ATOM 21596 C CA . CYS A 1 43 ? 5.375 -2.210 -4.596 1.00 0.00 43 CYS A CA 18
ATOM 21597 C C . CYS A 1 43 ? 4.176 -2.702 -5.401 1.00 0.00 43 CYS A C 18
ATOM 21598 O O . CYS A 1 43 ? 4.071 -2.435 -6.597 1.00 0.00 43 CYS A O 18
ATOM 21606 N N . GLY A 1 44 ? 3.273 -3.414 -4.740 1.00 0.00 44 GLY A N 18
ATOM 21607 C CA . GLY A 1 44 ? 2.095 -3.919 -5.419 1.00 0.00 44 GLY A CA 18
ATOM 21608 C C . GLY A 1 44 ? 2.407 -5.101 -6.314 1.00 0.00 44 GLY A C 18
ATOM 21609 O O . GLY A 1 44 ? 1.642 -5.420 -7.222 1.00 0.00 44 GLY A O 18
ATOM 21613 N N . TYR A 1 45 ? 3.532 -5.755 -6.052 1.00 0.00 45 TYR A N 18
ATOM 21614 C CA . TYR A 1 45 ? 3.942 -6.912 -6.836 1.00 0.00 45 TYR A CA 18
ATOM 21615 C C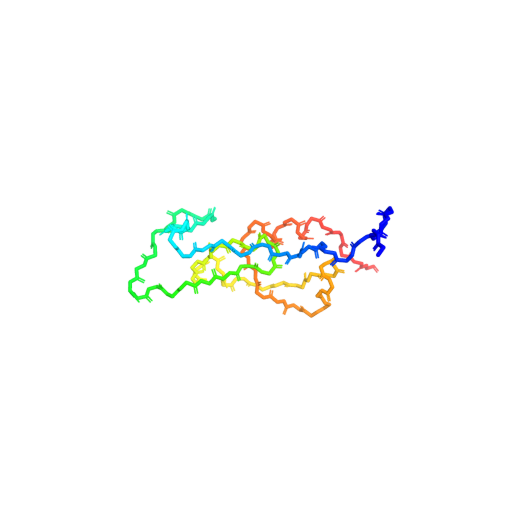 . TYR A 1 45 ? 3.543 -8.203 -6.137 1.00 0.00 45 TYR A C 18
ATOM 21616 O O . TYR A 1 45 ? 3.271 -8.213 -4.937 1.00 0.00 45 TYR A O 18
ATOM 21634 N N . VAL A 1 46 ? 3.503 -9.285 -6.898 1.00 0.00 46 VAL A N 18
ATOM 21635 C CA . VAL A 1 46 ? 3.128 -10.577 -6.345 1.00 0.00 46 VAL A CA 18
ATOM 21636 C C . VAL A 1 46 ? 4.288 -11.204 -5.581 1.00 0.00 46 VAL A C 18
ATOM 21637 O O . VAL A 1 46 ? 5.400 -11.316 -6.098 1.00 0.00 46 VAL A O 18
ATOM 21650 N N . LEU A 1 47 ? 4.016 -11.621 -4.350 1.00 0.00 47 LEU A N 18
ATOM 21651 C CA . LEU A 1 47 ? 5.030 -12.250 -3.512 1.00 0.00 47 LEU A CA 18
ATOM 21652 C C . LEU A 1 47 ? 4.502 -13.543 -2.908 1.00 0.00 47 LEU A C 18
ATOM 21653 O O . LEU A 1 47 ? 3.355 -13.610 -2.465 1.00 0.00 47 LEU A O 18
ATOM 21669 N N . CYS A 1 48 ? 5.357 -14.554 -2.849 1.00 0.00 48 CYS A N 18
ATOM 21670 C CA . CYS A 1 48 ? 4.981 -15.823 -2.247 1.00 0.00 48 CYS A CA 18
ATOM 21671 C C . CYS A 1 48 ? 5.049 -15.674 -0.735 1.00 0.00 48 CYS A C 18
ATOM 21672 O O . CYS A 1 48 ? 5.504 -14.643 -0.242 1.00 0.00 48 CYS A O 18
ATOM 21680 N N . GLY A 1 49 ? 4.597 -16.672 0.012 1.00 0.00 49 GLY A N 18
ATOM 21681 C CA . GLY A 1 49 ? 4.636 -16.560 1.454 1.00 0.00 49 GLY A CA 18
ATOM 21682 C C . GLY A 1 49 ? 6.005 -16.158 1.961 1.00 0.00 49 GLY A C 18
ATOM 21683 O O . GLY A 1 49 ? 6.135 -15.202 2.722 1.00 0.00 49 GLY A O 18
ATOM 21687 N N . ASP A 1 50 ? 7.025 -16.899 1.537 1.00 0.00 50 ASP A N 18
ATOM 21688 C CA . ASP A 1 50 ? 8.405 -16.640 1.952 1.00 0.00 50 ASP A CA 18
ATOM 21689 C C . ASP A 1 50 ? 8.860 -15.215 1.650 1.00 0.00 50 ASP A C 18
ATOM 21690 O O . ASP A 1 50 ? 9.632 -14.627 2.407 1.00 0.00 50 ASP A O 18
ATOM 21699 N N . CYS A 1 51 ? 8.384 -14.667 0.541 1.00 0.00 51 CYS A N 18
ATOM 21700 C CA . CYS A 1 51 ? 8.750 -13.312 0.144 1.00 0.00 51 CYS A CA 18
ATOM 21701 C C . CYS A 1 51 ? 7.786 -12.286 0.726 1.00 0.00 51 CYS A C 18
ATOM 21702 O O . CYS A 1 51 ? 7.957 -11.082 0.536 1.00 0.00 51 CYS A O 18
ATOM 21710 N N . SER A 1 52 ? 6.783 -12.770 1.453 1.00 0.00 52 SER A N 18
ATOM 21711 C CA . SER A 1 52 ? 5.798 -11.904 2.087 1.00 0.00 52 SER A CA 18
ATOM 21712 C C . SER A 1 52 ? 5.618 -12.315 3.544 1.00 0.00 52 SER A C 18
ATOM 21713 O O . SER A 1 52 ? 4.571 -12.074 4.144 1.00 0.00 52 SER A O 18
ATOM 21721 N N . ARG A 1 53 ? 6.656 -12.928 4.107 1.00 0.00 53 ARG A N 18
ATOM 21722 C CA . ARG A 1 53 ? 6.624 -13.362 5.498 1.00 0.00 53 ARG A CA 18
ATOM 21723 C C . ARG A 1 53 ? 6.916 -12.200 6.442 1.00 0.00 53 ARG A C 18
ATOM 21724 O O . ARG A 1 53 ? 6.604 -12.270 7.631 1.00 0.00 53 ARG A O 18
ATOM 21745 N N . HIS A 1 54 ? 7.525 -11.135 5.922 1.00 0.00 54 HIS A N 18
ATOM 21746 C CA . HIS A 1 54 ? 7.857 -9.980 6.751 1.00 0.00 54 HIS A CA 18
ATOM 21747 C C . HIS A 1 54 ? 6.640 -9.105 7.006 1.00 0.00 54 HIS A C 18
ATOM 21748 O O . HIS A 1 54 ? 5.620 -9.216 6.324 1.00 0.00 54 HIS A O 18
ATOM 21763 N N . ARG A 1 55 ? 6.769 -8.224 7.990 1.00 0.00 55 ARG A N 18
ATOM 21764 C CA . ARG A 1 55 ? 5.698 -7.309 8.344 1.00 0.00 55 ARG A CA 18
ATOM 21765 C C . ARG A 1 55 ? 6.268 -5.934 8.693 1.00 0.00 55 ARG A C 18
ATOM 21766 O O . ARG A 1 55 ? 7.256 -5.827 9.422 1.00 0.00 55 ARG A O 18
ATOM 21787 N N . ALA A 1 56 ? 5.649 -4.891 8.167 1.00 0.00 56 ALA A N 18
ATOM 21788 C CA . ALA A 1 56 ? 6.110 -3.530 8.428 1.00 0.00 56 ALA A CA 18
ATOM 21789 C C . ALA A 1 56 ? 5.028 -2.502 8.140 1.00 0.00 56 ALA A C 18
ATOM 21790 O O . ALA A 1 56 ? 4.151 -2.730 7.308 1.00 0.00 56 ALA A O 18
ATOM 21797 N N . ALA A 1 57 ? 5.109 -1.355 8.806 1.00 0.00 57 ALA A N 18
ATOM 21798 C CA . ALA A 1 57 ? 4.150 -0.282 8.589 1.00 0.00 57 ALA A CA 18
ATOM 21799 C C . ALA A 1 57 ? 4.590 0.554 7.399 1.00 0.00 57 ALA A C 18
ATOM 21800 O O . ALA A 1 57 ? 5.766 0.554 7.035 1.00 0.00 57 ALA A O 18
ATOM 21807 N N . ILE A 1 58 ? 3.654 1.265 6.790 1.00 0.00 58 ILE A N 18
ATOM 21808 C CA . ILE A 1 58 ? 3.957 2.100 5.642 1.00 0.00 58 ILE A CA 18
ATOM 21809 C C . ILE A 1 58 ? 3.329 3.480 5.810 1.00 0.00 58 ILE A C 18
ATOM 21810 O O . ILE A 1 58 ? 2.291 3.782 5.221 1.00 0.00 58 ILE A O 18
ATOM 21826 N N . PRO A 1 59 ? 3.947 4.323 6.651 1.00 0.00 59 PRO A N 18
ATOM 21827 C CA . PRO A 1 59 ? 3.448 5.672 6.950 1.00 0.00 59 PRO A CA 18
ATOM 21828 C C . PRO A 1 59 ? 3.450 6.623 5.755 1.00 0.00 59 PRO A C 18
ATOM 21829 O O . PRO A 1 59 ? 2.836 7.690 5.814 1.00 0.00 59 PRO A O 18
ATOM 21840 N N . MET A 1 60 ? 4.099 6.240 4.663 1.00 0.00 60 MET A N 18
ATOM 21841 C CA . MET A 1 60 ? 4.111 7.084 3.473 1.00 0.00 60 MET A CA 18
ATOM 21842 C C . MET A 1 60 ? 2.879 6.780 2.636 1.00 0.00 60 MET A C 18
ATOM 21843 O O . MET A 1 60 ? 2.273 7.671 2.039 1.00 0.00 60 MET A O 18
ATOM 21857 N N . ARG A 1 61 ? 2.526 5.504 2.606 1.00 0.00 61 ARG A N 18
ATOM 21858 C CA . ARG A 1 61 ? 1.369 5.036 1.853 1.00 0.00 61 ARG A CA 18
ATOM 21859 C C . ARG A 1 61 ? 0.091 5.205 2.669 1.00 0.00 61 ARG A C 18
ATOM 21860 O O . ARG A 1 61 ? -0.993 4.810 2.241 1.00 0.00 61 ARG A O 18
ATOM 21881 N N . GLY A 1 62 ? 0.236 5.801 3.848 1.00 0.00 62 GLY A N 18
ATOM 21882 C CA . GLY A 1 62 ? -0.902 6.025 4.716 1.00 0.00 62 GLY A CA 18
ATOM 21883 C C . GLY A 1 62 ? -1.101 4.901 5.709 1.00 0.00 62 GLY A C 18
ATOM 21884 O O . GLY A 1 62 ? -2.103 4.865 6.424 1.00 0.00 62 GLY A O 18
ATOM 21888 N N . ILE A 1 63 ? -0.144 3.980 5.761 1.00 0.00 63 ILE A N 18
ATOM 21889 C CA . ILE A 1 63 ? -0.218 2.855 6.680 1.00 0.00 63 ILE A CA 18
ATOM 21890 C C . ILE A 1 63 ? 0.588 3.149 7.942 1.00 0.00 63 ILE A C 18
ATOM 21891 O O . ILE A 1 63 ? 1.816 3.059 7.942 1.00 0.00 63 ILE A O 18
ATOM 21907 N N . THR A 1 64 ? -0.111 3.512 9.016 1.00 0.00 64 THR A N 18
ATOM 21908 C CA . THR A 1 64 ? 0.541 3.832 10.283 1.00 0.00 64 THR A CA 18
ATOM 21909 C C . THR A 1 64 ? 0.765 2.586 11.131 1.00 0.00 64 THR A C 18
ATOM 21910 O O . THR A 1 64 ? 1.591 2.588 12.043 1.00 0.00 64 THR A O 18
ATOM 21921 N N . GLU A 1 65 ? 0.043 1.517 10.819 1.00 0.00 65 GLU A N 18
ATOM 21922 C CA . GLU A 1 65 ? 0.185 0.263 11.548 1.00 0.00 65 GLU A CA 18
ATOM 21923 C C . GLU A 1 65 ? 1.002 -0.718 10.723 1.00 0.00 65 GLU A C 18
ATOM 21924 O O . GLU A 1 65 ? 0.932 -0.708 9.497 1.00 0.00 65 GLU A O 18
ATOM 21936 N N . PRO A 1 66 ? 1.798 -1.578 11.372 1.00 0.00 66 PRO A N 18
ATOM 21937 C CA . PRO A 1 66 ? 2.622 -2.546 10.655 1.00 0.00 66 PRO A CA 18
ATOM 21938 C C . PRO A 1 66 ? 1.777 -3.473 9.790 1.00 0.00 66 PRO A C 18
ATOM 21939 O O . PRO A 1 66 ? 0.874 -4.152 10.280 1.00 0.00 66 PRO A O 18
ATOM 21950 N N . GLU A 1 67 ? 2.073 -3.480 8.494 1.00 0.00 67 GLU A N 18
ATOM 21951 C CA . GLU A 1 67 ? 1.348 -4.300 7.534 1.00 0.00 67 GLU A CA 18
ATOM 21952 C C . GLU A 1 67 ? 2.308 -5.179 6.736 1.00 0.00 67 GLU A C 18
ATOM 21953 O O . GLU A 1 67 ? 3.523 -4.989 6.782 1.00 0.00 67 GLU A O 18
ATOM 21965 N N . ARG A 1 68 ? 1.757 -6.148 6.016 1.00 0.00 68 ARG A N 18
ATOM 21966 C CA . ARG A 1 68 ? 2.566 -7.066 5.221 1.00 0.00 68 ARG A CA 18
ATOM 21967 C C . ARG A 1 68 ? 3.166 -6.386 3.992 1.00 0.00 68 ARG A C 18
ATOM 21968 O O . ARG A 1 68 ? 2.506 -5.615 3.296 1.00 0.00 68 ARG A O 18
ATOM 21989 N N . VAL A 1 69 ? 4.426 -6.715 3.737 1.00 0.00 69 VAL A N 18
ATOM 21990 C CA . VAL A 1 69 ? 5.172 -6.193 2.596 1.00 0.00 69 VAL A CA 18
ATOM 21991 C C . VAL A 1 69 ? 6.138 -7.250 2.087 1.00 0.00 69 VAL A C 18
ATOM 21992 O O . VAL A 1 69 ? 6.225 -8.341 2.649 1.00 0.00 69 VAL A O 18
ATOM 22005 N N . CYS A 1 70 ? 6.887 -6.919 1.043 1.00 0.00 70 CYS A N 18
ATOM 22006 C CA . CYS A 1 70 ? 7.871 -7.834 0.495 1.00 0.00 70 CYS A CA 18
ATOM 22007 C C . CYS A 1 70 ? 9.234 -7.517 1.090 1.00 0.00 70 CYS A C 18
ATOM 22008 O O . CYS A 1 70 ? 9.337 -6.712 2.016 1.00 0.00 70 CYS A O 18
ATOM 22016 N N . ASP A 1 71 ? 10.274 -8.156 0.587 1.00 0.00 71 ASP A N 18
ATOM 22017 C CA . ASP A 1 71 ? 11.615 -7.930 1.118 1.00 0.00 71 ASP A CA 18
ATOM 22018 C C . ASP A 1 71 ? 12.191 -6.571 0.706 1.00 0.00 71 ASP A C 18
ATOM 22019 O O . ASP A 1 71 ? 12.799 -5.883 1.527 1.00 0.00 71 ASP A O 18
ATOM 22028 N N . ALA A 1 72 ? 12.015 -6.186 -0.554 1.00 0.00 72 ALA A N 18
ATOM 22029 C CA . ALA A 1 72 ? 12.542 -4.908 -1.032 1.00 0.00 72 ALA A CA 18
ATOM 22030 C C . ALA A 1 72 ? 11.816 -3.726 -0.397 1.00 0.00 72 ALA A C 18
ATOM 22031 O O . ALA A 1 72 ? 12.446 -2.763 0.043 1.00 0.00 72 ALA A O 18
ATOM 22038 N N . CYS A 1 73 ? 10.495 -3.805 -0.346 1.00 0.00 73 CYS A N 18
ATOM 22039 C CA . CYS A 1 73 ? 9.689 -2.743 0.243 1.00 0.00 73 CYS A CA 18
ATOM 22040 C C . CYS A 1 73 ? 9.983 -2.619 1.729 1.00 0.00 73 CYS A C 18
ATOM 22041 O O . CYS A 1 73 ? 10.095 -1.513 2.256 1.00 0.00 73 CYS A O 18
ATOM 22049 N N . TYR A 1 74 ? 10.133 -3.753 2.399 1.00 0.00 74 TYR A N 18
ATOM 22050 C CA . TYR A 1 74 ? 10.443 -3.747 3.818 1.00 0.00 74 TYR A CA 18
ATOM 22051 C C . TYR A 1 74 ? 11.717 -2.943 4.048 1.00 0.00 74 TYR A C 18
ATOM 22052 O O . TYR A 1 74 ? 11.812 -2.163 4.990 1.00 0.00 74 TYR A O 18
ATOM 22070 N N . LEU A 1 75 ? 12.687 -3.138 3.164 1.00 0.00 75 LEU A N 18
ATOM 22071 C CA . LEU A 1 75 ? 13.964 -2.434 3.242 1.00 0.00 75 LEU A CA 18
ATOM 22072 C C . LEU A 1 75 ? 13.823 -0.936 2.979 1.00 0.00 75 LEU A C 18
ATOM 22073 O O . LEU A 1 75 ? 14.363 -0.116 3.723 1.00 0.00 75 LEU A O 18
ATOM 22089 N N . ALA A 1 76 ? 13.120 -0.581 1.910 1.00 0.00 76 ALA A N 18
ATOM 22090 C CA . ALA A 1 76 ? 12.948 0.826 1.554 1.00 0.00 76 ALA A CA 18
ATOM 22091 C C . ALA A 1 76 ? 12.297 1.613 2.686 1.00 0.00 76 ALA A C 18
ATOM 22092 O O . ALA A 1 76 ? 12.730 2.721 3.006 1.00 0.00 76 ALA A O 18
ATOM 22099 N N . LEU A 1 77 ? 11.270 1.044 3.301 1.00 0.00 77 LEU A N 18
ATOM 22100 C CA . LEU A 1 77 ? 10.589 1.710 4.407 1.00 0.00 77 LEU A CA 18
ATOM 22101 C C . LEU A 1 77 ? 11.522 1.836 5.605 1.00 0.00 77 LEU A C 18
ATOM 22102 O O . LEU A 1 77 ? 11.520 2.846 6.308 1.00 0.00 77 LEU A O 18
ATOM 22118 N N . ARG A 1 78 ? 12.313 0.797 5.829 1.00 0.00 78 ARG A N 18
ATOM 22119 C CA . ARG A 1 78 ? 13.258 0.763 6.941 1.00 0.00 78 ARG A CA 18
ATOM 22120 C C . ARG A 1 78 ? 14.344 1.829 6.803 1.00 0.00 78 ARG A C 18
ATOM 22121 O O . ARG A 1 78 ? 15.110 2.068 7.738 1.00 0.00 78 ARG A O 18
ATOM 22142 N N . SER A 1 79 ? 14.413 2.468 5.639 1.00 0.00 79 SER A N 18
ATOM 22143 C CA . SER A 1 79 ? 15.417 3.500 5.411 1.00 0.00 79 SER A CA 18
ATOM 22144 C C . SER A 1 79 ? 15.273 4.625 6.429 1.00 0.00 79 SER A C 18
ATOM 22145 O O . SER A 1 79 ? 16.254 5.270 6.798 1.00 0.00 79 SER A O 18
ATOM 22153 N N . SER A 1 80 ? 14.046 4.852 6.885 1.00 0.00 80 SER A N 18
ATOM 22154 C CA . SER A 1 80 ? 13.780 5.896 7.867 1.00 0.00 80 SER A CA 18
ATOM 22155 C C . SER A 1 80 ? 14.490 5.596 9.183 1.00 0.00 80 SER A C 18
ATOM 22156 O O . SER A 1 80 ? 14.859 6.508 9.923 1.00 0.00 80 SER A O 18
ATOM 22164 N N . ASN A 1 81 ? 14.679 4.311 9.467 1.00 0.00 81 ASN A N 18
ATOM 22165 C CA . ASN A 1 81 ? 15.346 3.888 10.693 1.00 0.00 81 ASN A CA 18
ATOM 22166 C C . ASN A 1 81 ? 16.833 3.651 10.448 1.00 0.00 81 ASN A C 18
ATOM 22167 O O . ASN A 1 81 ? 17.212 2.850 9.593 1.00 0.00 81 ASN A O 18
ATOM 22178 N N . MET A 1 82 ? 17.671 4.357 11.200 1.00 0.00 82 MET A N 18
ATOM 22179 C CA . MET A 1 82 ? 19.117 4.227 11.061 1.00 0.00 82 MET A CA 18
ATOM 22180 C C . MET A 1 82 ? 19.642 3.053 11.880 1.00 0.00 82 MET A C 18
ATOM 22181 O O . MET A 1 82 ? 19.280 2.885 13.045 1.00 0.00 82 MET A O 18
ATOM 22195 N N . ALA A 1 83 ? 20.499 2.246 11.263 1.00 0.00 83 ALA A N 18
ATOM 22196 C CA . ALA A 1 83 ? 21.077 1.089 11.934 1.00 0.00 83 ALA A CA 18
ATOM 22197 C C . ALA A 1 83 ? 21.963 1.516 13.100 1.00 0.00 83 ALA A C 18
ATOM 22198 O O . ALA A 1 83 ? 22.628 2.551 13.039 1.00 0.00 83 ALA A O 18
ATOM 22205 N N . GLY A 1 84 ? 21.971 0.714 14.160 1.00 0.00 84 GLY A N 18
ATOM 22206 C CA . GLY A 1 84 ? 22.782 1.028 15.323 1.00 0.00 84 GLY A CA 18
ATOM 22207 C C . GLY A 1 84 ? 22.081 0.700 16.626 1.00 0.00 84 GLY A C 18
ATOM 22208 O O . GLY A 1 84 ? 22.715 0.069 17.499 1.00 0.00 84 GLY A O 18
ATOM 22213 N N . GLY A 1 1 ? -20.650 15.363 -6.644 1.00 0.00 1 GLY A N 19
ATOM 22214 C CA . GLY A 1 1 ? -20.364 15.926 -5.294 1.00 0.00 1 GLY A CA 19
ATOM 22215 C C . GLY A 1 1 ? -18.939 15.662 -4.843 1.00 0.00 1 GLY A C 19
ATOM 22216 O O . GLY A 1 1 ? -18.017 15.649 -5.657 1.00 0.00 1 GLY A O 19
ATOM 22222 N N . PRO A 1 2 ? -18.734 15.452 -3.534 1.00 0.00 2 PRO A N 19
ATOM 22223 C CA . PRO A 1 2 ? -17.404 15.191 -2.967 1.00 0.00 2 PRO A CA 19
ATOM 22224 C C . PRO A 1 2 ? -16.699 14.012 -3.633 1.00 0.00 2 PRO A C 19
ATOM 22225 O O . PRO A 1 2 ? -17.344 13.077 -4.110 1.00 0.00 2 PRO A O 19
ATOM 22236 N N . LEU A 1 3 ? -15.369 14.061 -3.654 1.00 0.00 3 LEU A N 19
ATOM 22237 C CA . LEU A 1 3 ? -14.570 12.996 -4.252 1.00 0.00 3 LEU A CA 19
ATOM 22238 C C . LEU A 1 3 ? -14.467 11.807 -3.302 1.00 0.00 3 LEU A C 19
ATOM 22239 O O . LEU A 1 3 ? -14.451 11.976 -2.083 1.00 0.00 3 LEU A O 19
ATOM 22255 N N . GLY A 1 4 ? -14.400 10.606 -3.863 1.00 0.00 4 GLY A N 19
ATOM 22256 C CA . GLY A 1 4 ? -14.304 9.416 -3.040 1.00 0.00 4 GLY A CA 19
ATOM 22257 C C . GLY A 1 4 ? -14.044 8.166 -3.854 1.00 0.00 4 GLY A C 19
ATOM 22258 O O . GLY A 1 4 ? -13.455 8.228 -4.932 1.00 0.00 4 GLY A O 19
ATOM 22262 N N . SER A 1 5 ? -14.487 7.027 -3.333 1.00 0.00 5 SER A N 19
ATOM 22263 C CA . SER A 1 5 ? -14.305 5.751 -4.013 1.00 0.00 5 SER A CA 19
ATOM 22264 C C . SER A 1 5 ? -14.983 5.759 -5.380 1.00 0.00 5 SER A C 19
ATOM 22265 O O . SER A 1 5 ? -14.641 4.968 -6.257 1.00 0.00 5 SER A O 19
ATOM 22273 N N . MET A 1 6 ? -15.953 6.653 -5.552 1.00 0.00 6 MET A N 19
ATOM 22274 C CA . MET A 1 6 ? -16.681 6.754 -6.812 1.00 0.00 6 MET A CA 19
ATOM 22275 C C . MET A 1 6 ? -15.722 6.897 -7.989 1.00 0.00 6 MET A C 19
ATOM 22276 O O . MET A 1 6 ? -15.932 6.307 -9.048 1.00 0.00 6 MET A O 19
ATOM 22290 N N . GLY A 1 7 ? -14.665 7.679 -7.795 1.00 0.00 7 GLY A N 19
ATOM 22291 C CA . GLY A 1 7 ? -13.689 7.875 -8.850 1.00 0.00 7 GLY A CA 19
ATOM 22292 C C . GLY A 1 7 ? -12.700 6.730 -8.937 1.00 0.00 7 GLY A C 19
ATOM 22293 O O . GLY A 1 7 ? -12.069 6.371 -7.943 1.00 0.00 7 GLY A O 19
ATOM 22297 N N . GLU A 1 8 ? -12.566 6.151 -10.126 1.00 0.00 8 GLU A N 19
ATOM 22298 C CA . GLU A 1 8 ? -11.648 5.036 -10.329 1.00 0.00 8 GLU A CA 19
ATOM 22299 C C . GLU A 1 8 ? -10.202 5.515 -10.405 1.00 0.00 8 GLU A C 19
ATOM 22300 O O . GLU A 1 8 ? -9.282 4.707 -10.532 1.00 0.00 8 GLU A O 19
ATOM 22312 N N . LYS A 1 9 ? -9.997 6.825 -10.294 1.00 0.00 9 LYS A N 19
ATOM 22313 C CA . LYS A 1 9 ? -8.649 7.378 -10.321 1.00 0.00 9 LYS A CA 19
ATOM 22314 C C . LYS A 1 9 ? -7.872 6.867 -9.111 1.00 0.00 9 LYS A C 19
ATOM 22315 O O . LYS A 1 9 ? -6.661 7.062 -9.002 1.00 0.00 9 LYS A O 19
ATOM 22334 N N . GLN A 1 10 ? -8.590 6.198 -8.212 1.00 0.00 10 GLN A N 19
ATOM 22335 C CA . GLN A 1 10 ? -8.004 5.630 -7.010 1.00 0.00 10 GLN A CA 19
ATOM 22336 C C . GLN A 1 10 ? -6.985 4.554 -7.364 1.00 0.00 10 GLN A C 19
ATOM 22337 O O . GLN A 1 10 ? -7.182 3.790 -8.308 1.00 0.00 10 GLN A O 19
ATOM 22351 N N . SER A 1 11 ? -5.896 4.496 -6.603 1.00 0.00 11 SER A N 19
ATOM 22352 C CA . SER A 1 11 ? -4.851 3.506 -6.845 1.00 0.00 11 SER A CA 19
ATOM 22353 C C . SER A 1 11 ? -3.700 3.663 -5.855 1.00 0.00 11 SER A C 19
ATOM 22354 O O . SER A 1 11 ? -2.585 4.013 -6.240 1.00 0.00 11 SER A O 19
ATOM 22362 N N . LYS A 1 12 ? -3.971 3.395 -4.581 1.00 0.00 12 LYS A N 19
ATOM 22363 C CA . LYS A 1 12 ? -2.946 3.503 -3.548 1.00 0.00 12 LYS A CA 19
ATOM 22364 C C . LYS A 1 12 ? -1.785 2.559 -3.843 1.00 0.00 12 LYS A C 19
ATOM 22365 O O . LYS A 1 12 ? -0.623 2.885 -3.597 1.00 0.00 12 LYS A O 19
ATOM 22384 N N . GLY A 1 13 ? -2.114 1.391 -4.384 1.00 0.00 13 GLY A N 19
ATOM 22385 C CA . GLY A 1 13 ? -1.101 0.407 -4.721 1.00 0.00 13 GLY A CA 19
ATOM 22386 C C . GLY A 1 13 ? -1.525 -0.450 -5.897 1.00 0.00 13 GLY A C 19
ATOM 22387 O O . GLY A 1 13 ? -2.618 -1.016 -5.893 1.00 0.00 13 GLY A O 19
ATOM 22391 N N . TYR A 1 14 ? -0.671 -0.544 -6.911 1.00 0.00 14 TYR A N 19
ATOM 22392 C CA . TYR A 1 14 ? -0.992 -1.333 -8.092 1.00 0.00 14 TYR A CA 19
ATOM 22393 C C . TYR A 1 14 ? -0.844 -2.824 -7.824 1.00 0.00 14 TYR A C 19
ATOM 22394 O O . TYR A 1 14 ? 0.239 -3.303 -7.491 1.00 0.00 14 TYR A O 19
ATOM 22412 N N . TRP A 1 15 ? -1.939 -3.549 -7.982 1.00 0.00 15 TRP A N 19
ATOM 22413 C CA . TRP A 1 15 ? -1.941 -4.991 -7.769 1.00 0.00 15 TRP A CA 19
ATOM 22414 C C . TRP A 1 15 ? -1.546 -5.720 -9.050 1.00 0.00 15 TRP A C 19
ATOM 22415 O O . TRP A 1 15 ? -2.238 -5.631 -10.066 1.00 0.00 15 TRP A O 19
ATOM 22436 N N . GLN A 1 16 ? -0.440 -6.455 -8.991 1.00 0.00 16 GLN A N 19
ATOM 22437 C CA . GLN A 1 16 ? 0.045 -7.218 -10.136 1.00 0.00 16 GLN A CA 19
ATOM 22438 C C . GLN A 1 16 ? -0.733 -8.525 -10.265 1.00 0.00 16 GLN A C 19
ATOM 22439 O O . GLN A 1 16 ? -0.840 -9.302 -9.317 1.00 0.00 16 GLN A O 19
ATOM 22453 N N . GLU A 1 17 ? -1.297 -8.734 -11.451 1.00 0.00 17 GLU A N 19
ATOM 22454 C CA . GLU A 1 17 ? -2.104 -9.915 -11.740 1.00 0.00 17 GLU A CA 19
ATOM 22455 C C . GLU A 1 17 ? -1.331 -11.217 -11.546 1.00 0.00 17 GLU A C 19
ATOM 22456 O O . GLU A 1 17 ? -0.121 -11.280 -11.767 1.00 0.00 17 GLU A O 19
ATOM 22468 N N . ASP A 1 18 ? -2.056 -12.258 -11.151 1.00 0.00 18 ASP A N 19
ATOM 22469 C CA . ASP A 1 18 ? -1.476 -13.580 -10.944 1.00 0.00 18 ASP A CA 19
ATOM 22470 C C . ASP A 1 18 ? -0.800 -14.087 -12.216 1.00 0.00 18 ASP A C 19
ATOM 22471 O O . ASP A 1 18 ? 0.287 -14.661 -12.170 1.00 0.00 18 ASP A O 19
ATOM 22480 N N . GLU A 1 19 ? -1.473 -13.898 -13.346 1.00 0.00 19 GLU A N 19
ATOM 22481 C CA . GLU A 1 19 ? -0.967 -14.362 -14.634 1.00 0.00 19 GLU A CA 19
ATOM 22482 C C . GLU A 1 19 ? 0.283 -13.603 -15.069 1.00 0.00 19 GLU A C 19
ATOM 22483 O O . GLU A 1 19 ? 1.241 -14.201 -15.561 1.00 0.00 19 GLU A O 19
ATOM 22495 N N . ASP A 1 20 ? 0.268 -12.291 -14.887 1.00 0.00 20 ASP A N 19
ATOM 22496 C CA . ASP A 1 20 ? 1.406 -11.462 -15.263 1.00 0.00 20 ASP A CA 19
ATOM 22497 C C . ASP A 1 20 ? 2.617 -11.787 -14.396 1.00 0.00 20 ASP A C 19
ATOM 22498 O O . ASP A 1 20 ? 3.759 -11.729 -14.849 1.00 0.00 20 ASP A O 19
ATOM 22507 N N . ALA A 1 21 ? 2.346 -12.135 -13.142 1.00 0.00 21 ALA A N 19
ATOM 22508 C CA . ALA A 1 21 ? 3.399 -12.481 -12.194 1.00 0.00 21 ALA A CA 19
ATOM 22509 C C . ALA A 1 21 ? 3.374 -13.972 -11.871 1.00 0.00 21 ALA A C 19
ATOM 22510 O O . ALA A 1 21 ? 2.912 -14.382 -10.807 1.00 0.00 21 ALA A O 19
ATOM 22517 N N . PRO A 1 22 ? 3.874 -14.804 -12.798 1.00 0.00 22 PRO A N 19
ATOM 22518 C CA . PRO A 1 22 ? 3.914 -16.259 -12.620 1.00 0.00 22 PRO A CA 19
ATOM 22519 C C . PRO A 1 22 ? 4.977 -16.698 -11.620 1.00 0.00 22 PRO A C 19
ATOM 22520 O O . PRO A 1 22 ? 4.969 -17.829 -11.137 1.00 0.00 22 PRO A O 19
ATOM 22531 N N . ALA A 1 23 ? 5.881 -15.780 -11.314 1.00 0.00 23 ALA A N 19
ATOM 22532 C CA . ALA A 1 23 ? 6.956 -16.041 -10.364 1.00 0.00 23 ALA A CA 19
ATOM 22533 C C . ALA A 1 23 ? 7.097 -14.877 -9.391 1.00 0.00 23 ALA A C 19
ATOM 22534 O O . ALA A 1 23 ? 6.699 -13.754 -9.700 1.00 0.00 23 ALA A O 19
ATOM 22541 N N . CYS A 1 24 ? 7.644 -15.144 -8.211 1.00 0.00 24 CYS A N 19
ATOM 22542 C CA . CYS A 1 24 ? 7.811 -14.111 -7.197 1.00 0.00 24 CYS A CA 19
ATOM 22543 C C . CYS A 1 24 ? 8.721 -12.993 -7.687 1.00 0.00 24 CYS A C 19
ATOM 22544 O O . CYS A 1 24 ? 9.856 -13.231 -8.097 1.00 0.00 24 CYS A O 19
ATOM 22552 N N . ASN A 1 25 ? 8.208 -11.772 -7.625 1.00 0.00 25 ASN A N 19
ATOM 22553 C CA . ASN A 1 25 ? 8.953 -10.593 -8.044 1.00 0.00 25 ASN A CA 19
ATOM 22554 C C . ASN A 1 25 ? 10.213 -10.406 -7.200 1.00 0.00 25 ASN A C 19
ATOM 22555 O O . ASN A 1 25 ? 11.176 -9.779 -7.640 1.00 0.00 25 ASN A O 19
ATOM 22566 N N . GLY A 1 26 ? 10.182 -10.920 -5.974 1.00 0.00 26 GLY A N 19
ATOM 22567 C CA . GLY A 1 26 ? 11.313 -10.762 -5.076 1.00 0.00 26 GLY A CA 19
ATOM 22568 C C . GLY A 1 26 ? 12.380 -11.838 -5.202 1.00 0.00 26 GLY A C 19
ATOM 22569 O O . GLY A 1 26 ? 13.554 -11.523 -5.394 1.00 0.00 26 GLY A O 19
ATOM 22573 N N . CYS A 1 27 ? 11.994 -13.102 -5.055 1.00 0.00 27 CYS A N 19
ATOM 22574 C CA . CYS A 1 27 ? 12.962 -14.199 -5.118 1.00 0.00 27 CYS A CA 19
ATOM 22575 C C . CYS A 1 27 ? 12.905 -14.966 -6.437 1.00 0.00 27 CYS A C 19
ATOM 22576 O O . CYS A 1 27 ? 13.692 -15.888 -6.651 1.00 0.00 27 CYS A O 19
ATOM 22584 N N . GLY A 1 28 ? 11.998 -14.585 -7.324 1.00 0.00 28 GLY A N 19
ATOM 22585 C CA . GLY A 1 28 ? 11.905 -15.258 -8.608 1.00 0.00 28 GLY A CA 19
ATOM 22586 C C . GLY A 1 28 ? 11.356 -16.670 -8.507 1.00 0.00 28 GLY A C 19
ATOM 22587 O O . GLY A 1 28 ? 11.350 -17.403 -9.496 1.00 0.00 28 GLY A O 19
ATOM 22591 N N . CYS A 1 29 ? 10.888 -17.058 -7.324 1.00 0.00 29 CYS A N 19
ATOM 22592 C CA . CYS A 1 29 ? 10.337 -18.398 -7.141 1.00 0.00 29 CYS A CA 19
ATOM 22593 C C . CYS A 1 29 ? 9.010 -18.526 -7.880 1.00 0.00 29 CYS A C 19
ATOM 22594 O O . CYS A 1 29 ? 8.242 -17.569 -7.965 1.00 0.00 29 CYS A O 19
ATOM 22602 N N . VAL A 1 30 ? 8.760 -19.705 -8.438 1.00 0.00 30 VAL A N 19
ATOM 22603 C CA . VAL A 1 30 ? 7.537 -19.940 -9.197 1.00 0.00 30 VAL A CA 19
ATOM 22604 C C . VAL A 1 30 ? 6.360 -20.287 -8.296 1.00 0.00 30 VAL A C 19
ATOM 22605 O O . VAL A 1 30 ? 6.498 -21.052 -7.341 1.00 0.00 30 VAL A O 19
ATOM 22618 N N . PHE A 1 31 ? 5.201 -19.734 -8.618 1.00 0.00 31 PHE A N 19
ATOM 22619 C CA . PHE A 1 31 ? 3.995 -20.003 -7.847 1.00 0.00 31 PHE A CA 19
ATOM 22620 C C . PHE A 1 31 ? 3.365 -21.314 -8.294 1.00 0.00 31 PHE A C 19
ATOM 22621 O O . PHE A 1 31 ? 3.217 -21.583 -9.486 1.00 0.00 31 PHE A O 19
ATOM 22638 N N . THR A 1 32 ? 2.997 -22.120 -7.311 1.00 0.00 32 THR A N 19
ATOM 22639 C CA . THR A 1 32 ? 2.376 -23.411 -7.563 1.00 0.00 32 THR A CA 19
ATOM 22640 C C . THR A 1 32 ? 1.066 -23.538 -6.797 1.00 0.00 32 THR A C 19
ATOM 22641 O O . THR A 1 32 ? 0.754 -22.717 -5.935 1.00 0.00 32 THR A O 19
ATOM 22652 N N . THR A 1 33 ? 0.304 -24.571 -7.121 1.00 0.00 33 THR A N 19
ATOM 22653 C CA . THR A 1 33 ? -0.976 -24.810 -6.470 1.00 0.00 33 THR A CA 19
ATOM 22654 C C . THR A 1 33 ? -0.875 -24.634 -4.958 1.00 0.00 33 THR A C 19
ATOM 22655 O O . THR A 1 33 ? -1.794 -24.113 -4.328 1.00 0.00 33 THR A O 19
ATOM 22666 N N . THR A 1 34 ? 0.232 -25.078 -4.371 1.00 0.00 34 THR A N 19
ATOM 22667 C CA . THR A 1 34 ? 0.405 -24.967 -2.926 1.00 0.00 34 THR A CA 19
ATOM 22668 C C . THR A 1 34 ? 0.806 -23.555 -2.501 1.00 0.00 34 THR A C 19
ATOM 22669 O O . THR A 1 34 ? 0.521 -23.147 -1.376 1.00 0.00 34 THR A O 19
ATOM 22680 N N . VAL A 1 35 ? 1.457 -22.802 -3.381 1.00 0.00 35 VAL A N 19
ATOM 22681 C CA . VAL A 1 35 ? 1.856 -21.445 -3.030 1.00 0.00 35 VAL A CA 19
ATOM 22682 C C . VAL A 1 35 ? 0.840 -20.428 -3.526 1.00 0.00 35 VAL A C 19
ATOM 22683 O O . VAL A 1 35 ? 0.680 -20.218 -4.728 1.00 0.00 35 VAL A O 19
ATOM 22696 N N . ARG A 1 36 ? 0.173 -19.794 -2.578 1.00 0.00 36 ARG A N 19
ATOM 22697 C CA . ARG A 1 36 ? -0.827 -18.779 -2.881 1.00 0.00 36 ARG A CA 19
ATOM 22698 C C . ARG A 1 36 ? -0.154 -17.459 -3.237 1.00 0.00 36 ARG A C 19
ATOM 22699 O O . ARG A 1 36 ? 0.927 -17.150 -2.737 1.00 0.00 36 ARG A O 19
ATOM 22720 N N . ARG A 1 37 ? -0.805 -16.676 -4.084 1.00 0.00 37 ARG A N 19
ATOM 22721 C CA . ARG A 1 37 ? -0.262 -15.383 -4.477 1.00 0.00 37 ARG A CA 19
ATOM 22722 C C . ARG A 1 37 ? -0.731 -14.291 -3.532 1.00 0.00 37 ARG A C 19
ATOM 22723 O O . ARG A 1 37 ? -1.869 -14.301 -3.061 1.00 0.00 37 ARG A O 19
ATOM 22744 N N . HIS A 1 38 ? 0.158 -13.349 -3.265 1.00 0.00 38 HIS A N 19
ATOM 22745 C CA . HIS A 1 38 ? -0.149 -12.239 -2.382 1.00 0.00 38 HIS A CA 19
ATOM 22746 C C . HIS A 1 38 ? 0.419 -10.945 -2.941 1.00 0.00 38 HIS A C 19
ATOM 22747 O O . HIS A 1 38 ? 1.260 -10.968 -3.836 1.00 0.00 38 HIS A O 19
ATOM 22762 N N . HIS A 1 39 ? -0.045 -9.820 -2.422 1.00 0.00 39 HIS A N 19
ATOM 22763 C CA . HIS A 1 39 ? 0.423 -8.526 -2.899 1.00 0.00 39 HIS A CA 19
ATOM 22764 C C . HIS A 1 39 ? 1.051 -7.723 -1.772 1.00 0.00 39 HIS A C 19
ATOM 22765 O O . HIS A 1 39 ? 0.570 -7.746 -0.638 1.00 0.00 39 HIS A O 19
ATOM 22780 N N . CYS A 1 40 ? 2.104 -6.983 -2.096 1.00 0.00 40 CYS A N 19
ATOM 22781 C CA . CYS A 1 40 ? 2.781 -6.130 -1.132 1.00 0.00 40 CYS A CA 19
ATOM 22782 C C . CYS A 1 40 ? 2.135 -4.748 -1.175 1.00 0.00 40 CYS A C 19
ATOM 22783 O O . CYS A 1 40 ? 1.822 -4.231 -2.248 1.00 0.00 40 CYS A O 19
ATOM 22791 N N . ARG A 1 41 ? 1.901 -4.174 0.001 1.00 0.00 41 ARG A N 19
ATOM 22792 C CA . ARG A 1 41 ? 1.247 -2.872 0.114 1.00 0.00 41 ARG A CA 19
ATOM 22793 C C . ARG A 1 41 ? 2.135 -1.728 -0.368 1.00 0.00 41 ARG A C 19
ATOM 22794 O O . ARG A 1 41 ? 1.692 -0.582 -0.445 1.00 0.00 41 ARG A O 19
ATOM 22815 N N . ASN A 1 42 ? 3.384 -2.036 -0.679 1.00 0.00 42 ASN A N 19
ATOM 22816 C CA . ASN A 1 42 ? 4.324 -1.023 -1.139 1.00 0.00 42 ASN A CA 19
ATOM 22817 C C . ASN A 1 42 ? 4.520 -1.059 -2.652 1.00 0.00 42 ASN A C 19
ATOM 22818 O O . ASN A 1 42 ? 4.094 -0.147 -3.359 1.00 0.00 42 ASN A O 19
ATOM 22829 N N . CYS A 1 43 ? 5.185 -2.094 -3.145 1.00 0.00 43 CYS A N 19
ATOM 22830 C CA . CYS A 1 43 ? 5.451 -2.208 -4.575 1.00 0.00 43 CYS A CA 19
ATOM 22831 C C . CYS A 1 43 ? 4.223 -2.673 -5.351 1.00 0.00 43 CYS A C 19
ATOM 22832 O O . CYS A 1 43 ? 4.084 -2.385 -6.540 1.00 0.00 43 CYS A O 19
ATOM 22840 N N . GLY A 1 44 ? 3.328 -3.379 -4.671 1.00 0.00 44 GLY A N 19
ATOM 22841 C CA . GLY A 1 44 ? 2.118 -3.851 -5.319 1.00 0.00 44 GLY A CA 19
ATOM 22842 C C . GLY A 1 44 ? 2.363 -5.029 -6.240 1.00 0.00 44 GLY A C 19
ATOM 22843 O O . GLY A 1 44 ? 1.593 -5.272 -7.169 1.00 0.00 44 GLY A O 19
ATOM 22847 N N . TYR A 1 45 ? 3.436 -5.765 -5.980 1.00 0.00 45 TYR A N 19
ATOM 22848 C CA . TYR A 1 45 ? 3.782 -6.929 -6.787 1.00 0.00 45 TYR A CA 19
ATOM 22849 C C . TYR A 1 45 ? 3.395 -8.216 -6.068 1.00 0.00 45 TYR A C 19
ATOM 22850 O O . TYR A 1 45 ? 3.167 -8.218 -4.861 1.00 0.00 45 TYR A O 19
ATOM 22868 N N . VAL A 1 46 ? 3.317 -9.306 -6.822 1.00 0.00 46 VAL A N 19
ATOM 22869 C CA . VAL A 1 46 ? 2.950 -10.590 -6.238 1.00 0.00 46 VAL A CA 19
ATOM 22870 C C . VAL A 1 46 ? 4.123 -11.211 -5.487 1.00 0.00 46 VAL A C 19
ATOM 22871 O O . VAL A 1 46 ? 5.224 -11.336 -6.025 1.00 0.00 46 VAL A O 19
ATOM 22884 N N . LEU A 1 47 ? 3.874 -11.613 -4.246 1.00 0.00 47 LEU A N 19
ATOM 22885 C CA . LEU A 1 47 ? 4.896 -12.239 -3.415 1.00 0.00 47 LEU A CA 19
ATOM 22886 C C . LEU A 1 47 ? 4.348 -13.510 -2.779 1.00 0.00 47 LEU A C 19
ATOM 22887 O O . LEU A 1 47 ? 3.220 -13.523 -2.283 1.00 0.00 47 LEU A O 19
ATOM 22903 N N . CYS A 1 48 ? 5.151 -14.565 -2.759 1.00 0.00 48 CYS A N 19
ATOM 22904 C CA . CYS A 1 48 ? 4.733 -15.812 -2.139 1.00 0.00 48 CYS A CA 19
ATOM 22905 C C . CYS A 1 48 ? 4.779 -15.647 -0.627 1.00 0.00 48 CYS A C 19
ATOM 22906 O O . CYS A 1 48 ? 5.208 -14.603 -0.136 1.00 0.00 48 CYS A O 19
ATOM 22914 N N . GLY A 1 49 ? 4.339 -16.649 0.124 1.00 0.00 49 GLY A N 19
ATOM 22915 C CA . GLY A 1 49 ? 4.361 -16.522 1.567 1.00 0.00 49 GLY A CA 19
ATOM 22916 C C . GLY A 1 49 ? 5.735 -16.144 2.084 1.00 0.00 49 GLY A C 19
ATOM 22917 O O . GLY A 1 49 ? 5.881 -15.171 2.821 1.00 0.00 49 GLY A O 19
ATOM 22921 N N . ASP A 1 50 ? 6.739 -16.920 1.686 1.00 0.00 50 ASP A N 19
ATOM 22922 C CA . ASP A 1 50 ? 8.121 -16.685 2.104 1.00 0.00 50 ASP A CA 19
ATOM 22923 C C . ASP A 1 50 ? 8.597 -15.271 1.792 1.00 0.00 50 ASP A C 19
ATOM 22924 O O . ASP A 1 50 ? 9.380 -14.688 2.541 1.00 0.00 50 ASP A O 19
ATOM 22933 N N . CYS A 1 51 ? 8.126 -14.735 0.674 1.00 0.00 51 CYS A N 19
ATOM 22934 C CA . CYS A 1 51 ? 8.507 -13.395 0.248 1.00 0.00 51 CYS A CA 19
ATOM 22935 C C . CYS A 1 51 ? 7.571 -12.341 0.823 1.00 0.00 51 CYS A C 19
ATOM 22936 O O . CYS A 1 51 ? 7.787 -11.144 0.640 1.00 0.00 51 CYS A O 19
ATOM 22944 N N . SER A 1 52 ? 6.544 -12.788 1.534 1.00 0.00 52 SER A N 19
ATOM 22945 C CA . SER A 1 52 ? 5.589 -11.884 2.157 1.00 0.00 52 SER A CA 19
ATOM 22946 C C . SER A 1 52 ? 5.381 -12.285 3.613 1.00 0.00 52 SER A C 19
ATOM 22947 O O . SER A 1 52 ? 4.324 -12.035 4.192 1.00 0.00 52 SER A O 19
ATOM 22955 N N . ARG A 1 53 ? 6.410 -12.897 4.200 1.00 0.00 53 ARG A N 19
ATOM 22956 C CA . ARG A 1 53 ? 6.352 -13.320 5.596 1.00 0.00 53 ARG A CA 19
ATOM 22957 C C . ARG A 1 53 ? 6.664 -12.162 6.536 1.00 0.00 53 ARG A C 19
ATOM 22958 O O . ARG A 1 53 ? 6.335 -12.216 7.721 1.00 0.00 53 ARG A O 19
ATOM 22979 N N . HIS A 1 54 ? 7.303 -11.117 6.017 1.00 0.00 54 HIS A N 19
ATOM 22980 C CA . HIS A 1 54 ? 7.651 -9.966 6.842 1.00 0.00 54 HIS A CA 19
ATOM 22981 C C . HIS A 1 54 ? 6.449 -9.065 7.066 1.00 0.00 54 HIS A C 19
ATOM 22982 O O . HIS A 1 54 ? 5.453 -9.141 6.347 1.00 0.00 54 HIS A O 19
ATOM 22997 N N . ARG A 1 55 ? 6.566 -8.197 8.059 1.00 0.00 55 ARG A N 19
ATOM 22998 C CA . ARG A 1 55 ? 5.507 -7.255 8.376 1.00 0.00 55 ARG A CA 19
ATOM 22999 C C . ARG A 1 55 ? 6.100 -5.892 8.732 1.00 0.00 55 ARG A C 19
ATOM 23000 O O . ARG A 1 55 ? 7.072 -5.803 9.483 1.00 0.00 55 ARG A O 19
ATOM 23021 N N . ALA A 1 56 ? 5.513 -4.841 8.187 1.00 0.00 56 ALA A N 19
ATOM 23022 C CA . ALA A 1 56 ? 5.993 -3.487 8.449 1.00 0.00 56 ALA A CA 19
ATOM 23023 C C . ALA A 1 56 ? 4.920 -2.446 8.168 1.00 0.00 56 ALA A C 19
ATOM 23024 O O . ALA A 1 56 ? 4.046 -2.656 7.328 1.00 0.00 56 ALA A O 19
ATOM 23031 N N . ALA A 1 57 ? 5.009 -1.308 8.847 1.00 0.00 57 ALA A N 19
ATOM 23032 C CA . ALA A 1 57 ? 4.063 -0.223 8.642 1.00 0.00 57 ALA A CA 19
ATOM 23033 C C . ALA A 1 57 ? 4.563 0.670 7.520 1.00 0.00 57 ALA A C 19
ATOM 23034 O O . ALA A 1 57 ? 5.770 0.773 7.295 1.00 0.00 57 ALA A O 19
ATOM 23041 N N . ILE A 1 58 ? 3.648 1.313 6.811 1.00 0.00 58 ILE A N 19
ATOM 23042 C CA . ILE A 1 58 ? 4.018 2.188 5.712 1.00 0.00 58 ILE A CA 19
ATOM 23043 C C . ILE A 1 58 ? 3.376 3.559 5.885 1.00 0.00 58 ILE A C 19
ATOM 23044 O O . ILE A 1 58 ? 2.398 3.893 5.216 1.00 0.00 58 ILE A O 19
ATOM 23060 N N . PRO A 1 59 ? 3.915 4.364 6.815 1.00 0.00 59 PRO A N 19
ATOM 23061 C CA . PRO A 1 59 ? 3.393 5.700 7.118 1.00 0.00 59 PRO A CA 19
ATOM 23062 C C . PRO A 1 59 ? 3.465 6.667 5.944 1.00 0.00 59 PRO A C 19
ATOM 23063 O O . PRO A 1 59 ? 2.882 7.750 5.994 1.00 0.00 59 PRO A O 19
ATOM 23074 N N . MET A 1 60 ? 4.139 6.273 4.872 1.00 0.00 60 MET A N 19
ATOM 23075 C CA . MET A 1 60 ? 4.219 7.121 3.693 1.00 0.00 60 MET A CA 19
ATOM 23076 C C . MET A 1 60 ? 3.100 6.733 2.740 1.00 0.00 60 MET A C 19
ATOM 23077 O O . MET A 1 60 ? 2.504 7.574 2.066 1.00 0.00 60 MET A O 19
ATOM 23091 N N . ARG A 1 61 ? 2.838 5.434 2.705 1.00 0.00 61 ARG A N 19
ATOM 23092 C CA . ARG A 1 61 ? 1.806 4.863 1.851 1.00 0.00 61 ARG A CA 19
ATOM 23093 C C . ARG A 1 61 ? 0.454 4.822 2.563 1.00 0.00 61 ARG A C 19
ATOM 23094 O O . ARG A 1 61 ? -0.406 4.002 2.242 1.00 0.00 61 ARG A O 19
ATOM 23115 N N . GLY A 1 62 ? 0.272 5.730 3.517 1.00 0.00 62 GLY A N 19
ATOM 23116 C CA . GLY A 1 62 ? -0.981 5.806 4.250 1.00 0.00 62 GLY A CA 19
ATOM 23117 C C . GLY A 1 62 ? -1.204 4.628 5.180 1.00 0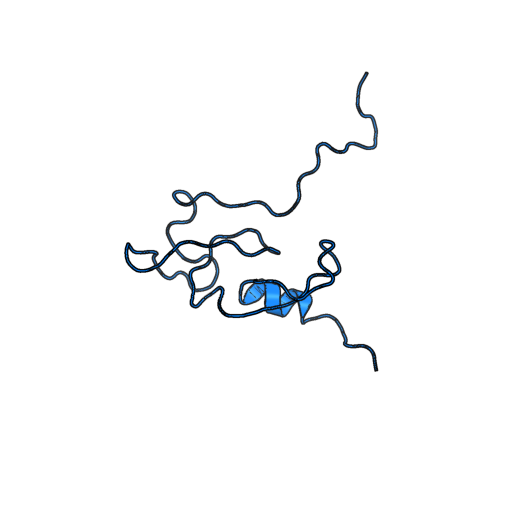.00 62 GLY A C 19
ATOM 23118 O O . GLY A 1 62 ? -2.342 4.324 5.539 1.00 0.00 62 GLY A O 19
ATOM 23122 N N . ILE A 1 63 ? -0.123 3.970 5.583 1.00 0.00 63 ILE A N 19
ATOM 23123 C CA . ILE A 1 63 ? -0.226 2.830 6.485 1.00 0.00 63 ILE A CA 19
ATOM 23124 C C . ILE A 1 63 ? 0.508 3.121 7.795 1.00 0.00 63 ILE A C 19
ATOM 23125 O O . ILE A 1 63 ? 1.738 3.100 7.844 1.00 0.00 63 ILE A O 19
ATOM 23141 N N . THR A 1 64 ? -0.248 3.403 8.853 1.00 0.00 64 THR A N 19
ATOM 23142 C CA . THR A 1 64 ? 0.350 3.711 10.151 1.00 0.00 64 THR A CA 19
ATOM 23143 C C . THR A 1 64 ? 0.517 2.461 11.006 1.00 0.00 64 THR A C 19
ATOM 23144 O O . THR A 1 64 ? 1.341 2.432 11.921 1.00 0.00 64 THR A O 19
ATOM 23155 N N . GLU A 1 65 ? -0.245 1.422 10.693 1.00 0.00 65 GLU A N 19
ATOM 23156 C CA . GLU A 1 65 ? -0.152 0.168 11.426 1.00 0.00 65 GLU A CA 19
ATOM 23157 C C . GLU A 1 65 ? 0.676 -0.819 10.619 1.00 0.00 65 GLU A C 19
ATOM 23158 O O . GLU A 1 65 ? 0.552 -0.880 9.397 1.00 0.00 65 GLU A O 19
ATOM 23170 N N . PRO A 1 66 ? 1.550 -1.590 11.275 1.00 0.00 66 PRO A N 19
ATOM 23171 C CA . PRO A 1 66 ? 2.404 -2.546 10.574 1.00 0.00 66 PRO A CA 19
ATOM 23172 C C . PRO A 1 66 ? 1.599 -3.477 9.674 1.00 0.00 66 PRO A C 19
ATOM 23173 O O . PRO A 1 66 ? 0.684 -4.165 10.130 1.00 0.00 66 PRO A O 19
ATOM 23184 N N . GLU A 1 67 ? 1.943 -3.484 8.389 1.00 0.00 67 GLU A N 19
ATOM 23185 C CA . GLU A 1 67 ? 1.259 -4.313 7.406 1.00 0.00 67 GLU A CA 19
ATOM 23186 C C . GLU A 1 67 ? 2.246 -5.201 6.653 1.00 0.00 67 GLU A C 19
ATOM 23187 O O . GLU A 1 67 ? 3.460 -5.018 6.743 1.00 0.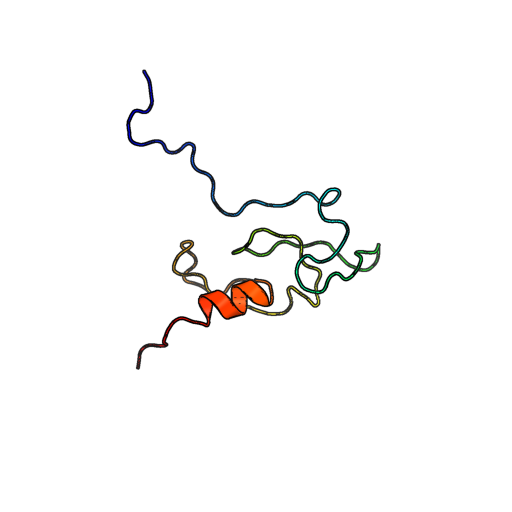00 67 GLU A O 19
ATOM 23199 N N . ARG A 1 68 ? 1.713 -6.176 5.925 1.00 0.00 68 ARG A N 19
ATOM 23200 C CA . ARG A 1 68 ? 2.532 -7.117 5.167 1.00 0.00 68 ARG A CA 19
ATOM 23201 C C . ARG A 1 68 ? 3.160 -6.473 3.930 1.00 0.00 68 ARG A C 19
ATOM 23202 O O . ARG A 1 68 ? 2.530 -5.688 3.223 1.00 0.00 68 ARG A O 19
ATOM 23223 N N . VAL A 1 69 ? 4.412 -6.846 3.687 1.00 0.00 69 VAL A N 19
ATOM 23224 C CA . VAL A 1 69 ? 5.183 -6.361 2.544 1.00 0.00 69 VAL A CA 19
ATOM 23225 C C . VAL A 1 69 ? 6.131 -7.446 2.055 1.00 0.00 69 VAL A C 19
ATOM 23226 O O . VAL A 1 69 ? 6.195 -8.532 2.631 1.00 0.00 69 VAL A O 19
ATOM 23239 N N . CYS A 1 70 ? 6.890 -7.139 1.011 1.00 0.00 70 CYS A N 19
ATOM 23240 C CA . CYS A 1 70 ? 7.860 -8.076 0.476 1.00 0.00 70 CYS A CA 19
ATOM 23241 C C . CYS A 1 70 ? 9.216 -7.813 1.114 1.00 0.00 70 CYS A C 19
ATOM 23242 O O . CYS A 1 70 ? 9.299 -7.151 2.148 1.00 0.00 70 CYS A O 19
ATOM 23250 N N . ASP A 1 71 ? 10.274 -8.335 0.518 1.00 0.00 71 ASP A N 19
ATOM 23251 C CA . ASP A 1 71 ? 11.611 -8.143 1.074 1.00 0.00 71 ASP A CA 19
ATOM 23252 C C . ASP A 1 71 ? 12.211 -6.792 0.678 1.00 0.00 71 ASP A C 19
ATOM 23253 O O . ASP A 1 71 ? 12.818 -6.116 1.511 1.00 0.00 71 ASP A O 19
ATOM 23262 N N . ALA A 1 72 ? 12.057 -6.401 -0.581 1.00 0.00 72 ALA A N 19
ATOM 23263 C CA . ALA A 1 72 ? 12.608 -5.130 -1.050 1.00 0.00 72 ALA A CA 19
ATOM 23264 C C . ALA A 1 72 ? 11.893 -3.932 -0.431 1.00 0.00 72 ALA A C 19
ATOM 23265 O O . ALA A 1 72 ? 12.534 -2.985 0.027 1.00 0.00 72 ALA A O 19
ATOM 23272 N N . CYS A 1 73 ? 10.568 -3.977 -0.415 1.00 0.00 73 CYS A N 19
ATOM 23273 C CA . CYS A 1 73 ? 9.772 -2.896 0.152 1.00 0.00 73 CYS A CA 19
ATOM 23274 C C . CYS A 1 73 ? 10.047 -2.761 1.640 1.00 0.00 73 CYS A C 19
ATOM 23275 O O . CYS A 1 73 ? 10.172 -1.651 2.159 1.00 0.00 73 CYS A O 19
ATOM 23283 N N . TYR A 1 74 ? 10.167 -3.889 2.320 1.00 0.00 74 TYR A N 19
ATOM 23284 C CA . TYR A 1 74 ? 10.456 -3.871 3.742 1.00 0.00 74 TYR A CA 19
ATOM 23285 C C . TYR A 1 74 ? 11.744 -3.094 3.980 1.00 0.00 74 TYR A C 19
ATOM 23286 O O . TYR A 1 74 ? 11.857 -2.335 4.940 1.00 0.00 74 TYR A O 19
ATOM 23304 N N . LEU A 1 75 ? 12.711 -3.297 3.088 1.00 0.00 75 LEU A N 19
ATOM 23305 C CA . LEU A 1 75 ? 14.006 -2.628 3.176 1.00 0.00 75 LEU A CA 19
ATOM 23306 C C . LEU A 1 75 ? 13.933 -1.149 2.808 1.00 0.00 75 LEU A C 19
ATOM 23307 O O . LEU A 1 75 ? 14.396 -0.292 3.561 1.00 0.00 75 LEU A O 19
ATOM 23323 N N . ALA A 1 76 ? 13.375 -0.849 1.635 1.00 0.00 76 ALA A N 19
ATOM 23324 C CA . ALA A 1 76 ? 13.284 0.535 1.178 1.00 0.00 76 ALA A CA 19
ATOM 23325 C C . ALA A 1 76 ? 12.670 1.407 2.260 1.00 0.00 76 ALA A C 19
ATOM 23326 O O . ALA A 1 76 ? 13.210 2.462 2.596 1.00 0.00 76 ALA A O 19
ATOM 23333 N N . LEU A 1 77 ? 11.570 0.951 2.839 1.00 0.00 77 LEU A N 19
ATOM 23334 C CA . LEU A 1 77 ? 10.941 1.693 3.919 1.00 0.00 77 LEU A CA 19
ATOM 23335 C C . LEU A 1 77 ? 11.886 1.688 5.108 1.00 0.00 77 LEU A C 19
ATOM 23336 O O . LEU A 1 77 ? 12.083 2.699 5.784 1.00 0.00 77 LEU A O 19
ATOM 23352 N N . ARG A 1 78 ? 12.476 0.521 5.331 1.00 0.00 78 ARG A N 19
ATOM 23353 C CA . ARG A 1 78 ? 13.430 0.304 6.409 1.00 0.00 78 ARG A CA 19
ATOM 23354 C C . ARG A 1 78 ? 14.598 1.278 6.320 1.00 0.00 78 ARG A C 19
ATOM 23355 O O . ARG A 1 78 ? 15.307 1.499 7.301 1.00 0.00 78 ARG A O 19
ATOM 23376 N N . SER A 1 79 ? 14.800 1.855 5.142 1.00 0.00 79 SER A N 19
ATOM 23377 C CA . SER A 1 79 ? 15.895 2.798 4.948 1.00 0.00 79 SER A CA 19
ATOM 23378 C C . SER A 1 79 ? 15.383 4.234 4.930 1.00 0.00 79 SER A C 19
ATOM 23379 O O . SER A 1 79 ? 14.248 4.496 4.529 1.00 0.00 79 SER A O 19
ATOM 23387 N N . SER A 1 80 ? 16.229 5.161 5.367 1.00 0.00 80 SER A N 19
ATOM 23388 C CA . SER A 1 80 ? 15.870 6.573 5.402 1.00 0.00 80 SER A CA 19
ATOM 23389 C C . SER A 1 80 ? 17.002 7.426 4.841 1.00 0.00 80 SER A C 19
ATOM 23390 O O . SER A 1 80 ? 18.145 6.975 4.756 1.00 0.00 80 SER A O 19
ATOM 23398 N N . ASN A 1 81 ? 16.682 8.656 4.456 1.00 0.00 81 ASN A N 19
ATOM 23399 C CA . ASN A 1 81 ? 17.679 9.563 3.898 1.00 0.00 81 ASN A CA 19
ATOM 23400 C C . ASN A 1 81 ? 18.382 10.350 4.998 1.00 0.00 81 ASN A C 19
ATOM 23401 O O . ASN A 1 81 ? 17.740 10.877 5.907 1.00 0.00 81 ASN A O 19
ATOM 23412 N N . MET A 1 82 ? 19.705 10.424 4.904 1.00 0.00 82 MET A N 19
ATOM 23413 C CA . MET A 1 82 ? 20.506 11.148 5.885 1.00 0.00 82 MET A CA 19
ATOM 23414 C C . MET A 1 82 ? 20.107 12.620 5.931 1.00 0.00 82 MET A C 19
ATOM 23415 O O . MET A 1 82 ? 20.127 13.247 6.990 1.00 0.00 82 MET A O 19
ATOM 23429 N N . ALA A 1 83 ? 19.748 13.165 4.772 1.00 0.00 83 ALA A N 19
ATOM 23430 C CA . ALA A 1 83 ? 19.345 14.564 4.675 1.00 0.00 83 ALA A CA 19
ATOM 23431 C C . ALA A 1 83 ? 18.088 14.835 5.491 1.00 0.00 83 ALA A C 19
ATOM 23432 O O . ALA A 1 83 ? 17.211 13.978 5.602 1.00 0.00 83 ALA A O 19
ATOM 23439 N N . GLY A 1 84 ? 18.005 16.032 6.062 1.00 0.00 84 GLY A N 19
ATOM 23440 C CA . GLY A 1 84 ? 16.850 16.394 6.861 1.00 0.00 84 GLY A CA 19
ATOM 23441 C C . GLY A 1 84 ? 16.360 17.800 6.570 1.00 0.00 84 GLY A C 19
ATOM 23442 O O . GLY A 1 84 ? 15.395 18.240 7.228 1.00 0.00 84 GLY A O 19
ATOM 23447 N N . GLY A 1 1 ? -20.213 5.790 -9.944 1.00 0.00 1 GLY A N 20
ATOM 23448 C CA . GLY A 1 1 ? -18.963 6.394 -10.478 1.00 0.00 1 GLY A CA 20
ATOM 23449 C C . GLY A 1 1 ? -17.750 5.519 -10.224 1.00 0.00 1 GLY A C 20
ATOM 23450 O O . GLY A 1 1 ? -17.819 4.301 -10.382 1.00 0.00 1 GLY A O 20
ATOM 23456 N N . PRO A 1 2 ? -16.616 6.116 -9.822 1.00 0.00 2 PRO A N 20
ATOM 23457 C CA . PRO A 1 2 ? -15.388 5.366 -9.542 1.00 0.00 2 PRO A CA 20
ATOM 23458 C C . PRO A 1 2 ? -15.583 4.341 -8.429 1.00 0.00 2 PRO A C 20
ATOM 23459 O O . PRO A 1 2 ? -16.307 4.588 -7.465 1.00 0.00 2 PRO A O 20
ATOM 23470 N N . LEU A 1 3 ? -14.937 3.188 -8.566 1.00 0.00 3 LEU A N 20
ATOM 23471 C CA . LEU A 1 3 ? -15.046 2.129 -7.569 1.00 0.00 3 LEU A CA 20
ATOM 23472 C C . LEU A 1 3 ? -14.141 2.414 -6.375 1.00 0.00 3 LEU A C 20
ATOM 23473 O O . LEU A 1 3 ? -13.035 2.934 -6.530 1.00 0.00 3 LEU A O 20
ATOM 23489 N N . GLY A 1 4 ? -14.618 2.073 -5.184 1.00 0.00 4 GLY A N 20
ATOM 23490 C CA . GLY A 1 4 ? -13.841 2.301 -3.983 1.00 0.00 4 GLY A CA 20
ATOM 23491 C C . GLY A 1 4 ? -13.988 3.717 -3.459 1.00 0.00 4 GLY A C 20
ATOM 23492 O O . GLY A 1 4 ? -13.223 4.149 -2.597 1.00 0.00 4 GLY A O 20
ATOM 23496 N N . SER A 1 5 ? -14.973 4.441 -3.981 1.00 0.00 5 SER A N 20
ATOM 23497 C CA . SER A 1 5 ? -15.220 5.816 -3.562 1.00 0.00 5 SER A CA 20
ATOM 23498 C C . SER A 1 5 ? -15.527 5.886 -2.070 1.00 0.00 5 SER A C 20
ATOM 23499 O O . SER A 1 5 ? -15.139 6.836 -1.392 1.00 0.00 5 SER A O 20
ATOM 23507 N N . MET A 1 6 ? -16.227 4.876 -1.566 1.00 0.00 6 MET A N 20
ATOM 23508 C CA . MET A 1 6 ? -16.585 4.828 -0.153 1.00 0.00 6 MET A CA 20
ATOM 23509 C C . MET A 1 6 ? -16.172 3.500 0.472 1.00 0.00 6 MET A C 20
ATOM 23510 O O . MET A 1 6 ? -16.104 2.474 -0.205 1.00 0.00 6 MET A O 20
ATOM 23524 N N . GLY A 1 7 ? -15.900 3.530 1.771 1.00 0.00 7 GLY A N 20
ATOM 23525 C CA . GLY A 1 7 ? -15.499 2.325 2.473 1.00 0.00 7 GLY A CA 20
ATOM 23526 C C . GLY A 1 7 ? -14.001 2.102 2.444 1.00 0.00 7 GLY A C 20
ATOM 23527 O O . GLY A 1 7 ? -13.275 2.792 1.726 1.00 0.00 7 GLY A O 20
ATOM 23531 N N . GLU A 1 8 ? -13.538 1.135 3.226 1.00 0.00 8 GLU A N 20
ATOM 23532 C CA . GLU A 1 8 ? -12.117 0.818 3.292 1.00 0.00 8 GLU A CA 20
ATOM 23533 C C . GLU A 1 8 ? -11.752 -0.286 2.307 1.00 0.00 8 GLU A C 20
ATOM 23534 O O . GLU A 1 8 ? -10.662 -0.854 2.377 1.00 0.00 8 GLU A O 20
ATOM 23546 N N . LYS A 1 9 ? -12.656 -0.570 1.371 1.00 0.00 9 LYS A N 20
ATOM 23547 C CA . LYS A 1 9 ? -12.402 -1.589 0.360 1.00 0.00 9 LYS A CA 20
ATOM 23548 C C . LYS A 1 9 ? -11.345 -1.088 -0.619 1.00 0.00 9 LYS A C 20
ATOM 23549 O O . LYS A 1 9 ? -10.900 -1.816 -1.505 1.00 0.00 9 LYS A O 20
ATOM 23568 N N . GLN A 1 10 ? -10.946 0.168 -0.432 1.00 0.00 10 GLN A N 20
ATOM 23569 C CA . GLN A 1 10 ? -9.937 0.802 -1.265 1.00 0.00 10 GLN A CA 20
ATOM 23570 C C . GLN A 1 10 ? -8.582 0.125 -1.098 1.00 0.00 10 GLN A C 20
ATOM 23571 O O . GLN A 1 10 ? -8.220 -0.300 0.000 1.00 0.00 10 GLN A O 20
ATOM 23585 N N . SER A 1 11 ? -7.834 0.033 -2.191 1.00 0.00 11 SER A N 20
ATOM 23586 C CA . SER A 1 11 ? -6.515 -0.586 -2.167 1.00 0.00 11 SER A CA 20
ATOM 23587 C C . SER A 1 11 ? -5.449 0.406 -2.620 1.00 0.00 11 SER A C 20
ATOM 23588 O O . SER A 1 11 ? -5.717 1.290 -3.433 1.00 0.00 11 SER A O 20
ATOM 23596 N N . LYS A 1 12 ? -4.240 0.254 -2.088 1.00 0.00 12 LYS A N 20
ATOM 23597 C CA . LYS A 1 12 ? -3.136 1.141 -2.439 1.00 0.00 12 LYS A CA 20
ATOM 23598 C C . LYS A 1 12 ? -2.050 0.390 -3.203 1.00 0.00 12 LYS A C 20
ATOM 23599 O O . LYS A 1 12 ? -1.790 -0.784 -2.938 1.00 0.00 12 LYS A O 20
ATOM 23618 N N . GLY A 1 13 ? -1.420 1.075 -4.150 1.00 0.00 13 GLY A N 20
ATOM 23619 C CA . GLY A 1 13 ? -0.367 0.459 -4.938 1.00 0.00 13 GLY A CA 20
ATOM 23620 C C . GLY A 1 13 ? -0.909 -0.325 -6.116 1.00 0.00 13 GLY A C 20
ATOM 23621 O O . GLY A 1 13 ? -2.041 -0.807 -6.081 1.00 0.00 13 GLY A O 20
ATOM 23625 N N . TYR A 1 14 ? -0.099 -0.453 -7.163 1.00 0.00 14 TYR A N 20
ATOM 23626 C CA . TYR A 1 14 ? -0.508 -1.187 -8.356 1.00 0.00 14 TYR A CA 20
ATOM 23627 C C . TYR A 1 14 ? -0.386 -2.691 -8.138 1.00 0.00 14 TYR A C 20
ATOM 23628 O O . TYR A 1 14 ? 0.693 -3.195 -7.834 1.00 0.00 14 TYR A O 20
ATOM 23646 N N . TRP A 1 15 ? -1.497 -3.398 -8.303 1.00 0.00 15 TRP A N 20
ATOM 23647 C CA . TRP A 1 15 ? -1.516 -4.851 -8.131 1.00 0.00 15 TRP A CA 20
ATOM 23648 C C . TRP A 1 15 ? -1.311 -5.560 -9.467 1.00 0.00 15 TRP A C 20
ATOM 23649 O O . TRP A 1 15 ? -2.121 -5.418 -10.385 1.00 0.00 15 TRP A O 20
ATOM 23670 N N . GLN A 1 16 ? -0.238 -6.341 -9.561 1.00 0.00 16 GLN A N 20
ATOM 23671 C CA . GLN A 1 16 ? 0.062 -7.097 -10.775 1.00 0.00 16 GLN A CA 20
ATOM 23672 C C . GLN A 1 16 ? -0.727 -8.405 -10.787 1.00 0.00 16 GLN A C 20
ATOM 23673 O O . GLN A 1 16 ? -0.780 -9.127 -9.790 1.00 0.00 16 GLN A O 20
ATOM 23687 N N . GLU A 1 17 ? -1.369 -8.674 -11.922 1.00 0.00 17 GLU A N 20
ATOM 23688 C CA . GLU A 1 17 ? -2.205 -9.862 -12.092 1.00 0.00 17 GLU A CA 20
ATOM 23689 C C . GLU A 1 17 ? -1.439 -11.167 -11.899 1.00 0.00 17 GLU A C 20
ATOM 23690 O O . GLU A 1 17 ? -0.227 -11.235 -12.103 1.00 0.00 17 GLU A O 20
ATOM 23702 N N . ASP A 1 18 ? -2.182 -12.200 -11.514 1.00 0.00 18 ASP A N 20
ATOM 23703 C CA . ASP A 1 18 ? -1.630 -13.532 -11.295 1.00 0.00 18 ASP A CA 20
ATOM 23704 C C . ASP A 1 18 ? -0.879 -14.031 -12.527 1.00 0.00 18 ASP A C 20
ATOM 23705 O O . ASP A 1 18 ? 0.220 -14.576 -12.420 1.00 0.00 18 ASP A O 20
ATOM 23714 N N . GLU A 1 19 ? -1.500 -13.868 -13.688 1.00 0.00 19 GLU A N 20
ATOM 23715 C CA . GLU A 1 19 ? -0.921 -14.328 -14.948 1.00 0.00 19 GLU A CA 20
ATOM 23716 C C . GLU A 1 19 ? 0.337 -13.559 -15.335 1.00 0.00 19 GLU A C 20
ATOM 23717 O O . GLU A 1 19 ? 1.305 -14.146 -15.820 1.00 0.00 19 GLU A O 20
ATOM 23729 N N . ASP A 1 20 ? 0.323 -12.251 -15.129 1.00 0.00 20 ASP A N 20
ATOM 23730 C CA . ASP A 1 20 ? 1.473 -11.423 -15.473 1.00 0.00 20 ASP A CA 20
ATOM 23731 C C . ASP A 1 20 ? 2.684 -11.765 -14.608 1.00 0.00 20 ASP A C 20
ATOM 23732 O O . ASP A 1 20 ? 3.827 -11.677 -15.056 1.00 0.00 20 ASP A O 20
ATOM 23741 N N . ALA A 1 21 ? 2.418 -12.156 -13.364 1.00 0.00 21 ALA A N 20
ATOM 23742 C CA . ALA A 1 21 ? 3.480 -12.516 -12.427 1.00 0.00 21 ALA A CA 20
ATOM 23743 C C . ALA A 1 21 ? 3.407 -13.994 -12.038 1.00 0.00 21 ALA A C 20
ATOM 23744 O O . ALA A 1 21 ? 2.974 -14.337 -10.939 1.00 0.00 21 ALA A O 20
ATOM 23751 N N . PRO A 1 22 ? 3.834 -14.892 -12.946 1.00 0.00 22 PRO A N 20
ATOM 23752 C CA . PRO A 1 22 ? 3.823 -16.342 -12.711 1.00 0.00 22 PRO A CA 20
ATOM 23753 C C . PRO A 1 22 ? 4.857 -16.788 -11.684 1.00 0.00 22 PRO A C 20
ATOM 23754 O O . PRO A 1 22 ? 4.820 -17.917 -11.197 1.00 0.00 22 PRO A O 20
ATOM 23765 N N . ALA A 1 23 ? 5.770 -15.889 -11.359 1.00 0.00 23 ALA A N 20
ATOM 23766 C CA . ALA A 1 23 ? 6.815 -16.183 -10.384 1.00 0.00 23 ALA A CA 20
ATOM 23767 C C . ALA A 1 23 ? 7.013 -15.005 -9.439 1.00 0.00 23 ALA A C 20
ATOM 23768 O O . ALA A 1 23 ? 6.616 -13.880 -9.747 1.00 0.00 23 ALA A O 20
ATOM 23775 N N . CYS A 1 24 ? 7.605 -15.266 -8.278 1.00 0.00 24 CYS A N 20
ATOM 23776 C CA . CYS A 1 24 ? 7.830 -14.231 -7.276 1.00 0.00 24 CYS A CA 20
ATOM 23777 C C . CYS A 1 24 ? 8.763 -13.136 -7.783 1.00 0.00 24 CYS A C 20
ATOM 23778 O O . CYS A 1 24 ? 9.861 -13.407 -8.271 1.00 0.00 24 CYS A O 20
ATOM 23786 N N . ASN A 1 25 ? 8.311 -11.898 -7.637 1.00 0.00 25 ASN A N 20
ATOM 23787 C CA . ASN A 1 25 ? 9.080 -10.730 -8.045 1.00 0.00 25 ASN A CA 20
ATOM 23788 C C . ASN A 1 25 ? 10.300 -10.527 -7.148 1.00 0.00 25 ASN A C 20
ATOM 23789 O O . ASN A 1 25 ? 11.272 -9.887 -7.549 1.00 0.00 25 ASN A O 20
ATOM 23800 N N . GLY A 1 26 ? 10.231 -11.035 -5.921 1.00 0.00 26 GLY A N 20
ATOM 23801 C CA . GLY A 1 26 ? 11.324 -10.851 -4.981 1.00 0.00 26 GLY A CA 20
ATOM 23802 C C . GLY A 1 26 ? 12.441 -11.875 -5.092 1.00 0.00 26 GLY A C 20
ATOM 23803 O O . GLY A 1 26 ? 13.600 -11.506 -5.281 1.00 0.00 26 GLY A O 20
ATOM 23807 N N . CYS A 1 27 ? 12.113 -13.156 -4.944 1.00 0.00 27 CYS A N 20
ATOM 23808 C CA . CYS A 1 27 ? 13.133 -14.202 -4.999 1.00 0.00 27 CYS A CA 20
ATOM 23809 C C . CYS A 1 27 ? 13.093 -14.998 -6.301 1.00 0.00 27 CYS A C 20
ATOM 23810 O O . CYS A 1 27 ? 13.906 -15.898 -6.508 1.00 0.00 27 CYS A O 20
ATOM 23818 N N . GLY A 1 28 ? 12.166 -14.657 -7.186 1.00 0.00 28 GLY A N 20
ATOM 23819 C CA . GLY A 1 28 ? 12.081 -15.350 -8.459 1.00 0.00 28 GLY A CA 20
ATOM 23820 C C . GLY A 1 28 ? 11.470 -16.735 -8.352 1.00 0.00 28 GLY A C 20
ATOM 23821 O O . GLY A 1 28 ? 11.399 -17.457 -9.347 1.00 0.00 28 GLY A O 20
ATOM 23825 N N . CYS A 1 29 ? 11.018 -17.113 -7.160 1.00 0.00 29 CYS A N 20
ATOM 23826 C CA . CYS A 1 29 ? 10.407 -18.425 -6.980 1.00 0.00 29 CYS A CA 20
ATOM 23827 C C . CYS A 1 29 ? 9.064 -18.471 -7.696 1.00 0.00 29 CYS A C 20
ATOM 23828 O O . CYS A 1 29 ? 8.347 -17.475 -7.743 1.00 0.00 29 CYS A O 20
ATOM 23836 N N . VAL A 1 30 ? 8.738 -19.617 -8.273 1.00 0.00 30 VAL A N 20
ATOM 23837 C CA . VAL A 1 30 ? 7.486 -19.755 -9.011 1.00 0.00 30 VAL A CA 20
ATOM 23838 C C . VAL A 1 30 ? 6.310 -20.104 -8.112 1.00 0.00 30 VAL A C 20
ATOM 23839 O O . VAL A 1 30 ? 6.449 -20.850 -7.142 1.00 0.00 30 VAL A O 20
ATOM 23852 N N . PHE A 1 31 ? 5.151 -19.565 -8.455 1.00 0.00 31 PHE A N 20
ATOM 23853 C CA . PHE A 1 31 ? 3.934 -19.822 -7.695 1.00 0.00 31 PHE A CA 20
ATOM 23854 C C . PHE A 1 31 ? 3.297 -21.132 -8.143 1.00 0.00 31 PHE A C 20
ATOM 23855 O O . PHE A 1 31 ? 3.149 -21.397 -9.336 1.00 0.00 31 PHE A O 20
ATOM 23872 N N . THR A 1 32 ? 2.929 -21.942 -7.160 1.00 0.00 32 THR A N 20
ATOM 23873 C CA . THR A 1 32 ? 2.306 -23.236 -7.411 1.00 0.00 32 THR A CA 20
ATOM 23874 C C . THR A 1 32 ? 0.971 -23.348 -6.683 1.00 0.00 32 THR A C 20
ATOM 23875 O O . THR A 1 32 ? 0.644 -22.519 -5.834 1.00 0.00 32 THR A O 20
ATOM 23886 N N . THR A 1 33 ? 0.206 -24.380 -7.020 1.00 0.00 33 THR A N 20
ATOM 23887 C CA . THR A 1 33 ? -1.093 -24.600 -6.398 1.00 0.00 33 THR A CA 20
ATOM 23888 C C . THR A 1 33 ? -1.006 -24.496 -4.878 1.00 0.00 33 THR A C 20
ATOM 23889 O O . THR A 1 33 ? -1.857 -23.868 -4.247 1.00 0.00 33 THR A O 20
ATOM 23900 N N . THR A 1 34 ? 0.015 -25.108 -4.288 1.00 0.00 34 THR A N 20
ATOM 23901 C CA . THR A 1 34 ? 0.176 -25.062 -2.840 1.00 0.00 34 THR A CA 20
ATOM 23902 C C . THR A 1 34 ? 0.494 -23.644 -2.372 1.00 0.00 34 THR A C 20
ATOM 23903 O O . THR A 1 34 ? 0.048 -23.226 -1.303 1.00 0.00 34 THR A O 20
ATOM 23914 N N . VAL A 1 35 ? 1.265 -22.905 -3.162 1.00 0.00 35 VAL A N 20
ATOM 23915 C CA . VAL A 1 35 ? 1.628 -21.544 -2.796 1.00 0.00 35 VAL A CA 20
ATOM 23916 C C . VAL A 1 35 ? 0.577 -20.541 -3.241 1.00 0.00 35 VAL A C 20
ATOM 23917 O O . VAL A 1 35 ? 0.377 -20.305 -4.431 1.00 0.00 35 VAL A O 20
ATOM 23930 N N . ARG A 1 36 ? -0.068 -19.939 -2.260 1.00 0.00 36 ARG A N 20
ATOM 23931 C CA . ARG A 1 36 ? -1.086 -18.929 -2.508 1.00 0.00 36 ARG A CA 20
ATOM 23932 C C . ARG A 1 36 ? -0.430 -17.635 -2.974 1.00 0.00 36 ARG A C 20
ATOM 23933 O O . ARG A 1 36 ? 0.665 -17.287 -2.533 1.00 0.00 36 ARG A O 20
ATOM 23954 N N . ARG A 1 37 ? -1.105 -16.933 -3.871 1.00 0.00 37 ARG A N 20
ATOM 23955 C CA . ARG A 1 37 ? -0.590 -15.682 -4.408 1.00 0.00 37 ARG A CA 20
ATOM 23956 C C . ARG A 1 37 ? -0.984 -14.506 -3.523 1.00 0.00 37 ARG A C 20
ATOM 23957 O O . ARG A 1 37 ? -2.091 -14.464 -2.986 1.00 0.00 37 ARG A O 20
ATOM 23978 N N . HIS A 1 38 ? -0.071 -13.552 -3.372 1.00 0.00 38 HIS A N 20
ATOM 23979 C CA . HIS A 1 38 ? -0.326 -12.380 -2.545 1.00 0.00 38 HIS A CA 20
ATOM 23980 C C . HIS A 1 38 ? 0.329 -11.130 -3.130 1.00 0.00 38 HIS A C 20
ATOM 23981 O O . HIS A 1 38 ? 1.087 -11.207 -4.097 1.00 0.00 38 HIS A O 20
ATOM 23996 N N . HIS A 1 39 ? 0.016 -9.981 -2.542 1.00 0.00 39 HIS A N 20
ATOM 23997 C CA . HIS A 1 39 ? 0.561 -8.711 -3.012 1.00 0.00 39 HIS A CA 20
ATOM 23998 C C . HIS A 1 39 ? 1.146 -7.891 -1.869 1.00 0.00 39 HIS A C 20
ATOM 23999 O O . HIS A 1 39 ? 0.650 -7.933 -0.743 1.00 0.00 39 HIS A O 20
ATOM 24014 N N . CYS A 1 40 ? 2.180 -7.113 -2.177 1.00 0.00 40 CYS A N 20
ATOM 24015 C CA . CYS A 1 40 ? 2.814 -6.239 -1.201 1.00 0.00 40 CYS A CA 20
ATOM 24016 C C . CYS A 1 40 ? 2.131 -4.874 -1.256 1.00 0.00 40 CYS A C 20
ATOM 24017 O O . CYS A 1 40 ? 1.819 -4.371 -2.336 1.00 0.00 40 CYS A O 20
ATOM 24025 N N . ARG A 1 41 ? 1.860 -4.299 -0.088 1.00 0.00 41 ARG A N 20
ATOM 24026 C CA . ARG A 1 41 ? 1.166 -3.016 -0.004 1.00 0.00 41 ARG A CA 20
ATOM 24027 C C . ARG A 1 41 ? 2.046 -1.841 -0.427 1.00 0.00 41 ARG A C 20
ATOM 24028 O O . ARG A 1 41 ? 1.576 -0.706 -0.514 1.00 0.00 41 ARG A O 20
ATOM 24049 N N . ASN A 1 42 ? 3.318 -2.110 -0.692 1.00 0.00 42 ASN A N 20
ATOM 24050 C CA . ASN A 1 42 ? 4.252 -1.067 -1.106 1.00 0.00 42 ASN A CA 20
ATOM 24051 C C . ASN A 1 42 ? 4.476 -1.085 -2.614 1.00 0.00 42 ASN A C 20
ATOM 24052 O O . ASN A 1 42 ? 4.028 -0.186 -3.325 1.00 0.00 42 ASN A O 20
ATOM 24063 N N . CYS A 1 43 ? 5.184 -2.097 -3.097 1.00 0.00 43 CYS A N 20
ATOM 24064 C CA . CYS A 1 43 ? 5.477 -2.203 -4.521 1.00 0.00 43 CYS A CA 20
ATOM 24065 C C . CYS A 1 43 ? 4.255 -2.657 -5.314 1.00 0.00 43 CYS A C 20
ATOM 24066 O O . CYS A 1 43 ? 4.134 -2.371 -6.504 1.00 0.00 43 CYS A O 20
ATOM 24074 N N . GLY A 1 44 ? 3.343 -3.350 -4.641 1.00 0.00 44 GLY A N 20
ATOM 24075 C CA . GLY A 1 44 ? 2.134 -3.814 -5.299 1.00 0.00 44 GLY A CA 20
ATOM 24076 C C . GLY A 1 44 ? 2.389 -4.974 -6.238 1.00 0.00 44 GLY A C 20
ATOM 24077 O O . GLY A 1 44 ? 1.588 -5.249 -7.131 1.00 0.00 44 GLY A O 20
ATOM 24081 N N . TYR A 1 45 ? 3.503 -5.661 -6.033 1.00 0.00 45 TYR A N 20
ATOM 24082 C CA . TYR A 1 45 ? 3.859 -6.803 -6.861 1.00 0.00 45 TYR A CA 20
ATOM 24083 C C . TYR A 1 45 ? 3.460 -8.101 -6.179 1.00 0.00 45 TYR A C 20
ATOM 24084 O O . TYR A 1 45 ? 3.220 -8.132 -4.973 1.00 0.00 45 TYR A O 20
ATOM 24102 N N . VAL A 1 46 ? 3.376 -9.167 -6.960 1.00 0.00 46 VAL A N 20
ATOM 24103 C CA . VAL A 1 46 ? 2.990 -10.461 -6.421 1.00 0.00 46 VAL A CA 20
ATOM 24104 C C . VAL A 1 46 ? 4.146 -11.107 -5.663 1.00 0.00 46 VAL A C 20
ATOM 24105 O O . VAL A 1 46 ? 5.254 -11.233 -6.183 1.00 0.00 46 VAL A O 20
ATOM 24118 N N . LEU A 1 47 ? 3.870 -11.526 -4.432 1.00 0.00 47 LEU A N 20
ATOM 24119 C CA . LEU A 1 47 ? 4.874 -12.175 -3.593 1.00 0.00 47 LEU A CA 20
ATOM 24120 C C . LEU A 1 47 ? 4.312 -13.448 -2.978 1.00 0.00 47 LEU A C 20
ATOM 24121 O O . LEU A 1 47 ? 3.158 -13.483 -2.549 1.00 0.00 47 LEU A O 20
ATOM 24137 N N . CYS A 1 48 ? 5.138 -14.480 -2.901 1.00 0.00 48 CYS A N 20
ATOM 24138 C CA . CYS A 1 48 ? 4.721 -15.734 -2.295 1.00 0.00 48 CYS A CA 20
ATOM 24139 C C . CYS A 1 48 ? 4.796 -15.594 -0.783 1.00 0.00 48 CYS A C 20
ATOM 24140 O O . CYS A 1 48 ? 5.158 -14.529 -0.281 1.00 0.00 48 CYS A O 20
ATOM 24148 N N . GLY A 1 49 ? 4.456 -16.643 -0.046 1.00 0.00 49 GLY A N 20
ATOM 24149 C CA . GLY A 1 49 ? 4.509 -16.552 1.397 1.00 0.00 49 GLY A CA 20
ATOM 24150 C C . GLY A 1 49 ? 5.887 -16.164 1.897 1.00 0.00 49 GLY A C 20
ATOM 24151 O O . GLY A 1 49 ? 6.032 -15.205 2.654 1.00 0.00 49 GLY A O 20
ATOM 24155 N N . ASP A 1 50 ? 6.894 -16.921 1.471 1.00 0.00 50 ASP A N 20
ATOM 24156 C CA . ASP A 1 50 ? 8.278 -16.680 1.876 1.00 0.00 50 ASP A CA 20
ATOM 24157 C C . ASP A 1 50 ? 8.748 -15.261 1.576 1.00 0.00 50 ASP A C 20
ATOM 24158 O O . ASP A 1 50 ? 9.519 -14.678 2.339 1.00 0.00 50 ASP A O 20
ATOM 24167 N N . CYS A 1 51 ? 8.282 -14.713 0.462 1.00 0.00 51 CYS A N 20
ATOM 24168 C CA . CYS A 1 51 ? 8.661 -13.363 0.062 1.00 0.00 51 CYS A CA 20
ATOM 24169 C C . CYS A 1 51 ? 7.716 -12.323 0.651 1.00 0.00 51 CYS A C 20
ATOM 24170 O O . CYS A 1 51 ? 7.910 -11.122 0.467 1.00 0.00 51 CYS A O 20
ATOM 24178 N N . SER A 1 52 ? 6.704 -12.791 1.373 1.00 0.00 52 SER A N 20
ATOM 24179 C CA . SER A 1 52 ? 5.736 -11.908 2.010 1.00 0.00 52 SER A CA 20
ATOM 24180 C C . SER A 1 52 ? 5.541 -12.322 3.464 1.00 0.00 52 SER A C 20
ATOM 24181 O O . SER A 1 52 ? 4.493 -12.069 4.057 1.00 0.00 52 SER A O 20
ATOM 24189 N N . ARG A 1 53 ? 6.566 -12.949 4.038 1.00 0.00 53 ARG A N 20
ATOM 24190 C CA . ARG A 1 53 ? 6.512 -13.383 5.428 1.00 0.00 53 ARG A CA 20
ATOM 24191 C C . ARG A 1 53 ? 6.814 -12.222 6.371 1.00 0.00 53 ARG A C 20
ATOM 24192 O O . ARG A 1 53 ? 6.502 -12.288 7.559 1.00 0.00 53 ARG A O 20
ATOM 24213 N N . HIS A 1 54 ? 7.426 -11.161 5.847 1.00 0.00 54 HIS A N 20
ATOM 24214 C CA . HIS A 1 54 ? 7.763 -10.006 6.671 1.00 0.00 54 HIS A CA 20
ATOM 24215 C C . HIS A 1 54 ? 6.554 -9.109 6.885 1.00 0.00 54 HIS A C 20
ATOM 24216 O O . HIS A 1 54 ? 5.566 -9.187 6.153 1.00 0.00 54 HIS A O 20
ATOM 24231 N N . ARG A 1 55 ? 6.652 -8.245 7.884 1.00 0.00 55 ARG A N 20
ATOM 24232 C CA . ARG A 1 55 ? 5.581 -7.310 8.192 1.00 0.00 55 ARG A CA 20
ATOM 24233 C C . ARG A 1 55 ? 6.159 -5.946 8.557 1.00 0.00 55 ARG A C 20
ATOM 24234 O O . ARG A 1 55 ? 7.127 -5.853 9.311 1.00 0.00 55 ARG A O 20
ATOM 24255 N N . ALA A 1 56 ? 5.565 -4.897 8.016 1.00 0.00 56 ALA A N 20
ATOM 24256 C CA . ALA A 1 56 ? 6.034 -3.544 8.288 1.00 0.00 56 ALA A CA 20
ATOM 24257 C C . ALA A 1 56 ? 4.950 -2.510 8.038 1.00 0.00 56 ALA A C 20
ATOM 24258 O O . ALA A 1 56 ? 4.062 -2.716 7.211 1.00 0.00 56 ALA A O 20
ATOM 24265 N N . ALA A 1 57 ? 5.042 -1.380 8.732 1.00 0.00 57 ALA A N 20
ATOM 24266 C CA . ALA A 1 57 ? 4.085 -0.297 8.557 1.00 0.00 57 ALA A CA 20
ATOM 24267 C C . ALA A 1 57 ? 4.575 0.622 7.450 1.00 0.00 57 ALA A C 20
ATOM 24268 O O . ALA A 1 57 ? 5.780 0.755 7.236 1.00 0.00 57 ALA A O 20
ATOM 24275 N N . ILE A 1 58 ? 3.651 1.246 6.733 1.00 0.00 58 ILE A N 20
ATOM 24276 C CA . ILE A 1 58 ? 4.013 2.134 5.641 1.00 0.00 58 ILE A CA 20
ATOM 24277 C C . ILE A 1 58 ? 3.372 3.507 5.822 1.00 0.00 58 ILE A C 20
ATOM 24278 O O . ILE A 1 58 ? 2.315 3.792 5.261 1.00 0.00 58 ILE A O 20
ATOM 24294 N N . PRO A 1 59 ? 4.002 4.364 6.640 1.00 0.00 59 PRO A N 20
ATOM 24295 C CA . PRO A 1 59 ? 3.494 5.708 6.937 1.00 0.00 59 PRO A CA 20
ATOM 24296 C C . PRO A 1 59 ? 3.511 6.656 5.743 1.00 0.00 59 PRO A C 20
ATOM 24297 O O . PRO A 1 59 ? 2.905 7.727 5.794 1.00 0.00 59 PRO A O 20
ATOM 24308 N N . MET A 1 60 ? 4.164 6.264 4.656 1.00 0.00 60 MET A N 20
ATOM 24309 C CA . MET A 1 60 ? 4.188 7.101 3.463 1.00 0.00 60 MET A CA 20
ATOM 24310 C C . MET A 1 60 ? 2.964 6.791 2.614 1.00 0.00 60 MET A C 20
ATOM 24311 O O . MET A 1 60 ? 2.360 7.677 2.011 1.00 0.00 60 MET A O 20
ATOM 24325 N N . ARG A 1 61 ? 2.612 5.513 2.584 1.00 0.00 61 ARG A N 20
ATOM 24326 C CA . ARG A 1 61 ? 1.462 5.042 1.825 1.00 0.00 61 ARG A CA 20
ATOM 24327 C C . ARG A 1 61 ? 0.176 5.231 2.624 1.00 0.00 61 ARG A C 20
ATOM 24328 O O . ARG A 1 61 ? -0.913 4.879 2.171 1.00 0.00 61 ARG A O 20
ATOM 24349 N N . GLY A 1 62 ? 0.321 5.791 3.819 1.00 0.00 62 GLY A N 20
ATOM 24350 C CA . GLY A 1 62 ? -0.824 6.025 4.675 1.00 0.00 62 GLY A CA 20
ATOM 24351 C C . GLY A 1 62 ? -1.057 4.887 5.646 1.00 0.00 62 GLY A C 20
ATOM 24352 O O . GLY A 1 62 ? -2.062 4.862 6.355 1.00 0.00 62 GLY A O 20
ATOM 24356 N N . ILE A 1 63 ? -0.124 3.940 5.680 1.00 0.00 63 ILE A N 20
ATOM 24357 C CA . ILE A 1 63 ? -0.223 2.794 6.572 1.00 0.00 63 ILE A CA 20
ATOM 24358 C C . ILE A 1 63 ? 0.588 3.044 7.842 1.00 0.00 63 ILE A C 20
ATOM 24359 O O . ILE A 1 63 ? 1.811 2.910 7.848 1.00 0.00 63 ILE A O 20
ATOM 24375 N N . THR A 1 64 ? -0.102 3.423 8.916 1.00 0.00 64 THR A N 20
ATOM 24376 C CA . THR A 1 64 ? 0.560 3.710 10.187 1.00 0.00 64 THR A CA 20
ATOM 24377 C C . THR A 1 64 ? 0.741 2.451 11.026 1.00 0.00 64 THR A C 20
ATOM 24378 O O . THR A 1 64 ? 1.555 2.424 11.951 1.00 0.00 64 THR A O 20
ATOM 24389 N N . GLU A 1 65 ? -0.002 1.403 10.695 1.00 0.00 65 GLU A N 20
ATOM 24390 C CA . GLU A 1 65 ? 0.101 0.142 11.412 1.00 0.00 65 GLU A CA 20
ATOM 24391 C C . GLU A 1 65 ? 0.903 -0.847 10.582 1.00 0.00 65 GLU A C 20
ATOM 24392 O O . GLU A 1 65 ? 0.816 -0.840 9.356 1.00 0.00 65 GLU A O 20
ATOM 24404 N N . PRO A 1 66 ? 1.711 -1.699 11.225 1.00 0.00 66 PRO A N 20
ATOM 24405 C CA . PRO A 1 66 ? 2.530 -2.671 10.504 1.00 0.00 66 PRO A CA 20
ATOM 24406 C C . PRO A 1 66 ? 1.681 -3.578 9.621 1.00 0.00 66 PRO A C 20
ATOM 24407 O O . PRO A 1 66 ? 0.759 -4.240 10.096 1.00 0.00 66 PRO A O 20
ATOM 24418 N N . GLU A 1 67 ? 1.997 -3.592 8.330 1.00 0.00 67 GLU A N 20
ATOM 24419 C CA . GLU A 1 67 ? 1.270 -4.401 7.360 1.00 0.00 67 GLU A CA 20
ATOM 24420 C C . GLU A 1 67 ? 2.223 -5.308 6.586 1.00 0.00 67 GLU A C 20
ATOM 24421 O O . GLU A 1 67 ? 3.441 -5.142 6.648 1.00 0.00 67 GLU A O 20
ATOM 24433 N N . ARG A 1 68 ? 1.660 -6.273 5.868 1.00 0.00 68 ARG A N 20
ATOM 24434 C CA . ARG A 1 68 ? 2.453 -7.219 5.090 1.00 0.00 68 ARG A CA 20
ATOM 24435 C C . ARG A 1 68 ? 3.093 -6.560 3.872 1.00 0.00 68 ARG A C 20
ATOM 24436 O O . ARG A 1 68 ? 2.466 -5.776 3.160 1.00 0.00 68 ARG A O 20
ATOM 24457 N N . VAL A 1 69 ? 4.355 -6.913 3.651 1.00 0.00 69 VAL A N 20
ATOM 24458 C CA . VAL A 1 69 ? 5.136 -6.406 2.528 1.00 0.00 69 VAL A CA 20
ATOM 24459 C C . VAL A 1 69 ? 6.110 -7.471 2.046 1.00 0.00 69 VAL A C 20
ATOM 24460 O O . VAL A 1 69 ? 6.176 -8.562 2.612 1.00 0.00 69 VAL A O 20
ATOM 24473 N N . CYS A 1 70 ? 6.885 -7.146 1.020 1.00 0.00 70 CYS A N 20
ATOM 24474 C CA . CYS A 1 70 ? 7.877 -8.066 0.494 1.00 0.00 70 CYS A CA 20
ATOM 24475 C C . CYS A 1 70 ? 9.224 -7.770 1.144 1.00 0.00 70 CYS A C 20
ATOM 24476 O O . CYS A 1 70 ? 9.276 -7.150 2.205 1.00 0.00 70 CYS A O 20
ATOM 24484 N N . ASP A 1 71 ? 10.305 -8.218 0.528 1.00 0.00 71 ASP A N 20
ATOM 24485 C CA . ASP A 1 71 ? 11.633 -7.988 1.093 1.00 0.00 71 ASP A CA 20
ATOM 24486 C C . ASP A 1 71 ? 12.210 -6.624 0.699 1.00 0.00 71 ASP A C 20
ATOM 24487 O O . ASP A 1 71 ? 12.787 -5.932 1.537 1.00 0.00 71 ASP A O 20
ATOM 24496 N N . ALA A 1 72 ? 12.066 -6.241 -0.564 1.00 0.00 72 ALA A N 20
ATOM 24497 C CA . ALA A 1 72 ? 12.597 -4.957 -1.026 1.00 0.00 72 ALA A CA 20
ATOM 24498 C C . ALA A 1 72 ? 11.867 -3.778 -0.387 1.00 0.00 72 ALA A C 20
ATOM 24499 O O . ALA A 1 72 ? 12.493 -2.818 0.062 1.00 0.00 72 ALA A O 20
ATOM 24506 N N . CYS A 1 73 ? 10.543 -3.855 -0.345 1.00 0.00 73 CYS A N 20
ATOM 24507 C CA . CYS A 1 73 ? 9.731 -2.797 0.246 1.00 0.00 73 CYS A CA 20
ATOM 24508 C C . CYS A 1 73 ? 10.023 -2.670 1.734 1.00 0.00 73 CYS A C 20
ATOM 24509 O O . CYS A 1 73 ? 10.130 -1.563 2.261 1.00 0.00 73 CYS A O 20
ATOM 24517 N N . TYR A 1 74 ? 10.174 -3.802 2.403 1.00 0.00 74 TYR A N 20
ATOM 24518 C CA . TYR A 1 74 ? 10.480 -3.803 3.825 1.00 0.00 74 TYR A CA 20
ATOM 24519 C C . TYR A 1 74 ? 11.774 -3.033 4.071 1.00 0.00 74 TYR A C 20
ATOM 24520 O O . TYR A 1 74 ? 11.889 -2.276 5.032 1.00 0.00 74 TYR A O 20
ATOM 24538 N N . LEU A 1 75 ? 12.743 -3.236 3.181 1.00 0.00 75 LEU A N 20
ATOM 24539 C CA . LEU A 1 75 ? 14.040 -2.568 3.275 1.00 0.00 75 LEU A CA 20
ATOM 24540 C C . LEU A 1 75 ? 13.949 -1.071 2.986 1.00 0.00 75 LEU A C 20
ATOM 24541 O O . LEU A 1 75 ? 14.460 -0.253 3.751 1.00 0.00 75 LEU A O 20
ATOM 24557 N N . ALA A 1 76 ? 13.318 -0.715 1.872 1.00 0.00 76 ALA A N 20
ATOM 24558 C CA . ALA A 1 76 ? 13.198 0.691 1.487 1.00 0.00 76 ALA A CA 20
ATOM 24559 C C . ALA A 1 76 ? 12.502 1.507 2.571 1.00 0.00 76 ALA A C 20
ATOM 24560 O O . ALA A 1 76 ? 12.929 2.618 2.890 1.00 0.00 76 ALA A O 20
ATOM 24567 N N . LEU A 1 77 ? 11.443 0.952 3.144 1.00 0.00 77 LEU A N 20
ATOM 24568 C CA . LEU A 1 77 ? 10.706 1.635 4.203 1.00 0.00 77 LEU A CA 20
ATOM 24569 C C . LEU A 1 77 ? 11.563 1.775 5.456 1.00 0.00 77 LEU A C 20
ATOM 24570 O O . LEU A 1 77 ? 11.488 2.779 6.162 1.00 0.00 77 LEU A O 20
ATOM 24586 N N . ARG A 1 78 ? 12.377 0.765 5.723 1.00 0.00 78 ARG A N 20
ATOM 24587 C CA . ARG A 1 78 ? 13.253 0.776 6.889 1.00 0.00 78 ARG A CA 20
ATOM 24588 C C . ARG A 1 78 ? 14.355 1.827 6.768 1.00 0.00 78 ARG A C 20
ATOM 24589 O O . ARG A 1 78 ? 15.124 2.041 7.705 1.00 0.00 78 ARG A O 20
ATOM 24610 N N . SER A 1 79 ? 14.425 2.482 5.615 1.00 0.00 79 SER A N 20
ATOM 24611 C CA . SER A 1 79 ? 15.435 3.508 5.392 1.00 0.00 79 SER A CA 20
ATOM 24612 C C . SER A 1 79 ? 15.318 4.613 6.438 1.00 0.00 79 SER A C 20
ATOM 24613 O O . SER A 1 79 ? 16.267 5.360 6.677 1.00 0.00 79 SER A O 20
ATOM 24621 N N . SER A 1 80 ? 14.146 4.708 7.060 1.00 0.00 80 SER A N 20
ATOM 24622 C CA . SER A 1 80 ? 13.901 5.718 8.083 1.00 0.00 80 SER A CA 20
ATOM 24623 C C . SER A 1 80 ? 13.734 5.068 9.453 1.00 0.00 80 SER A C 20
ATOM 24624 O O . SER A 1 80 ? 13.286 3.926 9.559 1.00 0.00 80 SER A O 20
ATOM 24632 N N . ASN A 1 81 ? 14.100 5.800 10.498 1.00 0.00 81 ASN A N 20
ATOM 24633 C CA . ASN A 1 81 ? 13.993 5.293 11.861 1.00 0.00 81 ASN A CA 20
ATOM 24634 C C . ASN A 1 81 ? 12.536 5.029 12.227 1.00 0.00 81 ASN A C 20
ATOM 24635 O O . ASN A 1 81 ? 11.627 5.674 11.703 1.00 0.00 81 ASN A O 20
ATOM 24646 N N . MET A 1 82 ? 12.322 4.073 13.125 1.00 0.00 82 MET A N 20
ATOM 24647 C CA . MET A 1 82 ? 10.977 3.719 13.559 1.00 0.00 82 MET A CA 20
ATOM 24648 C C . MET A 1 82 ? 10.502 4.651 14.668 1.00 0.00 82 MET A C 20
ATOM 24649 O O . MET A 1 82 ? 11.286 5.059 15.526 1.00 0.00 82 MET A O 20
ATOM 24663 N N . ALA A 1 83 ? 9.217 4.986 14.647 1.00 0.00 83 ALA A N 20
ATOM 24664 C CA . ALA A 1 83 ? 8.643 5.868 15.655 1.00 0.00 83 ALA A CA 20
ATOM 24665 C C . ALA A 1 83 ? 8.607 5.189 17.021 1.00 0.00 83 ALA A C 20
ATOM 24666 O O . ALA A 1 83 ? 8.317 5.825 18.034 1.00 0.00 83 ALA A O 20
ATOM 24673 N N . GLY A 1 84 ? 8.902 3.892 17.040 1.00 0.00 84 GLY A N 20
ATOM 24674 C CA . GLY A 1 84 ? 8.898 3.149 18.285 1.00 0.00 84 GLY A CA 20
ATOM 24675 C C . GLY A 1 84 ? 8.424 1.720 18.104 1.00 0.00 84 GLY A C 20
ATOM 24676 O O . GLY A 1 84 ? 8.822 0.854 18.911 1.00 0.00 84 GLY A O 20
ATOM 24681 N N . GLY A 1 1 ? -8.291 16.948 -10.320 1.00 19.56 1 GLY A N 21
ATOM 24682 C CA . GLY A 1 1 ? -7.369 17.752 -11.170 1.00 19.08 1 GLY A CA 21
ATOM 24683 C C . GLY A 1 1 ? -6.293 16.905 -11.841 1.00 18.40 1 GLY A C 21
ATOM 24684 O O . GLY A 1 1 ? -6.617 16.001 -12.611 1.00 18.28 1 GLY A O 21
ATOM 24690 N N . PRO A 1 2 ? -4.993 17.167 -11.575 1.00 18.07 2 PRO A N 21
ATOM 24691 C CA . PRO A 1 2 ? -3.903 16.397 -12.186 1.00 17.54 2 PRO A CA 21
ATOM 24692 C C . PRO A 1 2 ? -3.940 14.929 -11.779 1.00 17.14 2 PRO A C 21
ATOM 24693 O O . PRO A 1 2 ? -3.838 14.028 -12.612 1.00 17.38 2 PRO A O 21
ATOM 24704 N N . LEU A 1 3 ? -4.080 14.717 -10.483 1.00 16.69 3 LEU A N 21
ATOM 24705 C CA . LEU A 1 3 ? -4.129 13.387 -9.892 1.00 16.43 3 LEU A CA 21
ATOM 24706 C C . LEU A 1 3 ? -4.330 13.533 -8.396 1.00 15.92 3 LEU A C 21
ATOM 24707 O O . LEU A 1 3 ? -5.256 12.965 -7.818 1.00 15.87 3 LEU A O 21
ATOM 24723 N N . GLY A 1 4 ? -3.439 14.319 -7.783 1.00 15.69 4 GLY A N 21
ATOM 24724 C CA . GLY A 1 4 ? -3.493 14.575 -6.350 1.00 15.36 4 GLY A CA 21
ATOM 24725 C C . GLY A 1 4 ? -3.822 13.340 -5.532 1.00 14.84 4 GLY A C 21
ATOM 24726 O O . GLY A 1 4 ? -3.166 12.308 -5.663 1.00 14.67 4 GLY A O 21
ATOM 24730 N N . SER A 1 5 ? -4.847 13.443 -4.698 1.00 14.75 5 SER A N 21
ATOM 24731 C CA . SER A 1 5 ? -5.266 12.320 -3.874 1.00 14.43 5 SER A CA 21
ATOM 24732 C C . SER A 1 5 ? -6.054 11.329 -4.721 1.00 13.90 5 SER A C 21
ATOM 24733 O O . SER A 1 5 ? -5.961 10.119 -4.527 1.00 13.73 5 SER A O 21
ATOM 24741 N N . MET A 1 6 ? -6.814 11.856 -5.686 1.00 13.81 6 MET A N 21
ATOM 24742 C CA . MET A 1 6 ? -7.606 11.020 -6.594 1.00 13.51 6 MET A CA 21
ATOM 24743 C C . MET A 1 6 ? -6.747 9.910 -7.205 1.00 12.99 6 MET A C 21
ATOM 24744 O O . MET A 1 6 ? -7.256 8.852 -7.574 1.00 13.25 6 MET A O 21
ATOM 24758 N N . GLY A 1 7 ? -5.443 10.162 -7.303 1.00 12.41 7 GLY A N 21
ATOM 24759 C CA . GLY A 1 7 ? -4.531 9.181 -7.858 1.00 12.02 7 GLY A CA 21
ATOM 24760 C C . GLY A 1 7 ? -4.570 7.848 -7.130 1.00 10.93 7 GLY A C 21
ATOM 24761 O O . GLY A 1 7 ? -4.183 6.823 -7.693 1.00 10.27 7 GLY A O 21
ATOM 24765 N N . GLU A 1 8 ? -5.030 7.859 -5.871 1.00 10.88 8 GLU A N 21
ATOM 24766 C CA . GLU A 1 8 ? -5.103 6.637 -5.053 1.00 9.99 8 GLU A CA 21
ATOM 24767 C C . GLU A 1 8 ? -5.735 5.466 -5.781 1.00 9.30 8 GLU A C 21
ATOM 24768 O O . GLU A 1 8 ? -5.491 4.316 -5.414 1.00 8.66 8 GLU A O 21
ATOM 24780 N N . LYS A 1 9 ? -6.481 5.724 -6.860 1.00 9.61 9 LYS A N 21
ATOM 24781 C CA . LYS A 1 9 ? -7.036 4.622 -7.652 1.00 9.28 9 LYS A CA 21
ATOM 24782 C C . LYS A 1 9 ? -5.868 3.704 -8.060 1.00 8.24 9 LYS A C 21
ATOM 24783 O O . LYS A 1 9 ? -6.034 2.499 -8.250 1.00 7.91 9 LYS A O 21
ATOM 24802 N N . GLN A 1 10 ? -4.663 4.304 -8.095 1.00 7.94 10 GLN A N 21
ATOM 24803 C CA . GLN A 1 10 ? -3.430 3.601 -8.362 1.00 7.15 10 GLN A CA 21
ATOM 24804 C C . GLN A 1 10 ? -3.109 2.725 -7.152 1.00 6.25 10 GLN A C 21
ATOM 24805 O O . GLN A 1 10 ? -2.145 3.005 -6.437 1.00 6.39 10 GLN A O 21
ATOM 24819 N N . SER A 1 11 ? -3.942 1.690 -6.903 1.00 5.58 11 SER A N 21
ATOM 24820 C CA . SER A 1 11 ? -3.783 0.769 -5.746 1.00 4.83 11 SER A CA 21
ATOM 24821 C C . SER A 1 11 ? -2.374 0.808 -5.154 1.00 3.90 11 SER A C 21
ATOM 24822 O O . SER A 1 11 ? -1.440 0.326 -5.789 1.00 4.05 11 SER A O 21
ATOM 24830 N N . LYS A 1 12 ? -2.233 1.417 -3.953 1.00 3.29 12 LYS A N 21
ATOM 24831 C CA . LYS A 1 12 ? -0.925 1.556 -3.277 1.00 2.67 12 LYS A CA 21
ATOM 24832 C C . LYS A 1 12 ? -0.091 0.306 -3.477 1.00 1.82 12 LYS A C 21
ATOM 24833 O O . LYS A 1 12 ? -0.257 -0.701 -2.789 1.00 2.34 12 LYS A O 21
ATOM 24852 N N . GLY A 1 13 ? 0.727 0.364 -4.514 1.00 1.23 13 GLY A N 21
ATOM 24853 C CA . GLY A 1 13 ? 1.494 -0.774 -4.907 1.00 0.51 13 GLY A CA 21
ATOM 24854 C C . GLY A 1 13 ? 0.715 -1.505 -5.976 1.00 0.49 13 GLY A C 21
ATOM 24855 O O . GLY A 1 13 ? -0.064 -2.408 -5.673 1.00 0.49 13 GLY A O 21
ATOM 24859 N N . TYR A 1 14 ? 0.892 -1.085 -7.229 1.00 0.48 14 TYR A N 21
ATOM 24860 C CA . TYR A 1 14 ? 0.173 -1.676 -8.362 1.00 0.46 14 TYR A CA 21
ATOM 24861 C C . TYR A 1 14 ? 0.143 -3.202 -8.284 1.00 0.45 14 TYR A C 21
ATOM 24862 O O . TYR A 1 14 ? 1.184 -3.852 -8.191 1.00 0.44 14 TYR A O 21
ATOM 24880 N N . TRP A 1 15 ? -1.060 -3.760 -8.312 1.00 0.45 15 TRP A N 21
ATOM 24881 C CA . TRP A 1 15 ? -1.226 -5.201 -8.238 1.00 0.44 15 TRP A CA 21
ATOM 24882 C C . TRP A 1 15 ? -0.929 -5.851 -9.588 1.00 0.41 15 TRP A C 21
ATOM 24883 O O . TRP A 1 15 ? -1.526 -5.496 -10.604 1.00 0.42 15 TRP A O 21
ATOM 24904 N N . GLN A 1 16 ? 0.000 -6.802 -9.590 1.00 0.38 16 GLN A N 21
ATOM 24905 C CA . GLN A 1 16 ? 0.366 -7.499 -10.815 1.00 0.37 16 GLN A CA 21
ATOM 24906 C C . GLN A 1 16 ? -0.500 -8.740 -10.981 1.00 0.36 16 GLN A C 21
ATOM 24907 O O . GLN A 1 16 ? -0.552 -9.594 -10.097 1.00 0.35 16 GLN A O 21
ATOM 24921 N N . GLU A 1 17 ? -1.195 -8.820 -12.109 1.00 0.38 17 GLU A N 21
ATOM 24922 C CA . GLU A 1 17 ? -2.086 -9.944 -12.389 1.00 0.39 17 GLU A CA 21
ATOM 24923 C C . GLU A 1 17 ? -1.396 -11.291 -12.188 1.00 0.37 17 GLU A C 21
ATOM 24924 O O . GLU A 1 17 ? -0.168 -11.380 -12.163 1.00 0.35 17 GLU A O 21
ATOM 24936 N N . ASP A 1 18 ? -2.205 -12.335 -12.031 1.00 0.39 18 ASP A N 21
ATOM 24937 C CA . ASP A 1 18 ? -1.695 -13.685 -11.818 1.00 0.39 18 ASP A CA 21
ATOM 24938 C C . ASP A 1 18 ? -0.786 -14.123 -12.960 1.00 0.38 18 ASP A C 21
ATOM 24939 O O . ASP A 1 18 ? 0.366 -14.498 -12.744 1.00 0.37 18 ASP A O 21
ATOM 24948 N N . GLU A 1 19 ? -1.319 -14.082 -14.174 1.00 0.38 19 GLU A N 21
ATOM 24949 C CA . GLU A 1 19 ? -0.569 -14.483 -15.357 1.00 0.37 19 GLU A CA 21
ATOM 24950 C C . GLU A 1 19 ? 0.656 -13.599 -15.565 1.00 0.33 19 GLU A C 21
ATOM 24951 O O . GLU A 1 19 ? 1.738 -14.088 -15.891 1.00 0.32 19 GLU A O 21
ATOM 24963 N N . ASP A 1 20 ? 0.477 -12.299 -15.380 1.00 0.33 20 ASP A N 21
ATOM 24964 C CA . ASP A 1 20 ? 1.569 -11.345 -15.553 1.00 0.30 20 ASP A CA 21
ATOM 24965 C C . ASP A 1 20 ? 2.710 -11.627 -14.577 1.00 0.25 20 ASP A C 21
ATOM 24966 O O . ASP A 1 20 ? 3.868 -11.316 -14.858 1.00 0.23 20 ASP A O 21
ATOM 24975 N N . ALA A 1 21 ? 2.380 -12.213 -13.430 1.00 0.25 21 ALA A N 21
ATOM 24976 C CA . ALA A 1 21 ? 3.384 -12.530 -12.420 1.00 0.23 21 ALA A CA 21
ATOM 24977 C C . ALA A 1 21 ? 3.394 -14.025 -12.096 1.00 0.21 21 ALA A C 21
ATOM 24978 O O . ALA A 1 21 ? 2.886 -14.443 -11.054 1.00 0.23 21 ALA A O 21
ATOM 24985 N N . PRO A 1 22 ? 3.980 -14.858 -12.979 1.00 0.20 22 PRO A N 21
ATOM 24986 C CA . PRO A 1 22 ? 4.051 -16.307 -12.761 1.00 0.20 22 PRO A CA 21
ATOM 24987 C C . PRO A 1 22 ? 5.114 -16.692 -11.735 1.00 0.19 22 PRO A C 21
ATOM 24988 O O . PRO A 1 22 ? 5.087 -17.792 -11.183 1.00 0.20 22 PRO A O 21
ATOM 24999 N N . ALA A 1 23 ? 6.049 -15.779 -11.479 1.00 0.16 23 ALA A N 21
ATOM 25000 C CA . ALA A 1 23 ? 7.116 -16.026 -10.516 1.00 0.15 23 ALA A CA 21
ATOM 25001 C C . ALA A 1 23 ? 7.264 -14.849 -9.556 1.00 0.13 23 ALA A C 21
ATOM 25002 O O . ALA A 1 23 ? 7.001 -13.703 -9.919 1.00 0.13 23 ALA A O 21
ATOM 25009 N N . CYS A 1 24 ? 7.678 -15.143 -8.327 1.00 0.12 24 CYS A N 21
ATOM 25010 C CA . CYS A 1 24 ? 7.854 -14.115 -7.302 1.00 0.11 24 CYS A CA 21
ATOM 25011 C C . CYS A 1 24 ? 8.791 -13.003 -7.772 1.00 0.11 24 CYS A C 21
ATOM 25012 O O . CYS A 1 24 ? 9.923 -13.258 -8.173 1.00 0.13 24 CYS A O 21
ATOM 25020 N N . ASN A 1 25 ? 8.305 -11.769 -7.717 1.00 0.11 25 ASN A N 21
ATOM 25021 C CA . ASN A 1 25 ? 9.091 -10.612 -8.136 1.00 0.12 25 ASN A CA 21
ATOM 25022 C C . ASN A 1 25 ? 10.318 -10.405 -7.245 1.00 0.13 25 ASN A C 21
ATOM 25023 O O . ASN A 1 25 ? 11.280 -9.751 -7.650 1.00 0.14 25 ASN A O 21
ATOM 25034 N N . GLY A 1 26 ? 10.276 -10.941 -6.028 1.00 0.13 26 GLY A N 21
ATOM 25035 C CA . GLY A 1 26 ? 11.387 -10.775 -5.107 1.00 0.15 26 GLY A CA 21
ATOM 25036 C C . GLY A 1 26 ? 12.495 -11.797 -5.293 1.00 0.15 26 GLY A C 21
ATOM 25037 O O . GLY A 1 26 ? 13.605 -11.450 -5.697 1.00 0.17 26 GLY A O 21
ATOM 25041 N N . CYS A 1 27 ? 12.204 -13.055 -4.976 1.00 0.13 27 CYS A N 21
ATOM 25042 C CA . CYS A 1 27 ? 13.198 -14.120 -5.088 1.00 0.15 27 CYS A CA 21
ATOM 25043 C C . CYS A 1 27 ? 13.202 -14.754 -6.476 1.00 0.15 27 CYS A C 21
ATOM 25044 O O . CYS A 1 27 ? 14.227 -15.269 -6.925 1.00 0.17 27 CYS A O 21
ATOM 25052 N N . GLY A 1 28 ? 12.059 -14.723 -7.151 1.00 0.14 28 GLY A N 21
ATOM 25053 C CA . GLY A 1 28 ? 11.971 -15.309 -8.477 1.00 0.15 28 GLY A CA 21
ATOM 25054 C C . GLY A 1 28 ? 11.482 -16.746 -8.452 1.00 0.14 28 GLY A C 21
ATOM 25055 O O . GLY A 1 28 ? 11.730 -17.503 -9.390 1.00 0.14 28 GLY A O 21
ATOM 25059 N N . CYS A 1 29 ? 10.787 -17.126 -7.382 1.00 0.14 29 CYS A N 21
ATOM 25060 C CA . CYS A 1 29 ? 10.271 -18.486 -7.260 1.00 0.14 29 CYS A CA 21
ATOM 25061 C C . CYS A 1 29 ? 8.946 -18.627 -8.003 1.00 0.14 29 CYS A C 21
ATOM 25062 O O . CYS A 1 29 ? 8.142 -17.696 -8.040 1.00 0.15 29 CYS A O 21
ATOM 25070 N N . VAL A 1 30 ? 8.728 -19.794 -8.597 1.00 0.14 30 VAL A N 21
ATOM 25071 C CA . VAL A 1 30 ? 7.501 -20.050 -9.346 1.00 0.15 30 VAL A CA 21
ATOM 25072 C C . VAL A 1 30 ? 6.336 -20.336 -8.408 1.00 0.14 30 VAL A C 21
ATOM 25073 O O . VAL A 1 30 ? 6.503 -20.972 -7.368 1.00 0.15 30 VAL A O 21
ATOM 25086 N N . PHE A 1 31 ? 5.157 -19.862 -8.787 1.00 0.14 31 PHE A N 21
ATOM 25087 C CA . PHE A 1 31 ? 3.957 -20.064 -7.986 1.00 0.14 31 PHE A CA 21
ATOM 25088 C C . PHE A 1 31 ? 3.244 -21.352 -8.381 1.00 0.15 31 PHE A C 21
ATOM 25089 O O . PHE A 1 31 ? 2.997 -21.600 -9.561 1.00 0.16 31 PHE A O 21
ATOM 25106 N N . THR A 1 32 ? 2.913 -22.167 -7.385 1.00 0.15 32 THR A N 21
ATOM 25107 C CA . THR A 1 32 ? 2.225 -23.431 -7.625 1.00 0.17 32 THR A CA 21
ATOM 25108 C C . THR A 1 32 ? 0.885 -23.463 -6.897 1.00 0.16 32 THR A C 21
ATOM 25109 O O . THR A 1 32 ? 0.550 -22.542 -6.152 1.00 0.16 32 THR A O 21
ATOM 25120 N N . THR A 1 33 ? 0.119 -24.530 -7.118 1.00 0.18 33 THR A N 21
ATOM 25121 C CA . THR A 1 33 ? -1.190 -24.685 -6.486 1.00 0.20 33 THR A CA 21
ATOM 25122 C C . THR A 1 33 ? -1.091 -24.571 -4.966 1.00 0.18 33 THR A C 21
ATOM 25123 O O . THR A 1 33 ? -2.025 -24.117 -4.306 1.00 0.21 33 THR A O 21
ATOM 25134 N N . THR A 1 34 ? 0.045 -24.989 -4.418 1.00 0.16 34 THR A N 21
ATOM 25135 C CA . THR A 1 34 ? 0.264 -24.936 -2.977 1.00 0.16 34 THR A CA 21
ATOM 25136 C C . THR A 1 34 ? 0.529 -23.505 -2.514 1.00 0.18 34 THR A C 21
ATOM 25137 O O . THR A 1 34 ? -0.030 -23.054 -1.514 1.00 0.21 34 THR A O 21
ATOM 25148 N N . VAL A 1 35 ? 1.377 -22.789 -3.249 1.00 0.18 35 VAL A N 21
ATOM 25149 C CA . VAL A 1 35 ? 1.703 -21.409 -2.910 1.00 0.19 35 VAL A CA 21
ATOM 25150 C C . VAL A 1 35 ? 0.627 -20.455 -3.419 1.00 0.20 35 VAL A C 21
ATOM 25151 O O . VAL A 1 35 ? 0.514 -20.209 -4.620 1.00 0.19 35 VAL A O 21
ATOM 25164 N N . ARG A 1 36 ? -0.147 -19.911 -2.491 1.00 0.21 36 ARG A N 21
ATOM 25165 C CA . ARG A 1 36 ? -1.206 -18.965 -2.831 1.00 0.23 36 ARG A CA 21
ATOM 25166 C C . ARG A 1 36 ? -0.593 -17.609 -3.183 1.00 0.22 36 ARG A C 21
ATOM 25167 O O . ARG A 1 36 ? 0.577 -17.363 -2.890 1.00 0.21 36 ARG A O 21
ATOM 25188 N N . ARG A 1 37 ? -1.363 -16.741 -3.833 1.00 0.23 37 ARG A N 21
ATOM 25189 C CA . ARG A 1 37 ? -0.846 -15.434 -4.238 1.00 0.23 37 ARG A CA 21
ATOM 25190 C C . ARG A 1 37 ? -1.028 -14.366 -3.159 1.00 0.15 37 ARG A C 21
ATOM 25191 O O . ARG A 1 37 ? -1.943 -14.437 -2.338 1.00 0.15 37 ARG A O 21
ATOM 25212 N N . HIS A 1 38 ? -0.140 -13.371 -3.185 1.00 0.14 38 HIS A N 21
ATOM 25213 C CA . HIS A 1 38 ? -0.171 -12.263 -2.232 1.00 0.12 38 HIS A CA 21
ATOM 25214 C C . HIS A 1 38 ? 0.556 -11.047 -2.806 1.00 0.13 38 HIS A C 21
ATOM 25215 O O . HIS A 1 38 ? 1.600 -11.184 -3.444 1.00 0.14 38 HIS A O 21
ATOM 25230 N N . HIS A 1 39 ? -0.001 -9.859 -2.584 1.00 0.13 39 HIS A N 21
ATOM 25231 C CA . HIS A 1 39 ? 0.600 -8.628 -3.091 1.00 0.14 39 HIS A CA 21
ATOM 25232 C C . HIS A 1 39 ? 1.244 -7.819 -1.975 1.00 0.12 39 HIS A C 21
ATOM 25233 O O . HIS A 1 39 ? 0.859 -7.927 -0.811 1.00 0.12 39 HIS A O 21
ATOM 25248 N N . CYS A 1 40 ? 2.217 -6.995 -2.344 1.00 0.11 40 CYS A N 21
ATOM 25249 C CA . CYS A 1 40 ? 2.906 -6.149 -1.381 1.00 0.09 40 CYS A CA 21
ATOM 25250 C C . CYS A 1 40 ? 2.232 -4.772 -1.349 1.00 0.09 40 CYS A C 21
ATOM 25251 O O . CYS A 1 40 ? 1.980 -4.172 -2.393 1.00 0.09 40 CYS A O 21
ATOM 25259 N N . ARG A 1 41 ? 1.906 -4.297 -0.149 1.00 0.10 41 ARG A N 21
ATOM 25260 C CA . ARG A 1 41 ? 1.213 -3.013 0.014 1.00 0.12 41 ARG A CA 21
ATOM 25261 C C . ARG A 1 41 ? 2.030 -1.828 -0.504 1.00 0.11 41 ARG A C 21
ATOM 25262 O O . ARG A 1 41 ? 1.489 -0.745 -0.732 1.00 0.13 41 ARG A O 21
ATOM 25283 N N . ASN A 1 42 ? 3.327 -2.028 -0.676 1.00 0.10 42 ASN A N 21
ATOM 25284 C CA . ASN A 1 42 ? 4.215 -0.975 -1.151 1.00 0.11 42 ASN A CA 21
ATOM 25285 C C . ASN A 1 42 ? 4.377 -1.015 -2.671 1.00 0.11 42 ASN A C 21
ATOM 25286 O O . ASN A 1 42 ? 3.909 -0.121 -3.376 1.00 0.11 42 ASN A O 21
ATOM 25297 N N . CYS A 1 43 ? 5.054 -2.048 -3.170 1.00 0.10 43 CYS A N 21
ATOM 25298 C CA . CYS A 1 43 ? 5.284 -2.187 -4.605 1.00 0.10 43 CYS A CA 21
ATOM 25299 C C . CYS A 1 43 ? 4.054 -2.743 -5.318 1.00 0.10 43 CYS A C 21
ATOM 25300 O O . CYS A 1 43 ? 3.699 -2.280 -6.403 1.00 0.10 43 CYS A O 21
ATOM 25308 N N . GLY A 1 44 ? 3.400 -3.729 -4.708 1.00 0.09 44 GLY A N 21
ATOM 25309 C CA . GLY A 1 44 ? 2.215 -4.312 -5.315 1.00 0.10 44 GLY A CA 21
ATOM 25310 C C . GLY A 1 44 ? 2.497 -5.575 -6.095 1.00 0.10 44 GLY A C 21
ATOM 25311 O O . GLY A 1 44 ? 1.572 -6.304 -6.458 1.00 0.10 44 GLY A O 21
ATOM 25315 N N . TYR A 1 45 ? 3.769 -5.844 -6.357 1.00 0.10 45 TYR A N 21
ATOM 25316 C CA . TYR A 1 45 ? 4.157 -7.030 -7.100 1.00 0.11 45 TYR A CA 21
ATOM 25317 C C . TYR A 1 45 ? 3.661 -8.271 -6.381 1.00 0.11 45 TYR A C 21
ATOM 25318 O O . TYR A 1 45 ? 3.294 -8.205 -5.209 1.00 0.10 45 TYR A O 21
ATOM 25336 N N . VAL A 1 46 ? 3.635 -9.391 -7.079 1.00 0.12 46 VAL A N 21
ATOM 25337 C CA . VAL A 1 46 ? 3.167 -10.622 -6.476 1.00 0.12 46 VAL A CA 21
ATOM 25338 C C . VAL A 1 46 ? 4.282 -11.278 -5.669 1.00 0.11 46 VAL A C 21
ATOM 25339 O O . VAL A 1 46 ? 5.414 -11.405 -6.136 1.00 0.11 46 VAL A O 21
ATOM 25352 N N . LEU A 1 47 ? 3.946 -11.684 -4.451 1.00 0.11 47 LEU A N 21
ATOM 25353 C CA . LEU A 1 47 ? 4.909 -12.318 -3.565 1.00 0.11 47 LEU A CA 21
ATOM 25354 C C . LEU A 1 47 ? 4.315 -13.564 -2.920 1.00 0.12 47 LEU A C 21
ATOM 25355 O O . LEU A 1 47 ? 3.138 -13.592 -2.563 1.00 0.13 47 LEU A O 21
ATOM 25371 N N . CYS A 1 48 ? 5.145 -14.585 -2.760 1.00 0.12 48 CYS A N 21
ATOM 25372 C CA . CYS A 1 48 ? 4.713 -15.832 -2.138 1.00 0.13 48 CYS A CA 21
ATOM 25373 C C . CYS A 1 48 ? 4.759 -15.709 -0.617 1.00 0.14 48 CYS A C 21
ATOM 25374 O O . CYS A 1 48 ? 4.996 -14.625 -0.083 1.00 0.14 48 CYS A O 21
ATOM 25382 N N . GLY A 1 49 ? 4.528 -16.818 0.075 1.00 0.15 49 GLY A N 21
ATOM 25383 C CA . GLY A 1 49 ? 4.543 -16.800 1.529 1.00 0.16 49 GLY A CA 21
ATOM 25384 C C . GLY A 1 49 ? 5.874 -16.347 2.101 1.00 0.16 49 GLY A C 21
ATOM 25385 O O . GLY A 1 49 ? 5.931 -15.375 2.855 1.00 0.16 49 GLY A O 21
ATOM 25389 N N . ASP A 1 50 ? 6.945 -17.054 1.749 1.00 0.16 50 ASP A N 21
ATOM 25390 C CA . ASP A 1 50 ? 8.286 -16.728 2.237 1.00 0.17 50 ASP A CA 21
ATOM 25391 C C . ASP A 1 50 ? 8.635 -15.262 1.986 1.00 0.15 50 ASP A C 21
ATOM 25392 O O . ASP A 1 50 ? 9.059 -14.549 2.894 1.00 0.16 50 ASP A O 21
ATOM 25401 N N . CYS A 1 51 ? 8.459 -14.827 0.747 1.00 0.14 51 CYS A N 21
ATOM 25402 C CA . CYS A 1 51 ? 8.758 -13.452 0.366 1.00 0.12 51 CYS A CA 21
ATOM 25403 C C . CYS A 1 51 ? 7.812 -12.456 1.031 1.00 0.11 51 CYS A C 21
ATOM 25404 O O . CYS A 1 51 ? 8.156 -11.287 1.201 1.00 0.11 51 CYS A O 21
ATOM 25412 N N . SER A 1 52 ? 6.625 -12.917 1.409 1.00 0.12 52 SER A N 21
ATOM 25413 C CA . SER A 1 52 ? 5.648 -12.050 2.058 1.00 0.11 52 SER A CA 21
ATOM 25414 C C . SER A 1 52 ? 5.391 -12.507 3.490 1.00 0.12 52 SER A C 21
ATOM 25415 O O . SER A 1 52 ? 4.248 -12.584 3.940 1.00 0.12 52 SER A O 21
ATOM 25423 N N . ARG A 1 53 ? 6.475 -12.801 4.199 1.00 0.12 53 ARG A N 21
ATOM 25424 C CA . ARG A 1 53 ? 6.404 -13.246 5.588 1.00 0.12 53 ARG A CA 21
ATOM 25425 C C . ARG A 1 53 ? 6.648 -12.076 6.548 1.00 0.11 53 ARG A C 21
ATOM 25426 O O . ARG A 1 53 ? 6.215 -12.104 7.700 1.00 0.11 53 ARG A O 21
ATOM 25447 N N . HIS A 1 54 ? 7.365 -11.060 6.068 1.00 0.10 54 HIS A N 21
ATOM 25448 C CA . HIS A 1 54 ? 7.695 -9.892 6.879 1.00 0.10 54 HIS A CA 21
ATOM 25449 C C . HIS A 1 54 ? 6.493 -8.975 7.090 1.00 0.09 54 HIS A C 21
ATOM 25450 O O . HIS A 1 54 ? 5.452 -9.126 6.449 1.00 0.10 54 HIS A O 21
ATOM 25465 N N . ARG A 1 55 ? 6.667 -8.010 7.989 1.00 0.09 55 ARG A N 21
ATOM 25466 C CA . ARG A 1 55 ? 5.631 -7.031 8.304 1.00 0.10 55 ARG A CA 21
ATOM 25467 C C . ARG A 1 55 ? 6.273 -5.684 8.626 1.00 0.09 55 ARG A C 21
ATOM 25468 O O . ARG A 1 55 ? 7.294 -5.626 9.312 1.00 0.09 55 ARG A O 21
ATOM 25489 N N . ALA A 1 56 ? 5.676 -4.603 8.138 1.00 0.08 56 ALA A N 21
ATOM 25490 C CA . ALA A 1 56 ? 6.203 -3.266 8.389 1.00 0.08 56 ALA A CA 21
ATOM 25491 C C . ALA A 1 56 ? 5.159 -2.195 8.097 1.00 0.07 56 ALA A C 21
ATOM 25492 O O . ALA A 1 56 ? 4.451 -2.261 7.092 1.00 0.07 56 ALA A O 21
ATOM 25499 N N . ALA A 1 57 ? 5.077 -1.199 8.975 1.00 0.07 57 ALA A N 21
ATOM 25500 C CA . ALA A 1 57 ? 4.127 -0.108 8.798 1.00 0.08 57 ALA A CA 21
ATOM 25501 C C . ALA A 1 57 ? 4.559 0.785 7.643 1.00 0.11 57 ALA A C 21
ATOM 25502 O O . ALA A 1 57 ? 5.752 0.925 7.370 1.00 0.19 57 ALA A O 21
ATOM 25509 N N . ILE A 1 58 ? 3.591 1.380 6.958 1.00 0.08 58 ILE A N 21
ATOM 25510 C CA . ILE A 1 58 ? 3.890 2.247 5.822 1.00 0.11 58 ILE A CA 21
ATOM 25511 C C . ILE A 1 58 ? 3.229 3.618 5.982 1.00 0.10 58 ILE A C 21
ATOM 25512 O O . ILE A 1 58 ? 2.215 3.901 5.346 1.00 0.09 58 ILE A O 21
ATOM 25528 N N . PRO A 1 59 ? 3.795 4.495 6.839 1.00 0.15 59 PRO A N 21
ATOM 25529 C CA . PRO A 1 59 ? 3.245 5.837 7.069 1.00 0.17 59 PRO A CA 21
ATOM 25530 C C . PRO A 1 59 ? 3.240 6.691 5.806 1.00 0.17 59 PRO A C 21
ATOM 25531 O O . PRO A 1 59 ? 2.423 7.600 5.665 1.00 0.18 59 PRO A O 21
ATOM 25542 N N . MET A 1 60 ? 4.155 6.395 4.888 1.00 0.17 60 MET A N 21
ATOM 25543 C CA . MET A 1 60 ? 4.248 7.140 3.638 1.00 0.17 60 MET A CA 21
ATOM 25544 C C . MET A 1 60 ? 3.077 6.803 2.719 1.00 0.13 60 MET A C 21
ATOM 25545 O O . MET A 1 60 ? 2.634 7.640 1.931 1.00 0.14 60 MET A O 21
ATOM 25559 N N . ARG A 1 61 ? 2.582 5.574 2.821 1.00 0.14 61 ARG A N 21
ATOM 25560 C CA . ARG A 1 61 ? 1.465 5.132 1.993 1.00 0.19 61 ARG A CA 21
ATOM 25561 C C . ARG A 1 61 ? 0.142 5.152 2.769 1.00 0.26 61 ARG A C 21
ATOM 25562 O O . ARG A 1 61 ? -0.813 4.473 2.394 1.00 0.47 61 ARG A O 21
ATOM 25583 N N . GLY A 1 62 ? 0.084 5.939 3.841 1.00 0.20 62 GLY A N 21
ATOM 25584 C CA . GLY A 1 62 ? -1.137 6.032 4.629 1.00 0.30 62 GLY A CA 21
ATOM 25585 C C . GLY A 1 62 ? -1.377 4.817 5.510 1.00 0.32 62 GLY A C 21
ATOM 25586 O O . GLY A 1 62 ? -2.519 4.519 5.863 1.00 0.52 62 GLY A O 21
ATOM 25590 N N . ILE A 1 63 ? -0.307 4.119 5.867 1.00 0.14 63 ILE A N 21
ATOM 25591 C CA . ILE A 1 63 ? -0.406 2.934 6.713 1.00 0.15 63 ILE A CA 21
ATOM 25592 C C . ILE A 1 63 ? 0.446 3.097 7.972 1.00 0.15 63 ILE A C 21
ATOM 25593 O O . ILE A 1 63 ? 1.616 2.715 7.995 1.00 0.13 63 ILE A O 21
ATOM 25609 N N . THR A 1 64 ? -0.146 3.676 9.013 1.00 0.19 64 THR A N 21
ATOM 25610 C CA . THR A 1 64 ? 0.564 3.903 10.269 1.00 0.20 64 THR A CA 21
ATOM 25611 C C . THR A 1 64 ? 0.707 2.620 11.093 1.00 0.20 64 THR A C 21
ATOM 25612 O O . THR A 1 64 ? 1.495 2.574 12.038 1.00 0.20 64 THR A O 21
ATOM 25623 N N . GLU A 1 65 ? -0.050 1.583 10.742 1.00 0.19 65 GLU A N 21
ATOM 25624 C CA . GLU A 1 65 ? 0.016 0.319 11.467 1.00 0.19 65 GLU A CA 21
ATOM 25625 C C . GLU A 1 65 ? 0.851 -0.706 10.701 1.00 0.16 65 GLU A C 21
ATOM 25626 O O . GLU A 1 65 ? 0.870 -0.698 9.473 1.00 0.18 65 GLU A O 21
ATOM 25638 N N . PRO A 1 66 ? 1.555 -1.610 11.409 1.00 0.14 66 PRO A N 21
ATOM 25639 C CA . PRO A 1 66 ? 2.384 -2.637 10.761 1.00 0.11 66 PRO A CA 21
ATOM 25640 C C . PRO A 1 66 ? 1.581 -3.491 9.787 1.00 0.11 66 PRO A C 21
ATOM 25641 O O . PRO A 1 66 ? 0.608 -4.141 10.172 1.00 0.12 66 PRO A O 21
ATOM 25652 N N . GLU A 1 67 ? 1.990 -3.485 8.520 1.00 0.10 67 GLU A N 21
ATOM 25653 C CA . GLU A 1 67 ? 1.299 -4.259 7.493 1.00 0.11 67 GLU A CA 21
ATOM 25654 C C . GLU A 1 67 ? 2.266 -5.176 6.756 1.00 0.10 67 GLU A C 21
ATOM 25655 O O . GLU A 1 67 ? 3.482 -5.019 6.846 1.00 0.09 67 GLU A O 21
ATOM 25667 N N . ARG A 1 68 ? 1.712 -6.146 6.044 1.00 0.11 68 ARG A N 21
ATOM 25668 C CA . ARG A 1 68 ? 2.513 -7.116 5.306 1.00 0.11 68 ARG A CA 21
ATOM 25669 C C . ARG A 1 68 ? 3.116 -6.529 4.034 1.00 0.11 68 ARG A C 21
ATOM 25670 O O . ARG A 1 68 ? 2.451 -5.822 3.277 1.00 0.11 68 ARG A O 21
ATOM 25691 N N . VAL A 1 69 ? 4.387 -6.850 3.812 1.00 0.10 69 VAL A N 21
ATOM 25692 C CA . VAL A 1 69 ? 5.128 -6.395 2.641 1.00 0.10 69 VAL A CA 21
ATOM 25693 C C . VAL A 1 69 ? 6.086 -7.490 2.187 1.00 0.12 69 VAL A C 21
ATOM 25694 O O . VAL A 1 69 ? 6.060 -8.603 2.712 1.00 0.19 69 VAL A O 21
ATOM 25707 N N . CYS A 1 70 ? 6.933 -7.173 1.221 1.00 0.11 70 CYS A N 21
ATOM 25708 C CA . CYS A 1 70 ? 7.896 -8.133 0.714 1.00 0.12 70 CYS A CA 21
ATOM 25709 C C . CYS A 1 70 ? 9.271 -7.879 1.334 1.00 0.13 70 CYS A C 21
ATOM 25710 O O . CYS A 1 70 ? 9.370 -7.284 2.408 1.00 0.16 70 CYS A O 21
ATOM 25718 N N . ASP A 1 71 ? 10.326 -8.328 0.667 1.00 0.11 71 ASP A N 21
ATOM 25719 C CA . ASP A 1 71 ? 11.674 -8.132 1.182 1.00 0.12 71 ASP A CA 21
ATOM 25720 C C . ASP A 1 71 ? 12.205 -6.752 0.813 1.00 0.11 71 ASP A C 21
ATOM 25721 O O . ASP A 1 71 ? 12.693 -6.015 1.669 1.00 0.12 71 ASP A O 21
ATOM 25730 N N . ALA A 1 72 ? 12.105 -6.405 -0.467 1.00 0.11 72 ALA A N 21
ATOM 25731 C CA . ALA A 1 72 ? 12.576 -5.111 -0.947 1.00 0.11 72 ALA A CA 21
ATOM 25732 C C . ALA A 1 72 ? 11.888 -3.970 -0.204 1.00 0.11 72 ALA A C 21
ATOM 25733 O O . ALA A 1 72 ? 12.531 -3.215 0.516 1.00 0.11 72 ALA A O 21
ATOM 25740 N N . CYS A 1 73 ? 10.578 -3.861 -0.388 1.00 0.11 73 CYS A N 21
ATOM 25741 C CA . CYS A 1 73 ? 9.780 -2.817 0.253 1.00 0.11 73 CYS A CA 21
ATOM 25742 C C . CYS A 1 73 ? 10.036 -2.750 1.756 1.00 0.11 73 CYS A C 21
ATOM 25743 O O . CYS A 1 73 ? 10.142 -1.660 2.321 1.00 0.11 73 CYS A O 21
ATOM 25751 N N . TYR A 1 74 ? 10.178 -3.909 2.400 1.00 0.11 74 TYR A N 21
ATOM 25752 C CA . TYR A 1 74 ? 10.470 -3.938 3.832 1.00 0.11 74 TYR A CA 21
ATOM 25753 C C . TYR A 1 74 ? 11.786 -3.211 4.088 1.00 0.11 74 TYR A C 21
ATOM 25754 O O . TYR A 1 74 ? 11.954 -2.533 5.100 1.00 0.11 74 TYR A O 21
ATOM 25772 N N . LEU A 1 75 ? 12.700 -3.336 3.127 1.00 0.11 75 LEU A N 21
ATOM 25773 C CA . LEU A 1 75 ? 13.988 -2.673 3.196 1.00 0.11 75 LEU A CA 21
ATOM 25774 C C . LEU A 1 75 ? 13.836 -1.223 2.761 1.00 0.12 75 LEU A C 21
ATOM 25775 O O . LEU A 1 75 ? 14.365 -0.316 3.393 1.00 0.13 75 LEU A O 21
ATOM 25791 N N . ALA A 1 76 ? 13.090 -1.022 1.675 1.00 0.14 76 ALA A N 21
ATOM 25792 C CA . ALA A 1 76 ? 12.830 0.313 1.135 1.00 0.17 76 ALA A CA 21
ATOM 25793 C C . ALA A 1 76 ? 12.303 1.241 2.222 1.00 0.16 76 ALA A C 21
ATOM 25794 O O . ALA A 1 76 ? 12.826 2.331 2.429 1.00 0.19 76 ALA A O 21
ATOM 25801 N N . LEU A 1 77 ? 11.283 0.790 2.937 1.00 0.15 77 LEU A N 21
ATOM 25802 C CA . LEU A 1 77 ? 10.725 1.579 4.024 1.00 0.16 77 LEU A CA 21
ATOM 25803 C C . LEU A 1 77 ? 11.778 1.733 5.108 1.00 0.19 77 LEU A C 21
ATOM 25804 O O . LEU A 1 77 ? 11.941 2.806 5.689 1.00 0.26 77 LEU A O 21
ATOM 25820 N N . ARG A 1 78 ? 12.546 0.665 5.316 1.00 0.20 78 ARG A N 21
ATOM 25821 C CA . ARG A 1 78 ? 13.656 0.690 6.265 1.00 0.28 78 ARG A CA 21
ATOM 25822 C C . ARG A 1 78 ? 14.661 1.753 5.811 1.00 0.30 78 ARG A C 21
ATOM 25823 O O . ARG A 1 78 ? 15.334 2.384 6.625 1.00 0.29 78 ARG A O 21
ATOM 25844 N N . SER A 1 79 ? 14.729 1.949 4.485 1.00 0.34 79 SER A N 21
ATOM 25845 C CA . SER A 1 79 ? 15.613 2.932 3.883 1.00 0.37 79 SER A CA 21
ATOM 25846 C C . SER A 1 79 ? 15.266 4.343 4.360 1.00 0.60 79 SER A C 21
ATOM 25847 O O . SER A 1 79 ? 16.079 5.252 4.214 1.00 1.46 79 SER A O 21
ATOM 25855 N N . SER A 1 80 ? 14.069 4.520 4.948 1.00 1.14 80 SER A N 21
ATOM 25856 C CA . SER A 1 80 ? 13.654 5.819 5.477 1.00 1.39 80 SER A CA 21
ATOM 25857 C C . SER A 1 80 ? 14.531 6.162 6.677 1.00 2.39 80 SER A C 21
ATOM 25858 O O . SER A 1 80 ? 14.084 6.122 7.825 1.00 3.14 80 SER A O 21
ATOM 25866 N N . ASN A 1 81 ? 15.797 6.454 6.389 1.00 2.99 81 ASN A N 21
ATOM 25867 C CA . ASN A 1 81 ? 16.814 6.764 7.398 1.00 4.18 81 ASN A CA 21
ATOM 25868 C C . ASN A 1 81 ? 16.263 7.510 8.616 1.00 4.73 81 ASN A C 21
ATOM 25869 O O . ASN A 1 81 ? 15.364 8.344 8.506 1.00 5.05 81 ASN A O 21
ATOM 25880 N N . MET A 1 82 ? 16.811 7.171 9.777 1.00 5.28 82 MET A N 21
ATOM 25881 C CA . MET A 1 82 ? 16.386 7.769 11.046 1.00 6.19 82 MET A CA 21
ATOM 25882 C C . MET A 1 82 ? 16.547 9.285 11.014 1.00 6.84 82 MET A C 21
ATOM 25883 O O . MET A 1 82 ? 17.590 9.797 10.611 1.00 6.98 82 MET A O 21
ATOM 25897 N N . ALA A 1 83 ? 15.507 9.996 11.449 1.00 7.53 83 ALA A N 21
ATOM 25898 C CA . ALA A 1 83 ? 15.534 11.456 11.476 1.00 8.43 83 ALA A CA 21
ATOM 25899 C C . ALA A 1 83 ? 15.975 11.985 12.836 1.00 8.94 83 ALA A C 21
ATOM 25900 O O . ALA A 1 83 ? 15.609 13.094 13.223 1.00 9.12 83 ALA A O 21
ATOM 25907 N N . GLY A 1 84 ? 16.760 11.191 13.560 1.00 9.44 84 GLY A N 21
ATOM 25908 C CA . GLY A 1 84 ? 17.228 11.611 14.867 1.00 10.17 84 GLY A CA 21
ATOM 25909 C C . GLY A 1 84 ? 17.949 10.502 15.603 1.00 10.81 84 GLY A C 21
ATOM 25910 O O . GLY A 1 84 ? 19.067 10.138 15.182 1.00 11.33 84 GLY A O 21
#

Radius of gyration: 15.33 Å; Cα contacts (8 Å, |Δi|>4): 124; chains: 1; bounding box: 31×46×37 Å

Nearest PDB structures (foldseek):
  1z2q-assembly1_A  TM=8.512E-01  e=4.112E-16  Leishmania major
  1dvp-assembly1_A-2  TM=7.919E-01  e=1.553E-07  Drosophila melanogaster
  3zyq-assembly1_A  TM=8.872E-01  e=1.775E-06  Homo sapiens
  1vfy-assembly1_A  TM=8.422E-01  e=4.176E-06  Saccharomyces cerevisiae
  3t7l-assembly1_A  TM=8.519E-01  e=1.366E-05  Homo sapiens

CATH classification: 3.30.40.10

Sequence (84 aa):
GPLGSMGEKQSKGYWQEDEDAPACNGCGCVFTTTVRRHHCRNCGYVLCGDCSRHRAAIPMRGITEPERVCDACYLALRSSNMAGGPLGSMGEKQSKGYWQEDEDAPACNGCGCVFTTTVRRHHCRNCGYVLCGDCSRHRAAIPMRGITEPERVCDACYLALRSSNMAGGPLGSMGEKQSKGYWQEDEDAPACNGCGCVFTTTVRRHHCRNCGYVLCGDCSRHRAAIPMRGITEPERVCDACYLALRSSNMAGGPLGSMGEKQSKGYWQEDEDAPACNGCGCVFTTTVRRHHCRNCGYVLCGDCSRHRAAIPMRGITEPERVCDACYLALRSSNMAGGPLGSMGEKQSKGYWQEDEDAPACNGCGCVFTTTVRRHHCRNCGYVLCGDCSRHRAAIPMRGITEPERVCDACYLALRSSNMAGGPLGSMGEKQSKGYWQEDEDAPACNGCGCVFTTTVRRHHCRNCGYVLCGDCSRHRAAIPMRGITEPERVCDACYLALRSSNMAGGPLGSMGEKQSKGYWQEDEDAPACNGCGCVFTTTVRRHHCRNCGYVLCGDCSRHRAAIPMRGITEPERVCDACYLALRSSNMAGGPLGSMGEKQSKGYWQEDEDAPACNGCGCVFTTTVRRHHCRNCGYVLCGDCSRHRAAIPMRGITEPERVCDACYLALRSSNMAGGPLGSMGEKQSKGYWQEDEDAPACNGCGCVFTTTVRRHHCRNCGYVLCGDCSRHRAAIPMRGITEPERVCDACYLALRSSNMAGGPLGSMGEKQSKGYWQEDEDAPACNGCGCVFTTTVRRHHCRNCGYVLCGDCSRHRAAIPMRGITEPERVCDACYLALRSSNMAGGPLGSMGEKQSKGYWQEDEDAPACNGCGCVFTTTVRRHHCRNCGYVLCGDCSRHRAAIPMRGITEPERVCDACYLALRSSNMAGGPLGSMGEKQSKGYWQEDEDAPACNGCGCVFTTTVRRHHCRNCGYVLCGDCSRHRAAIPMRGITEPERVCDACYLALRSSNMAGGPLGSMGEKQSKGYWQEDEDAPACNGCGCVFTTTVRRHHCRNCGYVLCGDCSRHRAAIPMRGITEPERVCDACYLALRSSNMAGGPLGSMGEKQSKGYWQEDEDAPACNGCGCVFTTTVRRHHCRNCGYVLCGDCSRHRAAIPMRGITEPERVCDACYLALRSSNMAGGPLGSMGEKQSKGYWQEDEDAPACNGCGCVFTTTVRRHHCRNCGYVLCGDCSRHRAAIPMRGITEPERVCDACYLALRSSNMAGGPLGSMGEKQSKGYWQEDEDAPACNGCGCVFTTTVRRHHCRNCGYVLCGDCSRHRAAIPMRGITEPERVCDACYLALRSSNMAGGPLGSMGEKQSKGYWQEDEDAPACNGCGCVFTTTVRRHHCRNCGYVLCGDCSRHRAAIPMRGITEPERVCDACYLALRSSNMAGGPLGSMGEKQSKGYWQEDEDAPACNGCGCVFTTTVRRHHCRNCGYVLCGDCSRHRAAIPMRGITEPERVCDACYLALRSSNMAGGPLGSMGEKQSKGYWQEDEDAPACNGCGCVFTTTVRRHHCRNCGYVLCGDCSRHRAAIPMRGITEPERVCDACYLALRSSNMAGGPLGSMGEKQSKGYWQEDEDAPACNGCGCVFTTTVRRHHCRNCGYVLCGDCSRHRAAIPMRGITEPERVCDACYLALRSSNMAGGPLGSMGEKQSKGYWQEDEDAPACNGCGCVFTTTVRRHHCRNCGYVLCGDCSRHRAAIPMRGITEPERVCDACYLALRSSNMAG